Protein AF-0000000071890730 (afdb_homodimer)

Secondary structure (DSSP, 8-state):
-EES--GGGPPTT-TTHHHHHHHHTTT-BSSS-STTHHHHHHHHTT-EEEEEE-SS-EEEEEE--GGGHHHHHHHHHHHHH-B---HHHHHHHHHHHHHHHHHHTT-HHHHHHHHHHHTS-TTSGGGS--S--HIIIIIHHHHTT--HHHHHHHHHHHH--GGGEE-----SS-HHHHHHHHHHHHTTS----PPPP---S-S--GGGSSEEEEE--SSSSEEEEEEEEE--GGGGTTT-HHHHHHHHHT--STTSHHHHHHHTT-EEEEEEEEEEE-SS-EEEEEEEEE-HHHHHTHHHHHHHHHHHHHHHHHTT--HHHHHHHHHHHHHHHHTPPP--HHHHHHHHHHHHHHS-GGGTTTTTSS-----HHHHHHHHHH--TTT-EEEEEEGGGTTS--EE-TTT--EEEEEE--HHHHHHHHHHS------PPPP-TTS-S--PPPP-SS--SS-EEEEE-SSEEEEEEE--SS--SEEEEEEEEE-GGGGSSHHHHHHHHHHHHHHHHHHHHHHHHHHHTTEEEEEEE-SSEEEEEEEEEGGGHHHHHHHHHHHHHT----HHHHHHHHHHHHHHHHGGGGS-HHHHHHHHHHHHHBTT---HHHHHHHHHH--HHHHHHHHHHHHTSBEEEEEEEES--HHHHHHHHHHHHHHHTSSSS-S--BPPGGG-----BB-PPTT-EEEEEEE-SSTT---EEEEEEEEEEES-HHHHHHHHHHHHHHHHHHHIIIIIIS---SEEEEEEEEETTEEEEEEEEEESSS-HHHHHHHHHHHHHHHHHHHHT--HHHHHHHHHHHHHHHHPPPSSHHHHHHHHHHHHHHT---TTHHHHHHHHHHH--HHHHHHHHHHHTSTT-TT-EEEEEEEE-GGGHHHHHHHHHSPPPTTEEE-S-HHHHHHHS-BPPPIIIIITTS--/-EES--GGGPPTT-TTHHHHHHHHTTT-BSSS-STTHHHHHHHHTT-EEEEEE-SS-EEEEEE--GGGHHHHHHHHHHHHH-B---HHHHHHHHHHHHHHHHHHTT-HHHHHHHHHHHTS-TTSGGGS--S--HIIIIIHHHHTT--HHHHHHHHHHHH--GGGEE-----SS-HHHHHHHHHHHHTTS----PPPP---S-S--GGGSSEEEEE--SSS-EEEEEEEEE--GGGGTTT-HHHHHHHHHT--STTSHHHHHHHTT-EEEEEEEEEEE-SS-EEEEEEEEE-HHHHHTHHHHHHHHHHHHHHHHHTT--HHHHHHHHHHHHHHHHTPPP--HHHHHHHHHHHHHHS-GGGTTTTTSS-----HHHHHHHHHH--TTT-EEEEEEGGGTTS--EE-TTT--EEEEEE--HHHHHHHHHHS------PPPP-TTS-S--PPPP-SS--SS-EEEEE-SSEEEEEEE--SS--SEEEEEEEEE-GGGGSSHHHHHHHHHHHHHHHHHHHHHHHHHHHTTEEEEEEE-SSEEEEEEEEEGGGHHHHHHHHHHHHHT----HHHHHHHHHHHHHHHHGGGGS-HHHHHHHHHHHHHBTT---HHHHHHHHHH--HHHHHHHHHHHHTSBEEEEEEEES--HHHHHHHHHHHHHHHTSSSS-S--BPPGGG-----BB-PPTT-EEEEEEE-SSTT---EEEEEEEEEEES-HHHHHHHHHHHHHHHHHHHIIIIIIS---SEEEEEEEEETTEEEEEEEEEESSS-HHHHHHHHHHHHHHHHHHHHT--HHHHHHHHHHHHHHHTPPPSSHHHHHHHHHHHHHHT---TTHHHHHHHHHHT--HHHHHHHHHHHTSTT-TT-EEEEEEEE-GGGHHHHHHHHHSPPPTTEEE-S-HHHHHHHS-BPPPIIIIITTS--

Nearest PDB structures (foldseek):
  2wby-assembly2_B  TM=9.741E-01  e=3.363E-86  Homo sapiens
  6mq3-assembly1_A  TM=9.700E-01  e=5.482E-85  Homo sapiens
  2jbu-assembly1_A  TM=9.685E-01  e=2.265E-85  Homo sapiens
  5wob-assembly1_B  TM=9.757E-01  e=3.365E-84  Homo sapiens
  1q2l-assembly1_A  TM=5.911E-01  e=1.941E-60  Escherichia coli str. K-12 substr. W3110

InterPro domains:
  IPR001431 Peptidase M16, zinc-binding site [PS00143] (6-29)
  IPR007863 Peptidase M16, C-terminal [PF05193] (148-327)
  IPR011249 Metalloenzyme, LuxS/M16 peptidase-like [SSF63411] (1-189)
  IPR011249 Metalloenzyme, LuxS/M16 peptidase-like [SSF63411] (200-437)
  IPR011249 Metalloenzyme, LuxS/M16 peptidase-like [SSF63411] (439-664)
  IPR011249 Metalloenzyme, LuxS/M16 peptidase-like [SSF63411] (680-910)
  IPR011765 Peptidase M16, N-terminal [PF00675] (3-120)
  IPR032632 Peptidase M16, middle/third domain [PF16187] (333-611)
  IPR050626 Peptidase M16 [PTHR43690] (1-908)
  IPR054734 Coenzyme PQQ synthesis protein F-like, C-terminal lobe, domain 4 [PF22456] (724-823)

Structure (mmCIF, N/CA/C/O backbone):
data_AF-0000000071890730-model_v1
#
loop_
_entity.id
_entity.type
_entity.pdbx_description
1 polymer 'Insulin degrading enzyme'
#
loop_
_atom_site.group_PDB
_atom_site.id
_atom_site.type_symbol
_atom_site.label_atom_id
_atom_site.label_alt_id
_atom_site.label_comp_id
_atom_site.label_asym_id
_atom_site.label_entity_id
_atom_site.label_seq_id
_atom_site.pdbx_PDB_ins_code
_atom_site.Cartn_x
_atom_site.Cartn_y
_atom_site.Cartn_z
_atom_site.occupancy
_atom_site.B_iso_or_equiv
_atom_site.auth_seq_id
_atom_site.auth_comp_id
_atom_site.auth_asym_id
_atom_site.auth_atom_id
_atom_site.pdbx_PDB_model_num
ATOM 1 N N . MET A 1 1 ? -16.75 46.75 16.594 1 97.88 1 MET A N 1
ATOM 2 C CA . MET A 1 1 ? -16.766 47.781 17.625 1 97.88 1 MET A CA 1
ATOM 3 C C . MET A 1 1 ? -15.5 47.688 18.484 1 97.88 1 MET A C 1
ATOM 5 O O . MET A 1 1 ? -15.25 46.656 19.125 1 97.88 1 MET A O 1
ATOM 9 N N . ASN A 1 2 ? -14.734 48.688 18.359 1 98.31 2 ASN A N 1
ATOM 10 C CA . ASN A 1 2 ? -13.562 48.781 19.219 1 98.31 2 ASN A CA 1
ATOM 11 C C . ASN A 1 2 ? -13.805 49.75 20.391 1 98.31 2 ASN A C 1
ATOM 13 O O . ASN A 1 2 ? -14.195 50.875 20.188 1 98.31 2 ASN A O 1
ATOM 17 N N . VAL A 1 3 ? -13.594 49.25 21.609 1 97.94 3 VAL A N 1
ATOM 18 C CA . VAL A 1 3 ? -13.703 50.031 22.828 1 97.94 3 VAL A CA 1
ATOM 19 C C . VAL A 1 3 ? -12.305 50.312 23.391 1 97.94 3 VAL A C 1
ATOM 21 O O . VAL A 1 3 ? -11.562 49.375 23.688 1 97.94 3 VAL A O 1
ATOM 24 N N . SER A 1 4 ? -11.945 51.531 23.578 1 97.25 4 SER A N 1
ATOM 25 C CA . SER A 1 4 ? -10.602 51.938 24.016 1 97.25 4 SER A CA 1
ATOM 26 C C . SER A 1 4 ? -10.414 51.656 25.5 1 97.25 4 SER A C 1
ATOM 28 O O . SER A 1 4 ? -9.961 52.562 26.234 1 97.25 4 SER A O 1
ATOM 30 N N . VAL A 1 5 ? -10.789 50.531 25.922 1 97.19 5 VAL A N 1
ATOM 31 C CA . VAL A 1 5 ? -10.617 50.031 27.281 1 97.19 5 VAL A CA 1
ATOM 32 C C . VAL A 1 5 ? -10.086 48.594 27.25 1 97.19 5 VAL A C 1
ATOM 34 O O . VAL A 1 5 ? -10.68 47.719 26.609 1 97.19 5 VAL A O 1
ATOM 37 N N . GLY A 1 6 ? -8.938 48.375 27.828 1 97.06 6 GLY A N 1
ATOM 38 C CA . GLY A 1 6 ? -8.344 47.031 27.922 1 97.06 6 GLY A CA 1
ATOM 39 C C . GLY A 1 6 ? -7.988 46.625 29.328 1 97.06 6 GLY A C 1
ATOM 40 O O . GLY A 1 6 ? -8.484 47.219 30.297 1 97.06 6 GLY A O 1
ATOM 41 N N . TYR A 1 7 ? -7.168 45.656 29.516 1 96.81 7 TYR A N 1
ATOM 42 C CA . TYR A 1 7 ? -6.902 45.125 30.844 1 96.81 7 TYR A CA 1
ATOM 43 C C . TYR A 1 7 ? -6.004 46.031 31.656 1 96.81 7 TYR A C 1
ATOM 45 O O . TYR A 1 7 ? -5.879 45.906 32.875 1 96.81 7 TYR A O 1
ATOM 53 N N . PHE A 1 8 ? -5.312 47 30.953 1 97 8 PHE A N 1
ATOM 54 C CA . PHE A 1 8 ? -4.562 48.031 31.688 1 97 8 PHE A CA 1
ATOM 55 C C . PHE A 1 8 ? -5.469 48.75 32.688 1 97 8 PHE A C 1
ATOM 57 O O . PHE A 1 8 ? -4.992 49.312 33.656 1 97 8 PHE A O 1
ATOM 64 N N . CYS A 1 9 ? -6.742 48.75 32.438 1 96.88 9 CYS A N 1
ATOM 65 C CA . CYS A 1 9 ? -7.711 49.469 33.25 1 96.88 9 CYS A CA 1
ATOM 66 C C . CYS A 1 9 ? -8.227 48.594 34.375 1 96.88 9 CYS A C 1
ATOM 68 O O . CYS A 1 9 ? -9.031 49.031 35.219 1 96.88 9 CYS A O 1
ATOM 70 N N . ASP A 1 10 ? -7.789 47.375 34.469 1 96.69 10 ASP A N 1
ATOM 71 C CA . ASP A 1 10 ? -8.242 46.5 35.562 1 96.69 10 ASP A CA 1
ATOM 72 C C . ASP A 1 10 ? -7.902 47.062 36.938 1 96.69 10 ASP A C 1
ATOM 74 O O . ASP A 1 10 ? -6.785 47.562 37.156 1 96.69 10 ASP A O 1
ATOM 78 N N . PRO A 1 11 ? -8.875 47.031 37.812 1 93.94 11 PRO A N 1
ATOM 79 C CA . PRO A 1 11 ? -8.531 47.438 39.156 1 93.94 11 PRO A CA 1
ATOM 80 C C . PRO A 1 11 ? -7.57 46.469 39.844 1 93.94 11 PRO A C 1
ATOM 82 O O . PRO A 1 11 ? -7.57 45.281 39.531 1 93.94 11 PRO A O 1
ATOM 85 N N . ASP A 1 12 ? -6.785 47.031 40.75 1 90.31 12 ASP A N 1
ATOM 86 C CA . ASP A 1 12 ? -5.855 46.156 41.5 1 90.31 12 ASP A CA 1
ATOM 87 C C . ASP A 1 12 ? -6.605 45.094 42.281 1 90.31 12 ASP A C 1
ATOM 89 O O . ASP A 1 12 ? -7.559 45.406 43 1 90.31 12 ASP A O 1
ATOM 93 N N . GLY A 1 13 ? -6.227 43.938 42.062 1 89.81 13 GLY A N 1
ATOM 94 C CA . GLY A 1 13 ? -6.832 42.844 42.781 1 89.81 13 GLY A CA 1
ATOM 95 C C . GLY A 1 13 ? -7.949 42.156 42.031 1 89.81 13 GLY A C 1
ATOM 96 O O . GLY A 1 13 ? -8.492 41.156 42.469 1 89.81 13 GLY A O 1
ATOM 97 N N . LEU A 1 14 ? -8.297 42.719 40.938 1 95.31 14 LEU A N 1
ATOM 98 C CA . LEU A 1 14 ? -9.312 42.125 40.062 1 95.31 14 LEU A CA 1
ATOM 99 C C . LEU A 1 14 ? -8.781 41.906 38.656 1 95.31 14 LEU A C 1
ATOM 101 O O . LEU A 1 14 ? -9.406 42.344 37.688 1 95.31 14 LEU A O 1
ATOM 105 N N . GLU A 1 15 ? -7.629 41.344 38.625 1 95.25 15 GLU A N 1
ATOM 106 C CA . GLU A 1 15 ? -7 41.094 37.344 1 95.25 15 GLU A CA 1
ATOM 107 C C . GLU A 1 15 ? -7.887 40.219 36.438 1 95.25 15 GLU A C 1
ATOM 109 O O . GLU A 1 15 ? -8.391 39.188 36.875 1 95.25 15 GLU A O 1
ATOM 114 N N . GLY A 1 16 ? -8.07 40.688 35.156 1 96.38 16 GLY A N 1
ATOM 115 C CA . GLY A 1 16 ? -8.859 39.969 34.188 1 96.38 16 GLY A CA 1
ATOM 116 C C . GLY A 1 16 ? -10.289 40.469 34.094 1 96.38 16 GLY A C 1
ATOM 117 O O . GLY A 1 16 ? -11.086 39.938 33.312 1 96.38 16 GLY A O 1
ATOM 118 N N . LEU A 1 17 ? -10.609 41.5 34.781 1 97.19 17 LEU A N 1
ATOM 119 C CA . LEU A 1 17 ? -11.977 42 34.812 1 97.19 17 LEU A CA 1
ATOM 120 C C . LEU A 1 17 ? -12.414 42.5 33.438 1 97.19 17 LEU A C 1
ATOM 122 O O . LEU A 1 17 ? -13.562 42.312 33.031 1 97.19 17 LEU A O 1
ATOM 126 N N . ALA A 1 18 ? -11.555 43.188 32.75 1 97.75 18 ALA A N 1
ATOM 127 C CA . ALA A 1 18 ? -11.891 43.656 31.406 1 97.75 18 ALA A CA 1
ATOM 128 C C . ALA A 1 18 ? -12.219 42.5 30.484 1 97.75 18 ALA A C 1
ATOM 130 O O . ALA A 1 18 ? -13.148 42.562 29.672 1 97.75 18 ALA A O 1
ATOM 131 N N . HIS A 1 19 ? -11.375 41.469 30.547 1 97.38 19 HIS A N 1
ATOM 132 C CA . HIS A 1 19 ? -11.609 40.25 29.781 1 97.38 19 HIS A CA 1
ATOM 133 C C . HIS A 1 19 ? -12.922 39.562 30.188 1 97.38 19 HIS A C 1
ATOM 135 O O . HIS A 1 19 ? -13.672 39.094 29.328 1 97.38 19 HIS A O 1
ATOM 141 N N . PHE A 1 20 ? -13.203 39.531 31.453 1 97.06 20 PHE A N 1
ATOM 142 C CA . PHE A 1 20 ? -14.453 38.969 31.969 1 97.06 20 PHE A CA 1
ATOM 143 C C . PHE A 1 20 ? -15.641 39.781 31.469 1 97.06 20 PHE A C 1
ATOM 145 O O . PHE A 1 20 ? -16.688 39.188 31.125 1 97.06 20 PHE A O 1
ATOM 152 N N . LEU A 1 21 ? -15.516 41.094 31.438 1 96.94 21 LEU A N 1
ATOM 153 C CA . LEU A 1 21 ? -16.578 41.938 30.906 1 96.94 21 LEU A CA 1
ATOM 154 C C . LEU A 1 21 ? -16.859 41.594 29.453 1 96.94 21 LEU A C 1
ATOM 156 O O . LEU A 1 21 ? -18.016 41.562 29.031 1 96.94 21 LEU A O 1
ATOM 160 N N . GLU A 1 22 ? -15.805 41.438 28.656 1 96.44 22 GLU A N 1
ATOM 161 C CA . GLU A 1 22 ? -15.953 41 27.266 1 96.44 22 GLU A CA 1
ATOM 162 C C . GLU A 1 22 ? -16.859 39.75 27.172 1 96.44 22 GLU A C 1
ATOM 164 O O . GLU A 1 22 ? -17.75 39.719 26.328 1 96.44 22 GLU A O 1
ATOM 169 N N . HIS A 1 23 ? -16.641 38.75 28.047 1 92.81 23 HIS A N 1
ATOM 170 C CA . HIS A 1 23 ? -17.453 37.531 28.062 1 92.81 23 HIS A CA 1
ATOM 171 C C . HIS A 1 23 ? -18.906 37.844 28.391 1 92.81 23 HIS A C 1
ATOM 173 O O . HIS A 1 23 ? -19.828 37.344 27.734 1 92.81 23 HIS A O 1
ATOM 179 N N . MET A 1 24 ? -19.141 38.656 29.391 1 93.81 24 MET A N 1
ATOM 180 C CA . MET A 1 24 ? -20.469 38.938 29.953 1 93.81 24 MET A CA 1
ATOM 181 C C . MET A 1 24 ? -21.328 39.719 28.969 1 93.81 24 MET A C 1
ATOM 183 O O . MET A 1 24 ? -22.562 39.625 29.031 1 93.81 24 MET A O 1
ATOM 187 N N . LEU A 1 25 ? -20.719 40.406 28.094 1 93.56 25 LEU A N 1
ATOM 188 C CA . LEU A 1 25 ? -21.484 41.219 27.172 1 93.56 25 LEU A CA 1
ATOM 189 C C . LEU A 1 25 ? -22.125 40.375 26.078 1 93.56 25 LEU A C 1
ATOM 191 O O . LEU A 1 25 ? -23.062 40.781 25.422 1 93.56 25 LEU A O 1
ATOM 195 N N . PHE A 1 26 ? -21.688 39.156 25.875 1 88.69 26 PHE A N 1
ATOM 196 C CA . PHE A 1 26 ? -22.234 38.25 24.875 1 88.69 26 PHE A CA 1
ATOM 197 C C . PHE A 1 26 ? -23.484 37.531 25.406 1 88.69 26 PHE A C 1
ATOM 199 O O . PHE A 1 26 ? -24.25 36.969 24.641 1 88.69 26 PHE A O 1
ATOM 206 N N . TYR A 1 27 ? -23.672 37.562 26.672 1 82.94 27 TYR A N 1
ATOM 207 C CA . TYR A 1 27 ? -24.688 36.75 27.328 1 82.94 27 TYR A CA 1
ATOM 208 C C . TYR A 1 27 ? -26.094 37.219 26.938 1 82.94 27 TYR A C 1
ATOM 210 O O . TYR A 1 27 ? -26.797 36.5 26.219 1 82.94 27 TYR A O 1
ATOM 218 N N . ALA A 1 28 ? -26.594 38.406 27.484 1 88.31 28 ALA A N 1
ATOM 219 C CA . ALA A 1 28 ? -27.938 38.875 27.219 1 88.31 28 ALA A CA 1
ATOM 220 C C . ALA A 1 28 ? -28.047 40.375 27.469 1 88.31 28 ALA A C 1
ATOM 222 O O . ALA A 1 28 ? -27.219 40.969 28.172 1 88.31 28 ALA A O 1
ATOM 223 N N . SER A 1 29 ? -29.031 40.969 26.812 1 92.31 29 SER A N 1
ATOM 224 C CA . SER A 1 29 ? -29.375 42.375 27 1 92.31 29 SER A CA 1
ATOM 225 C C . SER A 1 29 ? -30.844 42.531 27.422 1 92.31 29 SER A C 1
ATOM 227 O O . SER A 1 29 ? -31.609 41.562 27.375 1 92.31 29 SER A O 1
ATOM 229 N N . GLU A 1 30 ? -31.234 43.719 27.828 1 92.75 30 GLU A N 1
ATOM 230 C CA . GLU A 1 30 ? -32.625 43.969 28.234 1 92.75 30 GLU A CA 1
ATOM 231 C C . GLU A 1 30 ? -33.594 43.75 27.078 1 92.75 30 GLU A C 1
ATOM 233 O O . GLU A 1 30 ? -34.656 43.188 27.266 1 92.75 30 GLU A O 1
ATOM 238 N N . LYS A 1 31 ? -33.219 44.188 25.938 1 94.44 31 LYS A N 1
ATOM 239 C CA . LYS A 1 31 ? -34.094 44.062 24.766 1 94.44 31 LYS A CA 1
ATOM 240 C C . LYS A 1 31 ? -34.156 42.594 24.297 1 94.44 31 LYS A C 1
ATOM 242 O O . LYS A 1 31 ? -35.188 42.156 23.797 1 94.44 31 LYS A O 1
ATOM 247 N N . TYR A 1 32 ? -33.062 41.938 24.359 1 94.5 32 TYR A N 1
ATOM 248 C CA . TYR A 1 32 ? -32.969 40.5 24.016 1 94.5 32 TYR A CA 1
ATOM 249 C C . TYR A 1 32 ? -32.531 39.688 25.219 1 94.5 32 TYR A C 1
ATOM 251 O O . TYR A 1 32 ? -31.359 39.281 25.312 1 94.5 32 TYR A O 1
ATOM 259 N N . PRO A 1 33 ? -33.375 39.312 26.109 1 91.12 33 PRO A N 1
ATOM 260 C CA . PRO A 1 33 ? -33.062 38.75 27.422 1 91.12 33 PRO A CA 1
ATOM 261 C C . PRO A 1 33 ? -32.75 37.25 27.359 1 91.12 33 PRO A C 1
ATOM 263 O O . PRO A 1 33 ? -32.188 36.688 28.328 1 91.12 33 PRO A O 1
ATOM 266 N N . GLU A 1 34 ? -33.094 36.688 26.25 1 87.38 34 GLU A N 1
ATOM 267 C CA . GLU A 1 34 ? -32.812 35.25 26.141 1 87.38 34 GLU A CA 1
ATOM 268 C C . GLU A 1 34 ? -31.312 35 26 1 87.38 34 GLU A C 1
ATOM 270 O O . GLU A 1 34 ? -30.641 35.625 25.172 1 87.38 34 GLU A O 1
ATOM 275 N N . GLU A 1 35 ? -30.906 34.094 26.797 1 83.38 35 GLU A N 1
ATOM 276 C CA . GLU A 1 35 ? -29.484 33.75 26.797 1 83.38 35 GLU A CA 1
ATOM 277 C C . GLU A 1 35 ? -29.047 33.219 25.438 1 83.38 35 GLU A C 1
ATOM 279 O O . GLU A 1 35 ? -29.766 32.406 24.812 1 83.38 35 GLU A O 1
ATOM 284 N N . ASP A 1 36 ? -28.016 33.688 24.922 1 80.19 36 ASP A N 1
ATOM 285 C CA . ASP A 1 36 ? -27.328 33.219 23.719 1 80.19 36 ASP A CA 1
ATOM 286 C C . ASP A 1 36 ? -28.141 33.562 22.469 1 80.19 36 ASP A C 1
ATOM 288 O O . ASP A 1 36 ? -27.906 33 21.406 1 80.19 36 ASP A O 1
ATOM 292 N N . SER A 1 37 ? -29.078 34.344 22.609 1 86.75 37 SER A N 1
ATOM 293 C CA . SER A 1 37 ? -29.922 34.719 21.469 1 86.75 37 SER A CA 1
ATOM 294 C C . SER A 1 37 ? -29.094 35.344 20.344 1 86.75 37 SER A C 1
ATOM 296 O O . SER A 1 37 ? -29.359 35.094 19.172 1 86.75 37 SER A O 1
ATOM 298 N N . TYR A 1 38 ? -28.156 36.156 20.688 1 91.56 38 TYR A N 1
ATOM 299 C CA . TYR A 1 38 ? -27.297 36.812 19.719 1 91.56 38 TYR A CA 1
ATOM 300 C C . TYR A 1 38 ? -26.469 35.781 18.938 1 91.56 38 TYR A C 1
ATOM 302 O O . TYR A 1 38 ? -26.5 35.75 17.703 1 91.56 38 TYR A O 1
ATOM 310 N N . SER A 1 39 ? -25.734 34.938 19.625 1 89.69 39 SER A N 1
ATOM 311 C CA . SER A 1 39 ? -24.875 33.938 19 1 89.69 39 SER A CA 1
ATOM 312 C C . SER A 1 39 ? -25.688 32.969 18.141 1 89.69 39 SER A C 1
ATOM 314 O O . SER A 1 39 ? -25.234 32.531 17.094 1 89.69 39 SER A O 1
ATOM 316 N N . LYS A 1 40 ? -26.797 32.625 18.609 1 87.62 40 LYS A N 1
ATOM 317 C CA . LYS A 1 40 ? -27.703 31.75 17.859 1 87.62 40 LYS A CA 1
ATOM 318 C C . LYS A 1 40 ? -28.125 32.375 16.547 1 87.62 40 LYS A C 1
ATOM 320 O O . LYS A 1 40 ? -28.078 31.75 15.492 1 87.62 40 LYS A O 1
ATOM 325 N N . TYR A 1 41 ? -28.562 33.625 16.656 1 91.12 41 TYR A N 1
ATOM 326 C CA . TYR A 1 41 ? -28.984 34.344 15.461 1 91.12 41 TYR A CA 1
ATOM 327 C C . TYR A 1 41 ? -27.859 34.375 14.438 1 91.12 41 TYR A C 1
ATOM 329 O O . TYR A 1 41 ? -28.094 34.156 13.242 1 91.12 41 TYR A O 1
ATOM 337 N N . ILE A 1 42 ? -26.672 34.781 14.836 1 93.5 42 ILE A N 1
ATOM 338 C CA . ILE A 1 42 ? -25.531 34.906 13.945 1 93.5 42 ILE A CA 1
ATOM 339 C C . ILE A 1 42 ? -25.25 33.562 13.266 1 93.5 42 ILE A C 1
ATOM 341 O O . ILE A 1 42 ? -25.062 33.5 12.047 1 93.5 42 ILE A O 1
ATOM 345 N N . ALA A 1 43 ? -25.219 32.5 14.039 1 87.31 43 ALA A N 1
ATOM 346 C CA . ALA A 1 43 ? -24.922 31.188 13.516 1 87.31 43 ALA A CA 1
ATOM 347 C C . ALA A 1 43 ? -25.969 30.734 12.508 1 87.31 43 ALA A C 1
ATOM 349 O O . ALA A 1 43 ? -25.641 30.188 11.453 1 87.31 43 ALA A O 1
ATOM 350 N N . GLU A 1 44 ? -27.219 30.922 12.812 1 87.06 44 GLU A N 1
ATOM 351 C CA . GLU A 1 44 ? -28.328 30.484 11.984 1 87.06 44 GLU A CA 1
ATOM 352 C C . GLU A 1 44 ? -28.375 31.266 10.664 1 87.06 44 GLU A C 1
ATOM 354 O O . GLU A 1 44 ? -29.016 30.828 9.711 1 87.06 44 GLU A O 1
ATOM 359 N N . HIS A 1 45 ? -27.719 32.344 10.711 1 91.75 45 HIS A N 1
ATOM 360 C CA . HIS A 1 45 ? -27.75 33.156 9.5 1 91.75 45 HIS A CA 1
ATOM 361 C C . HIS A 1 45 ? -26.375 33.219 8.852 1 91.75 45 HIS A C 1
ATOM 363 O O . HIS A 1 45 ? -25.984 34.25 8.297 1 91.75 45 HIS A O 1
ATOM 369 N N . GLY A 1 46 ? -25.594 32.281 9.062 1 89.06 46 GLY A N 1
ATOM 370 C CA . GLY A 1 46 ? -24.406 32 8.289 1 89.06 46 GLY A CA 1
ATOM 371 C C . GLY A 1 46 ? -23.203 32.844 8.719 1 89.06 46 GLY A C 1
ATOM 372 O O . GLY A 1 46 ? -22.297 33.062 7.93 1 89.06 46 GLY A O 1
ATOM 373 N N . GLY A 1 47 ? -23.266 33.312 9.945 1 92.69 47 GLY A N 1
ATOM 374 C CA . GLY A 1 47 ? -22.172 34.156 10.383 1 92.69 47 GLY A CA 1
ATOM 375 C C . GLY A 1 47 ? -21.344 33.562 11.492 1 92.69 47 GLY A C 1
ATOM 376 O O . GLY A 1 47 ? -21.484 32.375 11.812 1 92.69 47 GLY A O 1
ATOM 377 N N . SER A 1 48 ? -20.391 34.406 11.93 1 93.31 48 SER A N 1
ATOM 378 C CA . SER A 1 48 ? -19.547 34.125 13.078 1 93.31 48 SER A CA 1
ATOM 379 C C . SER A 1 48 ? -19.344 35.344 13.953 1 93.31 48 SER A C 1
ATOM 381 O O . SER A 1 48 ? -19.547 36.469 13.5 1 93.31 48 SER A O 1
ATOM 383 N N . THR A 1 49 ? -19.062 35.125 15.172 1 94.12 49 THR A N 1
ATOM 384 C CA . THR A 1 49 ? -18.859 36.219 16.109 1 94.12 49 THR A CA 1
ATOM 385 C C . THR A 1 49 ? -17.703 35.938 17.047 1 94.12 49 THR A C 1
ATOM 387 O O . THR A 1 49 ? -17.406 34.781 17.328 1 94.12 49 THR A O 1
ATOM 390 N N . ASN A 1 50 ? -17.047 36.938 17.453 1 94.44 50 ASN A N 1
ATOM 391 C CA . ASN A 1 50 ? -15.93 36.812 18.391 1 94.44 50 ASN A CA 1
ATOM 392 C C . ASN A 1 50 ? -15.547 38.156 19 1 94.44 50 ASN A C 1
ATOM 394 O O . ASN A 1 50 ? -16.156 39.188 18.672 1 94.44 50 ASN A O 1
ATOM 398 N N . ALA A 1 51 ? -14.688 38.125 19.906 1 96.44 51 ALA A N 1
ATOM 399 C CA . ALA A 1 51 ? -14.102 39.312 20.531 1 96.44 51 ALA A CA 1
ATOM 400 C C . ALA A 1 51 ? -12.727 39 21.125 1 96.44 51 ALA A C 1
ATOM 402 O O . ALA A 1 51 ? -12.328 37.844 21.203 1 96.44 51 ALA A O 1
ATOM 403 N N . PHE A 1 52 ? -11.984 40.062 21.391 1 96.19 52 PHE A N 1
ATOM 404 C CA . PHE A 1 52 ? -10.742 39.906 22.141 1 96.19 52 PHE A CA 1
ATOM 405 C C . PHE A 1 52 ? -10.445 41.156 22.953 1 96.19 52 PHE A C 1
ATOM 407 O O . PHE A 1 52 ? -10.828 42.281 22.578 1 96.19 52 PHE A O 1
ATOM 414 N N . THR A 1 53 ? -9.789 40.938 24.109 1 97.19 53 THR A N 1
ATOM 415 C CA . THR A 1 53 ? -9.352 42.031 24.984 1 97.19 53 THR A CA 1
ATOM 416 C C . THR A 1 53 ? -7.832 42.156 24.984 1 97.19 53 THR A C 1
ATOM 418 O O . THR A 1 53 ? -7.125 41.156 25.25 1 97.19 53 THR A O 1
ATOM 421 N N . SER A 1 54 ? -7.379 43.281 24.578 1 95.5 54 SER A N 1
ATOM 422 C CA . SER A 1 54 ? -5.953 43.594 24.609 1 95.5 54 SER A CA 1
ATOM 423 C C . SER A 1 54 ? -5.605 44.531 25.734 1 95.5 54 SER A C 1
ATOM 425 O O . SER A 1 54 ? -6.41 44.75 26.641 1 95.5 54 SER A O 1
ATOM 427 N N . SER A 1 55 ? -4.391 45.094 25.75 1 95.25 55 SER A N 1
ATOM 428 C CA . SER A 1 55 ? -3.902 45.969 26.828 1 95.25 55 SER A CA 1
ATOM 429 C C . SER A 1 55 ? -4.723 47.25 26.922 1 95.25 55 SER A C 1
ATOM 431 O O . SER A 1 55 ? -5.168 47.625 28.016 1 95.25 55 SER A O 1
ATOM 433 N N . GLU A 1 56 ? -5.047 47.781 25.766 1 95.69 56 GLU A N 1
ATOM 434 C CA . GLU A 1 56 ? -5.645 49.125 25.828 1 95.69 56 GLU A CA 1
ATOM 435 C C . GLU A 1 56 ? -6.996 49.156 25.125 1 95.69 56 GLU A C 1
ATOM 437 O O . GLU A 1 56 ? -7.648 50.188 25.062 1 95.69 56 GLU A O 1
ATOM 442 N N . HIS A 1 57 ? -7.406 48.062 24.625 1 96.25 57 HIS A N 1
ATOM 443 C CA . HIS A 1 57 ? -8.711 48.094 23.969 1 96.25 57 HIS A CA 1
ATOM 444 C C . HIS A 1 57 ? -9.344 46.688 23.953 1 96.25 57 HIS A C 1
ATOM 446 O O . HIS A 1 57 ? -8.664 45.688 24.188 1 96.25 57 HIS A O 1
ATOM 452 N N . THR A 1 58 ? -10.578 46.625 23.75 1 98 58 THR A N 1
ATOM 453 C CA . THR A 1 58 ? -11.391 45.406 23.531 1 98 58 THR A CA 1
ATOM 454 C C . THR A 1 58 ? -12.188 45.531 22.234 1 98 58 THR A C 1
ATOM 456 O O . THR A 1 58 ? -12.805 46.562 21.969 1 98 58 THR A O 1
ATOM 459 N N . ASN A 1 59 ? -12.102 44.531 21.406 1 98.25 59 ASN A N 1
ATOM 460 C CA . ASN A 1 59 ? -12.773 44.531 20.109 1 98.25 59 ASN A CA 1
ATOM 461 C C . ASN A 1 59 ? -13.844 43.469 20.016 1 98.25 59 ASN A C 1
ATOM 463 O O . ASN A 1 59 ? -13.578 42.281 20.312 1 98.25 59 ASN A O 1
ATOM 467 N N . PHE A 1 60 ? -15.094 43.875 19.719 1 98 60 PHE A N 1
ATOM 468 C CA . PHE A 1 60 ? -16.219 42.969 19.453 1 98 60 PHE A CA 1
ATOM 469 C C . PHE A 1 60 ? -16.562 42.969 17.969 1 98 60 PHE A C 1
ATOM 471 O O . PHE A 1 60 ? -16.672 44.031 17.344 1 98 60 PHE A O 1
ATOM 478 N N . TYR A 1 61 ? -16.703 41.781 17.359 1 97.5 61 TYR A N 1
ATOM 479 C CA . TYR A 1 61 ? -16.953 41.781 15.922 1 97.5 61 TYR A CA 1
ATOM 480 C C . TYR A 1 61 ? -17.781 40.562 15.523 1 97.5 61 TYR A C 1
ATOM 482 O O . TYR A 1 61 ? -17.875 39.594 16.281 1 97.5 61 TYR A O 1
ATOM 490 N N . PHE A 1 62 ? -18.406 40.594 14.352 1 97.25 62 PHE A N 1
ATOM 491 C CA . PHE A 1 62 ? -19.188 39.5 13.781 1 97.25 62 PHE A CA 1
ATOM 492 C C . PHE A 1 62 ? -19.312 39.656 12.266 1 97.25 62 PHE A C 1
ATOM 494 O O . PHE A 1 62 ? -18.984 40.719 11.719 1 97.25 62 PHE A O 1
ATOM 501 N N . ASP A 1 63 ? -19.594 38.656 11.602 1 95.94 63 ASP A N 1
ATOM 502 C CA . ASP A 1 63 ? -20.109 38.688 10.234 1 95.94 63 ASP A CA 1
ATOM 503 C C . ASP A 1 63 ? -21.406 37.875 10.109 1 95.94 63 ASP A C 1
ATOM 505 O O . ASP A 1 63 ? -21.734 37.094 10.992 1 95.94 63 ASP A O 1
ATOM 509 N N . VAL A 1 64 ? -22.172 38.156 9.125 1 95.12 64 VAL A N 1
ATOM 510 C CA . VAL A 1 64 ? -23.469 37.531 8.875 1 95.12 64 VAL A CA 1
ATOM 511 C C . VAL A 1 64 ? -23.844 37.688 7.406 1 95.12 64 VAL A C 1
ATOM 513 O O . VAL A 1 64 ? -23.266 38.5 6.691 1 95.12 64 VAL A O 1
ATOM 516 N N . ASN A 1 65 ? -24.781 36.906 6.996 1 94 65 ASN A N 1
ATOM 517 C CA . ASN A 1 65 ? -25.297 37.094 5.645 1 94 65 ASN A CA 1
ATOM 518 C C . ASN A 1 65 ? -25.891 38.5 5.473 1 94 65 ASN A C 1
ATOM 520 O O . ASN A 1 65 ? -26.516 39.031 6.395 1 94 65 ASN A O 1
ATOM 524 N N . SER A 1 66 ? -25.828 39 4.297 1 91.44 66 SER A N 1
ATOM 525 C CA . SER A 1 66 ? -26.094 40.406 4.02 1 91.44 66 SER A CA 1
ATOM 526 C C . SER A 1 66 ? -27.531 40.781 4.391 1 91.44 66 SER A C 1
ATOM 528 O O . SER A 1 66 ? -27.766 41.875 4.938 1 91.44 66 SER A O 1
ATOM 530 N N . ASP A 1 67 ? -28.422 39.906 4.145 1 90.81 67 ASP A N 1
ATOM 531 C CA . ASP A 1 67 ? -29.828 40.25 4.355 1 90.81 67 ASP A CA 1
ATOM 532 C C . ASP A 1 67 ? -30.172 40.25 5.844 1 90.81 67 ASP A C 1
ATOM 534 O O . ASP A 1 67 ? -31.234 40.75 6.238 1 90.81 67 ASP A O 1
ATOM 538 N N . SER A 1 68 ? -29.266 39.812 6.645 1 93.88 68 SER A N 1
ATOM 539 C CA . SER A 1 68 ? -29.531 39.688 8.078 1 93.88 68 SER A CA 1
ATOM 540 C C . SER A 1 68 ? -28.75 40.75 8.867 1 93.88 68 SER A C 1
ATOM 542 O O . SER A 1 68 ? -28.734 40.719 10.094 1 93.88 68 SER A O 1
ATOM 544 N N . LEU A 1 69 ? -28.125 41.656 8.219 1 95.25 69 LEU A N 1
ATOM 545 C CA . LEU A 1 69 ? -27.234 42.625 8.859 1 95.25 69 LEU A CA 1
ATOM 546 C C . LEU A 1 69 ? -28.016 43.531 9.789 1 95.25 69 LEU A C 1
ATOM 548 O O . LEU A 1 69 ? -27.547 43.875 10.891 1 95.25 69 LEU A O 1
ATOM 552 N N . HIS A 1 70 ? -29.219 43.906 9.422 1 94.81 70 HIS A N 1
ATOM 553 C CA . HIS A 1 70 ? -30.031 44.875 10.195 1 94.81 70 HIS A CA 1
ATOM 554 C C . HIS A 1 70 ? -30.328 44.312 11.586 1 94.81 70 HIS A C 1
ATOM 556 O O . HIS A 1 70 ? -30.047 44.969 12.586 1 94.81 70 HIS A O 1
ATOM 562 N N . ASP A 1 71 ? -30.875 43.156 11.633 1 94.75 71 ASP A N 1
ATOM 563 C CA . ASP A 1 71 ? -31.234 42.531 12.906 1 94.75 71 ASP A CA 1
ATOM 564 C C . ASP A 1 71 ? -30 42.188 13.727 1 94.75 71 ASP A C 1
ATOM 566 O O . ASP A 1 71 ? -30.016 42.281 14.953 1 94.75 71 ASP A O 1
ATOM 570 N N . ALA A 1 72 ? -28.953 41.781 13.062 1 96.06 72 ALA A N 1
ATOM 571 C CA . ALA A 1 72 ? -27.703 41.438 13.75 1 96.06 72 ALA A CA 1
ATOM 572 C C . ALA A 1 72 ? -27.125 42.688 14.43 1 96.06 72 ALA A C 1
ATOM 574 O O . ALA A 1 72 ? -26.656 42.625 15.57 1 96.06 72 ALA A O 1
ATOM 575 N N . LEU A 1 73 ? -27.188 43.812 13.734 1 96.88 73 LEU A N 1
ATOM 576 C CA . LEU A 1 73 ? -26.656 45.062 14.281 1 96.88 73 LEU A CA 1
ATOM 577 C C . LEU A 1 73 ? -27.484 45.5 15.477 1 96.88 73 LEU A C 1
ATOM 579 O O . LEU A 1 73 ? -26.953 46.062 16.438 1 96.88 73 LEU A O 1
ATOM 583 N N . ASP A 1 74 ? -28.75 45.312 15.406 1 96.38 74 ASP A N 1
ATOM 584 C CA . ASP A 1 74 ? -29.609 45.688 16.531 1 96.38 74 ASP A CA 1
ATOM 585 C C . ASP A 1 74 ? -29.234 44.906 17.781 1 96.38 74 ASP A C 1
ATOM 587 O O . ASP A 1 74 ? -29.188 45.469 18.875 1 96.38 74 ASP A O 1
ATOM 591 N N . ARG A 1 75 ? -29.094 43.625 17.641 1 95.62 75 ARG A N 1
ATOM 592 C CA . ARG A 1 75 ? -28.688 42.781 18.766 1 95.62 75 ARG A CA 1
ATOM 593 C C . ARG A 1 75 ? -27.297 43.188 19.266 1 95.62 75 ARG A C 1
ATOM 595 O O . ARG A 1 75 ? -27.062 43.219 20.484 1 95.62 75 ARG A O 1
ATOM 602 N N . PHE A 1 76 ? -26.422 43.438 18.312 1 96.56 76 PHE A N 1
ATOM 603 C CA . PHE A 1 76 ? -25.047 43.781 18.625 1 96.56 76 PHE A CA 1
ATOM 604 C C . PHE A 1 76 ? -25 45.094 19.406 1 96.56 76 PHE A C 1
ATOM 606 O O . PHE A 1 76 ? -24.25 45.219 20.375 1 96.56 76 PHE A O 1
ATOM 613 N N . ALA A 1 77 ? -25.812 46.062 19.062 1 96.88 77 ALA A N 1
ATOM 614 C CA . ALA A 1 77 ? -25.859 47.375 19.703 1 96.88 77 ALA A CA 1
ATOM 615 C C . ALA A 1 77 ? -26.234 47.281 21.172 1 96.88 77 ALA A C 1
ATOM 617 O O . ALA A 1 77 ? -25.781 48.062 22 1 96.88 77 ALA A O 1
ATOM 618 N N . GLN A 1 78 ? -26.984 46.312 21.5 1 95.25 78 GLN A N 1
ATOM 619 C CA . GLN A 1 78 ? -27.531 46.188 22.844 1 95.25 78 GLN A CA 1
ATOM 620 C C . GLN A 1 78 ? -26.438 45.781 23.844 1 95.25 78 GLN A C 1
ATOM 622 O O . GLN A 1 78 ? -26.609 45.938 25.047 1 95.25 78 GLN A O 1
ATOM 627 N N . PHE A 1 79 ? -25.297 45.219 23.359 1 93.19 79 PHE A N 1
ATOM 628 C CA . PHE A 1 79 ? -24.125 44.969 24.203 1 93.19 79 PHE A CA 1
ATOM 629 C C . PHE A 1 79 ? -23.703 46.25 24.922 1 93.19 79 PHE A C 1
ATOM 631 O O . PHE A 1 79 ? -23.219 46.219 26.062 1 93.19 79 PHE A O 1
ATOM 638 N N . PHE A 1 80 ? -23.984 47.438 24.234 1 96.44 80 PHE A N 1
ATOM 639 C CA . PHE A 1 80 ? -23.391 48.688 24.672 1 96.44 80 PHE A CA 1
ATOM 640 C C . PHE A 1 80 ? -24.469 49.656 25.141 1 96.44 80 PHE A C 1
ATOM 642 O O . PHE A 1 80 ? -24.172 50.781 25.578 1 96.44 80 PHE A O 1
ATOM 649 N N . ILE A 1 81 ? -25.703 49.312 25.016 1 95.81 81 ILE A N 1
ATOM 650 C CA . ILE A 1 81 ? -26.812 50.188 25.438 1 95.81 81 ILE A CA 1
ATOM 651 C C . ILE A 1 81 ? -27.312 49.75 26.797 1 95.81 81 ILE A C 1
ATOM 653 O O . ILE A 1 81 ? -27.203 50.5 27.781 1 95.81 81 ILE A O 1
ATOM 657 N N . LYS A 1 82 ? -27.828 48.469 26.844 1 94.31 82 LYS A N 1
ATOM 658 C CA . LYS A 1 82 ? -28.344 47.969 28.109 1 94.31 82 LYS A CA 1
ATOM 659 C C . LYS A 1 82 ? -28.062 46.469 28.297 1 94.31 82 LYS A C 1
ATOM 661 O O . LYS A 1 82 ? -28.984 45.656 28.328 1 94.31 82 LYS A O 1
ATOM 666 N N . PRO A 1 83 ? -26.781 46.125 28.531 1 94.25 83 PRO A N 1
ATOM 667 C CA . PRO A 1 83 ? -26.484 44.719 28.812 1 94.25 83 PRO A CA 1
ATOM 668 C C . PRO A 1 83 ? -27.031 44.281 30.156 1 94.25 83 PRO A C 1
ATOM 670 O O . PRO A 1 83 ? -27.016 45.031 31.125 1 94.25 83 PRO A O 1
ATOM 673 N N . LEU A 1 84 ? -27.484 43.094 30.266 1 91 84 LEU A N 1
ATOM 674 C CA . LEU A 1 84 ? -28.125 42.594 31.5 1 91 84 LEU A CA 1
ATOM 675 C C . LEU A 1 84 ? -27.062 42.188 32.531 1 91 84 LEU A C 1
ATOM 677 O O . LEU A 1 84 ? -27.25 42.375 33.719 1 91 84 LEU A O 1
ATOM 681 N N . MET A 1 85 ? -25.844 41.562 32.062 1 91.75 85 MET A N 1
ATOM 682 C CA . MET A 1 85 ? -24.812 41 32.938 1 91.75 85 MET A CA 1
ATOM 683 C C . MET A 1 85 ? -25.438 40.312 34.156 1 91.75 85 MET A C 1
ATOM 685 O O . MET A 1 85 ? -25.172 40.656 35.281 1 91.75 85 MET A O 1
ATOM 689 N N . SER A 1 86 ? -26.172 39.25 33.938 1 88.56 86 SER A N 1
ATOM 690 C CA . SER A 1 86 ? -27.031 38.594 34.906 1 88.56 86 SER A CA 1
ATOM 691 C C . SER A 1 86 ? -26.219 37.844 35.938 1 88.56 86 SER A C 1
ATOM 693 O O . SER A 1 86 ? -25.141 37.312 35.625 1 88.56 86 SER A O 1
ATOM 695 N N . PRO A 1 87 ? -26.781 37.781 37.156 1 87.94 87 PRO A N 1
ATOM 696 C CA . PRO A 1 87 ? -26.094 37.062 38.219 1 87.94 87 PRO A CA 1
ATOM 697 C C . PRO A 1 87 ? -25.938 35.562 37.938 1 87.94 87 PRO A C 1
ATOM 699 O O . PRO A 1 87 ? -24.906 34.969 38.281 1 87.94 87 PRO A O 1
ATOM 702 N N . ASP A 1 88 ? -26.922 35.062 37.375 1 83.94 88 ASP A N 1
ATOM 703 C CA . ASP A 1 88 ? -26.891 33.625 37.094 1 83.94 88 ASP A CA 1
ATOM 704 C C . ASP A 1 88 ? -25.766 33.281 36.125 1 83.94 88 ASP A C 1
ATOM 706 O O . ASP A 1 88 ? -25.203 32.188 36.156 1 83.94 88 ASP A O 1
ATOM 710 N N . ALA A 1 89 ? -25.344 34.188 35.281 1 88.38 89 ALA A N 1
ATOM 711 C CA . ALA A 1 89 ? -24.312 33.969 34.281 1 88.38 89 ALA A CA 1
ATOM 712 C C . ALA A 1 89 ? -22.922 34.25 34.812 1 88.38 89 ALA A C 1
ATOM 714 O O . ALA A 1 89 ? -21.922 33.75 34.281 1 88.38 89 ALA A O 1
ATOM 715 N N . THR A 1 90 ? -22.891 34.969 35.875 1 91.5 90 THR A N 1
ATOM 716 C CA . THR A 1 90 ? -21.625 35.5 36.375 1 91.5 90 THR A CA 1
ATOM 717 C C . THR A 1 90 ? -20.688 34.344 36.75 1 91.5 90 THR A C 1
ATOM 719 O O . THR A 1 90 ? -19.578 34.25 36.25 1 91.5 90 THR A O 1
ATOM 722 N N . LEU A 1 91 ? -21.219 33.469 37.562 1 90.5 91 LEU A N 1
ATOM 723 C CA . LEU A 1 91 ? -20.391 32.375 38.031 1 90.5 91 LEU A CA 1
ATOM 724 C C . LEU A 1 91 ? -20.016 31.438 36.875 1 90.5 91 LEU A C 1
ATOM 726 O O . LEU A 1 91 ? -18.891 30.938 36.812 1 90.5 91 LEU A O 1
ATOM 730 N N . ARG A 1 92 ? -20.875 31.219 36 1 89.62 92 ARG A N 1
ATOM 731 C CA . ARG A 1 92 ? -20.625 30.328 34.844 1 89.62 92 ARG A CA 1
ATOM 732 C C . ARG A 1 92 ? -19.531 30.906 33.938 1 89.62 92 ARG A C 1
ATOM 734 O O . ARG A 1 92 ? -18.672 30.172 33.469 1 89.62 92 ARG A O 1
ATOM 741 N N . GLU A 1 93 ? -19.609 32.125 33.75 1 91.5 93 GLU A N 1
ATOM 742 C CA . GLU A 1 93 ? -18.656 32.75 32.844 1 91.5 93 GLU A CA 1
ATOM 743 C C . GLU A 1 93 ? -17.281 32.906 33.5 1 91.5 93 GLU A C 1
ATOM 745 O O . GLU A 1 93 ? -16.25 32.875 32.812 1 91.5 93 GLU A O 1
ATOM 750 N N . ILE A 1 94 ? -17.234 33.094 34.781 1 94 94 ILE A N 1
ATOM 751 C CA . ILE A 1 94 ? -15.961 33.094 35.5 1 94 94 ILE A CA 1
ATOM 752 C C . ILE A 1 94 ? -15.281 31.734 35.312 1 94 94 ILE A C 1
ATOM 754 O O . ILE A 1 94 ? -14.07 31.656 35.094 1 94 94 ILE A O 1
ATOM 758 N N . LYS A 1 95 ? -16.094 30.703 35.375 1 91.38 95 LYS A N 1
ATOM 759 C CA . LYS A 1 95 ? -15.57 29.359 35.156 1 91.38 95 LYS A CA 1
ATOM 760 C C . LYS A 1 95 ? -15.062 29.188 33.719 1 91.38 95 LYS A C 1
ATOM 762 O O . LYS A 1 95 ? -14.094 28.469 33.469 1 91.38 95 LYS A O 1
ATOM 767 N N . ALA A 1 96 ? -15.742 29.75 32.844 1 90.19 96 ALA A N 1
ATOM 768 C CA . ALA A 1 96 ? -15.305 29.703 31.438 1 90.19 96 ALA A CA 1
ATOM 769 C C . ALA A 1 96 ? -13.953 30.391 31.266 1 90.19 96 ALA A C 1
ATOM 771 O O . ALA A 1 96 ? -13.094 29.922 30.531 1 90.19 96 ALA A O 1
ATOM 772 N N . VAL A 1 97 ? -13.781 31.547 31.906 1 93.38 97 VAL A N 1
ATOM 773 C CA . VAL A 1 97 ? -12.516 32.281 31.875 1 93.38 97 VAL A CA 1
ATOM 774 C C . VAL A 1 97 ? -11.406 31.422 32.5 1 93.38 97 VAL A C 1
ATOM 776 O O . VAL A 1 97 ? -10.281 31.391 31.984 1 93.38 97 VAL A O 1
ATOM 779 N N . ASP A 1 98 ? -11.75 30.828 33.562 1 92.94 98 ASP A N 1
ATOM 780 C CA . ASP A 1 98 ? -10.781 29.938 34.219 1 92.94 98 ASP A CA 1
ATOM 781 C C . ASP A 1 98 ? -10.391 28.781 33.312 1 92.94 98 ASP A C 1
ATOM 783 O O . ASP A 1 98 ? -9.219 28.391 33.281 1 92.94 98 ASP A O 1
ATOM 787 N N . SER A 1 99 ? -11.359 28.203 32.688 1 89.19 99 SER A N 1
ATOM 788 C CA . SER A 1 99 ? -11.094 27.125 31.75 1 89.19 99 SER A CA 1
ATOM 789 C C . SER A 1 99 ? -10.164 27.594 30.641 1 89.19 99 SER A C 1
ATOM 791 O O . SER A 1 99 ? -9.32 26.812 30.172 1 89.19 99 SER A O 1
ATOM 793 N N . GLU A 1 100 ? -10.383 28.75 30.141 1 89.75 100 GLU A N 1
ATOM 794 C CA . GLU A 1 100 ? -9.508 29.328 29.125 1 89.75 100 GLU A CA 1
ATOM 795 C C . GLU A 1 100 ? -8.086 29.484 29.641 1 89.75 100 GLU A C 1
ATOM 797 O O . GLU A 1 100 ? -7.121 29.219 28.922 1 89.75 100 GLU A O 1
ATOM 802 N N . ASN A 1 101 ? -7.973 29.969 30.812 1 92.19 101 ASN A N 1
ATOM 803 C CA . ASN A 1 101 ? -6.66 30.094 31.438 1 92.19 101 ASN A CA 1
ATOM 804 C C . ASN A 1 101 ? -5.977 28.734 31.594 1 92.19 101 ASN A C 1
ATOM 806 O O . ASN A 1 101 ? -4.773 28.609 31.359 1 92.19 101 ASN A O 1
ATOM 810 N N . GLN A 1 102 ? -6.727 27.766 32.031 1 87.62 102 GLN A N 1
ATOM 811 C CA . GLN A 1 102 ? -6.195 26.422 32.219 1 87.62 102 GLN A CA 1
ATOM 812 C C . GLN A 1 102 ? -5.645 25.844 30.922 1 87.62 102 GLN A C 1
ATOM 814 O O . GLN A 1 102 ? -4.645 25.125 30.938 1 87.62 102 GLN A O 1
ATOM 819 N N . LYS A 1 103 ? -6.273 26.109 29.922 1 86.81 103 LYS A N 1
ATOM 820 C CA . LYS A 1 103 ? -5.844 25.656 28.609 1 86.81 103 LYS A CA 1
ATOM 821 C C . LYS A 1 103 ? -4.457 26.188 28.266 1 86.81 103 LYS A C 1
ATOM 823 O O . LYS A 1 103 ? -3.711 25.562 27.516 1 86.81 103 LYS A O 1
ATOM 828 N N . ASN A 1 104 ? -4.066 27.391 28.766 1 89.69 104 ASN A N 1
ATOM 829 C CA . ASN A 1 104 ? -2.867 28.094 28.31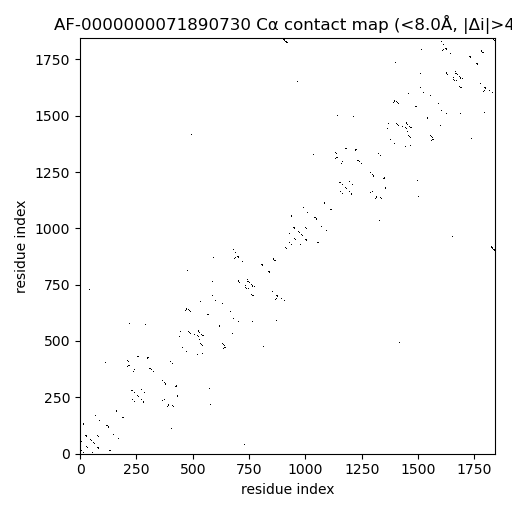2 1 89.69 104 ASN A CA 1
ATOM 830 C C . ASN A 1 104 ? -1.725 27.938 29.312 1 89.69 104 ASN A C 1
ATOM 832 O O . ASN A 1 104 ? -0.603 28.375 29.062 1 89.69 104 ASN A O 1
ATOM 836 N N . LEU A 1 105 ? -1.919 27.266 30.406 1 90.12 105 LEU A N 1
ATOM 837 C CA . LEU A 1 105 ? -0.939 27.172 31.484 1 90.12 105 LEU A CA 1
ATOM 838 C C . LEU A 1 105 ? 0.349 26.516 31 1 90.12 105 LEU A C 1
ATOM 840 O O . LEU A 1 105 ? 1.438 26.859 31.469 1 90.12 105 LEU A O 1
ATOM 844 N N . LEU A 1 106 ? 0.182 25.641 30.078 1 89.5 106 LEU A N 1
ATOM 845 C CA . LEU A 1 106 ? 1.362 24.922 29.609 1 89.5 106 LEU A CA 1
ATOM 846 C C . LEU A 1 106 ? 1.761 25.406 28.203 1 89.5 106 LEU A C 1
ATOM 848 O O . LEU A 1 106 ? 2.432 24.672 27.469 1 89.5 106 LEU A O 1
ATOM 852 N N . SER A 1 107 ? 1.355 26.594 27.844 1 91.31 107 SER A N 1
ATOM 853 C CA . SER A 1 107 ? 1.727 27.203 26.578 1 91.31 107 SER A CA 1
ATOM 854 C C . SER A 1 107 ? 2.9 28.156 26.75 1 91.31 107 SER A C 1
ATOM 856 O O . SER A 1 107 ? 2.779 29.188 27.422 1 91.31 107 SER A O 1
ATOM 858 N N . ASP A 1 108 ? 4.02 27.875 26.094 1 94.19 108 ASP A N 1
ATOM 859 C CA . ASP A 1 108 ? 5.246 28.656 26.266 1 94.19 108 ASP A CA 1
ATOM 860 C C . ASP A 1 108 ? 5.043 30.109 25.844 1 94.19 108 ASP A C 1
ATOM 862 O O . ASP A 1 108 ? 5.523 31.031 26.5 1 94.19 108 ASP A O 1
ATOM 866 N N . PRO A 1 109 ? 4.375 30.359 24.719 1 93.81 109 PRO A N 1
ATOM 867 C CA . PRO A 1 109 ? 4.172 31.766 24.359 1 93.81 109 PRO A CA 1
ATOM 868 C C . PRO A 1 109 ? 3.473 32.562 25.453 1 93.81 109 PRO A C 1
ATOM 870 O O . PRO A 1 109 ? 3.857 33.719 25.734 1 93.81 109 PRO A O 1
ATOM 873 N N . TRP A 1 110 ? 2.494 32.031 26.094 1 94.38 110 TRP A N 1
ATOM 874 C CA . TRP A 1 110 ? 1.797 32.688 27.188 1 94.38 110 TRP A CA 1
ATOM 875 C C . TRP A 1 110 ? 2.707 32.844 28.391 1 94.38 110 TRP A C 1
ATOM 877 O O . TRP A 1 110 ? 2.742 33.906 29.031 1 94.38 110 TRP A O 1
ATOM 887 N N . ARG A 1 111 ? 3.414 31.797 28.719 1 96.12 111 ARG A N 1
ATOM 888 C CA . ARG A 1 111 ? 4.309 31.781 29.875 1 96.12 111 ARG A CA 1
ATOM 889 C C . ARG A 1 111 ? 5.402 32.812 29.734 1 96.12 111 ARG A C 1
ATOM 891 O O . ARG A 1 111 ? 5.637 33.625 30.656 1 96.12 111 ARG A O 1
ATOM 898 N N . MET A 1 112 ? 6.02 32.875 28.562 1 96.75 112 MET A N 1
ATOM 899 C CA . MET A 1 112 ? 7.145 33.781 28.344 1 96.75 112 MET A CA 1
ATOM 900 C C . MET A 1 112 ? 6.66 35.219 28.25 1 96.75 112 MET A C 1
ATOM 902 O O . MET A 1 112 ? 7.348 36.125 28.703 1 96.75 112 MET A O 1
ATOM 906 N N . SER A 1 113 ? 5.574 35.406 27.625 1 95.81 113 SER A N 1
ATOM 907 C CA . SER A 1 113 ? 5.004 36.75 27.562 1 95.81 113 SER A CA 1
ATOM 908 C C . SER A 1 113 ? 4.711 37.312 28.953 1 95.81 113 SER A C 1
ATOM 910 O O . SER A 1 113 ? 5.055 38.469 29.25 1 95.81 113 SER A O 1
ATOM 912 N N . GLN A 1 114 ? 4.082 36.531 29.812 1 96.81 114 GLN A N 1
ATOM 913 C CA . GLN A 1 114 ? 3.76 36.969 31.172 1 96.81 114 GLN A CA 1
ATOM 914 C C . GLN A 1 114 ? 5.027 37.188 31.984 1 96.81 114 GLN A C 1
ATOM 916 O O . GLN A 1 114 ? 5.066 38.094 32.844 1 96.81 114 GLN A O 1
ATOM 921 N N . LEU A 1 115 ? 6.059 36.344 31.766 1 97.81 115 LEU A N 1
ATOM 922 C CA . LEU A 1 115 ? 7.324 36.531 32.469 1 97.81 115 LEU A CA 1
ATOM 923 C C . LEU A 1 115 ? 7.945 37.875 32.125 1 97.81 115 LEU A C 1
ATOM 925 O O . LEU A 1 115 ? 8.453 38.562 33 1 97.81 115 LEU A O 1
ATOM 929 N N . GLN A 1 116 ? 7.973 38.25 30.875 1 96.94 116 GLN A N 1
ATOM 930 C CA . GLN A 1 116 ? 8.484 39.531 30.438 1 96.94 116 GLN A CA 1
ATOM 931 C C . GLN A 1 116 ? 7.75 40.688 31.125 1 96.94 116 GLN A C 1
ATOM 933 O O . GLN A 1 116 ? 8.375 41.656 31.578 1 96.94 116 GLN A O 1
ATOM 938 N N . LYS A 1 117 ? 6.512 40.594 31.281 1 96.75 117 LYS A N 1
ATOM 939 C CA . LYS A 1 117 ? 5.691 41.625 31.938 1 96.75 117 LYS A CA 1
ATOM 940 C C . LYS A 1 117 ? 5.988 41.656 33.438 1 96.75 117 LYS A C 1
ATOM 942 O O . LYS A 1 117 ? 6.09 42.75 34 1 96.75 117 LYS A O 1
ATOM 947 N N . HIS A 1 118 ? 6.098 40.5 33.969 1 97 118 HIS A N 1
ATOM 948 C CA . HIS A 1 118 ? 6.32 40.375 35.406 1 97 118 HIS A CA 1
ATOM 949 C C . HIS A 1 118 ? 7.613 41.062 35.844 1 97 118 HIS A C 1
ATOM 951 O O . HIS A 1 118 ? 7.715 41.594 36.969 1 97 118 HIS A O 1
ATOM 957 N N . LEU A 1 119 ? 8.594 41.094 34.938 1 97.31 119 LEU A N 1
ATOM 958 C CA . LEU A 1 119 ? 9.906 41.625 35.25 1 97.31 119 LEU A CA 1
ATOM 959 C C . LEU A 1 119 ? 9.984 43.125 34.906 1 97.31 119 LEU A C 1
ATOM 961 O O . LEU A 1 119 ? 11.062 43.625 34.625 1 97.31 119 LEU A O 1
ATOM 965 N N . CYS A 1 120 ? 8.898 43.812 34.844 1 96.94 120 CYS A N 1
ATOM 966 C CA . CYS A 1 120 ? 8.812 45.25 34.688 1 96.94 120 CYS A CA 1
ATOM 967 C C . CYS A 1 120 ? 8.312 45.938 35.938 1 96.94 120 CYS A C 1
ATOM 969 O O . CYS A 1 120 ? 8.148 45.281 36.969 1 96.94 120 CYS A O 1
ATOM 971 N N . ALA A 1 121 ? 8.148 47.219 35.844 1 96.19 121 ALA A N 1
ATOM 972 C CA . ALA A 1 121 ? 7.75 48 37.031 1 96.19 121 ALA A CA 1
ATOM 973 C C . ALA A 1 121 ? 6.359 47.594 37.5 1 96.19 121 ALA A C 1
ATOM 975 O O . ALA A 1 121 ? 5.422 47.5 36.688 1 96.19 121 ALA A O 1
ATOM 976 N N . GLU A 1 122 ? 6.234 47.375 38.781 1 92.94 122 GLU A N 1
ATOM 977 C CA . GLU A 1 122 ? 4.984 46.938 39.375 1 92.94 122 GLU A CA 1
ATOM 978 C C . GLU A 1 122 ? 3.898 48 39.281 1 92.94 122 GLU A C 1
ATOM 980 O O . GLU A 1 122 ? 2.709 47.688 39.219 1 92.94 122 GLU A O 1
ATOM 985 N N . ASN A 1 123 ? 4.359 49.156 39.281 1 91.31 123 ASN A N 1
ATOM 986 C CA . ASN A 1 123 ? 3.398 50.25 39.281 1 91.31 123 ASN A CA 1
ATOM 987 C C . ASN A 1 123 ? 2.918 50.594 37.875 1 91.31 123 ASN A C 1
ATOM 989 O O . ASN A 1 123 ? 2.074 51.469 37.688 1 91.31 123 ASN A O 1
ATOM 993 N N . HIS A 1 124 ? 3.447 50 36.844 1 94.62 124 HIS A N 1
ATOM 994 C CA . HIS A 1 124 ? 2.963 50.156 35.5 1 94.62 124 HIS A CA 1
ATOM 995 C C . HIS A 1 124 ? 1.979 49.031 35.125 1 94.62 124 HIS A C 1
ATOM 997 O O . HIS A 1 124 ? 2.191 47.875 35.469 1 94.62 124 HIS A O 1
ATOM 1003 N N . PRO A 1 125 ? 0.915 49.375 34.406 1 95.5 125 PRO A N 1
ATOM 1004 C CA . PRO A 1 125 ? -0.119 48.375 34.094 1 95.5 125 PRO A CA 1
ATOM 1005 C C . PRO A 1 125 ? 0.399 47.219 33.219 1 95.5 125 PRO A C 1
ATOM 1007 O O . PRO A 1 125 ? -0.205 46.156 33.188 1 95.5 125 PRO A O 1
ATOM 1010 N N . TYR A 1 126 ? 1.506 47.469 32.531 1 95.88 126 TYR A N 1
ATOM 1011 C CA . TYR A 1 126 ? 2.107 46.406 31.719 1 95.88 126 TYR A CA 1
ATOM 1012 C C . TYR A 1 126 ? 2.43 45.188 32.562 1 95.88 126 TYR A C 1
ATOM 1014 O O . TYR A 1 126 ? 2.432 44.062 32.094 1 95.88 126 TYR A O 1
ATOM 1022 N N . HIS A 1 127 ? 2.623 45.312 33.812 1 95.81 127 HIS A N 1
ATOM 1023 C CA . HIS A 1 127 ? 2.996 44.281 34.781 1 95.81 127 HIS A CA 1
ATOM 1024 C C . HIS A 1 127 ? 1.812 43.375 35.094 1 95.81 127 HIS A C 1
ATOM 1026 O O . HIS A 1 127 ? 1.996 42.219 35.562 1 95.81 127 HIS A O 1
ATOM 1032 N N . LYS A 1 128 ? 0.643 43.719 34.812 1 95.12 128 LYS A N 1
ATOM 1033 C CA . LYS A 1 128 ? -0.583 43.094 35.281 1 95.12 128 LYS A CA 1
ATOM 1034 C C . LYS A 1 128 ? -0.805 41.75 34.562 1 95.12 128 LYS A C 1
ATOM 1036 O O . LYS A 1 128 ? -0.327 41.562 33.469 1 95.12 128 LYS A O 1
ATOM 1041 N N . PHE A 1 129 ? -1.537 40.844 35.281 1 95.75 129 PHE A N 1
ATOM 1042 C CA . PHE A 1 129 ? -2.08 39.625 34.688 1 95.75 129 PHE A CA 1
ATOM 1043 C C . PHE A 1 129 ? -3.344 39.906 33.906 1 95.75 129 PHE A C 1
ATOM 1045 O O . PHE A 1 129 ? -4.273 40.562 34.406 1 95.75 129 PHE A O 1
ATOM 1052 N N . SER A 1 130 ? -3.42 39.469 32.625 1 93.25 130 SER A N 1
ATOM 1053 C CA . SER A 1 130 ? -4.418 39.969 31.688 1 93.25 130 SER A CA 1
ATOM 1054 C C . SER A 1 130 ? -5.625 39.062 31.609 1 93.25 130 SER A C 1
ATOM 1056 O O . SER A 1 130 ? -6.758 39.5 31.438 1 93.25 130 SER A O 1
ATOM 1058 N N . THR A 1 131 ? -5.543 37.719 31.688 1 93.56 131 THR A N 1
ATOM 1059 C CA . THR A 1 131 ? -6.582 36.781 31.344 1 93.56 131 THR A CA 1
ATOM 1060 C C . THR A 1 131 ? -7.609 36.656 32.469 1 93.56 131 THR A C 1
ATOM 1062 O O . THR A 1 131 ? -8.812 36.594 32.219 1 93.56 131 THR A O 1
ATOM 1065 N N . GLY A 1 132 ? -7.172 36.656 33.719 1 94.25 132 GLY A N 1
ATOM 1066 C CA . GLY A 1 132 ? -8.023 36.344 34.875 1 94.25 132 GLY A CA 1
ATOM 1067 C C . GLY A 1 132 ? -8.258 34.875 35.062 1 94.25 132 GLY A C 1
ATOM 1068 O O . GLY A 1 132 ? -8.031 34.062 34.156 1 94.25 132 GLY A O 1
ATOM 1069 N N . ASN A 1 133 ? -8.594 34.469 36.219 1 94.62 133 ASN A N 1
ATOM 1070 C CA . ASN A 1 133 ? -8.914 33.094 36.562 1 94.62 133 ASN A CA 1
ATOM 1071 C C . ASN A 1 133 ? -9.836 33.031 37.781 1 94.62 133 ASN A C 1
ATOM 1073 O O . ASN A 1 133 ? -10.336 34.031 38.25 1 94.62 133 ASN A O 1
ATOM 1077 N N . TRP A 1 134 ? -10.172 31.797 38.156 1 93.75 134 TRP A N 1
ATOM 1078 C CA . TRP A 1 134 ? -11.062 31.562 39.281 1 93.75 134 TRP A CA 1
ATOM 1079 C C . TRP A 1 134 ? -10.539 32.25 40.531 1 93.75 134 TRP A C 1
ATOM 1081 O O . TRP A 1 134 ? -11.312 32.844 41.312 1 93.75 134 TRP A O 1
ATOM 1091 N N . ASN A 1 135 ? -9.32 32.25 40.75 1 94 135 ASN A N 1
ATOM 1092 C CA . ASN A 1 135 ? -8.703 32.844 41.938 1 94 135 ASN A CA 1
ATOM 1093 C C . ASN A 1 135 ? -8.844 34.344 41.969 1 94 135 ASN A C 1
ATOM 1095 O O . ASN A 1 135 ? -9.227 34.938 43 1 94 135 ASN A O 1
ATOM 1099 N N . THR A 1 136 ? -8.539 35.031 40.844 1 95.81 136 THR A N 1
ATOM 1100 C CA . THR A 1 136 ? -8.531 36.5 40.812 1 95.81 136 THR A CA 1
ATOM 1101 C C . THR A 1 136 ? -9.953 37.062 40.812 1 95.81 136 THR A C 1
ATOM 1103 O O . THR A 1 136 ? -10.219 38.094 41.406 1 95.81 136 THR A O 1
ATOM 1106 N N . LEU A 1 137 ? -10.875 36.344 40.125 1 96.19 137 LEU A N 1
ATOM 1107 C CA . LEU A 1 137 ? -12.195 36.906 39.875 1 96.19 137 LEU A CA 1
ATOM 1108 C C . LEU A 1 137 ? -13.203 36.438 40.906 1 96.19 137 LEU A C 1
ATOM 1110 O O . LEU A 1 137 ? -14.281 37.031 41.062 1 96.19 137 LEU A O 1
ATOM 1114 N N . GLU A 1 138 ? -12.922 35.344 41.562 1 94.38 138 GLU A N 1
ATOM 1115 C CA . GLU A 1 138 ? -13.898 34.812 42.531 1 94.38 138 GLU A CA 1
ATOM 1116 C C . GLU A 1 138 ? -13.305 34.75 43.938 1 94.38 138 GLU A C 1
ATOM 1118 O O . GLU A 1 138 ? -13.766 35.438 44.844 1 94.38 138 GLU A O 1
ATOM 1123 N N . VAL A 1 139 ? -12.195 34.062 44.125 1 94.75 139 VAL A N 1
ATOM 1124 C CA . VAL A 1 139 ? -11.656 33.75 45.469 1 94.75 139 VAL A CA 1
ATOM 1125 C C . VAL A 1 139 ? -11.117 35.031 46.094 1 94.75 139 VAL A C 1
ATOM 1127 O O . VAL A 1 139 ? -11.594 35.438 47.156 1 94.75 139 VAL A O 1
ATOM 1130 N N . LYS A 1 140 ? -10.125 35.594 45.469 1 93.38 140 LYS A N 1
ATOM 1131 C CA . LYS A 1 140 ? -9.492 36.781 46.031 1 93.38 140 LYS A CA 1
ATOM 1132 C C . LYS A 1 140 ? -10.477 37.938 46.125 1 93.38 140 LYS A C 1
ATOM 1134 O O . LYS A 1 140 ? -10.391 38.75 47.031 1 93.38 140 LYS A O 1
ATOM 1139 N N . ALA A 1 141 ? -11.273 38.062 45.125 1 92.19 141 ALA A N 1
ATOM 1140 C CA . ALA A 1 141 ? -12.305 39.094 45.156 1 92.19 141 ALA A CA 1
ATOM 1141 C C . ALA A 1 141 ? -13.18 38.938 46.406 1 92.19 141 ALA A C 1
ATOM 1143 O O . ALA A 1 141 ? -13.445 39.906 47.125 1 92.19 141 ALA A O 1
ATOM 1144 N N . LYS A 1 142 ? -13.578 37.781 46.719 1 92.75 142 LYS A N 1
ATOM 1145 C CA . LYS A 1 142 ? -14.422 37.5 47.875 1 92.75 142 LYS A CA 1
ATOM 1146 C C . LYS A 1 142 ? -13.672 37.75 49.188 1 92.75 142 LYS A C 1
ATOM 1148 O O . LYS A 1 142 ? -14.258 38.188 50.156 1 92.75 142 LYS A O 1
ATOM 1153 N N . GLU A 1 143 ? -12.484 37.344 49.188 1 93.5 143 GLU A N 1
ATOM 1154 C CA . GLU A 1 143 ? -11.648 37.562 50.375 1 93.5 143 GLU A CA 1
ATOM 1155 C C . GLU A 1 143 ? -11.547 39.062 50.688 1 93.5 143 GLU A C 1
ATOM 1157 O O . GLU A 1 143 ? -11.438 39.438 51.875 1 93.5 143 GLU A O 1
ATOM 1162 N N . LYS A 1 144 ? -11.586 39.844 49.75 1 93.12 144 LYS A N 1
ATOM 1163 C CA . LYS A 1 144 ? -11.508 41.281 49.938 1 93.12 144 LYS A CA 1
ATOM 1164 C C . LYS A 1 144 ? -12.898 41.906 50.156 1 93.12 144 LYS A C 1
ATOM 1166 O O . LYS A 1 144 ? -13.055 43.125 50.219 1 93.12 144 LYS A O 1
ATOM 1171 N N . GLY A 1 145 ? -13.922 41.094 50.125 1 91.5 145 GLY A N 1
ATOM 1172 C CA . GLY A 1 145 ? -15.297 41.5 50.344 1 91.5 145 GLY A CA 1
ATOM 1173 C C . GLY A 1 145 ? -15.922 42.156 49.125 1 91.5 145 GLY A C 1
ATOM 1174 O O . GLY A 1 145 ? -16.922 42.875 49.219 1 91.5 145 GLY A O 1
ATOM 1175 N N . LEU A 1 146 ? -15.383 41.844 48.031 1 92.69 146 LEU A N 1
ATOM 1176 C CA . LEU A 1 146 ? -15.891 42.438 46.781 1 92.69 146 LEU A CA 1
ATOM 1177 C C . LEU A 1 146 ? -16.781 41.469 46.062 1 92.69 146 LEU A C 1
ATOM 1179 O O . LEU A 1 146 ? -16.531 40.25 46.031 1 92.69 146 LEU A O 1
ATOM 1183 N N . ASP A 1 147 ? -17.859 42.062 45.594 1 92.94 147 ASP A N 1
ATOM 1184 C CA . ASP A 1 147 ? -18.703 41.312 44.656 1 92.94 147 ASP A CA 1
ATOM 1185 C C . ASP A 1 147 ? -18.266 41.562 43.219 1 92.94 147 ASP A C 1
ATOM 1187 O O . ASP A 1 147 ? -18.391 42.656 42.688 1 92.94 147 ASP A O 1
ATOM 1191 N N . THR A 1 148 ? -17.766 40.5 42.531 1 94.19 148 THR A N 1
ATOM 1192 C CA . THR A 1 148 ? -17.172 40.625 41.219 1 94.19 148 THR A CA 1
ATOM 1193 C C . THR A 1 148 ? -18.188 41.188 40.219 1 94.19 148 THR A C 1
ATOM 1195 O O . THR A 1 148 ? -17.828 41.938 39.344 1 94.19 148 THR A O 1
ATOM 1198 N N . ARG A 1 149 ? -19.484 40.75 40.25 1 95.19 149 ARG A N 1
ATOM 1199 C CA . ARG A 1 149 ? -20.516 41.25 39.344 1 95.19 149 ARG A CA 1
ATOM 1200 C C . ARG A 1 149 ? -20.703 42.75 39.531 1 95.19 149 ARG A C 1
ATOM 1202 O O . ARG A 1 149 ? -20.812 43.5 38.562 1 95.19 149 ARG A O 1
ATOM 1209 N N . LEU A 1 150 ? -20.812 43.188 40.812 1 95.12 150 LEU A N 1
ATOM 1210 C CA . LEU A 1 150 ? -20.984 44.594 41.094 1 95.12 150 LEU A CA 1
ATOM 1211 C C . LEU A 1 150 ? -19.781 45.406 40.594 1 95.12 150 LEU A C 1
ATOM 1213 O O . LEU A 1 150 ? -19.938 46.5 40.062 1 95.12 150 LEU A O 1
ATOM 1217 N N . GLU A 1 151 ? -18.625 44.844 40.875 1 95.81 151 GLU A N 1
ATOM 1218 C CA . GLU A 1 151 ? -17.406 45.5 40.406 1 95.81 151 GLU A CA 1
ATOM 1219 C C . GLU A 1 151 ? -17.391 45.562 38.875 1 95.81 151 GLU A C 1
ATOM 1221 O O . GLU A 1 151 ? -16.875 46.531 38.281 1 95.81 151 GLU A O 1
ATOM 1226 N N . LEU A 1 152 ? -17.906 44.562 38.219 1 96.38 152 LEU A N 1
ATOM 1227 C CA . LEU A 1 152 ? -18 44.531 36.781 1 96.38 152 LEU A CA 1
ATOM 1228 C C . LEU A 1 152 ? -18.922 45.625 36.25 1 96.38 152 LEU A C 1
ATOM 1230 O O . LEU A 1 152 ? -18.609 46.312 35.281 1 96.38 152 LEU A O 1
ATOM 1234 N N . ILE A 1 153 ? -20.047 45.781 36.906 1 95.56 153 ILE A N 1
ATOM 1235 C CA . ILE A 1 153 ? -21.031 46.781 36.531 1 95.56 153 ILE A CA 1
ATOM 1236 C C . ILE A 1 153 ? -20.422 48.188 36.719 1 95.56 153 ILE A C 1
ATOM 1238 O O . ILE A 1 153 ? -20.594 49.062 35.875 1 95.56 153 ILE A O 1
ATOM 1242 N N . LYS A 1 154 ? -19.75 48.312 37.812 1 95.94 154 LYS A N 1
ATOM 1243 C CA . LYS A 1 154 ? -19.047 49.594 38.062 1 95.94 154 LYS A CA 1
ATOM 1244 C C . LYS A 1 154 ? -18.016 49.875 36.969 1 95.94 154 LYS A C 1
ATOM 1246 O O . LYS A 1 154 ? -17.875 51 36.531 1 95.94 154 LYS A O 1
ATOM 1251 N N . PHE A 1 155 ? -17.266 48.875 36.656 1 96.75 155 PHE A N 1
ATOM 1252 C CA . PHE A 1 155 ? -16.25 48.969 35.625 1 96.75 155 PHE A CA 1
ATOM 1253 C C . PHE A 1 155 ? -16.875 49.375 34.281 1 96.75 155 PHE A C 1
ATOM 1255 O O . PHE A 1 155 ? -16.375 50.281 33.594 1 96.75 155 PHE A O 1
ATOM 1262 N N . TYR A 1 156 ? -17.953 48.75 33.906 1 96.12 156 TYR A N 1
ATOM 1263 C CA . TYR A 1 156 ? -18.672 49.062 32.656 1 96.12 156 TYR A CA 1
ATOM 1264 C C . TYR A 1 156 ? -19.156 50.5 32.656 1 96.12 156 TYR A C 1
ATOM 1266 O O . TYR A 1 156 ? -18.922 51.25 31.719 1 96.12 156 TYR A O 1
ATOM 1274 N N . ASP A 1 157 ? -19.75 50.969 33.781 1 94.88 157 ASP A N 1
ATOM 1275 C CA . ASP A 1 157 ? -20.359 52.281 33.906 1 94.88 157 ASP A CA 1
ATOM 1276 C C . ASP A 1 157 ? -19.297 53.375 33.875 1 94.88 157 ASP A C 1
ATOM 1278 O O . ASP A 1 157 ? -19.516 54.469 33.344 1 94.88 157 ASP A O 1
ATOM 1282 N N . SER A 1 158 ? -18.234 53 34.406 1 94.88 158 SER A N 1
ATOM 1283 C CA . SER A 1 158 ? -17.188 54.031 34.562 1 94.88 158 SER A CA 1
ATOM 1284 C C . SER A 1 158 ? -16.281 54.094 33.344 1 94.88 158 SER A C 1
ATOM 1286 O O . SER A 1 158 ? -15.688 55.125 33.062 1 94.88 158 SER A O 1
ATOM 1288 N N . HIS A 1 159 ? -16.141 53.031 32.594 1 96 159 HIS A N 1
ATOM 1289 C CA . HIS A 1 159 ? -15.102 52.969 31.578 1 96 159 HIS A CA 1
ATOM 1290 C C . HIS A 1 159 ? -15.711 52.969 30.188 1 96 159 HIS A C 1
ATOM 1292 O O . HIS A 1 159 ? -15.086 53.469 29.234 1 96 159 HIS A O 1
ATOM 1298 N N . TYR A 1 160 ? -16.828 52.438 30 1 96.62 160 TYR A N 1
ATOM 1299 C CA . TYR A 1 160 ? -17.438 52.375 28.672 1 96.62 160 TYR A CA 1
ATOM 1300 C C . TYR A 1 160 ? -18.234 53.625 28.375 1 96.62 160 TYR A C 1
ATOM 1302 O O . TYR A 1 160 ? -19.141 54 29.125 1 96.62 160 TYR A O 1
ATOM 1310 N N . SER A 1 161 ? -17.844 54.344 27.375 1 97 161 SER A N 1
ATOM 1311 C CA . SER A 1 161 ? -18.484 55.562 26.906 1 97 161 SER A CA 1
ATOM 1312 C C . SER A 1 161 ? -18.422 55.688 25.391 1 97 161 SER A C 1
ATOM 1314 O O . SER A 1 161 ? -17.438 55.281 24.766 1 97 161 SER A O 1
ATOM 1316 N N . ALA A 1 162 ? -19.438 56.25 24.828 1 96.62 162 ALA A N 1
ATOM 1317 C CA . ALA A 1 162 ? -19.562 56.312 23.375 1 96.62 162 ALA A CA 1
ATOM 1318 C C . ALA A 1 162 ? -18.375 57.031 22.75 1 96.62 162 ALA A C 1
ATOM 1320 O O . ALA A 1 162 ? -17.938 56.688 21.656 1 96.62 162 ALA A O 1
ATOM 1321 N N . ASN A 1 163 ? -17.906 58.062 23.453 1 95.94 163 ASN A N 1
ATOM 1322 C CA . ASN A 1 163 ? -16.812 58.844 22.891 1 95.94 163 ASN A CA 1
ATOM 1323 C C . ASN A 1 163 ? -15.508 58.062 22.844 1 95.94 163 ASN A C 1
ATOM 1325 O O . ASN A 1 163 ? -14.539 58.469 22.203 1 95.94 163 ASN A O 1
ATOM 1329 N N . LEU A 1 164 ? -15.445 56.906 23.469 1 96.94 164 LEU A N 1
ATOM 1330 C CA . LEU A 1 164 ? -14.266 56.031 23.453 1 96.94 164 LEU A CA 1
ATOM 1331 C C . LEU A 1 164 ? -14.492 54.812 22.578 1 96.94 164 LEU A C 1
ATOM 1333 O O . LEU A 1 164 ? -13.742 53.844 22.656 1 96.94 164 LEU A O 1
ATOM 1337 N N . MET A 1 165 ? -15.523 54.875 21.766 1 97.12 165 MET A N 1
ATOM 1338 C CA . MET A 1 165 ? -15.891 53.719 20.953 1 97.12 165 MET A CA 1
ATOM 1339 C C . MET A 1 165 ? -15.773 54.031 19.469 1 97.12 165 MET A C 1
ATOM 1341 O O . MET A 1 165 ? -16.062 55.156 19.047 1 97.12 165 MET A O 1
ATOM 1345 N N . GLN A 1 166 ? -15.281 53.062 18.656 1 97.25 166 GLN A N 1
ATOM 1346 C CA . GLN A 1 166 ? -15.195 53.156 17.188 1 97.25 166 GLN A CA 1
ATOM 1347 C C . GLN A 1 166 ? -15.898 51.969 16.531 1 97.25 166 GLN A C 1
ATOM 1349 O O . GLN A 1 166 ? -15.547 50.812 16.781 1 97.25 166 GLN A O 1
ATOM 1354 N N . LEU A 1 167 ? -16.812 52.25 15.703 1 97.81 167 LEU A N 1
ATOM 1355 C CA . LEU A 1 167 ? -17.578 51.219 15.016 1 97.81 167 LEU A CA 1
ATOM 1356 C C . LEU A 1 167 ? -17.312 51.25 13.516 1 97.81 167 LEU A C 1
ATOM 1358 O O . LEU A 1 167 ? -17.234 52.344 12.914 1 97.81 167 LEU A O 1
ATOM 1362 N N . VAL A 1 168 ? -17.062 50.062 12.922 1 97.88 168 VAL A N 1
ATOM 1363 C CA . VAL A 1 168 ? -16.969 49.906 11.469 1 97.88 168 VAL A CA 1
ATOM 1364 C C . VAL A 1 168 ? -18.016 48.906 10.992 1 97.88 168 VAL A C 1
ATOM 1366 O O . VAL A 1 168 ? -18.094 47.781 11.516 1 97.88 168 VAL A O 1
ATOM 1369 N N . VAL A 1 169 ? -18.828 49.281 10.062 1 97.44 169 VAL A N 1
ATOM 1370 C CA . VAL A 1 169 ? -19.828 48.406 9.453 1 97.44 169 VAL A CA 1
ATOM 1371 C C . VAL A 1 169 ? -19.547 48.25 7.957 1 97.44 169 VAL A C 1
ATOM 1373 O O . VAL A 1 169 ? -19.375 49.281 7.262 1 97.44 169 VAL A O 1
ATOM 1376 N N . TYR A 1 170 ? -19.359 47.094 7.516 1 95.56 170 TYR A N 1
ATOM 1377 C CA . TYR A 1 170 ? -19.156 46.75 6.113 1 95.56 170 TYR A CA 1
ATOM 1378 C C . TYR A 1 170 ? -20.375 46.031 5.551 1 95.56 170 TYR A C 1
ATOM 1380 O O . TYR A 1 170 ? -20.75 44.969 6.043 1 95.56 170 TYR A O 1
ATOM 1388 N N . GLY A 1 171 ? -21.078 46.594 4.605 1 92.94 171 GLY A N 1
ATOM 1389 C CA . GLY A 1 171 ? -22.297 46 4.051 1 92.94 171 GLY A CA 1
ATOM 1390 C C . GLY A 1 171 ? -22.5 46.344 2.588 1 92.94 171 GLY A C 1
ATOM 1391 O O . GLY A 1 171 ? -21.797 47.188 2.031 1 92.94 171 GLY A O 1
ATOM 1392 N N . LYS A 1 172 ? -23.531 45.781 1.985 1 90.94 172 LYS A N 1
ATOM 1393 C CA . LYS A 1 172 ? -23.812 45.969 0.563 1 90.94 172 LYS A CA 1
ATOM 1394 C C . LYS A 1 172 ? -24.672 47.188 0.318 1 90.94 172 LYS A C 1
ATOM 1396 O O . LYS A 1 172 ? -24.688 47.75 -0.79 1 90.94 172 LYS A O 1
ATOM 1401 N N . ASP A 1 173 ? -25.359 47.719 1.342 1 92.94 173 ASP A N 1
ATOM 1402 C CA . ASP A 1 173 ? -26.234 48.875 1.209 1 92.94 173 ASP A CA 1
ATOM 1403 C C . ASP A 1 173 ? -25.438 50.156 0.928 1 92.94 173 ASP A C 1
ATOM 1405 O O . ASP A 1 173 ? -24.219 50.156 1.099 1 92.94 173 ASP A O 1
ATOM 1409 N N . SER A 1 174 ? -26.203 51.156 0.502 1 96 174 SER A N 1
ATOM 1410 C CA . SER A 1 174 ? -25.547 52.438 0.279 1 96 174 SER A CA 1
ATOM 1411 C C . SER A 1 174 ? -25.016 53.031 1.582 1 96 174 SER A C 1
ATOM 1413 O O . SER A 1 174 ? -25.516 52.719 2.662 1 96 174 SER A O 1
ATOM 1415 N N . LEU A 1 175 ? -24.094 53.906 1.495 1 95.75 175 LEU A N 1
ATOM 1416 C CA . LEU A 1 175 ? -23.5 54.531 2.674 1 95.75 175 LEU A CA 1
ATOM 1417 C C . LEU A 1 175 ? -24.547 55.281 3.477 1 95.75 175 LEU A C 1
ATOM 1419 O O . LEU A 1 175 ? -24.5 55.281 4.707 1 95.75 175 LEU A O 1
ATOM 1423 N N . ASP A 1 176 ? -25.484 55.844 2.818 1 96.88 176 ASP A N 1
ATOM 1424 C CA . ASP A 1 176 ? -26.547 56.594 3.502 1 96.88 176 ASP A CA 1
ATOM 1425 C C . ASP A 1 176 ? -27.406 55.625 4.332 1 96.88 176 ASP A C 1
ATOM 1427 O O . ASP A 1 176 ? -27.75 55.938 5.477 1 96.88 176 ASP A O 1
ATOM 1431 N N . ASN A 1 177 ? -27.703 54.625 3.689 1 95.75 177 ASN A N 1
ATOM 1432 C CA . ASN A 1 177 ? -28.516 53.625 4.398 1 95.75 177 ASN A CA 1
ATOM 1433 C C . ASN A 1 177 ? -27.766 53.062 5.59 1 95.75 177 ASN A C 1
ATOM 1435 O O . ASN A 1 177 ? -28.359 52.844 6.656 1 95.75 177 ASN A O 1
ATOM 1439 N N . LEU A 1 178 ? -26.547 52.688 5.375 1 96.44 178 LEU A N 1
ATOM 1440 C CA . LEU A 1 178 ? -25.75 52.125 6.461 1 96.44 178 LEU A CA 1
ATOM 1441 C C . LEU A 1 178 ? -25.578 53.156 7.59 1 96.44 178 LEU A C 1
ATOM 1443 O O . LEU A 1 178 ? -25.625 52.781 8.766 1 96.44 178 LEU A O 1
ATOM 1447 N N . GLN A 1 179 ? -25.375 54.438 7.223 1 96.12 179 GLN A N 1
ATOM 1448 C CA . GLN A 1 179 ? -25.266 55.469 8.234 1 96.12 179 GLN A CA 1
ATOM 1449 C C . GLN A 1 179 ? -26.547 55.594 9.039 1 96.12 179 GLN A C 1
ATOM 1451 O O . GLN A 1 179 ? -26.516 55.719 10.266 1 96.12 179 GLN A O 1
ATOM 1456 N N . ASN A 1 180 ? -27.641 55.594 8.344 1 95.88 180 ASN A N 1
ATOM 1457 C CA . ASN A 1 180 ? -28.938 55.656 9.016 1 95.88 180 ASN A CA 1
ATOM 1458 C C . ASN A 1 180 ? -29.125 54.469 9.961 1 95.88 180 ASN A C 1
ATOM 1460 O O . ASN A 1 180 ? -29.656 54.625 11.062 1 95.88 180 ASN A O 1
ATOM 1464 N N . LEU A 1 181 ? -28.766 53.375 9.461 1 95 181 LEU A N 1
ATOM 1465 C CA . LEU A 1 181 ? -28.875 52.156 10.258 1 95 181 LEU A CA 1
ATOM 1466 C C . LEU A 1 181 ? -28.031 52.281 11.531 1 95 181 LEU A C 1
ATOM 1468 O O . LEU A 1 181 ? -28.516 51.969 12.625 1 95 181 LEU A O 1
ATOM 1472 N N . VAL A 1 182 ? -26.828 52.688 11.422 1 96.44 182 VAL A N 1
ATOM 1473 C CA . VAL A 1 182 ? -25.906 52.812 12.547 1 96.44 182 VAL A CA 1
ATOM 1474 C C . VAL A 1 182 ? -26.438 53.844 13.531 1 96.44 182 VAL A C 1
ATOM 1476 O O . VAL A 1 182 ? -26.438 53.625 14.742 1 96.44 182 VAL A O 1
ATOM 1479 N N . GLU A 1 183 ? -26.938 55 13.039 1 95.88 183 GLU A N 1
ATOM 1480 C CA . GLU A 1 183 ? -27.469 56.062 13.891 1 95.88 183 GLU A CA 1
ATOM 1481 C C . GLU A 1 183 ? -28.703 55.594 14.656 1 95.88 183 GLU A C 1
ATOM 1483 O O . GLU A 1 183 ? -28.828 55.844 15.852 1 95.88 183 GLU A O 1
ATOM 1488 N N . ASN A 1 184 ? -29.484 54.938 13.984 1 95.75 184 ASN A N 1
ATOM 1489 C CA . ASN A 1 184 ? -30.719 54.469 14.602 1 95.75 184 ASN A CA 1
ATOM 1490 C C . ASN A 1 184 ? -30.453 53.375 15.656 1 95.75 184 ASN A C 1
ATOM 1492 O O . ASN A 1 184 ? -31.172 53.312 16.656 1 95.75 184 ASN A O 1
ATOM 1496 N N . LYS A 1 185 ? -29.531 52.562 15.43 1 96.38 185 LYS A N 1
ATOM 1497 C CA . LYS A 1 185 ? -29.328 51.406 16.297 1 96.38 185 LYS A CA 1
ATOM 1498 C C . LYS A 1 185 ? -28.391 51.75 17.453 1 96.38 185 LYS A C 1
ATOM 1500 O O . LYS A 1 185 ? -28.484 51.156 18.531 1 96.38 185 LYS A O 1
ATOM 1505 N N . PHE A 1 186 ? -27.438 52.656 17.297 1 97.12 186 PHE A N 1
ATOM 1506 C CA . PHE A 1 186 ? -26.375 52.812 18.266 1 97.12 186 PHE A CA 1
ATOM 1507 C C . PHE A 1 186 ? -26.484 54.156 18.984 1 97.12 186 PHE A C 1
ATOM 1509 O O . PHE A 1 186 ? -25.703 54.438 19.891 1 97.12 186 PHE A O 1
ATOM 1516 N N . CYS A 1 187 ? -27.438 55 18.75 1 95 187 CYS A N 1
ATOM 1517 C CA . CYS A 1 187 ? -27.531 56.375 19.266 1 95 187 CYS A CA 1
ATOM 1518 C C . CYS A 1 187 ? -27.797 56.344 20.766 1 95 187 CYS A C 1
ATOM 1520 O O . CYS A 1 187 ? -27.5 57.312 21.469 1 95 187 CYS A O 1
ATOM 1522 N N . ASP A 1 188 ? -28.344 55.25 21.234 1 95.19 188 ASP A N 1
ATOM 1523 C CA . ASP A 1 188 ? -28.734 55.188 22.641 1 95.19 188 ASP A CA 1
ATOM 1524 C C . ASP A 1 188 ? -27.547 54.844 23.531 1 95.19 188 ASP A C 1
ATOM 1526 O O . ASP A 1 188 ? -27.656 54.844 24.766 1 95.19 188 ASP A O 1
ATOM 1530 N N . ILE A 1 189 ? -26.391 54.562 22.984 1 97 189 ILE A N 1
ATOM 1531 C CA . ILE A 1 189 ? -25.219 54.312 23.812 1 97 189 ILE A CA 1
ATOM 1532 C C . ILE A 1 189 ? -24.859 55.562 24.609 1 97 189 ILE A C 1
ATOM 1534 O O . ILE A 1 189 ? -24.766 56.656 24.031 1 97 189 ILE A O 1
ATOM 1538 N N . ARG A 1 190 ? -24.625 55.406 25.844 1 94.75 190 ARG A N 1
ATOM 1539 C CA . ARG A 1 190 ? -24.375 56.531 26.75 1 94.75 190 ARG A CA 1
ATOM 1540 C C . ARG A 1 190 ? -23.016 57.156 26.484 1 94.75 190 ARG A C 1
ATOM 1542 O O . ARG A 1 190 ? -22.016 56.438 26.312 1 94.75 190 ARG A O 1
ATOM 1549 N N . ASP A 1 191 ? -23.016 58.469 26.297 1 95.81 191 ASP A N 1
ATOM 1550 C CA . ASP A 1 191 ? -21.781 59.25 26.219 1 95.81 191 ASP A CA 1
ATOM 1551 C C . ASP A 1 191 ? -21.562 60.062 27.484 1 95.81 191 ASP A C 1
ATOM 1553 O O . ASP A 1 191 ? -22.25 61.062 27.703 1 95.81 191 ASP A O 1
ATOM 1557 N N . VAL A 1 192 ? -20.672 59.719 28.281 1 93.81 192 VAL A N 1
ATOM 1558 C CA . VAL A 1 192 ? -20.453 60.406 29.547 1 93.81 192 VAL A CA 1
ATOM 1559 C C . VAL A 1 192 ? -19.234 61.312 29.438 1 93.81 192 VAL A C 1
ATOM 1561 O O . VAL A 1 192 ? -18.781 61.875 30.453 1 93.81 192 VAL A O 1
ATOM 1564 N N . GLY A 1 193 ? -18.734 61.5 28.281 1 93.69 193 GLY A N 1
ATOM 1565 C CA . GLY A 1 193 ? -17.594 62.375 28.047 1 93.69 193 GLY A CA 1
ATOM 1566 C C . GLY A 1 193 ? -16.344 61.969 28.781 1 93.69 193 GLY A C 1
ATOM 1567 O O . GLY A 1 193 ? -15.656 62.812 29.375 1 93.69 193 GLY A O 1
ATOM 1568 N N . ARG A 1 194 ? -16.125 60.688 28.766 1 93.56 194 ARG A N 1
ATOM 1569 C CA . ARG A 1 194 ? -14.977 60.156 29.5 1 93.56 194 ARG A CA 1
ATOM 1570 C C . ARG A 1 194 ? -13.664 60.5 28.797 1 93.56 194 ARG A C 1
ATOM 1572 O O . ARG A 1 194 ? -13.555 60.406 27.578 1 93.56 194 ARG A O 1
ATOM 1579 N N . LYS A 1 195 ? -12.781 61 29.594 1 93.31 195 LYS A N 1
ATOM 1580 C CA . LYS A 1 195 ? -11.461 61.281 29.031 1 93.31 195 LYS A CA 1
ATOM 1581 C C . LYS A 1 195 ? -10.75 59.969 28.672 1 93.31 195 LYS A C 1
ATOM 1583 O O . LYS A 1 195 ? -10.836 58.969 29.422 1 93.31 195 LYS A O 1
ATOM 1588 N N . PRO A 1 196 ? -10.094 59.969 27.516 1 92.44 196 PRO A N 1
ATOM 1589 C CA . PRO A 1 196 ? -9.344 58.781 27.156 1 92.44 196 PRO A CA 1
ATOM 1590 C C . PRO A 1 196 ? -8.297 58.406 28.203 1 92.44 196 PRO A C 1
ATOM 1592 O O . PRO A 1 196 ? -7.652 59.281 28.781 1 92.44 196 PRO A O 1
ATOM 1595 N N . PHE A 1 197 ? -8.164 57.156 28.391 1 92.88 197 PHE A N 1
ATOM 1596 C CA . PHE A 1 197 ? -7.227 56.688 29.391 1 92.88 197 PHE A CA 1
ATOM 1597 C C . PHE A 1 197 ? -5.797 56.75 28.875 1 92.88 197 PHE A C 1
ATOM 1599 O O . PHE A 1 197 ? -5.547 56.5 27.688 1 92.88 197 PHE A O 1
ATOM 1606 N N . SER A 1 198 ? -4.918 57.156 29.688 1 91.44 198 SER A N 1
ATOM 1607 C CA . SER A 1 198 ? -3.498 57.219 29.359 1 91.44 198 SER A CA 1
ATOM 1608 C C . SER A 1 198 ? -2.639 56.562 30.422 1 91.44 198 SER A C 1
ATOM 1610 O O . SER A 1 198 ? -2.932 56.688 31.625 1 91.44 198 SER A O 1
ATOM 1612 N N . PHE A 1 199 ? -1.674 55.969 30.031 1 93.12 199 PHE A N 1
ATOM 1613 C CA . PHE A 1 199 ? -0.747 55.281 30.922 1 93.12 199 PHE A CA 1
ATOM 1614 C C . PHE A 1 199 ? 0.689 55.688 30.641 1 93.12 199 PHE A C 1
ATOM 1616 O O . PHE A 1 199 ? 1.436 54.969 29.969 1 93.12 199 PHE A O 1
ATOM 1623 N N . PRO A 1 200 ? 1.049 56.781 31.094 1 91.75 200 PRO A N 1
ATOM 1624 C CA . PRO A 1 200 ? 2.361 57.344 30.75 1 91.75 200 PRO A CA 1
ATOM 1625 C C . PRO A 1 200 ? 3.512 56.562 31.391 1 91.75 200 PRO A C 1
ATOM 1627 O O . PRO A 1 200 ? 3.326 55.906 32.406 1 91.75 200 PRO A O 1
ATOM 1630 N N . GLY A 1 201 ? 4.668 56.75 30.781 1 90.12 201 GLY A N 1
ATOM 1631 C CA . GLY A 1 201 ? 5.887 56.125 31.297 1 90.12 201 GLY A CA 1
ATOM 1632 C C . GLY A 1 201 ? 6.242 54.812 30.625 1 90.12 201 GLY A C 1
ATOM 1633 O O . GLY A 1 201 ? 5.402 54.219 29.953 1 90.12 201 GLY A O 1
ATOM 1634 N N . HIS A 1 202 ? 7.496 54.469 30.719 1 93.31 202 HIS A N 1
ATOM 1635 C CA . HIS A 1 202 ? 7.969 53.156 30.234 1 93.31 202 HIS A CA 1
ATOM 1636 C C . HIS A 1 202 ? 7.898 52.125 31.344 1 93.31 202 HIS A C 1
ATOM 1638 O O . HIS A 1 202 ? 8.188 52.406 32.5 1 93.31 202 HIS A O 1
ATOM 1644 N N . PRO A 1 203 ? 7.473 50.938 30.984 1 95.56 203 PRO A N 1
ATOM 1645 C CA . PRO A 1 203 ? 7.344 49.906 32 1 95.56 203 PRO A CA 1
ATOM 1646 C C . PRO A 1 203 ? 8.688 49.469 32.594 1 95.56 203 PRO A C 1
ATOM 1648 O O . PRO A 1 203 ? 8.734 48.844 33.656 1 95.56 203 PRO A O 1
ATOM 1651 N N . CYS A 1 204 ? 9.781 49.844 31.922 1 95.81 204 CYS A N 1
ATOM 1652 C CA . CYS A 1 204 ? 11.109 49.469 32.406 1 95.81 204 CYS A CA 1
ATOM 1653 C C . CYS A 1 204 ? 11.859 50.688 32.938 1 95.81 204 CYS A C 1
ATOM 1655 O O . CYS A 1 204 ? 12.086 51.656 32.188 1 95.81 204 CYS A O 1
ATOM 1657 N N . THR A 1 205 ? 12.203 50.594 34.156 1 93.38 205 THR A N 1
ATOM 1658 C CA . THR A 1 205 ? 13.109 51.562 34.781 1 93.38 205 THR A CA 1
ATOM 1659 C C . THR A 1 205 ? 14.539 51.031 34.812 1 93.38 205 THR A C 1
ATOM 1661 O O . THR A 1 205 ? 14.797 49.906 34.375 1 93.38 205 THR A O 1
ATOM 1664 N N . ARG A 1 206 ? 15.445 51.719 35.344 1 92.06 206 ARG A N 1
ATOM 1665 C CA . ARG A 1 206 ? 16.859 51.375 35.344 1 92.06 206 ARG A CA 1
ATOM 1666 C C . ARG A 1 206 ? 17.078 50 35.969 1 92.06 206 ARG A C 1
ATOM 1668 O O . ARG A 1 206 ? 17.953 49.25 35.562 1 92.06 206 ARG A O 1
ATOM 1675 N N . GLU A 1 207 ? 16.25 49.75 36.938 1 92.69 207 GLU A N 1
ATOM 1676 C CA . GLU A 1 207 ? 16.422 48.5 37.656 1 92.69 207 GLU A CA 1
ATOM 1677 C C . GLU A 1 207 ? 15.969 47.312 36.812 1 92.69 207 GLU A C 1
ATOM 1679 O O . GLU A 1 207 ? 16.328 46.156 37.125 1 92.69 207 GLU A O 1
ATOM 1684 N N . HIS A 1 208 ? 15.227 47.562 35.812 1 96.25 208 HIS A N 1
ATOM 1685 C CA . HIS A 1 208 ? 14.672 46.5 35 1 96.25 208 HIS A CA 1
ATOM 1686 C C . HIS A 1 208 ? 15.492 46.312 33.719 1 96.25 208 HIS A C 1
ATOM 1688 O O . HIS A 1 208 ? 15.102 45.531 32.844 1 96.25 208 HIS A O 1
ATOM 1694 N N . LEU A 1 209 ? 16.531 47.031 33.531 1 97.38 209 LEU A N 1
ATOM 1695 C CA . LEU A 1 209 ? 17.375 47 32.344 1 97.38 209 LEU A CA 1
ATOM 1696 C C . LEU A 1 209 ? 18.719 46.312 32.625 1 97.38 209 LEU A C 1
ATOM 1698 O O . LEU A 1 209 ? 19.031 46.062 33.812 1 97.38 209 LEU A O 1
ATOM 1702 N N . GLN A 1 210 ? 19.453 45.938 31.547 1 97.62 210 GLN A N 1
ATOM 1703 C CA . GLN A 1 210 ? 20.766 45.312 31.688 1 97.62 210 GLN A CA 1
ATOM 1704 C C . GLN A 1 210 ? 20.641 43.969 32.438 1 97.62 210 GLN A C 1
ATOM 1706 O O . GLN A 1 210 ? 21.359 43.75 33.406 1 97.62 210 GLN A O 1
ATOM 1711 N N . ILE A 1 211 ? 19.672 43.188 31.922 1 97.75 211 ILE A N 1
ATOM 1712 C CA . ILE A 1 211 ? 19.453 41.938 32.625 1 97.75 211 ILE A CA 1
ATOM 1713 C C . ILE A 1 211 ? 19.531 40.75 31.656 1 97.75 211 ILE A C 1
ATOM 1715 O O . ILE A 1 211 ? 19.266 40.938 30.453 1 97.75 211 ILE A O 1
ATOM 1719 N N . LEU A 1 212 ? 19.906 39.625 32.094 1 98.12 212 LEU A N 1
ATOM 1720 C CA . LEU A 1 212 ? 19.844 38.312 31.469 1 98.12 212 LEU A CA 1
ATOM 1721 C C . LEU A 1 212 ? 18.953 37.375 32.25 1 98.12 212 LEU A C 1
ATOM 1723 O O . LEU A 1 212 ? 19.203 37.094 33.438 1 98.12 212 LEU A O 1
ATOM 1727 N N . VAL A 1 213 ? 17.844 37 31.641 1 98.62 213 VAL A N 1
ATOM 1728 C CA . VAL A 1 213 ? 16.875 36.125 32.281 1 98.62 213 VAL A CA 1
ATOM 1729 C C . VAL A 1 213 ? 16.984 34.719 31.703 1 98.62 213 VAL A C 1
ATOM 1731 O O . VAL A 1 213 ? 16.797 34.531 30.5 1 98.62 213 VAL A O 1
ATOM 1734 N N . LYS A 1 214 ? 17.328 33.75 32.469 1 98.38 214 LYS A N 1
ATOM 1735 C CA . LYS A 1 214 ? 17.297 32.344 32.094 1 98.38 214 LYS A CA 1
ATOM 1736 C C . LYS A 1 214 ? 15.961 31.688 32.5 1 98.38 214 LYS A C 1
ATOM 1738 O O . LYS A 1 214 ? 15.617 31.641 33.688 1 98.38 214 LYS A O 1
ATOM 1743 N N . ALA A 1 215 ? 15.195 31.281 31.531 1 98.31 215 ALA A N 1
ATOM 1744 C CA . ALA A 1 215 ? 13.859 30.75 31.797 1 98.31 215 ALA A CA 1
ATOM 1745 C C . ALA A 1 215 ? 13.727 29.312 31.281 1 98.31 215 ALA A C 1
ATOM 1747 O O . ALA A 1 215 ? 14.383 28.938 30.312 1 98.31 215 ALA A O 1
ATOM 1748 N N . VAL A 1 216 ? 12.844 28.531 31.906 1 97.69 216 VAL A N 1
ATOM 1749 C CA . VAL A 1 216 ? 12.641 27.125 31.562 1 97.69 216 VAL A CA 1
ATOM 1750 C C . VAL A 1 216 ? 11.328 26.969 30.797 1 97.69 216 VAL A C 1
ATOM 1752 O O . VAL A 1 216 ? 10.25 27.094 31.375 1 97.69 216 VAL A O 1
ATOM 1755 N N . PRO A 1 217 ? 11.352 26.734 29.5 1 96.25 217 PRO A N 1
ATOM 1756 C CA . PRO A 1 217 ? 10.133 26.469 28.734 1 96.25 217 PRO A CA 1
ATOM 1757 C C . PRO A 1 217 ? 9.586 25.062 28.969 1 96.25 217 PRO A C 1
ATOM 1759 O O . PRO A 1 217 ? 10.25 24.234 29.609 1 96.25 217 PRO A O 1
ATOM 1762 N N . ILE A 1 218 ? 8.359 24.844 28.469 1 93.12 218 ILE A N 1
ATOM 1763 C CA . ILE A 1 218 ? 7.742 23.516 28.531 1 93.12 218 ILE A CA 1
ATOM 1764 C C . ILE A 1 218 ? 8.289 22.641 27.406 1 93.12 218 ILE A C 1
ATOM 1766 O O . ILE A 1 218 ? 8.664 21.5 27.641 1 93.12 218 ILE A O 1
ATOM 1770 N N . LYS A 1 219 ? 8.375 23.141 26.234 1 92.5 219 LYS A N 1
ATOM 1771 C CA . LYS A 1 219 ? 8.789 22.406 25.031 1 92.5 219 LYS A CA 1
ATOM 1772 C C . LYS A 1 219 ? 10.312 22.344 24.938 1 92.5 219 LYS A C 1
ATOM 1774 O O . LYS A 1 219 ? 11.016 23.125 25.578 1 92.5 219 LYS A O 1
ATOM 1779 N N . GLN A 1 220 ? 10.758 21.438 24.094 1 91.81 220 GLN A N 1
ATOM 1780 C CA . GLN A 1 220 ? 12.18 21.359 23.781 1 91.81 220 GLN A CA 1
ATOM 1781 C C . GLN A 1 220 ? 12.586 22.453 22.812 1 91.81 220 GLN A C 1
ATOM 1783 O O . GLN A 1 220 ? 11.797 22.844 21.938 1 91.81 220 GLN A O 1
ATOM 1788 N N . GLY A 1 221 ? 13.836 22.953 23.016 1 92.38 221 GLY A N 1
ATOM 1789 C CA . GLY A 1 221 ? 14.383 23.984 22.141 1 92.38 221 GLY A CA 1
ATOM 1790 C C . GLY A 1 221 ? 15.031 25.109 22.906 1 92.38 221 GLY A C 1
ATOM 1791 O O . GLY A 1 221 ? 14.984 25.156 24.141 1 92.38 221 GLY A O 1
ATOM 1792 N N . HIS A 1 222 ? 15.766 25.922 22.188 1 96.56 222 HIS A N 1
ATOM 1793 C CA . HIS A 1 222 ? 16.469 27.078 22.734 1 96.56 222 HIS A CA 1
ATOM 1794 C C . HIS A 1 222 ? 16.062 28.359 22 1 96.56 222 HIS A C 1
ATOM 1796 O O . HIS A 1 222 ? 16.141 28.422 20.766 1 96.56 222 HIS A O 1
ATOM 1802 N N . THR A 1 223 ? 15.547 29.281 22.75 1 97.62 223 THR A N 1
ATOM 1803 C CA . THR A 1 223 ? 15.148 30.547 22.141 1 97.62 223 THR A CA 1
ATOM 1804 C C . THR A 1 223 ? 15.82 31.719 22.844 1 97.62 223 THR A C 1
ATOM 1806 O O . THR A 1 223 ? 15.844 31.766 24.078 1 97.62 223 THR A O 1
ATOM 1809 N N . LEU A 1 224 ? 16.469 32.531 22.078 1 98.06 224 LEU A N 1
ATOM 1810 C CA . LEU A 1 224 ? 17.047 33.781 22.562 1 98.06 224 LEU A CA 1
ATOM 1811 C C . LEU A 1 224 ? 16.203 35 22.141 1 98.06 224 LEU A C 1
ATOM 1813 O O . LEU A 1 224 ? 16.016 35.219 20.938 1 98.06 224 LEU A O 1
ATOM 1817 N N . ARG A 1 225 ? 15.625 35.656 23.109 1 98.06 225 ARG A N 1
ATOM 1818 C CA . ARG A 1 225 ? 14.836 36.844 22.844 1 98.06 225 ARG A CA 1
ATOM 1819 C C . ARG A 1 225 ? 15.508 38.094 23.438 1 98.06 225 ARG A C 1
ATOM 1821 O O . ARG A 1 225 ? 15.711 38.188 24.641 1 98.06 225 ARG A O 1
ATOM 1828 N N . ILE A 1 226 ? 15.906 39.031 22.609 1 98.5 226 ILE A N 1
ATOM 1829 C CA . ILE A 1 226 ? 16.562 40.25 23.016 1 98.5 226 ILE A CA 1
ATOM 1830 C C . ILE A 1 226 ? 15.625 41.438 22.797 1 98.5 226 ILE A C 1
ATOM 1832 O O . ILE A 1 226 ? 15.133 41.656 21.703 1 98.5 226 ILE A O 1
ATOM 1836 N N . LEU A 1 227 ? 15.391 42.156 23.875 1 98.12 227 LEU A N 1
ATOM 1837 C CA . LEU A 1 227 ? 14.445 43.25 23.844 1 98.12 227 LEU A CA 1
ATOM 1838 C C . LEU A 1 227 ? 15.148 44.562 24.156 1 98.12 227 LEU A C 1
ATOM 1840 O O . LEU A 1 227 ? 16.016 44.625 25.031 1 98.12 227 LEU A O 1
ATOM 1844 N N . PHE A 1 228 ? 14.758 45.625 23.422 1 98.06 228 PHE A N 1
ATOM 1845 C CA . PHE A 1 228 ? 15.25 47 23.625 1 98.06 228 PHE A CA 1
ATOM 1846 C C . PHE A 1 228 ? 14.094 47.969 23.797 1 98.06 228 PHE A C 1
ATOM 1848 O O . PHE A 1 228 ? 13.203 48.031 22.938 1 98.06 228 PHE A O 1
ATOM 1855 N N . PRO A 1 229 ? 14.023 48.656 24.969 1 97.12 229 PRO A N 1
ATOM 1856 C CA . PRO A 1 229 ? 13.062 49.75 25 1 97.12 229 PRO A CA 1
ATOM 1857 C C . PRO A 1 229 ? 13.359 50.812 23.938 1 97.12 229 PRO A C 1
ATOM 1859 O O . PRO A 1 229 ? 14.5 51.25 23.812 1 97.12 229 PRO A O 1
ATOM 1862 N N . ILE A 1 230 ? 12.367 51.219 23.219 1 97.12 230 ILE A N 1
ATOM 1863 C CA . ILE A 1 230 ? 12.586 52.188 22.188 1 97.12 230 ILE A CA 1
ATOM 1864 C C . ILE A 1 230 ? 11.43 53.188 22.172 1 97.12 230 ILE A C 1
ATOM 1866 O O . ILE A 1 230 ? 10.414 53 22.844 1 97.12 230 ILE A O 1
ATOM 1870 N N . THR A 1 231 ? 11.719 54.312 21.406 1 95.44 231 THR A N 1
ATOM 1871 C CA . THR A 1 231 ? 10.633 55.219 21.109 1 95.44 231 THR A CA 1
ATOM 1872 C C . THR A 1 231 ? 9.586 54.562 20.219 1 95.44 231 THR A C 1
ATOM 1874 O O . THR A 1 231 ? 9.922 53.938 19.219 1 95.44 231 THR A O 1
ATOM 1877 N N . PRO A 1 232 ? 8.328 54.688 20.656 1 95.88 232 PRO A N 1
ATOM 1878 C CA . PRO A 1 232 ? 7.289 54 19.891 1 95.88 232 PRO A CA 1
ATOM 1879 C C . PRO A 1 232 ? 7.242 54.469 18.438 1 95.88 232 PRO A C 1
ATOM 1881 O O . PRO A 1 232 ? 7.238 55.656 18.156 1 95.88 232 PRO A O 1
ATOM 1884 N N . ASN A 1 233 ? 7.16 53.5 17.547 1 94.5 233 ASN A N 1
ATOM 1885 C CA . ASN A 1 233 ? 7.117 53.781 16.125 1 94.5 233 ASN A CA 1
ATOM 1886 C C . ASN A 1 233 ? 5.895 54.625 15.742 1 94.5 233 ASN A C 1
ATOM 1888 O O . ASN A 1 233 ? 5.941 55.375 14.781 1 94.5 233 ASN A O 1
ATOM 1892 N N . ILE A 1 234 ? 4.832 54.531 16.5 1 94.69 234 ILE A N 1
ATOM 1893 C CA . ILE A 1 234 ? 3.561 55.156 16.172 1 94.69 234 ILE A CA 1
ATOM 1894 C C . ILE A 1 234 ? 3.729 56.688 16.172 1 94.69 234 ILE A C 1
ATOM 1896 O O . ILE A 1 234 ? 2.998 57.375 15.477 1 94.69 234 ILE A O 1
ATOM 1900 N N . ARG A 1 235 ? 4.719 57.156 16.859 1 94.5 235 ARG A N 1
ATOM 1901 C CA . ARG A 1 235 ? 4.969 58.594 16.938 1 94.5 235 ARG A CA 1
ATOM 1902 C C . ARG A 1 235 ? 5.59 59.094 15.633 1 94.5 235 ARG A C 1
ATOM 1904 O O . ARG A 1 235 ? 5.551 60.312 15.352 1 94.5 235 ARG A O 1
ATOM 1911 N N . ARG A 1 236 ? 6.172 58.156 14.891 1 95.81 236 ARG A N 1
ATOM 1912 C CA . ARG A 1 236 ? 6.812 58.5 13.625 1 95.81 236 ARG A CA 1
ATOM 1913 C C . ARG A 1 236 ? 6.48 57.438 12.562 1 95.81 236 ARG A C 1
ATOM 1915 O O . ARG A 1 236 ? 7.367 56.969 11.859 1 95.81 236 ARG A O 1
ATOM 1922 N N . TYR A 1 237 ? 5.164 57.125 12.523 1 95.25 237 TYR A N 1
ATOM 1923 C CA . TYR A 1 237 ? 4.781 56 11.695 1 95.25 237 TYR A CA 1
ATOM 1924 C C . TYR A 1 237 ? 4.902 56.312 10.219 1 95.25 237 TYR A C 1
ATOM 1926 O O . TYR A 1 237 ? 5.055 55.438 9.383 1 95.25 237 TYR A O 1
ATOM 1934 N N . LYS A 1 238 ? 4.91 57.562 9.742 1 95.88 238 LYS A N 1
ATOM 1935 C CA . LYS A 1 238 ? 5.098 57.969 8.352 1 95.88 238 LYS A CA 1
ATOM 1936 C C . LYS A 1 238 ? 6.551 57.781 7.922 1 95.88 238 LYS A C 1
ATOM 1938 O O . LYS A 1 238 ? 6.824 57.5 6.754 1 95.88 238 LYS A O 1
ATOM 1943 N N . GLU A 1 239 ? 7.496 57.938 8.898 1 96.19 239 GLU A N 1
ATOM 1944 C CA . GLU A 1 239 ? 8.914 57.719 8.641 1 96.19 239 GLU A CA 1
ATOM 1945 C C . GLU A 1 239 ? 9.258 56.219 8.75 1 96.19 239 GLU A C 1
ATOM 1947 O O . GLU A 1 239 ? 10.109 55.719 8.016 1 96.19 239 GLU A O 1
ATOM 1952 N N . GLY A 1 240 ? 8.547 55.562 9.609 1 95.06 240 GLY A N 1
ATOM 1953 C CA . GLY A 1 240 ? 8.656 54.125 9.758 1 95.06 240 GLY A CA 1
ATOM 1954 C C . GLY A 1 240 ? 10.062 53.656 10.094 1 95.06 240 GLY A C 1
ATOM 1955 O O . GLY A 1 240 ? 10.602 52.781 9.43 1 95.06 240 GLY A O 1
ATOM 1956 N N . PRO A 1 241 ? 10.703 54.25 11.078 1 96.25 241 PRO A N 1
ATOM 1957 C CA . PRO A 1 241 ? 12.078 53.844 11.406 1 96.25 241 PRO A CA 1
ATOM 1958 C C . PRO A 1 241 ? 12.203 52.375 11.805 1 96.25 241 PRO A C 1
ATOM 1960 O O . PRO A 1 241 ? 13.172 51.719 11.438 1 96.25 241 PRO A O 1
ATOM 1963 N N . CYS A 1 242 ? 11.227 51.875 12.508 1 95.88 242 CYS A N 1
ATOM 1964 C CA . CYS A 1 242 ? 11.289 50.469 12.953 1 95.88 242 CYS A CA 1
ATOM 1965 C C . CYS A 1 242 ? 11.172 49.531 11.773 1 95.88 242 CYS A C 1
ATOM 1967 O O . CYS A 1 242 ? 11.758 48.438 11.789 1 95.88 242 CYS A O 1
ATOM 1969 N N . LYS A 1 243 ? 10.414 49.875 10.797 1 95.44 243 LYS A N 1
ATOM 1970 C CA . LYS A 1 243 ? 10.305 49.031 9.602 1 95.44 243 LYS A CA 1
ATOM 1971 C C . LYS A 1 243 ? 11.648 48.938 8.891 1 95.44 243 LYS A C 1
ATOM 1973 O O . LYS A 1 243 ? 12.008 47.844 8.414 1 95.44 243 LYS A O 1
ATOM 1978 N N . TYR A 1 244 ? 12.328 50.031 8.758 1 96.62 244 TYR A N 1
ATOM 1979 C CA . TYR A 1 244 ? 13.656 50.062 8.156 1 96.62 244 TYR A CA 1
ATOM 1980 C C . TYR A 1 244 ? 14.633 49.188 8.914 1 96.62 244 TYR A C 1
ATOM 1982 O O . TYR A 1 244 ? 15.336 48.375 8.312 1 96.62 244 TYR A O 1
ATOM 1990 N N . ILE A 1 245 ? 14.625 49.312 10.195 1 97.44 245 ILE A N 1
ATOM 1991 C CA . ILE A 1 245 ? 15.578 48.594 11.039 1 97.44 245 ILE A CA 1
ATOM 1992 C C . ILE A 1 245 ? 15.219 47.094 11.078 1 97.44 245 ILE A C 1
ATOM 1994 O O . ILE A 1 245 ? 16.109 46.25 11.047 1 97.44 245 ILE A O 1
ATOM 1998 N N . SER A 1 246 ? 13.945 46.812 11.234 1 97.25 246 SER A N 1
ATOM 1999 C CA . SER A 1 246 ? 13.5 45.438 11.227 1 97.25 246 SER A CA 1
ATOM 2000 C C . SER A 1 246 ? 13.891 44.719 9.93 1 97.25 246 SER A C 1
ATOM 2002 O O . SER A 1 246 ? 14.258 43.562 9.945 1 97.25 246 SER A O 1
ATOM 2004 N N . HIS A 1 247 ? 13.797 45.375 8.773 1 96.19 247 HIS A N 1
ATOM 2005 C CA . HIS A 1 247 ? 14.18 44.844 7.469 1 96.19 247 HIS A CA 1
ATOM 2006 C C . HIS A 1 247 ? 15.648 44.438 7.449 1 96.19 247 HIS A C 1
ATOM 2008 O O . HIS A 1 247 ? 16.016 43.406 6.875 1 96.19 247 HIS A O 1
ATOM 2014 N N . LEU A 1 248 ? 16.422 45.188 8.094 1 97.12 248 LEU A N 1
ATOM 2015 C CA . LEU A 1 248 ? 17.859 44.969 8.055 1 97.12 248 LEU A CA 1
ATOM 2016 C C . LEU A 1 248 ? 18.266 43.906 9.062 1 97.12 248 LEU A C 1
ATOM 2018 O O . LEU A 1 248 ? 18.938 42.938 8.711 1 97.12 248 LEU A O 1
ATOM 2022 N N . ILE A 1 249 ? 17.828 44 10.297 1 97.69 249 ILE A N 1
ATOM 2023 C CA . ILE A 1 249 ? 18.25 43.062 11.344 1 97.69 249 ILE A CA 1
ATOM 2024 C C . ILE A 1 249 ? 17.625 41.688 11.078 1 97.69 249 ILE A C 1
ATOM 2026 O O . ILE A 1 249 ? 18.25 40.656 11.344 1 97.69 249 ILE A O 1
ATOM 2030 N N . GLY A 1 250 ? 16.422 41.688 10.586 1 96.5 250 GLY A N 1
ATOM 2031 C CA . GLY A 1 250 ? 15.719 40.438 10.344 1 96.5 250 GLY A CA 1
ATOM 2032 C C . GLY A 1 250 ? 16 39.844 8.977 1 96.5 250 GLY A C 1
ATOM 2033 O O . GLY A 1 250 ? 15.461 38.812 8.625 1 96.5 250 GLY A O 1
ATOM 2034 N N . HIS A 1 251 ? 16.797 40.5 8.148 1 95.25 251 HIS A N 1
ATOM 2035 C CA . HIS A 1 251 ? 17.094 40 6.801 1 95.25 251 HIS A CA 1
ATOM 2036 C C . HIS A 1 251 ? 17.734 38.625 6.836 1 95.25 251 HIS A C 1
ATOM 2038 O O . HIS A 1 251 ? 18.438 38.281 7.789 1 95.25 251 HIS A O 1
ATOM 2044 N N . GLU A 1 252 ? 17.531 37.812 5.836 1 94.81 252 GLU A N 1
ATOM 2045 C CA . GLU A 1 252 ? 18.031 36.438 5.867 1 94.81 252 GLU A CA 1
ATOM 2046 C C . GLU A 1 252 ? 18.969 36.156 4.695 1 94.81 252 GLU A C 1
ATOM 2048 O O . GLU A 1 252 ? 19.516 35.062 4.57 1 94.81 252 GLU A O 1
ATOM 2053 N N . GLY A 1 253 ? 19.188 37.125 3.848 1 92.06 253 GLY A N 1
ATOM 2054 C CA . GLY A 1 253 ? 20.047 36.969 2.686 1 92.06 253 GLY A CA 1
ATOM 2055 C C . GLY A 1 253 ? 21.531 37.031 3.025 1 92.06 253 GLY A C 1
ATOM 2056 O O . GLY A 1 253 ? 21.891 37.188 4.188 1 92.06 253 GLY A O 1
ATOM 2057 N N . GLU A 1 254 ? 22.375 36.938 1.981 1 91.12 254 GLU A N 1
ATOM 2058 C CA . GLU A 1 254 ? 23.828 36.906 2.145 1 91.12 254 GLU A CA 1
ATOM 2059 C C . GLU A 1 254 ? 24.328 38.156 2.846 1 91.12 254 GLU A C 1
ATOM 2061 O O . GLU A 1 254 ? 23.906 39.25 2.518 1 91.12 254 GLU A O 1
ATOM 2066 N N . GLY A 1 255 ? 25.156 37.875 3.879 1 92.25 255 GLY A N 1
ATOM 2067 C CA . GLY A 1 255 ? 25.75 39 4.602 1 92.25 255 GLY A CA 1
ATOM 2068 C C . GLY A 1 255 ? 24.953 39.406 5.824 1 92.25 255 GLY A C 1
ATOM 2069 O O . GLY A 1 255 ? 25.453 40.125 6.688 1 92.25 255 GLY A O 1
ATOM 2070 N N . SER A 1 256 ? 23.75 38.969 5.969 1 95.5 256 SER A N 1
ATOM 2071 C CA . SER A 1 256 ? 22.906 39.312 7.102 1 95.5 256 SER A CA 1
ATOM 2072 C C . SER A 1 256 ? 23.328 38.562 8.359 1 95.5 256 SER A C 1
ATOM 2074 O O . SER A 1 256 ? 24.125 37.625 8.297 1 95.5 256 SER A O 1
ATOM 2076 N N . LEU A 1 257 ? 22.781 39 9.477 1 96.94 257 LEU A N 1
ATOM 2077 C CA . LEU A 1 257 ? 23.047 38.344 10.75 1 96.94 257 LEU A CA 1
ATOM 2078 C C . LEU A 1 257 ? 22.609 36.906 10.711 1 96.94 257 LEU A C 1
ATOM 2080 O O . LEU A 1 257 ? 23.359 36 11.102 1 96.94 257 LEU A O 1
ATOM 2084 N N . PHE A 1 258 ? 21.422 36.656 10.25 1 96.69 258 PHE A N 1
ATOM 2085 C CA . PHE A 1 258 ? 20.906 35.281 10.211 1 96.69 258 PHE A CA 1
ATOM 2086 C C . PHE A 1 258 ? 21.75 34.406 9.297 1 96.69 258 PHE A C 1
ATOM 2088 O O . PHE A 1 258 ? 22.016 33.25 9.609 1 96.69 258 PHE A O 1
ATOM 2095 N N . TYR A 1 259 ? 22.125 34.938 8.086 1 95.38 259 TYR A N 1
ATOM 2096 C CA . TYR A 1 259 ? 22.969 34.188 7.152 1 95.38 259 TYR A CA 1
ATOM 2097 C C . TYR A 1 259 ? 24.234 33.688 7.836 1 95.38 259 TYR A C 1
ATOM 2099 O O . TYR A 1 259 ? 24.641 32.531 7.66 1 95.38 259 TYR A O 1
ATOM 2107 N N . ILE A 1 260 ? 24.906 34.531 8.609 1 96.19 260 ILE A N 1
ATOM 2108 C CA . ILE A 1 260 ? 26.156 34.188 9.289 1 96.19 260 ILE A CA 1
ATOM 2109 C C . ILE A 1 260 ? 25.875 33.156 10.375 1 96.19 260 ILE A C 1
ATOM 2111 O O . ILE A 1 260 ? 26.609 32.188 10.516 1 96.19 260 ILE A O 1
ATOM 2115 N N . LEU A 1 261 ? 24.812 33.375 11.172 1 97.06 261 LEU A N 1
ATOM 2116 C CA . LEU A 1 261 ? 24.484 32.438 12.234 1 97.06 261 LEU A CA 1
ATOM 2117 C C . LEU A 1 261 ? 24.156 31.062 11.656 1 97.06 261 LEU A C 1
ATOM 2119 O O . LEU A 1 261 ? 24.484 30.031 12.258 1 97.06 261 LEU A O 1
ATOM 2123 N N . LYS A 1 262 ? 23.438 31.047 10.57 1 94.81 262 LYS A N 1
ATOM 2124 C CA . LYS A 1 262 ? 23.109 29.797 9.875 1 94.81 262 LYS A CA 1
ATOM 2125 C C . LYS A 1 262 ? 24.375 29.094 9.367 1 94.81 262 LYS A C 1
ATOM 2127 O O . LYS A 1 262 ? 24.5 27.891 9.516 1 94.81 262 LYS A O 1
ATOM 2132 N N . LYS A 1 263 ? 25.25 29.844 8.719 1 93.69 263 LYS A N 1
ATOM 2133 C CA . LYS A 1 263 ? 26.516 29.312 8.203 1 93.69 263 LYS A CA 1
ATOM 2134 C C . LYS A 1 263 ? 27.328 28.656 9.32 1 93.69 263 LYS A C 1
ATOM 2136 O O . LYS A 1 263 ? 27.953 27.625 9.109 1 93.69 263 LYS A O 1
ATOM 2141 N N . LEU A 1 264 ? 27.297 29.281 10.539 1 95.25 264 LEU A N 1
ATOM 2142 C CA . LEU A 1 264 ? 28.031 28.781 11.688 1 95.25 264 LEU A CA 1
ATOM 2143 C C . LEU A 1 264 ? 27.297 27.609 12.336 1 95.25 264 LEU A C 1
ATOM 2145 O O . LEU A 1 264 ? 27.844 26.922 13.211 1 95.25 264 LEU A O 1
ATOM 2149 N N . GLY A 1 265 ? 26 27.375 11.906 1 95.12 265 GLY A N 1
ATOM 2150 C CA . GLY A 1 265 ? 25.188 26.312 12.453 1 95.12 265 GLY A CA 1
ATOM 2151 C C . GLY A 1 265 ? 24.578 26.641 13.805 1 95.12 265 GLY A C 1
ATOM 2152 O O . GLY A 1 265 ? 24.25 25.734 14.578 1 95.12 265 GLY A O 1
ATOM 2153 N N . TRP A 1 266 ? 24.438 27.969 14.164 1 96.94 266 TRP A N 1
ATOM 2154 C CA . TRP A 1 266 ? 24.062 28.359 15.516 1 96.94 266 TRP A CA 1
ATOM 2155 C C . TRP A 1 266 ? 22.578 28.641 15.609 1 96.94 266 TRP A C 1
ATOM 2157 O O . TRP A 1 266 ? 22.016 28.688 16.703 1 96.94 266 TRP A O 1
ATOM 2167 N N . ALA A 1 267 ? 21.891 28.844 14.477 1 96.5 267 ALA A N 1
ATOM 2168 C CA . ALA A 1 267 ? 20.5 29.297 14.547 1 96.5 267 ALA A CA 1
ATOM 2169 C C . ALA A 1 267 ? 19.641 28.578 13.508 1 96.5 267 ALA A C 1
ATOM 2171 O O . ALA A 1 267 ? 20.125 28.219 12.43 1 96.5 267 ALA A O 1
ATOM 2172 N N . ILE A 1 268 ? 18.422 28.469 13.867 1 93.62 268 ILE A N 1
ATOM 2173 C CA . ILE A 1 268 ? 17.422 27.875 13 1 93.62 268 ILE A CA 1
ATOM 2174 C C . ILE A 1 268 ? 16.578 28.969 12.352 1 93.62 268 ILE A C 1
ATOM 2176 O O . ILE A 1 268 ? 16.156 28.844 11.195 1 93.62 268 ILE A O 1
ATOM 2180 N N . SER A 1 269 ? 16.328 29.969 13.117 1 94.81 269 SER A N 1
ATOM 2181 C CA . SER A 1 269 ? 15.523 31.094 12.625 1 94.81 269 SER A CA 1
ATOM 2182 C C . SER A 1 269 ? 15.852 32.375 13.367 1 94.81 269 SER A C 1
ATOM 2184 O O . SER A 1 269 ? 16.469 32.344 14.438 1 94.81 269 SER A O 1
ATOM 2186 N N . LEU A 1 270 ? 15.508 33.469 12.75 1 97.25 270 LEU A N 1
ATOM 2187 C CA . LEU A 1 270 ? 15.68 34.812 13.336 1 97.25 270 LEU A CA 1
ATOM 2188 C C . LEU A 1 270 ? 14.57 35.75 12.891 1 97.25 270 LEU A C 1
ATOM 2190 O O . LEU A 1 270 ? 14.227 35.812 11.703 1 97.25 270 LEU A O 1
ATOM 2194 N N . GLU A 1 271 ? 13.977 36.375 13.82 1 96.88 271 GLU A N 1
ATOM 2195 C CA . GLU A 1 271 ? 12.961 37.406 13.562 1 96.88 271 GLU A CA 1
ATOM 2196 C C . GLU A 1 271 ? 13.258 38.688 14.336 1 96.88 271 GLU A C 1
ATOM 2198 O O . GLU A 1 271 ? 13.742 38.625 15.477 1 96.88 271 GLU A O 1
ATOM 2203 N N . ALA A 1 272 ? 13.016 39.812 13.695 1 97.88 272 ALA A N 1
ATOM 2204 C CA . ALA A 1 272 ? 13.266 41.094 14.344 1 97.88 272 ALA A CA 1
ATOM 2205 C C . ALA A 1 272 ? 12.188 42.094 13.992 1 97.88 272 ALA A C 1
ATOM 2207 O O . ALA A 1 272 ? 11.711 42.156 12.859 1 97.88 272 ALA A O 1
ATOM 2208 N N . GLY A 1 273 ? 11.789 42.875 14.992 1 96.69 273 GLY A N 1
ATOM 2209 C CA . GLY A 1 273 ? 10.805 43.938 14.766 1 96.69 273 GLY A CA 1
ATOM 2210 C C . GLY A 1 273 ? 10.219 44.5 16.047 1 96.69 273 GLY A C 1
ATOM 2211 O O . GLY A 1 273 ? 10.602 44.094 17.141 1 96.69 273 GLY A O 1
ATOM 2212 N N . GLU A 1 274 ? 9.391 45.469 15.852 1 95.62 274 GLU A N 1
ATOM 2213 C CA . GLU A 1 274 ? 8.688 46.062 17 1 95.62 274 GLU A CA 1
ATOM 2214 C C . GLU A 1 274 ? 7.719 45.062 17.609 1 95.62 274 GLU A C 1
ATOM 2216 O O . GLU A 1 274 ? 6.934 44.438 16.891 1 95.62 274 GLU A O 1
ATOM 2221 N N . GLY A 1 275 ? 7.855 44.812 18.859 1 93.44 275 GLY A N 1
ATOM 2222 C CA . GLY A 1 275 ? 6.977 43.906 19.594 1 93.44 275 GLY A CA 1
ATOM 2223 C C . GLY A 1 275 ? 5.812 44.625 20.25 1 93.44 275 GLY A C 1
ATOM 2224 O O . GLY A 1 275 ? 5.082 45.375 19.609 1 93.44 275 GLY A O 1
ATOM 2225 N N . ASP A 1 276 ? 5.754 44.438 21.531 1 91.94 276 ASP A N 1
ATOM 2226 C CA . ASP A 1 276 ? 4.711 45.094 22.297 1 91.94 276 ASP A CA 1
ATOM 2227 C C . ASP A 1 276 ? 4.91 46.625 22.297 1 91.94 276 ASP A C 1
ATOM 2229 O O . ASP A 1 276 ? 6.039 47.094 22.375 1 91.94 276 ASP A O 1
ATOM 2233 N N . TRP A 1 277 ? 3.789 47.281 22.109 1 91.75 277 TRP A N 1
ATOM 2234 C CA . TRP A 1 277 ? 3.934 48.75 22.047 1 91.75 277 TRP A CA 1
ATOM 2235 C C . TRP A 1 277 ? 2.641 49.438 22.469 1 91.75 277 TRP A C 1
ATOM 2237 O O . TRP A 1 277 ? 1.585 48.812 22.547 1 91.75 277 TRP A O 1
ATOM 2247 N N . SER A 1 278 ? 2.715 50.594 22.938 1 92.81 278 SER A N 1
ATOM 2248 C CA . SER A 1 278 ? 1.693 51.594 23.141 1 92.81 278 SER A CA 1
ATOM 2249 C C . SER A 1 278 ? 2.168 52.969 22.625 1 92.81 278 SER A C 1
ATOM 2251 O O . SER A 1 278 ? 3.256 53.062 22.062 1 92.81 278 SER A O 1
ATOM 2253 N N . HIS A 1 279 ? 1.365 53.969 22.797 1 91.56 279 HIS A N 1
ATOM 2254 C CA . HIS A 1 279 ? 1.792 55.312 22.406 1 91.56 279 HIS A CA 1
ATOM 2255 C C . HIS A 1 279 ? 2.938 55.781 23.297 1 91.56 279 HIS A C 1
ATOM 2257 O O . HIS A 1 279 ? 3.746 56.625 22.859 1 91.56 279 HIS A O 1
ATOM 2263 N N . ASP A 1 280 ? 3.066 55.219 24.469 1 93.19 280 ASP A N 1
ATOM 2264 C CA . ASP A 1 280 ? 4.012 55.75 25.453 1 93.19 280 ASP A CA 1
ATOM 2265 C C . ASP A 1 280 ? 5.27 54.875 25.531 1 93.19 280 ASP A C 1
ATOM 2267 O O . ASP A 1 280 ? 6.309 55.344 26.016 1 93.19 280 ASP A O 1
ATOM 2271 N N . PHE A 1 281 ? 5.188 53.719 25.172 1 95.06 281 PHE A N 1
ATOM 2272 C CA . PHE A 1 281 ? 6.363 52.875 25.219 1 95.06 281 PHE A CA 1
ATOM 2273 C C . PHE A 1 281 ? 6.34 51.844 24.094 1 95.06 281 PHE A C 1
ATOM 2275 O O . PHE A 1 281 ? 5.289 51.594 23.5 1 95.06 281 PHE A O 1
ATOM 2282 N N . SER A 1 282 ? 7.5 51.344 23.75 1 96.5 282 SER A N 1
ATOM 2283 C CA . SER A 1 282 ? 7.641 50.25 22.781 1 96.5 282 SER A CA 1
ATOM 2284 C C . SER A 1 282 ? 8.914 49.438 23.031 1 96.5 282 SER A C 1
ATOM 2286 O O . SER A 1 282 ? 9.828 49.906 23.703 1 96.5 282 SER A O 1
ATOM 2288 N N . PHE A 1 283 ? 8.867 48.188 22.594 1 97.5 283 PHE A N 1
ATOM 2289 C CA . PHE A 1 283 ? 10.055 47.344 22.625 1 97.5 283 PHE A CA 1
ATOM 2290 C C . PHE A 1 283 ? 10.445 46.906 21.219 1 97.5 283 PHE A C 1
ATOM 2292 O O . PHE A 1 283 ? 9.578 46.594 20.406 1 97.5 283 PHE A O 1
ATOM 2299 N N . PHE A 1 284 ? 11.656 47 20.875 1 98.06 284 PHE A N 1
ATOM 2300 C CA . PHE A 1 284 ? 12.195 46.312 19.703 1 98.06 284 PHE A CA 1
ATOM 2301 C C . PHE A 1 284 ? 12.703 44.906 20.078 1 98.06 284 PHE A C 1
ATOM 2303 O O . PHE A 1 284 ? 13.445 44.75 21.047 1 98.06 284 PHE A O 1
ATOM 2310 N N . SER A 1 285 ? 12.281 43.969 19.344 1 97.94 285 SER A N 1
ATOM 2311 C CA . SER A 1 285 ? 12.578 42.594 19.719 1 97.94 285 SER A CA 1
ATOM 2312 C C . SER A 1 285 ? 13.352 41.844 18.641 1 97.94 285 SER A C 1
ATOM 2314 O O . SER A 1 285 ? 13.062 42 17.453 1 97.94 285 SER A O 1
ATOM 2316 N N . VAL A 1 286 ? 14.375 41.094 18.969 1 98.38 286 VAL A N 1
ATOM 2317 C CA . VAL A 1 286 ? 15.094 40.156 18.125 1 98.38 286 VAL A CA 1
ATOM 2318 C C . VAL A 1 286 ? 15 38.75 18.719 1 98.38 286 VAL A C 1
ATOM 2320 O O . VAL A 1 286 ? 15.469 38.5 19.844 1 98.38 286 VAL A O 1
ATOM 2323 N N . VAL A 1 287 ? 14.352 37.844 18.031 1 98.12 287 VAL A N 1
ATOM 2324 C CA . VAL A 1 287 ? 14.156 36.5 18.516 1 98.12 287 VAL A CA 1
ATOM 2325 C C . VAL A 1 287 ? 14.938 35.5 17.656 1 98.12 287 VAL A C 1
ATOM 2327 O O . VAL A 1 287 ? 14.766 35.469 16.438 1 98.12 287 VAL A O 1
ATOM 2330 N N . ILE A 1 288 ? 15.82 34.75 18.234 1 98.25 288 ILE A N 1
ATOM 2331 C CA . ILE A 1 288 ? 16.656 33.781 17.531 1 98.25 288 ILE A CA 1
ATOM 2332 C C . ILE A 1 288 ? 16.422 32.375 18.109 1 98.25 288 ILE A C 1
ATOM 2334 O O . ILE A 1 288 ? 16.578 32.156 19.312 1 98.25 288 ILE A O 1
ATOM 2338 N N . GLN A 1 289 ? 16 31.469 17.312 1 97.31 289 GLN A N 1
ATOM 2339 C CA . GLN A 1 289 ? 15.977 30.078 17.703 1 97.31 289 GLN A CA 1
ATOM 2340 C C . GLN A 1 289 ? 17.344 29.422 17.516 1 97.31 289 GLN A C 1
ATOM 2342 O O . GLN A 1 289 ? 17.828 29.328 16.391 1 97.31 289 GLN A O 1
ATOM 2347 N N . LEU A 1 290 ? 17.891 28.969 18.562 1 97.88 290 LEU A N 1
ATOM 2348 C CA . LEU A 1 290 ? 19.266 28.469 18.547 1 97.88 290 LEU A CA 1
ATOM 2349 C C . LEU A 1 290 ? 19.297 26.953 18.375 1 97.88 290 LEU A C 1
ATOM 2351 O O . LEU A 1 290 ? 18.359 26.25 18.812 1 97.88 290 LEU A O 1
ATOM 2355 N N . THR A 1 291 ? 20.312 26.438 17.688 1 96.88 291 THR A N 1
ATOM 2356 C CA . THR A 1 291 ? 20.625 25.016 17.703 1 96.88 291 THR A CA 1
ATOM 2357 C C . THR A 1 291 ? 21.297 24.641 19.016 1 96.88 291 THR A C 1
ATOM 2359 O O . THR A 1 291 ? 21.516 25.484 19.891 1 96.88 291 THR A O 1
ATOM 2362 N N . ASP A 1 292 ? 21.594 23.328 19.188 1 96.12 292 ASP A N 1
ATOM 2363 C CA . ASP A 1 292 ? 22.328 22.891 20.359 1 96.12 292 ASP A CA 1
ATOM 2364 C C . ASP A 1 292 ? 23.719 23.531 20.406 1 96.12 292 ASP A C 1
ATOM 2366 O O . ASP A 1 292 ? 24.172 23.969 21.469 1 96.12 292 ASP A O 1
ATOM 2370 N N . VAL A 1 293 ? 24.359 23.578 19.25 1 96.62 293 VAL A N 1
ATOM 2371 C CA . VAL A 1 293 ? 25.656 24.234 19.172 1 96.62 293 VAL A CA 1
ATOM 2372 C C . VAL A 1 293 ? 25.5 25.734 19.453 1 96.62 293 VAL A C 1
ATOM 2374 O O . VAL A 1 293 ? 26.328 26.328 20.141 1 96.62 293 VAL A O 1
ATOM 2377 N N . GLY A 1 294 ? 24.469 26.359 18.906 1 97.12 294 GLY A N 1
ATOM 2378 C CA . GLY A 1 294 ? 24.188 27.766 19.141 1 97.12 294 GLY A CA 1
ATOM 2379 C C . GLY A 1 294 ? 23.953 28.094 20.594 1 97.12 294 GLY A C 1
ATOM 2380 O O . GLY A 1 294 ? 24.297 29.188 21.062 1 97.12 294 GLY A O 1
ATOM 2381 N N . GLN A 1 295 ? 23.328 27.172 21.25 1 96.94 295 GLN A N 1
ATOM 2382 C CA . GLN A 1 295 ? 23.078 27.328 22.688 1 96.94 295 GLN A CA 1
ATOM 2383 C C . GLN A 1 295 ? 24.391 27.484 23.453 1 96.94 295 GLN A C 1
ATOM 2385 O O . GLN A 1 295 ? 24.453 28.25 24.422 1 96.94 295 GLN A O 1
ATOM 2390 N N . GLU A 1 296 ? 25.406 26.859 23.031 1 96.75 296 GLU A N 1
ATOM 2391 C CA . GLU A 1 296 ? 26.719 26.953 23.656 1 96.75 296 GLU A CA 1
ATOM 2392 C C . GLU A 1 296 ? 27.438 28.234 23.25 1 96.75 296 GLU A C 1
ATOM 2394 O O . GLU A 1 296 ? 28.406 28.641 23.906 1 96.75 296 GLU A O 1
ATOM 2399 N N . HIS A 1 297 ? 26.953 28.828 22.219 1 97.69 297 HIS A N 1
ATOM 2400 C CA . HIS A 1 297 ? 27.562 30.062 21.703 1 97.69 297 HIS A CA 1
ATOM 2401 C C . HIS A 1 297 ? 26.609 31.234 21.844 1 97.69 297 HIS A C 1
ATOM 2403 O O . HIS A 1 297 ? 26.562 32.094 20.969 1 97.69 297 HIS A O 1
ATOM 2409 N N . MET A 1 298 ? 25.781 31.156 22.859 1 97.81 298 MET A N 1
ATOM 2410 C CA . MET A 1 298 ? 24.781 32.188 23.078 1 97.81 298 MET A CA 1
ATOM 2411 C C . MET A 1 298 ? 25.438 33.562 23.203 1 97.81 298 MET A C 1
ATOM 2413 O O . MET A 1 298 ? 25 34.531 22.578 1 97.81 298 MET A O 1
ATOM 2417 N N . GLU A 1 299 ? 26.609 33.75 23.953 1 97.94 299 GLU A N 1
ATOM 2418 C CA . GLU A 1 299 ? 27.312 35 24.141 1 97.94 299 GLU A CA 1
ATOM 2419 C C . GLU A 1 299 ? 27.875 35.531 22.812 1 97.94 299 GLU A C 1
ATOM 2421 O O . GLU A 1 299 ? 27.75 36.719 22.516 1 97.94 299 GLU A O 1
ATOM 2426 N N . ASP A 1 300 ? 28.391 34.625 22.062 1 97.81 300 ASP A N 1
ATOM 2427 C CA . ASP A 1 300 ? 28.906 34.969 20.75 1 97.81 300 ASP A CA 1
ATOM 2428 C C . ASP A 1 300 ? 27.781 35.5 19.844 1 97.81 300 ASP A C 1
ATOM 2430 O O . ASP A 1 300 ? 28 36.406 19.047 1 97.81 300 ASP A O 1
ATOM 2434 N N . THR A 1 301 ? 26.656 34.844 19.891 1 98.19 301 THR A N 1
ATOM 2435 C CA . THR A 1 301 ? 25.5 35.219 19.078 1 98.19 301 THR A CA 1
ATOM 2436 C C . THR A 1 301 ? 25.047 36.625 19.422 1 98.19 301 THR A C 1
ATOM 2438 O O . THR A 1 301 ? 24.766 37.438 18.531 1 98.19 301 THR A O 1
ATOM 2441 N N . VAL A 1 302 ? 24.969 36.938 20.766 1 98.25 302 VAL A N 1
ATOM 2442 C CA . VAL A 1 302 ? 24.625 38.281 21.203 1 98.25 302 VAL A CA 1
ATOM 2443 C C . VAL A 1 302 ? 25.688 39.281 20.734 1 98.25 302 VAL A C 1
ATOM 2445 O O . VAL A 1 302 ? 25.359 40.375 20.297 1 98.25 302 VAL A O 1
ATOM 2448 N N . GLY A 1 303 ? 26.938 38.844 20.844 1 97.88 303 GLY A N 1
ATOM 2449 C CA . GLY A 1 303 ? 28.016 39.688 20.344 1 97.88 303 GLY A CA 1
ATOM 2450 C C . GLY A 1 303 ? 27.875 40.031 18.875 1 97.88 303 GLY A C 1
ATOM 2451 O O . GLY A 1 303 ? 28.094 41.188 18.469 1 97.88 303 GLY A O 1
ATOM 2452 N N . LEU A 1 304 ? 27.562 39.031 18.047 1 98.06 304 LEU A N 1
ATOM 2453 C CA . LEU A 1 304 ? 27.391 39.25 16.609 1 98.06 304 LEU A CA 1
ATOM 2454 C C . LEU A 1 304 ? 26.234 40.188 16.328 1 98.06 304 LEU A C 1
ATOM 2456 O O . LEU A 1 304 ? 26.281 41 15.398 1 98.06 304 LEU A O 1
ATOM 2460 N N . LEU A 1 305 ? 25.141 40.031 17.109 1 98.31 305 LEU A N 1
ATOM 2461 C CA . LEU A 1 305 ? 24.016 40.969 16.969 1 98.31 305 LEU A CA 1
ATOM 2462 C C . LEU A 1 305 ? 24.453 42.406 17.203 1 98.31 305 LEU A C 1
ATOM 2464 O O . LEU A 1 305 ? 24.156 43.281 16.391 1 98.31 305 LEU A O 1
ATOM 2468 N N . PHE A 1 306 ? 25.203 42.688 18.297 1 98 306 PHE A N 1
ATOM 2469 C CA . PHE A 1 306 ? 25.625 44.062 18.609 1 98 306 PHE A CA 1
ATOM 2470 C C . PHE A 1 306 ? 26.641 44.562 17.594 1 98 306 PHE A C 1
ATOM 2472 O O . PHE A 1 306 ? 26.672 45.75 17.281 1 98 306 PHE A O 1
ATOM 2479 N N . ARG A 1 307 ? 27.438 43.656 17.078 1 97.25 307 ARG A N 1
ATOM 2480 C CA . ARG A 1 307 ? 28.328 44.031 15.992 1 97.25 307 ARG A CA 1
ATOM 2481 C C . ARG A 1 307 ? 27.547 44.5 14.766 1 97.25 307 ARG A C 1
ATOM 2483 O O . ARG A 1 307 ? 27.922 45.469 14.094 1 97.25 307 ARG A O 1
ATOM 2490 N N . TYR A 1 308 ? 26.562 43.75 14.406 1 97.94 308 TYR A N 1
ATOM 2491 C CA . TYR A 1 308 ? 25.734 44.125 13.266 1 97.94 308 TYR A CA 1
ATOM 2492 C C . TYR A 1 308 ? 25.016 45.438 13.516 1 97.94 308 TYR A C 1
ATOM 2494 O O . TYR A 1 308 ? 24.891 46.25 12.609 1 97.94 308 TYR A O 1
ATOM 2502 N N . ILE A 1 309 ? 24.469 45.656 14.75 1 97.81 309 ILE A N 1
ATOM 2503 C CA . ILE A 1 309 ? 23.828 46.938 15.109 1 97.81 309 ILE A CA 1
ATOM 2504 C C . ILE A 1 309 ? 24.828 48.094 14.938 1 97.81 309 ILE A C 1
ATOM 2506 O O . ILE A 1 309 ? 24.469 49.125 14.414 1 97.81 309 ILE A O 1
ATOM 2510 N N . LYS A 1 310 ? 26.062 47.844 15.406 1 96.25 310 LYS A N 1
ATOM 2511 C CA . LYS A 1 310 ? 27.094 48.875 15.25 1 96.25 310 LYS A CA 1
ATOM 2512 C C . LYS A 1 310 ? 27.344 49.188 13.773 1 96.25 310 LYS A C 1
ATOM 2514 O O . LYS A 1 310 ? 27.516 50.344 13.398 1 96.25 310 LYS A O 1
ATOM 2519 N N . LEU A 1 311 ? 27.375 48.125 13.008 1 96.69 311 LEU A N 1
ATOM 2520 C CA . LEU A 1 311 ? 27.516 48.312 11.562 1 96.69 311 LEU A CA 1
ATOM 2521 C C . LEU A 1 311 ? 26.391 49.188 11.016 1 96.69 311 LEU A C 1
ATOM 2523 O O . LEU A 1 311 ? 26.641 50.094 10.211 1 96.69 311 LEU A O 1
ATOM 2527 N N . LEU A 1 312 ? 25.203 48.938 11.414 1 97.5 312 LEU A N 1
ATOM 2528 C CA . LEU A 1 312 ? 24.047 49.688 10.953 1 97.5 312 LEU A CA 1
ATOM 2529 C C . LEU A 1 312 ? 24.141 51.156 11.422 1 97.5 312 LEU A C 1
ATOM 2531 O O . LEU A 1 312 ? 23.797 52.062 10.68 1 97.5 312 LEU A O 1
ATOM 2535 N N . GLN A 1 313 ? 24.594 51.344 12.672 1 96.56 313 GLN A N 1
ATOM 2536 C CA . GLN A 1 313 ? 24.719 52.688 13.25 1 96.56 313 GLN A CA 1
ATOM 2537 C C . GLN A 1 313 ? 25.75 53.531 12.492 1 96.56 313 GLN A C 1
ATOM 2539 O O . GLN A 1 313 ? 25.625 54.75 12.422 1 96.56 313 GLN A O 1
ATOM 2544 N N . THR A 1 314 ? 26.656 52.875 11.852 1 95.31 314 THR A N 1
ATOM 2545 C CA . THR A 1 314 ? 27.75 53.625 11.219 1 95.31 314 THR A CA 1
ATOM 2546 C C . THR A 1 314 ? 27.578 53.625 9.703 1 95.31 314 THR A C 1
ATOM 2548 O O . THR A 1 314 ? 28.422 54.156 8.984 1 95.31 314 THR A O 1
ATOM 2551 N N . SER A 1 315 ? 26.609 53 9.18 1 93.25 315 SER A N 1
ATOM 2552 C CA . SER A 1 315 ? 26.438 52.844 7.742 1 93.25 315 SER A CA 1
ATOM 2553 C C . SER A 1 315 ? 25.812 54.094 7.121 1 93.25 315 SER A C 1
ATOM 2555 O O . SER A 1 315 ? 25.734 54.219 5.895 1 93.25 315 SER A O 1
ATOM 2557 N N . GLY A 1 316 ? 25.312 55.031 7.871 1 91.38 316 GLY A N 1
ATOM 2558 C CA . GLY A 1 316 ? 24.797 56.281 7.363 1 91.38 316 GLY A CA 1
ATOM 2559 C C . GLY A 1 316 ? 23.359 56.188 6.891 1 91.38 316 GLY A C 1
ATOM 2560 O O . GLY A 1 316 ? 22.891 57 6.102 1 91.38 316 GLY A O 1
ATOM 2561 N N . THR A 1 317 ? 22.609 55.156 7.16 1 94 317 THR A N 1
ATOM 2562 C CA . THR A 1 317 ? 21.203 54.969 6.832 1 94 317 THR A CA 1
ATOM 2563 C C . THR A 1 317 ? 20.953 55.188 5.34 1 94 317 THR A C 1
ATOM 2565 O O . THR A 1 317 ? 20.25 56.125 4.953 1 94 317 THR A O 1
ATOM 2568 N N . PRO A 1 318 ? 21.453 54.344 4.516 1 95.69 318 PRO A N 1
ATOM 2569 C CA . PRO A 1 318 ? 21.328 54.531 3.068 1 95.69 318 PRO A CA 1
ATOM 2570 C C . PRO A 1 318 ? 19.891 54.719 2.611 1 95.69 318 PRO A C 1
ATOM 2572 O O . PRO A 1 318 ? 19.031 53.875 2.904 1 95.69 318 PRO A O 1
ATOM 2575 N N . LYS A 1 319 ? 19.625 55.656 1.772 1 96.62 319 LYS A N 1
ATOM 2576 C CA . LYS A 1 319 ? 18.297 56 1.309 1 96.62 319 LYS A CA 1
ATOM 2577 C C . LYS A 1 319 ? 17.75 54.969 0.344 1 96.62 319 LYS A C 1
ATOM 2579 O O . LYS A 1 319 ? 16.547 54.719 0.302 1 96.62 319 LYS A O 1
ATOM 2584 N N . TRP A 1 320 ? 18.641 54.344 -0.463 1 95.88 320 TRP A N 1
ATOM 2585 C CA . TRP A 1 320 ? 18.188 53.375 -1.456 1 95.88 320 TRP A CA 1
ATOM 2586 C C . TRP A 1 320 ? 17.438 52.219 -0.791 1 95.88 320 TRP A C 1
ATOM 2588 O O . TRP A 1 320 ? 16.531 51.625 -1.383 1 95.88 320 TRP A O 1
ATOM 2598 N N . ILE A 1 321 ? 17.875 51.844 0.367 1 96.5 321 ILE A N 1
ATOM 2599 C CA . ILE A 1 321 ? 17.188 50.781 1.1 1 96.5 321 ILE A CA 1
ATOM 2600 C C . ILE A 1 321 ? 15.773 51.219 1.447 1 96.5 321 ILE A C 1
ATOM 2602 O O . ILE A 1 321 ? 14.82 50.438 1.314 1 96.5 321 ILE A O 1
ATOM 2606 N N . PHE A 1 322 ? 15.641 52.438 1.913 1 96.56 322 PHE A N 1
ATOM 2607 C CA . PHE A 1 322 ? 14.32 53 2.215 1 96.56 322 PHE A CA 1
ATOM 2608 C C . PHE A 1 322 ? 13.453 53.031 0.961 1 96.56 322 PHE A C 1
ATOM 2610 O O . PHE A 1 322 ? 12.273 52.719 1.008 1 96.56 322 PHE A O 1
ATOM 2617 N N . ASP A 1 323 ? 14.031 53.469 -0.111 1 95.56 323 ASP A N 1
ATOM 2618 C CA . ASP A 1 323 ? 13.289 53.594 -1.366 1 95.56 323 ASP A CA 1
ATOM 2619 C C . ASP A 1 323 ? 12.766 52.219 -1.805 1 95.56 323 ASP A C 1
ATOM 2621 O O . ASP A 1 323 ? 11.633 52.094 -2.287 1 95.56 323 ASP A O 1
ATOM 2625 N N . GLU A 1 324 ? 13.57 51.281 -1.683 1 94.88 324 GLU A N 1
ATOM 2626 C CA . GLU A 1 324 ? 13.156 49.938 -2.02 1 94.88 324 GLU A CA 1
ATOM 2627 C C . GLU A 1 324 ? 12.031 49.469 -1.104 1 94.88 324 GLU A C 1
ATOM 2629 O O . GLU A 1 324 ? 11.055 48.875 -1.566 1 94.88 324 GLU A O 1
ATOM 2634 N N . LEU A 1 325 ? 12.203 49.656 0.146 1 94.94 325 LEU A N 1
ATOM 2635 C CA . LEU A 1 325 ? 11.188 49.281 1.12 1 94.94 325 LEU A CA 1
ATOM 2636 C C . LEU A 1 325 ? 9.867 50 0.836 1 94.94 325 LEU A C 1
ATOM 2638 O O . LEU A 1 325 ? 8.805 49.375 0.924 1 94.94 325 LEU A O 1
ATOM 2642 N N . GLN A 1 326 ? 9.984 51.219 0.564 1 94.56 326 GLN A N 1
ATOM 2643 C CA . GLN A 1 326 ? 8.797 52 0.23 1 94.56 326 GLN A CA 1
ATOM 2644 C C . GLN A 1 326 ? 8.109 51.469 -1.015 1 94.56 326 GLN A C 1
ATOM 2646 O O . GLN A 1 326 ? 6.879 51.344 -1.053 1 94.56 326 GLN A O 1
ATOM 2651 N N . ALA A 1 327 ? 8.898 51.156 -1.97 1 93.19 327 ALA A N 1
ATOM 2652 C CA . ALA A 1 327 ? 8.352 50.625 -3.211 1 93.19 327 ALA A CA 1
ATOM 2653 C C . ALA A 1 327 ? 7.625 49.312 -2.963 1 93.19 327 ALA A C 1
ATOM 2655 O O . ALA A 1 327 ? 6.547 49.062 -3.514 1 93.19 327 ALA A O 1
ATOM 2656 N N . ILE A 1 328 ? 8.234 48.469 -2.238 1 94.75 328 ILE A N 1
ATOM 2657 C CA . ILE A 1 328 ? 7.664 47.188 -1.907 1 94.75 328 ILE A CA 1
ATOM 2658 C C . ILE A 1 328 ? 6.352 47.375 -1.15 1 94.75 328 ILE A C 1
ATOM 2660 O O . ILE A 1 328 ? 5.34 46.75 -1.475 1 94.75 328 ILE A O 1
ATOM 2664 N N . CYS A 1 329 ? 6.359 48.219 -0.146 1 95.31 329 CYS A N 1
ATOM 2665 C CA . CYS A 1 329 ? 5.184 48.469 0.682 1 95.31 329 CYS A CA 1
ATOM 2666 C C . CYS A 1 329 ? 4.07 49.094 -0.133 1 95.31 329 CYS A C 1
ATOM 2668 O O . CYS A 1 329 ? 2.896 48.781 0.036 1 95.31 329 CYS A O 1
ATOM 2670 N N . GLU A 1 330 ? 4.41 50.031 -0.989 1 94.25 330 GLU A N 1
ATOM 2671 C CA . GLU A 1 330 ? 3.426 50.688 -1.84 1 94.25 330 GLU A CA 1
ATOM 2672 C C . GLU A 1 330 ? 2.76 49.688 -2.787 1 94.25 330 GLU A C 1
ATOM 2674 O O . GLU A 1 330 ? 1.539 49.719 -2.961 1 94.25 330 GLU A O 1
ATOM 2679 N N . THR A 1 331 ? 3.576 48.938 -3.404 1 93.44 331 THR A N 1
ATOM 2680 C CA . THR A 1 331 ? 3.039 47.906 -4.289 1 93.44 331 THR A CA 1
ATOM 2681 C C . THR A 1 331 ? 2.104 47 -3.523 1 93.44 331 THR A C 1
ATOM 2683 O O . THR A 1 331 ? 1.035 46.625 -4.023 1 93.44 331 THR A O 1
ATOM 2686 N N . GLY A 1 332 ? 2.557 46.594 -2.326 1 93.12 332 GLY A N 1
ATOM 2687 C CA . GLY A 1 332 ? 1.724 45.75 -1.492 1 93.12 332 GLY A CA 1
ATOM 2688 C C . GLY A 1 332 ? 0.391 46.375 -1.139 1 93.12 332 GLY A C 1
ATOM 2689 O O . GLY A 1 332 ? -0.633 45.688 -1.088 1 93.12 332 GLY A O 1
ATOM 2690 N N . PHE A 1 333 ? 0.417 47.562 -0.9 1 94.38 333 PHE A N 1
ATOM 2691 C CA . PHE A 1 333 ? -0.796 48.281 -0.515 1 94.38 333 PHE A CA 1
ATOM 2692 C C . PHE A 1 333 ? -1.724 48.469 -1.711 1 94.38 333 PHE A C 1
ATOM 2694 O O . PHE A 1 333 ? -2.922 48.188 -1.62 1 94.38 333 PHE A O 1
ATOM 2701 N N . HIS A 1 334 ? -1.207 48.844 -2.814 1 93.19 334 HIS A N 1
ATOM 2702 C CA . HIS A 1 334 ? -2.018 49.188 -3.986 1 93.19 334 HIS A CA 1
ATOM 2703 C C . HIS A 1 334 ? -2.635 47.906 -4.586 1 93.19 334 HIS A C 1
ATOM 2705 O O . HIS A 1 334 ? -3.734 47.969 -5.141 1 93.19 334 HIS A O 1
ATOM 2711 N N . TYR A 1 335 ? -1.975 46.844 -4.516 1 93.5 335 TYR A N 1
ATOM 2712 C CA . TYR A 1 335 ? -2.463 45.625 -5.109 1 93.5 335 TYR A CA 1
ATOM 2713 C C . TYR A 1 335 ? -2.863 44.625 -4.031 1 93.5 335 TYR A C 1
ATOM 2715 O O . TYR A 1 335 ? -2.818 43.406 -4.254 1 93.5 335 TYR A O 1
ATOM 2723 N N . ARG A 1 336 ? -3.182 45.094 -2.918 1 92.06 336 ARG A N 1
ATOM 2724 C CA . ARG A 1 336 ? -3.607 44.219 -1.819 1 92.06 336 ARG A CA 1
ATOM 2725 C C . ARG A 1 336 ? -4.871 43.438 -2.186 1 92.06 336 ARG A C 1
ATOM 2727 O O . ARG A 1 336 ? -5.797 44 -2.779 1 92.06 336 ARG A O 1
ATOM 2734 N N . ASP A 1 337 ? -4.855 42.188 -1.788 1 90.88 337 ASP A N 1
ATOM 2735 C CA . ASP A 1 337 ? -6.023 41.344 -2.018 1 90.88 337 ASP A CA 1
ATOM 2736 C C . ASP A 1 337 ? -7.16 41.719 -1.063 1 90.88 337 ASP A C 1
ATOM 2738 O O . ASP A 1 337 ? -6.914 42.156 0.067 1 90.88 337 ASP A O 1
ATOM 2742 N N . LYS A 1 338 ? -8.328 41.469 -1.559 1 90.12 338 LYS A N 1
ATOM 2743 C CA . LYS A 1 338 ? -9.469 41.562 -0.65 1 90.12 338 LYS A CA 1
ATOM 2744 C C . LYS A 1 338 ? -9.422 40.469 0.423 1 90.12 338 LYS A C 1
ATOM 2746 O O . LYS A 1 338 ? -9.039 39.344 0.146 1 90.12 338 LYS A O 1
ATOM 2751 N N . SER A 1 339 ? -9.672 40.875 1.631 1 89.88 339 SER A N 1
ATOM 2752 C CA . SER A 1 339 ? -9.734 39.938 2.752 1 89.88 339 SER A CA 1
ATOM 2753 C C . SER A 1 339 ? -11.172 39.719 3.201 1 89.88 339 SER A C 1
ATOM 2755 O O . SER A 1 339 ? -12.07 40.469 2.846 1 89.88 339 SER A O 1
ATOM 2757 N N . PRO A 1 340 ? -11.367 38.719 3.996 1 89.81 340 PRO A N 1
ATOM 2758 C CA . PRO A 1 340 ? -12.711 38.562 4.562 1 89.81 340 PRO A CA 1
ATOM 2759 C C . PRO A 1 340 ? -13.172 39.781 5.332 1 89.81 340 PRO A C 1
ATOM 2761 O O . PRO A 1 340 ? -12.398 40.375 6.109 1 89.81 340 PRO A O 1
ATOM 2764 N N . PRO A 1 341 ? -14.367 40.094 5.102 1 91.94 341 PRO A N 1
ATOM 2765 C CA . PRO A 1 341 ? -14.883 41.344 5.699 1 91.94 341 PRO A CA 1
ATOM 2766 C C . PRO A 1 341 ? -14.742 41.344 7.219 1 91.94 341 PRO A C 1
ATOM 2768 O O . PRO A 1 341 ? -14.484 42.406 7.801 1 91.94 341 PRO A O 1
ATOM 2771 N N . ILE A 1 342 ? -14.922 40.25 7.812 1 94.81 342 ILE A N 1
ATOM 2772 C CA . ILE A 1 342 ? -14.867 40.219 9.273 1 94.81 342 ILE A CA 1
ATOM 2773 C C . ILE A 1 342 ? -13.484 40.656 9.742 1 94.81 342 ILE A C 1
ATOM 2775 O O . ILE A 1 342 ? -13.359 41.406 10.719 1 94.81 342 ILE A O 1
ATOM 2779 N N . ASN A 1 343 ? -12.484 40.219 9.109 1 93.75 343 ASN A N 1
ATOM 2780 C CA . ASN A 1 343 ? -11.133 40.625 9.461 1 93.75 343 ASN A CA 1
ATOM 2781 C C . ASN A 1 343 ? -10.883 42.094 9.109 1 93.75 343 ASN A C 1
ATOM 2783 O O . ASN A 1 343 ? -10.188 42.781 9.836 1 93.75 343 ASN A O 1
ATOM 2787 N N . TYR A 1 344 ? -11.375 42.469 8.008 1 94.44 344 TYR A N 1
ATOM 2788 C CA . TYR A 1 344 ? -11.227 43.844 7.523 1 94.44 344 TYR A CA 1
ATOM 2789 C C . TYR A 1 344 ? -11.781 44.844 8.531 1 94.44 344 TYR A C 1
ATOM 2791 O O . TYR A 1 344 ? -11.109 45.812 8.891 1 94.44 344 TYR A O 1
ATOM 2799 N N . VAL A 1 345 ? -12.969 44.625 9.023 1 96.56 345 VAL A N 1
ATOM 2800 C CA . VAL A 1 345 ? -13.625 45.594 9.906 1 96.56 345 VAL A CA 1
ATOM 2801 C C . VAL A 1 345 ? -12.93 45.594 11.273 1 96.56 345 VAL A C 1
ATOM 2803 O O . VAL A 1 345 ? -12.891 46.625 11.953 1 96.56 345 VAL A O 1
ATOM 2806 N N . VAL A 1 346 ? -12.477 44.438 11.688 1 96.69 346 VAL A N 1
ATOM 2807 C CA . VAL A 1 346 ? -11.758 44.344 12.953 1 96.69 346 VAL A CA 1
ATOM 2808 C C . VAL A 1 346 ? -10.492 45.219 12.883 1 96.69 346 VAL A C 1
ATOM 2810 O O . VAL A 1 346 ? -10.211 45.969 13.805 1 96.69 346 VAL A O 1
ATOM 2813 N N . ASN A 1 347 ? -9.789 45.125 11.82 1 95.31 347 ASN A N 1
ATOM 2814 C CA . ASN A 1 347 ? -8.547 45.875 11.648 1 95.31 347 ASN A CA 1
ATOM 2815 C C . ASN A 1 347 ? -8.805 47.375 11.594 1 95.31 347 ASN A C 1
ATOM 2817 O O . ASN A 1 347 ? -8.094 48.156 12.234 1 95.31 347 ASN A O 1
ATOM 2821 N N . ILE A 1 348 ? -9.75 47.781 10.859 1 96.62 348 ILE A N 1
ATOM 2822 C CA . ILE A 1 348 ? -10.016 49.188 10.672 1 96.62 348 ILE A CA 1
ATOM 2823 C C . ILE A 1 348 ? -10.523 49.812 11.977 1 96.62 348 ILE A C 1
ATOM 2825 O O . ILE A 1 348 ? -10.133 50.906 12.344 1 96.62 348 ILE A O 1
ATOM 2829 N N . SER A 1 349 ? -11.445 49.094 12.641 1 97.5 349 SER A N 1
ATOM 2830 C CA . SER A 1 349 ? -11.977 49.625 13.898 1 97.5 349 SER A CA 1
ATOM 2831 C C . SER A 1 349 ? -10.859 49.812 14.922 1 97.5 349 SER A C 1
ATOM 2833 O O . SER A 1 349 ? -1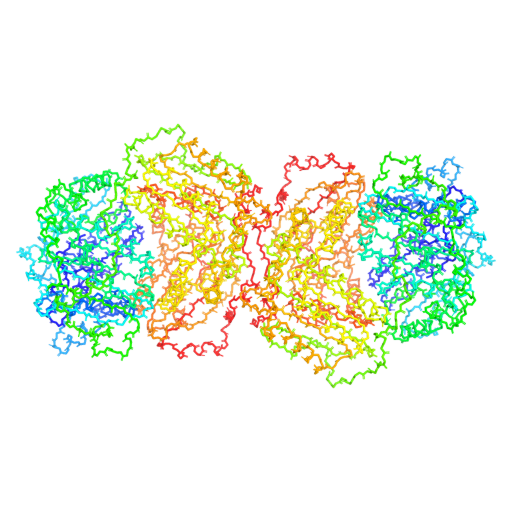0.883 50.781 15.703 1 97.5 349 SER A O 1
ATOM 2835 N N . SER A 1 350 ? -9.922 48.969 14.945 1 95.94 350 SER A N 1
ATOM 2836 C CA . SER A 1 350 ? -8.766 49.125 15.828 1 95.94 350 SER A CA 1
ATOM 2837 C C . SER A 1 350 ? -7.887 50.281 15.398 1 95.94 350 SER A C 1
ATOM 2839 O O . SER A 1 350 ? -7.41 51.062 16.234 1 95.94 350 SER A O 1
ATOM 2841 N N . ASN A 1 351 ? -7.684 50.469 14.102 1 95.94 351 ASN A N 1
ATOM 2842 C CA . ASN A 1 351 ? -6.863 51.531 13.555 1 95.94 351 ASN A CA 1
ATOM 2843 C C . ASN A 1 351 ? -7.453 52.906 13.867 1 95.94 351 ASN A C 1
ATOM 2845 O O . ASN A 1 351 ? -6.715 53.875 14.039 1 95.94 351 ASN A O 1
ATOM 2849 N N . MET A 1 352 ? -8.734 52.969 13.914 1 96.75 352 MET A N 1
ATOM 2850 C CA . MET A 1 352 ? -9.422 54.219 14.117 1 96.75 352 MET A CA 1
ATOM 2851 C C . MET A 1 352 ? -9.078 54.844 15.477 1 96.75 352 MET A C 1
ATOM 2853 O O . MET A 1 352 ? -9.172 56.062 15.664 1 96.75 352 MET A O 1
ATOM 2857 N N . GLN A 1 353 ? -8.711 53.969 16.391 1 94.06 353 GLN A N 1
ATOM 2858 C CA . GLN A 1 353 ? -8.289 54.438 17.703 1 94.06 353 GLN A CA 1
ATOM 2859 C C . GLN A 1 353 ? -6.879 55.031 17.641 1 94.06 353 GLN A C 1
ATOM 2861 O O . GLN A 1 353 ? -6.539 55.938 18.422 1 94.06 353 GLN A O 1
ATOM 2866 N N . ILE A 1 354 ? -6.082 54.656 16.734 1 94.06 354 ILE A N 1
ATOM 2867 C CA . ILE A 1 354 ? -4.641 54.875 16.766 1 94.06 354 ILE A CA 1
ATOM 2868 C C . ILE A 1 354 ? -4.262 55.938 15.758 1 94.06 354 ILE A C 1
ATOM 2870 O O . ILE A 1 354 ? -3.416 56.812 16.047 1 94.06 354 ILE A O 1
ATOM 2874 N N . PHE A 1 355 ? -4.875 55.969 14.594 1 95.81 355 PHE A N 1
ATOM 2875 C CA . PHE A 1 355 ? -4.441 56.812 13.484 1 95.81 355 PHE A CA 1
ATOM 2876 C C . PHE A 1 355 ? -5.473 57.906 13.188 1 95.81 355 PHE A C 1
ATOM 2878 O O . PHE A 1 355 ? -6.652 57.75 13.516 1 95.81 355 PHE A O 1
ATOM 2885 N N . PRO A 1 356 ? -5.039 58.906 12.5 1 95.44 356 PRO A N 1
ATOM 2886 C CA . PRO A 1 356 ? -6.012 59.906 12.016 1 95.44 356 PRO A CA 1
ATOM 2887 C C . PRO A 1 356 ? -6.859 59.375 10.859 1 95.44 356 PRO A C 1
ATOM 2889 O O . PRO A 1 356 ? -6.449 58.438 10.164 1 95.44 356 PRO A O 1
ATOM 2892 N N . PRO A 1 357 ? -7.988 59.812 10.648 1 95.62 357 PRO A N 1
ATOM 2893 C CA . PRO A 1 357 ? -8.945 59.312 9.664 1 95.62 357 PRO A CA 1
ATOM 2894 C C . PRO A 1 357 ? -8.336 59.125 8.273 1 95.62 357 PRO A C 1
ATOM 2896 O O . PRO A 1 357 ? -8.664 58.188 7.562 1 95.62 357 PRO A O 1
ATOM 2899 N N . GLU A 1 358 ? -7.465 60 7.898 1 95.06 358 GLU A N 1
ATOM 2900 C CA . GLU A 1 358 ? -6.875 59.938 6.562 1 95.06 358 GLU A CA 1
ATOM 2901 C C . GLU A 1 358 ? -5.98 58.719 6.426 1 95.06 358 GLU A C 1
ATOM 2903 O O . GLU A 1 358 ? -5.652 58.281 5.312 1 95.06 358 GLU A O 1
ATOM 2908 N N . ASP A 1 359 ? -5.652 58.156 7.555 1 96 359 ASP A N 1
ATOM 2909 C CA . ASP A 1 359 ? -4.703 57.031 7.516 1 96 359 ASP A CA 1
ATOM 2910 C C . ASP A 1 359 ? -5.324 55.75 8.07 1 96 359 ASP A C 1
ATOM 2912 O O . ASP A 1 359 ? -4.617 54.781 8.375 1 96 359 ASP A O 1
ATOM 2916 N N . TRP A 1 360 ? -6.629 55.688 8.203 1 96.06 360 TRP A N 1
ATOM 2917 C CA . TRP A 1 360 ? -7.297 54.531 8.758 1 96.06 360 TRP A CA 1
ATOM 2918 C C . TRP A 1 360 ? -7.027 53.281 7.91 1 96.06 360 TRP A C 1
ATOM 2920 O O . TRP A 1 360 ? -6.914 52.188 8.438 1 96.06 360 TRP A O 1
ATOM 2930 N N . LEU A 1 361 ? -6.887 53.469 6.629 1 94.56 361 LEU A N 1
ATOM 2931 C CA . LEU A 1 361 ? -6.727 52.344 5.719 1 94.56 361 LEU A CA 1
ATOM 2932 C C . LEU A 1 361 ? -5.254 51.969 5.555 1 94.56 361 LEU A C 1
ATOM 2934 O O . LEU A 1 361 ? -4.875 50.812 5.711 1 94.56 361 LEU A O 1
ATOM 2938 N N . ILE A 1 362 ? -4.426 52.906 5.336 1 94.25 362 ILE A N 1
ATOM 2939 C CA . ILE A 1 362 ? -3.014 52.688 5.062 1 94.25 362 ILE A CA 1
ATOM 2940 C C . ILE A 1 362 ? -2.281 52.375 6.363 1 94.25 362 ILE A C 1
ATOM 2942 O O . ILE A 1 362 ? -1.34 51.562 6.375 1 94.25 362 ILE A O 1
ATOM 2946 N N . ALA A 1 363 ? -2.73 53.062 7.477 1 93.31 363 ALA A N 1
ATOM 2947 C CA . ALA A 1 363 ? -2.102 52.906 8.781 1 93.31 363 ALA A CA 1
ATOM 2948 C C . ALA A 1 363 ? -0.585 53.031 8.688 1 93.31 363 ALA A C 1
ATOM 2950 O O . ALA A 1 363 ? -0.077 53.969 8.078 1 93.31 363 ALA A O 1
ATOM 2951 N N . SER A 1 364 ? 0.164 52.062 9.242 1 91.19 364 SER A N 1
ATOM 2952 C CA . SER A 1 364 ? 1.622 52.125 9.219 1 91.19 364 SER A CA 1
ATOM 2953 C C . SER A 1 364 ? 2.193 51.219 8.133 1 91.19 364 SER A C 1
ATOM 2955 O O . SER A 1 364 ? 3.357 50.812 8.195 1 91.19 364 SER A O 1
ATOM 2957 N N . SER A 1 365 ? 1.474 50.938 7.152 1 91.62 365 SER A N 1
ATOM 2958 C CA . SER A 1 365 ? 1.874 49.938 6.176 1 91.62 365 SER A CA 1
ATOM 2959 C C . SER A 1 365 ? 2.873 50.5 5.172 1 91.62 365 SER A C 1
ATOM 2961 O O . SER A 1 365 ? 3.682 49.781 4.609 1 91.62 365 SER A O 1
ATOM 2963 N N . VAL A 1 366 ? 2.85 51.812 4.93 1 94.12 366 VAL A N 1
ATOM 2964 C CA . VAL A 1 366 ? 3.717 52.406 3.92 1 94.12 366 VAL A CA 1
ATOM 2965 C C . VAL A 1 366 ? 4.473 53.594 4.52 1 94.12 366 VAL A C 1
ATOM 2967 O O . VAL A 1 366 ? 3.908 54.688 4.691 1 94.12 366 VAL A O 1
ATOM 2970 N N . PRO A 1 367 ? 5.75 53.375 4.816 1 94 367 PRO A N 1
ATOM 2971 C CA . PRO A 1 367 ? 6.531 54.562 5.168 1 94 367 PRO A CA 1
ATOM 2972 C C . PRO A 1 367 ? 6.648 55.531 4.012 1 94 367 PRO A C 1
ATOM 2974 O O . PRO A 1 367 ? 7.043 55.156 2.906 1 94 367 PRO A O 1
ATOM 2977 N N . SER A 1 368 ? 6.375 56.812 4.25 1 93 368 SER A N 1
ATOM 2978 C CA . SER A 1 368 ? 6.27 57.781 3.145 1 93 368 SER A CA 1
ATOM 2979 C C . SER A 1 368 ? 7.332 58.844 3.25 1 93 368 SER A C 1
ATOM 2981 O O . SER A 1 368 ? 7.59 59.562 2.281 1 93 368 SER A O 1
ATOM 2983 N N . LYS A 1 369 ? 8.023 58.875 4.348 1 96.5 369 LYS A N 1
ATOM 2984 C CA . LYS A 1 369 ? 9 59.938 4.551 1 96.5 369 LYS A CA 1
ATOM 2985 C C . LYS A 1 369 ? 10.344 59.375 5.012 1 96.5 369 LYS A C 1
ATOM 2987 O O . LYS A 1 369 ? 10.414 58.719 6.047 1 96.5 369 LYS A O 1
ATOM 2992 N N . PHE A 1 370 ? 11.328 59.719 4.203 1 97.31 370 PHE A N 1
ATOM 2993 C CA . PHE A 1 370 ? 12.664 59.281 4.605 1 97.31 370 PHE A CA 1
ATOM 2994 C C . PHE A 1 370 ? 13.242 60.25 5.645 1 97.31 370 PHE A C 1
ATOM 2996 O O . PHE A 1 370 ? 13.336 61.469 5.402 1 97.31 370 PHE A O 1
ATOM 3003 N N . SER A 1 371 ? 13.516 59.688 6.84 1 97.44 371 SER A N 1
ATOM 3004 C CA . SER A 1 371 ? 14.125 60.469 7.922 1 97.44 371 SER A CA 1
ATOM 3005 C C . SER A 1 371 ? 15.328 59.719 8.508 1 97.44 371 SER A C 1
ATOM 3007 O O . SER A 1 371 ? 15.172 58.875 9.391 1 97.44 371 SER A O 1
ATOM 3009 N N . PRO A 1 372 ? 16.484 60.094 8.047 1 96.56 372 PRO A N 1
ATOM 3010 C CA . PRO A 1 372 ? 17.672 59.438 8.602 1 96.56 372 PRO A CA 1
ATOM 3011 C C . PRO A 1 372 ? 17.797 59.625 10.109 1 96.56 372 PRO A C 1
ATOM 3013 O O . PRO A 1 372 ? 18.266 58.719 10.812 1 96.56 372 PRO A O 1
ATOM 3016 N N . ASP A 1 373 ? 17.344 60.812 10.547 1 96.25 373 ASP A N 1
ATOM 3017 C CA . ASP A 1 373 ? 17.438 61.094 11.969 1 96.25 373 ASP A CA 1
ATOM 3018 C C . ASP A 1 373 ? 16.547 60.156 12.789 1 96.25 373 ASP A C 1
ATOM 3020 O O . ASP A 1 373 ? 16.953 59.688 13.844 1 96.25 373 ASP A O 1
ATOM 3024 N N . ALA A 1 374 ? 15.367 60 12.344 1 96.88 374 ALA A N 1
ATOM 3025 C CA . ALA A 1 374 ? 14.453 59.094 13.047 1 96.88 374 ALA A CA 1
ATOM 3026 C C . ALA A 1 374 ? 15 57.688 13.109 1 96.88 374 ALA A C 1
ATOM 3028 O O . ALA A 1 374 ? 14.898 57 14.133 1 96.88 374 ALA A O 1
ATOM 3029 N N . ILE A 1 375 ? 15.555 57.25 11.969 1 97.31 375 ILE A N 1
ATOM 3030 C CA . ILE A 1 375 ? 16.141 55.906 11.891 1 97.31 375 ILE A CA 1
ATOM 3031 C C . ILE A 1 375 ? 17.344 55.812 12.82 1 97.31 375 ILE A C 1
ATOM 3033 O O . ILE A 1 375 ? 17.469 54.844 13.602 1 97.31 375 ILE A O 1
ATOM 3037 N N . GLN A 1 376 ? 18.203 56.812 12.781 1 96.81 376 GLN A N 1
ATOM 3038 C CA . GLN A 1 376 ? 19.422 56.844 13.602 1 96.81 376 GLN A CA 1
ATOM 3039 C C . GLN A 1 376 ? 19.078 56.875 15.086 1 96.81 376 GLN A C 1
ATOM 3041 O O . GLN A 1 376 ? 19.766 56.281 15.906 1 96.81 376 GLN A O 1
ATOM 3046 N N . ASN A 1 377 ? 18.047 57.625 15.375 1 96.75 377 ASN A N 1
ATOM 3047 C CA . ASN A 1 377 ? 17.625 57.719 16.766 1 96.75 377 ASN A CA 1
ATOM 3048 C C . ASN A 1 377 ? 17.25 56.344 17.328 1 96.75 377 ASN A C 1
ATOM 3050 O O . ASN A 1 377 ? 17.641 56 18.438 1 96.75 377 ASN A O 1
ATOM 3054 N N . ILE A 1 378 ? 16.422 55.594 16.594 1 97.38 378 ILE A N 1
ATOM 3055 C CA . ILE A 1 378 ? 16.031 54.281 17.062 1 97.38 378 ILE A CA 1
ATOM 3056 C C . ILE A 1 378 ? 17.25 53.375 17.125 1 97.38 378 ILE A C 1
ATOM 3058 O O . ILE A 1 378 ? 17.406 52.594 18.078 1 97.38 378 ILE A O 1
ATOM 3062 N N . LEU A 1 379 ? 18.141 53.438 16.109 1 97.62 379 LEU A N 1
ATOM 3063 C CA . LEU A 1 379 ? 19.375 52.625 16.109 1 97.62 379 LEU A CA 1
ATOM 3064 C C . LEU A 1 379 ? 20.203 52.906 17.359 1 97.62 379 LEU A C 1
ATOM 3066 O O . LEU A 1 379 ? 20.781 52 17.953 1 97.62 379 LEU A O 1
ATOM 3070 N N . ASN A 1 380 ? 20.203 54.156 17.75 1 96.75 380 ASN A N 1
ATOM 3071 C CA . ASN A 1 380 ? 20.969 54.562 18.922 1 96.75 380 ASN A CA 1
ATOM 3072 C C . ASN A 1 380 ? 20.344 54.031 20.203 1 96.75 380 ASN A C 1
ATOM 3074 O O . ASN A 1 380 ? 21.016 53.969 21.234 1 96.75 380 ASN A O 1
ATOM 3078 N N . GLU A 1 381 ? 19.094 53.75 20.141 1 97.19 381 GLU A N 1
ATOM 3079 C CA . GLU A 1 381 ? 18.406 53.219 21.328 1 97.19 381 GLU A CA 1
ATOM 3080 C C . GLU A 1 381 ? 18.641 51.719 21.484 1 97.19 381 GLU A C 1
ATOM 3082 O O . GLU A 1 381 ? 18.359 51.156 22.547 1 97.19 381 GLU A O 1
ATOM 3087 N N . LEU A 1 382 ? 19.172 51.062 20.453 1 98 382 LEU A N 1
ATOM 3088 C CA . LEU A 1 382 ? 19.562 49.656 20.547 1 98 382 LEU A CA 1
ATOM 3089 C C . LEU A 1 382 ? 20.953 49.531 21.156 1 98 382 LEU A C 1
ATOM 3091 O O . LEU A 1 382 ? 21.922 49.281 20.438 1 98 382 LEU A O 1
ATOM 3095 N N . THR A 1 383 ? 21 49.594 22.5 1 96.56 383 THR A N 1
ATOM 3096 C CA . THR A 1 383 ? 22.297 49.719 23.172 1 96.56 383 THR A CA 1
ATOM 3097 C C . THR A 1 383 ? 22.391 48.719 24.312 1 96.56 383 THR A C 1
ATOM 3099 O O . THR A 1 383 ? 21.375 48.281 24.875 1 96.56 383 THR A O 1
ATOM 3102 N N . PRO A 1 384 ? 23.625 48.375 24.719 1 96.94 384 PRO A N 1
ATOM 3103 C CA . PRO A 1 384 ? 23.828 47.469 25.859 1 96.94 384 PRO A CA 1
ATOM 3104 C C . PRO A 1 384 ? 23.312 48.062 27.172 1 96.94 384 PRO A C 1
ATOM 3106 O O . PRO A 1 384 ? 23.016 47.312 28.109 1 96.94 384 PRO A O 1
ATOM 3109 N N . GLU A 1 385 ? 23.109 49.344 27.281 1 96.44 385 GLU A N 1
ATOM 3110 C CA . GLU A 1 385 ? 22.703 50.031 28.5 1 96.44 385 GLU A CA 1
ATOM 3111 C C . GLU A 1 385 ? 21.234 49.75 28.812 1 96.44 385 GLU A C 1
ATOM 3113 O O . GLU A 1 385 ? 20.797 49.938 29.953 1 96.44 385 GLU A O 1
ATOM 3118 N N . THR A 1 386 ? 20.516 49.344 27.859 1 96.56 386 THR A N 1
ATOM 3119 C CA . THR A 1 386 ? 19.078 49.219 28.094 1 96.56 386 THR A CA 1
ATOM 3120 C C . THR A 1 386 ? 18.594 47.812 27.734 1 96.56 386 THR A C 1
ATOM 3122 O O . THR A 1 386 ? 17.406 47.5 27.859 1 96.56 386 THR A O 1
ATOM 3125 N N . VAL A 1 387 ? 19.453 46.969 27.391 1 97.69 387 VAL A N 1
ATOM 3126 C CA . VAL A 1 387 ? 19.094 45.688 26.781 1 97.69 387 VAL A CA 1
ATOM 3127 C C . VAL A 1 387 ? 18.5 44.75 27.859 1 97.69 387 VAL A C 1
ATOM 3129 O O . VAL A 1 387 ? 18.922 44.781 29.016 1 97.69 387 VAL A O 1
ATOM 3132 N N . ARG A 1 388 ? 17.469 43.969 27.516 1 98.19 388 ARG A N 1
ATOM 3133 C CA . ARG A 1 388 ? 16.922 42.844 28.266 1 98.19 388 ARG A CA 1
ATOM 3134 C C . ARG A 1 388 ? 17.047 41.531 27.484 1 98.19 388 ARG A C 1
ATOM 3136 O O . ARG A 1 388 ? 16.5 41.438 26.391 1 98.19 388 ARG A O 1
ATOM 3143 N N . ILE A 1 389 ? 17.75 40.594 28.016 1 98.5 389 ILE A N 1
ATOM 3144 C CA . ILE A 1 389 ? 18 39.344 27.297 1 98.5 389 ILE A CA 1
ATOM 3145 C C . ILE A 1 389 ? 17.25 38.188 27.984 1 98.5 389 ILE A C 1
ATOM 3147 O O . ILE A 1 389 ? 17.469 37.938 29.172 1 98.5 389 ILE A O 1
ATOM 3151 N N . PHE A 1 390 ? 16.344 37.594 27.297 1 98.44 390 PHE A N 1
ATOM 3152 C CA . PHE A 1 390 ? 15.641 36.406 27.781 1 98.44 390 PHE A CA 1
ATOM 3153 C C . PHE A 1 390 ? 16.156 35.156 27.078 1 98.44 390 PHE A C 1
ATOM 3155 O O . PHE A 1 390 ? 16.016 35 25.859 1 98.44 390 PHE A O 1
ATOM 3162 N N . TRP A 1 391 ? 16.797 34.312 27.781 1 98.25 391 TRP A N 1
ATOM 3163 C CA . TRP A 1 391 ? 17.391 33.062 27.328 1 98.25 391 TRP A CA 1
ATOM 3164 C C . TRP A 1 391 ? 16.594 31.859 27.812 1 98.25 391 TRP A C 1
ATOM 3166 O O . TRP A 1 391 ? 16.625 31.5 28.984 1 98.25 391 TRP A O 1
ATOM 3176 N N . GLU A 1 392 ? 15.805 31.234 26.859 1 98 392 GLU A N 1
ATOM 3177 C CA . GLU A 1 392 ? 14.875 30.156 27.188 1 98 392 GLU A CA 1
ATOM 3178 C C . GLU A 1 392 ? 15.453 28.797 26.797 1 98 392 GLU A C 1
ATOM 3180 O O . GLU A 1 392 ? 15.781 28.562 25.641 1 98 392 GLU A O 1
ATOM 3185 N N . SER A 1 393 ? 15.547 27.875 27.688 1 97.5 393 SER A N 1
ATOM 3186 C CA . SER A 1 393 ? 16.078 26.531 27.406 1 97.5 393 SER A CA 1
ATOM 3187 C C . SER A 1 393 ? 15.695 25.562 28.516 1 97.5 393 SER A C 1
ATOM 3189 O O . SER A 1 393 ? 15.688 25.922 29.703 1 97.5 393 SER A O 1
ATOM 3191 N N . LYS A 1 394 ? 15.422 24.328 28.141 1 94.25 394 LYS A N 1
ATOM 3192 C CA . LYS A 1 394 ? 15.148 23.281 29.125 1 94.25 394 LYS A CA 1
ATOM 3193 C C . LYS A 1 394 ? 16.406 22.938 29.922 1 94.25 394 LYS A C 1
ATOM 3195 O O . LYS A 1 394 ? 16.312 22.344 31 1 94.25 394 LYS A O 1
ATOM 3200 N N . LYS A 1 395 ? 17.547 23.328 29.469 1 95.25 395 LYS A N 1
ATOM 3201 C CA . LYS A 1 395 ? 18.812 23.062 30.141 1 95.25 395 LYS A CA 1
ATOM 3202 C C . LYS A 1 395 ? 18.875 23.781 31.484 1 95.25 395 LYS A C 1
ATOM 3204 O O . LYS A 1 395 ? 19.703 23.438 32.344 1 95.25 395 LYS A O 1
ATOM 3209 N N . PHE A 1 396 ? 18.062 24.719 31.672 1 97.25 396 PHE A N 1
ATOM 3210 C CA . PHE A 1 396 ? 18.062 25.484 32.906 1 97.25 396 PHE A CA 1
ATOM 3211 C C . PHE A 1 396 ? 17.172 24.844 33.938 1 97.25 396 PHE A C 1
ATOM 3213 O O . PHE A 1 396 ? 17.047 25.359 35.062 1 97.25 396 PHE A O 1
ATOM 3220 N N . GLU A 1 397 ? 16.469 23.875 33.594 1 95.31 397 GLU A N 1
ATOM 3221 C CA . GLU A 1 397 ? 15.602 23.188 34.562 1 95.31 397 GLU A CA 1
ATOM 3222 C C . GLU A 1 397 ? 16.375 22.781 35.812 1 95.31 397 GLU A C 1
ATOM 3224 O O . GLU A 1 397 ? 17.438 22.188 35.719 1 95.31 397 GLU A O 1
ATOM 3229 N N . GLY A 1 398 ? 15.898 23.078 36.969 1 94 398 GLY A N 1
ATOM 3230 C CA . GLY A 1 398 ? 16.531 22.734 38.25 1 94 398 GLY A CA 1
ATOM 3231 C C . GLY A 1 398 ? 17.609 23.734 38.656 1 94 398 GLY A C 1
ATOM 3232 O O . GLY A 1 398 ? 18.172 23.625 39.75 1 94 398 GLY A O 1
ATOM 3233 N N . LYS A 1 399 ? 18 24.719 37.812 1 93.31 399 LYS A N 1
ATOM 3234 C CA . LYS A 1 399 ? 19.109 25.641 38.094 1 93.31 399 LYS A CA 1
ATOM 3235 C C . LYS A 1 399 ? 18.594 27.047 38.344 1 93.31 399 LYS A C 1
ATOM 3237 O O . LYS A 1 399 ? 19.375 27.984 38.469 1 93.31 399 LYS A O 1
ATOM 3242 N N . THR A 1 400 ? 17.25 27.219 38.281 1 97 400 THR A N 1
ATOM 3243 C CA . THR A 1 400 ? 16.656 28.531 38.5 1 97 400 THR A CA 1
ATOM 3244 C C . THR A 1 400 ? 16.172 28.688 39.938 1 97 400 THR A C 1
ATOM 3246 O O . THR A 1 400 ? 16.016 27.703 40.656 1 97 400 THR A O 1
ATOM 3249 N N . ASN A 1 401 ? 15.961 29.953 40.375 1 96.5 401 ASN A N 1
ATOM 3250 C CA . ASN A 1 401 ? 15.641 30.172 41.781 1 96.5 401 ASN A CA 1
ATOM 3251 C C . ASN A 1 401 ? 14.336 30.953 41.969 1 96.5 401 ASN A C 1
ATOM 3253 O O . ASN A 1 401 ? 13.906 31.219 43.094 1 96.5 401 ASN A O 1
ATOM 3257 N N . LEU A 1 402 ? 13.719 31.391 40.906 1 97.44 402 LEU A N 1
ATOM 3258 C CA . LEU A 1 402 ? 12.484 32.156 40.969 1 97.44 402 LEU A CA 1
ATOM 3259 C C . LEU A 1 402 ? 11.391 31.516 40.125 1 97.44 402 LEU A C 1
ATOM 3261 O O . LEU A 1 402 ? 11.68 30.688 39.281 1 97.44 402 LEU A O 1
ATOM 3265 N N . ALA A 1 403 ? 10.125 31.891 40.406 1 97.19 403 ALA A N 1
ATOM 3266 C CA . ALA A 1 403 ? 8.977 31.406 39.656 1 97.19 403 ALA A CA 1
ATOM 3267 C C . ALA A 1 403 ? 7.965 32.531 39.406 1 97.19 403 ALA A C 1
ATOM 3269 O O . ALA A 1 403 ? 7.641 33.281 40.344 1 97.19 403 ALA A O 1
ATOM 3270 N N . GLU A 1 404 ? 7.621 32.719 38.188 1 96.69 404 GLU A N 1
ATOM 3271 C CA . GLU A 1 404 ? 6.562 33.656 37.875 1 96.69 404 GLU A CA 1
ATOM 3272 C C . GLU A 1 404 ? 5.227 33.219 38.469 1 96.69 404 GLU A C 1
ATOM 3274 O O . GLU A 1 404 ? 4.859 32.062 38.406 1 96.69 404 GLU A O 1
ATOM 3279 N N . PRO A 1 405 ? 4.449 34.031 39 1 94 405 PRO A N 1
ATOM 3280 C CA . PRO A 1 405 ? 3.35 33.656 39.906 1 94 405 PRO A CA 1
ATOM 3281 C C . PRO A 1 405 ? 2.125 33.156 39.156 1 94 405 PRO A C 1
ATOM 3283 O O . PRO A 1 405 ? 1.312 32.406 39.719 1 94 405 PRO A O 1
ATOM 3286 N N . TRP A 1 406 ? 1.89 33.562 38 1 94.56 406 TRP A N 1
ATOM 3287 C CA . TRP A 1 406 ? 0.626 33.281 37.312 1 94.56 406 TRP A CA 1
ATOM 3288 C C . TRP A 1 406 ? 0.705 31.969 36.531 1 94.56 406 TRP A C 1
ATOM 3290 O O . TRP A 1 406 ? -0.203 31.141 36.594 1 94.56 406 TRP A O 1
ATOM 3300 N N . TYR A 1 407 ? 1.748 31.812 35.781 1 95.12 407 TYR A N 1
ATOM 3301 C CA . TYR A 1 407 ? 1.879 30.641 34.938 1 95.12 407 TYR A CA 1
ATOM 3302 C C . TYR A 1 407 ? 2.889 29.656 35.5 1 95.12 407 TYR A C 1
ATOM 3304 O O . TYR A 1 407 ? 2.984 28.516 35.062 1 95.12 407 TYR A O 1
ATOM 3312 N N . GLY A 1 408 ? 3.631 30.078 36.469 1 94.31 408 GLY A N 1
ATOM 3313 C CA . GLY A 1 408 ? 4.559 29.203 37.156 1 94.31 408 GLY A CA 1
ATOM 3314 C C . GLY A 1 408 ? 5.871 29.016 36.406 1 94.31 408 GLY A C 1
ATOM 3315 O O . GLY A 1 408 ? 6.578 28.031 36.625 1 94.31 408 GLY A O 1
ATOM 3316 N N . THR A 1 409 ? 6.297 29.922 35.562 1 97.38 409 THR A N 1
ATOM 3317 C CA . THR A 1 409 ? 7.535 29.828 34.781 1 97.38 409 THR A CA 1
ATOM 3318 C C . THR A 1 409 ? 8.75 29.953 35.688 1 97.38 409 THR A C 1
ATOM 3320 O O . THR A 1 409 ? 8.906 30.984 36.375 1 97.38 409 THR A O 1
ATOM 3323 N N . SER A 1 410 ? 9.57 28.922 35.719 1 97.94 410 SER A N 1
ATOM 3324 C CA . SER A 1 410 ? 10.812 28.984 36.469 1 97.94 410 SER A CA 1
ATOM 3325 C C . SER A 1 410 ? 11.859 29.828 35.75 1 97.94 410 SER A C 1
ATOM 3327 O O . SER A 1 410 ? 12.039 29.703 34.531 1 97.94 410 SER A O 1
ATOM 3329 N N . TYR A 1 411 ? 12.5 30.734 36.469 1 98.38 411 TYR A N 1
ATOM 3330 C CA . TYR A 1 411 ? 13.477 31.594 35.844 1 98.38 411 TYR A CA 1
ATOM 3331 C C . TYR A 1 411 ? 14.508 32.094 36.844 1 98.38 411 TYR A C 1
ATOM 3333 O O . TYR A 1 411 ? 14.375 31.859 38.062 1 98.38 411 TYR A O 1
ATOM 3341 N N . SER A 1 412 ? 15.602 32.656 36.375 1 98.31 412 SER A N 1
ATOM 3342 C CA . SER A 1 412 ? 16.609 33.375 37.125 1 98.31 412 SER A CA 1
ATOM 3343 C C . SER A 1 412 ? 17.016 34.656 36.438 1 98.31 412 SER A C 1
ATOM 3345 O O . SER A 1 412 ? 16.875 34.781 35.219 1 98.31 412 SER A O 1
ATOM 3347 N N . VAL A 1 413 ? 17.422 35.656 37.188 1 97.75 413 VAL A N 1
ATOM 3348 C CA . VAL A 1 413 ? 17.797 36.969 36.625 1 97.75 413 VAL A CA 1
ATOM 3349 C C . VAL A 1 413 ? 19.234 37.281 37.031 1 97.75 413 VAL A C 1
ATOM 3351 O O . VAL A 1 413 ? 19.625 37.094 38.188 1 97.75 413 VAL A O 1
ATOM 3354 N N . GLU A 1 414 ? 19.953 37.656 36.031 1 96.81 414 GLU A N 1
ATOM 3355 C CA . GLU A 1 414 ? 21.328 38.125 36.25 1 96.81 414 GLU A CA 1
ATOM 3356 C C . GLU A 1 414 ? 21.531 39.531 35.625 1 96.81 414 GLU A C 1
ATOM 3358 O O . GLU A 1 414 ? 20.859 39.875 34.625 1 96.81 414 GLU A O 1
ATOM 3363 N N . ALA A 1 415 ? 22.453 40.281 36.219 1 96.06 415 ALA A N 1
ATOM 3364 C CA . ALA A 1 415 ? 22.781 41.594 35.656 1 96.06 415 ALA A CA 1
ATOM 3365 C C . ALA A 1 415 ? 23.828 41.438 34.531 1 96.06 415 ALA A C 1
ATOM 3367 O O . ALA A 1 415 ? 24.75 40.656 34.656 1 96.06 415 ALA A O 1
ATOM 3368 N N . VAL A 1 416 ? 23.609 42.25 33.531 1 96.88 416 VAL A N 1
ATOM 3369 C CA . VAL A 1 416 ? 24.562 42.25 32.438 1 96.88 416 VAL A CA 1
ATOM 3370 C C . VAL A 1 416 ? 24.938 43.656 32.062 1 96.88 416 VAL A C 1
ATOM 3372 O O . VAL A 1 416 ? 24.453 44.219 31.078 1 96.88 416 VAL A O 1
ATOM 3375 N N . PRO A 1 417 ? 25.906 44.219 32.75 1 96 417 PRO A N 1
ATOM 3376 C CA . PRO A 1 417 ? 26.359 45.562 32.406 1 96 417 PRO A CA 1
ATOM 3377 C C . PRO A 1 417 ? 26.984 45.656 31.031 1 96 417 PRO A C 1
ATOM 3379 O O . PRO A 1 417 ? 27.375 44.656 30.453 1 96 417 PRO A O 1
ATOM 3382 N N . PRO A 1 418 ? 27.109 46.812 30.484 1 96.62 418 PRO A N 1
ATOM 3383 C CA . PRO A 1 418 ? 27.641 47 29.125 1 96.62 418 PRO A CA 1
ATOM 3384 C C . PRO A 1 418 ? 29.031 46.406 28.938 1 96.62 418 PRO A C 1
ATOM 3386 O O . PRO A 1 418 ? 29.375 45.969 27.844 1 96.62 418 PRO A O 1
ATOM 3389 N N . SER A 1 419 ? 29.797 46.344 29.969 1 96.69 419 SER A N 1
ATOM 3390 C CA . SER A 1 419 ? 31.141 45.781 29.875 1 96.69 419 SER A CA 1
ATOM 3391 C C . SER A 1 419 ? 31.094 44.312 29.5 1 96.69 419 SER A C 1
ATOM 3393 O O . SER A 1 419 ? 31.953 43.844 28.75 1 96.69 419 SER A O 1
ATOM 3395 N N . ILE A 1 420 ? 30.156 43.656 30 1 96.88 420 ILE A N 1
ATOM 3396 C CA . ILE A 1 420 ? 30 42.25 29.703 1 96.88 420 ILE A CA 1
ATOM 3397 C C . ILE A 1 420 ? 29.625 42.062 28.234 1 96.88 420 ILE A C 1
ATOM 3399 O O . ILE A 1 420 ? 30.172 41.219 27.531 1 96.88 420 ILE A O 1
ATOM 3403 N N . ILE A 1 421 ? 28.719 42.875 27.75 1 97 421 ILE A N 1
ATOM 3404 C CA . ILE A 1 421 ? 28.297 42.812 26.359 1 97 421 ILE A CA 1
ATOM 3405 C C . ILE A 1 421 ? 29.484 43.125 25.438 1 97 421 ILE A C 1
ATOM 3407 O O . ILE A 1 421 ? 29.656 42.5 24.406 1 97 421 ILE A O 1
ATOM 3411 N N . GLN A 1 422 ? 30.281 44.094 25.859 1 96.19 422 GLN A N 1
ATOM 3412 C CA . GLN A 1 422 ? 31.469 44.438 25.078 1 96.19 422 GLN A CA 1
ATOM 3413 C C . GLN A 1 422 ? 32.438 43.281 24.984 1 96.19 422 GLN A C 1
ATOM 3415 O O . GLN A 1 422 ? 33.062 43.062 23.953 1 96.19 422 GLN A O 1
ATOM 3420 N N . ASN A 1 423 ? 32.562 42.656 26.078 1 97.19 423 ASN A N 1
ATOM 3421 C CA . ASN A 1 423 ? 33.375 41.469 26.078 1 97.19 423 ASN A CA 1
ATOM 3422 C C . ASN A 1 423 ? 32.875 40.406 25.094 1 97.19 423 ASN A C 1
ATOM 3424 O O . ASN A 1 423 ? 33.656 39.75 24.406 1 97.19 423 ASN A O 1
ATOM 3428 N N . TRP A 1 424 ? 31.547 40.219 25.078 1 97.5 424 TRP A N 1
ATOM 3429 C CA . TRP A 1 424 ? 30.938 39.281 24.141 1 97.5 424 TRP A CA 1
ATOM 3430 C C . TRP A 1 424 ? 31.188 39.719 22.703 1 97.5 424 TRP A C 1
ATOM 3432 O O . TRP A 1 424 ? 31.438 38.875 21.828 1 97.5 424 TRP A O 1
ATOM 3442 N N . VAL A 1 425 ? 31.125 40.969 22.391 1 96.62 425 VAL A N 1
ATOM 3443 C CA . VAL A 1 425 ? 31.375 41.531 21.047 1 96.62 425 VAL A CA 1
ATOM 3444 C C . VAL A 1 425 ? 32.812 41.25 20.641 1 96.62 425 VAL A C 1
ATOM 3446 O O . VAL A 1 425 ? 33.062 40.812 19.5 1 96.62 425 VAL A O 1
ATOM 3449 N N . ASP A 1 426 ? 33.688 41.438 21.5 1 95.94 426 ASP A N 1
ATOM 3450 C CA . ASP A 1 426 ? 35.125 41.281 21.203 1 95.94 426 ASP A CA 1
ATOM 3451 C C . ASP A 1 426 ? 35.469 39.812 20.969 1 95.94 426 ASP A C 1
ATOM 3453 O O . ASP A 1 426 ? 36.375 39.5 20.156 1 95.94 426 ASP A O 1
ATOM 3457 N N . LYS A 1 427 ? 34.781 39 21.594 1 95.5 427 LYS A N 1
ATOM 3458 C CA . LYS A 1 427 ? 35.094 37.562 21.531 1 95.5 427 LYS A CA 1
ATOM 3459 C C . LYS A 1 427 ? 34.375 36.906 20.359 1 95.5 427 LYS A C 1
ATOM 3461 O O . LYS A 1 427 ? 34.781 35.812 19.922 1 95.5 427 LYS A O 1
ATOM 3466 N N . ALA A 1 428 ? 33.344 37.469 19.906 1 94.75 428 ALA A N 1
ATOM 3467 C CA . ALA A 1 428 ? 32.562 36.875 18.812 1 94.75 428 ALA A CA 1
ATOM 3468 C C . ALA A 1 428 ? 33.406 36.719 17.562 1 94.75 428 ALA A C 1
ATOM 3470 O O . ALA A 1 428 ? 34.312 37.5 17.312 1 94.75 428 ALA A O 1
ATOM 3471 N N . PRO A 1 429 ? 33.156 35.688 16.781 1 94.75 429 PRO A N 1
ATOM 3472 C CA . PRO A 1 429 ? 33.969 35.469 15.57 1 94.75 429 PRO A CA 1
ATOM 3473 C C . PRO A 1 429 ? 33.906 36.625 14.594 1 94.75 429 PRO A C 1
ATOM 3475 O O . PRO A 1 429 ? 32.875 37.312 14.477 1 94.75 429 PRO A O 1
ATOM 3478 N N . LYS A 1 430 ? 35.094 36.719 13.82 1 89.94 430 LYS A N 1
ATOM 3479 C CA . LYS A 1 430 ? 35.156 37.75 12.805 1 89.94 430 LYS A CA 1
ATOM 3480 C C . LYS A 1 430 ? 34.562 37.281 11.484 1 89.94 430 LYS A C 1
ATOM 3482 O O . LYS A 1 430 ? 35.156 36.5 10.758 1 89.94 430 LYS A O 1
ATOM 3487 N N . GLU A 1 431 ? 33.281 37.594 11.281 1 87.56 431 GLU A N 1
ATOM 3488 C CA . GLU A 1 431 ? 32.562 37.219 10.07 1 87.56 431 GLU A CA 1
ATOM 3489 C C . GLU A 1 431 ? 32.25 38.438 9.227 1 87.56 431 GLU A C 1
ATOM 3491 O O . GLU A 1 431 ? 32.312 39.562 9.711 1 87.56 431 GLU A O 1
ATOM 3496 N N . ASP A 1 432 ? 31.938 38.156 8.055 1 89.5 432 ASP A N 1
ATOM 3497 C CA . ASP A 1 432 ? 31.703 39.25 7.105 1 89.5 432 ASP A CA 1
ATOM 3498 C C . ASP A 1 432 ? 30.234 39.688 7.109 1 89.5 432 ASP A C 1
ATOM 3500 O O . ASP A 1 432 ? 29.469 39.281 6.227 1 89.5 432 ASP A O 1
ATOM 3504 N N . LEU A 1 433 ? 29.844 40.5 8.109 1 95.31 433 LEU A N 1
ATOM 3505 C CA . LEU A 1 433 ? 28.516 41.094 8.148 1 95.31 433 LEU A CA 1
ATOM 3506 C C . LEU A 1 433 ? 28.438 42.281 7.191 1 95.31 433 LEU A C 1
ATOM 3508 O O . LEU A 1 433 ? 29.391 43.062 7.062 1 95.31 433 LEU A O 1
ATOM 3512 N N . ASP A 1 434 ? 27.328 42.312 6.434 1 94.69 434 ASP A N 1
ATOM 3513 C CA . ASP A 1 434 ? 27.172 43.375 5.441 1 94.69 434 ASP A CA 1
ATOM 3514 C C . ASP A 1 434 ? 25.703 43.75 5.273 1 94.69 434 ASP A C 1
ATOM 3516 O O . ASP A 1 434 ? 24.812 43.031 5.758 1 94.69 434 ASP A O 1
ATOM 3520 N N . LEU A 1 435 ? 25.438 44.906 4.66 1 95.44 435 LEU A N 1
ATOM 3521 C CA . LEU A 1 435 ? 24.078 45.312 4.266 1 95.44 435 LEU A CA 1
ATOM 3522 C C . LEU A 1 435 ? 23.578 44.438 3.113 1 95.44 435 LEU A C 1
ATOM 3524 O O . LEU A 1 435 ? 24.375 43.875 2.352 1 95.44 435 LEU A O 1
ATOM 3528 N N . PRO A 1 436 ? 22.312 44.25 3.043 1 92.69 436 PRO A N 1
ATOM 3529 C CA . PRO A 1 436 ? 21.781 43.469 1.931 1 92.69 436 PRO A CA 1
ATOM 3530 C C . PRO A 1 436 ? 22.016 44.125 0.573 1 92.69 436 PRO A C 1
ATOM 3532 O O . PRO A 1 436 ? 22.156 45.344 0.496 1 92.69 436 PRO A O 1
ATOM 3535 N N . LYS A 1 437 ? 21.984 43.219 -0.488 1 92 437 LYS A N 1
ATOM 3536 C CA . LYS A 1 437 ? 22.047 43.719 -1.86 1 92 437 LYS A CA 1
ATOM 3537 C C . LYS A 1 437 ? 20.672 44.125 -2.367 1 92 437 LYS A C 1
ATOM 3539 O O . LYS A 1 437 ? 19.672 43.906 -1.689 1 92 437 LYS A O 1
ATOM 3544 N N . ARG A 1 438 ? 20.656 44.75 -3.508 1 92.94 438 ARG A N 1
ATOM 3545 C CA . ARG A 1 438 ? 19.391 45.125 -4.109 1 92.94 438 ARG A CA 1
ATOM 3546 C C . ARG A 1 438 ? 18.531 43.906 -4.418 1 92.94 438 ARG A C 1
ATOM 3548 O O . ARG A 1 438 ? 19.047 42.875 -4.848 1 92.94 438 ARG A O 1
ATOM 3555 N N . ASN A 1 439 ? 17.312 44.031 -4.164 1 93.25 439 ASN A N 1
ATOM 3556 C CA . ASN A 1 439 ? 16.359 42.938 -4.371 1 93.25 439 ASN A CA 1
ATOM 3557 C C . ASN A 1 439 ? 15.977 42.812 -5.844 1 93.25 439 ASN A C 1
ATOM 3559 O O . ASN A 1 439 ? 15.289 43.656 -6.395 1 93.25 439 ASN A O 1
ATOM 3563 N N . ILE A 1 440 ? 16.328 41.75 -6.453 1 89.25 440 ILE A N 1
ATOM 3564 C CA . ILE A 1 440 ? 16.156 41.594 -7.891 1 89.25 440 ILE A CA 1
ATOM 3565 C C . ILE A 1 440 ? 14.734 41.094 -8.18 1 89.25 440 ILE A C 1
ATOM 3567 O O . ILE A 1 440 ? 14.312 41.031 -9.336 1 89.25 440 ILE A O 1
ATOM 3571 N N . PHE A 1 441 ? 13.961 40.781 -7.195 1 92.12 441 PHE A N 1
ATOM 3572 C CA . PHE A 1 441 ? 12.656 40.156 -7.398 1 92.12 441 PHE A CA 1
ATOM 3573 C C . PHE A 1 441 ? 11.539 41.188 -7.324 1 92.12 441 PHE A C 1
ATOM 3575 O O . PHE A 1 441 ? 10.359 40.844 -7.453 1 92.12 441 PHE A O 1
ATOM 3582 N N . ILE A 1 442 ? 11.82 42.406 -7.051 1 93.69 442 ILE A N 1
ATOM 3583 C CA . ILE A 1 442 ? 10.805 43.438 -7.078 1 93.69 442 ILE A CA 1
ATOM 3584 C C . ILE A 1 442 ? 10.18 43.531 -8.469 1 93.69 442 ILE A C 1
ATOM 3586 O O . ILE A 1 442 ? 10.891 43.656 -9.469 1 93.69 442 ILE A O 1
ATOM 3590 N N . PRO A 1 443 ? 8.898 43.469 -8.57 1 93.06 443 PRO A N 1
ATOM 3591 C CA . PRO A 1 443 ? 8.273 43.438 -9.898 1 93.06 443 PRO A CA 1
ATOM 3592 C C . PRO A 1 443 ? 8.43 44.781 -10.648 1 93.06 443 PRO A C 1
ATOM 3594 O O . PRO A 1 443 ? 8.336 45.844 -10.047 1 93.06 443 PRO A O 1
ATOM 3597 N N . ASN A 1 444 ? 8.648 44.656 -11.914 1 90.44 444 ASN A N 1
ATOM 3598 C CA . ASN A 1 444 ? 8.734 45.812 -12.797 1 90.44 444 ASN A CA 1
ATOM 3599 C C . ASN A 1 444 ? 7.512 45.938 -13.711 1 90.44 444 ASN A C 1
ATOM 3601 O O . ASN A 1 444 ? 7.203 47 -14.227 1 90.44 444 ASN A O 1
ATOM 3605 N N . ASP A 1 445 ? 6.922 44.844 -13.914 1 93.06 445 ASP A N 1
ATOM 3606 C CA . ASP A 1 445 ? 5.75 44.781 -14.781 1 93.06 445 ASP A CA 1
ATOM 3607 C C . ASP A 1 445 ? 4.531 44.281 -14.008 1 93.06 445 ASP A C 1
ATOM 3609 O O . ASP A 1 445 ? 4.488 43.094 -13.602 1 93.06 445 ASP A O 1
ATOM 3613 N N . LEU A 1 446 ? 3.598 45.125 -13.852 1 95.06 446 LEU A N 1
ATOM 3614 C CA . LEU A 1 446 ? 2.377 44.781 -13.141 1 95.06 446 LEU A CA 1
ATOM 3615 C C . LEU A 1 446 ? 1.167 44.844 -14.07 1 95.06 446 LEU A C 1
ATOM 3617 O O . LEU A 1 446 ? 0.037 45.031 -13.609 1 95.06 446 LEU A O 1
ATOM 3621 N N . SER A 1 447 ? 1.438 44.625 -15.367 1 94.69 447 SER A N 1
ATOM 3622 C CA . SER A 1 447 ? 0.357 44.688 -16.344 1 94.69 447 SER A CA 1
ATOM 3623 C C . SER A 1 447 ? -0.496 43.406 -16.281 1 94.69 447 SER A C 1
ATOM 3625 O O . SER A 1 447 ? 0.003 42.344 -15.953 1 94.69 447 SER A O 1
ATOM 3627 N N . LEU A 1 448 ? -1.753 43.531 -16.625 1 94.38 448 LEU A N 1
ATOM 3628 C CA . LEU A 1 448 ? -2.682 42.406 -16.672 1 94.38 448 LEU A CA 1
ATOM 3629 C C . LEU A 1 448 ? -2.678 41.75 -18.031 1 94.38 448 LEU A C 1
ATOM 3631 O O . LEU A 1 448 ? -2.613 42.438 -19.062 1 94.38 448 LEU A O 1
ATOM 3635 N N . LYS A 1 449 ? -2.701 40.562 -18.016 1 90.69 449 LYS A N 1
ATOM 3636 C CA . LYS A 1 449 ? -2.697 39.781 -19.25 1 90.69 449 LYS A CA 1
ATOM 3637 C C . LYS A 1 449 ? -4.102 39.688 -19.844 1 90.69 449 LYS A C 1
ATOM 3639 O O . LYS A 1 449 ? -5.09 39.719 -19.109 1 90.69 449 LYS A O 1
ATOM 3644 N N . CYS A 1 450 ? -4.082 39.531 -21.156 1 83.19 450 CYS A N 1
ATOM 3645 C CA . CYS A 1 450 ? -5.359 39.406 -21.859 1 83.19 450 CYS A CA 1
ATOM 3646 C C . CYS A 1 450 ? -5.879 38 -21.828 1 83.19 450 CYS A C 1
ATOM 3648 O O . CYS A 1 450 ? -5.133 37.031 -22.094 1 83.19 450 CYS A O 1
ATOM 3650 N N . VAL A 1 451 ? -7.125 37.875 -21.406 1 80.75 451 VAL A N 1
ATOM 3651 C CA . VAL A 1 451 ? -7.754 36.562 -21.344 1 80.75 451 VAL A CA 1
ATOM 3652 C C . VAL A 1 451 ? -8.727 36.406 -22.5 1 80.75 451 VAL A C 1
ATOM 3654 O O . VAL A 1 451 ? -9.664 37.188 -22.656 1 80.75 451 VAL A O 1
ATOM 3657 N N . GLU A 1 452 ? -8.445 35.531 -23.422 1 71.19 452 GLU A N 1
ATOM 3658 C CA . GLU A 1 452 ? -9.312 35.344 -24.578 1 71.19 452 GLU A CA 1
ATOM 3659 C C . GLU A 1 452 ? -10.578 34.594 -24.188 1 71.19 452 GLU A C 1
ATOM 3661 O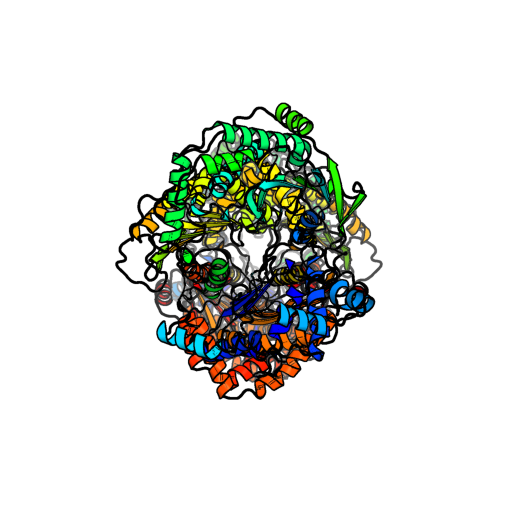 O . GLU A 1 452 ? -11.688 35 -24.531 1 71.19 452 GLU A O 1
ATOM 3666 N N . GLU A 1 453 ? -10.469 33.406 -23.594 1 72 453 GLU A N 1
ATOM 3667 C CA . GLU A 1 453 ? -11.602 32.594 -23.203 1 72 453 GLU A CA 1
ATOM 3668 C C . GLU A 1 453 ? -11.875 32.688 -21.703 1 72 453 GLU A C 1
ATOM 3670 O O . GLU A 1 453 ? -10.992 32.438 -20.875 1 72 453 GLU A O 1
ATOM 3675 N N . LYS A 1 454 ? -13.078 33.156 -21.547 1 78.38 454 LYS A N 1
ATOM 3676 C CA . LYS A 1 454 ? -13.461 33.344 -20.156 1 78.38 454 LYS A CA 1
ATOM 3677 C C . LYS A 1 454 ? -13.977 32.031 -19.562 1 78.38 454 LYS A C 1
ATOM 3679 O O . LYS A 1 454 ? -15.188 31.828 -19.422 1 78.38 454 LYS A O 1
ATOM 3684 N N . ALA A 1 455 ? -13.062 31.188 -19.156 1 82.88 455 ALA A N 1
ATOM 3685 C CA . ALA A 1 455 ? -13.406 29.891 -18.578 1 82.88 455 ALA A CA 1
ATOM 3686 C C . ALA A 1 455 ? -13.742 30.016 -17.094 1 82.88 455 ALA A C 1
ATOM 3688 O O . ALA A 1 455 ? -13.055 30.719 -16.359 1 82.88 455 ALA A O 1
ATOM 3689 N N . SER A 1 456 ? -14.805 29.375 -16.641 1 88.12 456 SER A N 1
ATOM 3690 C CA . SER A 1 456 ? -15.234 29.422 -15.242 1 88.12 456 SER A CA 1
ATOM 3691 C C . SER A 1 456 ? -14.57 28.328 -14.422 1 88.12 456 SER A C 1
ATOM 3693 O O . SER A 1 456 ? -14.516 28.406 -13.195 1 88.12 456 SER A O 1
ATOM 3695 N N . PHE A 1 457 ? -14.031 27.375 -15.109 1 94.62 457 PHE A N 1
ATOM 3696 C CA . PHE A 1 457 ? -13.422 26.234 -14.43 1 94.62 457 PHE A CA 1
ATOM 3697 C C . PHE A 1 457 ? -12.062 25.906 -15.031 1 94.62 457 PHE A C 1
ATOM 3699 O O . PHE A 1 457 ? -11.789 26.25 -16.188 1 94.62 457 PHE A O 1
ATOM 3706 N N . PRO A 1 458 ? -11.203 25.219 -14.234 1 95.69 458 PRO A N 1
ATOM 3707 C CA . PRO A 1 458 ? -9.906 24.781 -14.773 1 95.69 458 PRO A CA 1
ATOM 3708 C C . PRO A 1 458 ? -10.055 23.812 -15.938 1 95.69 458 PRO A C 1
ATOM 3710 O O . PRO A 1 458 ? -10.969 22.984 -15.953 1 95.69 458 PRO A O 1
ATOM 3713 N N . ALA A 1 459 ? -9.172 23.938 -16.844 1 94.44 459 ALA A N 1
ATOM 3714 C CA . ALA A 1 459 ? -9.125 23.016 -17.984 1 94.44 459 ALA A CA 1
ATOM 3715 C C . ALA A 1 459 ? -7.754 22.359 -18.078 1 94.44 459 ALA A C 1
ATOM 3717 O O . ALA A 1 459 ? -6.738 22.953 -17.703 1 94.44 459 ALA A O 1
ATOM 3718 N N . MET A 1 460 ? -7.766 21.141 -18.562 1 94.12 460 MET A N 1
ATOM 3719 C CA . MET A 1 460 ? -6.504 20.453 -18.781 1 94.12 460 MET A CA 1
ATOM 3720 C C . MET A 1 460 ? -5.805 20.969 -20.047 1 94.12 460 MET A C 1
ATOM 3722 O O . MET A 1 460 ? -6.332 20.828 -21.156 1 94.12 460 MET A O 1
ATOM 3726 N N . LEU A 1 461 ? -4.703 21.5 -19.906 1 94.25 461 LEU A N 1
ATOM 3727 C CA . LEU A 1 461 ? -3.984 22.125 -21.016 1 94.25 461 LEU A CA 1
ATOM 3728 C C . LEU A 1 461 ? -2.965 21.156 -21.594 1 94.25 461 LEU A C 1
ATOM 3730 O O . LEU A 1 461 ? -2.576 21.281 -22.766 1 94.25 461 LEU A O 1
ATOM 3734 N N . ARG A 1 462 ? -2.463 20.281 -20.75 1 94.19 462 ARG A N 1
ATOM 3735 C CA . ARG A 1 462 ? -1.407 19.359 -21.172 1 94.19 462 ARG A CA 1
ATOM 3736 C C . ARG A 1 462 ? -1.427 18.078 -20.344 1 94.19 462 ARG A C 1
ATOM 3738 O O . ARG A 1 462 ? -1.683 18.125 -19.141 1 94.19 462 ARG A O 1
ATOM 3745 N N . LYS A 1 463 ? -1.215 16.953 -21.031 1 92.88 463 LYS A N 1
ATOM 3746 C CA . LYS A 1 463 ? -1.079 15.656 -20.359 1 92.88 463 LYS A CA 1
ATOM 3747 C C . LYS A 1 463 ? -0.023 14.797 -21.047 1 92.88 463 LYS A C 1
ATOM 3749 O O . LYS A 1 463 ? -0.114 14.523 -22.25 1 92.88 463 LYS A O 1
ATOM 3754 N N . THR A 1 464 ? 0.983 14.391 -20.328 1 94.31 464 THR A N 1
ATOM 3755 C CA . THR A 1 464 ? 2.039 13.492 -20.781 1 94.31 464 THR A CA 1
ATOM 3756 C C . THR A 1 464 ? 2.291 12.383 -19.766 1 94.31 464 THR A C 1
ATOM 3758 O O . THR A 1 464 ? 1.558 12.266 -18.781 1 94.31 464 THR A O 1
ATOM 3761 N N . SER A 1 465 ? 3.25 11.531 -20 1 93 465 SER A N 1
ATOM 3762 C CA . SER A 1 465 ? 3.637 10.508 -19.047 1 93 465 SER A CA 1
ATOM 3763 C C . SER A 1 465 ? 4.371 11.117 -17.859 1 93 465 SER A C 1
ATOM 3765 O O . SER A 1 465 ? 4.508 10.484 -16.812 1 93 465 SER A O 1
ATOM 3767 N N . PHE A 1 466 ? 4.762 12.43 -18.062 1 95.44 466 PHE A N 1
ATOM 3768 C CA . PHE A 1 466 ? 5.586 13.07 -17.047 1 95.44 466 PHE A CA 1
ATOM 3769 C C . PHE A 1 466 ? 4.73 13.938 -16.125 1 95.44 466 PHE A C 1
ATOM 3771 O O . PHE A 1 466 ? 5.004 14.039 -14.922 1 95.44 466 PHE A O 1
ATOM 3778 N N . SER A 1 467 ? 3.721 14.578 -16.75 1 96 467 SER A N 1
ATOM 3779 C CA . SER A 1 467 ? 2.988 15.562 -15.969 1 96 467 SER A CA 1
ATOM 3780 C C . SER A 1 467 ? 1.605 15.82 -16.562 1 96 467 SER A C 1
ATOM 3782 O O . SER A 1 467 ? 1.308 15.383 -17.672 1 96 467 SER A O 1
ATOM 3784 N N . ARG A 1 468 ? 0.798 16.438 -15.781 1 95.75 468 ARG A N 1
ATOM 3785 C CA . ARG A 1 468 ? -0.506 16.969 -16.172 1 95.75 468 ARG A CA 1
ATOM 3786 C C . ARG A 1 468 ? -0.673 18.406 -15.703 1 95.75 468 ARG A C 1
ATOM 3788 O O . ARG A 1 468 ? -0.356 18.734 -14.562 1 95.75 468 ARG A O 1
ATOM 3795 N N . LEU A 1 469 ? -1.16 19.297 -16.594 1 97.69 469 LEU A N 1
ATOM 3796 C CA . LEU A 1 469 ? -1.285 20.719 -16.297 1 97.69 469 LEU A CA 1
ATOM 3797 C C . LEU A 1 469 ? -2.742 21.172 -16.359 1 97.69 469 LEU A C 1
ATOM 3799 O O . LEU A 1 469 ? -3.346 21.172 -17.438 1 97.69 469 LEU A O 1
ATOM 3803 N N . TRP A 1 470 ? -3.279 21.484 -15.172 1 97.25 470 TRP A N 1
ATOM 3804 C CA . TRP A 1 470 ? -4.555 22.188 -15.086 1 97.25 470 TRP A CA 1
ATOM 3805 C C . TRP A 1 470 ? -4.344 23.703 -15.125 1 97.25 470 TRP A C 1
ATOM 3807 O O . TRP A 1 470 ? -3.387 24.219 -14.547 1 97.25 470 TRP A O 1
ATOM 3817 N N . TYR A 1 471 ? -5.246 24.438 -15.836 1 96.25 471 TYR A N 1
ATOM 3818 C CA . TYR A 1 471 ? -5.047 25.859 -16.062 1 96.25 471 TYR A CA 1
ATOM 3819 C C . TYR A 1 471 ? -6.367 26.609 -15.945 1 96.25 471 TYR A C 1
ATOM 3821 O O . TYR A 1 471 ? -7.406 26.141 -16.406 1 96.25 471 TYR A O 1
ATOM 3829 N N . LYS A 1 472 ? -6.293 27.781 -15.273 1 96.06 472 LYS A N 1
ATOM 3830 C CA . LYS A 1 472 ? -7.422 28.703 -15.227 1 96.06 472 LYS A CA 1
ATOM 3831 C C . LYS A 1 472 ? -6.941 30.156 -15.195 1 96.06 472 LYS A C 1
ATOM 3833 O O . LYS A 1 472 ? -6.195 30.547 -14.297 1 96.06 472 LYS A O 1
ATOM 3838 N N . PRO A 1 473 ? -7.324 30.984 -16.109 1 93.88 473 PRO A N 1
ATOM 3839 C CA . PRO A 1 473 ? -6.973 32.406 -16.062 1 93.88 473 PRO A CA 1
ATOM 3840 C C . PRO A 1 473 ? -7.777 33.188 -15.031 1 93.88 473 PRO A C 1
ATOM 3842 O O . PRO A 1 473 ? -8.812 32.688 -14.555 1 93.88 473 PRO A O 1
ATOM 3845 N N . ASP A 1 474 ? -7.227 34.375 -14.625 1 93.44 474 ASP A N 1
ATOM 3846 C CA . ASP A 1 474 ? -7.973 35.25 -13.719 1 93.44 474 ASP A CA 1
ATOM 3847 C C . ASP A 1 474 ? -9.102 35.969 -14.461 1 93.44 474 ASP A C 1
ATOM 3849 O O . ASP A 1 474 ? -8.844 36.812 -15.297 1 93.44 474 ASP A O 1
ATOM 3853 N N . THR A 1 475 ? -10.242 35.656 -14.172 1 90.88 475 THR A N 1
ATOM 3854 C CA . THR A 1 475 ? -11.391 36.281 -14.828 1 90.88 475 THR A CA 1
ATOM 3855 C C . THR A 1 475 ? -12.234 37.062 -13.828 1 90.88 475 THR A C 1
ATOM 3857 O O . THR A 1 475 ? -13.32 37.531 -14.164 1 90.88 475 THR A O 1
ATOM 3860 N N . MET A 1 476 ? -11.758 37.219 -12.734 1 90.44 476 MET A N 1
ATOM 3861 C CA . MET A 1 476 ? -12.633 37.781 -11.703 1 90.44 476 MET A CA 1
ATOM 3862 C C . MET A 1 476 ? -11.914 38.875 -10.898 1 90.44 476 MET A C 1
ATOM 3864 O O . MET A 1 476 ? -12.508 39.875 -10.539 1 90.44 476 MET A O 1
ATOM 3868 N N . PHE A 1 477 ? -10.641 38.781 -10.633 1 92.06 477 PHE A N 1
ATOM 3869 C CA . PHE A 1 477 ? -9.969 39.625 -9.664 1 92.06 477 PHE A CA 1
ATOM 3870 C C . PHE A 1 477 ? -9.125 40.688 -10.375 1 92.06 477 PHE A C 1
ATOM 3872 O O . PHE A 1 477 ? -8.906 41.781 -9.844 1 92.06 477 PHE A O 1
ATOM 3879 N N . PHE A 1 478 ? -8.508 40.375 -11.492 1 92.38 478 PHE A N 1
ATOM 3880 C CA . PHE A 1 478 ? -7.727 41.25 -12.336 1 92.38 478 PHE A CA 1
ATOM 3881 C C . PHE A 1 478 ? -6.586 41.875 -11.547 1 92.38 478 PHE A C 1
ATOM 3883 O O . PHE A 1 478 ? -6.438 43.125 -11.523 1 92.38 478 PHE A O 1
ATOM 3890 N N . THR A 1 479 ? -5.852 41.094 -10.93 1 94.06 479 THR A N 1
ATOM 3891 C CA . THR A 1 479 ? -4.629 41.469 -10.234 1 94.06 479 THR A CA 1
ATOM 3892 C C . THR A 1 479 ? -3.408 40.844 -10.906 1 94.06 479 THR A C 1
ATOM 3894 O O . THR A 1 479 ? -3.512 39.812 -11.562 1 94.06 479 THR A O 1
ATOM 3897 N N . PRO A 1 480 ? -2.285 41.5 -10.812 1 95.94 480 PRO A N 1
ATOM 3898 C CA . PRO A 1 480 ? -1.074 40.969 -11.422 1 95.94 480 PRO A CA 1
ATOM 3899 C C . PRO A 1 480 ? -0.429 39.875 -10.586 1 95.94 480 PRO A C 1
ATOM 3901 O O . PRO A 1 480 ? 0.783 39.875 -10.352 1 95.94 480 PRO A O 1
ATOM 3904 N N . LYS A 1 481 ? -1.205 38.938 -10.156 1 96.31 481 LYS A N 1
ATOM 3905 C CA . LYS A 1 481 ? -0.75 37.844 -9.305 1 96.31 481 LYS A CA 1
ATOM 3906 C C . LYS A 1 481 ? -1.09 36.5 -9.93 1 96.31 481 LYS A C 1
ATOM 3908 O O . LYS A 1 481 ? -2.033 36.375 -10.719 1 96.31 481 LYS A O 1
ATOM 3913 N N . ALA A 1 482 ? -0.321 35.5 -9.594 1 96.19 482 ALA A N 1
ATOM 3914 C CA . ALA A 1 482 ? -0.533 34.156 -10.086 1 96.19 482 ALA A CA 1
ATOM 3915 C C . ALA A 1 482 ? -0.419 33.125 -8.945 1 96.19 482 ALA A C 1
ATOM 3917 O O . ALA A 1 482 ? 0.049 33.469 -7.855 1 96.19 482 ALA A O 1
ATOM 3918 N N . TYR A 1 483 ? -0.937 31.984 -9.18 1 97.06 483 TYR A N 1
ATOM 3919 C CA . TYR A 1 483 ? -0.962 30.859 -8.258 1 97.06 483 TYR A CA 1
ATOM 3920 C C . TYR A 1 483 ? -0.498 29.578 -8.945 1 97.06 483 TYR A C 1
ATOM 3922 O O . TYR A 1 483 ? -1.102 29.141 -9.922 1 97.06 483 TYR A O 1
ATOM 3930 N N . ILE A 1 484 ? 0.603 29 -8.43 1 97.69 484 ILE A N 1
ATOM 3931 C CA . ILE A 1 484 ? 1.15 27.781 -9.008 1 97.69 484 ILE A CA 1
ATOM 3932 C C . ILE A 1 484 ? 1.277 26.719 -7.918 1 97.69 484 ILE A C 1
ATOM 3934 O O . ILE A 1 484 ? 1.846 26.969 -6.855 1 97.69 484 ILE A O 1
ATOM 3938 N N . LYS A 1 485 ? 0.752 25.562 -8.148 1 97.62 485 LYS A N 1
ATOM 3939 C CA . LYS A 1 485 ? 0.93 24.391 -7.301 1 97.62 485 LYS A CA 1
ATOM 3940 C C . LYS A 1 485 ? 1.404 23.188 -8.117 1 97.62 485 LYS A C 1
ATOM 3942 O O . LYS A 1 485 ? 0.871 22.922 -9.195 1 97.62 485 LYS A O 1
ATOM 3947 N N . MET A 1 486 ? 2.4 22.531 -7.656 1 97.5 486 MET A N 1
ATOM 3948 C CA . MET A 1 486 ? 2.93 21.328 -8.305 1 97.5 486 MET A CA 1
ATOM 3949 C C . MET A 1 486 ? 3.129 20.203 -7.293 1 97.5 486 MET A C 1
ATOM 3951 O O . MET A 1 486 ? 3.953 20.328 -6.387 1 97.5 486 MET A O 1
ATOM 3955 N N . ASP A 1 487 ? 2.406 19.141 -7.434 1 97.19 487 ASP A N 1
ATOM 3956 C CA . ASP A 1 487 ? 2.588 17.953 -6.605 1 97.19 487 ASP A CA 1
ATOM 3957 C C . ASP A 1 487 ? 3.494 16.938 -7.289 1 97.19 487 ASP A C 1
ATOM 3959 O O . ASP A 1 487 ? 3.18 16.453 -8.383 1 97.19 487 ASP A O 1
ATOM 3963 N N . PHE A 1 488 ? 4.582 16.641 -6.695 1 97.81 488 PHE A N 1
ATOM 3964 C CA . PHE A 1 488 ? 5.449 15.562 -7.148 1 97.81 488 PHE A CA 1
ATOM 3965 C C . PHE A 1 488 ? 5.023 14.234 -6.539 1 97.81 488 PHE A C 1
ATOM 3967 O O . PHE A 1 488 ? 5.219 14 -5.344 1 97.81 488 PHE A O 1
ATOM 3974 N N . HIS A 1 489 ? 4.414 13.422 -7.379 1 96.69 489 HIS A N 1
ATOM 3975 C CA . HIS A 1 489 ? 4.023 12.086 -6.938 1 96.69 489 HIS A CA 1
ATOM 3976 C C . HIS A 1 489 ? 5.203 11.125 -7 1 96.69 489 HIS A C 1
ATOM 3978 O O . HIS A 1 489 ? 5.633 10.727 -8.086 1 96.69 489 HIS A O 1
ATOM 3984 N N . CYS A 1 490 ? 5.691 10.781 -5.891 1 96.88 490 CYS A N 1
ATOM 3985 C CA . CYS A 1 490 ? 6.777 9.828 -5.75 1 96.88 490 CYS A CA 1
ATOM 3986 C C . CYS A 1 490 ? 6.371 8.672 -4.844 1 96.88 490 CYS A C 1
ATOM 3988 O O . CYS A 1 490 ? 6.52 8.75 -3.623 1 96.88 490 CYS A O 1
ATOM 3990 N N . PRO A 1 491 ? 6.043 7.527 -5.359 1 94 491 PRO A N 1
ATOM 3991 C CA . PRO A 1 491 ? 5.508 6.414 -4.566 1 94 491 PRO A CA 1
ATOM 3992 C C . PRO A 1 491 ? 6.438 6 -3.43 1 94 491 PRO A C 1
ATOM 3994 O O . PRO A 1 491 ? 5.973 5.613 -2.355 1 94 491 PRO A O 1
ATOM 3997 N N . LEU A 1 492 ? 7.707 6.117 -3.584 1 94.25 492 LEU A N 1
ATOM 3998 C CA . LEU A 1 492 ? 8.672 5.676 -2.586 1 94.25 492 LEU A CA 1
ATOM 3999 C C . LEU A 1 492 ? 8.594 6.539 -1.332 1 94.25 492 LEU A C 1
ATOM 4001 O O . LEU A 1 492 ? 9.016 6.117 -0.254 1 94.25 492 LEU A O 1
ATOM 4005 N N . SER A 1 493 ? 8.055 7.754 -1.414 1 95.75 493 SER A N 1
ATOM 4006 C CA . SER A 1 493 ? 8.062 8.734 -0.335 1 95.75 493 SER A CA 1
ATOM 4007 C C . SER A 1 493 ? 7.32 8.219 0.892 1 95.75 493 SER A C 1
ATOM 4009 O O . SER A 1 493 ? 7.645 8.586 2.021 1 95.75 493 SER A O 1
ATOM 4011 N N . GLN A 1 494 ? 6.34 7.359 0.697 1 91.81 494 GLN A N 1
ATOM 4012 C CA . GLN A 1 494 ? 5.523 6.895 1.812 1 91.81 494 GLN A CA 1
ATOM 4013 C C . GLN A 1 494 ? 5.594 5.375 1.944 1 91.81 494 GLN A C 1
ATOM 4015 O O . GLN A 1 494 ? 4.684 4.754 2.498 1 91.81 494 GLN A O 1
ATOM 4020 N N . SER A 1 495 ? 6.664 4.797 1.433 1 91.19 495 SER A N 1
ATOM 4021 C CA . SER A 1 495 ? 6.781 3.344 1.423 1 91.19 495 SER A CA 1
ATOM 4022 C C . SER A 1 495 ? 7.133 2.809 2.807 1 91.19 495 SER A C 1
ATOM 4024 O O . SER A 1 495 ? 6.906 1.633 3.1 1 91.19 495 SER A O 1
ATOM 4026 N N . SER A 1 496 ? 7.707 3.621 3.695 1 93.19 496 SER A N 1
ATOM 4027 C CA . SER A 1 496 ? 8.094 3.289 5.062 1 93.19 496 SER A CA 1
ATOM 4028 C C . SER A 1 496 ? 8.25 4.543 5.914 1 93.19 496 SER A C 1
ATOM 4030 O O . SER A 1 496 ? 8.289 5.656 5.387 1 93.19 496 SER A O 1
ATOM 4032 N N . PRO A 1 497 ? 8.312 4.379 7.254 1 94.94 497 PRO A N 1
ATOM 4033 C CA . PRO A 1 497 ? 8.586 5.547 8.086 1 94.94 497 PRO A CA 1
ATOM 4034 C C . PRO A 1 497 ? 9.906 6.227 7.727 1 94.94 497 PRO A C 1
ATOM 4036 O O . PRO A 1 497 ? 9.992 7.461 7.73 1 94.94 497 PRO A O 1
ATOM 4039 N N . GLU A 1 498 ? 10.922 5.465 7.352 1 95.12 498 GLU A N 1
ATOM 4040 C CA . GLU A 1 498 ? 12.219 6.008 6.949 1 95.12 498 GLU A CA 1
ATOM 4041 C C . GLU A 1 498 ? 12.094 6.855 5.684 1 95.12 498 GLU A C 1
ATOM 4043 O O . GLU A 1 498 ? 12.664 7.945 5.605 1 95.12 498 GLU A O 1
ATOM 4048 N N . SER A 1 499 ? 11.336 6.324 4.738 1 95.25 499 SER A N 1
ATOM 4049 C CA . SER A 1 499 ? 11.141 7.043 3.482 1 95.25 499 SER A CA 1
ATOM 4050 C C . SER A 1 499 ? 10.422 8.367 3.711 1 95.25 499 SER A C 1
ATOM 4052 O O . SER A 1 499 ? 10.766 9.383 3.098 1 95.25 499 SER A O 1
ATOM 4054 N N . ALA A 1 500 ? 9.422 8.328 4.555 1 96.56 500 ALA A N 1
ATOM 4055 C CA . ALA A 1 500 ? 8.672 9.539 4.867 1 96.56 500 ALA A CA 1
ATOM 4056 C C . ALA A 1 500 ? 9.57 10.594 5.508 1 96.56 500 ALA A C 1
ATOM 4058 O O . ALA A 1 500 ? 9.508 11.773 5.152 1 96.56 500 ALA A O 1
ATOM 4059 N N . VAL A 1 501 ? 10.391 10.18 6.426 1 97.62 501 VAL A N 1
ATOM 4060 C CA . VAL A 1 501 ? 11.289 11.078 7.141 1 97.62 501 VAL A CA 1
ATOM 4061 C C . VAL A 1 501 ? 12.344 11.633 6.18 1 97.62 501 VAL A C 1
ATOM 4063 O O . VAL A 1 501 ? 12.633 12.836 6.188 1 97.62 501 VAL A O 1
ATOM 4066 N N . LEU A 1 502 ? 12.891 10.797 5.348 1 98.06 502 LEU A N 1
ATOM 4067 C CA . LEU A 1 502 ? 13.906 11.227 4.395 1 98.06 502 LEU A CA 1
ATOM 4068 C C . LEU A 1 502 ? 13.336 12.227 3.396 1 98.06 502 LEU A C 1
ATOM 4070 O O . LEU A 1 502 ? 14.016 13.164 2.99 1 98.06 502 LEU A O 1
ATOM 4074 N N . THR A 1 503 ? 12.102 12 2.986 1 98.19 503 THR A N 1
ATOM 4075 C CA . THR A 1 503 ? 11.445 12.953 2.104 1 98.19 503 THR A CA 1
ATOM 4076 C C . THR A 1 503 ? 11.273 14.305 2.795 1 98.19 503 THR A C 1
ATOM 4078 O O . THR A 1 503 ? 11.477 15.352 2.182 1 98.19 503 THR A O 1
ATOM 4081 N N . ASP A 1 504 ? 10.906 14.242 4.023 1 98.12 504 ASP A N 1
ATOM 4082 C CA . ASP A 1 504 ? 10.766 15.469 4.809 1 98.12 504 ASP A CA 1
ATOM 4083 C C . ASP A 1 504 ? 12.109 16.172 4.953 1 98.12 504 ASP A C 1
ATOM 4085 O O . ASP A 1 504 ? 12.195 17.391 4.789 1 98.12 504 ASP A O 1
ATOM 4089 N N . VAL A 1 505 ? 13.18 15.469 5.266 1 98.31 505 VAL A N 1
ATOM 4090 C CA . VAL A 1 505 ? 14.523 16.031 5.379 1 98.31 505 VAL A CA 1
ATOM 4091 C C . VAL A 1 505 ? 14.922 16.688 4.055 1 98.31 505 VAL A C 1
ATOM 4093 O O . VAL A 1 505 ? 15.469 17.781 4.035 1 98.31 505 VAL A O 1
ATOM 4096 N N . PHE A 1 506 ? 14.711 16 2.98 1 98 506 PHE A N 1
ATOM 4097 C CA . PHE A 1 506 ? 15.031 16.5 1.65 1 98 506 PHE A CA 1
ATOM 4098 C C . PHE A 1 506 ? 14.375 17.859 1.411 1 98 506 PHE A C 1
ATOM 4100 O O . PHE A 1 506 ? 15.039 18.812 0.999 1 98 506 PHE A O 1
ATOM 4107 N N . THR A 1 507 ? 13.008 17.938 1.644 1 98.19 507 THR A N 1
ATOM 4108 C CA . THR A 1 507 ? 12.273 19.172 1.365 1 98.19 507 THR A CA 1
ATOM 4109 C C . THR A 1 507 ? 12.75 20.297 2.273 1 98.19 507 THR A C 1
ATOM 4111 O O . THR A 1 507 ? 12.859 21.453 1.841 1 98.19 507 THR A O 1
ATOM 4114 N N . ARG A 1 508 ? 13.023 20.047 3.5 1 97.56 508 ARG A N 1
ATOM 4115 C CA . ARG A 1 508 ? 13.531 21.047 4.426 1 97.56 508 ARG A CA 1
ATOM 4116 C C . ARG A 1 508 ? 14.922 21.516 4.016 1 97.56 508 ARG A C 1
ATOM 4118 O O . ARG A 1 508 ? 15.234 22.719 4.105 1 97.56 508 ARG A O 1
ATOM 4125 N N . LEU A 1 509 ? 15.781 20.578 3.625 1 97.31 509 LEU A N 1
ATOM 4126 C CA . LEU A 1 509 ? 17.125 20.938 3.154 1 97.31 509 LEU A CA 1
ATOM 4127 C C . LEU A 1 509 ? 17.047 21.812 1.907 1 97.31 509 LEU A C 1
ATOM 4129 O O . LEU A 1 509 ? 17.812 22.766 1.767 1 97.31 509 LEU A O 1
ATOM 4133 N N . LEU A 1 510 ? 16.125 21.406 1.058 1 96.81 510 LEU A N 1
ATOM 4134 C CA . LEU A 1 510 ? 15.945 22.203 -0.154 1 96.81 510 LEU A CA 1
ATOM 4135 C C . LEU A 1 510 ? 15.547 23.641 0.188 1 96.81 510 LEU A C 1
ATOM 4137 O O . LEU A 1 510 ? 16.094 24.578 -0.379 1 96.81 510 LEU A O 1
ATOM 4141 N N . MET A 1 511 ? 14.609 23.781 1.064 1 96.12 511 MET A N 1
ATOM 4142 C CA . MET A 1 511 ? 14.195 25.109 1.512 1 96.12 511 MET A CA 1
ATOM 4143 C C . MET A 1 511 ? 15.359 25.859 2.154 1 96.12 511 MET A C 1
ATOM 4145 O O . MET A 1 511 ? 15.508 27.062 1.966 1 96.12 511 MET A O 1
ATOM 4149 N N . ASP A 1 512 ? 16.094 25.125 2.918 1 94.62 512 ASP A N 1
ATOM 4150 C CA . ASP A 1 512 ? 17.266 25.703 3.564 1 94.62 512 ASP A CA 1
ATOM 4151 C C . ASP A 1 512 ? 18.266 26.234 2.531 1 94.62 512 ASP A C 1
ATOM 4153 O O . ASP A 1 512 ? 18.797 27.328 2.686 1 94.62 512 ASP A O 1
ATOM 4157 N N . TYR A 1 513 ? 18.5 25.5 1.474 1 94.12 513 TYR A N 1
ATOM 4158 C CA . TYR A 1 513 ? 19.422 25.891 0.412 1 94.12 513 TYR A CA 1
ATOM 4159 C C . TYR A 1 513 ? 18.891 27.109 -0.339 1 94.12 513 TYR A C 1
ATOM 4161 O O . TYR A 1 513 ? 19.672 27.984 -0.714 1 94.12 513 TYR A O 1
ATOM 4169 N N . LEU A 1 514 ? 17.609 27.125 -0.502 1 93 514 LEU A N 1
ATOM 4170 C CA . LEU A 1 514 ? 17 28.172 -1.32 1 93 514 LEU A CA 1
ATOM 4171 C C . LEU A 1 514 ? 16.891 29.484 -0.55 1 93 514 LEU A C 1
ATOM 4173 O O . LEU A 1 514 ? 16.797 30.547 -1.15 1 93 514 LEU A O 1
ATOM 4177 N N . ASN A 1 515 ? 16.891 29.422 0.71 1 89.94 515 ASN A N 1
ATOM 4178 C CA . ASN A 1 515 ? 16.641 30.594 1.547 1 89.94 515 ASN A CA 1
ATOM 4179 C C . ASN A 1 515 ? 17.625 31.719 1.257 1 89.94 515 ASN A C 1
ATOM 4181 O O . ASN A 1 515 ? 17.25 32.875 1.21 1 89.94 515 ASN A O 1
ATOM 4185 N N . ASP A 1 516 ? 18.859 31.453 1.016 1 83.06 516 ASP A N 1
ATOM 4186 C CA . ASP A 1 516 ? 19.906 32.438 0.794 1 83.06 516 ASP A CA 1
ATOM 4187 C C . ASP A 1 516 ? 19.594 33.312 -0.43 1 83.06 516 ASP A C 1
ATOM 4189 O O . ASP A 1 516 ? 19.844 34.531 -0.424 1 83.06 516 ASP A O 1
ATOM 4193 N N . TYR A 1 517 ? 18.984 32.625 -1.331 1 82.12 517 TYR A N 1
ATOM 4194 C CA . TYR A 1 517 ? 18.719 33.281 -2.607 1 82.12 517 TYR A CA 1
ATOM 4195 C C . TYR A 1 517 ? 17.281 33.781 -2.682 1 82.12 517 TYR A C 1
ATOM 4197 O O . TYR A 1 517 ? 17.016 34.906 -3.078 1 82.12 517 TYR A O 1
ATOM 4205 N N . ALA A 1 518 ? 16.406 33.062 -2.174 1 88.31 518 ALA A N 1
ATOM 4206 C CA . ALA A 1 518 ? 14.992 33.281 -2.482 1 88.31 518 ALA A CA 1
ATOM 4207 C C . ALA A 1 518 ? 14.297 34.062 -1.37 1 88.31 518 ALA A C 1
ATOM 4209 O O . ALA A 1 518 ? 13.109 34.375 -1.472 1 88.31 518 ALA A O 1
ATOM 4210 N N . TYR A 1 519 ? 15.008 34.438 -0.38 1 90.75 519 TYR A N 1
ATOM 4211 C CA . TYR A 1 519 ? 14.422 35.281 0.653 1 90.75 519 TYR A CA 1
ATOM 4212 C C . TYR A 1 519 ? 13.961 36.594 0.071 1 90.75 519 TYR A C 1
ATOM 4214 O O . TYR A 1 519 ? 12.914 37.125 0.457 1 90.75 519 TYR A O 1
ATOM 4222 N N . ASP A 1 520 ? 14.703 37.125 -0.846 1 91.5 520 ASP A N 1
ATOM 4223 C CA . ASP A 1 520 ? 14.391 38.375 -1.513 1 91.5 520 ASP A CA 1
ATOM 4224 C C . ASP A 1 520 ? 13.047 38.281 -2.234 1 91.5 520 ASP A C 1
ATOM 4226 O O . ASP A 1 520 ? 12.32 39.281 -2.32 1 91.5 520 ASP A O 1
ATOM 4230 N N . ALA A 1 521 ? 12.805 37.156 -2.756 1 92.75 521 ALA A N 1
ATOM 4231 C CA . ALA A 1 521 ? 11.516 36.969 -3.428 1 92.75 521 ALA A CA 1
ATOM 4232 C C . ALA A 1 521 ? 10.359 37.125 -2.451 1 92.75 521 ALA A C 1
ATOM 4234 O O . ALA A 1 521 ? 9.352 37.781 -2.77 1 92.75 521 ALA A O 1
ATOM 4235 N N . GLN A 1 522 ? 10.453 36.594 -1.293 1 91.62 522 GLN A N 1
ATOM 4236 C CA . GLN A 1 522 ? 9.414 36.719 -0.272 1 91.62 522 GLN A CA 1
ATOM 4237 C C . GLN A 1 522 ? 9.203 38.156 0.152 1 91.62 522 GLN A C 1
ATOM 4239 O O . GLN A 1 522 ? 8.07 38.594 0.345 1 91.62 522 GLN A O 1
ATOM 4244 N N . VAL A 1 523 ? 10.281 38.812 0.254 1 92.69 523 VAL A N 1
ATOM 4245 C CA . VAL A 1 523 ? 10.227 40.219 0.636 1 92.69 523 VAL A CA 1
ATOM 4246 C C . VAL A 1 523 ? 9.508 41 -0.444 1 92.69 523 VAL A C 1
ATOM 4248 O O . VAL A 1 523 ? 8.781 41.969 -0.139 1 92.69 523 VAL A O 1
ATOM 4251 N N . ALA A 1 524 ? 9.664 40.594 -1.646 1 92.75 524 ALA A N 1
ATOM 4252 C CA . ALA A 1 524 ? 9.133 41.312 -2.787 1 92.75 524 ALA A CA 1
ATOM 4253 C C . ALA A 1 524 ? 7.711 40.875 -3.121 1 92.75 524 ALA A C 1
ATOM 4255 O O . ALA A 1 524 ? 7.16 41.25 -4.156 1 92.75 524 ALA A O 1
ATOM 4256 N N . GLY A 1 525 ? 7.137 40.031 -2.307 1 90.88 525 GLY A N 1
ATOM 4257 C CA . GLY A 1 525 ? 5.738 39.688 -2.494 1 90.88 525 GLY A CA 1
ATOM 4258 C C . GLY A 1 525 ? 5.551 38.375 -3.229 1 90.88 525 GLY A C 1
ATOM 4259 O O . GLY A 1 525 ? 4.457 38.062 -3.717 1 90.88 525 GLY A O 1
ATOM 4260 N N . LEU A 1 526 ? 6.543 37.594 -3.365 1 92.62 526 LEU A N 1
ATOM 4261 C CA . LEU A 1 526 ? 6.48 36.25 -3.965 1 92.62 526 LEU A CA 1
ATOM 4262 C C . LEU A 1 526 ? 6.688 35.188 -2.91 1 92.62 526 LEU A C 1
ATOM 4264 O O . LEU A 1 526 ? 7.82 34.906 -2.508 1 92.62 526 LEU A O 1
ATOM 4268 N N . TYR A 1 527 ? 5.629 34.531 -2.621 1 92.56 527 TYR A N 1
ATOM 4269 C CA . TYR A 1 527 ? 5.688 33.438 -1.639 1 92.56 527 TYR A CA 1
ATOM 4270 C C . TYR A 1 527 ? 5.98 32.094 -2.312 1 92.56 527 TYR A C 1
ATOM 4272 O O . TYR A 1 527 ? 5.457 31.828 -3.393 1 92.56 527 TYR A O 1
ATOM 4280 N N . TYR A 1 528 ? 6.848 31.328 -1.773 1 94.44 528 TYR A N 1
ATOM 4281 C CA . TYR A 1 528 ? 7.094 29.969 -2.254 1 94.44 528 TYR A CA 1
ATOM 4282 C C . TYR A 1 528 ? 7.297 29 -1.091 1 94.44 528 TYR A C 1
ATOM 4284 O O . TYR A 1 528 ? 7.688 29.422 0.004 1 94.44 528 TYR A O 1
ATOM 4292 N N . ALA A 1 529 ? 6.93 27.781 -1.27 1 95.94 529 ALA A N 1
ATOM 4293 C CA . ALA A 1 529 ? 7.137 26.734 -0.262 1 95.94 529 ALA A CA 1
ATOM 4294 C C . ALA A 1 529 ? 7.301 25.375 -0.912 1 95.94 529 ALA A C 1
ATOM 4296 O O . ALA A 1 529 ? 6.703 25.094 -1.952 1 95.94 529 ALA A O 1
ATOM 4297 N N . VAL A 1 530 ? 8.203 24.578 -0.4 1 96.81 530 VAL A N 1
ATOM 4298 C CA . VAL A 1 530 ? 8.344 23.172 -0.724 1 96.81 530 VAL A CA 1
ATOM 4299 C C . VAL A 1 530 ? 8.102 22.328 0.526 1 96.81 530 VAL A C 1
ATOM 4301 O O . VAL A 1 530 ? 8.852 22.422 1.505 1 96.81 530 VAL A O 1
ATOM 4304 N N . LYS A 1 531 ? 7.109 21.5 0.516 1 97.19 531 LYS A N 1
ATOM 4305 C CA . LYS A 1 531 ? 6.742 20.703 1.681 1 97.19 531 LYS A CA 1
ATOM 4306 C C . LYS A 1 531 ? 6.375 19.281 1.275 1 97.19 531 LYS A C 1
ATOM 4308 O O . LYS A 1 531 ? 5.895 19.047 0.165 1 97.19 531 LYS A O 1
ATOM 4313 N N . PRO A 1 532 ? 6.68 18.375 2.189 1 96.88 532 PRO A N 1
ATOM 4314 C CA . PRO A 1 532 ? 6.191 17.031 1.908 1 96.88 532 PRO A CA 1
ATOM 4315 C C . PRO A 1 532 ? 4.672 16.922 1.979 1 96.88 532 PRO A C 1
ATOM 4317 O O . PRO A 1 532 ? 4.02 17.75 2.621 1 96.88 532 PRO A O 1
ATOM 4320 N N . ASN A 1 533 ? 4.109 16.031 1.297 1 93.75 533 ASN A N 1
ATOM 4321 C CA . ASN A 1 533 ? 2.699 15.68 1.419 1 93.75 533 ASN A CA 1
ATOM 4322 C C . ASN A 1 533 ? 2.479 14.18 1.243 1 93.75 533 ASN A C 1
ATOM 4324 O O . ASN A 1 533 ? 3.42 13.391 1.348 1 93.75 533 ASN A O 1
ATOM 4328 N N . ASP A 1 534 ? 1.312 13.711 1.145 1 91.38 534 ASP A N 1
ATOM 4329 C CA . ASP A 1 534 ? 1.008 12.289 1.189 1 91.38 534 ASP A CA 1
ATOM 4330 C C . ASP A 1 534 ? 1.363 11.609 -0.132 1 91.38 534 ASP A C 1
ATOM 4332 O O . ASP A 1 534 ? 1.336 10.375 -0.232 1 91.38 534 ASP A O 1
ATOM 4336 N N . THR A 1 535 ? 1.767 12.305 -1.169 1 93.31 535 THR A N 1
ATOM 4337 C CA . THR A 1 535 ? 2.137 11.734 -2.457 1 93.31 535 THR A CA 1
ATOM 4338 C C . THR A 1 535 ? 3.641 11.844 -2.686 1 93.31 535 THR A C 1
ATOM 4340 O O . THR A 1 535 ? 4.188 11.195 -3.584 1 93.31 535 THR A O 1
ATOM 4343 N N . GLY A 1 536 ? 4.258 12.664 -2.082 1 96.44 536 GLY A N 1
ATOM 4344 C CA . GLY A 1 536 ? 5.664 13.016 -2.215 1 96.44 536 GLY A CA 1
ATOM 4345 C C . GLY A 1 536 ? 5.996 14.367 -1.622 1 96.44 536 GLY A C 1
ATOM 4346 O O . GLY A 1 536 ? 6.148 14.5 -0.406 1 96.44 536 GLY A O 1
ATOM 4347 N N . PHE A 1 537 ? 6.016 15.312 -2.504 1 97.81 537 PHE A N 1
ATOM 4348 C CA . PHE A 1 537 ? 6.211 16.672 -2.025 1 97.81 537 PHE A CA 1
ATOM 4349 C C . PHE A 1 537 ? 5.582 17.672 -2.984 1 97.81 537 PHE A C 1
ATOM 4351 O O . PHE A 1 537 ? 5.191 17.312 -4.098 1 97.81 537 PHE A O 1
ATOM 4358 N N . GLN A 1 538 ? 5.406 18.875 -2.488 1 97.75 538 GLN A N 1
ATOM 4359 C CA . GLN A 1 538 ? 4.668 19.891 -3.221 1 97.75 538 GLN A CA 1
ATOM 4360 C C . GLN A 1 538 ? 5.469 21.188 -3.309 1 97.75 538 GLN A C 1
ATOM 4362 O O . GLN A 1 538 ? 6.113 21.594 -2.338 1 97.75 538 GLN A O 1
ATOM 4367 N N . VAL A 1 539 ? 5.457 21.781 -4.457 1 97.56 539 VAL A N 1
ATOM 4368 C CA . VAL A 1 539 ? 5.988 23.125 -4.672 1 97.56 539 VAL A CA 1
ATOM 4369 C C . VAL A 1 539 ? 4.84 24.109 -4.863 1 97.56 539 VAL A C 1
ATOM 4371 O O . VAL A 1 539 ? 3.975 23.906 -5.715 1 97.56 539 VAL A O 1
ATOM 4374 N N . THR A 1 540 ? 4.797 25.125 -4.035 1 97.12 540 THR A N 1
ATOM 4375 C CA . THR A 1 540 ? 3.766 26.141 -4.098 1 97.12 540 THR A CA 1
ATOM 4376 C C . THR A 1 540 ? 4.387 27.531 -4.316 1 97.12 540 THR A C 1
ATOM 4378 O O . THR A 1 540 ? 5.406 27.859 -3.713 1 97.12 540 THR A O 1
ATOM 4381 N N . MET A 1 541 ? 3.836 28.297 -5.223 1 96.31 541 MET A N 1
ATOM 4382 C CA . MET A 1 541 ? 4.234 29.688 -5.453 1 96.31 541 MET A CA 1
ATOM 4383 C C . MET A 1 541 ? 3.012 30.578 -5.621 1 96.31 541 MET A C 1
ATOM 4385 O O . MET A 1 541 ? 2.1 30.266 -6.383 1 96.31 541 MET A O 1
ATOM 4389 N N . VAL A 1 542 ? 2.988 31.656 -4.906 1 95.94 542 VAL A N 1
ATOM 4390 C CA . VAL A 1 542 ? 1.89 32.625 -4.977 1 95.94 542 VAL A CA 1
ATOM 4391 C C . VAL A 1 542 ? 2.438 34.031 -4.895 1 95.94 542 VAL A C 1
ATOM 4393 O O . VAL A 1 542 ? 3.363 34.312 -4.125 1 95.94 542 VAL A O 1
ATOM 4396 N N . GLY A 1 543 ? 1.968 34.938 -5.719 1 95.31 543 GLY A N 1
ATOM 4397 C CA . GLY A 1 543 ? 2.373 36.344 -5.684 1 95.31 543 GLY A CA 1
ATOM 4398 C C . GLY A 1 543 ? 2.4 37 -7.055 1 95.31 543 GLY A C 1
ATOM 4399 O O . GLY A 1 543 ? 1.66 36.594 -7.953 1 95.31 543 GLY A O 1
ATOM 4400 N N . PHE A 1 544 ? 3.18 38.062 -7.18 1 95.44 544 PHE A N 1
ATOM 4401 C CA . PHE A 1 544 ? 3.264 38.812 -8.438 1 95.44 544 PHE A CA 1
ATOM 4402 C C . PHE A 1 544 ? 3.877 37.938 -9.531 1 95.44 544 PHE A C 1
ATOM 4404 O O . PHE A 1 544 ? 4.891 37.281 -9.305 1 95.44 544 PHE A O 1
ATOM 4411 N N . ASN A 1 545 ? 3.34 37.969 -10.703 1 94 545 ASN A N 1
ATOM 4412 C CA . ASN A 1 545 ? 3.693 37 -11.742 1 94 545 ASN A CA 1
ATOM 4413 C C . ASN A 1 545 ? 4.984 37.375 -12.453 1 94 545 ASN A C 1
ATOM 4415 O O . ASN A 1 545 ? 5.621 36.562 -13.094 1 94 545 ASN A O 1
ATOM 4419 N N . ASP A 1 546 ? 5.383 38.625 -12.344 1 93.5 546 ASP A N 1
ATOM 4420 C CA . ASP A 1 546 ? 6.469 39.156 -13.164 1 93.5 546 ASP A CA 1
ATOM 4421 C C . ASP A 1 546 ? 7.738 38.312 -12.984 1 93.5 546 ASP A C 1
ATOM 4423 O O . ASP A 1 546 ? 8.461 38.062 -13.953 1 93.5 546 ASP A O 1
ATOM 4427 N N . LYS A 1 547 ? 8.117 37.969 -11.727 1 93.44 547 LYS A N 1
ATOM 4428 C CA . LYS A 1 547 ? 9.367 37.25 -11.453 1 93.44 547 LYS A CA 1
ATOM 4429 C C . LYS A 1 547 ? 9.102 35.812 -11.016 1 93.44 547 LYS A C 1
ATOM 4431 O O . LYS A 1 547 ? 10.008 35.125 -10.547 1 93.44 547 LYS A O 1
ATOM 4436 N N . MET A 1 548 ? 7.988 35.375 -11.195 1 94.19 548 MET A N 1
ATOM 4437 C CA . MET A 1 548 ? 7.59 34.031 -10.727 1 94.19 548 MET A CA 1
ATOM 4438 C C . MET A 1 548 ? 8.281 32.938 -11.531 1 94.19 548 MET A C 1
ATOM 4440 O O . MET A 1 548 ? 8.688 31.922 -10.969 1 94.19 548 MET A O 1
ATOM 4444 N N . ARG A 1 549 ? 8.383 33.156 -12.812 1 93.12 549 ARG A N 1
ATOM 4445 C CA . ARG A 1 549 ? 9.039 32.156 -13.672 1 93.12 549 ARG A CA 1
ATOM 4446 C C . ARG A 1 549 ? 10.5 31.984 -13.273 1 93.12 549 ARG A C 1
ATOM 4448 O O . ARG A 1 549 ? 10.984 30.844 -13.195 1 93.12 549 ARG A O 1
ATOM 4455 N N . THR A 1 550 ? 11.133 33.031 -12.984 1 92.44 550 THR A N 1
ATOM 4456 C CA . THR A 1 550 ? 12.531 32.969 -12.578 1 92.44 550 THR A CA 1
ATOM 4457 C C . THR A 1 550 ? 12.688 32.188 -11.273 1 92.44 550 THR A C 1
ATOM 4459 O O . THR A 1 550 ? 13.586 31.375 -11.148 1 92.44 550 THR A O 1
ATOM 4462 N N . LEU A 1 551 ? 11.852 32.5 -10.367 1 94.25 551 LEU A N 1
ATOM 4463 C CA . LEU A 1 551 ? 11.898 31.812 -9.086 1 94.25 551 LEU A CA 1
ATOM 4464 C C . LEU A 1 551 ? 11.633 30.312 -9.273 1 94.25 551 LEU A C 1
ATOM 4466 O O . LEU A 1 551 ? 12.328 29.484 -8.688 1 94.25 551 LEU A O 1
ATOM 4470 N N . LEU A 1 552 ? 10.609 30 -10.039 1 95.81 552 LEU A N 1
ATOM 4471 C CA . LEU A 1 552 ? 10.25 28.594 -10.266 1 95.81 552 LEU A CA 1
ATOM 4472 C C . LEU A 1 552 ? 11.398 27.844 -10.922 1 95.81 552 LEU A C 1
ATOM 4474 O O . LEU A 1 552 ? 11.703 26.719 -10.523 1 95.81 552 LEU A O 1
ATOM 4478 N N . GLU A 1 553 ? 12.031 28.406 -11.891 1 94 553 GLU A N 1
ATOM 4479 C CA . GLU A 1 553 ? 13.164 27.781 -12.57 1 94 553 GLU A CA 1
ATOM 4480 C C . GLU A 1 553 ? 14.32 27.547 -11.602 1 94 553 GLU A C 1
ATOM 4482 O O . GLU A 1 553 ? 15.016 26.531 -11.703 1 94 553 GLU A O 1
ATOM 4487 N N . THR A 1 554 ? 14.453 28.453 -10.742 1 93.31 554 THR A N 1
ATOM 4488 C CA . THR A 1 554 ? 15.5 28.281 -9.742 1 93.31 554 THR A CA 1
ATOM 4489 C C . THR A 1 554 ? 15.188 27.094 -8.828 1 93.31 554 THR A C 1
ATOM 4491 O O . THR A 1 554 ? 16.062 26.281 -8.539 1 93.31 554 THR A O 1
ATOM 4494 N N . VAL A 1 555 ? 13.984 27.016 -8.359 1 95.12 555 VAL A N 1
ATOM 4495 C CA . VAL A 1 555 ? 13.578 25.938 -7.48 1 95.12 555 VAL A CA 1
ATOM 4496 C C . VAL A 1 555 ? 13.75 24.594 -8.195 1 95.12 555 VAL A C 1
ATOM 4498 O O . VAL A 1 555 ? 14.312 23.656 -7.641 1 95.12 555 VAL A O 1
ATOM 4501 N N . ILE A 1 556 ? 13.312 24.484 -9.422 1 95.69 556 ILE A N 1
ATOM 4502 C CA . ILE A 1 556 ? 13.383 23.266 -10.219 1 95.69 556 ILE A CA 1
ATOM 4503 C C . ILE A 1 556 ? 14.844 22.906 -10.484 1 95.69 556 ILE A C 1
ATOM 4505 O O . ILE A 1 556 ? 15.219 21.734 -10.43 1 95.69 556 ILE A O 1
ATOM 4509 N N . GLY A 1 557 ? 15.617 23.906 -10.82 1 94.38 557 GLY A N 1
ATOM 4510 C CA . GLY A 1 557 ? 17.047 23.656 -11.016 1 94.38 557 GLY A CA 1
ATOM 4511 C C . GLY A 1 557 ? 17.719 23.078 -9.781 1 94.38 557 GLY A C 1
ATOM 4512 O O . GLY A 1 557 ? 18.562 22.188 -9.898 1 94.38 557 GLY A O 1
ATOM 4513 N N . LYS A 1 558 ? 17.312 23.609 -8.609 1 94.62 558 LYS A N 1
ATOM 4514 C CA . LYS A 1 558 ? 17.891 23.109 -7.363 1 94.62 558 LYS A CA 1
ATOM 4515 C C . LYS A 1 558 ? 17.453 21.688 -7.074 1 94.62 558 LYS A C 1
ATOM 4517 O O . LYS A 1 558 ? 18.203 20.906 -6.473 1 94.62 558 LYS A O 1
ATOM 4522 N N . ILE A 1 559 ? 16.266 21.297 -7.441 1 95.12 559 ILE A N 1
ATOM 4523 C CA . ILE A 1 559 ? 15.797 19.922 -7.305 1 95.12 559 ILE A CA 1
ATOM 4524 C C . ILE A 1 559 ? 16.625 19 -8.211 1 95.12 559 ILE A C 1
ATOM 4526 O O . ILE A 1 559 ? 17.078 17.938 -7.777 1 95.12 559 ILE A O 1
ATOM 4530 N N . ALA A 1 560 ? 16.859 19.422 -9.438 1 94.06 560 ALA A N 1
ATOM 4531 C CA . ALA A 1 560 ? 17.562 18.625 -10.438 1 94.06 560 ALA A CA 1
ATOM 4532 C C . ALA A 1 560 ? 19.016 18.391 -10.031 1 94.06 560 ALA A C 1
ATOM 4534 O O . ALA A 1 560 ? 19.578 17.328 -10.281 1 94.06 560 ALA A O 1
ATOM 4535 N N . GLU A 1 561 ? 19.594 19.406 -9.367 1 92.56 561 GLU A N 1
ATOM 4536 C CA . GLU A 1 561 ? 21.016 19.344 -9.039 1 92.56 561 GLU A CA 1
ATOM 4537 C C . GLU A 1 561 ? 21.234 19.188 -7.535 1 92.56 561 GLU A C 1
ATOM 4539 O O . GLU A 1 561 ? 22.281 19.562 -7.012 1 92.56 561 GLU A O 1
ATOM 4544 N N . PHE A 1 562 ? 20.312 18.719 -6.895 1 94.69 562 PHE A N 1
ATOM 4545 C CA . PHE A 1 562 ? 20.344 18.656 -5.438 1 94.69 562 PHE A CA 1
ATOM 4546 C C . PHE A 1 562 ? 21.516 17.812 -4.941 1 94.69 562 PHE A C 1
ATOM 4548 O O . PHE A 1 562 ? 21.75 16.719 -5.457 1 94.69 562 PHE A O 1
ATOM 4555 N N . GLU A 1 563 ? 22.25 18.312 -3.986 1 94.81 563 GLU A N 1
ATOM 4556 C CA . GLU A 1 563 ? 23.328 17.609 -3.305 1 94.81 563 GLU A CA 1
ATOM 4557 C C . GLU A 1 563 ? 23.188 17.719 -1.789 1 94.81 563 GLU A C 1
ATOM 4559 O O . GLU A 1 563 ? 22.875 18.781 -1.265 1 94.81 563 GLU A O 1
ATOM 4564 N N . VAL A 1 564 ? 23.469 16.641 -1.072 1 97 564 VAL A N 1
ATOM 4565 C CA . VAL A 1 564 ? 23.297 16.625 0.376 1 97 564 VAL A CA 1
ATOM 4566 C C . VAL A 1 564 ? 24.531 17.203 1.057 1 97 564 VAL A C 1
ATOM 4568 O O . VAL A 1 564 ? 25.641 16.703 0.875 1 97 564 VAL A O 1
ATOM 4571 N N . LYS A 1 565 ? 24.391 18.219 1.748 1 96.06 565 LYS A N 1
ATOM 4572 C CA . LYS A 1 565 ? 25.438 18.766 2.609 1 96.06 565 LYS A CA 1
ATOM 4573 C C . LYS A 1 565 ? 25.297 18.25 4.039 1 96.06 565 LYS A C 1
ATOM 4575 O O . LYS A 1 565 ? 24.328 18.578 4.734 1 96.06 565 LYS A O 1
ATOM 4580 N N . ALA A 1 566 ? 26.266 17.625 4.527 1 95.81 566 ALA A N 1
ATOM 4581 C CA . ALA A 1 566 ? 26.219 16.906 5.797 1 95.81 566 ALA A CA 1
ATOM 4582 C C . ALA A 1 566 ? 26 17.859 6.965 1 95.81 566 ALA A C 1
ATOM 4584 O O . ALA A 1 566 ? 25.297 17.531 7.926 1 95.81 566 ALA A O 1
ATOM 4585 N N . ASP A 1 567 ? 26.625 18.984 6.949 1 94.19 567 ASP A N 1
ATOM 4586 C CA . ASP A 1 567 ? 26.516 19.938 8.047 1 94.19 567 ASP A CA 1
ATOM 4587 C C . ASP A 1 567 ? 25.078 20.469 8.156 1 94.19 567 ASP A C 1
ATOM 4589 O O . ASP A 1 567 ? 24.547 20.578 9.258 1 94.19 567 ASP A O 1
ATOM 4593 N N . ARG A 1 568 ? 24.516 20.766 7 1 95.12 568 ARG A N 1
ATOM 4594 C CA . ARG A 1 568 ? 23.156 21.281 7.004 1 95.12 568 ARG A CA 1
ATOM 4595 C C . ARG A 1 568 ? 22.156 20.172 7.363 1 95.12 568 ARG A C 1
ATOM 4597 O O . ARG A 1 568 ? 21.141 20.422 8.016 1 95.12 568 ARG A O 1
ATOM 4604 N N . PHE A 1 569 ? 22.5 18.938 6.902 1 97.38 569 PHE A N 1
ATOM 4605 C CA . PHE A 1 569 ? 21.688 17.797 7.27 1 97.38 569 PHE A CA 1
ATOM 4606 C C . PHE A 1 569 ? 21.578 17.656 8.789 1 97.38 569 PHE A C 1
ATOM 4608 O O . PHE A 1 569 ? 20.5 17.406 9.32 1 97.38 569 PHE A O 1
ATOM 4615 N N . SER A 1 570 ? 22.641 17.859 9.469 1 95.75 570 SER A N 1
ATOM 4616 C CA . SER A 1 570 ? 22.688 17.703 10.914 1 95.75 570 SER A CA 1
ATOM 4617 C C . SER A 1 570 ? 21.797 18.734 11.602 1 95.75 570 SER A C 1
ATOM 4619 O O . SER A 1 570 ? 21.141 18.422 12.602 1 95.75 570 SER A O 1
ATOM 4621 N N . VAL A 1 571 ? 21.781 19.906 11.125 1 95.25 571 VAL A N 1
ATOM 4622 C CA . VAL A 1 571 ? 20.969 20.969 11.695 1 95.25 571 VAL A CA 1
ATOM 4623 C C . VAL A 1 571 ? 19.484 20.641 11.508 1 95.25 571 VAL A C 1
ATOM 4625 O O . VAL A 1 571 ? 18.688 20.797 12.43 1 95.25 571 VAL A O 1
ATOM 4628 N N . ILE A 1 572 ? 19.109 20.234 10.305 1 96.81 572 ILE A N 1
ATOM 4629 C CA . ILE A 1 572 ? 17.734 19.906 10 1 96.81 572 ILE A CA 1
ATOM 4630 C C . ILE A 1 572 ? 17.281 18.719 10.859 1 96.81 572 ILE A C 1
ATOM 4632 O O . ILE A 1 572 ? 16.172 18.703 11.391 1 96.81 572 ILE A O 1
ATOM 4636 N N . LYS A 1 573 ? 18.141 17.719 10.93 1 97 573 LYS A N 1
ATOM 4637 C CA . LYS A 1 573 ? 17.859 16.547 11.758 1 97 573 LYS A CA 1
ATOM 4638 C C . LYS A 1 573 ? 17.594 16.969 13.203 1 97 573 LYS A C 1
ATOM 4640 O O . LYS A 1 573 ? 16.656 16.453 13.836 1 97 573 LYS A O 1
ATOM 4645 N N . GLU A 1 574 ? 18.375 17.828 13.75 1 95.94 574 GLU A N 1
ATOM 4646 C CA . GLU A 1 574 ? 18.188 18.312 15.117 1 95.94 574 GLU A CA 1
ATOM 4647 C C . GLU A 1 574 ? 16.844 19.016 15.273 1 95.94 574 GLU A C 1
ATOM 4649 O O . GLU A 1 574 ? 16.125 18.766 16.25 1 95.94 574 GLU A O 1
ATOM 4654 N N . ALA A 1 575 ? 16.594 19.891 14.352 1 95.31 575 ALA A N 1
ATOM 4655 C CA . ALA A 1 575 ? 15.32 20.609 14.391 1 95.31 575 ALA A CA 1
ATOM 4656 C C . ALA A 1 575 ? 14.141 19.641 14.359 1 95.31 575 ALA A C 1
ATOM 4658 O O . ALA A 1 575 ? 13.172 19.812 15.102 1 95.31 575 ALA A O 1
ATOM 4659 N N . MET A 1 576 ? 14.211 18.703 13.508 1 96.69 576 MET A N 1
ATOM 4660 C CA . MET A 1 576 ? 13.148 17.719 13.383 1 96.69 576 MET A CA 1
ATOM 4661 C C . MET A 1 576 ? 13.031 16.875 14.656 1 96.69 576 MET A C 1
ATOM 4663 O O . MET A 1 576 ? 11.93 16.531 15.07 1 96.69 576 MET A O 1
ATOM 4667 N N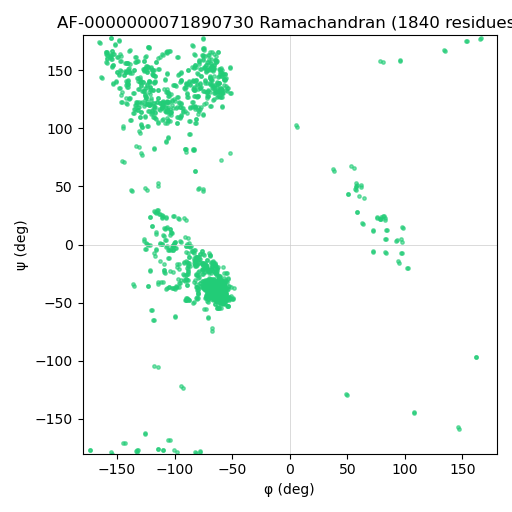 . THR A 1 577 ? 14.164 16.484 15.188 1 96.5 577 THR A N 1
ATOM 4668 C CA . THR A 1 577 ? 14.172 15.719 16.422 1 96.5 577 THR A CA 1
ATOM 4669 C C . THR A 1 577 ? 13.398 16.453 17.516 1 96.5 577 THR A C 1
ATOM 4671 O O . THR A 1 577 ? 12.578 15.852 18.219 1 96.5 577 THR A O 1
ATOM 4674 N N . LYS A 1 578 ? 13.656 17.75 17.672 1 94.62 578 LYS A N 1
ATOM 4675 C CA . LYS A 1 578 ? 12.953 18.547 18.656 1 94.62 578 LYS A CA 1
ATOM 4676 C C . LYS A 1 578 ? 11.461 18.625 18.359 1 94.62 578 LYS A C 1
ATOM 4678 O O . LYS A 1 578 ? 10.625 18.594 19.266 1 94.62 578 LYS A O 1
ATOM 4683 N N . GLU A 1 579 ? 11.164 18.75 17.109 1 94.88 579 GLU A N 1
ATOM 4684 C CA . GLU A 1 579 ? 9.758 18.781 16.719 1 94.88 579 GLU A CA 1
ATOM 4685 C C . GLU A 1 579 ? 9.039 17.5 17.094 1 94.88 579 GLU A C 1
ATOM 4687 O O . GLU A 1 579 ? 7.91 17.531 17.594 1 94.88 579 GLU A O 1
ATOM 4692 N N . TYR A 1 580 ? 9.664 16.375 16.828 1 94.94 580 TYR A N 1
ATOM 4693 C CA . TYR A 1 580 ? 9.078 15.086 17.188 1 94.94 580 TYR A CA 1
ATOM 4694 C C . TYR A 1 580 ? 8.945 14.953 18.703 1 94.94 580 TYR A C 1
ATOM 4696 O O . TYR A 1 580 ? 7.922 14.469 19.203 1 94.94 580 TYR A O 1
ATOM 4704 N N . GLU A 1 581 ? 9.945 15.391 19.406 1 92.88 581 GLU A N 1
ATOM 4705 C CA . GLU A 1 581 ? 9.891 15.344 20.875 1 92.88 581 GLU A CA 1
ATOM 4706 C C . GLU A 1 581 ? 8.75 16.188 21.422 1 92.88 581 GLU A C 1
ATOM 4708 O O . GLU A 1 581 ? 8.141 15.852 22.438 1 92.88 581 GLU A O 1
ATOM 4713 N N . ASN A 1 582 ? 8.5 17.25 20.734 1 92.75 582 ASN A N 1
ATOM 4714 C CA . ASN A 1 582 ? 7.5 18.203 21.203 1 92.75 582 ASN A CA 1
ATOM 4715 C C . ASN A 1 582 ? 6.086 17.734 20.859 1 92.75 582 ASN A C 1
ATOM 4717 O O . ASN A 1 582 ? 5.109 18.359 21.297 1 92.75 582 ASN A O 1
ATOM 4721 N N . PHE A 1 583 ? 5.984 16.781 20.094 1 89.75 583 PHE A N 1
ATOM 4722 C CA . PHE A 1 583 ? 4.672 16.203 19.828 1 89.75 583 PHE A CA 1
ATOM 4723 C C . PHE A 1 583 ? 3.975 15.805 21.125 1 89.75 583 PHE A C 1
ATOM 4725 O O . PHE A 1 583 ? 2.752 15.906 21.234 1 89.75 583 PHE A O 1
ATOM 4732 N N . LYS A 1 584 ? 4.703 15.43 22.047 1 86.81 584 LYS A N 1
ATOM 4733 C CA . LYS A 1 584 ? 4.172 14.969 23.328 1 86.81 584 LYS A CA 1
ATOM 4734 C C . LYS A 1 584 ? 3.514 16.125 24.094 1 86.81 584 LYS A C 1
ATOM 4736 O O . LYS A 1 584 ? 2.711 15.891 25 1 86.81 584 LYS A O 1
ATOM 4741 N N . PHE A 1 585 ? 3.852 17.312 23.719 1 88.81 585 PHE A N 1
ATOM 4742 C CA . PHE A 1 585 ? 3.367 18.469 24.469 1 88.81 585 PHE A CA 1
ATOM 4743 C C . PHE A 1 585 ? 2.215 19.141 23.734 1 88.81 585 PHE A C 1
ATOM 4745 O O . PHE A 1 585 ? 1.771 20.219 24.125 1 88.81 585 PHE A O 1
ATOM 4752 N N . ARG A 1 586 ? 1.74 18.469 22.703 1 90.81 586 ARG A N 1
ATOM 4753 C CA . ARG A 1 586 ? 0.536 18.969 22.047 1 90.81 586 ARG A CA 1
ATOM 4754 C C . ARG A 1 586 ? -0.67 18.891 22.984 1 90.81 586 ARG A C 1
ATOM 4756 O O . ARG A 1 586 ? -0.74 18 23.828 1 90.81 586 ARG A O 1
ATOM 4763 N N . GLN A 1 587 ? -1.59 19.781 22.75 1 92.06 587 GLN A N 1
ATOM 4764 C CA . GLN A 1 587 ? -2.801 19.766 23.562 1 92.06 587 GLN A CA 1
ATOM 4765 C C . GLN A 1 587 ? -3.635 18.516 23.281 1 92.06 587 GLN A C 1
ATOM 4767 O O . GLN A 1 587 ? -3.566 17.953 22.188 1 92.06 587 GLN A O 1
ATOM 4772 N N . PRO A 1 588 ? -4.363 18.078 24.266 1 94.5 588 PRO A N 1
ATOM 4773 C CA . PRO A 1 588 ? -5.141 16.844 24.125 1 94.5 588 PRO A CA 1
ATOM 4774 C C . PRO A 1 588 ? -6.074 16.875 22.922 1 94.5 588 PRO A C 1
ATOM 4776 O O . PRO A 1 588 ? -6.25 15.859 22.25 1 94.5 588 PRO A O 1
ATOM 4779 N N . TYR A 1 589 ? -6.703 18.016 22.594 1 95.31 589 TYR A N 1
ATOM 4780 C CA . TYR A 1 589 ? -7.602 18.062 21.453 1 95.31 589 TYR A CA 1
ATOM 4781 C C . TYR A 1 589 ? -6.84 17.828 20.156 1 95.31 589 TYR A C 1
ATOM 4783 O O . TYR A 1 589 ? -7.391 17.297 19.188 1 95.31 589 TYR A O 1
ATOM 4791 N N . GLN A 1 590 ? -5.605 18.234 20.109 1 96.06 590 GLN A N 1
ATOM 4792 C CA . GLN A 1 590 ? -4.777 17.969 18.938 1 96.06 590 GLN A CA 1
ATOM 4793 C C . GLN A 1 590 ? -4.422 16.484 18.859 1 96.06 590 GLN A C 1
ATOM 4795 O O . GLN A 1 590 ? -4.301 15.938 17.766 1 96.06 590 GLN A O 1
ATOM 4800 N N . GLN A 1 591 ? -4.285 15.859 19.969 1 96.12 591 GLN A N 1
ATOM 4801 C CA . GLN A 1 591 ? -3.928 14.445 20 1 96.12 591 GLN A CA 1
ATOM 4802 C C . GLN A 1 591 ? -5.082 13.57 19.516 1 96.12 591 GLN A C 1
ATOM 4804 O O . GLN A 1 591 ? -4.871 12.594 18.797 1 96.12 591 GLN A O 1
ATOM 4809 N N . VAL A 1 592 ? -6.273 13.922 19.969 1 97.69 592 VAL A N 1
ATOM 4810 C CA . VAL A 1 592 ? -7.41 13.125 19.516 1 97.69 592 VAL A CA 1
ATOM 4811 C C . VAL A 1 592 ? -7.559 13.242 18 1 97.69 592 VAL A C 1
ATOM 4813 O O . VAL A 1 592 ? -7.98 12.289 17.328 1 97.69 592 VAL A O 1
ATOM 4816 N N . LEU A 1 593 ? -7.297 14.461 17.469 1 97.12 593 LEU A N 1
ATOM 4817 C CA . LEU A 1 593 ? -7.359 14.641 16.016 1 97.12 593 LEU A CA 1
ATOM 4818 C C . LEU A 1 593 ? -6.305 13.789 15.32 1 97.12 593 LEU A C 1
ATOM 4820 O O . LEU A 1 593 ? -6.578 13.18 14.289 1 97.12 593 LEU A O 1
ATOM 4824 N N . TYR A 1 594 ? -5.137 13.727 15.891 1 96.38 594 TYR A N 1
ATOM 4825 C CA . TYR A 1 594 ? -4.051 12.922 15.344 1 96.38 594 TYR A CA 1
ATOM 4826 C C . TYR A 1 594 ? -4.43 11.453 15.312 1 96.38 594 TYR A C 1
ATOM 4828 O O . TYR A 1 594 ? -4.289 10.797 14.273 1 96.38 594 TYR A O 1
ATOM 4836 N N . TYR A 1 595 ? -4.949 10.906 16.391 1 97.44 595 TYR A N 1
ATOM 4837 C CA . TYR A 1 595 ? -5.285 9.492 16.469 1 97.44 595 TYR A CA 1
ATOM 4838 C C . TYR A 1 595 ? -6.414 9.141 15.516 1 97.44 595 TYR A C 1
ATOM 4840 O O . TYR A 1 595 ? -6.426 8.055 14.93 1 97.44 595 TYR A O 1
ATOM 4848 N N . CYS A 1 596 ? -7.324 10.055 15.383 1 97.81 596 CYS A N 1
ATOM 4849 C CA . CYS A 1 596 ? -8.43 9.812 14.461 1 97.81 596 CYS A CA 1
ATOM 4850 C C . CYS A 1 596 ? -7.922 9.617 13.039 1 97.81 596 CYS A C 1
ATOM 4852 O O . CYS A 1 596 ? -8.32 8.672 12.352 1 97.81 596 CYS A O 1
ATOM 4854 N N . SER A 1 597 ? -7.027 10.484 12.641 1 97.12 597 SER A N 1
ATOM 4855 C CA . SER A 1 597 ? -6.449 10.375 11.305 1 97.12 597 SER A CA 1
ATOM 4856 C C . SER A 1 597 ? -5.613 9.109 11.156 1 97.12 597 SER A C 1
ATOM 4858 O O . SER A 1 597 ? -5.664 8.438 10.125 1 97.12 597 SER A O 1
ATOM 4860 N N . LEU A 1 598 ? -4.863 8.781 12.18 1 97.06 598 LEU A N 1
ATOM 4861 C CA . LEU A 1 598 ? -4.004 7.598 12.156 1 97.06 598 LEU A CA 1
ATOM 4862 C C . LEU A 1 598 ? -4.832 6.328 12 1 97.06 598 LEU A C 1
ATOM 4864 O O . LEU A 1 598 ? -4.434 5.41 11.273 1 97.06 598 LEU A O 1
ATOM 4868 N N . ILE A 1 599 ? -6.008 6.281 12.625 1 97.5 599 ILE A N 1
ATOM 4869 C CA . ILE A 1 599 ? -6.859 5.098 12.617 1 97.5 599 ILE A CA 1
ATOM 4870 C C . ILE A 1 599 ? -7.594 4.992 11.289 1 97.5 599 ILE A C 1
ATOM 4872 O O . ILE A 1 599 ? -7.797 3.891 10.766 1 97.5 599 ILE A O 1
ATOM 4876 N N . LEU A 1 600 ? -7.949 6.117 10.664 1 97.62 600 LEU A N 1
ATOM 4877 C CA . LEU A 1 600 ? -8.844 6.102 9.508 1 97.62 600 LEU A CA 1
ATOM 4878 C C . LEU A 1 600 ? -8.055 5.996 8.211 1 97.62 600 LEU A C 1
ATOM 4880 O O . LEU A 1 600 ? -8.555 5.457 7.219 1 97.62 600 LEU A O 1
ATOM 4884 N N . GLU A 1 601 ? -6.883 6.531 8.164 1 96.25 601 GLU A N 1
ATOM 4885 C CA . GLU A 1 601 ? -6.121 6.57 6.922 1 96.25 601 GLU A CA 1
ATOM 4886 C C . GLU A 1 601 ? -5.277 5.312 6.75 1 96.25 601 GLU A C 1
ATOM 4888 O O . GLU A 1 601 ? -4.445 4.992 7.605 1 96.25 601 GLU A O 1
ATOM 4893 N N . ASP A 1 602 ? -5.383 4.641 5.641 1 92.19 602 ASP A N 1
ATOM 4894 C CA . ASP A 1 602 ? -4.758 3.346 5.387 1 92.19 602 ASP A CA 1
ATOM 4895 C C . ASP A 1 602 ? -3.236 3.467 5.344 1 92.19 602 ASP A C 1
ATOM 4897 O O . ASP A 1 602 ? -2.523 2.545 5.742 1 92.19 602 ASP A O 1
ATOM 4901 N N . GLN A 1 603 ? -2.691 4.512 4.789 1 86.69 603 GLN A N 1
ATOM 4902 C CA . GLN A 1 603 ? -1.246 4.629 4.621 1 86.69 603 GLN A CA 1
ATOM 4903 C C . GLN A 1 603 ? -0.688 5.773 5.461 1 86.69 603 GLN A C 1
ATOM 4905 O O . GLN A 1 603 ? 0.086 6.598 4.965 1 86.69 603 GLN A O 1
ATOM 4910 N N . ALA A 1 604 ? -1.003 5.746 6.719 1 92.69 604 ALA A N 1
ATOM 4911 C CA . ALA A 1 604 ? -0.454 6.738 7.641 1 92.69 604 ALA A CA 1
ATOM 4912 C C . ALA A 1 604 ? 0.564 6.109 8.586 1 92.69 604 ALA A C 1
ATOM 4914 O O . ALA A 1 604 ? 0.363 4.992 9.07 1 92.69 604 ALA A O 1
ATOM 4915 N N . TRP A 1 605 ? 1.761 6.777 8.766 1 95.5 605 TRP A N 1
ATOM 4916 C CA . TRP A 1 605 ? 2.789 6.305 9.688 1 95.5 605 TRP A CA 1
ATOM 4917 C C . TRP A 1 605 ? 2.723 7.059 11.008 1 95.5 605 TRP A C 1
ATOM 4919 O O . TRP A 1 605 ? 2.5 8.273 11.023 1 95.5 605 TRP A O 1
ATOM 4929 N N . PRO A 1 606 ? 2.836 6.418 12.125 1 95.62 606 PRO A N 1
ATOM 4930 C CA . PRO A 1 606 ? 2.799 7.102 13.422 1 95.62 606 PRO A CA 1
ATOM 4931 C C . PRO A 1 606 ? 4.059 7.918 13.695 1 95.62 606 PRO A C 1
ATOM 4933 O O . PRO A 1 606 ? 5.152 7.531 13.273 1 95.62 606 PRO A O 1
ATOM 4936 N N . TRP A 1 607 ? 3.922 8.945 14.422 1 94.31 607 TRP A N 1
ATOM 4937 C CA . TRP A 1 607 ? 5.016 9.883 14.664 1 94.31 607 TRP A CA 1
ATOM 4938 C C . TRP A 1 607 ? 6.156 9.203 15.414 1 94.31 607 TRP A C 1
ATOM 4940 O O . TRP A 1 607 ? 7.324 9.531 15.203 1 94.31 607 TRP A O 1
ATOM 4950 N N . ASP A 1 608 ? 5.871 8.305 16.328 1 94.56 608 ASP A N 1
ATOM 4951 C CA . ASP A 1 608 ? 6.906 7.676 17.141 1 94.56 608 ASP A CA 1
ATOM 4952 C C . ASP A 1 608 ? 7.801 6.781 16.281 1 94.56 608 ASP A C 1
ATOM 4954 O O . ASP A 1 608 ? 9.008 6.691 16.516 1 94.56 608 ASP A O 1
ATOM 4958 N N . GLU A 1 609 ? 7.199 6.125 15.328 1 95.31 609 GLU A N 1
ATOM 4959 C CA . GLU A 1 609 ? 8.008 5.32 14.414 1 95.31 609 GLU A CA 1
ATOM 4960 C C . GLU A 1 609 ? 8.844 6.203 13.492 1 95.31 609 GLU A C 1
ATOM 4962 O O . GLU A 1 609 ? 9.977 5.863 13.156 1 95.31 609 GLU A O 1
ATOM 4967 N N . GLU A 1 610 ? 8.289 7.254 13 1 96.25 610 GLU A N 1
ATOM 4968 C CA . GLU A 1 610 ? 9.062 8.211 12.227 1 96.25 610 GLU A CA 1
ATOM 4969 C C . GLU A 1 610 ? 10.219 8.773 13.047 1 96.25 610 GLU A C 1
ATOM 4971 O O . GLU A 1 610 ? 11.336 8.938 12.531 1 96.25 610 GLU A O 1
ATOM 4976 N N . PHE A 1 611 ? 9.938 9.102 14.352 1 96.44 611 PHE A N 1
ATOM 4977 C CA . PHE A 1 611 ? 10.961 9.625 15.25 1 96.44 611 PHE A CA 1
ATOM 4978 C C . PHE A 1 611 ? 12.086 8.609 15.43 1 96.44 611 PHE A C 1
ATOM 4980 O O . PHE A 1 611 ? 13.266 8.969 15.383 1 96.44 611 PHE A O 1
ATOM 4987 N N . SER A 1 612 ? 11.719 7.355 15.617 1 95.12 612 SER A N 1
ATOM 4988 C CA . SER A 1 612 ? 12.703 6.285 15.758 1 95.12 612 SER A CA 1
ATOM 4989 C C . SER A 1 612 ? 13.547 6.145 14.5 1 95.12 612 SER A C 1
ATOM 4991 O O . SER A 1 612 ? 14.758 5.906 14.578 1 95.12 612 SER A O 1
ATOM 4993 N N . ALA A 1 613 ? 12.945 6.285 13.391 1 94.5 613 ALA A N 1
ATOM 4994 C CA . ALA A 1 613 ? 13.656 6.199 12.117 1 94.5 613 ALA A CA 1
ATOM 4995 C C . ALA A 1 613 ? 14.672 7.328 11.984 1 94.5 613 ALA A C 1
ATOM 4997 O O . ALA A 1 613 ? 15.805 7.109 11.531 1 94.5 613 ALA A O 1
ATOM 4998 N N . LEU A 1 614 ? 14.273 8.531 12.328 1 96.5 614 LEU A N 1
ATOM 4999 C CA . LEU A 1 614 ? 15.125 9.703 12.195 1 96.5 614 LEU A CA 1
ATOM 5000 C C . LEU A 1 614 ? 16.422 9.523 12.984 1 96.5 614 LEU A C 1
ATOM 5002 O O . LEU A 1 614 ? 17.484 9.945 12.539 1 96.5 614 LEU A O 1
ATOM 5006 N N . SER A 1 615 ? 16.344 8.922 14.109 1 93.62 615 SER A N 1
ATOM 5007 C CA . SER A 1 615 ? 17.484 8.789 15.016 1 93.62 615 SER A CA 1
ATOM 5008 C C . SER A 1 615 ? 18.625 8.016 14.359 1 93.62 615 SER A C 1
ATOM 5010 O O . SER A 1 615 ? 19.797 8.305 14.617 1 93.62 615 SER A O 1
ATOM 5012 N N . HIS A 1 616 ? 18.328 7.137 13.422 1 90 616 HIS A N 1
ATOM 5013 C CA . HIS A 1 616 ? 19.359 6.27 12.852 1 90 616 HIS A CA 1
ATOM 5014 C C . HIS A 1 616 ? 19.75 6.73 11.453 1 90 616 HIS A C 1
ATOM 5016 O O . HIS A 1 616 ? 20.672 6.176 10.844 1 90 616 HIS A O 1
ATOM 5022 N N . LEU A 1 617 ? 19.125 7.672 10.953 1 95.06 617 LEU A N 1
ATOM 5023 C CA . LEU A 1 617 ? 19.375 8.117 9.586 1 95.06 617 LEU A CA 1
ATOM 5024 C C . LEU A 1 617 ? 20.562 9.086 9.539 1 95.06 617 LEU A C 1
ATOM 5026 O O . LEU A 1 617 ? 20.734 9.898 10.453 1 95.06 617 LEU A O 1
ATOM 5030 N N . GLU A 1 618 ? 21.359 8.977 8.555 1 96.19 618 GLU A N 1
ATOM 5031 C CA . GLU A 1 618 ? 22.516 9.844 8.297 1 96.19 618 GLU A CA 1
ATOM 5032 C C . GLU A 1 618 ? 22.406 10.5 6.926 1 96.19 618 GLU A C 1
ATOM 5034 O O . GLU A 1 618 ? 21.547 10.148 6.121 1 96.19 618 GLU A O 1
ATOM 5039 N N . ALA A 1 619 ? 23.312 11.484 6.695 1 97.44 619 ALA A N 1
ATOM 5040 C CA . ALA A 1 619 ? 23.312 12.219 5.434 1 97.44 619 ALA A CA 1
ATOM 5041 C C . ALA A 1 619 ? 23.5 11.266 4.25 1 97.44 619 ALA A C 1
ATOM 5043 O O . ALA A 1 619 ? 22.922 11.484 3.182 1 97.44 619 ALA A O 1
ATOM 5044 N N . SER A 1 620 ? 24.234 10.258 4.402 1 95.5 620 SER A N 1
ATOM 5045 C CA . SER A 1 620 ? 24.484 9.289 3.342 1 95.5 620 SER A CA 1
ATOM 5046 C C . SER A 1 620 ? 23.203 8.562 2.934 1 95.5 620 SER A C 1
ATOM 5048 O O . SER A 1 620 ? 23.031 8.219 1.763 1 95.5 620 SER A O 1
ATOM 5050 N N . ASP A 1 621 ? 22.344 8.312 3.867 1 94.69 621 ASP A N 1
ATOM 5051 C CA . ASP A 1 621 ? 21.078 7.656 3.566 1 94.69 621 ASP A CA 1
ATOM 5052 C C . ASP A 1 621 ? 20.234 8.492 2.6 1 94.69 621 ASP A C 1
ATOM 5054 O O . ASP A 1 621 ? 19.594 7.949 1.701 1 94.69 621 ASP A O 1
ATOM 5058 N N . LEU A 1 622 ? 20.219 9.758 2.854 1 97.19 622 LEU A N 1
ATOM 5059 C CA . LEU A 1 622 ? 19.5 10.633 1.949 1 97.19 622 LEU A CA 1
ATOM 5060 C C . LEU A 1 622 ? 20.141 10.641 0.564 1 97.19 622 LEU A C 1
ATOM 5062 O O . LEU A 1 622 ? 19.438 10.688 -0.448 1 97.19 622 LEU A O 1
ATOM 5066 N N . GLY A 1 623 ? 21.453 10.656 0.522 1 95.5 623 GLY A N 1
ATOM 5067 C CA . GLY A 1 623 ? 22.156 10.609 -0.75 1 95.5 623 GLY A CA 1
ATOM 5068 C C . GLY A 1 623 ? 21.797 9.398 -1.59 1 95.5 623 GLY A C 1
ATOM 5069 O O . GLY A 1 623 ? 21.703 9.492 -2.814 1 95.5 623 GLY A O 1
ATOM 5070 N N . ILE A 1 624 ? 21.578 8.305 -0.981 1 91.38 624 ILE A N 1
ATOM 5071 C CA . ILE A 1 624 ? 21.219 7.066 -1.66 1 91.38 624 ILE A CA 1
ATOM 5072 C C . ILE A 1 624 ? 19.734 7.062 -1.99 1 91.38 624 ILE A C 1
ATOM 5074 O O . ILE A 1 624 ? 19.328 6.578 -3.047 1 91.38 624 ILE A O 1
ATOM 5078 N N . PHE A 1 625 ? 19 7.574 -1.164 1 94.62 625 PHE A N 1
ATOM 5079 C CA . PHE A 1 625 ? 17.547 7.535 -1.227 1 94.62 625 PHE A CA 1
ATOM 5080 C C . PHE A 1 625 ? 17.016 8.461 -2.322 1 94.62 625 PHE A C 1
ATOM 5082 O O . PHE A 1 625 ? 16.109 8.094 -3.068 1 94.62 625 PHE A O 1
ATOM 5089 N N . LEU A 1 626 ? 17.516 9.625 -2.404 1 95.44 626 LEU A N 1
ATOM 5090 C CA . LEU A 1 626 ? 16.922 10.695 -3.209 1 95.44 626 LEU A CA 1
ATOM 5091 C C . LEU A 1 626 ? 16.859 10.289 -4.68 1 95.44 626 LEU A C 1
ATOM 5093 O O . LEU A 1 626 ? 15.828 10.461 -5.328 1 95.44 626 LEU A O 1
ATOM 5097 N N . PRO A 1 627 ? 17.969 9.766 -5.281 1 92.5 627 PRO A N 1
ATOM 5098 C CA . PRO A 1 627 ? 17.859 9.336 -6.676 1 92.5 627 PRO A CA 1
ATOM 5099 C C . PRO A 1 627 ? 16.781 8.281 -6.891 1 92.5 627 PRO A C 1
ATOM 5101 O O . PRO A 1 627 ? 16.125 8.273 -7.938 1 92.5 627 PRO A O 1
ATOM 5104 N N . ARG A 1 628 ? 16.578 7.461 -5.961 1 90.75 628 ARG A N 1
ATOM 5105 C CA . ARG A 1 628 ? 15.539 6.434 -6.055 1 90.75 628 ARG A CA 1
ATOM 5106 C C . ARG A 1 628 ? 14.148 7.047 -5.945 1 90.75 628 ARG A C 1
ATOM 5108 O O . ARG A 1 628 ? 13.211 6.598 -6.609 1 90.75 628 ARG A O 1
ATOM 5115 N N . LEU A 1 629 ? 14.023 7.992 -5.035 1 94.69 629 LEU A N 1
ATOM 5116 C CA . LEU A 1 629 ? 12.758 8.695 -4.875 1 94.69 629 LEU A CA 1
ATOM 5117 C C . LEU A 1 629 ? 12.312 9.328 -6.191 1 94.69 629 LEU A C 1
ATOM 5119 O O . LEU A 1 629 ? 11.164 9.18 -6.598 1 94.69 629 LEU A O 1
ATOM 5123 N N . LEU A 1 630 ? 13.258 9.945 -6.883 1 95.19 630 LEU A N 1
ATOM 5124 C CA . LEU A 1 630 ? 12.938 10.727 -8.07 1 95.19 630 LEU A CA 1
ATOM 5125 C C . LEU A 1 630 ? 12.922 9.844 -9.312 1 95.19 630 LEU A C 1
ATOM 5127 O O . LEU A 1 630 ? 12.43 10.258 -10.367 1 95.19 630 LEU A O 1
ATOM 5131 N N . SER A 1 631 ? 13.406 8.602 -9.195 1 90.69 631 SER A N 1
ATOM 5132 C CA . SER A 1 631 ? 13.461 7.688 -10.336 1 90.69 631 SER A CA 1
ATOM 5133 C C . SER A 1 631 ? 12.062 7.246 -10.75 1 90.69 631 SER A C 1
ATOM 5135 O O . SER A 1 631 ? 11.891 6.602 -11.789 1 90.69 631 SER A O 1
ATOM 5137 N N . LYS A 1 632 ? 11.078 7.578 -10.016 1 93.75 632 LYS A N 1
ATOM 5138 C CA . LYS A 1 632 ? 9.664 7.43 -10.344 1 93.75 632 LYS A CA 1
ATOM 5139 C C . LYS A 1 632 ? 8.867 8.656 -9.906 1 93.75 632 LYS A C 1
ATOM 5141 O O . LYS A 1 632 ? 8.57 8.82 -8.719 1 93.75 632 LYS A O 1
ATOM 5146 N N . THR A 1 633 ? 8.469 9.445 -10.852 1 96.38 633 THR A N 1
ATOM 5147 C CA . THR A 1 633 ? 7.859 10.719 -10.5 1 96.38 633 THR A CA 1
ATOM 5148 C C . THR A 1 633 ? 6.801 11.109 -11.531 1 96.38 633 THR A C 1
ATOM 5150 O O . THR A 1 633 ? 6.98 10.883 -12.727 1 96.38 633 THR A O 1
ATOM 5153 N N . PHE A 1 634 ? 5.723 11.531 -11.133 1 96.5 634 PHE A N 1
ATOM 5154 C CA . PHE A 1 634 ? 4.691 12.188 -11.93 1 96.5 634 PHE A CA 1
ATOM 5155 C C . PHE A 1 634 ? 4.312 13.531 -11.328 1 96.5 634 PHE A C 1
ATOM 5157 O O . PHE A 1 634 ? 4.109 13.641 -10.117 1 96.5 634 PHE A O 1
ATOM 5164 N N . ILE A 1 635 ? 4.188 14.586 -12.102 1 97.12 635 ILE A N 1
ATOM 5165 C CA . ILE A 1 635 ? 3.945 15.922 -11.555 1 97.12 635 ILE A CA 1
ATOM 5166 C C . ILE A 1 635 ? 2.533 16.375 -11.906 1 97.12 635 ILE A C 1
ATOM 5168 O O . ILE A 1 635 ? 2.188 16.484 -13.086 1 97.12 635 ILE A O 1
ATOM 5172 N N . GLU A 1 636 ? 1.691 16.625 -10.922 1 96.5 636 GLU A N 1
ATOM 5173 C CA . GLU A 1 636 ? 0.375 17.25 -11.062 1 96.5 636 GLU A CA 1
ATOM 5174 C C . GLU A 1 636 ? 0.449 18.75 -10.875 1 96.5 636 GLU A C 1
ATOM 5176 O O . GLU A 1 636 ? 0.753 19.234 -9.781 1 96.5 636 GLU A O 1
ATOM 5181 N N . CYS A 1 637 ? 0.107 19.531 -11.922 1 97.62 637 CYS A N 1
ATOM 5182 C CA . CYS A 1 637 ? 0.303 20.969 -11.883 1 97.62 637 CYS A CA 1
ATOM 5183 C C . CYS A 1 637 ? -1.029 21.703 -11.969 1 97.62 637 CYS A C 1
ATOM 5185 O O . CYS A 1 637 ? -1.938 21.266 -12.68 1 97.62 637 CYS A O 1
ATOM 5187 N N . TYR A 1 638 ? -1.095 22.797 -11.281 1 98.19 638 TYR A N 1
ATOM 5188 C CA . TYR A 1 638 ? -2.193 23.75 -11.391 1 98.19 638 TYR A CA 1
ATOM 5189 C C . TYR A 1 638 ? -1.669 25.188 -11.469 1 98.19 638 TYR A C 1
ATOM 5191 O O . TYR A 1 638 ? -0.95 25.641 -10.578 1 98.19 638 TYR A O 1
ATOM 5199 N N . PHE A 1 639 ? -1.928 25.859 -12.586 1 97.81 639 PHE A N 1
ATOM 5200 C CA . PHE A 1 639 ? -1.556 27.25 -12.82 1 97.81 639 PHE A CA 1
ATOM 5201 C C . PHE A 1 639 ? -2.795 28.125 -12.938 1 97.81 639 PHE A C 1
ATOM 5203 O O . PHE A 1 639 ? -3.703 27.828 -13.719 1 97.81 639 PHE A O 1
ATOM 5210 N N . ALA A 1 640 ? -2.834 29.156 -12.156 1 96.81 640 ALA A N 1
ATOM 5211 C CA . ALA A 1 640 ? -3.969 30.078 -12.211 1 96.81 640 ALA A CA 1
ATOM 5212 C C . ALA A 1 640 ? -3.512 31.531 -12.039 1 96.81 640 ALA A C 1
ATOM 5214 O O . ALA A 1 640 ? -2.459 31.781 -11.445 1 96.81 640 ALA A O 1
ATOM 5215 N N . GLY A 1 641 ? -4.328 32.5 -12.547 1 95.81 641 GLY A N 1
ATOM 5216 C CA . GLY A 1 641 ? -4.086 33.906 -12.336 1 95.81 641 GLY A CA 1
ATOM 5217 C C . GLY A 1 641 ? -3.596 34.625 -13.578 1 95.81 641 GLY A C 1
ATOM 5218 O O . GLY A 1 641 ? -4.047 34.344 -14.688 1 95.81 641 GLY A O 1
ATOM 5219 N N . ASN A 1 642 ? -2.711 35.594 -13.367 1 96.06 642 ASN A N 1
ATOM 5220 C CA . ASN A 1 642 ? -2.213 36.469 -14.43 1 96.06 642 ASN A CA 1
ATOM 5221 C C . ASN A 1 642 ? -1.085 35.812 -15.219 1 96.06 642 ASN A C 1
ATOM 5223 O O . ASN A 1 642 ? 0.016 36.375 -15.305 1 96.06 642 ASN A O 1
ATOM 5227 N N . ILE A 1 643 ? -1.445 34.75 -15.836 1 94.75 643 ILE A N 1
ATOM 5228 C CA . ILE A 1 643 ? -0.528 33.969 -16.672 1 94.75 643 ILE A CA 1
ATOM 5229 C C . ILE A 1 643 ? -1.256 33.469 -17.906 1 94.75 643 ILE A C 1
ATOM 5231 O O . ILE A 1 643 ? -2.404 33.031 -17.828 1 94.75 643 ILE A O 1
ATOM 5235 N N . GLU A 1 644 ? -0.651 33.531 -19 1 93.62 644 GLU A N 1
ATOM 5236 C CA . GLU A 1 644 ? -1.268 33.062 -20.234 1 93.62 644 GLU A CA 1
ATOM 5237 C C . GLU A 1 644 ? -1.135 31.562 -20.406 1 93.62 644 GLU A C 1
ATOM 5239 O O . GLU A 1 644 ? -0.2 30.969 -19.875 1 93.62 644 GLU A O 1
ATOM 5244 N N . ALA A 1 645 ? -2.055 31 -21.156 1 94.06 645 ALA A N 1
ATOM 5245 C CA . ALA A 1 645 ? -2.08 29.562 -21.375 1 94.06 645 ALA A CA 1
ATOM 5246 C C . ALA A 1 645 ? -0.769 29.078 -21.984 1 94.06 645 ALA A C 1
ATOM 5248 O O . ALA A 1 645 ? -0.207 28.062 -21.547 1 94.06 645 ALA A O 1
ATOM 5249 N N . ASN A 1 646 ? -0.271 29.734 -22.969 1 94 646 ASN A N 1
ATOM 5250 C CA . ASN A 1 646 ? 0.959 29.344 -23.641 1 94 646 ASN A CA 1
ATOM 5251 C C . ASN A 1 646 ? 2.17 29.453 -22.719 1 94 646 ASN A C 1
ATOM 5253 O O . ASN A 1 646 ? 3.092 28.641 -22.797 1 94 646 ASN A O 1
ATOM 5257 N N . GLU A 1 647 ? 2.115 30.484 -21.969 1 93.56 647 GLU A N 1
ATOM 5258 C CA . GLU A 1 647 ? 3.195 30.641 -20.984 1 93.56 647 GLU A CA 1
ATOM 5259 C C . GLU A 1 647 ? 3.225 29.484 -20 1 93.56 647 GLU A C 1
ATOM 5261 O O . GLU A 1 647 ? 4.293 28.938 -19.703 1 93.56 647 GLU A O 1
ATOM 5266 N N . ALA A 1 648 ? 2.074 29.125 -19.484 1 95.69 648 ALA A N 1
ATOM 5267 C CA . ALA A 1 648 ? 1.973 28 -18.562 1 95.69 648 ALA A CA 1
ATOM 5268 C C . ALA A 1 648 ? 2.471 26.719 -19.203 1 95.69 648 ALA A C 1
ATOM 5270 O O . ALA A 1 648 ? 3.219 25.953 -18.578 1 95.69 648 ALA A O 1
ATOM 5271 N N . LYS A 1 649 ? 2.104 26.438 -20.406 1 96.38 649 LYS A N 1
ATOM 5272 C CA . LYS A 1 649 ? 2.527 25.25 -21.141 1 96.38 649 LYS A CA 1
ATOM 5273 C C . LYS A 1 649 ? 4.043 25.219 -21.328 1 96.38 649 LYS A C 1
ATOM 5275 O O . LYS A 1 649 ? 4.68 24.188 -21.141 1 96.38 649 LYS A O 1
ATOM 5280 N N . ASN A 1 650 ? 4.586 26.359 -21.688 1 95.75 650 ASN A N 1
ATOM 5281 C CA . ASN A 1 650 ? 6.023 26.469 -21.906 1 95.75 650 ASN A CA 1
ATOM 5282 C C . ASN A 1 650 ? 6.812 26.219 -20.625 1 95.75 650 ASN A C 1
ATOM 5284 O O . ASN A 1 650 ? 7.879 25.609 -20.656 1 95.75 650 ASN A O 1
ATOM 5288 N N . ILE A 1 651 ? 6.246 26.703 -19.609 1 96.25 651 ILE A N 1
ATOM 5289 C CA . ILE A 1 651 ? 6.898 26.484 -18.328 1 96.25 651 ILE A CA 1
ATOM 5290 C C . ILE A 1 651 ? 6.949 25 -18 1 96.25 651 ILE A C 1
ATOM 5292 O O . ILE A 1 651 ? 7.996 24.469 -17.609 1 96.25 651 ILE A O 1
ATOM 5296 N N . VAL A 1 652 ? 5.863 24.281 -18.156 1 96.75 652 VAL A N 1
ATOM 5297 C CA . VAL A 1 652 ? 5.785 22.859 -17.844 1 96.75 652 VAL A CA 1
ATOM 5298 C C . VAL A 1 652 ? 6.664 22.062 -18.797 1 96.75 652 VAL A C 1
ATOM 5300 O O . VAL A 1 652 ? 7.301 21.094 -18.406 1 96.75 652 VAL A O 1
ATOM 5303 N N . HIS A 1 653 ? 6.699 22.484 -20.031 1 95.62 653 HIS A N 1
ATOM 5304 C CA . HIS A 1 653 ? 7.594 21.859 -21 1 95.62 653 HIS A CA 1
ATOM 5305 C C . HIS A 1 653 ? 9.047 21.969 -20.562 1 95.62 653 HIS A C 1
ATOM 5307 O O . HIS A 1 653 ? 9.797 20.984 -20.625 1 95.62 653 HIS A O 1
ATOM 5313 N N . HIS A 1 654 ? 9.359 23.125 -20.172 1 94.5 654 HIS A N 1
ATOM 5314 C CA . HIS A 1 654 ? 10.719 23.344 -19.688 1 94.5 654 HIS A CA 1
ATOM 5315 C C . HIS A 1 654 ? 11.023 22.5 -18.469 1 94.5 654 HIS A C 1
ATOM 5317 O O . HIS A 1 654 ? 12.109 21.922 -18.344 1 94.5 654 HIS A O 1
ATOM 5323 N N . LEU A 1 655 ? 10.109 22.453 -17.594 1 95.31 655 LEU A N 1
ATOM 5324 C CA . LEU A 1 655 ? 10.25 21.641 -16.391 1 95.31 655 LEU A CA 1
ATOM 5325 C C . LEU A 1 655 ? 10.484 20.188 -16.75 1 95.31 655 LEU A C 1
ATOM 5327 O O . LEU A 1 655 ? 11.336 19.516 -16.156 1 95.31 655 LEU A O 1
ATOM 5331 N N . GLU A 1 656 ? 9.695 19.641 -17.688 1 95.88 656 GLU A N 1
ATOM 5332 C CA . GLU A 1 656 ? 9.852 18.266 -18.141 1 95.88 656 GLU A CA 1
ATOM 5333 C C . GLU A 1 656 ? 11.234 18.031 -18.734 1 95.88 656 GLU A C 1
ATOM 5335 O O . GLU A 1 656 ? 11.859 17 -18.516 1 95.88 656 GLU A O 1
ATOM 5340 N N . ASP A 1 657 ? 11.727 18.984 -19.469 1 95.19 657 ASP A N 1
ATOM 5341 C CA . ASP A 1 657 ? 13.031 18.859 -20.109 1 95.19 657 ASP A CA 1
ATOM 5342 C C . ASP A 1 657 ? 14.148 18.812 -19.078 1 95.19 657 ASP A C 1
ATOM 5344 O O . ASP A 1 657 ? 15.086 18.016 -19.203 1 95.19 657 ASP A O 1
ATOM 5348 N N . VAL A 1 658 ? 13.984 19.609 -18.062 1 95.06 658 VAL A N 1
ATOM 5349 C CA . VAL A 1 658 ? 15.023 19.719 -17.047 1 95.06 658 VAL A CA 1
ATOM 5350 C C . VAL A 1 658 ? 15.023 18.484 -16.172 1 95.06 658 VAL A C 1
ATOM 5352 O O . VAL A 1 658 ? 16.094 17.969 -15.812 1 95.06 658 VAL A O 1
ATOM 5355 N N . LEU A 1 659 ? 13.891 17.953 -15.852 1 95.94 659 LEU A N 1
ATOM 5356 C CA . LEU A 1 659 ? 13.797 16.906 -14.836 1 95.94 659 LEU A CA 1
ATOM 5357 C C . LEU A 1 659 ? 13.812 15.523 -15.469 1 95.94 659 LEU A C 1
ATOM 5359 O O . LEU A 1 659 ? 14.297 14.562 -14.867 1 95.94 659 LEU A O 1
ATOM 5363 N N . PHE A 1 660 ? 13.242 15.367 -16.703 1 94.56 660 PHE A N 1
ATOM 5364 C CA . PHE A 1 660 ? 13.031 14.031 -17.25 1 94.56 660 PHE A CA 1
ATOM 5365 C C . PHE A 1 660 ? 13.891 13.812 -18.5 1 94.56 660 PHE A C 1
ATOM 5367 O O . PHE A 1 660 ? 14.305 12.688 -18.781 1 94.56 660 PHE A O 1
ATOM 5374 N N . ASN A 1 661 ? 14.148 14.828 -19.281 1 90.25 661 ASN A N 1
ATOM 5375 C CA . ASN A 1 661 ? 14.734 14.633 -20.609 1 90.25 661 ASN A CA 1
ATOM 5376 C C . ASN A 1 661 ? 16.188 15.094 -20.656 1 90.25 661 ASN A C 1
ATOM 5378 O O . ASN A 1 661 ? 16.797 15.117 -21.719 1 90.25 661 ASN A O 1
ATOM 5382 N N . ALA A 1 662 ? 16.688 15.477 -19.594 1 87.25 662 ALA A N 1
ATOM 5383 C CA . ALA A 1 662 ? 18.109 15.844 -19.547 1 87.25 662 ALA A CA 1
ATOM 5384 C C . ALA A 1 662 ? 19 14.617 -19.719 1 87.25 662 ALA A C 1
ATOM 5386 O O . ALA A 1 662 ? 18.547 13.484 -19.531 1 87.25 662 ALA A O 1
ATOM 5387 N N . PRO A 1 663 ? 20.188 14.758 -20.25 1 81.5 663 PRO A N 1
ATOM 5388 C CA . PRO A 1 663 ? 21.094 13.609 -20.406 1 81.5 663 PRO A CA 1
ATOM 5389 C C . PRO A 1 663 ? 21.234 12.797 -19.109 1 81.5 663 PRO A C 1
ATOM 5391 O O . PRO A 1 663 ? 21.219 11.562 -19.156 1 81.5 663 PRO A O 1
ATOM 5394 N N . ILE A 1 664 ? 21.438 13.531 -18.078 1 80.75 664 ILE A N 1
ATOM 5395 C CA . ILE A 1 664 ? 21.359 12.914 -16.766 1 80.75 664 ILE A CA 1
ATOM 5396 C C . ILE A 1 664 ? 20.062 13.336 -16.078 1 80.75 664 ILE A C 1
ATOM 5398 O O . ILE A 1 664 ? 20 14.414 -15.484 1 80.75 664 ILE A O 1
ATOM 5402 N N . SER A 1 665 ? 19.141 12.461 -16.344 1 81.75 665 SER A N 1
ATOM 5403 C CA . SER A 1 665 ? 17.812 12.852 -15.844 1 81.75 665 SER A CA 1
ATOM 5404 C C . SER A 1 665 ? 17.656 12.492 -14.375 1 81.75 665 SER A C 1
ATOM 5406 O O . SER A 1 665 ? 17.969 11.375 -13.961 1 81.75 665 SER A O 1
ATOM 5408 N N . ALA A 1 666 ? 17.188 13.406 -13.695 1 81.19 666 ALA A N 1
ATOM 5409 C CA . ALA A 1 666 ? 16.922 13.211 -12.266 1 81.19 666 ALA A CA 1
ATOM 5410 C C . ALA A 1 666 ? 15.68 12.359 -12.055 1 81.19 666 ALA A C 1
ATOM 5412 O O . ALA A 1 666 ? 15.617 11.562 -11.109 1 81.19 666 ALA A O 1
ATOM 5413 N N . CYS A 1 667 ? 14.703 12.539 -12.961 1 90.19 667 CYS A N 1
ATOM 5414 C CA . CYS A 1 667 ? 13.414 11.891 -12.773 1 90.19 667 CYS A CA 1
ATOM 5415 C C . CYS A 1 667 ? 13.117 10.922 -13.914 1 90.19 667 CYS A C 1
ATOM 5417 O O . CYS A 1 667 ? 13.656 11.07 -15.016 1 90.19 667 CYS A O 1
ATOM 5419 N N . LYS A 1 668 ? 12.414 9.914 -13.672 1 91.56 668 LYS A N 1
ATOM 5420 C CA . LYS A 1 668 ? 11.789 9.023 -14.648 1 91.56 668 LYS A CA 1
ATOM 5421 C C . LYS A 1 668 ? 10.297 8.891 -14.391 1 91.56 668 LYS A C 1
ATOM 5423 O O . LYS A 1 668 ? 9.836 9.031 -13.258 1 91.56 668 LYS A O 1
ATOM 5428 N N . PRO A 1 669 ? 9.562 8.656 -15.43 1 93.38 669 PRO A N 1
ATOM 5429 C CA . PRO A 1 669 ? 8.102 8.625 -15.266 1 93.38 669 PRO A CA 1
ATOM 5430 C C . PRO A 1 669 ? 7.625 7.402 -14.484 1 93.38 669 PRO A C 1
ATOM 5432 O O . PRO A 1 669 ? 8.336 6.398 -14.406 1 93.38 669 PRO A O 1
ATOM 5435 N N . LEU A 1 670 ? 6.41 7.438 -13.992 1 92.5 670 LEU A N 1
ATOM 5436 C CA . LEU A 1 670 ? 5.738 6.332 -13.32 1 92.5 670 LEU A CA 1
ATOM 5437 C C . LEU A 1 670 ? 5.176 5.34 -14.328 1 92.5 670 LEU A C 1
ATOM 5439 O O . LEU A 1 670 ? 4.754 5.73 -15.422 1 92.5 670 LEU A O 1
ATOM 5443 N N . SER A 1 671 ? 5.223 4.098 -13.859 1 91.06 671 SER A N 1
ATOM 5444 C CA . SER A 1 671 ? 4.402 3.141 -14.594 1 91.06 671 SER A CA 1
ATOM 5445 C C . SER A 1 671 ? 2.934 3.254 -14.203 1 91.06 671 SER A C 1
ATOM 5447 O O . SER A 1 671 ? 2.613 3.721 -13.109 1 91.06 671 SER A O 1
ATOM 5449 N N . PRO A 1 672 ? 2.033 2.814 -15.016 1 90 672 PRO A N 1
ATOM 5450 C CA . PRO A 1 672 ? 0.601 2.949 -14.742 1 90 672 PRO A CA 1
ATOM 5451 C C . PRO A 1 672 ? 0.187 2.299 -13.422 1 90 672 PRO A C 1
ATOM 5453 O O . PRO A 1 672 ? -0.672 2.828 -12.711 1 90 672 PRO A O 1
ATOM 5456 N N . SER A 1 673 ? 0.785 1.231 -13.055 1 92.44 673 SER A N 1
ATOM 5457 C CA . SER A 1 673 ? 0.386 0.499 -11.859 1 92.44 673 SER A CA 1
ATOM 5458 C C . SER A 1 673 ? 0.906 1.179 -10.594 1 92.44 673 SER A C 1
ATOM 5460 O O . SER A 1 673 ? 0.463 0.868 -9.492 1 92.44 673 SER A O 1
ATOM 5462 N N . GLN A 1 674 ? 1.751 2.188 -10.711 1 92.75 674 GLN A N 1
ATOM 5463 C CA . GLN A 1 674 ? 2.42 2.766 -9.555 1 92.75 674 GLN A CA 1
ATOM 5464 C C . GLN A 1 674 ? 1.749 4.07 -9.125 1 92.75 674 GLN A C 1
ATOM 5466 O O . GLN A 1 674 ? 2.133 4.668 -8.117 1 92.75 674 GLN A O 1
ATOM 5471 N N . HIS A 1 675 ? 0.747 4.523 -9.891 1 92.06 675 HIS A N 1
ATOM 5472 C CA . HIS A 1 675 ? 0.025 5.719 -9.477 1 92.06 675 HIS A CA 1
ATOM 5473 C C . HIS A 1 675 ? -0.6 5.535 -8.094 1 92.06 675 HIS A C 1
ATOM 5475 O O . HIS A 1 675 ? -1.037 4.434 -7.75 1 92.06 675 HIS A O 1
ATOM 5481 N N . LEU A 1 676 ? -0.667 6.555 -7.367 1 91 676 LEU A N 1
ATOM 5482 C CA . LEU A 1 676 ? -0.976 6.488 -5.941 1 91 676 LEU A CA 1
ATOM 5483 C C . LEU A 1 676 ? -2.48 6.551 -5.707 1 91 676 LEU A C 1
ATOM 5485 O O . LEU A 1 676 ? -3.217 7.117 -6.52 1 91 676 LEU A O 1
ATOM 5489 N N . ALA A 1 677 ? -2.928 5.918 -4.629 1 92.06 677 ALA A N 1
ATOM 5490 C CA . ALA A 1 677 ? -4.301 5.965 -4.129 1 92.06 677 ALA A CA 1
ATOM 5491 C C . ALA A 1 677 ? -4.344 6.449 -2.684 1 92.06 677 ALA A C 1
ATOM 5493 O O . ALA A 1 677 ? -3.326 6.422 -1.984 1 92.06 677 ALA A O 1
ATOM 5494 N N . LYS A 1 678 ? -5.363 7.02 -2.307 1 93.62 678 LYS A N 1
ATOM 5495 C CA . LYS A 1 678 ? -5.637 7.387 -0.92 1 93.62 678 LYS A CA 1
ATOM 5496 C C . LYS A 1 678 ? -6.941 6.758 -0.434 1 93.62 678 LYS A C 1
ATOM 5498 O O . LYS A 1 678 ? -8.016 7.102 -0.92 1 93.62 678 LYS A O 1
ATOM 5503 N N . ARG A 1 679 ? -6.797 5.875 0.534 1 95.62 679 ARG A N 1
ATOM 5504 C CA . ARG A 1 679 ? -7.977 5.137 0.972 1 95.62 679 ARG A CA 1
ATOM 5505 C C . ARG A 1 679 ? -8.266 5.391 2.447 1 95.62 679 ARG A C 1
ATOM 5507 O O . ARG A 1 679 ? -7.348 5.645 3.23 1 95.62 679 ARG A O 1
ATOM 5514 N N . ILE A 1 680 ? -9.562 5.309 2.781 1 97.5 680 ILE A N 1
ATOM 5515 C CA . ILE A 1 680 ? -10.047 5.57 4.133 1 97.5 680 ILE A CA 1
ATOM 5516 C C . ILE A 1 680 ? -10.789 4.344 4.66 1 97.5 680 ILE A C 1
ATOM 5518 O O . ILE A 1 680 ? -11.523 3.682 3.916 1 97.5 680 ILE A O 1
ATOM 5522 N N . VAL A 1 681 ? -10.609 4.012 5.898 1 97.81 681 VAL A N 1
ATOM 5523 C CA . VAL A 1 681 ? -11.25 2.881 6.562 1 97.81 681 VAL A CA 1
ATOM 5524 C C . VAL A 1 681 ? -12.766 3.055 6.527 1 97.81 681 VAL A C 1
ATOM 5526 O O . VAL A 1 681 ? -13.281 4.152 6.766 1 97.81 681 VAL A O 1
ATOM 5529 N N . LYS A 1 682 ? -13.523 2.061 6.199 1 97.31 682 LYS A N 1
ATOM 5530 C CA . LYS A 1 682 ? -14.977 2.027 6.281 1 97.31 682 LYS A CA 1
ATOM 5531 C C . LYS A 1 682 ? -15.438 1.395 7.59 1 97.31 682 LYS A C 1
ATOM 5533 O O . LYS A 1 682 ? -15.258 0.194 7.805 1 97.31 682 LYS A O 1
ATOM 5538 N N . LEU A 1 683 ? -15.969 2.191 8.43 1 97.5 683 LEU A N 1
ATOM 5539 C CA . LEU A 1 683 ? -16.438 1.704 9.719 1 97.5 683 LEU A CA 1
ATOM 5540 C C . LEU A 1 683 ? -17.703 0.859 9.555 1 97.5 683 LEU A C 1
ATOM 5542 O O . LEU A 1 683 ? -18.422 1.003 8.57 1 97.5 683 LEU A O 1
ATOM 5546 N N . GLU A 1 684 ? -17.984 -0.004 10.484 1 94.31 684 GLU A N 1
ATOM 5547 C CA . GLU A 1 684 ? -19.109 -0.915 10.422 1 94.31 684 GLU A CA 1
ATOM 5548 C C . GLU A 1 684 ? -20.375 -0.262 10.984 1 94.31 684 GLU A C 1
ATOM 5550 O O . GLU A 1 684 ? -20.328 0.438 12 1 94.31 684 GLU A O 1
ATOM 5555 N N . LYS A 1 685 ? -21.453 -0.467 10.328 1 92.88 685 LYS A N 1
ATOM 5556 C CA . LYS A 1 685 ? -22.734 0.08 10.789 1 92.88 685 LYS A CA 1
ATOM 5557 C C . LYS A 1 685 ? -23.203 -0.615 12.07 1 92.88 685 LYS A C 1
ATOM 5559 O O . LYS A 1 685 ? -23 -1.822 12.234 1 92.88 685 LYS A O 1
ATOM 5564 N N . GLY A 1 686 ? -23.688 0.071 12.945 1 88.69 686 GLY A N 1
ATOM 5565 C CA . GLY A 1 686 ? -24.281 -0.471 14.156 1 88.69 686 GLY A CA 1
ATOM 5566 C C . GLY A 1 686 ? -23.281 -0.787 15.234 1 88.69 686 GLY A C 1
ATOM 5567 O O . GLY A 1 686 ? -23.625 -1.335 16.281 1 88.69 686 GLY A O 1
ATOM 5568 N N . LEU A 1 687 ? -22.031 -0.445 14.984 1 89.62 687 LEU A N 1
ATOM 5569 C CA . LEU A 1 687 ? -20.984 -0.719 15.953 1 89.62 687 LEU A CA 1
ATOM 5570 C C . LEU A 1 687 ? -20.281 0.567 16.359 1 89.62 687 LEU A C 1
ATOM 5572 O O . LEU A 1 687 ? -20.031 1.436 15.523 1 89.62 687 LEU A O 1
ATOM 5576 N N . ARG A 1 688 ? -20 0.579 17.656 1 93.69 688 ARG A N 1
ATOM 5577 C CA . ARG A 1 688 ? -19.25 1.711 18.203 1 93.69 688 ARG A CA 1
ATOM 5578 C C . ARG A 1 688 ? -17.812 1.321 18.516 1 93.69 688 ARG A C 1
ATOM 5580 O O . ARG A 1 688 ? -17.562 0.528 19.422 1 93.69 688 ARG A O 1
ATOM 5587 N N . TYR A 1 689 ? -16.922 1.951 17.797 1 96.5 689 TYR A N 1
ATOM 5588 C CA . TYR A 1 689 ? -15.5 1.752 18.078 1 96.5 689 TYR A CA 1
ATOM 5589 C C . TYR A 1 689 ? -14.977 2.842 19.016 1 96.5 689 TYR A C 1
ATOM 5591 O O . TYR A 1 689 ? -15.391 4 18.922 1 96.5 689 TYR A O 1
ATOM 5599 N N . TYR A 1 690 ? -14.117 2.529 19.938 1 97.06 690 TYR A N 1
ATOM 5600 C CA . TYR A 1 690 ? -13.484 3.557 20.75 1 97.06 690 TYR A CA 1
ATOM 5601 C C . TYR A 1 690 ? -12.023 3.215 21.031 1 97.06 690 TYR A C 1
ATOM 5603 O O . TYR A 1 690 ? -11.648 2.041 21.047 1 97.06 690 TYR A O 1
ATOM 5611 N N . TYR A 1 691 ? -11.172 4.199 21.156 1 97.75 691 TYR A N 1
ATOM 5612 C CA . TYR A 1 691 ? -9.734 4.086 21.422 1 97.75 691 TYR A CA 1
ATOM 5613 C C . TYR A 1 691 ? -9.32 4.957 22.594 1 97.75 691 TYR A C 1
ATOM 5615 O O . TYR A 1 691 ? -9.125 6.164 22.438 1 97.75 691 TYR A O 1
ATOM 5623 N N . PRO A 1 692 ? -9.141 4.375 23.734 1 97.31 692 PRO A N 1
ATOM 5624 C CA . PRO A 1 692 ? -8.633 5.113 24.891 1 97.31 692 PRO A CA 1
ATOM 5625 C C . PRO A 1 692 ? -7.113 5.227 24.891 1 97.31 692 PRO A C 1
ATOM 5627 O O . PRO A 1 692 ? -6.418 4.25 24.594 1 97.31 692 PRO A O 1
ATOM 5630 N N . ALA A 1 693 ? -6.629 6.383 25.156 1 96.12 693 ALA A N 1
ATOM 5631 C CA . ALA A 1 693 ? -5.188 6.609 25.281 1 96.12 693 ALA A CA 1
ATOM 5632 C C . ALA A 1 693 ? -4.883 7.621 26.375 1 96.12 693 ALA A C 1
ATOM 5634 O O . ALA A 1 693 ? -5.691 8.516 26.656 1 96.12 693 ALA A O 1
ATOM 5635 N N . MET A 1 694 ? -3.758 7.461 27 1 94.31 694 MET A N 1
ATOM 5636 C CA . MET A 1 694 ? -3.287 8.469 27.938 1 94.31 694 MET A CA 1
ATOM 5637 C C . MET A 1 694 ? -2.617 9.625 27.219 1 94.31 694 MET A C 1
ATOM 5639 O O . MET A 1 694 ? -1.947 9.43 26.203 1 94.31 694 MET A O 1
ATOM 5643 N N . CYS A 1 695 ? -2.875 10.781 27.734 1 92.44 695 CYS A N 1
ATOM 5644 C CA . CYS A 1 695 ? -2.209 11.953 27.172 1 92.44 695 CYS A CA 1
ATOM 5645 C C . CYS A 1 695 ? -0.694 11.789 27.203 1 92.44 695 CYS A C 1
ATOM 5647 O O . CYS A 1 695 ? -0.147 11.25 28.172 1 92.44 695 CYS A O 1
ATOM 5649 N N . SER A 1 696 ? -0.038 12.242 26.219 1 87.56 696 SER A N 1
ATOM 5650 C CA . SER A 1 696 ? 1.408 12.094 26.094 1 87.56 696 SER A CA 1
ATOM 5651 C C . SER A 1 696 ? 2.135 12.867 27.188 1 87.56 696 SER A C 1
ATOM 5653 O O . SER A 1 696 ? 3.172 12.422 27.688 1 87.56 696 SER A O 1
ATOM 5655 N N . ASN A 1 697 ? 1.632 14.07 27.547 1 87.38 697 ASN A N 1
ATOM 5656 C CA . ASN A 1 697 ? 2.127 14.844 28.672 1 87.38 697 ASN A CA 1
ATOM 5657 C C . ASN A 1 697 ? 1.31 14.57 29.938 1 87.38 697 ASN A C 1
ATOM 5659 O O . ASN A 1 697 ? 0.211 15.102 30.094 1 87.38 697 ASN A O 1
ATOM 5663 N N . HIS A 1 698 ? 1.847 13.977 30.812 1 83.88 698 HIS A N 1
ATOM 5664 C CA . HIS A 1 698 ? 1.122 13.531 32 1 83.88 698 HIS A CA 1
ATOM 5665 C C . HIS A 1 698 ? 0.772 14.711 32.906 1 83.88 698 HIS A C 1
ATOM 5667 O O . HIS A 1 698 ? -0.133 14.617 33.75 1 83.88 698 HIS A O 1
ATOM 5673 N N . GLN A 1 699 ? 1.425 15.766 32.719 1 84.75 699 GLN A N 1
ATOM 5674 C CA . GLN A 1 699 ? 1.171 16.938 33.562 1 84.75 699 GLN A CA 1
ATOM 5675 C C . GLN A 1 699 ? -0.042 17.719 33.031 1 84.75 699 GLN A C 1
ATOM 5677 O O . GLN A 1 699 ? -0.573 18.578 33.75 1 84.75 699 GLN A O 1
ATOM 5682 N N . ASP A 1 700 ? -0.486 17.406 31.859 1 88.69 700 ASP A N 1
ATOM 5683 C CA . ASP A 1 700 ? -1.664 18.078 31.328 1 88.69 700 ASP A CA 1
ATOM 5684 C C . ASP A 1 700 ? -2.938 17.594 32 1 88.69 700 ASP A C 1
ATOM 5686 O O . ASP A 1 700 ? -3.281 16.406 31.922 1 88.69 700 ASP A O 1
ATOM 5690 N N . GLU A 1 701 ? -3.623 18.453 32.594 1 90.56 701 GLU A N 1
ATOM 5691 C CA . GLU A 1 701 ? -4.816 18.109 33.344 1 90.56 701 GLU A CA 1
ATOM 5692 C C . GLU A 1 701 ? -6.027 17.938 32.438 1 90.56 701 GLU A C 1
ATOM 5694 O O . GLU A 1 701 ? -7.023 17.328 32.844 1 90.56 701 GLU A O 1
ATOM 5699 N N . ASN A 1 702 ? -5.953 18.422 31.219 1 91.75 702 ASN A N 1
ATOM 5700 C CA . ASN A 1 702 ? -7.082 18.375 30.297 1 91.75 702 ASN A CA 1
ATOM 5701 C C . ASN A 1 702 ? -7.211 17 29.641 1 91.75 702 ASN A C 1
ATOM 5703 O O . ASN A 1 702 ? -6.207 16.344 29.359 1 91.75 702 ASN A O 1
ATOM 5707 N N . SER A 1 703 ? -8.391 16.547 29.562 1 96.25 703 SER A N 1
ATOM 5708 C CA . SER A 1 703 ? -8.734 15.406 28.719 1 96.25 703 SER A CA 1
ATOM 5709 C C . SER A 1 703 ? -9.453 15.859 27.453 1 96.25 703 SER A C 1
ATOM 5711 O O . SER A 1 703 ? -9.82 17.031 27.312 1 96.25 703 SER A O 1
ATOM 5713 N N . ALA A 1 704 ? -9.57 14.961 26.469 1 97.81 704 ALA A N 1
ATOM 5714 C CA . ALA A 1 704 ? -10.25 15.352 25.25 1 97.81 704 ALA A CA 1
ATOM 5715 C C . ALA A 1 704 ? -11 14.18 24.625 1 97.81 704 ALA A C 1
ATOM 5717 O O . ALA A 1 704 ? -10.586 13.023 24.781 1 97.81 704 ALA A O 1
ATOM 5718 N N . LEU A 1 705 ? -12.07 14.453 23.969 1 98.44 705 LEU A N 1
ATOM 5719 C CA . LEU A 1 705 ? -12.898 13.492 23.234 1 98.44 705 LEU A CA 1
ATOM 5720 C C . LEU A 1 705 ? -13.117 13.938 21.797 1 98.44 705 LEU A C 1
ATOM 5722 O O . LEU A 1 705 ? -13.367 15.117 21.547 1 98.44 705 LEU A O 1
ATOM 5726 N N . LEU A 1 706 ? -12.922 13.062 20.906 1 98.56 706 LEU A N 1
ATOM 5727 C CA . LEU A 1 706 ? -13.422 13.211 19.531 1 98.56 706 LEU A CA 1
ATOM 5728 C C . LEU A 1 706 ? -14.43 12.117 19.203 1 98.56 706 LEU A C 1
ATOM 5730 O O . LEU A 1 706 ? -14.094 10.93 19.203 1 98.56 706 LEU A O 1
ATOM 5734 N N . HIS A 1 707 ? -15.625 12.469 19.109 1 98.5 707 HIS A N 1
ATOM 5735 C CA . HIS A 1 707 ? -16.719 11.586 18.703 1 98.5 707 HIS A CA 1
ATOM 5736 C C . HIS A 1 707 ? -17.047 11.766 17.234 1 98.5 707 HIS A C 1
ATOM 5738 O O . HIS A 1 707 ? -17.703 12.742 16.844 1 98.5 707 HIS A O 1
ATOM 5744 N N . TYR A 1 708 ? -16.641 10.82 16.406 1 98.44 708 TYR A N 1
ATOM 5745 C CA . TYR A 1 708 ? -16.781 10.891 14.961 1 98.44 708 TYR A CA 1
ATOM 5746 C C . TYR A 1 708 ? -17.891 9.969 14.469 1 98.44 708 TYR A C 1
ATOM 5748 O O . TYR A 1 708 ? -17.953 8.797 14.852 1 98.44 708 TYR A O 1
ATOM 5756 N N . ILE A 1 709 ? -18.766 10.461 13.656 1 98.31 709 ILE A N 1
ATOM 5757 C CA . ILE A 1 709 ? -19.812 9.703 12.992 1 98.31 709 ILE A CA 1
ATOM 5758 C C . ILE A 1 709 ? -19.562 9.703 11.484 1 98.31 709 ILE A C 1
ATOM 5760 O O . ILE A 1 709 ? -19.844 10.695 10.797 1 98.31 709 ILE A O 1
ATOM 5764 N N . GLN A 1 710 ? -19.109 8.617 10.945 1 98 710 GLN A N 1
ATOM 5765 C CA . GLN A 1 710 ? -18.859 8.484 9.516 1 98 710 GLN A CA 1
ATOM 5766 C C . GLN A 1 710 ? -20.172 8.266 8.758 1 98 710 GLN A C 1
ATOM 5768 O O . GLN A 1 710 ? -21 7.457 9.164 1 98 710 GLN A O 1
ATOM 5773 N N . THR A 1 711 ? -20.391 8.938 7.672 1 97.12 711 THR A N 1
ATOM 5774 C CA . THR A 1 711 ? -21.703 8.836 7.027 1 97.12 711 THR A CA 1
ATOM 5775 C C . THR A 1 711 ? -21.562 8.25 5.621 1 97.12 711 THR A C 1
ATOM 5777 O O . THR A 1 711 ? -22.016 7.141 5.359 1 97.12 711 THR A O 1
ATOM 5780 N N . HIS A 1 712 ? -20.875 8.992 4.691 1 96.62 712 HIS A N 1
ATOM 5781 C CA . HIS A 1 712 ? -20.891 8.578 3.293 1 96.62 712 HIS A CA 1
ATOM 5782 C C . HIS A 1 712 ? -19.625 9.023 2.568 1 96.62 712 HIS A C 1
ATOM 5784 O O . HIS A 1 712 ? -18.797 9.727 3.143 1 96.62 712 HIS A O 1
ATOM 5790 N N . GLN A 1 713 ? -19.516 8.5 1.325 1 95 713 GLN A N 1
ATOM 5791 C CA . GLN A 1 713 ? -18.453 8.969 0.439 1 95 713 GLN A CA 1
ATOM 5792 C C . GLN A 1 713 ? -19 9.898 -0.635 1 95 713 GLN A C 1
ATOM 5794 O O . GLN A 1 713 ? -19.812 9.484 -1.475 1 95 713 GLN A O 1
ATOM 5799 N N . ASP A 1 714 ? -18.625 10.969 -0.79 1 93.38 714 ASP A N 1
ATOM 5800 C CA . ASP A 1 714 ? -18.938 12.109 -1.642 1 93.38 714 ASP A CA 1
ATOM 5801 C C . ASP A 1 714 ? -20.172 11.844 -2.504 1 93.38 714 ASP A C 1
ATOM 5803 O O . ASP A 1 714 ? -20.094 11.102 -3.486 1 93.38 714 ASP A O 1
ATOM 5807 N N . ASN A 1 715 ? -21.219 12.312 -2.244 1 94.81 715 ASN A N 1
ATOM 5808 C CA . ASN A 1 715 ? -22.531 12.32 -2.885 1 94.81 715 ASN A CA 1
ATOM 5809 C C . ASN A 1 715 ? -23.219 13.664 -2.729 1 94.81 715 ASN A C 1
ATOM 5811 O O . ASN A 1 715 ? -23.391 14.156 -1.611 1 94.81 715 ASN A O 1
ATOM 5815 N N . VAL A 1 716 ? -23.625 14.25 -3.762 1 96.56 716 VAL A N 1
ATOM 5816 C CA . VAL A 1 716 ? -24.094 15.633 -3.771 1 96.56 716 VAL A CA 1
ATOM 5817 C C . VAL A 1 716 ? -25.203 15.805 -2.736 1 96.56 716 VAL A C 1
ATOM 5819 O O . VAL A 1 716 ? -25.125 16.688 -1.874 1 96.56 716 VAL A O 1
ATOM 5822 N N . LYS A 1 717 ? -26.219 15.008 -2.773 1 97.19 717 LYS A N 1
ATOM 5823 C CA . LYS A 1 717 ? -27.375 15.133 -1.875 1 97.19 717 LYS A CA 1
ATOM 5824 C C . LYS A 1 717 ? -26.953 14.891 -0.425 1 97.19 717 LYS A C 1
ATOM 5826 O O . LYS A 1 717 ? -27.344 15.648 0.469 1 97.19 717 LYS A O 1
ATOM 5831 N N . GLN A 1 718 ? -26.156 13.844 -0.163 1 97.44 718 GLN A N 1
ATOM 5832 C CA . GLN A 1 718 ? -25.719 13.531 1.193 1 97.44 718 GLN A CA 1
ATOM 5833 C C . GLN A 1 718 ? -24.812 14.625 1.737 1 97.44 718 GLN A C 1
ATOM 5835 O O . GLN A 1 718 ? -24.844 14.93 2.932 1 97.44 718 GLN A O 1
ATOM 5840 N N . ASN A 1 719 ? -23.984 15.18 0.861 1 97.88 719 ASN A N 1
ATOM 5841 C CA . ASN A 1 719 ? -23.109 16.266 1.269 1 97.88 719 ASN A CA 1
ATOM 5842 C C . ASN A 1 719 ? -23.906 17.453 1.826 1 97.88 719 ASN A C 1
ATOM 5844 O O . ASN A 1 719 ? -23.578 17.969 2.898 1 97.88 719 ASN A O 1
ATOM 5848 N N . VAL A 1 720 ? -24.906 17.844 1.07 1 98.06 720 VAL A N 1
ATOM 5849 C CA . VAL A 1 720 ? -25.656 19.031 1.461 1 98.06 720 VAL A CA 1
ATOM 5850 C C . VAL A 1 720 ? -26.469 18.75 2.721 1 98.06 720 VAL A C 1
ATOM 5852 O O . VAL A 1 720 ? -26.703 19.641 3.533 1 98.06 720 VAL A O 1
ATOM 5855 N N . LEU A 1 721 ? -26.953 17.531 2.857 1 98.38 721 LEU A N 1
ATOM 5856 C CA . LEU A 1 721 ? -27.672 17.156 4.066 1 98.38 721 LEU A CA 1
ATOM 5857 C C . LEU A 1 721 ? -26.766 17.219 5.289 1 98.38 721 LEU A C 1
ATOM 5859 O O . LEU A 1 721 ? -27.172 17.719 6.34 1 98.38 721 LEU A O 1
ATOM 5863 N N . LEU A 1 722 ? -25.562 16.734 5.172 1 98.12 722 LEU A N 1
ATOM 5864 C CA . LEU A 1 722 ? -24.594 16.781 6.262 1 98.12 722 LEU A CA 1
ATOM 5865 C C . LEU A 1 722 ? -24.234 18.219 6.625 1 98.12 722 LEU A C 1
ATOM 5867 O O . LEU A 1 722 ? -24.156 18.562 7.805 1 98.12 722 LEU A O 1
ATOM 5871 N N . GLN A 1 723 ? -23.969 19.016 5.629 1 97.31 723 GLN A N 1
ATOM 5872 C CA . GLN A 1 723 ? -23.609 20.422 5.855 1 97.31 723 GLN A CA 1
ATOM 5873 C C . GLN A 1 723 ? -24.75 21.172 6.551 1 97.31 723 GLN A C 1
ATOM 5875 O O . GLN A 1 723 ? -24.5 21.969 7.453 1 97.31 723 GLN A O 1
ATOM 5880 N N . LEU A 1 724 ? -25.938 20.938 6.062 1 97.19 724 LEU A N 1
ATOM 5881 C CA . LEU A 1 724 ? -27.094 21.594 6.664 1 97.19 724 LEU A CA 1
ATOM 5882 C C . LEU A 1 724 ? -27.281 21.156 8.109 1 97.19 724 LEU A C 1
ATOM 5884 O O . LEU A 1 724 ? -27.578 21.984 8.984 1 97.19 724 LEU A O 1
ATOM 5888 N N . LEU A 1 725 ? -27.109 19.891 8.344 1 97.12 725 LEU A N 1
ATOM 5889 C CA . LEU A 1 725 ? -27.219 19.375 9.703 1 97.12 725 LEU A CA 1
ATOM 5890 C C . LEU A 1 725 ? -26.172 20.016 10.609 1 97.12 725 LEU A C 1
ATOM 5892 O O . LEU A 1 725 ? -26.469 20.359 11.758 1 97.12 725 LEU A O 1
ATOM 5896 N N . ALA A 1 726 ? -24.953 20.109 10.148 1 96.06 726 ALA A N 1
ATOM 5897 C CA . ALA A 1 726 ? -23.875 20.734 10.914 1 96.06 726 ALA A CA 1
ATOM 5898 C C . ALA A 1 726 ? -24.203 22.188 11.219 1 96.06 726 ALA A C 1
ATOM 5900 O O . ALA A 1 726 ? -23.906 22.688 12.312 1 96.06 726 ALA A O 1
ATOM 5901 N N . LEU A 1 727 ? -24.75 22.859 10.227 1 94.12 727 LEU A N 1
ATOM 5902 C CA . LEU A 1 727 ? -25.109 24.25 10.406 1 94.12 727 LEU A CA 1
ATOM 5903 C C . LEU A 1 727 ? -26.172 24.406 11.492 1 94.12 727 LEU A C 1
ATOM 5905 O O . LEU A 1 727 ? -26.047 25.25 12.383 1 94.12 727 LEU A O 1
ATOM 5909 N N . VAL A 1 728 ? -27.188 23.594 11.484 1 93.56 728 VAL A N 1
ATOM 5910 C CA . VAL A 1 728 ? -28.312 23.672 12.414 1 93.56 728 VAL A CA 1
ATOM 5911 C C . VAL A 1 728 ? -27.859 23.25 13.805 1 93.56 728 VAL A C 1
ATOM 5913 O O . VAL A 1 728 ? -28.344 23.781 14.812 1 93.56 728 VAL A O 1
ATOM 5916 N N . GLY A 1 729 ? -26.953 22.312 13.852 1 94.31 729 GLY A N 1
ATOM 5917 C CA . GLY A 1 729 ? -26.578 21.719 15.125 1 94.31 729 GLY A CA 1
ATOM 5918 C C . GLY A 1 729 ? -25.438 22.453 15.805 1 94.31 729 GLY A C 1
ATOM 5919 O O . GLY A 1 729 ? -25.188 22.266 17 1 94.31 729 GLY A O 1
ATOM 5920 N N . LYS A 1 730 ? -24.719 23.281 15.195 1 92.88 730 LYS A N 1
ATOM 5921 C CA . LYS A 1 730 ? -23.5 23.891 15.688 1 92.88 730 LYS A CA 1
ATOM 5922 C C . LYS A 1 730 ? -23.75 24.688 16.969 1 92.88 730 LYS A C 1
ATOM 5924 O O . LYS A 1 730 ? -23.094 24.453 17.984 1 92.88 730 LYS A O 1
ATOM 5929 N N . GLN A 1 731 ? -24.688 25.625 16.922 1 90.12 731 GLN A N 1
ATOM 5930 C CA . GLN A 1 731 ? -24.938 26.5 18.062 1 90.12 731 GLN A CA 1
ATOM 5931 C C . GLN A 1 731 ? -25.594 25.75 19.219 1 90.12 731 GLN A C 1
ATOM 5933 O O . GLN A 1 731 ? -25.188 25.906 20.375 1 90.12 731 GLN A O 1
ATOM 5938 N N . PRO A 1 732 ? -26.594 24.891 18.922 1 92.81 732 PRO A N 1
ATOM 5939 C CA . PRO A 1 732 ? -27.156 24.094 20.016 1 92.81 732 PRO A CA 1
ATOM 5940 C C . PRO A 1 732 ? -26.094 23.25 20.734 1 92.81 732 PRO A C 1
ATOM 5942 O O . PRO A 1 732 ? -26.141 23.125 21.953 1 92.81 732 PRO A O 1
ATOM 5945 N N . ALA A 1 733 ? -25.219 22.703 20.016 1 95.31 733 ALA A N 1
ATOM 5946 C CA . ALA A 1 733 ? -24.156 21.891 20.609 1 95.31 733 ALA A CA 1
ATOM 5947 C C . ALA A 1 733 ? -23.25 22.75 21.5 1 95.31 733 ALA A C 1
ATOM 5949 O O . ALA A 1 733 ? -22.922 22.359 22.609 1 95.31 733 ALA A O 1
ATOM 5950 N N . PHE A 1 734 ? -22.844 23.828 20.969 1 92.12 734 PHE A N 1
ATOM 5951 C CA . PHE A 1 734 ? -21.984 24.734 21.719 1 92.12 734 PHE A CA 1
ATOM 5952 C C . PHE A 1 734 ? -22.672 25.188 23.016 1 92.12 734 PHE A C 1
ATOM 5954 O O . PHE A 1 734 ? -22.062 25.156 24.094 1 92.12 734 PHE A O 1
ATOM 5961 N N . HIS A 1 735 ? -23.891 25.641 22.906 1 89.38 735 HIS A N 1
ATOM 5962 C CA . HIS A 1 735 ? -24.641 26.141 24.047 1 89.38 735 HIS A CA 1
ATOM 5963 C C . HIS A 1 735 ? -24.797 25.062 25.125 1 89.38 735 HIS A C 1
ATOM 5965 O O . HIS A 1 735 ? -24.547 25.328 26.297 1 89.38 735 HIS A O 1
ATOM 5971 N N . GLN A 1 736 ? -25.156 23.906 24.688 1 93.69 736 GLN A N 1
ATOM 5972 C CA . GLN A 1 736 ? -25.422 22.828 25.641 1 93.69 736 GLN A CA 1
ATOM 5973 C C . GLN A 1 736 ? -24.141 22.328 26.281 1 93.69 736 GLN A C 1
ATOM 5975 O O . GLN A 1 736 ? -24.047 22.203 27.5 1 93.69 736 GLN A O 1
ATOM 5980 N N . LEU A 1 737 ? -23.109 22.016 25.484 1 95.56 737 LEU A N 1
ATOM 5981 C CA . LEU A 1 737 ? -21.922 21.359 25.984 1 95.56 737 LEU A CA 1
ATOM 5982 C C . LEU A 1 737 ? -20.984 22.344 26.672 1 95.56 737 LEU A C 1
ATOM 5984 O O . LEU A 1 737 ? -20.375 22.016 27.688 1 95.56 737 LEU A O 1
ATOM 5988 N N . ARG A 1 738 ? -20.859 23.531 26.141 1 90.75 738 ARG A N 1
ATOM 5989 C CA . ARG A 1 738 ? -19.922 24.516 26.672 1 90.75 738 ARG A CA 1
ATOM 5990 C C . ARG A 1 738 ? -20.562 25.391 27.75 1 90.75 738 ARG A C 1
ATOM 5992 O O . ARG A 1 738 ? -20.031 25.531 28.844 1 90.75 738 ARG A O 1
ATOM 5999 N N . SER A 1 739 ? -21.75 25.922 27.484 1 85.94 739 SER A N 1
ATOM 6000 C CA . SER A 1 739 ? -22.344 26.953 28.328 1 85.94 739 SER A CA 1
ATOM 6001 C C . SER A 1 739 ? -23.156 26.344 29.469 1 85.94 739 SER A C 1
ATOM 6003 O O . SER A 1 739 ? -23.047 26.781 30.609 1 85.94 739 SER A O 1
ATOM 6005 N N . VAL A 1 740 ? -23.984 25.391 29.094 1 90 740 VAL A N 1
ATOM 6006 C CA . VAL A 1 740 ? -24.891 24.828 30.094 1 90 740 VAL A CA 1
ATOM 6007 C C . VAL A 1 740 ? -24.156 23.797 30.938 1 90 740 VAL A C 1
ATOM 6009 O O . VAL A 1 740 ? -24.125 23.906 32.188 1 90 740 VAL A O 1
ATOM 6012 N N . GLU A 1 741 ? -23.422 22.906 30.266 1 93.31 741 GLU A N 1
ATOM 6013 C CA . GLU A 1 741 ? -22.781 21.812 31.016 1 93.31 741 GLU A CA 1
ATOM 6014 C C . GLU A 1 741 ? -21.375 22.203 31.438 1 93.31 741 GLU A C 1
ATOM 6016 O O . GLU A 1 741 ? -20.781 21.531 32.281 1 93.31 741 GLU A O 1
ATOM 6021 N N . GLN A 1 742 ? -20.844 23.219 30.844 1 91.06 742 GLN A N 1
ATOM 6022 C CA . GLN A 1 742 ? -19.531 23.75 31.203 1 91.06 742 GLN A CA 1
ATOM 6023 C C . GLN A 1 742 ? -18.453 22.688 31.094 1 91.06 742 GLN A C 1
ATOM 6025 O O . GLN A 1 742 ? -17.656 22.516 32.031 1 91.06 742 GLN A O 1
ATOM 6030 N N . LEU A 1 743 ? -18.469 21.969 29.969 1 93.12 743 LEU A N 1
ATOM 6031 C CA . LEU A 1 743 ? -17.562 20.844 29.828 1 93.12 743 LEU A CA 1
ATOM 6032 C C . LEU A 1 743 ? -16.172 21.312 29.422 1 93.12 743 LEU A C 1
ATOM 6034 O O . LEU A 1 743 ? -15.211 20.547 29.516 1 93.12 743 LEU A O 1
ATOM 6038 N N . GLY A 1 744 ? -16.031 22.516 29.062 1 87.69 744 GLY A N 1
ATOM 6039 C CA . GLY A 1 744 ? -14.727 23.031 28.688 1 87.69 744 GLY A CA 1
ATOM 6040 C C . GLY A 1 744 ? -14.789 24.188 27.703 1 87.69 744 GLY A C 1
ATOM 6041 O O . GLY A 1 744 ? -15.859 24.516 27.188 1 87.69 744 GLY A O 1
ATOM 6042 N N . TYR A 1 745 ? -13.555 24.719 27.453 1 83.88 745 TYR A N 1
ATOM 6043 C CA . TYR A 1 745 ? -13.461 25.859 26.547 1 83.88 745 TYR A CA 1
ATOM 6044 C C . TYR A 1 745 ? -13.633 25.422 25.094 1 83.88 745 TYR A C 1
ATOM 6046 O O . TYR A 1 745 ? -14.266 26.109 24.312 1 83.88 745 TYR A O 1
ATOM 6054 N N . ILE A 1 746 ? -13.109 24.297 24.812 1 92.5 746 ILE A N 1
ATOM 6055 C CA . ILE A 1 746 ? -13.266 23.766 23.469 1 92.5 746 ILE A CA 1
ATOM 6056 C C . ILE A 1 746 ? -14.414 22.75 23.438 1 92.5 746 ILE A C 1
ATOM 6058 O O . ILE A 1 746 ? -14.305 21.672 24.016 1 92.5 746 ILE A O 1
ATOM 6062 N N . ALA A 1 747 ? -15.438 23 22.875 1 94.06 747 ALA A N 1
ATOM 6063 C CA . ALA A 1 747 ? -16.609 22.172 22.594 1 94.06 747 ALA A CA 1
ATOM 6064 C C . ALA A 1 747 ? -17.219 22.516 21.25 1 94.06 747 ALA A C 1
ATOM 6066 O O . ALA A 1 747 ? -17.953 23.5 21.125 1 94.06 747 ALA A O 1
ATOM 6067 N N . LEU A 1 748 ? -16.891 21.672 20.297 1 94.06 748 LEU A N 1
ATOM 6068 C CA . LEU A 1 748 ? -17.219 22.047 18.922 1 94.06 748 LEU A CA 1
ATOM 6069 C C . LEU A 1 748 ? -17.906 20.891 18.188 1 94.06 748 LEU A C 1
ATOM 6071 O O . LEU A 1 748 ? -17.625 19.719 18.453 1 94.06 748 LEU A O 1
ATOM 6075 N N . LEU A 1 749 ? -18.891 21.25 17.328 1 96.44 749 LEU A N 1
ATOM 6076 C CA . LEU A 1 749 ? -19.469 20.359 16.328 1 96.44 749 LEU A CA 1
ATOM 6077 C C . LEU A 1 749 ? -19.062 20.812 14.922 1 96.44 749 LEU A C 1
ATOM 6079 O O . LEU A 1 749 ? -19.266 21.969 14.555 1 96.44 749 LEU A O 1
ATOM 6083 N N . ARG A 1 750 ? -18.422 19.922 14.164 1 95.19 750 ARG A N 1
ATOM 6084 C CA . ARG A 1 750 ? -17.969 20.25 12.82 1 95.19 750 ARG A CA 1
ATOM 6085 C C . ARG A 1 750 ? -18.109 19.062 11.883 1 95.19 750 ARG A C 1
ATOM 6087 O O . ARG A 1 750 ? -18.297 17.922 12.336 1 95.19 750 ARG A O 1
ATOM 6094 N N . GLN A 1 751 ? -18.203 19.391 10.609 1 95.25 751 GLN A N 1
ATOM 6095 C CA . GLN A 1 751 ? -18.109 18.312 9.625 1 95.25 751 GLN A CA 1
ATOM 6096 C C . GLN A 1 751 ? -16.656 17.891 9.406 1 95.25 751 GLN A C 1
ATOM 6098 O O . GLN A 1 751 ? -15.727 18.641 9.727 1 95.25 751 GLN A O 1
ATOM 6103 N N . ARG A 1 752 ? -16.453 16.734 8.961 1 95.75 752 ARG A N 1
ATOM 6104 C CA . ARG A 1 752 ? -15.141 16.188 8.648 1 95.75 752 ARG A CA 1
ATOM 6105 C C . ARG A 1 752 ? -15.117 15.625 7.23 1 95.75 752 ARG A C 1
ATOM 6107 O O . ARG A 1 752 ? -16.094 15.047 6.766 1 95.75 752 ARG A O 1
ATOM 6114 N N . ASN A 1 753 ? -14.047 15.836 6.539 1 95.75 753 ASN A N 1
ATOM 6115 C CA . ASN A 1 753 ? -13.82 15.312 5.199 1 95.75 753 ASN A CA 1
ATOM 6116 C C . ASN A 1 753 ? -12.461 14.625 5.082 1 95.75 753 ASN A C 1
ATOM 6118 O O . ASN A 1 753 ?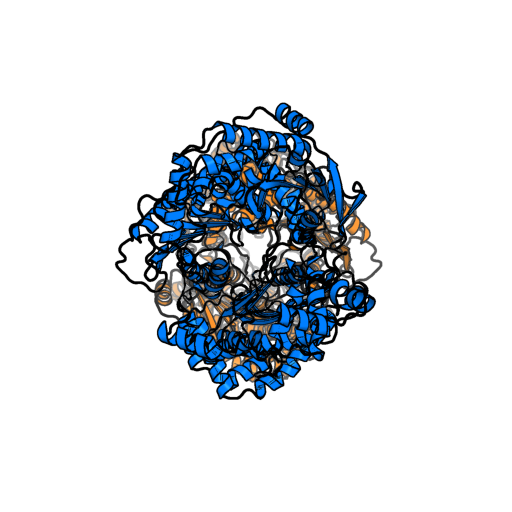 -11.422 15.281 5.168 1 95.75 753 ASN A O 1
ATOM 6122 N N . ASP A 1 754 ? -12.477 13.383 4.953 1 95.06 754 ASP A N 1
ATOM 6123 C CA . ASP A 1 754 ? -11.266 12.594 4.734 1 95.06 754 ASP A CA 1
ATOM 6124 C C . ASP A 1 754 ? -11.195 12.086 3.295 1 95.06 754 ASP A C 1
ATOM 6126 O O . ASP A 1 754 ? -11.625 10.969 3.004 1 95.06 754 ASP A O 1
ATOM 6130 N N . SER A 1 755 ? -10.633 12.852 2.436 1 93.31 755 SER A N 1
ATOM 6131 C CA . SER A 1 755 ? -10.461 12.492 1.033 1 93.31 755 SER A CA 1
ATOM 6132 C C . SER A 1 755 ? -11.773 12.008 0.421 1 93.31 755 SER A C 1
ATOM 6134 O O . SER A 1 755 ? -11.828 10.945 -0.193 1 93.31 755 SER A O 1
ATOM 6136 N N . GLY A 1 756 ? -12.82 12.727 0.744 1 94.25 756 GLY A N 1
ATOM 6137 C CA . GLY A 1 756 ? -14.125 12.453 0.152 1 94.25 756 GLY A CA 1
ATOM 6138 C C . GLY A 1 756 ? -15.055 11.695 1.083 1 94.25 756 GLY A C 1
ATOM 6139 O O . GLY A 1 756 ? -16.266 11.656 0.856 1 94.25 756 GLY A O 1
ATOM 6140 N N . VAL A 1 757 ? -14.5 11.031 2.098 1 97.12 757 VAL A N 1
ATOM 6141 C CA . VAL A 1 757 ? -15.328 10.375 3.102 1 97.12 757 VAL A CA 1
ATOM 6142 C C . VAL A 1 757 ? -15.734 11.375 4.18 1 97.12 757 VAL A C 1
ATOM 6144 O O . VAL A 1 757 ? -14.867 11.977 4.828 1 97.12 757 VAL A O 1
ATOM 6147 N N . ARG A 1 758 ? -17 11.523 4.359 1 97.38 758 ARG A N 1
ATOM 6148 C CA . ARG A 1 758 ? -17.5 12.633 5.168 1 97.38 758 ARG A CA 1
ATOM 6149 C C . ARG A 1 758 ? -18.219 12.117 6.414 1 97.38 758 ARG A C 1
ATOM 6151 O O . ARG A 1 758 ? -18.625 10.961 6.473 1 97.38 758 ARG A O 1
ATOM 6158 N N . GLY A 1 759 ? -18.25 13.031 7.387 1 97.75 759 GLY A N 1
ATOM 6159 C CA . GLY A 1 759 ? -18.969 12.734 8.617 1 97.75 759 GLY A CA 1
ATOM 6160 C C . GLY A 1 759 ? -19.047 13.93 9.555 1 97.75 759 GLY A C 1
ATOM 6161 O O . GLY A 1 759 ? -18.75 15.055 9.164 1 97.75 759 GLY A O 1
ATOM 6162 N N . LEU A 1 760 ? -19.625 13.664 10.688 1 97.69 760 LEU A N 1
ATOM 6163 C CA . LEU A 1 760 ? -19.797 14.648 11.75 1 97.69 760 LEU A CA 1
ATOM 6164 C C . LEU A 1 760 ? -18.875 14.344 12.93 1 97.69 760 LEU A C 1
ATOM 6166 O O . LEU A 1 760 ? -18.641 13.172 13.25 1 97.69 760 LEU A O 1
ATOM 6170 N N . GLN A 1 761 ? -18.344 15.414 13.539 1 98.12 761 GLN A N 1
ATOM 6171 C CA . GLN A 1 761 ? -17.469 15.141 14.688 1 98.12 761 GLN A CA 1
ATOM 6172 C C . GLN A 1 761 ? -17.703 16.156 15.805 1 98.12 761 GLN A C 1
ATOM 6174 O O . GLN A 1 761 ? -17.953 17.328 15.531 1 98.12 761 GLN A O 1
ATOM 6179 N N . PHE A 1 762 ? -17.672 15.711 17.016 1 98.31 762 PHE A N 1
ATOM 6180 C CA . PHE A 1 762 ? -17.656 16.5 18.234 1 98.31 762 PHE A CA 1
ATOM 6181 C C . PHE A 1 762 ? -16.266 16.516 18.859 1 98.31 762 PHE A C 1
ATOM 6183 O O . PHE A 1 762 ? -15.625 15.461 18.969 1 98.31 762 PHE A O 1
ATOM 6190 N N . ILE A 1 763 ? -15.727 17.594 19.188 1 98.25 763 ILE A N 1
ATOM 6191 C CA . ILE A 1 763 ? -14.438 17.719 19.844 1 98.25 763 ILE A CA 1
ATOM 6192 C C . ILE A 1 763 ? -14.609 18.484 21.172 1 98.25 763 ILE A C 1
ATOM 6194 O O . ILE A 1 763 ? -15.102 19.609 21.188 1 98.25 763 ILE A O 1
ATOM 6198 N N . ILE A 1 764 ? -14.25 17.891 22.266 1 98 764 ILE A N 1
ATOM 6199 C CA . ILE A 1 764 ? -14.398 18.5 23.578 1 98 764 ILE A CA 1
ATOM 6200 C C . ILE A 1 764 ? -13.102 18.328 24.359 1 98 764 ILE A C 1
ATOM 6202 O O . ILE A 1 764 ? -12.562 17.234 24.469 1 98 764 ILE A O 1
ATOM 6206 N N . GLN A 1 765 ? -12.523 19.328 24.781 1 96.38 765 GLN A N 1
ATOM 6207 C CA . GLN A 1 765 ? -11.43 19.297 25.75 1 96.38 765 GLN A CA 1
ATOM 6208 C C . GLN A 1 765 ? -11.906 19.75 27.125 1 96.38 765 GLN A C 1
ATOM 6210 O O . GLN A 1 765 ? -12.523 20.797 27.266 1 96.38 765 GLN A O 1
ATOM 6215 N N . SER A 1 766 ? -11.633 18.922 28.172 1 94.81 766 SER A N 1
ATOM 6216 C CA . SER A 1 766 ? -12.289 19.156 29.453 1 94.81 766 SER A CA 1
ATOM 6217 C C . SER A 1 766 ? -11.398 18.734 30.625 1 94.81 766 SER A C 1
ATOM 6219 O O . SER A 1 766 ? -10.641 17.781 30.516 1 94.81 766 SER A O 1
ATOM 6221 N N . THR A 1 767 ? -11.5 19.469 31.719 1 92.06 767 THR A N 1
ATOM 6222 C CA . THR A 1 767 ? -10.945 19.031 33 1 92.06 767 THR A CA 1
ATOM 6223 C C . THR A 1 767 ? -12.055 18.516 33.938 1 92.06 767 THR A C 1
ATOM 6225 O O . THR A 1 767 ? -11.773 17.938 34.969 1 92.06 767 THR A O 1
ATOM 6228 N N . VAL A 1 768 ? -13.219 18.641 33.5 1 93 768 VAL A N 1
ATOM 6229 C CA . VAL A 1 768 ? -14.367 18.406 34.344 1 93 768 VAL A CA 1
ATOM 6230 C C . VAL A 1 768 ? -14.773 16.938 34.281 1 93 768 VAL A C 1
ATOM 6232 O O . VAL A 1 768 ? -15.102 16.344 35.312 1 93 768 VAL A O 1
ATOM 6235 N N . LYS A 1 769 ? -14.828 16.438 33.094 1 95.62 769 LYS A N 1
ATOM 6236 C CA . LYS A 1 769 ? -15.25 15.047 32.906 1 95.62 769 LYS A CA 1
ATOM 6237 C C . LYS A 1 769 ? -14.227 14.266 32.094 1 95.62 769 LYS A C 1
ATOM 6239 O O . LYS A 1 769 ? -13.523 14.836 31.25 1 95.62 769 LYS A O 1
ATOM 6244 N N . ASP A 1 770 ? -14.172 12.977 32.406 1 96.5 770 ASP A N 1
ATOM 6245 C CA . ASP A 1 770 ? -13.297 12.109 31.609 1 96.5 770 ASP A CA 1
ATOM 6246 C C . ASP A 1 770 ? -13.914 11.812 30.25 1 96.5 770 ASP A C 1
ATOM 6248 O O . ASP A 1 770 ? -15.117 11.992 30.047 1 96.5 770 ASP A O 1
ATOM 6252 N N . PRO A 1 771 ? -13.211 11.367 29.281 1 97.62 771 PRO A N 1
ATOM 6253 C CA . PRO A 1 771 ? -13.656 11.227 27.891 1 97.62 771 PRO A CA 1
ATOM 6254 C C . PRO A 1 771 ? -14.844 10.273 27.75 1 97.62 771 PRO A C 1
ATOM 6256 O O . PRO A 1 771 ? -15.727 10.508 26.906 1 97.62 771 PRO A O 1
ATOM 6259 N N . ALA A 1 772 ? -14.891 9.172 28.469 1 96.19 772 ALA A N 1
ATOM 6260 C CA . ALA A 1 772 ? -16.031 8.266 28.406 1 96.19 772 ALA A CA 1
ATOM 6261 C C . ALA A 1 772 ? -17.328 8.977 28.812 1 96.19 772 ALA A C 1
ATOM 6263 O O . ALA A 1 772 ? -18.375 8.781 28.188 1 96.19 772 ALA A O 1
ATOM 6264 N N . ASN A 1 773 ? -17.219 9.711 29.828 1 96.69 773 ASN A N 1
ATOM 6265 C CA . ASN A 1 773 ? -18.375 10.484 30.266 1 96.69 773 ASN A CA 1
ATOM 6266 C C . ASN A 1 773 ? -18.703 11.602 29.281 1 96.69 773 ASN A C 1
ATOM 6268 O O . ASN A 1 773 ? -19.875 11.969 29.125 1 96.69 773 ASN A O 1
ATOM 6272 N N . LEU A 1 774 ? -17.672 12.227 28.719 1 97.81 774 LEU A N 1
ATOM 6273 C CA . LEU A 1 774 ? -17.922 13.203 27.656 1 97.81 774 LEU A CA 1
ATOM 6274 C C . LEU A 1 774 ? -18.703 12.578 26.516 1 97.81 774 LEU A C 1
ATOM 6276 O O . LEU A 1 774 ? -19.594 13.211 25.938 1 97.81 774 LEU A O 1
ATOM 6280 N N . ASP A 1 775 ? -18.359 11.375 26.172 1 96.56 775 ASP A N 1
ATOM 6281 C CA . ASP A 1 775 ? -19.062 10.633 25.125 1 96.56 775 ASP A CA 1
ATOM 6282 C C . ASP A 1 775 ? -20.547 10.492 25.484 1 96.56 775 ASP A C 1
ATOM 6284 O O . ASP A 1 775 ? -21.422 10.625 24.625 1 96.56 775 ASP A O 1
ATOM 6288 N N . ALA A 1 776 ? -20.766 10.203 26.734 1 96.12 776 ALA A N 1
ATOM 6289 C CA . ALA A 1 776 ? -22.141 10.086 27.203 1 96.12 776 ALA A CA 1
ATOM 6290 C C . ALA A 1 776 ? -22.891 11.414 27.078 1 96.12 776 ALA A C 1
ATOM 6292 O O . ALA A 1 776 ? -24.094 11.438 26.797 1 96.12 776 ALA A O 1
ATOM 6293 N N . ARG A 1 777 ? -22.188 12.453 27.281 1 97.25 777 ARG A N 1
ATOM 6294 C CA . ARG A 1 777 ? -22.812 13.773 27.156 1 97.25 777 ARG A CA 1
ATOM 6295 C C . ARG A 1 777 ? -23.156 14.078 25.703 1 97.25 777 ARG A C 1
ATOM 6297 O O . ARG A 1 777 ? -24.156 14.742 25.422 1 97.25 777 ARG A O 1
ATOM 6304 N N . VAL A 1 778 ? -22.312 13.664 24.766 1 97.62 778 VAL A N 1
ATOM 6305 C CA . VAL A 1 778 ? -22.609 13.828 23.359 1 97.62 778 VAL A CA 1
ATOM 6306 C C . VAL A 1 778 ? -23.875 13.055 23 1 97.62 778 VAL A C 1
ATOM 6308 O O . VAL A 1 778 ? -24.734 13.555 22.266 1 97.62 778 VAL A O 1
ATOM 6311 N N . VAL A 1 779 ? -24.016 11.875 23.484 1 96.44 779 VAL A N 1
ATOM 6312 C CA . VAL A 1 779 ? -25.188 11.047 23.234 1 96.44 779 VAL A CA 1
ATOM 6313 C C . VAL A 1 779 ? -26.422 11.742 23.797 1 96.44 779 VAL A C 1
ATOM 6315 O O . VAL A 1 779 ? -27.484 11.773 23.156 1 96.44 779 VAL A O 1
ATOM 6318 N N . ASN A 1 780 ? -26.281 12.273 24.984 1 97.12 780 ASN A N 1
ATOM 6319 C CA . ASN A 1 780 ? -27.391 13.008 25.594 1 97.12 780 ASN A CA 1
ATOM 6320 C C . ASN A 1 780 ? -27.781 14.227 24.766 1 97.12 780 ASN A C 1
ATOM 6322 O O . ASN A 1 780 ? -28.969 14.547 24.641 1 97.12 780 ASN A O 1
ATOM 6326 N N . PHE A 1 781 ? -26.844 14.906 24.297 1 97.5 781 PHE A N 1
ATOM 6327 C CA . PHE A 1 781 ? -27.125 16.047 23.422 1 97.5 781 PHE A CA 1
ATOM 6328 C C . PHE A 1 781 ? -27.906 15.602 22.188 1 97.5 781 PHE A C 1
ATOM 6330 O O . PHE A 1 781 ? -28.859 16.266 21.781 1 97.5 781 PHE A O 1
ATOM 6337 N N . LEU A 1 782 ? -27.422 14.5 21.547 1 97.5 782 LEU A N 1
ATOM 6338 C CA . LEU A 1 782 ? -28.062 14.023 20.328 1 97.5 782 LEU A CA 1
ATOM 6339 C C . LEU A 1 782 ? -29.531 13.664 20.594 1 97.5 782 LEU A C 1
ATOM 6341 O O . LEU A 1 782 ? -30.391 13.883 19.75 1 97.5 782 LEU A O 1
ATOM 6345 N N . ASN A 1 783 ? -29.766 13.156 21.797 1 96.56 783 ASN A N 1
ATOM 6346 C CA . ASN A 1 783 ? -31.141 12.883 22.188 1 96.56 783 ASN A CA 1
ATOM 6347 C C . ASN A 1 783 ? -31.969 14.164 22.297 1 96.56 783 ASN A C 1
ATOM 6349 O O . ASN A 1 783 ? -33.094 14.227 21.828 1 96.56 783 ASN A O 1
ATOM 6353 N N . MET A 1 784 ? -31.375 15.078 22.891 1 95.44 784 MET A N 1
ATOM 6354 C CA . MET A 1 784 ? -32.031 16.375 23.031 1 95.44 784 MET A CA 1
ATOM 6355 C C . MET A 1 784 ? -32.25 17.031 21.672 1 95.44 784 MET A C 1
ATOM 6357 O O . MET A 1 784 ? -33.312 17.594 21.406 1 95.44 784 MET A O 1
ATOM 6361 N N . PHE A 1 785 ? -31.25 17 20.875 1 96.06 785 PHE A N 1
ATOM 6362 C CA . PHE A 1 785 ? -31.25 17.641 19.578 1 96.06 785 PHE A CA 1
ATOM 6363 C C . PHE A 1 785 ? -32.312 17.047 18.672 1 96.06 785 PHE A C 1
ATOM 6365 O O . PHE A 1 785 ? -32.844 17.734 17.797 1 96.06 785 PHE A O 1
ATOM 6372 N N . GLU A 1 786 ? -32.594 15.766 18.875 1 95.56 786 GLU A N 1
ATOM 6373 C CA . GLU A 1 786 ? -33.688 15.102 18.125 1 95.56 786 GLU A CA 1
ATOM 6374 C C . GLU A 1 786 ? -34.969 15.883 18.25 1 95.56 786 GLU A C 1
ATOM 6376 O O . GLU A 1 786 ? -35.656 16.125 17.25 1 95.56 786 GLU A O 1
ATOM 6381 N N . GLY A 1 787 ? -35.312 16.266 19.406 1 94.12 787 GLY A N 1
ATOM 6382 C CA . GLY A 1 787 ? -36.531 17.062 19.609 1 94.12 787 GLY A CA 1
ATOM 6383 C C . GLY A 1 787 ? -36.469 18.391 18.891 1 94.12 787 GLY A C 1
ATOM 6384 O O . GLY A 1 787 ? -37.469 18.828 18.312 1 94.12 787 GLY A O 1
ATOM 6385 N N . THR A 1 788 ? -35.344 19.031 18.953 1 91.69 788 THR A N 1
ATOM 6386 C CA . THR A 1 788 ? -35.125 20.312 18.297 1 91.69 788 THR A CA 1
ATOM 6387 C C . THR A 1 788 ? -35.344 20.172 16.781 1 91.69 788 THR A C 1
ATOM 6389 O O . THR A 1 788 ? -35.969 21.016 16.156 1 91.69 788 THR A O 1
ATOM 6392 N N . LEU A 1 789 ? -34.812 19.141 16.203 1 94.56 789 LEU A N 1
ATOM 6393 C CA . LEU A 1 789 ? -34.875 18.922 14.758 1 94.56 789 LEU A CA 1
ATOM 6394 C C . LEU A 1 789 ? -36.312 18.594 14.328 1 94.56 789 LEU A C 1
ATOM 6396 O O . LEU A 1 789 ? -36.781 19.109 13.305 1 94.56 789 LEU A O 1
ATOM 6400 N N . TYR A 1 790 ? -37 17.781 15.109 1 95.19 790 TYR A N 1
ATOM 6401 C CA . TYR A 1 790 ? -38.344 17.375 14.773 1 95.19 790 TYR A CA 1
ATOM 6402 C C . TYR A 1 790 ? -39.312 18.531 14.875 1 95.19 790 TYR A C 1
ATOM 6404 O O . TYR A 1 790 ? -40.312 18.594 14.148 1 95.19 790 TYR A O 1
ATOM 6412 N N . ASN A 1 791 ? -39.094 19.453 15.719 1 93.88 791 ASN A N 1
ATOM 6413 C CA . ASN A 1 791 ? -40 20.562 15.969 1 93.88 791 ASN A CA 1
ATOM 6414 C C . ASN A 1 791 ? -39.594 21.797 15.148 1 93.88 791 ASN A C 1
ATOM 6416 O O . ASN A 1 791 ? -40.219 22.844 15.281 1 93.88 791 ASN A O 1
ATOM 6420 N N . MET A 1 792 ? -38.594 21.609 14.375 1 93.5 792 MET A N 1
ATOM 6421 C CA . MET A 1 792 ? -38.188 22.719 13.508 1 93.5 792 MET A CA 1
ATOM 6422 C C . MET A 1 792 ? -39.312 23.078 12.539 1 93.5 792 MET A C 1
ATOM 6424 O O . MET A 1 792 ? -39.844 22.219 11.844 1 93.5 792 MET A O 1
ATOM 6428 N N . SER A 1 793 ? -39.719 24.328 12.461 1 94.62 793 SER A N 1
ATOM 6429 C CA . SER A 1 793 ? -40.781 24.781 11.547 1 94.62 793 SER A CA 1
ATOM 6430 C C . SER A 1 793 ? -40.281 24.812 10.109 1 94.62 793 SER A C 1
ATOM 6432 O O . SER A 1 793 ? -39.094 24.859 9.859 1 94.62 793 SER A O 1
ATOM 6434 N N . ASP A 1 794 ? -41.188 24.844 9.242 1 95.44 794 ASP A N 1
ATOM 6435 C CA . ASP A 1 794 ? -40.844 24.938 7.824 1 95.44 794 ASP A CA 1
ATOM 6436 C C . ASP A 1 794 ? -40.125 26.266 7.523 1 95.44 794 ASP A C 1
ATOM 6438 O O . ASP A 1 794 ? -39.25 26.312 6.68 1 95.44 794 ASP A O 1
ATOM 6442 N N . THR A 1 795 ? -40.562 27.219 8.25 1 94.19 795 THR A N 1
ATOM 6443 C CA . THR A 1 795 ? -39.938 28.531 8.055 1 94.19 795 THR A CA 1
ATOM 6444 C C . THR A 1 795 ? -38.5 28.516 8.508 1 94.19 795 THR A C 1
ATOM 6446 O O . THR A 1 795 ? -37.625 29.062 7.832 1 94.19 795 THR A O 1
ATOM 6449 N N . GLU A 1 796 ? -38.25 27.953 9.578 1 92.12 796 GLU A N 1
ATOM 6450 C CA . GLU A 1 796 ? -36.906 27.844 10.102 1 92.12 796 GLU A CA 1
ATOM 6451 C C . GLU A 1 796 ? -36.031 27 9.188 1 92.12 796 GLU A C 1
ATOM 6453 O O . GLU A 1 796 ? -34.844 27.312 8.961 1 92.12 796 GLU A O 1
ATOM 6458 N N . PHE A 1 797 ? -36.656 25.922 8.703 1 95.56 797 PHE A N 1
ATOM 6459 C CA . PHE A 1 797 ? -35.938 25.047 7.781 1 95.56 797 PHE A CA 1
ATOM 6460 C C . PHE A 1 797 ? -35.531 25.812 6.531 1 95.56 797 PHE A C 1
ATOM 6462 O O . PHE A 1 797 ? -34.344 25.75 6.117 1 95.56 797 PHE A O 1
ATOM 6469 N N . LYS A 1 798 ? -36.406 26.484 5.965 1 95.69 798 LYS A N 1
ATOM 6470 C CA . LYS A 1 798 ? -36.125 27.234 4.75 1 95.69 798 LYS A CA 1
ATOM 6471 C C . LYS A 1 798 ? -35.062 28.312 5.004 1 95.69 798 LYS A C 1
ATOM 6473 O O . LYS A 1 798 ? -34.25 28.625 4.129 1 95.69 798 LYS A O 1
ATOM 6478 N N . SER A 1 799 ? -35.188 28.875 6.133 1 92.75 799 SER A N 1
ATOM 6479 C CA . SER A 1 799 ? -34.219 29.875 6.512 1 92.75 799 SER A CA 1
ATOM 6480 C C . SER A 1 799 ? -32.812 29.297 6.57 1 92.75 799 SER A C 1
ATOM 6482 O O . SER A 1 799 ? -31.844 29.922 6.105 1 92.75 799 SER A O 1
ATOM 6484 N N . ASN A 1 800 ? -32.656 28.188 7.184 1 94.5 800 ASN A N 1
ATOM 6485 C CA . ASN A 1 800 ? -31.375 27.516 7.273 1 94.5 800 ASN A CA 1
ATOM 6486 C C . ASN A 1 800 ? -30.859 27.125 5.895 1 94.5 800 ASN A C 1
ATOM 6488 O O . ASN A 1 800 ? -29.656 27.234 5.625 1 94.5 800 ASN A O 1
ATOM 6492 N N . VAL A 1 801 ? -31.703 26.594 5.078 1 97.31 801 VAL A N 1
ATOM 6493 C CA . VAL A 1 801 ? -31.328 26.234 3.715 1 97.31 801 VAL A CA 1
ATOM 6494 C C . VAL A 1 801 ? -30.797 27.469 2.975 1 97.31 801 VAL A C 1
ATOM 6496 O O . VAL A 1 801 ? -29.766 27.406 2.314 1 97.31 801 VAL A O 1
ATOM 6499 N N . SER A 1 802 ? -31.578 28.516 3.082 1 95.56 802 SER A N 1
ATOM 6500 C CA . SER A 1 802 ? -31.188 29.766 2.426 1 95.56 802 SER A CA 1
ATOM 6501 C C . SER A 1 802 ? -29.844 30.266 2.947 1 95.56 802 SER A C 1
ATOM 6503 O O . SER A 1 802 ? -29.047 30.812 2.191 1 95.56 802 SER A O 1
ATOM 6505 N N . ALA A 1 803 ? -29.688 30.203 4.195 1 93.94 803 ALA A N 1
ATOM 6506 C CA . ALA A 1 803 ? -28.422 30.609 4.797 1 93.94 803 ALA A CA 1
ATOM 6507 C C . ALA A 1 803 ? -27.266 29.812 4.223 1 93.94 803 ALA A C 1
ATOM 6509 O O . ALA A 1 803 ? -26.203 30.375 3.916 1 93.94 803 ALA A O 1
ATOM 6510 N N . LEU A 1 804 ? -27.406 28.516 4.164 1 96.25 804 LEU A N 1
ATOM 6511 C CA . LEU A 1 804 ? -26.344 27.656 3.627 1 96.25 804 LEU A CA 1
ATOM 6512 C C . LEU A 1 804 ? -26.094 27.969 2.156 1 96.25 804 LEU A C 1
ATOM 6514 O O . LEU A 1 804 ? -24.938 27.953 1.704 1 96.25 804 LEU A O 1
ATOM 6518 N N . ILE A 1 805 ? -27.125 28.172 1.378 1 97.06 805 ILE A N 1
ATOM 6519 C CA . ILE A 1 805 ? -27 28.547 -0.027 1 97.06 805 ILE A CA 1
ATOM 6520 C C . ILE A 1 805 ? -26.172 29.828 -0.15 1 97.06 805 ILE A C 1
ATOM 6522 O O . ILE A 1 805 ? -25.25 29.906 -0.96 1 97.06 805 ILE A O 1
ATOM 6526 N N . ASP A 1 806 ? -26.516 30.797 0.633 1 94 806 ASP A N 1
ATOM 6527 C CA . ASP A 1 806 ? -25.812 32.062 0.593 1 94 806 ASP A CA 1
ATOM 6528 C C . ASP A 1 806 ? -24.344 31.891 0.964 1 94 806 ASP A C 1
ATOM 6530 O O . ASP A 1 806 ? -23.469 32.531 0.37 1 94 806 ASP A O 1
ATOM 6534 N N . MET A 1 807 ? -24.125 31.156 1.953 1 93.25 807 MET A N 1
ATOM 6535 C CA . MET A 1 807 ? -22.766 30.875 2.359 1 93.25 807 MET A CA 1
ATOM 6536 C C . MET A 1 807 ? -21.969 30.234 1.215 1 93.25 807 MET A C 1
ATOM 6538 O O . MET A 1 807 ? -20.828 30.609 0.969 1 93.25 807 MET A O 1
ATOM 6542 N N . LYS A 1 808 ? -22.547 29.312 0.551 1 95.44 808 LYS A N 1
ATOM 6543 C CA . LYS A 1 808 ? -21.875 28.594 -0.529 1 95.44 808 LYS A CA 1
ATOM 6544 C C . LYS A 1 808 ? -21.672 29.5 -1.746 1 95.44 808 LYS A C 1
ATOM 6546 O O . LYS A 1 808 ? -20.766 29.281 -2.539 1 95.44 808 LYS A O 1
ATOM 6551 N N . LEU A 1 809 ? -22.578 30.375 -1.97 1 93.88 809 LEU A N 1
ATOM 6552 C CA . LEU A 1 809 ? -22.547 31.203 -3.164 1 93.88 809 LEU A CA 1
ATOM 6553 C C . LEU A 1 809 ? -21.688 32.438 -2.932 1 93.88 809 LEU A C 1
ATOM 6555 O O . LEU A 1 809 ? -21.516 33.25 -3.836 1 93.88 809 LEU A O 1
ATOM 6559 N N . GLU A 1 810 ? -21.188 32.531 -1.725 1 91.5 810 GLU A N 1
ATOM 6560 C CA . GLU A 1 810 ? -20.281 33.656 -1.475 1 91.5 810 GLU A CA 1
ATOM 6561 C C . GLU A 1 810 ? -19.141 33.688 -2.482 1 91.5 810 GLU A C 1
ATOM 6563 O O . GLU A 1 810 ? -18.531 32.625 -2.756 1 91.5 810 GLU A O 1
ATOM 6568 N N . LYS A 1 811 ? -18.906 34.844 -3.031 1 90.88 811 LYS A N 1
ATOM 6569 C CA . LYS A 1 811 ? -17.844 34.969 -4.031 1 90.88 811 LYS A CA 1
ATOM 6570 C C . LYS A 1 811 ? -16.469 34.812 -3.396 1 90.88 811 LYS A C 1
ATOM 6572 O O . LYS A 1 811 ? -16.266 35.188 -2.238 1 90.88 811 LYS A O 1
ATOM 6577 N N . TYR A 1 812 ? -15.562 34.375 -4.16 1 93.38 812 TYR A N 1
ATOM 6578 C CA . TYR A 1 812 ? -14.18 34.312 -3.707 1 93.38 812 TYR A CA 1
ATOM 6579 C C . TYR A 1 812 ? -13.617 35.719 -3.549 1 93.38 812 TYR A C 1
ATOM 6581 O O . TYR A 1 812 ? -13.891 36.625 -4.367 1 93.38 812 TYR A O 1
ATOM 6589 N N . LYS A 1 813 ? -12.812 35.906 -2.619 1 92.62 813 LYS A N 1
ATOM 6590 C CA . LYS A 1 813 ? -12.273 37.219 -2.336 1 92.62 813 LYS A CA 1
ATOM 6591 C C . LYS A 1 813 ? -10.984 37.469 -3.117 1 92.62 813 LYS A C 1
ATOM 6593 O O . LYS A 1 813 ? -10.617 38.625 -3.371 1 92.62 813 LYS A O 1
ATOM 6598 N N . ASN A 1 814 ? -10.258 36.469 -3.396 1 93.94 814 ASN A N 1
ATOM 6599 C CA . ASN A 1 814 ? -8.984 36.562 -4.098 1 93.94 814 ASN A CA 1
ATOM 6600 C C . ASN A 1 814 ? -8.617 35.281 -4.809 1 93.94 814 ASN A C 1
ATOM 6602 O O . ASN A 1 814 ? -9.328 34.281 -4.684 1 93.94 814 ASN A O 1
ATOM 6606 N N . ILE A 1 815 ? -7.551 35.312 -5.465 1 94 815 ILE A N 1
ATOM 6607 C CA . ILE A 1 815 ? -7.121 34.219 -6.309 1 94 815 ILE A CA 1
ATOM 6608 C C . ILE A 1 815 ? -6.695 33.031 -5.434 1 94 815 ILE A C 1
ATOM 6610 O O . ILE A 1 815 ? -6.883 31.859 -5.812 1 94 815 ILE A O 1
ATOM 6614 N N . ARG A 1 816 ? -6.125 33.281 -4.309 1 93.94 816 ARG A N 1
ATOM 6615 C CA . ARG A 1 816 ? -5.691 32.25 -3.4 1 93.94 816 ARG A CA 1
ATOM 6616 C C . ARG A 1 816 ? -6.875 31.391 -2.943 1 93.94 816 ARG A C 1
ATOM 6618 O O . ARG A 1 816 ? -6.797 30.156 -2.926 1 93.94 816 ARG A O 1
ATOM 6625 N N . GLU A 1 817 ? -7.914 32.031 -2.508 1 94.69 817 GLU A N 1
ATOM 6626 C CA . GLU A 1 817 ? -9.117 31.344 -2.051 1 94.69 817 GLU A CA 1
ATOM 6627 C C . GLU A 1 817 ? -9.727 30.484 -3.164 1 94.69 817 GLU A C 1
ATOM 6629 O O . GLU A 1 817 ? -10.102 29.344 -2.941 1 94.69 817 GLU A O 1
ATOM 6634 N N . GLU A 1 818 ? -9.859 31.062 -4.359 1 95.81 818 GLU A N 1
ATOM 6635 C CA . GLU A 1 818 ? -10.414 30.344 -5.496 1 95.81 818 GLU A CA 1
ATOM 6636 C C . GLU A 1 818 ? -9.547 29.156 -5.875 1 95.81 818 GLU A C 1
ATOM 6638 O O . GLU A 1 818 ? -10.055 28.047 -6.105 1 95.81 818 GLU A O 1
ATOM 6643 N N . SER A 1 819 ? -8.258 29.438 -5.934 1 96.44 819 SER A N 1
ATOM 6644 C CA . SER A 1 819 ? -7.32 28.391 -6.328 1 96.44 819 SER A CA 1
ATOM 6645 C C . SER A 1 819 ? -7.277 27.266 -5.301 1 96.44 819 SER A C 1
ATOM 6647 O O . SER A 1 819 ? -7.086 26.109 -5.656 1 96.44 819 SER A O 1
ATOM 6649 N N . ALA A 1 820 ? -7.414 27.609 -4.113 1 96.12 820 ALA A N 1
ATOM 6650 C CA . ALA A 1 820 ? -7.434 26.594 -3.07 1 96.12 820 ALA A CA 1
ATOM 6651 C C . ALA A 1 820 ? -8.594 25.625 -3.277 1 96.12 820 ALA A C 1
ATOM 6653 O O . ALA A 1 820 ? -8.445 24.422 -3.062 1 96.12 820 ALA A O 1
ATOM 6654 N N . PHE A 1 821 ? -9.711 26.125 -3.684 1 96.38 821 PHE A N 1
ATOM 6655 C CA . PHE A 1 821 ? -10.867 25.281 -3.938 1 96.38 821 PHE A CA 1
ATOM 6656 C C . PHE A 1 821 ? -10.602 24.328 -5.105 1 96.38 821 PHE A C 1
ATOM 6658 O O . PHE A 1 821 ? -10.805 23.125 -4.984 1 96.38 821 PHE A O 1
ATOM 6665 N N . PHE A 1 822 ? -10.164 24.859 -6.207 1 97.12 822 PHE A N 1
ATOM 6666 C CA . PHE A 1 822 ? -9.961 24.047 -7.402 1 97.12 822 PHE A CA 1
ATOM 6667 C C . PHE A 1 822 ? -8.836 23.047 -7.191 1 97.12 822 PHE A C 1
ATOM 6669 O O . PHE A 1 822 ? -8.922 21.891 -7.645 1 97.12 822 PHE A O 1
ATOM 6676 N N . TRP A 1 823 ? -7.805 23.5 -6.535 1 96.88 823 TRP A N 1
ATOM 6677 C CA . TRP A 1 823 ? -6.723 22.562 -6.234 1 96.88 823 TRP A CA 1
ATOM 6678 C C . TRP A 1 823 ? -7.211 21.422 -5.344 1 96.88 823 TRP A C 1
ATOM 6680 O O . TRP A 1 823 ? -6.77 20.281 -5.484 1 96.88 823 TRP A O 1
ATOM 6690 N N . GLY A 1 824 ? -8.062 21.75 -4.422 1 95.56 824 GLY A N 1
ATOM 6691 C CA . GLY A 1 824 ? -8.641 20.703 -3.588 1 95.56 824 GLY A CA 1
ATOM 6692 C C . GLY A 1 824 ? -9.32 19.609 -4.387 1 95.56 824 GLY A C 1
ATOM 6693 O O . GLY A 1 824 ? -9.148 18.422 -4.09 1 95.56 824 GLY A O 1
ATOM 6694 N N . GLU A 1 825 ? -10.07 19.984 -5.418 1 95.94 825 GLU A N 1
ATOM 6695 C CA . GLU A 1 825 ? -10.742 19.031 -6.297 1 95.94 825 GLU A CA 1
ATOM 6696 C C . GLU A 1 825 ? -9.727 18.188 -7.078 1 95.94 825 GLU A C 1
ATOM 6698 O O . GLU A 1 825 ? -9.922 16.984 -7.262 1 95.94 825 GLU A O 1
ATOM 6703 N N . ILE A 1 826 ? -8.656 18.844 -7.496 1 95.44 826 ILE A N 1
ATOM 6704 C CA . ILE A 1 826 ? -7.633 18.172 -8.289 1 95.44 826 ILE A CA 1
ATOM 6705 C C . ILE A 1 826 ? -6.859 17.188 -7.414 1 95.44 826 ILE A C 1
ATOM 6707 O O . ILE A 1 826 ? -6.664 16.031 -7.789 1 95.44 826 ILE A O 1
ATOM 6711 N N . SER A 1 827 ? -6.453 17.641 -6.227 1 93.81 827 SER A N 1
ATOM 6712 C CA . SER A 1 827 ? -5.621 16.844 -5.332 1 93.81 827 SER A CA 1
ATOM 6713 C C . SER A 1 827 ? -6.379 15.625 -4.809 1 93.81 827 SER A C 1
ATOM 6715 O O . SER A 1 827 ? -5.793 14.555 -4.621 1 93.81 827 SER A O 1
ATOM 6717 N N . GLU A 1 828 ? -7.703 15.773 -4.621 1 92.56 828 GLU A N 1
ATOM 6718 C CA . GLU A 1 828 ? -8.523 14.672 -4.133 1 92.56 828 GLU A CA 1
ATOM 6719 C C . GLU A 1 828 ? -8.906 13.719 -5.262 1 92.56 828 GLU A C 1
ATOM 6721 O O . GLU A 1 828 ? -9.227 12.555 -5.023 1 92.56 828 GLU A O 1
ATOM 6726 N N . GLY A 1 829 ? -8.938 14.242 -6.449 1 92.94 829 GLY A N 1
ATOM 6727 C CA . GLY A 1 829 ? -9.258 13.422 -7.609 1 92.94 829 GLY A CA 1
ATOM 6728 C C . GLY A 1 829 ? -10.734 13.445 -7.957 1 92.94 829 GLY A C 1
ATOM 6729 O O . GLY A 1 829 ? -11.172 12.742 -8.875 1 92.94 829 GLY A O 1
ATOM 6730 N N . THR A 1 830 ? -11.602 14.211 -7.293 1 92.88 830 THR A N 1
ATOM 6731 C CA . THR A 1 830 ? -13.031 14.273 -7.574 1 92.88 830 THR A CA 1
ATOM 6732 C C . THR A 1 830 ? -13.289 15.031 -8.867 1 92.88 830 THR A C 1
ATOM 6734 O O . THR A 1 830 ? -14.242 14.727 -9.594 1 92.88 830 THR A O 1
ATOM 6737 N N . LEU A 1 831 ? -12.516 16.141 -9.133 1 94 831 LEU A N 1
ATOM 6738 C CA . LEU A 1 831 ? -12.555 16.953 -10.344 1 94 831 LEU A CA 1
ATOM 6739 C C . LEU A 1 831 ? -13.945 17.531 -10.562 1 94 831 LEU A C 1
ATOM 6741 O O . LEU A 1 831 ? -14.406 17.641 -11.695 1 94 831 LEU A O 1
ATOM 6745 N N . LYS A 1 832 ? -14.672 17.734 -9.508 1 94.31 832 LYS A N 1
ATOM 6746 C CA . LYS A 1 832 ? -15.977 18.391 -9.57 1 94.31 832 LYS A CA 1
ATOM 6747 C C . LYS A 1 832 ? -15.844 19.906 -9.375 1 94.31 832 LYS A C 1
ATOM 6749 O O . LYS A 1 832 ? -16.234 20.438 -8.336 1 94.31 832 LYS A O 1
ATOM 6754 N N . PHE A 1 833 ? -15.523 20.547 -10.383 1 95.62 833 PHE A N 1
ATOM 6755 C CA . PHE A 1 833 ? -15.203 21.969 -10.305 1 95.62 833 PHE A CA 1
ATOM 6756 C C . PHE A 1 833 ? -16.469 22.797 -10.117 1 95.62 833 PHE A C 1
ATOM 6758 O O . PHE A 1 833 ? -16.406 23.938 -9.625 1 95.62 833 PHE A O 1
ATOM 6765 N N . ASP A 1 834 ? -17.625 22.266 -10.516 1 95.94 834 ASP A N 1
ATOM 6766 C CA . ASP A 1 834 ? -18.891 22.969 -10.367 1 95.94 834 ASP A CA 1
ATOM 6767 C C . ASP A 1 834 ? -19.625 22.516 -9.102 1 95.94 834 ASP A C 1
ATOM 6769 O O . ASP A 1 834 ? -20.859 22.516 -9.055 1 95.94 834 ASP A O 1
ATOM 6773 N N . ARG A 1 835 ? -18.969 21.984 -8.141 1 96.12 835 ARG A N 1
ATOM 6774 C CA . ARG A 1 835 ? -19.547 21.438 -6.922 1 96.12 835 ARG A CA 1
ATOM 6775 C C . ARG A 1 835 ? -20.469 22.438 -6.25 1 96.12 835 ARG A C 1
ATOM 6777 O O . ARG A 1 835 ? -21.547 22.078 -5.785 1 96.12 835 ARG A O 1
ATOM 6784 N N . LYS A 1 836 ? -20.062 23.703 -6.117 1 96.12 836 LYS A N 1
ATOM 6785 C CA . LYS A 1 836 ? -20.891 24.719 -5.473 1 96.12 836 LYS A CA 1
ATOM 6786 C C . LYS A 1 836 ? -22.25 24.828 -6.145 1 96.12 836 LYS A C 1
ATOM 6788 O O . LYS A 1 836 ? -23.297 24.828 -5.469 1 96.12 836 LYS A O 1
ATOM 6793 N N . GLN A 1 837 ? -22.25 24.891 -7.477 1 96.44 837 GLN A N 1
ATOM 6794 C CA . GLN A 1 837 ? -23.484 25.031 -8.234 1 96.44 837 GLN A CA 1
ATOM 6795 C C . GLN A 1 837 ? -24.359 23.797 -8.102 1 96.44 837 GLN A C 1
ATOM 6797 O O . GLN A 1 837 ? -25.578 23.906 -7.914 1 96.44 837 GLN A O 1
ATOM 6802 N N . GLU A 1 838 ? -23.75 22.703 -8.133 1 97.12 838 GLU A N 1
ATOM 6803 C CA . GLU A 1 838 ? -24.5 21.453 -8.023 1 97.12 838 GLU A CA 1
ATOM 6804 C C . GLU A 1 838 ? -25.109 21.281 -6.637 1 97.12 838 GLU A C 1
ATOM 6806 O O . GLU A 1 838 ? -26.25 20.859 -6.508 1 97.12 838 GLU A O 1
ATOM 6811 N N . GLU A 1 839 ? -24.359 21.547 -5.691 1 97.81 839 GLU A N 1
ATOM 6812 C CA . GLU A 1 839 ? -24.844 21.406 -4.328 1 97.81 839 GLU A CA 1
ATOM 6813 C C . GLU A 1 839 ? -25.938 22.438 -4.02 1 97.81 839 GLU A C 1
ATOM 6815 O O . GLU A 1 839 ? -26.875 22.156 -3.283 1 97.81 839 GLU A O 1
ATOM 6820 N N . VAL A 1 840 ? -25.812 23.609 -4.539 1 98.25 840 VAL A N 1
ATOM 6821 C CA . VAL A 1 840 ? -26.844 24.641 -4.363 1 98.25 840 VAL A CA 1
ATOM 6822 C C . VAL A 1 840 ? -28.141 24.188 -5.039 1 98.25 840 VAL A C 1
ATOM 6824 O O . VAL A 1 840 ? -29.234 24.375 -4.488 1 98.25 840 VAL A O 1
ATOM 6827 N N . ALA A 1 841 ? -27.969 23.656 -6.234 1 98.25 841 ALA A N 1
ATOM 6828 C CA . ALA A 1 841 ? -29.156 23.141 -6.926 1 98.25 841 ALA A CA 1
ATOM 6829 C C . ALA A 1 841 ? -29.844 22.062 -6.098 1 98.25 841 ALA A C 1
ATOM 6831 O O . ALA A 1 841 ? -31.062 22.016 -6.016 1 98.25 841 ALA A O 1
ATOM 6832 N N . ALA A 1 842 ? -29.047 21.234 -5.488 1 98.06 842 ALA A N 1
ATOM 6833 C CA . ALA A 1 842 ? -29.594 20.172 -4.637 1 98.06 842 ALA A CA 1
ATOM 6834 C C . ALA A 1 842 ? -30.25 20.766 -3.395 1 98.06 842 ALA A C 1
ATOM 6836 O O . ALA A 1 842 ? -31.281 20.266 -2.938 1 98.06 842 ALA A O 1
ATOM 6837 N N . LEU A 1 843 ? -29.672 21.797 -2.852 1 98.19 843 LEU A N 1
ATOM 6838 C CA . LEU A 1 843 ? -30.219 22.453 -1.666 1 98.19 843 LEU A CA 1
ATOM 6839 C C . LEU A 1 843 ? -31.578 23.078 -1.964 1 98.19 843 LEU A C 1
ATOM 6841 O O . LEU A 1 843 ? -32.469 23.031 -1.128 1 98.19 843 LEU A O 1
ATOM 6845 N N . ARG A 1 844 ? -31.719 23.625 -3.111 1 97.62 844 ARG A N 1
ATOM 6846 C CA . ARG A 1 844 ? -32.969 24.297 -3.49 1 97.62 844 ARG A CA 1
ATOM 6847 C C . ARG A 1 844 ? -34.125 23.312 -3.578 1 97.62 844 ARG A C 1
ATOM 6849 O O . ARG A 1 844 ? -35.281 23.656 -3.32 1 97.62 844 ARG A O 1
ATOM 6856 N N . GLU A 1 845 ? -33.781 22.078 -3.783 1 97.19 845 GLU A N 1
ATOM 6857 C CA . GLU A 1 845 ? -34.812 21.062 -3.953 1 97.19 845 GLU A CA 1
ATOM 6858 C C . GLU A 1 845 ? -35 20.25 -2.674 1 97.19 845 GLU A C 1
ATOM 6860 O O . GLU A 1 845 ? -35.906 19.391 -2.604 1 97.19 845 GLU A O 1
ATOM 6865 N N . LEU A 1 846 ? -34.25 20.547 -1.73 1 97.25 846 LEU A N 1
ATOM 6866 C CA . LEU A 1 846 ? -34.25 19.734 -0.521 1 97.25 846 LEU A CA 1
ATOM 6867 C C . LEU A 1 846 ? -35.5 19.922 0.288 1 97.25 846 LEU A C 1
ATOM 6869 O O . LEU A 1 846 ? -36 21.047 0.413 1 97.25 846 LEU A O 1
ATOM 6873 N N . LYS A 1 847 ? -36.125 18.828 0.892 1 95.31 847 LYS A N 1
ATOM 6874 C CA . LYS A 1 847 ? -37.281 18.844 1.778 1 95.31 847 LYS A CA 1
ATOM 6875 C C . LYS A 1 847 ? -36.875 18.562 3.223 1 95.31 847 LYS A C 1
ATOM 6877 O O . LYS A 1 847 ? -35.906 17.844 3.469 1 95.31 847 LYS A O 1
ATOM 6882 N N . LYS A 1 848 ? -37.562 19.156 4.113 1 96.88 848 LYS A N 1
ATOM 6883 C CA . LYS A 1 848 ? -37.312 19 5.539 1 96.88 848 LYS A CA 1
ATOM 6884 C C . LYS A 1 848 ? -37.281 17.531 5.938 1 96.88 848 LYS A C 1
ATOM 6886 O O . LYS A 1 848 ? -36.438 17.125 6.75 1 96.88 848 LYS A O 1
ATOM 6891 N N . GLU A 1 849 ? -38.094 16.703 5.336 1 96.88 849 GLU A N 1
ATOM 6892 C CA . GLU A 1 849 ? -38.156 15.281 5.645 1 96.88 849 GLU A CA 1
ATOM 6893 C C . GLU A 1 849 ? -36.875 14.57 5.316 1 96.88 849 GLU A C 1
ATOM 6895 O O . GLU A 1 849 ? -36.5 13.609 5.988 1 96.88 849 GLU A O 1
ATOM 6900 N N . GLU A 1 850 ? -36.219 15.023 4.324 1 97.56 850 GLU A N 1
ATOM 6901 C CA . GLU A 1 850 ? -34.938 14.406 3.934 1 97.56 850 GLU A CA 1
ATOM 6902 C C . GLU A 1 850 ? -33.875 14.641 4.984 1 97.56 850 GLU A C 1
ATOM 6904 O O . GLU A 1 850 ? -33.031 13.781 5.215 1 97.56 850 GLU A O 1
ATOM 6909 N N . LEU A 1 851 ? -33.875 15.844 5.535 1 97.75 851 LEU A N 1
ATOM 6910 C CA . LEU A 1 851 ? -32.938 16.141 6.613 1 97.75 851 LEU A CA 1
ATOM 6911 C C . LEU A 1 851 ? -33.219 15.258 7.828 1 97.75 851 LEU A C 1
ATOM 6913 O O . LEU A 1 851 ? -32.281 14.727 8.438 1 97.75 851 LEU A O 1
ATOM 6917 N N . ILE A 1 852 ? -34.5 15.148 8.141 1 97.56 852 ILE A N 1
ATOM 6918 C CA . ILE A 1 852 ? -34.906 14.328 9.281 1 97.56 852 ILE A CA 1
ATOM 6919 C C . ILE A 1 852 ? -34.531 12.867 9.016 1 97.56 852 ILE A C 1
ATOM 6921 O O . ILE A 1 852 ? -34.031 12.18 9.906 1 97.56 852 ILE A O 1
ATOM 6925 N N . ASP A 1 853 ? -34.75 12.438 7.828 1 97.5 853 ASP A N 1
ATOM 6926 C CA . ASP A 1 853 ? -34.406 11.07 7.457 1 97.5 853 ASP A CA 1
ATOM 6927 C C . ASP A 1 853 ? -32.906 10.828 7.555 1 97.5 853 ASP A C 1
ATOM 6929 O O . ASP A 1 853 ? -32.469 9.766 8 1 97.5 853 ASP A O 1
ATOM 6933 N N . PHE A 1 854 ? -32.188 11.766 7.062 1 97.88 854 PHE A N 1
ATOM 6934 C CA . PHE A 1 854 ? -30.719 11.656 7.141 1 97.88 854 PHE A CA 1
ATOM 6935 C C . PHE A 1 854 ? -30.266 11.531 8.594 1 97.88 854 PHE A C 1
ATOM 6937 O O . PHE A 1 854 ? -29.422 10.688 8.906 1 97.88 854 PHE A O 1
ATOM 6944 N N . PHE A 1 855 ? -30.812 12.391 9.43 1 98.06 855 PHE A N 1
ATOM 6945 C CA . PHE A 1 855 ? -30.516 12.336 10.859 1 98.06 855 PHE A CA 1
ATOM 6946 C C . PHE A 1 855 ? -30.938 10.992 11.445 1 98.06 855 PHE A C 1
ATOM 6948 O O . PHE A 1 855 ? -30.172 10.367 12.188 1 98.06 855 PHE A O 1
ATOM 6955 N N . ASN A 1 856 ? -32.062 10.484 11.055 1 97.44 856 ASN A N 1
ATOM 6956 C CA . ASN A 1 856 ? -32.594 9.234 11.578 1 97.44 856 ASN A CA 1
ATOM 6957 C C . ASN A 1 856 ? -31.797 8.031 11.117 1 97.44 856 ASN A C 1
ATOM 6959 O O . ASN A 1 856 ? -31.672 7.043 11.844 1 97.44 856 ASN A O 1
ATOM 6963 N N . ASP A 1 857 ? -31.234 8.148 10.016 1 96.25 857 ASP A N 1
ATOM 6964 C CA . ASP A 1 857 ? -30.547 7.008 9.414 1 96.25 857 ASP A CA 1
ATOM 6965 C C . ASP A 1 857 ? -29.094 6.938 9.859 1 96.25 857 ASP A C 1
ATOM 6967 O O . ASP A 1 857 ? -28.531 5.848 10.016 1 96.25 857 ASP A O 1
ATOM 6971 N N . HIS A 1 858 ? -28.438 8.148 10.062 1 96.5 858 HIS A N 1
ATOM 6972 C CA . HIS A 1 858 ? -26.984 8.117 10.164 1 96.5 858 HIS A CA 1
ATOM 6973 C C . HIS A 1 858 ? -26.516 8.688 11.5 1 96.5 858 HIS A C 1
ATOM 6975 O O . HIS A 1 858 ? -25.391 8.406 11.938 1 96.5 858 HIS A O 1
ATOM 6981 N N . VAL A 1 859 ? -27.312 9.547 12.234 1 97.06 859 VAL A N 1
ATOM 6982 C CA . VAL A 1 859 ? -26.719 10.336 13.312 1 97.06 859 VAL A CA 1
ATOM 6983 C C . VAL A 1 859 ? -27.453 10.055 14.625 1 97.06 859 VAL A C 1
ATOM 6985 O O . VAL A 1 859 ? -26.844 9.984 15.688 1 97.06 859 VAL A O 1
ATOM 6988 N N . LYS A 1 860 ? -28.75 9.852 14.539 1 95.81 860 LYS A N 1
ATOM 6989 C CA . LYS A 1 860 ? -29.594 9.617 15.711 1 95.81 860 LYS A CA 1
ATOM 6990 C C . LYS A 1 860 ? -29.031 8.5 16.578 1 95.81 860 LYS A C 1
ATOM 6992 O O . LYS A 1 860 ? -28.312 7.633 16.094 1 95.81 860 LYS A O 1
ATOM 6997 N N . VAL A 1 861 ? -29.375 8.656 17.875 1 93.56 861 VAL A N 1
ATOM 6998 C CA . VAL A 1 861 ? -28.969 7.594 18.781 1 93.56 861 VAL A CA 1
ATOM 6999 C C . VAL A 1 861 ? -29.562 6.266 18.328 1 93.56 861 VAL A C 1
ATOM 7001 O O . VAL A 1 861 ? -30.766 6.176 18.062 1 93.56 861 VAL A O 1
ATOM 7004 N N . ASN A 1 862 ? -28.781 5.246 17.984 1 89.75 862 ASN A N 1
ATOM 7005 C CA . ASN A 1 862 ? -29.156 3.904 17.547 1 89.75 862 ASN A CA 1
ATOM 7006 C C . ASN A 1 862 ? -29.656 3.9 16.109 1 89.75 862 ASN A C 1
ATOM 7008 O O . ASN A 1 862 ? -30.547 3.125 15.758 1 89.75 862 ASN A O 1
ATOM 7012 N N . ALA A 1 863 ? -29.234 4.891 15.414 1 94.31 863 ALA A N 1
ATOM 7013 C CA . ALA A 1 863 ? -29.578 4.895 14 1 94.31 863 ALA A CA 1
ATOM 7014 C C . ALA A 1 863 ? -29.109 3.621 13.305 1 94.31 863 ALA A C 1
ATOM 7016 O O . ALA A 1 863 ? -28.031 3.102 13.625 1 94.31 863 ALA A O 1
ATOM 7017 N N . PRO A 1 864 ? -29.844 3.105 12.281 1 92.88 864 PRO A N 1
ATOM 7018 C CA . PRO A 1 864 ? -29.516 1.826 11.648 1 92.88 864 PRO A CA 1
ATOM 7019 C C . PRO A 1 864 ? -28.203 1.865 10.875 1 92.88 864 PRO A C 1
ATOM 7021 O O . PRO A 1 864 ? -27.516 0.849 10.773 1 92.88 864 PRO A O 1
ATOM 7024 N N . GLN A 1 865 ? -27.859 2.988 10.305 1 94 865 GLN A N 1
ATOM 7025 C CA . GLN A 1 865 ? -26.656 3.072 9.469 1 94 865 GLN A CA 1
ATOM 7026 C C . GLN A 1 865 ? -25.516 3.771 10.211 1 94 865 GLN A C 1
ATOM 7028 O O . GLN A 1 865 ? -24.531 4.164 9.594 1 94 865 GLN A O 1
ATOM 7033 N N . LYS A 1 866 ? -25.688 3.922 11.5 1 94.81 866 LYS A N 1
ATOM 7034 C CA . LYS A 1 866 ? -24.75 4.738 12.266 1 94.81 866 LYS A CA 1
ATOM 7035 C C . LYS A 1 866 ? -23.406 4.039 12.422 1 94.81 866 LYS A C 1
ATOM 7037 O O . LYS A 1 866 ? -23.344 2.848 12.734 1 94.81 866 LYS A O 1
ATOM 7042 N N . LYS A 1 867 ? -22.312 4.77 12.125 1 95.81 867 LYS A N 1
ATOM 7043 C CA . LYS A 1 867 ? -20.922 4.336 12.273 1 95.81 867 LYS A CA 1
ATOM 7044 C C . LYS A 1 867 ? -20.156 5.277 13.195 1 95.81 867 LYS A C 1
ATOM 7046 O O . LYS A 1 867 ? -19.953 6.449 12.875 1 95.81 867 LYS A O 1
ATOM 7051 N N . ILE A 1 868 ? -19.625 4.758 14.305 1 97.31 868 ILE A N 1
ATOM 7052 C CA . ILE A 1 868 ? -19.062 5.648 15.312 1 97.31 868 ILE A CA 1
ATOM 7053 C C . ILE A 1 868 ? -17.609 5.266 15.594 1 97.31 868 ILE A C 1
ATOM 7055 O O . ILE A 1 868 ? -17.281 4.078 15.648 1 97.31 868 ILE A O 1
ATOM 7059 N N . LEU A 1 869 ? -16.766 6.266 15.703 1 98.12 869 LEU A N 1
ATOM 7060 C CA . LEU A 1 869 ? -15.391 6.164 16.203 1 98.12 869 LEU A CA 1
ATOM 7061 C C . LEU A 1 869 ? -15.133 7.203 17.297 1 98.12 869 LEU A C 1
ATOM 7063 O O . LEU A 1 869 ? -15.203 8.406 17.031 1 98.12 869 LEU A O 1
ATOM 7067 N N . SER A 1 870 ? -14.914 6.758 18.484 1 98.06 870 SER A N 1
ATOM 7068 C CA . SER A 1 870 ? -14.656 7.629 19.625 1 98.06 870 SER A CA 1
ATOM 7069 C C . SER A 1 870 ? -13.195 7.574 20.047 1 98.06 870 SER A C 1
ATOM 7071 O O . SER A 1 870 ? -12.695 6.52 20.453 1 98.06 870 SER A O 1
ATOM 7073 N N . ILE A 1 871 ? -12.5 8.672 19.906 1 98.56 871 ILE A N 1
ATOM 7074 C CA . ILE A 1 871 ? -11.125 8.781 20.391 1 98.56 871 ILE A CA 1
ATOM 7075 C C . ILE A 1 871 ? -11.117 9.461 21.75 1 98.56 871 ILE A C 1
ATOM 7077 O O . ILE A 1 871 ? -11.625 10.57 21.906 1 98.56 871 ILE A O 1
ATOM 7081 N N . GLN A 1 872 ? -10.477 8.812 22.703 1 98.31 872 GLN A N 1
ATOM 7082 C CA . GLN A 1 872 ? -10.516 9.266 24.078 1 98.31 872 GLN A CA 1
ATOM 7083 C C . GLN A 1 872 ? -9.102 9.461 24.641 1 98.31 872 GLN A C 1
ATOM 7085 O O . GLN A 1 872 ? -8.383 8.484 24.859 1 98.31 872 GLN A O 1
ATOM 7090 N N . VAL A 1 873 ? -8.734 10.672 24.859 1 97.88 873 VAL A N 1
ATOM 7091 C CA . VAL A 1 873 ? -7.43 10.969 25.453 1 97.88 873 VAL A CA 1
ATOM 7092 C C . VAL A 1 873 ? -7.598 11.43 26.891 1 97.88 873 VAL A C 1
ATOM 7094 O O . VAL A 1 873 ? -8.234 12.453 27.156 1 97.88 873 VAL A O 1
ATOM 7097 N N . TYR A 1 874 ? -7.051 10.703 27.828 1 97.5 874 TYR A N 1
ATOM 7098 C CA . TYR A 1 874 ? -7.203 10.945 29.266 1 97.5 874 TYR A CA 1
ATOM 7099 C C . TYR A 1 874 ? -6.023 11.742 29.812 1 97.5 874 TYR A C 1
ATOM 7101 O O . TYR A 1 874 ? -4.871 11.328 29.656 1 97.5 874 TYR A O 1
ATOM 7109 N N . GLY A 1 875 ? -6.32 12.883 30.391 1 94.25 875 GLY A N 1
ATOM 7110 C CA . GLY A 1 875 ? -5.301 13.688 31.047 1 94.25 875 GLY A CA 1
ATOM 7111 C C . GLY A 1 875 ? -4.977 13.227 32.438 1 94.25 875 GLY A C 1
ATOM 7112 O O . GLY A 1 875 ? -5.508 12.219 32.906 1 94.25 875 GLY A O 1
ATOM 7113 N N . GLY A 1 876 ? -4.062 13.938 33.094 1 91.19 876 GLY A N 1
ATOM 7114 C CA . GLY A 1 876 ? -3.572 13.555 34.438 1 91.19 876 GLY A CA 1
ATOM 7115 C C . GLY A 1 876 ? -4.672 13.445 35.469 1 91.19 876 GLY A C 1
ATOM 7116 O O . GLY A 1 876 ? -4.637 12.562 36.312 1 91.19 876 GLY A O 1
ATOM 7117 N N . LEU A 1 877 ? -5.691 14.273 35.375 1 92.44 877 LEU A N 1
ATOM 7118 C CA . LEU A 1 877 ? -6.77 14.312 36.375 1 92.44 877 LEU A CA 1
ATOM 7119 C C . LEU A 1 877 ? -7.668 13.086 36.25 1 92.44 877 LEU A C 1
ATOM 7121 O O . LEU A 1 877 ? -8.398 12.742 37.188 1 92.44 877 LEU A O 1
ATOM 7125 N N . HIS A 1 878 ? -7.609 12.445 35.094 1 95.75 878 HIS A N 1
ATOM 7126 C CA . HIS A 1 878 ? -8.523 11.344 34.812 1 95.75 878 HIS A CA 1
ATOM 7127 C C . HIS A 1 878 ? -7.762 10.031 34.625 1 95.75 878 HIS A C 1
ATOM 7129 O O . HIS A 1 878 ? -8.203 9.164 33.875 1 95.75 878 HIS A O 1
ATOM 7135 N N . SER A 1 879 ? -6.633 9.867 35.219 1 94.25 879 SER A N 1
ATOM 7136 C CA . SER A 1 879 ? -5.793 8.68 35.094 1 94.25 879 SER A CA 1
ATOM 7137 C C . SER A 1 879 ? -6.492 7.449 35.656 1 94.25 879 SER A C 1
ATOM 7139 O O . SER A 1 879 ? -6.344 6.348 35.125 1 94.25 879 SER A O 1
ATOM 7141 N N . ALA A 1 880 ? -7.258 7.609 36.719 1 94.5 880 ALA A N 1
ATOM 7142 C CA . ALA A 1 880 ? -7.977 6.496 37.344 1 94.5 880 ALA A CA 1
ATOM 7143 C C . ALA A 1 880 ? -9.07 5.969 36.406 1 94.5 880 ALA A C 1
ATOM 7145 O O . ALA A 1 880 ? -9.281 4.758 36.312 1 94.5 880 ALA A O 1
ATOM 7146 N N . GLU A 1 881 ? -9.727 6.859 35.781 1 95.06 881 GLU A N 1
ATOM 7147 C CA . GLU A 1 881 ? -10.773 6.477 34.844 1 95.06 881 GLU A CA 1
ATOM 7148 C C . GLU A 1 881 ? -10.188 5.727 33.656 1 95.06 881 GLU A C 1
ATOM 7150 O O . GLU A 1 881 ? -10.82 4.805 33.125 1 95.06 881 GLU A O 1
ATOM 7155 N N . TYR A 1 882 ? -9.031 6.117 33.25 1 95.19 882 TYR A N 1
ATOM 7156 C CA . TYR A 1 882 ? -8.352 5.43 32.156 1 95.19 882 TYR A CA 1
ATOM 7157 C C . TYR A 1 882 ? -8.078 3.973 32.5 1 95.19 882 TYR A C 1
ATOM 7159 O O . TYR A 1 882 ? -8.336 3.07 31.719 1 95.19 882 TYR A O 1
ATOM 7167 N N . GLU A 1 883 ? -7.582 3.75 33.656 1 94.44 883 GLU A N 1
ATOM 7168 C CA . GLU A 1 883 ? -7.289 2.393 34.125 1 94.44 883 GLU A CA 1
ATOM 7169 C C . GLU A 1 883 ? -8.555 1.539 34.156 1 94.44 883 GLU A C 1
ATOM 7171 O O . GLU A 1 883 ? -8.523 0.358 33.812 1 94.44 883 GLU A O 1
ATOM 7176 N N . THR A 1 884 ? -9.609 2.156 34.469 1 93.94 884 THR A N 1
ATOM 7177 C CA . THR A 1 884 ? -10.883 1.45 34.594 1 93.94 884 THR A CA 1
ATOM 7178 C C . THR A 1 884 ? -11.391 1.026 33.219 1 93.94 884 THR A C 1
ATOM 7180 O O . THR A 1 884 ? -11.82 -0.113 33.031 1 93.94 884 THR A O 1
ATOM 7183 N N . ILE A 1 885 ? -11.312 1.895 32.25 1 92.88 885 ILE A N 1
ATOM 7184 C CA . ILE A 1 885 ? -11.875 1.619 30.953 1 92.88 885 ILE A CA 1
ATOM 7185 C C . ILE A 1 885 ? -11.039 0.564 30.234 1 92.88 885 ILE A C 1
ATOM 7187 O O . ILE A 1 885 ? -11.562 -0.255 29.484 1 92.88 885 ILE A O 1
ATOM 7191 N N . VAL A 1 886 ? -9.766 0.584 30.438 1 90.44 886 VAL A N 1
ATOM 7192 C CA . VAL A 1 886 ? -8.867 -0.36 29.781 1 90.44 886 VAL A CA 1
ATOM 7193 C C . VAL A 1 886 ? -9.047 -1.751 30.391 1 90.44 886 VAL A C 1
ATOM 7195 O O . VAL A 1 886 ? -8.93 -2.758 29.688 1 90.44 886 VAL A O 1
ATOM 7198 N N . GLN A 1 887 ? -9.406 -1.861 31.656 1 90 887 GLN A N 1
ATOM 7199 C CA . GLN A 1 887 ? -9.523 -3.137 32.344 1 90 887 GLN A CA 1
ATOM 7200 C C . GLN A 1 887 ? -10.914 -3.738 32.188 1 90 887 GLN A C 1
ATOM 7202 O O . GLN A 1 887 ? -11.07 -4.961 32.188 1 90 887 GLN A O 1
ATOM 7207 N N . ASN A 1 888 ? -11.836 -2.871 31.938 1 88.94 888 ASN A N 1
ATOM 7208 C CA . ASN A 1 888 ? -13.211 -3.35 31.844 1 88.94 888 ASN A CA 1
ATOM 7209 C C . ASN A 1 888 ? -13.523 -3.879 30.438 1 88.94 888 ASN A C 1
ATOM 7211 O O . ASN A 1 888 ? -12.914 -3.447 29.469 1 88.94 888 ASN A O 1
ATOM 7215 N N . ALA A 1 889 ? -14.461 -4.785 30.438 1 84.75 889 ALA A N 1
ATOM 7216 C CA . ALA A 1 889 ? -14.953 -5.277 29.156 1 84.75 889 ALA A CA 1
ATOM 7217 C C . ALA A 1 889 ? -15.734 -4.195 28.422 1 84.75 889 ALA A C 1
ATOM 7219 O O . ALA A 1 889 ? -16.438 -3.396 29.047 1 84.75 889 ALA A O 1
ATOM 7220 N N . PRO A 1 890 ? -15.625 -4.129 27.078 1 87.94 890 PRO A N 1
ATOM 7221 C CA . PRO A 1 890 ? -16.375 -3.143 26.312 1 87.94 890 PRO A CA 1
ATOM 7222 C C . PRO A 1 890 ? -17.891 -3.285 26.5 1 87.94 890 PRO A C 1
ATOM 7224 O O . PRO A 1 890 ? -18.406 -4.402 26.609 1 87.94 890 PRO A O 1
ATOM 7227 N N . PRO A 1 891 ? -18.562 -2.246 26.5 1 85.75 891 PRO A N 1
ATOM 7228 C CA . PRO A 1 891 ? -20.016 -2.309 26.547 1 85.75 891 PRO A CA 1
ATOM 7229 C C . PRO A 1 891 ? -20.625 -3.018 25.344 1 85.75 891 PRO A C 1
ATOM 7231 O O . PRO A 1 891 ? -19.922 -3.248 24.344 1 85.75 891 PRO A O 1
ATOM 7234 N N . PRO A 1 892 ? -21.891 -3.379 25.438 1 85.75 892 PRO A N 1
ATOM 7235 C CA . PRO A 1 892 ? -22.531 -4.043 24.297 1 85.75 892 PRO A CA 1
ATOM 7236 C C . PRO A 1 892 ? -22.469 -3.213 23.016 1 85.75 892 PRO A C 1
ATOM 7238 O O . PRO A 1 892 ? -22.609 -1.988 23.062 1 85.75 892 PRO A O 1
ATOM 7241 N N . GLN A 1 893 ? -22.281 -3.795 21.875 1 87.62 893 GLN A N 1
ATOM 7242 C CA . GLN A 1 893 ? -22.234 -3.191 20.547 1 87.62 893 GLN A CA 1
ATOM 7243 C C . GLN A 1 893 ? -21.062 -2.205 20.438 1 87.62 893 GLN A C 1
ATOM 7245 O O . GLN A 1 893 ? -21.188 -1.181 19.766 1 87.62 893 GLN A O 1
ATOM 7250 N N . SER A 1 894 ? -20.156 -2.365 21.344 1 91.94 894 SER A N 1
ATOM 7251 C CA . SER A 1 894 ? -18.938 -1.547 21.281 1 91.94 894 SER A CA 1
ATOM 7252 C C . SER A 1 894 ? -17.688 -2.41 21.141 1 91.94 894 SER A C 1
ATOM 7254 O O . SER A 1 894 ? -17.688 -3.574 21.547 1 91.94 894 SER A O 1
ATOM 7256 N N . CYS A 1 895 ? -16.797 -1.866 20.469 1 93.06 895 CYS A N 1
ATOM 7257 C CA . CYS A 1 895 ? -15.531 -2.553 20.25 1 93.06 895 CYS A CA 1
ATOM 7258 C C . CYS A 1 895 ? -14.359 -1.648 20.609 1 93.06 895 CYS A C 1
ATOM 7260 O O . CYS A 1 895 ? -14.227 -0.553 20.062 1 93.06 895 CYS A O 1
ATOM 7262 N N . GLU A 1 896 ? -13.516 -2.061 21.516 1 94.81 896 GLU A N 1
ATOM 7263 C CA . GLU A 1 896 ? -12.305 -1.322 21.875 1 94.81 896 GLU A CA 1
ATOM 7264 C C . GLU A 1 896 ? -11.188 -1.574 20.859 1 94.81 896 GLU A C 1
ATOM 7266 O O . GLU A 1 896 ? -10.906 -2.723 20.516 1 94.81 896 GLU A O 1
ATOM 7271 N N . ILE A 1 897 ? -10.633 -0.583 20.359 1 95.44 897 ILE A N 1
ATOM 7272 C CA . ILE A 1 897 ? -9.453 -0.705 19.516 1 95.44 897 ILE A CA 1
ATOM 7273 C C . ILE A 1 897 ? -8.203 -0.82 20.391 1 95.44 897 ILE A C 1
ATOM 7275 O O . ILE A 1 897 ? -7.68 0.186 20.875 1 95.44 897 ILE A O 1
ATOM 7279 N N . THR A 1 898 ? -7.664 -1.932 20.516 1 92.38 898 THR A N 1
ATOM 7280 C CA . THR A 1 898 ? -6.508 -2.17 21.375 1 92.38 898 THR A CA 1
ATOM 7281 C C . THR A 1 898 ? -5.211 -2.01 20.594 1 92.38 898 THR A C 1
ATOM 7283 O O . THR A 1 898 ? -4.152 -1.771 21.172 1 92.38 898 THR A O 1
ATOM 7286 N N . ASP A 1 899 ? -5.273 -2.221 19.281 1 93 899 ASP A N 1
ATOM 7287 C CA . ASP A 1 899 ? -4.16 -2.039 18.344 1 93 899 ASP A CA 1
ATOM 7288 C C . ASP A 1 899 ? -4.613 -1.31 17.078 1 93 899 ASP A C 1
ATOM 7290 O O . ASP A 1 899 ? -5.316 -1.882 16.25 1 93 899 ASP A O 1
ATOM 7294 N N . ILE A 1 900 ? -4.129 -0.162 16.922 1 95 900 ILE A N 1
ATOM 7295 C CA . ILE A 1 900 ? -4.559 0.712 15.836 1 95 900 ILE A CA 1
ATOM 7296 C C . ILE A 1 900 ? -4.258 0.052 14.492 1 95 900 ILE A C 1
ATOM 7298 O O . ILE A 1 900 ? -5.082 0.093 13.578 1 95 900 ILE A O 1
ATOM 7302 N N . TYR A 1 901 ? -3.18 -0.582 14.344 1 94.19 901 TYR A N 1
ATOM 7303 C CA . TYR A 1 901 ? -2.705 -1.057 13.055 1 94.19 901 TYR A CA 1
ATOM 7304 C C . TYR A 1 901 ? -3.412 -2.346 12.648 1 94.19 901 TYR A C 1
ATOM 7306 O O . TYR A 1 901 ? -3.77 -2.531 11.484 1 94.19 901 TYR A O 1
ATOM 7314 N N . SER A 1 902 ? -3.604 -3.254 13.57 1 93.06 902 SER A N 1
ATOM 7315 C CA . SER A 1 902 ? -4.395 -4.445 13.281 1 93.06 902 SER A CA 1
ATOM 7316 C C . SER A 1 902 ? -5.832 -4.082 12.914 1 93.06 902 SER A C 1
ATOM 7318 O O . SER A 1 902 ? -6.441 -4.727 12.062 1 93.06 902 SER A O 1
ATOM 7320 N N . PHE A 1 903 ? -6.391 -3.113 13.648 1 95.12 903 PHE A N 1
ATOM 7321 C CA . PHE A 1 903 ? -7.73 -2.623 13.344 1 95.12 903 PHE A CA 1
ATOM 7322 C C . PHE A 1 903 ? -7.805 -2.107 11.914 1 95.12 903 PHE A C 1
ATOM 7324 O O . PHE A 1 903 ? -8.703 -2.486 11.156 1 95.12 903 PHE A O 1
ATOM 7331 N N . ARG A 1 904 ? -6.879 -1.267 11.57 1 94.81 904 ARG A N 1
ATOM 7332 C CA . ARG A 1 904 ? -6.836 -0.666 10.242 1 94.81 904 ARG A CA 1
ATOM 7333 C C . ARG A 1 904 ? -6.762 -1.737 9.164 1 94.81 904 ARG A C 1
ATOM 7335 O O . ARG A 1 904 ? -7.469 -1.662 8.156 1 94.81 904 ARG A O 1
ATOM 7342 N N . ARG A 1 905 ? -5.945 -2.744 9.273 1 93.75 905 ARG A N 1
ATOM 7343 C CA . ARG A 1 905 ? -5.766 -3.801 8.281 1 93.75 905 ARG A CA 1
ATOM 7344 C C . ARG A 1 905 ? -7.012 -4.676 8.18 1 93.75 905 ARG A C 1
ATOM 7346 O O . ARG A 1 905 ? -7.328 -5.195 7.109 1 93.75 905 ARG A O 1
ATOM 7353 N N . SER A 1 906 ? -7.754 -4.816 9.281 1 94.25 906 SER A N 1
ATOM 7354 C CA . SER A 1 906 ? -8.875 -5.746 9.344 1 94.25 906 SER A CA 1
ATOM 7355 C C . SER A 1 906 ? -10.133 -5.145 8.727 1 94.25 906 SER A C 1
ATOM 7357 O O . SER A 1 906 ? -11.055 -5.871 8.352 1 94.25 906 SER A O 1
ATOM 7359 N N . ARG A 1 907 ? -10.18 -3.832 8.562 1 95.25 907 ARG A N 1
ATOM 7360 C CA . ARG A 1 907 ? -11.406 -3.18 8.125 1 95.25 907 ARG A CA 1
ATOM 7361 C C . ARG A 1 907 ? -11.414 -2.992 6.609 1 95.25 907 ARG A C 1
ATOM 7363 O O . ARG A 1 907 ? -10.359 -2.859 5.988 1 95.25 907 ARG A O 1
ATOM 7370 N N . PRO A 1 908 ? -12.648 -3.061 6.012 1 96.31 908 PRO A N 1
ATOM 7371 C CA . PRO A 1 908 ? -12.742 -2.707 4.594 1 96.31 908 PRO A CA 1
ATOM 7372 C C . PRO A 1 908 ? -12.367 -1.25 4.32 1 96.31 908 PRO A C 1
ATOM 7374 O O . PRO A 1 908 ? -12.391 -0.424 5.238 1 96.31 908 PRO A O 1
ATOM 7377 N N . LEU A 1 909 ? -11.977 -0.894 3.096 1 97.56 909 LEU A N 1
ATOM 7378 C CA . LEU A 1 909 ? -11.586 0.454 2.701 1 97.56 909 LEU A CA 1
ATOM 7379 C C . LEU A 1 909 ? -12.508 0.992 1.611 1 97.56 909 LEU A C 1
ATOM 7381 O O . LEU A 1 909 ? -13 0.23 0.773 1 97.56 909 LEU A O 1
ATOM 7385 N N . TYR A 1 910 ? -12.758 2.293 1.637 1 97.12 910 TYR A N 1
ATOM 7386 C CA . TYR A 1 910 ? -13.43 2.963 0.528 1 97.12 910 TYR A CA 1
ATOM 7387 C C . TYR A 1 910 ? -12.531 3.008 -0.704 1 97.12 910 TYR A C 1
ATOM 7389 O O . TYR A 1 910 ? -11.312 2.891 -0.594 1 97.12 910 TYR A O 1
ATOM 7397 N N . GLY A 1 911 ? -13.18 3.129 -1.875 1 95.56 911 GLY A N 1
ATOM 7398 C CA . GLY A 1 911 ? -12.414 3.393 -3.08 1 95.56 911 GLY A CA 1
ATOM 7399 C C . GLY A 1 911 ? -11.734 4.746 -3.07 1 95.56 911 GLY A C 1
ATOM 7400 O O . GLY A 1 911 ? -12.18 5.668 -2.383 1 95.56 911 GLY A O 1
ATOM 7401 N N . SER A 1 912 ? -10.664 4.863 -3.799 1 95.12 912 SER A N 1
ATOM 7402 C CA . SER A 1 912 ? -9.93 6.121 -3.891 1 95.12 912 SER A CA 1
ATOM 7403 C C . SER A 1 912 ? -10.422 6.965 -5.059 1 95.12 912 SER A C 1
ATOM 7405 O O . SER A 1 912 ? -10.711 6.438 -6.137 1 95.12 912 SER A O 1
ATOM 7407 N N . PHE A 1 913 ? -10.633 8.227 -4.879 1 93.56 913 PHE A N 1
ATOM 7408 C CA . PHE A 1 913 ? -10.906 9.141 -5.984 1 93.56 913 PHE A CA 1
ATOM 7409 C C . PHE A 1 913 ? -9.633 9.445 -6.762 1 93.56 913 PHE A C 1
ATOM 7411 O O . PHE A 1 913 ? -9.672 9.586 -7.984 1 93.56 913 PHE A O 1
ATOM 7418 N N . ARG A 1 914 ? -8.594 9.43 -6.059 1 90.19 914 ARG A N 1
ATOM 7419 C CA . ARG A 1 914 ? -7.293 9.68 -6.672 1 90.19 914 ARG A CA 1
ATOM 7420 C C . ARG A 1 914 ? -6.855 8.5 -7.535 1 90.19 914 ARG A C 1
ATOM 7422 O O . ARG A 1 914 ? -6.762 7.371 -7.051 1 90.19 914 ARG A O 1
ATOM 7429 N N . GLY A 1 915 ? -6.531 8.836 -8.805 1 76.75 915 GLY A N 1
ATOM 7430 C CA . GLY A 1 915 ? -6.043 7.812 -9.711 1 76.75 915 GLY A CA 1
ATOM 7431 C C . GLY A 1 915 ? -7.125 6.848 -10.164 1 76.75 915 GLY A C 1
ATOM 7432 O O . GLY A 1 915 ? -6.859 5.93 -10.938 1 76.75 915 GLY A O 1
ATOM 7433 N N . GLY A 1 916 ? -8.281 6.977 -9.617 1 66.56 916 GLY A N 1
ATOM 7434 C CA . GLY A 1 916 ? -9.352 6.027 -9.891 1 66.56 916 GLY A CA 1
ATOM 7435 C C . GLY A 1 916 ? -10.555 6.664 -10.555 1 66.56 916 GLY A C 1
ATOM 7436 O O . GLY A 1 916 ? -10.477 7.117 -11.703 1 66.56 916 GLY A O 1
ATOM 7437 N N . VAL A 1 917 ? -11.664 6.883 -9.773 1 55.91 917 VAL A N 1
ATOM 7438 C CA . VAL A 1 917 ? -13.016 7.25 -10.18 1 55.91 917 VAL A CA 1
ATOM 7439 C C . VAL A 1 917 ? -12.992 8.555 -10.969 1 55.91 917 VAL A C 1
ATOM 7441 O O . VAL A 1 917 ? -13.625 8.664 -12.023 1 55.91 917 VAL A O 1
ATOM 7444 N N . GLY A 1 918 ? -12.312 9.523 -10.43 1 49.41 918 GLY A N 1
ATOM 7445 C CA . GLY A 1 918 ? -12.352 10.828 -11.07 1 49.41 918 GLY A CA 1
ATOM 7446 C C . GLY A 1 918 ? -11.68 10.852 -12.43 1 49.41 918 GLY A C 1
ATOM 7447 O O . GLY A 1 918 ? -11.898 11.773 -13.227 1 49.41 918 GLY A O 1
ATOM 7448 N N . GLN A 1 919 ? -10.906 9.789 -12.617 1 49.56 919 GLN A N 1
ATOM 7449 C CA . GLN A 1 919 ? -10.133 9.766 -13.859 1 49.56 919 GLN A CA 1
ATOM 7450 C C . GLN A 1 919 ? -10.625 8.664 -14.789 1 49.56 919 GLN A C 1
ATOM 7452 O O . GLN A 1 919 ? -10.227 8.609 -15.961 1 49.56 919 GLN A O 1
ATOM 7457 N N . MET A 1 920 ? -11.445 7.758 -14.188 1 48.25 920 MET A N 1
ATOM 7458 C CA . MET A 1 920 ? -12 6.668 -14.984 1 48.25 920 MET A CA 1
ATOM 7459 C C . MET A 1 920 ? -13.234 7.129 -15.75 1 48.25 920 MET A C 1
ATOM 7461 O O . MET A 1 920 ? -14.062 7.863 -15.219 1 48.25 920 MET A O 1
ATOM 7465 N N . LYS A 1 921 ? -13.227 7.141 -16.969 1 45.03 921 LYS A N 1
ATOM 7466 C CA . LYS A 1 921 ? -14.492 7.215 -17.688 1 45.03 921 LYS A CA 1
ATOM 7467 C C . LYS A 1 921 ? -15.391 6.031 -17.344 1 45.03 921 LYS A C 1
ATOM 7469 O O . LYS A 1 921 ? -15.102 4.895 -17.719 1 45.03 921 LYS A O 1
ATOM 7474 N N . LEU A 1 922 ? -15.977 5.922 -16.203 1 39.44 922 LEU A N 1
ATOM 7475 C CA . LEU A 1 922 ? -16.984 4.859 -16.109 1 39.44 922 LEU A CA 1
ATOM 7476 C C . LEU A 1 922 ? -18.125 5.109 -17.094 1 39.44 922 LEU A C 1
ATOM 7478 O O . LEU A 1 922 ? -18.578 6.246 -17.234 1 39.44 922 LEU A O 1
ATOM 7482 N N . MET B 1 1 ? -8.375 -49.875 -14.234 1 97.88 1 MET B N 1
ATOM 7483 C CA . MET B 1 1 ? -8.328 -50.906 -15.273 1 97.88 1 MET B CA 1
ATOM 7484 C C . MET B 1 1 ? -7.293 -50.562 -16.344 1 97.88 1 MET B C 1
ATOM 7486 O O . MET B 1 1 ? -7.398 -49.531 -17 1 97.88 1 MET B O 1
ATOM 7490 N N . ASN B 1 2 ? -6.316 -51.375 -16.359 1 98.31 2 ASN B N 1
ATOM 7491 C CA . ASN B 1 2 ? -5.316 -51.25 -17.406 1 98.31 2 ASN B CA 1
ATOM 7492 C C . ASN B 1 2 ? -5.543 -52.25 -18.531 1 98.31 2 ASN B C 1
ATOM 7494 O O . ASN B 1 2 ? -5.609 -53.438 -18.297 1 98.31 2 ASN B O 1
ATOM 7498 N N . VAL B 1 3 ? -5.684 -51.719 -19.781 1 98 3 VAL B N 1
ATOM 7499 C CA . VAL B 1 3 ? -5.812 -52.562 -20.969 1 98 3 VAL B CA 1
ATOM 7500 C C . VAL B 1 3 ? -4.52 -52.531 -21.781 1 98 3 VAL B C 1
ATOM 7502 O O . VAL B 1 3 ? -4.082 -51.438 -22.203 1 98 3 VAL B O 1
ATOM 7505 N N . SER B 1 4 ? -3.922 -53.656 -22.031 1 97.19 4 SER B N 1
ATOM 7506 C CA . SER B 1 4 ? -2.629 -53.75 -22.719 1 97.19 4 SER B CA 1
ATOM 7507 C C . SER B 1 4 ? -2.771 -53.5 -24.203 1 97.19 4 SER B C 1
ATOM 7509 O O . SER B 1 4 ? -2.277 -54.25 -25.031 1 97.19 4 SER B O 1
ATOM 7511 N N . VAL B 1 5 ? -3.467 -52.469 -24.547 1 97.19 5 VAL B N 1
ATOM 7512 C CA . VAL B 1 5 ? -3.658 -51.969 -25.906 1 97.19 5 VAL B CA 1
ATOM 7513 C C . VAL B 1 5 ? -3.473 -50.469 -25.938 1 97.19 5 VAL B C 1
ATOM 7515 O O . VAL B 1 5 ? -4.129 -49.75 -25.188 1 97.19 5 VAL B O 1
ATOM 7518 N N . GLY B 1 6 ? -2.525 -50 -26.703 1 97.12 6 GLY B N 1
ATOM 7519 C CA . GLY B 1 6 ? -2.273 -48.562 -26.875 1 97.12 6 GLY B CA 1
ATOM 7520 C C . GLY B 1 6 ? -2.273 -48.125 -28.328 1 97.12 6 GLY B C 1
ATOM 7521 O O . GLY B 1 6 ? -2.791 -48.844 -29.203 1 97.12 6 GLY B O 1
ATOM 7522 N N . TYR B 1 7 ? -1.751 -47 -28.656 1 96.88 7 TYR B N 1
ATOM 7523 C CA . TYR B 1 7 ? -1.861 -46.438 -30 1 96.88 7 TYR B CA 1
ATOM 7524 C C . TYR B 1 7 ? -0.93 -47.156 -30.969 1 96.88 7 TYR B C 1
ATOM 7526 O O . TYR B 1 7 ? -1.059 -47.031 -32.188 1 96.88 7 TYR B O 1
ATOM 7534 N N . PHE B 1 8 ? 0.076 -47.938 -30.406 1 97.06 8 PHE B N 1
ATOM 7535 C CA . PHE B 1 8 ? 0.891 -48.75 -31.297 1 97.06 8 PHE B CA 1
ATOM 7536 C C . PHE B 1 8 ? 0.017 -49.719 -32.094 1 97.06 8 PHE B C 1
ATOM 7538 O O . PHE B 1 8 ? 0.427 -50.188 -33.156 1 97.06 8 PHE B O 1
ATOM 7545 N N . CYS B 1 9 ? -1.166 -49.969 -31.641 1 96.94 9 CYS B N 1
ATOM 7546 C CA . CYS B 1 9 ? -2.074 -50.906 -32.281 1 96.94 9 CYS B CA 1
ATOM 7547 C C . CYS B 1 9 ? -2.961 -50.219 -33.312 1 96.94 9 CYS B C 1
ATOM 7549 O O . CYS B 1 9 ? -3.775 -50.844 -33.969 1 96.94 9 CYS B O 1
ATOM 7551 N N . ASP B 1 10 ? -2.836 -48.938 -33.469 1 96.75 10 ASP B N 1
ATOM 7552 C CA . ASP B 1 10 ? -3.658 -48.188 -34.406 1 96.75 10 ASP B CA 1
ATOM 7553 C C . ASP B 1 10 ? -3.441 -48.719 -35.844 1 96.75 10 ASP B C 1
ATOM 7555 O O . ASP B 1 10 ? -2.303 -48.938 -36.25 1 96.75 10 ASP B O 1
ATOM 7559 N N . PRO B 1 11 ? -4.535 -48.938 -36.531 1 94 11 PRO B N 1
ATOM 7560 C CA . PRO B 1 11 ? -4.359 -49.281 -37.938 1 94 11 PRO B CA 1
ATOM 7561 C C . PRO B 1 11 ? -3.775 -48.156 -38.75 1 94 11 PRO B C 1
ATOM 7563 O O . PRO B 1 11 ? -3.99 -46.969 -38.438 1 94 11 PRO B O 1
ATOM 7566 N N . ASP B 1 12 ? -3.057 -48.531 -39.812 1 90.44 12 ASP B N 1
ATOM 7567 C CA . ASP B 1 12 ? -2.492 -47.5 -40.656 1 90.44 12 ASP B CA 1
ATOM 7568 C C . ASP B 1 12 ? -3.594 -46.656 -41.312 1 90.44 12 ASP B C 1
ATOM 7570 O O . ASP B 1 12 ? -4.562 -47.188 -41.844 1 90.44 12 ASP B O 1
ATOM 7574 N N . GLY B 1 13 ? -3.453 -45.438 -41.125 1 89.94 13 GLY B N 1
ATOM 7575 C CA . GLY B 1 13 ? -4.41 -44.531 -41.719 1 89.94 13 GLY B CA 1
ATOM 7576 C C . GLY B 1 13 ? -5.5 -44.094 -40.75 1 89.94 13 GLY B C 1
ATOM 7577 O O . GLY B 1 13 ? -6.328 -43.25 -41.094 1 89.94 13 GLY B O 1
ATOM 7578 N N . LEU B 1 14 ? -5.527 -44.656 -39.625 1 95.38 14 LEU B N 1
ATOM 7579 C CA . LEU B 1 14 ? -6.488 -44.281 -38.594 1 95.38 14 LEU B CA 1
ATOM 7580 C C . LEU B 1 14 ? -5.773 -43.938 -37.281 1 95.38 14 LEU B C 1
ATOM 7582 O O . LEU B 1 14 ? -6.109 -44.469 -36.25 1 95.38 14 LEU B O 1
ATOM 7586 N N . GLU B 1 15 ? -4.789 -43.125 -37.469 1 95.31 15 GLU B N 1
ATOM 7587 C CA . GLU B 1 15 ? -4.012 -42.719 -36.281 1 95.31 15 GLU B CA 1
ATOM 7588 C C . GLU B 1 15 ? -4.898 -42.031 -35.25 1 95.31 15 GLU B C 1
ATOM 7590 O O . GLU B 1 15 ? -5.691 -41.156 -35.562 1 95.31 15 GLU B O 1
ATOM 7595 N N . GLY B 1 16 ? -4.746 -42.5 -33.969 1 96.5 16 GLY B N 1
ATOM 7596 C CA . GLY B 1 16 ? -5.496 -41.969 -32.875 1 96.5 16 GLY B CA 1
ATOM 7597 C C . GLY B 1 16 ? -6.727 -42.781 -32.5 1 96.5 16 GLY B C 1
ATOM 7598 O O . GLY B 1 16 ? -7.477 -42.406 -31.594 1 96.5 16 GLY B O 1
ATOM 7599 N N . LEU B 1 17 ? -6.93 -43.844 -33.156 1 97.25 17 LEU B N 1
ATOM 7600 C CA . LEU B 1 17 ? -8.125 -44.656 -32.969 1 97.25 17 LEU B CA 1
ATOM 7601 C C . LEU B 1 17 ? -8.195 -45.219 -31.531 1 97.25 17 LEU B C 1
ATOM 7603 O O . LEU B 1 17 ? -9.266 -45.25 -30.938 1 97.25 17 LEU B O 1
ATOM 7607 N N . ALA B 1 18 ? -7.09 -45.656 -31 1 97.75 18 ALA B N 1
ATOM 7608 C CA . ALA B 1 18 ? -7.062 -46.156 -29.625 1 97.75 18 ALA B CA 1
ATOM 7609 C C . ALA B 1 18 ? -7.473 -45.062 -28.641 1 97.75 18 ALA B C 1
ATOM 7611 O O . ALA B 1 18 ? -8.211 -45.344 -27.688 1 97.75 18 ALA B O 1
ATOM 7612 N N . HIS B 1 19 ? -6.918 -43.875 -28.859 1 97.44 19 HIS B N 1
ATOM 7613 C CA . HIS B 1 19 ? -7.281 -42.719 -28.031 1 97.44 19 HIS B CA 1
ATOM 7614 C C . HIS B 1 19 ? -8.758 -42.375 -28.188 1 97.44 19 HIS B C 1
ATOM 7616 O O . HIS B 1 19 ? -9.43 -42.062 -27.203 1 97.44 19 HIS B O 1
ATOM 7622 N N . PHE B 1 20 ? -9.266 -42.438 -29.391 1 97.19 20 PHE B N 1
ATOM 7623 C CA . PHE B 1 20 ? -10.68 -42.188 -29.672 1 97.19 20 PHE B CA 1
ATOM 7624 C C . PHE B 1 20 ? -11.547 -43.219 -28.969 1 97.19 20 PHE B C 1
ATOM 7626 O O . PHE B 1 20 ? -12.609 -42.875 -28.422 1 97.19 20 PHE B O 1
ATOM 7633 N N . LEU B 1 21 ? -11.133 -44.469 -28.984 1 96.94 21 LEU B N 1
ATOM 7634 C CA . LEU B 1 21 ? -11.852 -45.531 -28.266 1 96.94 21 LEU B CA 1
ATOM 7635 C C . LEU B 1 21 ? -11.953 -45.219 -26.781 1 96.94 21 LEU B C 1
ATOM 7637 O O . LEU B 1 21 ? -12.992 -45.438 -26.156 1 96.94 21 LEU B O 1
ATOM 7641 N N . GLU B 1 22 ? -10.828 -44.781 -26.188 1 96.56 22 GLU B N 1
ATOM 7642 C CA . GLU B 1 22 ? -10.82 -44.375 -24.797 1 96.56 22 GLU B CA 1
ATOM 7643 C C . GLU B 1 22 ? -11.945 -43.375 -24.516 1 96.56 22 GLU B C 1
ATOM 7645 O O . GLU B 1 22 ? -12.672 -43.531 -23.531 1 96.56 22 GLU B O 1
ATOM 7650 N N . HIS B 1 23 ? -12.133 -42.375 -25.406 1 92.94 23 HIS B N 1
ATOM 7651 C CA . HIS B 1 23 ? -13.188 -41.375 -25.25 1 92.94 23 HIS B CA 1
ATOM 7652 C C . HIS B 1 23 ? -14.57 -42 -25.328 1 92.94 23 HIS B C 1
ATOM 7654 O O . HIS B 1 23 ? -15.438 -41.688 -24.5 1 92.94 23 HIS B O 1
ATOM 7660 N N . MET B 1 24 ? -14.781 -42.875 -26.266 1 93.94 24 MET B N 1
ATOM 7661 C CA . MET B 1 24 ? -16.094 -43.438 -26.594 1 93.94 24 MET B CA 1
ATOM 7662 C C . MET B 1 24 ? -16.562 -44.375 -25.484 1 93.94 24 MET B C 1
ATOM 7664 O O . MET B 1 24 ? -17.766 -44.562 -25.312 1 93.94 24 MET B O 1
ATOM 7668 N N . LEU B 1 25 ? -15.664 -44.906 -24.75 1 93.62 25 LEU B N 1
ATOM 7669 C CA . LEU B 1 25 ? -16.047 -45.844 -23.703 1 93.62 25 LEU B CA 1
ATOM 7670 C C . LEU B 1 25 ? -16.656 -45.125 -22.516 1 93.62 25 LEU B C 1
ATOM 7672 O O . LEU B 1 25 ? -17.344 -45.75 -21.688 1 93.62 25 LEU B O 1
ATOM 7676 N N . PHE B 1 26 ? -16.484 -43.844 -22.359 1 88.81 26 PHE B N 1
ATOM 7677 C CA . PHE B 1 26 ? -17.047 -43.062 -21.266 1 88.81 26 PHE B CA 1
ATOM 7678 C C . PHE B 1 26 ? -18.484 -42.688 -21.562 1 88.81 26 PHE B C 1
ATOM 7680 O O . PHE B 1 26 ? -19.219 -42.25 -20.656 1 88.81 26 PHE B O 1
ATOM 7687 N N . TYR B 1 27 ? -18.891 -42.781 -22.781 1 83.06 27 TYR B N 1
ATOM 7688 C CA . TYR B 1 27 ? -20.172 -42.219 -23.219 1 83.06 27 TYR B CA 1
ATOM 7689 C C . TYR B 1 27 ? -21.344 -42.969 -22.594 1 83.06 27 TYR B C 1
ATOM 7691 O O . TYR B 1 27 ? -22.078 -42.406 -21.781 1 83.06 27 TYR B O 1
ATOM 7699 N N . ALA B 1 28 ? -21.625 -44.281 -23.062 1 88.56 28 ALA B N 1
ATOM 7700 C CA . ALA B 1 28 ? -22.766 -45.031 -22.547 1 88.56 28 ALA B CA 1
ATOM 7701 C C . ALA B 1 28 ? -22.562 -46.531 -22.812 1 88.56 28 ALA B C 1
ATOM 7703 O O . ALA B 1 28 ? -21.75 -46.938 -23.641 1 88.56 28 ALA B O 1
ATOM 7704 N N . SER B 1 29 ? -23.266 -47.312 -21.984 1 92.5 29 SER B N 1
ATOM 7705 C CA . SER B 1 29 ? -23.312 -48.75 -22.141 1 92.5 29 SER B CA 1
ATOM 7706 C C . SER B 1 29 ? -24.75 -49.25 -22.297 1 92.5 29 SER B C 1
ATOM 7708 O O . SER B 1 29 ? -25.703 -48.5 -22.094 1 92.5 29 SER B O 1
ATOM 7710 N N . GLU B 1 30 ? -24.938 -50.5 -22.641 1 92.88 30 GLU B N 1
ATOM 7711 C CA . GLU B 1 30 ? -26.281 -51.094 -22.797 1 92.88 30 GLU B CA 1
ATOM 7712 C C . GLU B 1 30 ? -27.047 -51.062 -21.484 1 92.88 30 GLU B C 1
ATOM 7714 O O . GLU B 1 30 ? -28.234 -50.75 -21.453 1 92.88 30 GLU B O 1
ATOM 7719 N N . LYS B 1 31 ? -26.391 -51.375 -20.422 1 94.5 31 LYS B N 1
ATOM 7720 C CA . LYS B 1 31 ? -27.031 -51.406 -19.109 1 94.5 31 LYS B CA 1
ATOM 7721 C C . LYS B 1 31 ? -27.344 -50 -18.609 1 94.5 31 LYS B C 1
ATOM 7723 O O . LYS B 1 31 ? -28.359 -49.781 -17.953 1 94.5 31 LYS B O 1
ATOM 7728 N N . TYR B 1 32 ? -26.469 -49.094 -18.859 1 94.56 32 TYR B N 1
ATOM 7729 C CA . TYR B 1 32 ? -26.625 -47.688 -18.531 1 94.56 32 TYR B CA 1
ATOM 7730 C C . TYR B 1 32 ? -26.609 -46.812 -19.781 1 94.56 32 TYR B C 1
ATOM 7732 O O . TYR B 1 32 ? -25.625 -46.125 -20.062 1 94.56 32 TYR B O 1
ATOM 7740 N N . PRO B 1 33 ? -27.672 -46.656 -20.5 1 91.25 33 PRO B N 1
ATOM 7741 C CA . PRO B 1 33 ? -27.719 -46.062 -21.844 1 91.25 33 PRO B CA 1
ATOM 7742 C C . PRO B 1 33 ? -27.75 -44.562 -21.828 1 91.25 33 PRO B C 1
ATOM 7744 O O . PRO B 1 33 ? -27.531 -43.906 -22.859 1 91.25 33 PRO B O 1
ATOM 7747 N N . GLU B 1 34 ? -28.031 -44.031 -20.656 1 87.62 34 GLU B N 1
ATOM 7748 C CA . GLU B 1 34 ? -28.062 -42.562 -20.594 1 87.62 34 GLU B CA 1
ATOM 7749 C C . GLU B 1 34 ? -26.656 -42 -20.719 1 87.62 34 GLU B C 1
ATOM 7751 O O . GLU B 1 34 ? -25.734 -42.406 -20.016 1 87.62 34 GLU B O 1
ATOM 7756 N N . GLU B 1 35 ? -26.609 -41.031 -21.562 1 83.5 35 GLU B N 1
ATOM 7757 C CA . GLU B 1 35 ? -25.344 -40.375 -21.812 1 83.5 35 GLU B CA 1
ATOM 7758 C C . GLU B 1 35 ? -24.797 -39.719 -20.531 1 83.5 35 GLU B C 1
ATOM 7760 O O . GLU B 1 35 ? -25.562 -39.094 -19.781 1 83.5 35 GLU B O 1
ATOM 7765 N N . ASP B 1 36 ? -23.594 -39.938 -20.219 1 80.38 36 ASP B N 1
ATOM 7766 C CA . ASP B 1 36 ? -22.844 -39.281 -19.156 1 80.38 36 ASP B CA 1
ATOM 7767 C C . ASP B 1 36 ? -23.312 -39.75 -17.781 1 80.38 36 ASP B C 1
ATOM 7769 O O . ASP B 1 36 ? -23.031 -39.125 -16.766 1 80.38 36 ASP B O 1
ATOM 7773 N N . SER B 1 37 ? -24.062 -40.75 -17.75 1 87 37 SER B N 1
ATOM 7774 C CA . SER B 1 37 ? -24.578 -41.25 -16.484 1 87 37 SER B CA 1
ATOM 7775 C C . SER B 1 37 ? -23.453 -41.656 -15.539 1 87 37 SER B C 1
ATOM 7777 O O . SER B 1 37 ? -23.547 -41.438 -14.328 1 87 37 SER B O 1
ATOM 7779 N N . TYR B 1 38 ? -22.438 -42.25 -16.062 1 91.75 38 TYR B N 1
ATOM 7780 C CA . TYR B 1 38 ? -21.297 -42.656 -15.25 1 91.75 38 TYR B CA 1
ATOM 7781 C C . TYR B 1 38 ? -20.609 -41.469 -14.633 1 91.75 38 TYR B C 1
ATOM 7783 O O . TYR B 1 38 ? -20.406 -41.406 -13.414 1 91.75 38 TYR B O 1
ATOM 7791 N N . SER B 1 39 ? -20.203 -40.5 -15.422 1 89.88 39 SER B N 1
ATOM 7792 C CA . SER B 1 39 ? -19.5 -39.312 -14.945 1 89.88 39 SER B CA 1
ATOM 7793 C C . SER B 1 39 ? -20.344 -38.531 -13.945 1 89.88 39 SER B C 1
ATOM 7795 O O . SER B 1 39 ? -19.828 -37.969 -12.984 1 89.88 39 SER B O 1
ATOM 7797 N N . LYS B 1 40 ? -21.562 -38.438 -14.203 1 87.69 40 LYS B N 1
ATOM 7798 C CA . LYS B 1 40 ? -22.5 -37.781 -13.297 1 87.69 40 LYS B CA 1
ATOM 7799 C C . LYS B 1 40 ? -22.516 -38.469 -11.938 1 87.69 40 LYS B C 1
ATOM 7801 O O . LYS B 1 40 ? -22.438 -37.812 -10.898 1 87.69 40 LYS B O 1
ATOM 7806 N N . TYR B 1 41 ? -22.688 -39.781 -11.984 1 91.12 41 TYR B N 1
ATOM 7807 C CA . TYR B 1 41 ? -22.719 -40.531 -10.742 1 91.12 41 TYR B CA 1
ATOM 7808 C C . TYR B 1 41 ? -21.438 -40.312 -9.938 1 91.12 41 TYR B C 1
ATOM 7810 O O . TYR B 1 41 ? -21.5 -40.094 -8.719 1 91.12 41 TYR B O 1
ATOM 7818 N N . ILE B 1 42 ? -20.281 -40.438 -10.547 1 93.5 42 ILE B N 1
ATOM 7819 C CA . ILE B 1 42 ? -19 -40.281 -9.875 1 93.5 42 ILE B CA 1
ATOM 7820 C C . ILE B 1 42 ? -18.906 -38.875 -9.242 1 93.5 42 ILE B C 1
ATOM 7822 O O . ILE B 1 42 ? -18.531 -38.75 -8.078 1 93.5 42 ILE B O 1
ATOM 7826 N N . ALA B 1 43 ? -19.266 -37.875 -9.992 1 87.25 43 ALA B N 1
ATOM 7827 C CA . ALA B 1 43 ? -19.172 -36.5 -9.516 1 87.25 43 ALA B CA 1
ATOM 7828 C C . ALA B 1 43 ? -20.109 -36.25 -8.328 1 87.25 43 ALA B C 1
ATOM 7830 O O . ALA B 1 43 ? -19.73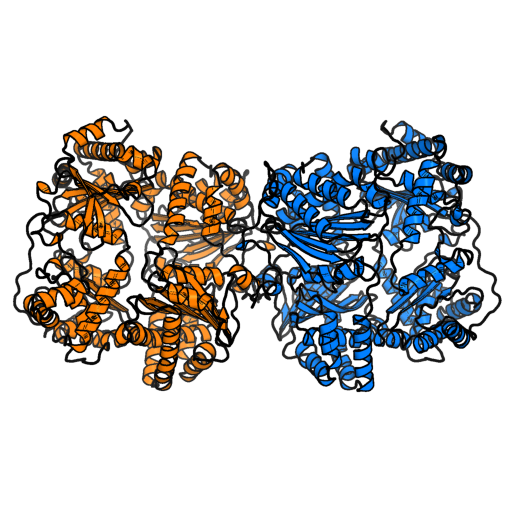4 -35.625 -7.336 1 87.25 43 ALA B O 1
ATOM 7831 N N . GLU B 1 44 ? -21.312 -36.719 -8.406 1 87 44 GLU B N 1
ATOM 7832 C CA . GLU B 1 44 ? -22.328 -36.562 -7.375 1 87 44 GLU B CA 1
ATOM 7833 C C . GLU B 1 44 ? -21.953 -37.281 -6.086 1 87 44 GLU B C 1
ATOM 7835 O O . GLU B 1 44 ? -22.5 -36.969 -5.023 1 87 44 GLU B O 1
ATOM 7840 N N . HIS B 1 45 ? -21.109 -38.188 -6.27 1 91.62 45 HIS B N 1
ATOM 7841 C CA . HIS B 1 45 ? -20.734 -38.938 -5.09 1 91.62 45 HIS B CA 1
ATOM 7842 C C . HIS B 1 45 ? -19.281 -38.688 -4.691 1 91.62 45 HIS B C 1
ATOM 7844 O O . HIS B 1 45 ? -18.578 -39.594 -4.234 1 91.62 45 HIS B O 1
ATOM 7850 N N . GLY B 1 46 ? -18.797 -37.625 -5.02 1 88.94 46 GLY B N 1
ATOM 7851 C CA . GLY B 1 46 ? -17.562 -37.031 -4.473 1 88.94 46 GLY B CA 1
ATOM 7852 C C . GLY B 1 46 ? -16.312 -37.594 -5.121 1 88.94 46 GLY B C 1
ATOM 7853 O O . GLY B 1 46 ? -15.242 -37.625 -4.504 1 88.94 46 GLY B O 1
ATOM 7854 N N . GLY B 1 47 ? -16.469 -38.094 -6.324 1 92.69 47 GLY B N 1
ATOM 7855 C CA . GLY B 1 47 ? -15.312 -38.719 -6.961 1 92.69 47 GLY B CA 1
ATOM 7856 C C . GLY B 1 47 ? -14.852 -37.938 -8.195 1 92.69 47 GLY B C 1
ATOM 7857 O O . GLY B 1 47 ? -15.305 -36.844 -8.445 1 92.69 47 GLY B O 1
ATOM 7858 N N . SER B 1 48 ? -13.828 -38.594 -8.812 1 93.31 48 SER B N 1
ATOM 7859 C CA . SER B 1 48 ? -13.297 -38.125 -10.086 1 93.31 48 SER B CA 1
ATOM 7860 C C . SER B 1 48 ? -12.969 -39.312 -11 1 93.31 48 SER B C 1
ATOM 7862 O O . SER B 1 48 ? -12.828 -40.438 -10.531 1 93.31 48 SER B O 1
ATOM 7864 N N . THR B 1 49 ? -12.961 -39.062 -12.242 1 94.19 49 THR B N 1
ATOM 7865 C CA . THR B 1 49 ? -12.68 -40.125 -13.219 1 94.19 49 THR B CA 1
ATOM 7866 C C . THR B 1 49 ? -11.812 -39.562 -14.352 1 94.19 49 THR B C 1
ATOM 7868 O O . THR B 1 49 ? -11.836 -38.375 -14.648 1 94.19 49 THR B O 1
ATOM 7871 N N . ASN B 1 50 ? -11.023 -40.438 -14.883 1 94.56 50 ASN B N 1
ATOM 7872 C CA . ASN B 1 50 ? -10.164 -40.062 -16 1 94.56 50 ASN B CA 1
ATOM 7873 C C . ASN B 1 50 ? -9.602 -41.312 -16.688 1 94.56 50 ASN B C 1
ATOM 7875 O O . ASN B 1 50 ? -9.906 -42.438 -16.297 1 94.56 50 ASN B O 1
ATOM 7879 N N . ALA B 1 51 ? -8.93 -41.094 -17.734 1 96.5 51 ALA B N 1
ATOM 7880 C CA . ALA B 1 51 ? -8.219 -42.125 -18.484 1 96.5 51 ALA B CA 1
ATOM 7881 C C . ALA B 1 51 ? -7.074 -41.531 -19.297 1 96.5 51 ALA B C 1
ATOM 7883 O O . ALA B 1 51 ? -6.969 -40.312 -19.422 1 96.5 51 ALA B O 1
ATOM 7884 N N . PHE B 1 52 ? -6.172 -42.406 -19.719 1 96.25 52 PHE B N 1
ATOM 7885 C CA . PHE B 1 52 ? -5.152 -42 -20.672 1 96.25 52 PHE B CA 1
ATOM 7886 C C . PHE B 1 52 ? -4.727 -43.188 -21.547 1 96.25 52 PHE B C 1
ATOM 7888 O O . PHE B 1 52 ? -4.785 -44.344 -21.125 1 96.25 52 PHE B O 1
ATOM 7895 N N . THR B 1 53 ? -4.359 -42.844 -22.781 1 97.19 53 THR B N 1
ATOM 7896 C CA . THR B 1 53 ? -3.857 -43.812 -23.75 1 97.19 53 THR B CA 1
ATOM 7897 C C . THR B 1 53 ? -2.371 -43.594 -24.016 1 97.19 53 THR B C 1
ATOM 7899 O O . THR B 1 53 ? -1.963 -42.5 -24.406 1 97.19 53 THR B O 1
ATOM 7902 N N . SER B 1 54 ? -1.606 -44.594 -23.734 1 95.44 54 SER B N 1
ATOM 7903 C CA . SER B 1 54 ? -0.175 -44.562 -24 1 95.44 54 SER B CA 1
ATOM 7904 C C . SER B 1 54 ? 0.173 -45.438 -25.203 1 95.44 54 SER B C 1
ATOM 7906 O O . SER B 1 54 ? -0.711 -45.875 -25.953 1 95.44 54 SER B O 1
ATOM 7908 N N . SER B 1 55 ? 1.452 -45.719 -25.438 1 95.25 55 SER B N 1
ATOM 7909 C CA . SER B 1 55 ? 1.927 -46.469 -26.594 1 95.25 55 SER B CA 1
ATOM 7910 C C . SER B 1 55 ? 1.414 -47.906 -26.578 1 95.25 55 SER B C 1
ATOM 7912 O O . SER B 1 55 ? 0.881 -48.406 -27.562 1 95.25 55 SER B O 1
ATOM 7914 N N . GLU B 1 56 ? 1.437 -48.469 -25.375 1 95.62 56 GLU B N 1
ATOM 7915 C CA . GLU B 1 56 ? 1.159 -49.906 -25.344 1 95.62 56 GLU B CA 1
ATOM 7916 C C . GLU B 1 56 ? -0.006 -50.25 -24.422 1 95.62 56 GLU B C 1
ATOM 7918 O O . GLU B 1 56 ? -0.385 -51.406 -24.266 1 95.62 56 GLU B O 1
ATOM 7923 N N . HIS B 1 57 ? -0.561 -49.25 -23.828 1 96.25 57 HIS B N 1
ATOM 7924 C CA . HIS B 1 57 ? -1.685 -49.562 -22.938 1 96.25 57 HIS B CA 1
ATOM 7925 C C . HIS B 1 57 ? -2.607 -48.344 -22.797 1 96.25 57 HIS B C 1
ATOM 7927 O O . HIS B 1 57 ? -2.225 -47.219 -23.125 1 96.25 57 HIS B O 1
ATOM 7933 N N . THR B 1 58 ? -3.773 -48.531 -22.375 1 98 58 THR B N 1
ATOM 7934 C CA . THR B 1 58 ? -4.785 -47.562 -22 1 98 58 THR B CA 1
ATOM 7935 C C . THR B 1 58 ? -5.289 -47.812 -20.594 1 98 58 THR B C 1
ATOM 7937 O O . THR B 1 58 ? -5.605 -48.938 -20.219 1 98 58 THR B O 1
ATOM 7940 N N . ASN B 1 59 ? -5.281 -46.781 -19.766 1 98.31 59 ASN B N 1
ATOM 7941 C CA . ASN B 1 59 ? -5.684 -46.906 -18.359 1 98.31 59 ASN B CA 1
ATOM 7942 C C . ASN B 1 59 ? -6.941 -46.094 -18.062 1 98.31 59 ASN B C 1
ATOM 7944 O O . ASN B 1 59 ? -7 -44.906 -18.375 1 98.31 59 ASN B O 1
ATOM 7948 N N . PHE B 1 60 ? -7.996 -46.781 -17.562 1 98 60 PHE B N 1
ATOM 7949 C CA . PHE B 1 60 ? -9.227 -46.156 -17.078 1 98 60 PHE B CA 1
ATOM 7950 C C . PHE B 1 60 ? -9.297 -46.219 -15.562 1 98 60 PHE B C 1
ATOM 7952 O O . PHE B 1 60 ? -9.055 -47.25 -14.945 1 98 60 PHE B O 1
ATOM 7959 N N . TYR B 1 61 ? -9.594 -45.062 -14.922 1 97.56 61 TYR B N 1
ATOM 7960 C CA . TYR B 1 61 ? -9.578 -45.062 -13.461 1 97.56 61 TYR B CA 1
ATOM 7961 C C . TYR B 1 61 ? -10.578 -44.062 -12.906 1 97.56 61 TYR B C 1
ATOM 7963 O O . TYR B 1 61 ? -11.031 -43.156 -13.617 1 97.56 61 TYR B O 1
ATOM 7971 N N . PHE B 1 62 ? -10.953 -44.219 -11.633 1 97.25 62 PHE B N 1
ATOM 7972 C CA . PHE B 1 62 ? -11.852 -43.312 -10.922 1 97.25 62 PHE B CA 1
ATOM 7973 C C . PHE B 1 62 ? -11.672 -43.438 -9.414 1 97.25 62 PHE B C 1
ATOM 7975 O O . PHE B 1 62 ? -11.008 -44.375 -8.945 1 97.25 62 PHE B O 1
ATOM 7982 N N . ASP B 1 63 ? -12.055 -42.531 -8.695 1 96 63 ASP B N 1
ATOM 7983 C CA . ASP B 1 63 ? -12.289 -42.625 -7.258 1 96 63 ASP B CA 1
ATOM 7984 C C . ASP B 1 63 ? -13.688 -42.156 -6.891 1 96 63 ASP B C 1
ATOM 7986 O O . ASP B 1 63 ? -14.344 -41.469 -7.691 1 96 63 ASP B O 1
ATOM 7990 N N . VAL B 1 64 ? -14.195 -42.562 -5.785 1 95.19 64 VAL B N 1
ATOM 7991 C CA . VAL B 1 64 ? -15.523 -42.219 -5.301 1 95.19 64 VAL B CA 1
ATOM 7992 C C . VAL B 1 64 ? -15.594 -42.438 -3.787 1 95.19 64 VAL B C 1
ATOM 7994 O O . VAL B 1 64 ? -14.719 -43.062 -3.199 1 95.19 64 VAL B O 1
ATOM 7997 N N . ASN B 1 65 ? -16.594 -41.875 -3.209 1 93.94 65 ASN B N 1
ATOM 7998 C CA . ASN B 1 65 ? -16.812 -42.156 -1.791 1 93.94 65 ASN B CA 1
ATOM 7999 C C . ASN B 1 65 ? -17.031 -43.625 -1.534 1 93.94 65 ASN B C 1
ATOM 8001 O O . ASN B 1 65 ? -17.656 -44.312 -2.338 1 93.94 65 ASN B O 1
ATOM 8005 N N . SER B 1 66 ? -16.625 -44.094 -0.389 1 91.38 66 SER B N 1
ATOM 8006 C CA . SER B 1 66 ? -16.516 -45.5 -0.09 1 91.38 66 SER B CA 1
ATOM 8007 C C . SER B 1 66 ? -17.859 -46.219 -0.204 1 91.38 66 SER B C 1
ATOM 8009 O O . SER B 1 66 ? -17.938 -47.344 -0.717 1 91.38 66 SER B O 1
ATOM 8011 N N . ASP B 1 67 ? -18.891 -45.562 0.209 1 90.69 67 ASP B N 1
ATOM 8012 C CA . ASP B 1 67 ? -20.203 -46.188 0.248 1 90.69 67 ASP B CA 1
ATOM 8013 C C . ASP B 1 67 ? -20.781 -46.312 -1.154 1 90.69 67 ASP B C 1
ATOM 8015 O O . ASP B 1 67 ? -21.75 -47.062 -1.359 1 90.69 67 ASP B O 1
ATOM 8019 N N . SER B 1 68 ? -20.156 -45.719 -2.094 1 93.81 68 SER B N 1
ATOM 8020 C CA . SER B 1 68 ? -20.688 -45.688 -3.453 1 93.81 68 SER B CA 1
ATOM 8021 C C . SER B 1 68 ? -19.844 -46.562 -4.387 1 93.81 68 SER B C 1
ATOM 8023 O O . SER B 1 68 ? -20.047 -46.562 -5.602 1 93.81 68 SER B O 1
ATOM 8025 N N . LEU B 1 69 ? -18.922 -47.312 -3.873 1 95.31 69 LEU B N 1
ATOM 8026 C CA . LEU B 1 69 ? -17.969 -48.062 -4.68 1 95.31 69 LEU B CA 1
ATOM 8027 C C . LEU B 1 69 ? -18.672 -49.156 -5.477 1 95.31 69 LEU B C 1
ATOM 8029 O O . LEU B 1 69 ? -18.359 -49.375 -6.645 1 95.31 69 LEU B O 1
ATOM 8033 N N . HIS B 1 70 ? -19.672 -49.781 -4.898 1 94.81 70 HIS B N 1
ATOM 8034 C CA . HIS B 1 70 ? -20.375 -50.906 -5.523 1 94.81 70 HIS B CA 1
ATOM 8035 C C . HIS B 1 70 ? -21.031 -50.469 -6.832 1 94.81 70 HIS B C 1
ATOM 8037 O O . HIS B 1 70 ? -20.781 -51.062 -7.879 1 94.81 70 HIS B O 1
ATOM 8043 N N . ASP B 1 71 ? -21.828 -49.438 -6.758 1 94.75 71 ASP B N 1
ATOM 8044 C CA . ASP B 1 71 ? -22.547 -48.969 -7.934 1 94.75 71 ASP B CA 1
ATOM 8045 C C . ASP B 1 71 ? -21.578 -48.375 -8.961 1 94.75 71 ASP B C 1
ATOM 8047 O O . ASP B 1 71 ? -21.797 -48.5 -10.172 1 94.75 71 ASP B O 1
ATOM 8051 N N . ALA B 1 72 ? -20.547 -47.719 -8.492 1 96.06 72 ALA B N 1
ATOM 8052 C CA . ALA B 1 72 ? -19.562 -47.125 -9.391 1 96.06 72 ALA B CA 1
ATOM 8053 C C . ALA B 1 72 ? -18.844 -48.219 -10.18 1 96.06 72 ALA B C 1
ATOM 8055 O O . ALA B 1 72 ? -18.609 -48.094 -11.383 1 96.06 72 ALA B O 1
ATOM 8056 N N . LEU B 1 73 ? -18.516 -49.312 -9.5 1 96.94 73 LEU B N 1
ATOM 8057 C CA . LEU B 1 73 ? -17.828 -50.438 -10.148 1 96.94 73 LEU B CA 1
ATOM 8058 C C . LEU B 1 73 ? -18.734 -51.094 -11.188 1 96.94 73 LEU B C 1
ATOM 8060 O O . LEU B 1 73 ? -18.25 -51.531 -12.234 1 96.94 73 LEU B O 1
ATOM 8064 N N . ASP B 1 74 ? -19.969 -51.188 -10.891 1 96.44 74 ASP B N 1
ATOM 8065 C CA . ASP B 1 74 ? -20.922 -51.75 -11.836 1 96.44 74 ASP B CA 1
ATOM 8066 C C . ASP B 1 74 ? -20.969 -50.938 -13.133 1 96.44 74 ASP B C 1
ATOM 8068 O O . ASP B 1 74 ? -20.969 -51.531 -14.227 1 96.44 74 ASP B O 1
ATOM 8072 N N . ARG B 1 75 ? -21.094 -49.656 -12.992 1 95.69 75 ARG B N 1
ATOM 8073 C CA . ARG B 1 75 ? -21.094 -48.781 -14.156 1 95.69 75 ARG B CA 1
ATOM 8074 C C . ARG B 1 75 ? -19.781 -48.875 -14.914 1 95.69 75 ARG B C 1
ATOM 8076 O O . ARG B 1 75 ? -19.75 -48.875 -16.141 1 95.69 75 ARG B O 1
ATOM 8083 N N . PHE B 1 76 ? -18.703 -48.875 -14.141 1 96.69 76 PHE B N 1
ATOM 8084 C CA . PHE B 1 76 ? -17.344 -48.938 -14.695 1 96.69 76 PHE B CA 1
ATOM 8085 C C . PHE B 1 76 ? -17.141 -50.219 -15.492 1 96.69 76 PHE B C 1
ATOM 8087 O O . PHE B 1 76 ? -16.578 -50.188 -16.578 1 96.69 76 PHE B O 1
ATOM 8094 N N . ALA B 1 77 ? -17.641 -51.344 -15.016 1 96.94 77 ALA B N 1
ATOM 8095 C CA . ALA B 1 77 ? -17.484 -52.656 -15.656 1 96.94 77 ALA B CA 1
ATOM 8096 C C . ALA B 1 77 ? -18.141 -52.656 -17.031 1 96.94 77 ALA B C 1
ATOM 8098 O O . ALA B 1 77 ? -17.688 -53.344 -17.953 1 96.94 77 ALA B O 1
ATOM 8099 N N . GLN B 1 78 ? -19.141 -51.906 -17.203 1 95.31 78 GLN B N 1
ATOM 8100 C CA . GLN B 1 78 ? -19.938 -51.938 -18.438 1 95.31 78 GLN B CA 1
ATOM 8101 C C . GLN B 1 78 ? -19.156 -51.344 -19.594 1 95.31 78 GLN B C 1
ATOM 8103 O O . GLN B 1 78 ? -19.5 -51.562 -20.766 1 95.31 78 GLN B O 1
ATOM 8108 N N . PHE B 1 79 ? -18.094 -50.5 -19.328 1 93.25 79 PHE B N 1
ATOM 8109 C CA . PHE B 1 79 ? -17.203 -50.031 -20.375 1 93.25 79 PHE B CA 1
ATOM 8110 C C . PHE B 1 79 ? -16.625 -51.219 -21.172 1 93.25 79 PHE B C 1
ATOM 8112 O O . PHE B 1 79 ? -16.375 -51.094 -22.359 1 93.25 79 PHE B O 1
ATOM 8119 N N . PHE B 1 80 ? -16.5 -52.406 -20.469 1 96.5 80 PHE B N 1
ATOM 8120 C CA . PHE B 1 80 ? -15.734 -53.5 -21.016 1 96.5 80 PHE B CA 1
ATOM 8121 C C . PHE B 1 80 ? -16.625 -54.719 -21.297 1 96.5 80 PHE B C 1
ATOM 8123 O O . PHE B 1 80 ? -16.156 -55.75 -21.797 1 96.5 80 PHE B O 1
ATOM 8130 N N . ILE B 1 81 ? -17.859 -54.625 -20.953 1 95.88 81 ILE B N 1
ATOM 8131 C CA . ILE B 1 81 ? -18.797 -55.719 -21.172 1 95.88 81 ILE B CA 1
ATOM 8132 C C . ILE B 1 81 ? -19.625 -55.469 -22.406 1 95.88 81 ILE B C 1
ATOM 8134 O O . ILE B 1 81 ? -19.516 -56.188 -23.406 1 95.88 81 ILE B O 1
ATOM 8138 N N . LYS B 1 82 ? -20.406 -54.312 -22.344 1 94.31 82 LYS B N 1
ATOM 8139 C CA . LYS B 1 82 ? -21.25 -54 -23.484 1 94.31 82 LYS B CA 1
ATOM 8140 C C . LYS B 1 82 ? -21.344 -52.5 -23.688 1 94.31 82 LYS B C 1
ATOM 8142 O O . LYS B 1 82 ? -22.422 -51.906 -23.562 1 94.31 82 LYS B O 1
ATOM 8147 N N . PRO B 1 83 ? -20.25 -51.875 -24.156 1 94.31 83 PRO B N 1
ATOM 8148 C CA . PRO B 1 83 ? -20.328 -50.438 -24.469 1 94.31 83 PRO B CA 1
ATOM 8149 C C . PRO B 1 83 ? -21.203 -50.156 -25.688 1 94.31 83 PRO B C 1
ATOM 8151 O O . PRO B 1 83 ? -21.188 -50.938 -26.641 1 94.31 83 PRO B O 1
ATOM 8154 N N . LEU B 1 84 ? -21.938 -49.094 -25.688 1 91.06 84 LEU B N 1
ATOM 8155 C CA . LEU B 1 84 ? -22.859 -48.812 -26.781 1 91.06 84 LEU B CA 1
ATOM 8156 C C . LEU B 1 84 ? -22.125 -48.188 -27.969 1 91.06 84 LE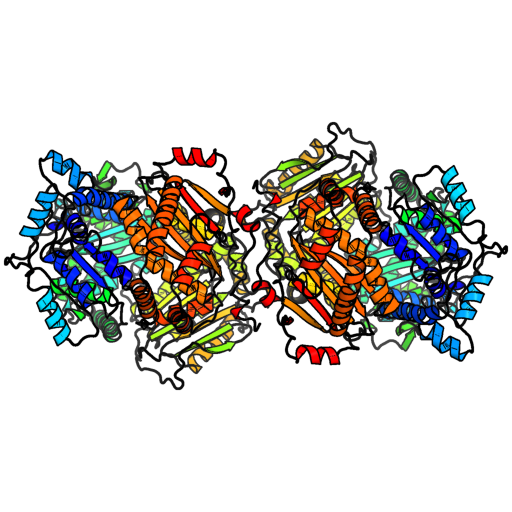U B C 1
ATOM 8158 O O . LEU B 1 84 ? -22.5 -48.438 -29.125 1 91.06 84 LEU B O 1
ATOM 8162 N N . MET B 1 85 ? -21.016 -47.312 -27.75 1 91.69 85 MET B N 1
ATOM 8163 C CA . MET B 1 85 ? -20.312 -46.562 -28.797 1 91.69 85 MET B CA 1
ATOM 8164 C C . MET B 1 85 ? -21.281 -46.031 -29.844 1 91.69 85 MET B C 1
ATOM 8166 O O . MET B 1 85 ? -21.156 -46.344 -31.031 1 91.69 85 MET B O 1
ATOM 8170 N N . SER B 1 86 ? -22.203 -45.156 -29.469 1 88.62 86 SER B N 1
ATOM 8171 C CA . SER B 1 86 ? -23.344 -44.75 -30.266 1 88.62 86 SER B CA 1
ATOM 8172 C C . SER B 1 86 ? -22.922 -43.844 -31.422 1 88.62 86 SER B C 1
ATOM 8174 O O . SER B 1 86 ? -21.969 -43.094 -31.312 1 88.62 86 SER B O 1
ATOM 8176 N N . PRO B 1 87 ? -23.703 -43.938 -32.531 1 88.19 87 PRO B N 1
ATOM 8177 C CA . PRO B 1 87 ? -23.391 -43.125 -33.688 1 88.19 87 PRO B CA 1
ATOM 8178 C C . PRO B 1 87 ? -23.531 -41.625 -33.406 1 88.19 87 PRO B C 1
ATOM 8180 O O . PRO B 1 87 ? -22.75 -40.812 -33.938 1 88.19 87 PRO B O 1
ATOM 8183 N N . ASP B 1 88 ? -24.484 -41.312 -32.688 1 84.69 88 ASP B N 1
ATOM 8184 C CA . ASP B 1 88 ? -24.734 -39.906 -32.375 1 84.69 88 ASP B CA 1
ATOM 8185 C C . ASP B 1 88 ? -23.562 -39.312 -31.625 1 84.69 88 ASP B C 1
ATOM 8187 O O . ASP B 1 88 ? -23.297 -38.094 -31.734 1 84.69 88 ASP B O 1
ATOM 8191 N N . ALA B 1 89 ? -22.797 -40.062 -30.891 1 88.56 89 ALA B N 1
ATOM 8192 C CA . ALA B 1 89 ? -21.688 -39.594 -30.078 1 88.56 89 ALA B CA 1
ATOM 8193 C C . ALA B 1 89 ? -20.391 -39.562 -30.875 1 88.56 89 ALA B C 1
ATOM 8195 O O . ALA B 1 89 ? -19.453 -38.844 -30.516 1 88.56 89 ALA B O 1
ATOM 8196 N N . THR B 1 90 ? -20.375 -40.312 -31.922 1 91.62 90 THR B N 1
ATOM 8197 C CA . THR B 1 90 ? -19.125 -40.531 -32.656 1 91.62 90 THR B CA 1
ATOM 8198 C C . THR B 1 90 ? -18.562 -39.219 -33.188 1 91.62 90 THR B C 1
ATOM 8200 O O . THR B 1 90 ? -17.438 -38.844 -32.875 1 91.62 90 THR B O 1
ATOM 8203 N N . LEU B 1 91 ? -19.422 -38.469 -33.844 1 90.62 91 LEU B N 1
ATOM 8204 C CA . LEU B 1 91 ? -18.953 -37.25 -34.438 1 90.62 91 LEU B CA 1
ATOM 8205 C C . LEU B 1 91 ? -18.594 -36.219 -33.375 1 90.62 91 LEU B C 1
ATOM 8207 O O . LEU B 1 91 ? -17.609 -35.469 -33.5 1 90.62 91 LEU B O 1
ATOM 8211 N N . ARG B 1 92 ? -19.312 -36.156 -32.344 1 89.75 92 ARG B N 1
ATOM 8212 C CA . ARG B 1 92 ? -19.078 -35.219 -31.266 1 89.75 92 ARG B CA 1
ATOM 8213 C C . ARG B 1 92 ? -17.75 -35.5 -30.562 1 89.75 92 ARG B C 1
ATOM 8215 O O . ARG B 1 92 ? -16.984 -34.594 -30.25 1 89.75 92 ARG B O 1
ATOM 8222 N N . GLU B 1 93 ? -17.5 -36.719 -30.359 1 91.69 93 GLU B N 1
ATOM 8223 C CA . GLU B 1 93 ? -16.266 -37.094 -29.656 1 91.69 93 GLU B CA 1
ATOM 8224 C C . GLU B 1 93 ? -15.047 -36.938 -30.547 1 91.69 93 GLU B C 1
ATOM 8226 O O . GLU B 1 93 ? -13.945 -36.688 -30.062 1 91.69 93 GLU B O 1
ATOM 8231 N N . ILE B 1 94 ? -15.195 -37.156 -31.844 1 94.12 94 ILE B N 1
ATOM 8232 C CA . ILE B 1 94 ? -14.094 -36.875 -32.75 1 94.12 94 ILE B CA 1
ATOM 8233 C C . ILE B 1 94 ? -13.727 -35.406 -32.688 1 94.12 94 ILE B C 1
ATOM 8235 O O . ILE B 1 94 ? -12.547 -35.031 -32.688 1 94.12 94 ILE B O 1
ATOM 8239 N N . LYS B 1 95 ? -14.75 -34.562 -32.562 1 91.44 95 LYS B N 1
ATOM 8240 C CA . LYS B 1 95 ? -14.508 -33.125 -32.438 1 91.44 95 LYS B CA 1
ATOM 8241 C C . LYS B 1 95 ? -13.805 -32.812 -31.109 1 91.44 95 LYS B C 1
ATOM 8243 O O . LYS B 1 95 ? -13.008 -31.891 -31.047 1 91.44 95 LYS B O 1
ATOM 8248 N N . ALA B 1 96 ? -14.172 -33.5 -30.141 1 90.31 96 ALA B N 1
ATOM 8249 C CA . ALA B 1 96 ? -13.516 -33.344 -28.844 1 90.31 96 ALA B CA 1
ATOM 8250 C C . ALA B 1 96 ? -12.031 -33.688 -28.922 1 90.31 96 ALA B C 1
ATOM 8252 O O . ALA B 1 96 ? -11.188 -33 -28.344 1 90.31 96 ALA B O 1
ATOM 8253 N N . VAL B 1 97 ? -11.711 -34.781 -29.594 1 93.56 97 VAL B N 1
ATOM 8254 C CA . VAL B 1 97 ? -10.328 -35.219 -29.797 1 93.56 97 VAL B CA 1
ATOM 8255 C C . VAL B 1 97 ? -9.578 -34.156 -30.594 1 93.56 97 VAL B C 1
ATOM 8257 O O . VAL B 1 97 ? -8.422 -33.844 -30.297 1 93.56 97 VAL B O 1
ATOM 8260 N N . ASP B 1 98 ? -10.227 -33.656 -31.594 1 93.06 98 ASP B N 1
ATOM 8261 C CA . ASP B 1 98 ? -9.617 -32.594 -32.406 1 93.06 98 ASP B CA 1
ATOM 8262 C C . ASP B 1 98 ? -9.344 -31.359 -31.562 1 93.06 98 ASP B C 1
ATOM 8264 O O . ASP B 1 98 ? -8.312 -30.703 -31.719 1 93.06 98 ASP B O 1
ATOM 8268 N N . SER B 1 99 ? -10.297 -31 -30.75 1 89.38 99 SER B N 1
ATOM 8269 C CA . SER B 1 99 ? -10.117 -29.859 -29.859 1 89.38 99 SER B CA 1
ATOM 8270 C C . SER B 1 99 ? -8.922 -30.078 -28.938 1 89.38 99 SER B C 1
ATOM 8272 O O . SER B 1 99 ? -8.203 -29.125 -28.609 1 89.38 99 SER B O 1
ATOM 8274 N N . GLU B 1 100 ? -8.773 -31.25 -28.422 1 90 100 GLU B N 1
ATOM 8275 C CA . GLU B 1 100 ? -7.625 -31.594 -27.594 1 90 100 GLU B CA 1
ATOM 8276 C C . GLU B 1 100 ? -6.316 -31.438 -28.359 1 90 100 GLU B C 1
ATOM 8278 O O . GLU B 1 100 ? -5.328 -30.938 -27.828 1 90 100 GLU B O 1
ATOM 8283 N N . ASN B 1 101 ? -6.316 -31.906 -29.547 1 92.44 101 ASN B N 1
ATOM 8284 C CA . ASN B 1 101 ? -5.141 -31.75 -30.406 1 92.44 101 ASN B CA 1
ATOM 8285 C C . ASN B 1 101 ? -4.824 -30.281 -30.656 1 92.44 101 ASN B C 1
ATOM 8287 O O . ASN B 1 101 ? -3.66 -29.875 -30.641 1 92.44 101 ASN B O 1
ATOM 8291 N N . GLN B 1 102 ? -5.84 -29.5 -30.922 1 87.75 102 GLN B N 1
ATOM 8292 C CA . GLN B 1 102 ? -5.676 -28.078 -31.203 1 87.75 102 GLN B CA 1
ATOM 8293 C C . GLN B 1 102 ? -5.047 -27.359 -30.016 1 87.75 102 GLN B C 1
ATOM 8295 O O . GLN B 1 102 ? -4.246 -26.438 -30.188 1 87.75 102 GLN B O 1
ATOM 8300 N N . LYS B 1 103 ? -5.41 -27.734 -28.922 1 87.12 103 LYS B N 1
ATOM 8301 C CA . LYS B 1 103 ? -4.867 -27.156 -27.688 1 87.12 103 LYS B CA 1
ATOM 8302 C C . LYS B 1 103 ? -3.357 -27.359 -27.609 1 87.12 103 LYS B C 1
ATOM 8304 O O . LYS B 1 103 ? -2.652 -26.547 -27 1 87.12 103 LYS B O 1
ATOM 8309 N N . ASN B 1 104 ? -2.799 -28.453 -28.188 1 89.81 104 ASN B N 1
ATOM 8310 C CA . ASN B 1 104 ? -1.412 -28.859 -27.984 1 89.81 104 ASN B CA 1
ATOM 8311 C C . ASN B 1 104 ? -0.532 -28.469 -29.172 1 89.81 104 ASN B C 1
ATOM 8313 O O . ASN B 1 104 ? 0.687 -28.641 -29.125 1 89.81 104 ASN B O 1
ATOM 8317 N N . LEU B 1 105 ? -1.068 -27.875 -30.188 1 90.44 105 LEU B N 1
ATOM 8318 C CA . LEU B 1 105 ? -0.344 -27.594 -31.422 1 90.44 105 LEU B CA 1
ATOM 8319 C C . LEU B 1 105 ? 0.83 -26.656 -31.172 1 90.44 105 LEU B C 1
ATOM 8321 O O . LEU B 1 105 ? 1.861 -26.734 -31.828 1 90.44 105 LEU B O 1
ATOM 8325 N N . LEU B 1 106 ? 0.637 -25.812 -30.219 1 89.75 106 LEU B N 1
ATOM 8326 C CA . LEU B 1 106 ? 1.69 -24.844 -29.953 1 89.75 106 LEU B CA 1
ATOM 8327 C C . LEU B 1 106 ? 2.428 -25.172 -28.656 1 89.75 106 LEU B C 1
ATOM 8329 O O . LEU B 1 106 ? 3.031 -24.297 -28.031 1 89.75 106 LEU B O 1
ATOM 8333 N N . SER B 1 107 ? 2.379 -26.422 -28.266 1 91.56 107 SER B N 1
ATOM 8334 C CA . SER B 1 107 ? 3.098 -26.906 -27.078 1 91.56 107 SER B CA 1
ATOM 8335 C C . SER B 1 107 ? 4.41 -27.578 -27.469 1 91.56 107 SER B C 1
ATOM 8337 O O . SER B 1 107 ? 4.406 -28.625 -28.125 1 91.56 107 SER B O 1
ATOM 8339 N N . ASP B 1 108 ? 5.535 -27.031 -27.031 1 94.25 108 ASP B N 1
ATOM 8340 C CA . ASP B 1 108 ? 6.855 -27.516 -27.422 1 94.25 108 ASP B CA 1
ATOM 8341 C C . ASP B 1 108 ? 7.066 -28.969 -26.984 1 94.25 108 ASP B C 1
ATOM 8343 O O . ASP B 1 108 ? 7.613 -29.766 -27.75 1 94.25 108 ASP B O 1
ATOM 8347 N N . PRO B 1 109 ? 6.688 -29.344 -25.781 1 93.88 109 PRO B N 1
ATOM 8348 C CA . PRO B 1 109 ? 6.875 -30.75 -25.406 1 93.88 109 PRO B CA 1
ATOM 8349 C C . PRO B 1 109 ? 6.195 -31.719 -26.375 1 93.88 109 PRO B C 1
ATOM 8351 O O . PRO B 1 109 ? 6.773 -32.75 -26.734 1 93.88 109 PRO B O 1
ATOM 8354 N N . TRP B 1 110 ? 5.012 -31.406 -26.812 1 94.5 110 TRP B N 1
ATOM 8355 C CA . TRP B 1 110 ? 4.305 -32.25 -27.781 1 94.5 110 TRP B CA 1
ATOM 8356 C C . TRP B 1 110 ? 4.996 -32.219 -29.141 1 94.5 110 TRP B C 1
ATOM 8358 O O . TRP B 1 110 ? 5.16 -33.281 -29.781 1 94.5 110 TRP B O 1
ATOM 8368 N N . ARG B 1 111 ? 5.375 -31.047 -29.562 1 96.25 111 ARG B N 1
ATOM 8369 C CA . ARG B 1 111 ? 6.02 -30.859 -30.859 1 96.25 111 ARG B CA 1
ATOM 8370 C C . ARG B 1 111 ? 7.332 -31.641 -30.938 1 96.25 111 ARG B C 1
ATOM 8372 O O . ARG B 1 111 ? 7.566 -32.375 -31.891 1 96.25 111 ARG B O 1
ATOM 8379 N N . MET B 1 112 ? 8.148 -31.5 -29.891 1 96.88 112 MET B N 1
ATOM 8380 C CA . MET B 1 112 ? 9.469 -32.125 -29.906 1 96.88 112 MET B CA 1
ATOM 8381 C C . MET B 1 112 ? 9.352 -33.656 -29.734 1 96.88 112 MET B C 1
ATOM 8383 O O . MET B 1 112 ? 10.133 -34.406 -30.312 1 96.88 112 MET B O 1
ATOM 8387 N N . SER B 1 113 ? 8.461 -34.062 -28.922 1 95.88 113 SER B N 1
ATOM 8388 C CA . SER B 1 113 ? 8.242 -35.5 -28.781 1 95.88 113 SER B CA 1
ATOM 8389 C C . SER B 1 113 ? 7.832 -36.156 -30.109 1 95.88 113 SER B C 1
ATOM 8391 O O . SER B 1 113 ? 8.367 -37.188 -30.484 1 95.88 113 SER B O 1
ATOM 8393 N N . GLN B 1 114 ? 6.898 -35.562 -30.828 1 96.88 114 GLN B N 1
ATOM 8394 C CA . GLN B 1 114 ? 6.445 -36.094 -32.125 1 96.88 114 GLN B CA 1
ATOM 8395 C C . GLN B 1 114 ? 7.566 -36.031 -33.156 1 96.88 114 GLN B C 1
ATOM 8397 O O . GLN B 1 114 ? 7.656 -36.938 -34 1 96.88 114 GLN B O 1
ATOM 8402 N N . LEU B 1 115 ? 8.398 -34.969 -33.094 1 97.88 115 LEU B N 1
ATOM 8403 C CA . LEU B 1 115 ? 9.531 -34.875 -34.031 1 97.88 115 LEU B CA 1
ATOM 8404 C C . LEU B 1 115 ? 10.492 -36.062 -33.812 1 97.88 115 LEU B C 1
ATOM 8406 O O . LEU B 1 115 ? 10.969 -36.656 -34.781 1 97.88 115 LEU B O 1
ATOM 8410 N N . GLN B 1 116 ? 10.828 -36.375 -32.594 1 96.94 116 GLN B N 1
ATOM 8411 C CA . GLN B 1 116 ? 11.688 -37.5 -32.281 1 96.94 116 GLN B CA 1
ATOM 8412 C C . GLN B 1 116 ? 11.125 -38.812 -32.844 1 96.94 116 GLN B C 1
ATOM 8414 O O . GLN B 1 116 ? 11.859 -39.625 -33.406 1 96.94 116 GLN B O 1
ATOM 8419 N N . LYS B 1 117 ? 9.883 -39 -32.75 1 96.75 117 LYS B N 1
ATOM 8420 C CA . LYS B 1 117 ? 9.211 -40.188 -33.281 1 96.75 117 LYS B CA 1
ATOM 8421 C C . LYS B 1 117 ? 9.242 -40.219 -34.812 1 96.75 117 LYS B C 1
ATOM 8423 O O . LYS B 1 117 ? 9.484 -41.281 -35.406 1 96.75 117 LYS B O 1
ATOM 8428 N N . HIS B 1 118 ? 8.992 -39.062 -35.344 1 97.06 118 HIS B N 1
ATOM 8429 C CA . HIS B 1 118 ? 8.922 -38.938 -36.781 1 97.06 118 HIS B CA 1
ATOM 8430 C C . HIS B 1 118 ? 10.242 -39.344 -37.438 1 97.06 118 HIS B C 1
ATOM 8432 O O . HIS B 1 118 ? 10.258 -39.844 -38.562 1 97.06 118 HIS B O 1
ATOM 8438 N N . LEU B 1 119 ? 11.344 -39.125 -36.75 1 97.38 119 LEU B N 1
ATOM 8439 C CA . LEU B 1 119 ? 12.672 -39.344 -37.281 1 97.38 119 LEU B CA 1
ATOM 8440 C C . LEU B 1 119 ? 13.141 -40.781 -37 1 97.38 119 LEU B C 1
ATOM 8442 O O . LEU B 1 119 ? 14.344 -41.031 -36.875 1 97.38 119 LEU B O 1
ATOM 8446 N N . CYS B 1 120 ? 12.273 -41.688 -36.75 1 96.94 120 CYS B N 1
ATOM 8447 C CA . CYS B 1 120 ? 12.555 -43.125 -36.594 1 96.94 120 CYS B CA 1
ATOM 8448 C C . CYS B 1 120 ? 12 -43.938 -37.75 1 96.94 120 CYS B C 1
ATOM 8450 O O . CYS B 1 120 ? 11.508 -43.344 -38.75 1 96.94 120 CYS B O 1
ATOM 8452 N N . ALA B 1 121 ? 12.141 -45.219 -37.656 1 96.19 121 ALA B N 1
ATOM 8453 C CA . ALA B 1 121 ? 11.727 -46.094 -38.75 1 96.19 121 ALA B CA 1
ATOM 8454 C C . ALA B 1 121 ? 10.219 -46.031 -38.969 1 96.19 121 ALA B C 1
ATOM 8456 O O . ALA B 1 121 ? 9.445 -46.125 -38 1 96.19 121 ALA B O 1
ATOM 8457 N N . GLU B 1 122 ? 9.82 -45.875 -40.188 1 93 122 GLU B N 1
ATOM 8458 C CA . GLU B 1 122 ? 8.406 -45.75 -40.562 1 93 122 GLU B CA 1
ATOM 8459 C C . GLU B 1 122 ? 7.633 -47.031 -40.281 1 93 122 GLU B C 1
ATOM 8461 O O . GLU B 1 122 ? 6.43 -46.969 -40 1 93 122 GLU B O 1
ATOM 8466 N N . ASN B 1 123 ? 8.336 -48.062 -40.375 1 91.31 123 ASN B N 1
ATOM 8467 C CA . ASN B 1 123 ? 7.664 -49.344 -40.219 1 91.31 123 ASN B CA 1
ATOM 8468 C C . ASN B 1 123 ? 7.531 -49.719 -38.75 1 91.31 123 ASN B C 1
ATOM 8470 O O . ASN B 1 123 ? 6.961 -50.781 -38.438 1 91.31 123 ASN B O 1
ATOM 8474 N N . HIS B 1 124 ? 8.086 -49 -37.844 1 94.62 124 HIS B N 1
ATOM 8475 C CA . HIS B 1 124 ? 7.902 -49.25 -36.406 1 94.62 124 HIS B CA 1
ATOM 8476 C C . HIS B 1 124 ? 6.777 -48.375 -35.844 1 94.62 124 HIS B C 1
ATOM 8478 O O . HIS B 1 124 ? 6.656 -47.188 -36.219 1 94.62 124 HIS B O 1
ATOM 8484 N N . PRO B 1 125 ? 5.953 -48.906 -34.969 1 95.56 125 PRO B N 1
ATOM 8485 C CA . PRO B 1 125 ? 4.797 -48.156 -34.469 1 95.56 125 PRO B CA 1
ATOM 8486 C C . PRO B 1 125 ? 5.191 -46.906 -33.688 1 95.56 125 PRO B C 1
ATOM 8488 O O . PRO B 1 125 ? 4.375 -46 -33.5 1 95.56 125 PRO B O 1
ATOM 8491 N N . TYR B 1 126 ? 6.434 -46.875 -33.188 1 95.88 126 TYR B N 1
ATOM 8492 C CA . TYR B 1 126 ? 6.918 -45.688 -32.5 1 95.88 126 TYR B CA 1
ATOM 8493 C C . TYR B 1 126 ? 6.793 -44.438 -33.375 1 95.88 126 TYR B C 1
ATOM 8495 O O . TYR B 1 126 ? 6.633 -43.312 -32.875 1 95.88 126 TYR B O 1
ATOM 8503 N N . HIS B 1 127 ? 6.77 -44.531 -34.625 1 95.88 127 HIS B N 1
ATOM 8504 C CA . HIS B 1 127 ? 6.719 -43.469 -35.625 1 95.88 127 HIS B CA 1
ATOM 8505 C C . HIS B 1 127 ? 5.324 -42.875 -35.719 1 95.88 127 HIS B C 1
ATOM 8507 O O . HIS B 1 127 ? 5.16 -41.75 -36.188 1 95.88 127 HIS B O 1
ATOM 8513 N N . LYS B 1 128 ? 4.336 -43.5 -35.219 1 95.12 128 LYS B N 1
ATOM 8514 C CA . LYS B 1 128 ? 2.934 -43.156 -35.438 1 95.12 128 LYS B CA 1
ATOM 8515 C C . LYS B 1 128 ? 2.547 -41.875 -34.688 1 95.12 128 LYS B C 1
ATOM 8517 O O . LYS B 1 128 ? 3.17 -41.531 -33.688 1 95.12 128 LYS B O 1
ATOM 8522 N N . PHE B 1 129 ? 1.508 -41.188 -35.219 1 95.81 129 PHE B N 1
ATOM 8523 C CA . PHE B 1 129 ? 0.814 -40.094 -34.562 1 95.81 129 PHE B CA 1
ATOM 8524 C C . PHE B 1 129 ? -0.189 -40.656 -33.531 1 95.81 129 PHE B C 1
ATOM 8526 O O . PHE B 1 129 ? -1.036 -41.469 -33.875 1 95.81 129 PHE B O 1
ATOM 8533 N N . SER B 1 130 ? -0.133 -40.188 -32.281 1 93.38 130 SER B N 1
ATOM 8534 C CA . SER B 1 130 ? -0.811 -40.906 -31.172 1 93.38 130 SER B CA 1
ATOM 8535 C C . SER B 1 130 ? -2.16 -40.25 -30.875 1 93.38 130 SER B C 1
ATOM 8537 O O . SER B 1 130 ? -3.111 -40.938 -30.5 1 93.38 130 SER B O 1
ATOM 8539 N N . THR B 1 131 ? -2.391 -38.969 -30.953 1 93.69 131 THR B N 1
ATOM 8540 C CA . THR B 1 131 ? -3.545 -38.25 -30.422 1 93.69 131 THR B CA 1
ATOM 8541 C C . THR B 1 131 ? -4.75 -38.406 -31.344 1 93.69 131 THR B C 1
ATOM 8543 O O . THR B 1 131 ? -5.871 -38.625 -30.875 1 93.69 131 THR B O 1
ATOM 8546 N N . GLY B 1 132 ? -4.555 -38.312 -32.656 1 94.44 132 GLY B N 1
ATOM 8547 C CA . GLY B 1 132 ? -5.645 -38.25 -33.625 1 94.44 132 GLY B CA 1
ATOM 8548 C C . GLY B 1 132 ? -6.242 -36.875 -33.75 1 94.44 132 GLY B C 1
ATOM 8549 O O . GLY B 1 132 ? -6.047 -36.031 -32.875 1 94.44 132 GLY B O 1
ATOM 8550 N N . ASN B 1 133 ? -6.855 -36.594 -34.812 1 94.75 133 ASN B N 1
ATOM 8551 C CA . ASN B 1 133 ? -7.535 -35.344 -35.062 1 94.75 133 ASN B CA 1
ATOM 8552 C C . ASN B 1 133 ? -8.648 -35.5 -36.094 1 94.75 133 ASN B C 1
ATOM 8554 O O . ASN B 1 133 ? -8.977 -36.625 -36.469 1 94.75 133 ASN B O 1
ATOM 8558 N N . TRP B 1 134 ? -9.32 -34.375 -36.406 1 93.88 134 TRP B N 1
ATOM 8559 C CA . TRP B 1 134 ? -10.422 -34.406 -37.344 1 93.88 134 TRP B CA 1
ATOM 8560 C C . TRP B 1 134 ? -9.984 -34.969 -38.688 1 93.88 134 TRP B C 1
ATOM 8562 O O . TRP B 1 134 ? -10.727 -35.75 -39.312 1 93.88 134 TRP B O 1
ATOM 8572 N N . ASN B 1 135 ? -8.852 -34.719 -39.125 1 94.12 135 ASN B N 1
ATOM 8573 C CA . ASN B 1 135 ? -8.344 -35.156 -40.406 1 94.12 135 ASN B CA 1
ATOM 8574 C C . ASN B 1 135 ? -8.141 -36.688 -40.438 1 94.12 135 ASN B C 1
ATOM 8576 O O . ASN B 1 135 ? -8.562 -37.344 -41.375 1 94.12 135 ASN B O 1
ATOM 8580 N N . THR B 1 136 ? -7.5 -37.25 -39.375 1 95.88 136 THR B N 1
ATOM 8581 C CA . THR B 1 136 ? -7.156 -38.656 -39.375 1 95.88 136 THR B CA 1
ATOM 8582 C C . THR B 1 136 ? -8.391 -39.531 -39.125 1 95.88 136 THR B C 1
ATOM 8584 O O . THR B 1 136 ? -8.516 -40.625 -39.688 1 95.88 136 THR B O 1
ATOM 8587 N N . LEU B 1 137 ? -9.32 -39.031 -38.281 1 96.31 137 LEU B N 1
ATOM 8588 C CA . LEU B 1 137 ? -10.406 -39.875 -37.812 1 96.31 137 LEU B CA 1
ATOM 8589 C C . LEU B 1 137 ? -11.672 -39.656 -38.625 1 96.31 137 LEU B C 1
ATOM 8591 O O . LEU B 1 137 ? -12.586 -40.469 -38.594 1 96.31 137 LEU B O 1
ATOM 8595 N N . GLU B 1 138 ? -11.758 -38.562 -39.312 1 94.44 138 GLU B N 1
ATOM 8596 C CA . GLU B 1 138 ? -12.984 -38.281 -40.062 1 94.44 138 GLU B CA 1
ATOM 8597 C C . GLU B 1 138 ? -12.688 -38.125 -41.562 1 94.44 138 GLU B C 1
ATOM 8599 O O . GLU B 1 138 ? -13.133 -38.906 -42.375 1 94.44 138 GLU B O 1
ATOM 8604 N N . VAL B 1 139 ? -11.812 -37.219 -41.938 1 94.94 139 VAL B N 1
ATOM 8605 C CA . VAL B 1 139 ? -11.602 -36.812 -43.344 1 94.94 139 VAL B CA 1
ATOM 8606 C C . VAL B 1 139 ? -10.906 -37.969 -44.094 1 94.94 139 VAL B C 1
ATOM 8608 O O . VAL B 1 139 ? -11.461 -38.5 -45.031 1 94.94 139 VAL B O 1
ATOM 8611 N N . LYS B 1 140 ? -9.703 -38.281 -43.656 1 93.5 140 LYS B N 1
ATOM 8612 C CA . LYS B 1 140 ? -8.922 -39.312 -44.344 1 93.5 140 LYS B CA 1
ATOM 8613 C C . LYS B 1 140 ? -9.617 -40.656 -44.281 1 93.5 140 LYS B C 1
ATOM 8615 O O . LYS B 1 140 ? -9.523 -41.469 -45.219 1 93.5 140 LYS B O 1
ATOM 8620 N N . ALA B 1 141 ? -10.188 -40.938 -43.156 1 92.25 141 ALA B N 1
ATOM 8621 C CA . ALA B 1 141 ? -10.945 -42.188 -43.031 1 92.25 141 ALA B CA 1
ATOM 8622 C C . ALA B 1 141 ? -12.039 -42.25 -44.094 1 92.25 141 ALA B C 1
ATOM 8624 O O . ALA B 1 141 ? -12.195 -43.281 -44.75 1 92.25 141 ALA B O 1
ATOM 8625 N N . LYS B 1 142 ? -12.742 -41.219 -44.281 1 92.81 142 LYS B N 1
ATOM 8626 C CA . LYS B 1 142 ? -13.82 -41.156 -45.281 1 92.81 142 LYS B CA 1
ATOM 8627 C C . LYS B 1 142 ? -13.273 -41.281 -46.688 1 92.81 142 LYS B C 1
ATOM 8629 O O . LYS B 1 142 ? -13.914 -41.875 -47.562 1 92.81 142 LYS B O 1
ATOM 8634 N N . GLU B 1 143 ? -12.234 -40.625 -46.906 1 93.56 143 GLU B N 1
ATOM 8635 C CA . GLU B 1 143 ? -11.594 -40.688 -48.219 1 93.56 143 GLU B CA 1
ATOM 8636 C C . GLU B 1 143 ? -11.227 -42.125 -48.594 1 93.56 143 GLU B C 1
ATOM 8638 O O . GLU B 1 143 ? -11.234 -42.469 -49.781 1 93.56 143 GLU B O 1
ATOM 8643 N N . LYS B 1 144 ? -10.898 -42.875 -47.656 1 93.12 144 LYS B N 1
ATOM 8644 C CA . LYS B 1 144 ? -10.539 -44.281 -47.875 1 93.12 144 LYS B CA 1
ATOM 8645 C C . LYS B 1 144 ? -11.766 -45.188 -47.844 1 93.12 144 LYS B C 1
ATOM 8647 O O . LYS B 1 144 ? -11.648 -46.406 -47.906 1 93.12 144 LYS B O 1
ATOM 8652 N N . GLY B 1 145 ? -12.938 -44.625 -47.656 1 91.5 145 GLY B N 1
ATOM 8653 C CA . GLY B 1 145 ? -14.195 -45.375 -47.625 1 91.5 145 GLY B CA 1
ATOM 8654 C C . GLY B 1 145 ? -14.43 -46.094 -46.312 1 91.5 145 GLY B C 1
ATOM 8655 O O . GLY B 1 145 ? -15.234 -47.031 -46.25 1 91.5 145 GLY B O 1
ATOM 8656 N N . LEU B 1 146 ? -13.789 -45.625 -45.312 1 92.75 146 LEU B N 1
ATOM 8657 C CA . LEU B 1 146 ? -13.906 -46.281 -44.031 1 92.75 146 LEU B CA 1
ATOM 8658 C C . LEU B 1 146 ? -14.859 -45.531 -43.125 1 92.75 146 LEU B C 1
ATOM 8660 O O . LEU B 1 146 ? -14.883 -44.281 -43.125 1 92.75 146 LEU B O 1
ATOM 8664 N N . ASP B 1 147 ? -15.68 -46.344 -42.469 1 93 147 ASP B N 1
ATOM 8665 C CA . ASP B 1 147 ? -16.484 -45.781 -41.406 1 93 147 ASP B CA 1
ATOM 8666 C C . ASP B 1 147 ? -15.758 -45.844 -40.062 1 93 147 ASP B C 1
ATOM 8668 O O . ASP B 1 147 ? -15.539 -46.969 -39.562 1 93 147 ASP B O 1
ATOM 8672 N N . THR B 1 148 ? -15.398 -44.719 -39.5 1 94.25 148 THR B N 1
ATOM 8673 C CA . THR B 1 148 ? -14.578 -44.656 -38.281 1 94.25 148 THR B CA 1
ATOM 8674 C C . THR B 1 148 ? -15.242 -45.406 -37.125 1 94.25 148 THR B C 1
ATOM 8676 O O . THR B 1 148 ? -14.57 -46.031 -36.344 1 94.25 148 THR B O 1
ATOM 8679 N N . ARG B 1 149 ? -16.594 -45.25 -36.938 1 95.25 149 ARG B N 1
ATOM 8680 C CA . ARG B 1 149 ? -17.297 -45.969 -35.875 1 95.25 149 ARG B CA 1
ATOM 8681 C C . ARG B 1 149 ? -17.172 -47.469 -36.031 1 95.25 149 ARG B C 1
ATOM 8683 O O . ARG B 1 149 ? -16.922 -48.219 -35.062 1 95.25 149 ARG B O 1
ATOM 8690 N N . LEU B 1 150 ? -17.391 -47.938 -37.281 1 95.25 150 LEU B N 1
ATOM 8691 C CA . LEU B 1 150 ? -17.281 -49.375 -37.531 1 95.25 150 LEU B CA 1
ATOM 8692 C C . LEU B 1 150 ? -15.867 -49.875 -37.281 1 95.25 150 LEU B C 1
ATOM 8694 O O . LEU B 1 150 ? -15.672 -50.969 -36.75 1 95.25 150 LEU B O 1
ATOM 8698 N N . GLU B 1 151 ? -14.93 -49.062 -37.75 1 95.94 151 GLU B N 1
ATOM 8699 C CA . GLU B 1 151 ? -13.539 -49.438 -37.5 1 95.94 151 GLU B CA 1
ATOM 8700 C C . GLU B 1 151 ? -13.242 -49.469 -36 1 95.94 151 GLU B C 1
ATOM 8702 O O . GLU B 1 151 ? -12.422 -50.25 -35.562 1 95.94 151 GLU B O 1
ATOM 8707 N N . LEU B 1 152 ? -13.836 -48.594 -35.281 1 96.44 152 LEU B N 1
ATOM 8708 C CA . LEU B 1 152 ? -13.68 -48.531 -33.844 1 96.44 152 LEU B CA 1
ATOM 8709 C C . LEU B 1 152 ? -14.227 -49.812 -33.188 1 96.44 152 LEU B C 1
ATOM 8711 O O . LEU B 1 152 ? -13.602 -50.375 -32.281 1 96.44 152 LEU B O 1
ATOM 8715 N N . ILE B 1 153 ? -15.383 -50.219 -33.625 1 95.69 153 ILE B N 1
ATOM 8716 C CA . ILE B 1 153 ? -16.016 -51.438 -33.094 1 95.69 153 ILE B CA 1
ATOM 8717 C C . ILE B 1 153 ? -15.156 -52.656 -33.406 1 95.69 153 ILE B C 1
ATOM 8719 O O . ILE B 1 153 ? -14.961 -53.5 -32.531 1 95.69 153 ILE B O 1
ATOM 8723 N N . LYS B 1 154 ? -14.672 -52.656 -34.594 1 96 154 LYS B N 1
ATOM 8724 C CA . LYS B 1 154 ? -13.766 -53.719 -35 1 96 154 LYS B CA 1
ATOM 8725 C C . LYS B 1 154 ? -12.516 -53.75 -34.125 1 96 154 LYS B C 1
ATOM 8727 O O . LYS B 1 154 ? -12.039 -54.812 -33.719 1 96 154 LYS B O 1
ATOM 8732 N N . PHE B 1 155 ? -11.961 -52.594 -33.906 1 96.81 155 PHE B N 1
ATOM 8733 C CA . PHE B 1 155 ? -10.773 -52.438 -33.062 1 96.81 155 PHE B CA 1
ATOM 8734 C C . PHE B 1 155 ? -11.055 -52.938 -31.656 1 96.81 155 PHE B C 1
ATOM 8736 O O . PHE B 1 155 ? -10.25 -53.688 -31.094 1 96.81 155 PHE B O 1
ATOM 8743 N N . TYR B 1 156 ? -12.164 -52.562 -31.062 1 96.19 156 TYR B N 1
ATOM 8744 C CA . TYR B 1 156 ? -12.562 -53 -29.734 1 96.19 156 TYR B CA 1
ATOM 8745 C C . TYR B 1 156 ? -12.695 -54.5 -29.688 1 96.19 156 TYR B C 1
ATOM 8747 O O . TYR B 1 156 ? -12.133 -55.156 -28.797 1 96.19 156 TYR B O 1
ATOM 8755 N N . ASP B 1 157 ? -13.367 -55.125 -30.672 1 94.88 157 ASP B N 1
ATOM 8756 C CA . ASP B 1 157 ? -13.664 -56.562 -30.688 1 94.88 157 ASP B CA 1
ATOM 8757 C C . ASP B 1 157 ? -12.391 -57.375 -30.891 1 94.88 157 ASP B C 1
ATOM 8759 O O . ASP B 1 157 ? -12.258 -58.469 -30.328 1 94.88 157 ASP B O 1
ATOM 8763 N N . SER B 1 158 ? -11.539 -56.781 -31.594 1 94.88 158 SER B N 1
ATOM 8764 C CA . SER B 1 158 ? -10.344 -57.562 -31.938 1 94.88 158 SER B CA 1
ATOM 8765 C C . SER B 1 158 ? -9.25 -57.375 -30.891 1 94.88 158 SER B C 1
ATOM 8767 O O . SER B 1 158 ? -8.383 -58.219 -30.734 1 94.88 158 SER B O 1
ATOM 8769 N N . HIS B 1 159 ? -9.219 -56.281 -30.188 1 96.06 159 HIS B N 1
ATOM 8770 C CA . HIS B 1 159 ? -8.055 -55.969 -29.375 1 96.06 159 HIS B CA 1
ATOM 8771 C C . HIS B 1 159 ? -8.383 -56.094 -27.875 1 96.06 159 HIS B C 1
ATOM 8773 O O . HIS B 1 159 ? -7.512 -56.375 -27.062 1 96.06 159 HIS B O 1
ATOM 8779 N N . TYR B 1 160 ? -9.547 -55.812 -27.484 1 96.69 160 TYR B N 1
ATOM 8780 C CA . TYR B 1 160 ? -9.906 -55.844 -26.078 1 96.69 160 TYR B CA 1
ATOM 8781 C C . TYR B 1 160 ? -10.328 -57.25 -25.656 1 96.69 160 TYR B C 1
ATOM 8783 O O . TYR B 1 160 ? -11.242 -57.844 -26.234 1 96.69 160 TYR B O 1
ATOM 8791 N N . SER B 1 161 ? -9.617 -57.812 -24.75 1 97.06 161 SER B N 1
ATOM 8792 C CA . SER B 1 161 ? -9.852 -59.125 -24.188 1 97.06 161 SER B CA 1
ATOM 8793 C C . SER B 1 161 ? -9.508 -59.188 -22.703 1 97.06 161 SER B C 1
ATOM 8795 O O . SER B 1 161 ? -8.539 -58.562 -22.266 1 97.06 161 SER B O 1
ATOM 8797 N N . ALA B 1 162 ? -10.25 -59.969 -21.984 1 96.69 162 ALA B N 1
ATOM 8798 C CA . ALA B 1 162 ? -10.094 -60 -20.531 1 96.69 162 ALA B CA 1
ATOM 8799 C C . ALA B 1 162 ? -8.68 -60.438 -20.141 1 96.69 162 ALA B C 1
ATOM 8801 O O . ALA B 1 162 ? -8.141 -59.969 -19.141 1 96.69 162 ALA B O 1
ATOM 8802 N N . ASN B 1 163 ? -8.125 -61.344 -20.938 1 95.94 163 ASN B N 1
ATOM 8803 C CA . ASN B 1 163 ? -6.801 -61.844 -20.594 1 95.94 163 ASN B CA 1
ATOM 8804 C C . ASN B 1 163 ? -5.727 -60.781 -20.781 1 95.94 163 ASN B C 1
ATOM 8806 O O . ASN B 1 163 ? -4.59 -60.969 -20.328 1 95.94 163 ASN B O 1
ATOM 8810 N N . LEU B 1 164 ? -6.039 -59.656 -21.375 1 97 164 LEU B N 1
ATOM 8811 C CA . LEU B 1 164 ? -5.105 -58.562 -21.562 1 97 164 LEU B CA 1
ATOM 8812 C C . LEU B 1 164 ? -5.445 -57.406 -20.641 1 97 164 LEU B C 1
ATOM 8814 O O . LEU B 1 164 ? -4.98 -56.281 -20.859 1 97 164 LEU B O 1
ATOM 8818 N N . MET B 1 165 ? -6.27 -57.656 -19.672 1 97.19 165 MET B N 1
ATOM 8819 C CA . MET B 1 165 ? -6.738 -56.625 -18.781 1 97.19 165 MET B CA 1
ATOM 8820 C C . MET B 1 165 ? -6.293 -56.875 -17.344 1 97.19 165 MET B C 1
ATOM 8822 O O . MET B 1 165 ? -6.234 -58 -16.906 1 97.19 165 MET B O 1
ATOM 8826 N N . GLN B 1 166 ? -5.891 -55.781 -16.609 1 97.31 166 GLN B N 1
ATOM 8827 C CA . GLN B 1 166 ? -5.535 -55.781 -15.203 1 97.31 166 GLN B CA 1
ATOM 8828 C C . GLN B 1 166 ? -6.363 -54.781 -14.406 1 97.31 166 GLN B C 1
ATOM 8830 O O . GLN B 1 166 ? -6.34 -53.594 -14.703 1 97.31 166 GLN B O 1
ATOM 8835 N N . LEU B 1 167 ? -7.02 -55.25 -13.422 1 97.81 167 LEU B N 1
ATOM 8836 C CA . LEU B 1 167 ? -7.867 -54.406 -12.594 1 97.81 167 LEU B CA 1
ATOM 8837 C C . LEU B 1 167 ? -7.332 -54.312 -11.164 1 97.81 167 LEU B C 1
ATOM 8839 O O . LEU B 1 167 ? -6.914 -55.344 -10.602 1 97.81 167 LEU B O 1
ATOM 8843 N N . VAL B 1 168 ? -7.258 -53.094 -10.609 1 97.88 168 VAL B N 1
ATOM 8844 C CA . VAL B 1 168 ? -6.941 -52.875 -9.203 1 97.88 168 VAL B CA 1
ATOM 8845 C C . VAL B 1 168 ? -8.078 -52.125 -8.523 1 97.88 168 VAL B C 1
ATOM 8847 O O . VAL B 1 168 ? -8.5 -51.062 -9 1 97.88 168 VAL B O 1
ATOM 8850 N N . VAL B 1 169 ? -8.625 -52.656 -7.469 1 97.44 169 VAL B N 1
ATOM 8851 C CA . VAL B 1 169 ? -9.664 -52 -6.676 1 97.44 169 VAL B CA 1
ATOM 8852 C C . VAL B 1 169 ? -9.172 -51.781 -5.254 1 97.44 169 VAL B C 1
ATOM 8854 O O . VAL B 1 169 ? -8.648 -52.688 -4.613 1 97.44 169 VAL B O 1
ATOM 8857 N N . TYR B 1 170 ? -9.164 -50.594 -4.84 1 95.56 170 TYR B N 1
ATOM 8858 C CA . TYR B 1 170 ? -8.797 -50.156 -3.492 1 95.56 170 TYR B CA 1
ATOM 8859 C C . TYR B 1 170 ? -10.023 -49.719 -2.707 1 95.56 170 TYR B C 1
ATOM 8861 O O . TYR B 1 170 ? -10.719 -48.781 -3.104 1 95.56 170 TYR B O 1
ATOM 8869 N N . GLY B 1 171 ? -10.398 -50.406 -1.659 1 92.94 171 GLY B N 1
ATOM 8870 C CA . GLY B 1 171 ? -11.594 -50.094 -0.888 1 92.94 171 GLY B CA 1
ATOM 8871 C C . GLY B 1 171 ? -11.461 -50.438 0.583 1 92.94 171 GLY B C 1
ATOM 8872 O O . GLY B 1 171 ? -10.484 -51.062 0.993 1 92.94 171 GLY B O 1
ATOM 8873 N N . LYS B 1 172 ? -12.469 -50.094 1.37 1 90.94 172 LYS B N 1
ATOM 8874 C CA . LYS B 1 172 ? -12.453 -50.312 2.818 1 90.94 172 LYS B CA 1
ATOM 8875 C C . LYS B 1 172 ? -12.945 -51.688 3.191 1 90.94 172 LYS B C 1
ATOM 8877 O O . LYS B 1 172 ? -12.641 -52.188 4.277 1 90.94 172 LYS B O 1
ATOM 8882 N N . ASP B 1 173 ? -13.672 -52.375 2.297 1 92.81 173 ASP B N 1
ATOM 8883 C CA . ASP B 1 173 ? -14.227 -53.719 2.568 1 92.81 173 ASP B CA 1
ATOM 8884 C C . ASP B 1 173 ? -13.117 -54.75 2.684 1 92.81 173 ASP B C 1
ATOM 8886 O O . ASP B 1 173 ? -11.977 -54.5 2.303 1 92.81 173 ASP B O 1
ATOM 8890 N N . SER B 1 174 ? -13.539 -55.906 3.229 1 95.94 174 SER B N 1
ATOM 8891 C CA . SER B 1 174 ? -12.586 -57 3.314 1 95.94 174 SER B CA 1
ATOM 8892 C C . SER B 1 174 ? -12.172 -57.5 1.927 1 95.94 174 SER B C 1
ATOM 8894 O O . SER B 1 174 ? -12.914 -57.312 0.957 1 95.94 174 SER B O 1
ATOM 8896 N N . LEU B 1 175 ? -11.086 -58.125 1.841 1 95.75 175 LEU B N 1
ATOM 8897 C CA . LEU B 1 175 ? -10.578 -58.625 0.565 1 95.75 175 LEU B CA 1
ATOM 8898 C C . LEU B 1 175 ? -11.547 -59.625 -0.048 1 95.75 175 LEU B C 1
ATOM 8900 O O . LEU B 1 175 ? -11.727 -59.656 -1.268 1 95.75 175 LEU B O 1
ATOM 8904 N N . ASP B 1 176 ? -12.195 -60.375 0.759 1 96.75 176 ASP B N 1
ATOM 8905 C CA . ASP B 1 176 ? -13.172 -61.344 0.266 1 96.75 176 ASP B CA 1
ATOM 8906 C C . ASP B 1 176 ? -14.359 -60.656 -0.386 1 96.75 176 ASP B C 1
ATOM 8908 O O . ASP B 1 176 ? -14.812 -61.062 -1.46 1 96.75 176 ASP B O 1
ATOM 8912 N N . ASN B 1 177 ? -14.766 -59.688 0.315 1 95.75 177 ASN B N 1
ATOM 8913 C CA . ASN B 1 177 ? -15.891 -58.938 -0.223 1 95.75 177 ASN B CA 1
ATOM 8914 C C . ASN B 1 177 ? -15.523 -58.25 -1.521 1 95.75 177 ASN B C 1
ATOM 8916 O O . ASN B 1 177 ? -16.328 -58.188 -2.463 1 95.75 177 ASN B O 1
ATOM 8920 N N . LEU B 1 178 ? -14.391 -57.594 -1.528 1 96.5 178 LEU B N 1
ATOM 8921 C CA . LEU B 1 178 ? -13.938 -56.906 -2.73 1 96.5 178 LEU B CA 1
ATOM 8922 C C . LEU B 1 178 ? -13.758 -57.875 -3.885 1 96.5 178 LEU B C 1
ATOM 8924 O O . LEU B 1 178 ? -14.086 -57.562 -5.031 1 96.5 178 LEU B O 1
ATOM 8928 N N . GLN B 1 179 ? -13.188 -59.094 -3.576 1 96.12 179 GLN B N 1
ATOM 8929 C CA . GLN B 1 179 ? -13.023 -60.094 -4.605 1 96.12 179 GLN B CA 1
ATOM 8930 C C . GLN B 1 179 ? -14.375 -60.531 -5.172 1 96.12 179 GLN B C 1
ATOM 8932 O O . GLN B 1 179 ? -14.531 -60.656 -6.391 1 96.12 179 GLN B O 1
ATOM 8937 N N . ASN B 1 180 ? -15.297 -60.75 -4.293 1 95.94 180 ASN B N 1
ATOM 8938 C CA . ASN B 1 180 ? -16.641 -61.125 -4.727 1 95.94 180 ASN B CA 1
ATOM 8939 C C . ASN B 1 180 ? -17.266 -60.031 -5.598 1 95.94 180 ASN B C 1
ATOM 8941 O O . ASN B 1 180 ? -17.922 -60.344 -6.598 1 95.94 180 ASN B O 1
ATOM 8945 N N . LEU B 1 181 ? -17.094 -58.875 -5.16 1 95.06 181 LEU B N 1
ATOM 8946 C CA . LEU B 1 181 ? -17.609 -57.75 -5.91 1 95.06 181 LEU B CA 1
ATOM 8947 C C . LEU B 1 181 ? -17.016 -57.688 -7.312 1 95.06 181 LEU B C 1
ATOM 8949 O O . LEU B 1 181 ? -17.734 -57.531 -8.297 1 95.06 181 LEU B O 1
ATOM 8953 N N . VAL B 1 182 ? -15.734 -57.812 -7.418 1 96.44 182 VAL B N 1
ATOM 8954 C CA . VAL B 1 182 ? -15.023 -57.75 -8.695 1 96.44 182 VAL B CA 1
ATOM 8955 C C . VAL B 1 182 ? -15.461 -58.938 -9.578 1 96.44 182 VAL B C 1
ATOM 8957 O O . VAL B 1 182 ? -15.727 -58.75 -10.773 1 96.44 182 VAL B O 1
ATOM 8960 N N . GLU B 1 183 ? -15.602 -60.125 -9.023 1 95.88 183 GLU B N 1
ATOM 8961 C CA . GLU B 1 183 ? -16.016 -61.312 -9.789 1 95.88 183 GLU B CA 1
ATOM 8962 C C . GLU B 1 183 ? -17.438 -61.156 -10.305 1 95.88 183 GLU B C 1
ATOM 8964 O O . GLU B 1 183 ? -17.719 -61.469 -11.469 1 95.88 183 GLU B O 1
ATOM 8969 N N . ASN B 1 184 ? -18.219 -60.656 -9.492 1 95.81 184 ASN B N 1
ATOM 8970 C CA . ASN B 1 184 ? -19.625 -60.5 -9.875 1 95.81 184 ASN B CA 1
ATOM 8971 C C . ASN B 1 184 ? -19.797 -59.438 -10.945 1 95.81 184 ASN B C 1
ATOM 8973 O O . ASN B 1 184 ? -20.688 -59.531 -11.797 1 95.81 184 ASN B O 1
ATOM 8977 N N . LYS B 1 185 ? -19.062 -58.406 -10.875 1 96.5 185 LYS B N 1
ATOM 8978 C CA . LYS B 1 185 ? -19.281 -57.25 -11.75 1 96.5 185 LYS B CA 1
ATOM 8979 C C . LYS B 1 185 ? -18.516 -57.406 -13.055 1 96.5 185 LYS B C 1
ATOM 8981 O O . LYS B 1 185 ? -18.922 -56.875 -14.086 1 96.5 185 LYS B O 1
ATOM 8986 N N . PHE B 1 186 ? -17.391 -58.062 -13.078 1 97.19 186 PHE B N 1
ATOM 8987 C CA . PHE B 1 186 ? -16.5 -58 -14.234 1 97.19 186 PHE B CA 1
ATOM 8988 C C . PHE B 1 186 ? -16.422 -59.344 -14.938 1 97.19 186 PHE B C 1
ATOM 8990 O O . PHE B 1 186 ? -15.766 -59.469 -15.977 1 97.19 186 PHE B O 1
ATOM 8997 N N . CYS B 1 187 ? -17.094 -60.406 -14.539 1 95.06 187 CYS B N 1
ATOM 8998 C CA . CYS B 1 187 ? -16.953 -61.75 -15.055 1 95.06 187 CYS B CA 1
ATOM 8999 C C . CYS B 1 187 ? -17.484 -61.844 -16.484 1 95.06 187 CYS B C 1
ATOM 9001 O O . CYS B 1 187 ? -17.109 -62.75 -17.234 1 95.06 187 CYS B O 1
ATOM 9003 N N . ASP B 1 188 ? -18.359 -60.906 -16.828 1 95.25 188 ASP B N 1
ATOM 9004 C CA . ASP B 1 188 ? -19 -61 -18.141 1 95.25 188 ASP B CA 1
ATOM 9005 C C . ASP B 1 188 ? -18.094 -60.406 -19.234 1 95.25 188 ASP B C 1
ATOM 9007 O O . ASP B 1 188 ? -18.422 -60.438 -20.406 1 95.25 188 ASP B O 1
ATOM 9011 N N . ILE B 1 189 ? -16.938 -59.812 -18.891 1 97.06 189 ILE B N 1
ATOM 9012 C CA . ILE B 1 189 ? -16.016 -59.344 -19.906 1 97.06 189 ILE B CA 1
ATOM 9013 C C . ILE B 1 189 ? -15.539 -60.5 -20.766 1 97.06 189 ILE B C 1
ATOM 9015 O O . ILE B 1 189 ? -15.078 -61.531 -20.25 1 97.06 189 ILE B O 1
ATOM 9019 N N . ARG B 1 190 ? -15.578 -60.344 -22.047 1 94.88 190 ARG B N 1
ATOM 9020 C CA . ARG B 1 190 ? -15.25 -61.406 -22.984 1 94.88 190 ARG B CA 1
ATOM 9021 C C . ARG B 1 190 ? -13.758 -61.719 -22.984 1 94.88 190 ARG B C 1
ATOM 9023 O O . ARG B 1 190 ? -12.938 -60.781 -22.969 1 94.88 190 ARG B O 1
ATOM 9030 N N . ASP B 1 191 ? -13.438 -62.969 -22.812 1 95.81 191 ASP B N 1
ATOM 9031 C CA . ASP B 1 191 ? -12.07 -63.438 -22.969 1 95.81 191 ASP B CA 1
ATOM 9032 C C . ASP B 1 191 ? -11.906 -64.25 -24.281 1 95.81 191 ASP B C 1
ATOM 9034 O O . ASP B 1 191 ? -12.367 -65.375 -24.375 1 95.81 191 ASP B O 1
ATOM 9038 N N . VAL B 1 192 ? -11.258 -63.719 -25.203 1 93.88 192 VAL B N 1
ATOM 9039 C CA . VAL B 1 192 ? -11.141 -64.375 -26.5 1 93.88 192 VAL B CA 1
ATOM 9040 C C . VAL B 1 192 ? -9.75 -65 -26.641 1 93.88 192 VAL B C 1
ATOM 9042 O O . VAL B 1 192 ? -9.367 -65.438 -27.734 1 93.88 192 VAL B O 1
ATOM 9045 N N . GLY B 1 193 ? -9.008 -65 -25.594 1 93.69 193 GLY B N 1
ATOM 9046 C CA . GLY B 1 193 ? -7.688 -65.625 -25.578 1 93.69 193 GLY B CA 1
ATOM 9047 C C . GLY B 1 193 ? -6.711 -64.938 -26.516 1 93.69 193 GLY B C 1
ATOM 9048 O O . GLY B 1 193 ? -5.969 -65.625 -27.234 1 93.69 193 GLY B O 1
ATOM 9049 N N . ARG B 1 194 ? -6.789 -63.656 -26.531 1 93.56 194 ARG B N 1
ATOM 9050 C CA . ARG B 1 194 ? -5.941 -62.875 -27.438 1 93.56 194 ARG B CA 1
ATOM 9051 C C . ARG B 1 194 ? -4.48 -62.938 -27 1 93.56 194 ARG B C 1
ATOM 9053 O O . ARG B 1 194 ? -4.184 -62.781 -25.812 1 93.56 194 ARG B O 1
ATOM 9060 N N . LYS B 1 195 ? -3.656 -63.219 -27.938 1 93.44 195 LYS B N 1
ATOM 9061 C CA . LYS B 1 195 ? -2.229 -63.156 -27.641 1 93.44 195 LYS B CA 1
ATOM 9062 C C . LYS B 1 195 ? -1.781 -61.719 -27.391 1 93.44 195 LYS B C 1
ATOM 9064 O O . LYS B 1 195 ? -2.217 -60.812 -28.078 1 93.44 195 LYS B O 1
ATOM 9069 N N . PRO B 1 196 ? -0.947 -61.562 -26.359 1 92.5 196 PRO B N 1
ATOM 9070 C CA . PRO B 1 196 ? -0.43 -60.219 -26.125 1 92.5 196 PRO B CA 1
ATOM 9071 C C . PRO B 1 196 ? 0.292 -59.625 -27.344 1 92.5 196 PRO B C 1
ATOM 9073 O O . PRO B 1 196 ? 1.006 -60.344 -28.031 1 92.5 196 PRO B O 1
ATOM 9076 N N . PHE B 1 197 ? 0.1 -58.406 -27.531 1 92.94 197 PHE B N 1
ATOM 9077 C CA . PHE B 1 197 ? 0.709 -57.75 -28.672 1 92.94 197 PHE B CA 1
ATOM 9078 C C . PHE B 1 197 ? 2.189 -57.469 -28.422 1 92.94 197 PHE B C 1
ATOM 9080 O O . PHE B 1 197 ? 2.588 -57.156 -27.297 1 92.94 197 PHE B O 1
ATOM 9087 N N . SER B 1 198 ? 2.977 -57.688 -29.391 1 91.44 198 SER B N 1
ATOM 9088 C CA . SER B 1 198 ? 4.414 -57.438 -29.328 1 91.44 198 SER B CA 1
ATOM 9089 C C . SER B 1 198 ? 4.895 -56.625 -30.516 1 91.44 198 SER B C 1
ATOM 9091 O O . SER B 1 198 ? 4.426 -56.844 -31.641 1 91.44 198 SER B O 1
ATOM 9093 N N . PHE B 1 199 ? 5.754 -55.812 -30.297 1 93.19 199 PHE B N 1
ATOM 9094 C CA . PHE B 1 199 ? 6.324 -54.938 -31.328 1 93.19 199 PHE B CA 1
ATOM 9095 C C . PHE B 1 199 ? 7.848 -55.031 -31.312 1 93.19 199 PHE B C 1
ATOM 9097 O O . PHE B 1 199 ? 8.523 -54.125 -30.797 1 93.19 199 PHE B O 1
ATOM 9104 N N . PRO B 1 200 ? 8.359 -56.031 -31.828 1 91.81 200 PRO B N 1
ATOM 9105 C CA . PRO B 1 200 ? 9.805 -56.25 -31.75 1 91.81 200 PRO B CA 1
ATOM 9106 C C . PRO B 1 200 ? 10.617 -55.25 -32.562 1 91.81 200 PRO B C 1
ATOM 9108 O O . PRO B 1 200 ? 10.102 -54.688 -33.531 1 91.81 200 PRO B O 1
ATOM 9111 N N . GLY B 1 201 ? 11.875 -55.156 -32.188 1 90.25 201 GLY B N 1
ATOM 9112 C CA . GLY B 1 201 ? 12.812 -54.312 -32.906 1 90.25 201 GLY B CA 1
ATOM 9113 C C . GLY B 1 201 ? 12.977 -52.938 -32.281 1 90.25 201 GLY B C 1
ATOM 9114 O O . GLY B 1 201 ? 12.156 -52.5 -31.469 1 90.25 201 GLY B O 1
ATOM 9115 N N . HIS B 1 202 ? 14.086 -52.312 -32.594 1 93.44 202 HIS B N 1
ATOM 9116 C CA . HIS B 1 202 ? 14.328 -50.906 -32.188 1 93.44 202 HIS B CA 1
ATOM 9117 C C . HIS B 1 202 ? 13.828 -49.938 -33.25 1 93.44 202 HIS B C 1
ATOM 9119 O O . HIS B 1 202 ? 13.961 -50.188 -34.438 1 93.44 202 HIS B O 1
ATOM 9125 N N . PRO B 1 203 ? 13.203 -48.875 -32.812 1 95.62 203 PRO B N 1
ATOM 9126 C CA . PRO B 1 203 ? 12.664 -47.906 -33.781 1 95.62 203 PRO B CA 1
ATOM 9127 C C . PRO B 1 203 ? 13.75 -47.219 -34.594 1 95.62 203 PRO B C 1
ATOM 9129 O O . PRO B 1 203 ? 13.461 -46.625 -35.625 1 95.62 203 PRO B O 1
ATOM 9132 N N . CYS B 1 204 ? 15.008 -47.312 -34.125 1 95.81 204 CYS B N 1
ATOM 9133 C CA . CYS B 1 204 ? 16.109 -46.656 -34.844 1 95.81 204 CYS B CA 1
ATOM 9134 C C . CYS B 1 204 ? 17.016 -47.688 -35.5 1 95.81 204 CYS B C 1
ATOM 9136 O O . CYS B 1 204 ? 17.547 -48.562 -34.844 1 95.81 204 CYS B O 1
ATOM 9138 N N . THR B 1 205 ? 17.109 -47.531 -36.781 1 93.38 205 THR B N 1
ATOM 9139 C CA . THR B 1 205 ? 18.078 -48.312 -37.531 1 93.38 205 THR B CA 1
ATOM 9140 C C . THR B 1 205 ? 19.328 -47.469 -37.844 1 93.38 205 THR B C 1
ATOM 9142 O O . THR B 1 205 ? 19.391 -46.281 -37.438 1 93.38 205 THR B O 1
ATOM 9145 N N . ARG B 1 206 ? 20.266 -47.938 -38.531 1 92.25 206 ARG B N 1
ATOM 9146 C CA . ARG B 1 206 ? 21.531 -47.281 -38.781 1 92.25 206 ARG B CA 1
ATOM 9147 C C . ARG B 1 206 ? 21.312 -45.906 -39.438 1 92.25 206 ARG B C 1
ATOM 9149 O O . ARG B 1 206 ? 22.047 -44.969 -39.156 1 92.25 206 ARG B O 1
ATOM 9156 N N . GLU B 1 207 ? 20.297 -45.875 -40.219 1 92.62 207 GLU B N 1
ATOM 9157 C CA . GLU B 1 207 ? 20.031 -44.625 -40.938 1 92.62 207 GLU B CA 1
ATOM 9158 C C . GLU B 1 207 ? 19.469 -43.562 -40.031 1 92.62 207 GLU B C 1
ATOM 9160 O O . GLU B 1 207 ? 19.5 -42.375 -40.344 1 92.62 207 GLU B O 1
ATOM 9165 N N . HIS B 1 208 ? 19.016 -43.969 -38.906 1 96.25 208 HIS B N 1
ATOM 9166 C CA . HIS B 1 208 ? 18.375 -43.031 -37.969 1 96.25 208 HIS B CA 1
ATOM 9167 C C . HIS B 1 208 ? 19.344 -42.625 -36.875 1 96.25 208 HIS B C 1
ATOM 9169 O O . HIS B 1 208 ? 18.953 -41.938 -35.938 1 96.25 208 HIS B O 1
ATOM 9175 N N . LEU B 1 209 ? 20.547 -43.094 -36.875 1 97.38 209 LEU B N 1
ATOM 9176 C CA . LEU B 1 209 ? 21.562 -42.812 -35.844 1 97.38 209 LEU B CA 1
ATOM 9177 C C . LEU B 1 209 ? 22.641 -41.875 -36.406 1 97.38 209 LEU B C 1
ATOM 9179 O O . LEU B 1 209 ? 22.672 -41.562 -37.594 1 97.38 209 LEU B O 1
ATOM 9183 N N . GLN B 1 210 ? 23.453 -41.312 -35.469 1 97.56 210 GLN B N 1
ATOM 9184 C CA . GLN B 1 210 ? 24.531 -40.406 -35.812 1 97.56 210 GLN B CA 1
ATOM 9185 C C . GLN B 1 210 ? 23.984 -39.156 -36.5 1 97.56 210 GLN B C 1
ATOM 9187 O O . GLN B 1 210 ? 24.453 -38.781 -37.562 1 97.56 210 GLN B O 1
ATOM 9192 N N . ILE B 1 211 ? 22.969 -38.562 -35.812 1 97.75 211 ILE B N 1
ATOM 9193 C CA . ILE B 1 211 ? 22.344 -37.406 -36.438 1 97.75 211 ILE B CA 1
ATOM 9194 C C . ILE B 1 211 ? 22.328 -36.219 -35.469 1 97.75 211 ILE B C 1
ATOM 9196 O O . ILE B 1 211 ? 22.328 -36.406 -34.25 1 97.75 211 ILE B O 1
ATOM 9200 N N . LEU B 1 212 ? 22.359 -35.062 -35.969 1 98.12 212 LEU B N 1
ATOM 9201 C CA . LEU B 1 212 ? 22.109 -33.781 -35.312 1 98.12 212 LEU B CA 1
ATOM 9202 C C . LEU B 1 212 ? 20.891 -33.094 -35.906 1 98.12 212 LEU B C 1
ATOM 9204 O O . LEU B 1 212 ? 20.875 -32.781 -37.094 1 98.12 212 LEU B O 1
ATOM 9208 N N . VAL B 1 213 ? 19.859 -32.969 -35.094 1 98.62 213 VAL B N 1
ATOM 9209 C CA . VAL B 1 213 ? 18.609 -32.344 -35.562 1 98.62 213 VAL B CA 1
ATOM 9210 C C . VAL B 1 213 ? 18.5 -30.938 -34.969 1 98.62 213 VAL B C 1
ATOM 9212 O O . VAL B 1 213 ? 18.484 -30.75 -33.75 1 98.62 213 VAL B O 1
ATOM 9215 N N . LYS B 1 214 ? 18.469 -29.906 -35.781 1 98.44 214 LYS B N 1
ATOM 9216 C CA . LYS B 1 214 ? 18.172 -28.531 -35.375 1 98.44 214 LYS B CA 1
ATOM 9217 C C . LYS B 1 214 ? 16.688 -28.219 -35.531 1 98.44 214 LYS B C 1
ATOM 9219 O O . LYS B 1 214 ? 16.141 -28.266 -36.625 1 98.44 214 LYS B O 1
ATOM 9224 N N . ALA B 1 215 ? 16.016 -27.969 -34.438 1 98.38 215 ALA B N 1
ATOM 9225 C CA . ALA B 1 215 ? 14.57 -27.75 -34.438 1 98.38 215 ALA B CA 1
ATOM 9226 C C . ALA B 1 215 ? 14.219 -26.375 -33.875 1 98.38 215 ALA B C 1
ATOM 9228 O O . ALA B 1 215 ? 14.93 -25.828 -33.031 1 98.38 215 ALA B O 1
ATOM 9229 N N . VAL B 1 216 ? 13.086 -25.828 -34.344 1 97.75 216 VAL B N 1
ATOM 9230 C CA . VAL B 1 216 ? 12.641 -24.5 -33.938 1 97.75 216 VAL B CA 1
ATOM 9231 C C . VAL B 1 216 ? 11.484 -24.609 -32.938 1 97.75 216 VAL B C 1
ATOM 9233 O O . VAL B 1 216 ? 10.367 -24.969 -33.312 1 97.75 216 VAL B O 1
ATOM 9236 N N . PRO B 1 217 ? 11.688 -24.344 -31.656 1 96.31 217 PRO B N 1
ATOM 9237 C CA . PRO B 1 217 ? 10.594 -24.328 -30.688 1 96.31 217 PRO B CA 1
ATOM 9238 C C . PRO B 1 217 ? 9.711 -23.094 -30.797 1 96.31 217 PRO B C 1
ATOM 9240 O O . PRO B 1 217 ? 10.039 -22.156 -31.531 1 96.31 217 PRO B O 1
ATOM 9243 N N . ILE B 1 218 ? 8.57 -23.141 -30.094 1 93.19 218 ILE B N 1
ATOM 9244 C CA . ILE B 1 218 ? 7.668 -22 -30.016 1 93.19 218 ILE B CA 1
ATOM 9245 C C . ILE B 1 218 ? 8.195 -21 -29 1 93.19 218 ILE B C 1
ATOM 9247 O O . ILE B 1 218 ? 8.25 -19.797 -29.266 1 93.19 218 ILE B O 1
ATOM 9251 N N . LYS B 1 219 ? 8.602 -21.422 -27.859 1 92.5 219 LYS B N 1
ATOM 9252 C CA . LYS B 1 219 ? 9.055 -20.594 -26.75 1 92.5 219 LYS B CA 1
ATOM 9253 C C . LYS B 1 219 ? 10.516 -20.188 -26.922 1 92.5 219 LYS B C 1
ATOM 9255 O O . LYS B 1 219 ? 11.25 -20.812 -27.688 1 92.5 219 LYS B O 1
ATOM 9260 N N . GLN B 1 220 ? 10.875 -19.156 -26.156 1 91.81 220 GLN B N 1
ATOM 9261 C CA . GLN B 1 220 ? 12.273 -18.766 -26.109 1 91.81 220 GLN B CA 1
ATOM 9262 C C . GLN B 1 220 ? 13.086 -19.719 -25.234 1 91.81 220 GLN B C 1
ATOM 9264 O O . GLN B 1 220 ? 12.578 -20.25 -24.25 1 91.81 220 GLN B O 1
ATOM 9269 N N . GLY B 1 221 ? 14.359 -19.938 -25.672 1 92.5 221 GLY B N 1
ATOM 9270 C CA . GLY B 1 221 ? 15.266 -20.797 -24.922 1 92.5 221 GLY B CA 1
ATOM 9271 C C . GLY B 1 221 ? 16.016 -21.766 -25.812 1 92.5 221 GLY B C 1
ATOM 9272 O O . GLY B 1 221 ? 15.766 -21.844 -27.016 1 92.5 221 GLY B O 1
ATOM 9273 N N . HIS B 1 222 ? 17.031 -22.375 -25.25 1 96.62 222 HIS B N 1
ATOM 9274 C CA . HIS B 1 222 ? 17.875 -23.359 -25.922 1 96.62 222 HIS B CA 1
ATOM 9275 C C . HIS B 1 222 ? 17.906 -24.672 -25.156 1 96.62 222 HIS B C 1
ATOM 9277 O O . HIS B 1 222 ? 18.219 -24.688 -23.969 1 96.62 222 HIS B O 1
ATOM 9283 N N . THR B 1 223 ? 17.484 -25.719 -25.812 1 97.69 223 THR B N 1
ATOM 9284 C CA . THR B 1 223 ? 17.5 -27.016 -25.172 1 97.69 223 THR B CA 1
ATOM 9285 C C . THR B 1 223 ? 18.281 -28.031 -26 1 97.69 223 THR B C 1
ATOM 9287 O O . THR B 1 223 ? 18.094 -28.109 -27.219 1 97.69 223 THR B O 1
ATOM 9290 N N . LEU B 1 224 ? 19.234 -28.672 -25.391 1 98.06 224 LEU B N 1
ATOM 9291 C CA . LEU B 1 224 ? 20 -29.766 -25.984 1 98.06 224 LEU B CA 1
ATOM 9292 C C . LEU B 1 224 ? 19.531 -31.109 -25.438 1 98.06 224 LEU B C 1
ATOM 9294 O O . LEU B 1 224 ? 19.625 -31.344 -24.234 1 98.06 224 LEU B O 1
ATOM 9298 N N . ARG B 1 225 ? 18.953 -31.922 -26.281 1 98.12 225 ARG B N 1
ATOM 9299 C CA . ARG B 1 225 ? 18.516 -33.281 -25.906 1 98.12 225 ARG B CA 1
ATOM 9300 C C . ARG B 1 225 ? 19.344 -34.344 -26.625 1 98.12 225 ARG B C 1
ATOM 9302 O O . ARG B 1 225 ? 19.344 -34.406 -27.859 1 98.12 225 ARG B O 1
ATOM 9309 N N . ILE B 1 226 ? 20.078 -35.125 -25.906 1 98.5 226 ILE B N 1
ATOM 9310 C CA . ILE B 1 226 ? 20.922 -36.188 -26.438 1 98.5 226 ILE B CA 1
ATOM 9311 C C . ILE B 1 226 ? 20.328 -37.562 -26.094 1 98.5 226 ILE B C 1
ATOM 9313 O O . ILE B 1 226 ? 20.109 -37.844 -24.906 1 98.5 226 ILE B O 1
ATOM 9317 N N . LEU B 1 227 ? 20.078 -38.344 -27.109 1 98.12 227 LEU B N 1
ATOM 9318 C CA . LEU B 1 227 ? 19.438 -39.625 -26.938 1 98.12 227 LEU B CA 1
ATOM 9319 C C . LEU B 1 227 ? 20.344 -40.75 -27.375 1 98.12 227 LEU B C 1
ATOM 9321 O O . LEU B 1 227 ? 21.047 -40.625 -28.391 1 98.12 227 LEU B O 1
ATOM 9325 N N . PHE B 1 228 ? 20.359 -41.844 -26.594 1 98.12 228 PHE B N 1
ATOM 9326 C CA . PHE B 1 228 ? 21.094 -43.062 -26.906 1 98.12 228 PHE B CA 1
ATOM 9327 C C . PHE B 1 228 ? 20.172 -44.281 -26.875 1 98.12 228 PHE B C 1
ATOM 9329 O O . PHE B 1 228 ? 19.5 -44.531 -25.891 1 98.12 228 PHE B O 1
ATOM 9336 N N . PRO B 1 229 ? 20.062 -45.031 -28.047 1 97.12 229 PRO B N 1
ATOM 9337 C CA . PRO B 1 229 ? 19.391 -46.312 -27.906 1 97.12 229 PRO B CA 1
ATOM 9338 C C . PRO B 1 229 ? 20.094 -47.25 -26.938 1 97.12 229 PRO B C 1
ATOM 9340 O O . PRO B 1 229 ? 21.312 -47.438 -27.016 1 97.12 229 PRO B O 1
ATOM 9343 N N . ILE B 1 230 ? 19.359 -47.812 -26.062 1 97.12 230 ILE B N 1
ATOM 9344 C CA . ILE B 1 230 ? 19.984 -48.719 -25.094 1 97.12 230 ILE B CA 1
ATOM 9345 C C . ILE B 1 230 ? 19.109 -49.938 -24.891 1 97.12 230 ILE B C 1
ATOM 9347 O O . ILE B 1 230 ? 17.969 -50 -25.359 1 97.12 230 ILE B O 1
ATOM 9351 N N . THR B 1 231 ? 19.766 -50.938 -24.219 1 95.44 231 THR B N 1
ATOM 9352 C CA . THR B 1 231 ? 18.984 -52.062 -23.734 1 95.44 231 THR B CA 1
ATOM 9353 C C . THR B 1 231 ? 17.984 -51.625 -22.672 1 95.44 231 THR B C 1
ATOM 9355 O O . THR B 1 231 ? 18.344 -50.938 -21.719 1 95.44 231 THR B O 1
ATOM 9358 N N . PRO B 1 232 ? 16.734 -52.062 -22.875 1 95.94 232 PRO B N 1
ATOM 9359 C CA . PRO B 1 232 ? 15.719 -51.625 -21.906 1 95.94 232 PRO B CA 1
ATOM 9360 C C . PRO B 1 232 ? 16.031 -52.031 -20.484 1 95.94 232 PRO B C 1
ATOM 9362 O O . PRO B 1 232 ? 16.359 -53.188 -20.219 1 95.94 232 PRO B O 1
ATOM 9365 N N . ASN B 1 233 ? 15.898 -51.094 -19.594 1 94.56 233 ASN B N 1
ATOM 9366 C CA . ASN B 1 233 ? 16.172 -51.344 -18.172 1 94.56 233 ASN B CA 1
ATOM 9367 C C . ASN B 1 233 ? 15.266 -52.406 -17.594 1 94.56 233 ASN B C 1
ATOM 9369 O O . ASN B 1 233 ? 15.656 -53.125 -16.672 1 94.56 233 ASN B O 1
ATOM 9373 N N . ILE B 1 234 ? 14.086 -52.562 -18.141 1 94.75 234 ILE B N 1
ATOM 9374 C CA . ILE B 1 234 ? 13.07 -53.469 -17.594 1 94.75 234 ILE B CA 1
ATOM 9375 C C . ILE B 1 234 ? 13.57 -54.906 -17.641 1 94.75 234 ILE B C 1
ATOM 9377 O O . ILE B 1 234 ? 13.156 -55.75 -16.844 1 94.75 234 ILE B O 1
ATOM 9381 N N . ARG B 1 235 ? 14.516 -55.188 -18.516 1 94.56 235 ARG B N 1
ATOM 9382 C CA . ARG B 1 235 ? 15.07 -56.531 -18.641 1 94.56 235 ARG B CA 1
ATOM 9383 C C . ARG B 1 235 ? 16.016 -56.844 -17.484 1 94.56 235 ARG B C 1
ATOM 9385 O O . ARG B 1 235 ? 16.297 -58 -17.219 1 94.56 235 ARG B O 1
ATOM 9392 N N . ARG B 1 236 ? 16.484 -55.781 -16.875 1 95.88 236 ARG B N 1
ATOM 9393 C CA . ARG B 1 236 ? 17.406 -55.938 -15.742 1 95.88 236 ARG B CA 1
ATOM 9394 C C . ARG B 1 236 ? 17.031 -54.969 -14.617 1 95.88 236 ARG B C 1
ATOM 9396 O O . ARG B 1 236 ? 17.906 -54.281 -14.078 1 95.88 236 ARG B O 1
ATOM 9403 N N . TYR B 1 237 ? 15.711 -54.938 -14.336 1 95.25 237 TYR B N 1
ATOM 9404 C CA . TYR B 1 237 ? 15.227 -53.906 -13.43 1 95.25 237 TYR B CA 1
ATOM 9405 C C . TYR B 1 237 ? 15.688 -54.156 -12 1 95.25 237 TYR B C 1
ATOM 9407 O O . TYR B 1 237 ? 15.781 -53.25 -11.195 1 95.25 237 TYR B O 1
ATOM 9415 N N . LYS B 1 238 ? 16.062 -55.344 -11.562 1 95.88 238 LYS B N 1
ATOM 9416 C CA . LYS B 1 238 ? 16.578 -55.656 -10.234 1 95.88 238 LYS B CA 1
ATOM 9417 C C . LYS B 1 238 ? 18 -55.156 -10.062 1 95.88 238 LYS B C 1
ATOM 9419 O O . LYS B 1 238 ? 18.406 -54.781 -8.961 1 95.88 238 LYS B O 1
ATOM 9424 N N . GLU B 1 239 ? 18.781 -55.125 -11.203 1 96.19 239 GLU B N 1
ATOM 9425 C CA . GLU B 1 239 ? 20.125 -54.562 -11.195 1 96.19 239 GLU B CA 1
ATOM 9426 C C . GLU B 1 239 ? 20.109 -53.031 -11.344 1 96.19 239 GLU B C 1
ATOM 9428 O O . GLU B 1 239 ? 20.938 -52.344 -10.766 1 96.19 239 GLU B O 1
ATOM 9433 N N . GLY B 1 240 ? 19.125 -52.594 -12.039 1 95.12 240 GLY B N 1
ATOM 9434 C CA . GLY B 1 240 ? 18.875 -51.156 -12.188 1 95.12 240 GLY B CA 1
ATOM 9435 C C . GLY B 1 240 ? 20.047 -50.406 -12.766 1 95.12 240 GLY B C 1
ATOM 9436 O O . GLY B 1 240 ? 20.484 -49.406 -12.203 1 95.12 240 GLY B O 1
ATOM 9437 N N . PRO B 1 241 ? 20.625 -50.844 -13.867 1 96.25 241 PRO B N 1
ATOM 9438 C CA . PRO B 1 241 ? 21.797 -50.156 -14.43 1 96.25 241 PRO B CA 1
ATOM 9439 C C . PRO B 1 241 ? 21.5 -48.719 -14.82 1 96.25 241 PRO B C 1
ATOM 9441 O O . PRO B 1 241 ? 22.344 -47.844 -14.625 1 96.25 241 PRO B O 1
ATOM 9444 N N . CYS B 1 242 ? 20.312 -48.438 -15.336 1 95.88 242 CYS B N 1
ATOM 9445 C CA . CYS B 1 242 ? 19.984 -47.094 -15.766 1 95.88 242 CYS B CA 1
ATOM 9446 C C . CYS B 1 242 ? 19.859 -46.156 -14.57 1 95.88 242 CYS B C 1
ATOM 9448 O O . CYS B 1 242 ? 20.172 -44.969 -14.672 1 95.88 242 CYS B O 1
ATOM 9450 N N . LYS B 1 243 ? 19.391 -46.656 -13.469 1 95.44 243 LYS B N 1
ATOM 9451 C CA . LYS B 1 243 ? 19.312 -45.812 -12.266 1 95.44 243 LYS B CA 1
ATOM 9452 C C . LYS B 1 243 ? 20.703 -45.375 -11.805 1 95.44 243 LYS B C 1
ATOM 9454 O O . LYS B 1 243 ? 20.891 -44.25 -11.391 1 95.44 243 LYS B O 1
ATOM 9459 N N . TYR B 1 244 ? 21.625 -46.312 -11.82 1 96.62 244 TYR B N 1
ATOM 9460 C CA . TYR B 1 244 ? 23.016 -46.031 -11.461 1 96.62 244 TYR B CA 1
ATOM 9461 C C . TYR B 1 244 ? 23.625 -44.969 -12.367 1 96.62 244 TYR B C 1
ATOM 9463 O O . TYR B 1 244 ? 24.203 -44 -11.891 1 96.62 244 TYR B O 1
ATOM 9471 N N . ILE B 1 245 ? 23.406 -45.125 -13.633 1 97.44 245 ILE B N 1
ATOM 9472 C CA . ILE B 1 245 ? 24.016 -44.219 -14.625 1 97.44 245 ILE B CA 1
ATOM 9473 C C . ILE B 1 245 ? 23.328 -42.875 -14.578 1 97.44 245 ILE B C 1
ATOM 9475 O O . ILE B 1 245 ? 23.984 -41.844 -14.688 1 97.44 245 ILE B O 1
ATOM 9479 N N . SER B 1 246 ? 22.016 -42.875 -14.5 1 97.25 246 SER B N 1
ATOM 9480 C CA . SER B 1 246 ? 21.266 -41.625 -14.391 1 97.25 246 SER B CA 1
ATOM 9481 C C . SER B 1 246 ? 21.719 -40.812 -13.172 1 97.25 246 SER B C 1
ATOM 9483 O O . SER B 1 246 ? 21.812 -39.594 -13.234 1 97.25 246 SER B O 1
ATOM 9485 N N . HIS B 1 247 ? 21.969 -41.438 -12.023 1 96.25 247 HIS B N 1
ATOM 9486 C CA . HIS B 1 247 ? 22.453 -40.812 -10.797 1 96.25 247 HIS B CA 1
ATOM 9487 C C . HIS B 1 247 ? 23.781 -40.094 -11.039 1 96.25 247 HIS B C 1
ATOM 9489 O O . HIS B 1 247 ? 23.984 -38.969 -10.531 1 96.25 247 HIS B O 1
ATOM 9495 N N . LEU B 1 248 ? 24.562 -40.656 -11.828 1 97.19 248 LEU B N 1
ATOM 9496 C CA . LEU B 1 248 ? 25.906 -40.125 -12.047 1 97.19 248 LEU B CA 1
ATOM 9497 C C . LEU B 1 248 ? 25.875 -39 -13.094 1 97.19 248 LEU B C 1
ATOM 9499 O O . LEU B 1 248 ? 26.344 -37.906 -12.844 1 97.19 248 LEU B O 1
ATOM 9503 N N . ILE B 1 249 ? 25.266 -39.25 -14.227 1 97.75 249 ILE B N 1
ATOM 9504 C CA . ILE B 1 249 ? 25.25 -38.25 -15.312 1 97.75 249 ILE B CA 1
ATOM 9505 C C . ILE B 1 249 ? 24.391 -37.062 -14.922 1 97.75 249 ILE B C 1
ATOM 9507 O O . ILE B 1 249 ? 24.703 -35.938 -15.281 1 97.75 249 ILE B O 1
ATOM 9511 N N . GLY B 1 250 ? 23.328 -37.312 -14.219 1 96.62 250 GLY B N 1
ATOM 9512 C CA . GLY B 1 250 ? 22.406 -36.25 -13.844 1 96.62 250 GLY B CA 1
ATOM 9513 C C . GLY B 1 250 ? 22.781 -35.594 -12.531 1 96.62 250 GLY B C 1
ATOM 9514 O O . GLY B 1 250 ? 22.078 -34.688 -12.078 1 96.62 250 GLY B O 1
ATOM 9515 N N . HIS B 1 251 ? 23.859 -36 -11.875 1 95.31 251 HIS B N 1
ATOM 9516 C CA . HIS B 1 251 ? 24.25 -35.438 -10.594 1 95.31 251 HIS B CA 1
ATOM 9517 C C . HIS B 1 251 ? 24.547 -33.938 -10.719 1 95.31 251 HIS B C 1
ATOM 9519 O O . HIS B 1 251 ? 24.969 -33.469 -11.773 1 95.31 251 HIS B O 1
ATOM 9525 N N . GLU B 1 252 ? 24.359 -33.156 -9.688 1 94.88 252 GLU B N 1
ATOM 9526 C CA . GLU B 1 252 ? 24.516 -31.719 -9.789 1 94.88 252 GLU B CA 1
ATOM 9527 C C . GLU B 1 252 ? 25.547 -31.203 -8.797 1 94.88 252 GLU B C 1
ATOM 9529 O O . GLU B 1 252 ? 25.828 -30 -8.758 1 94.88 252 GLU B O 1
ATOM 9534 N N . GLY B 1 253 ? 26.125 -32.062 -8.016 1 92.25 253 GLY B N 1
ATOM 9535 C CA . GLY B 1 253 ? 27.125 -31.672 -7.023 1 92.25 253 GLY B CA 1
ATOM 9536 C C . GLY B 1 253 ? 28.484 -31.406 -7.621 1 92.25 253 GLY B C 1
ATOM 9537 O O . GLY B 1 253 ? 28.672 -31.531 -8.836 1 92.25 253 GLY B O 1
ATOM 9538 N N . GLU B 1 254 ? 29.469 -31.078 -6.754 1 91.19 254 GLU B N 1
ATOM 9539 C CA . GLU B 1 254 ? 30.812 -30.719 -7.176 1 91.19 254 GLU B CA 1
ATOM 9540 C C . GLU B 1 254 ? 31.469 -31.844 -7.977 1 91.19 254 GLU B C 1
ATOM 9542 O O . GLU B 1 254 ? 31.375 -33.031 -7.598 1 91.19 254 GLU B O 1
ATOM 9547 N N . GLY B 1 255 ? 32 -31.422 -9.125 1 92.31 255 GLY B N 1
ATOM 9548 C CA . GLY B 1 255 ? 32.688 -32.406 -9.961 1 92.31 255 GLY B CA 1
ATOM 9549 C C . GLY B 1 255 ? 31.812 -33 -11.023 1 92.31 255 GLY B C 1
ATOM 9550 O O . GLY B 1 255 ? 32.312 -33.625 -11.969 1 92.31 255 GLY B O 1
ATOM 9551 N N . SER B 1 256 ? 30.547 -32.875 -10.945 1 95.62 256 SER B N 1
ATOM 9552 C CA . SER B 1 256 ? 29.609 -33.438 -11.914 1 95.62 256 SER B CA 1
ATOM 9553 C C . SER B 1 256 ? 29.625 -32.625 -13.219 1 95.62 256 SER B C 1
ATOM 9555 O O . SER B 1 256 ? 30.203 -31.547 -13.289 1 95.62 256 SER B O 1
ATOM 9557 N N . LEU B 1 257 ? 29 -33.219 -14.227 1 97 257 LEU B N 1
ATOM 9558 C CA . LEU B 1 257 ? 28.875 -32.562 -15.516 1 97 257 LEU B CA 1
ATOM 9559 C C . LEU B 1 257 ? 28.125 -31.234 -15.375 1 97 257 LEU B C 1
ATOM 9561 O O . LEU B 1 257 ? 28.578 -30.203 -15.875 1 97 257 LEU B O 1
ATOM 9565 N N . PHE B 1 258 ? 27.016 -31.25 -14.711 1 96.75 258 PHE B N 1
ATOM 9566 C CA . PHE B 1 258 ? 26.219 -30.031 -14.555 1 96.75 258 PHE B CA 1
ATOM 9567 C C . PHE B 1 258 ? 27 -28.969 -13.797 1 96.75 258 PHE B C 1
ATOM 9569 O O . PHE B 1 258 ? 26.938 -27.781 -14.133 1 96.75 258 PHE B O 1
ATOM 9576 N N . TYR B 1 259 ? 27.688 -29.359 -12.68 1 95.38 259 TYR B N 1
ATOM 9577 C CA . TYR B 1 259 ? 28.484 -28.422 -11.898 1 95.38 259 TYR B CA 1
ATOM 9578 C C . TYR B 1 259 ? 29.469 -27.672 -12.789 1 95.38 259 TYR B C 1
ATOM 9580 O O . TYR B 1 259 ? 29.609 -26.453 -12.672 1 95.38 259 TYR B O 1
ATOM 9588 N N . ILE B 1 260 ? 30.172 -28.359 -13.688 1 96.25 260 ILE B N 1
ATOM 9589 C CA . ILE B 1 260 ? 31.156 -27.766 -14.57 1 96.25 260 ILE B CA 1
ATOM 9590 C C . ILE B 1 260 ? 30.469 -26.844 -15.57 1 96.25 260 ILE B C 1
ATOM 9592 O O . ILE B 1 260 ? 30.922 -25.719 -15.82 1 96.25 260 ILE B O 1
ATOM 9596 N N . LEU B 1 261 ? 29.359 -27.297 -16.156 1 97.12 261 LEU B N 1
ATOM 9597 C CA . LEU B 1 261 ? 28.625 -26.5 -17.125 1 97.12 261 LEU B CA 1
ATOM 9598 C C . LEU B 1 261 ? 28.109 -25.219 -16.484 1 97.12 261 LEU B C 1
ATOM 9600 O O . LEU B 1 261 ? 28.094 -24.156 -17.109 1 97.12 261 LEU B O 1
ATOM 9604 N N . LYS B 1 262 ? 27.625 -25.344 -15.289 1 94.81 262 LYS B N 1
ATOM 9605 C CA . LYS B 1 262 ? 27.141 -24.203 -14.523 1 94.81 262 LYS B CA 1
ATOM 9606 C C . LYS B 1 262 ? 28.266 -23.219 -14.242 1 94.81 262 LYS B C 1
ATOM 9608 O O . LYS B 1 262 ? 28.109 -22 -14.391 1 94.81 262 LYS B O 1
ATOM 9613 N N . LYS B 1 263 ? 29.406 -23.719 -13.766 1 93.81 263 LYS B N 1
ATOM 9614 C CA . LYS B 1 263 ? 30.578 -22.891 -13.477 1 93.81 263 LYS B CA 1
ATOM 9615 C C . LYS B 1 263 ? 31.016 -22.109 -14.711 1 93.81 263 LYS B C 1
ATOM 9617 O O . LYS B 1 263 ? 31.422 -20.953 -14.602 1 93.81 263 LYS B O 1
ATOM 9622 N N . LEU B 1 264 ? 30.906 -22.734 -15.914 1 95.25 264 LEU B N 1
ATOM 9623 C CA . LEU B 1 264 ? 31.281 -22.109 -17.172 1 95.25 264 LEU B CA 1
ATOM 9624 C C . LEU B 1 264 ? 30.203 -21.156 -17.656 1 95.25 264 LEU B C 1
ATOM 9626 O O . LEU B 1 264 ? 30.422 -20.391 -18.609 1 95.25 264 LEU B O 1
ATOM 9630 N N . GLY B 1 265 ? 28.984 -21.234 -17 1 95.19 265 GLY B N 1
ATOM 9631 C CA . GLY B 1 265 ? 27.859 -20.375 -17.375 1 95.19 265 GLY B CA 1
ATOM 9632 C C . GLY B 1 265 ? 27.125 -20.875 -18.609 1 95.19 265 GLY B C 1
ATOM 9633 O O . GLY B 1 265 ? 26.469 -20.094 -19.297 1 95.19 265 GLY B O 1
ATOM 9634 N N . TRP B 1 266 ? 27.234 -22.203 -18.969 1 97 266 TRP B N 1
ATOM 9635 C CA . TRP B 1 266 ? 26.719 -22.719 -20.234 1 97 266 TRP B CA 1
ATOM 9636 C C . TRP B 1 266 ? 25.344 -23.328 -20.062 1 97 266 TRP B C 1
ATOM 9638 O O . TRP B 1 266 ? 24.609 -23.516 -21.047 1 97 266 TRP B O 1
ATOM 9648 N N . ALA B 1 267 ? 24.938 -23.641 -18.828 1 96.5 267 ALA B N 1
ATOM 9649 C CA . ALA B 1 267 ? 23.703 -24.391 -18.656 1 96.5 267 ALA B CA 1
ATOM 9650 C C . ALA B 1 267 ? 22.906 -23.875 -17.453 1 96.5 267 ALA B C 1
ATOM 9652 O O . ALA B 1 267 ? 23.484 -23.391 -16.484 1 96.5 267 ALA B O 1
ATOM 9653 N N . ILE B 1 268 ? 21.641 -24.047 -17.594 1 93.69 268 ILE B N 1
ATOM 9654 C CA . ILE B 1 268 ? 20.703 -23.672 -16.547 1 93.69 268 ILE B CA 1
ATOM 9655 C C . ILE B 1 268 ? 20.266 -24.922 -15.773 1 93.69 268 ILE B C 1
ATOM 9657 O O . ILE B 1 268 ? 20.031 -24.859 -14.562 1 93.69 268 ILE B O 1
ATOM 9661 N N . SER B 1 269 ? 20.125 -25.969 -16.5 1 94.88 269 SER B N 1
ATOM 9662 C CA . SER B 1 269 ? 19.688 -27.219 -15.891 1 94.88 269 SER B CA 1
ATOM 9663 C C . SER B 1 269 ? 20.156 -28.422 -16.703 1 94.88 269 SER B C 1
ATOM 9665 O O . SER B 1 269 ? 20.562 -28.281 -17.859 1 94.88 269 SER B O 1
ATOM 9667 N N . LEU B 1 270 ? 20.188 -29.562 -16.047 1 97.31 270 LEU B N 1
ATOM 9668 C CA . LEU B 1 270 ? 20.547 -30.828 -16.672 1 97.31 270 LEU B CA 1
ATOM 9669 C C . LEU B 1 270 ? 19.766 -31.984 -16.062 1 97.31 270 LEU B C 1
ATOM 9671 O O . LEU B 1 270 ? 19.656 -32.062 -14.828 1 97.31 270 LEU B O 1
ATOM 9675 N N . GLU B 1 271 ? 19.203 -32.781 -16.875 1 96.94 271 GLU B N 1
ATOM 9676 C CA . GLU B 1 271 ? 18.5 -34 -16.469 1 96.94 271 GLU B CA 1
ATOM 9677 C C . GLU B 1 271 ? 18.938 -35.188 -17.297 1 96.94 271 GLU B C 1
ATOM 9679 O O . GLU B 1 271 ? 19.188 -35.062 -18.5 1 96.94 271 GLU B O 1
ATOM 9684 N N . ALA B 1 272 ? 19.062 -36.312 -16.625 1 97.88 272 ALA B N 1
ATOM 9685 C CA . ALA B 1 272 ? 19.484 -37.531 -17.344 1 97.88 272 ALA B CA 1
ATOM 9686 C C . ALA B 1 272 ? 18.75 -38.75 -16.812 1 97.88 272 ALA B C 1
ATOM 9688 O O . ALA B 1 272 ? 18.5 -38.875 -15.609 1 97.88 272 ALA B O 1
ATOM 9689 N N . GLY B 1 273 ? 18.375 -39.625 -17.734 1 96.69 273 GLY B N 1
ATOM 9690 C CA . GLY B 1 273 ? 17.719 -40.875 -17.344 1 96.69 273 GLY B CA 1
ATOM 9691 C C . GLY B 1 273 ? 17.047 -41.594 -18.516 1 96.69 273 GLY B C 1
ATOM 9692 O O . GLY B 1 273 ? 17.125 -41.125 -19.656 1 96.69 273 GLY B O 1
ATOM 9693 N N . GLU B 1 274 ? 16.531 -42.719 -18.203 1 95.62 274 GLU B N 1
ATOM 9694 C CA . GLU B 1 274 ? 15.781 -43.469 -19.203 1 95.62 274 GLU B CA 1
ATOM 9695 C C . GLU B 1 274 ? 14.508 -42.719 -19.609 1 95.62 274 GLU B C 1
ATOM 9697 O O . GLU B 1 274 ? 13.742 -42.281 -18.75 1 95.62 274 GLU B O 1
ATOM 9702 N N . GLY B 1 275 ? 14.359 -42.5 -20.875 1 93.44 275 GLY B N 1
ATOM 9703 C CA . GLY B 1 275 ? 13.18 -41.844 -21.406 1 93.44 275 GLY B CA 1
ATOM 9704 C C . GLY B 1 275 ? 12.109 -42.781 -21.859 1 93.44 275 GLY B C 1
ATOM 9705 O O . GLY B 1 275 ? 11.688 -43.688 -21.109 1 93.44 275 GLY B O 1
ATOM 9706 N N . ASP B 1 276 ? 11.781 -42.656 -23.109 1 91.94 276 ASP B N 1
ATOM 9707 C CA . ASP B 1 276 ? 10.797 -43.562 -23.703 1 91.94 276 ASP B CA 1
ATOM 9708 C C . ASP B 1 276 ? 11.328 -45 -23.75 1 91.94 276 ASP B C 1
ATOM 9710 O O . ASP B 1 276 ? 12.508 -45.219 -24.031 1 91.94 276 ASP B O 1
ATOM 9714 N N . TRP B 1 277 ? 10.453 -45.906 -23.375 1 91.81 277 TRP B N 1
ATOM 9715 C CA . TRP B 1 277 ? 10.922 -47.281 -23.359 1 91.81 277 TRP B CA 1
ATOM 9716 C C . TRP B 1 277 ? 9.766 -48.281 -23.547 1 91.81 277 TRP B C 1
ATOM 9718 O O . TRP B 1 277 ? 8.602 -47.906 -23.422 1 91.81 277 TRP B O 1
ATOM 9728 N N . SER B 1 278 ? 10.016 -49.375 -24.047 1 92.88 278 SER B N 1
ATOM 9729 C CA . SER B 1 278 ? 9.234 -50.625 -24.062 1 92.88 278 SER B CA 1
ATOM 9730 C C . SER B 1 278 ? 10.086 -51.812 -23.688 1 92.88 278 SER B C 1
ATOM 9732 O O . SER B 1 278 ? 11.25 -51.656 -23.312 1 92.88 278 SER B O 1
ATOM 9734 N N . HIS B 1 279 ? 9.516 -52.969 -23.703 1 91.5 279 HIS B N 1
ATOM 9735 C CA . HIS B 1 279 ? 10.297 -54.188 -23.422 1 91.5 279 HIS B CA 1
ATOM 9736 C C . HIS B 1 279 ? 11.352 -54.406 -24.516 1 91.5 279 HIS B C 1
ATOM 9738 O O . HIS B 1 279 ? 12.391 -55.031 -24.25 1 91.5 279 HIS B O 1
ATOM 9744 N N . ASP B 1 280 ? 11.125 -53.875 -25.688 1 93.12 280 ASP B N 1
ATOM 9745 C CA . ASP B 1 280 ? 11.969 -54.188 -26.828 1 93.12 280 ASP B CA 1
ATOM 9746 C C . ASP B 1 280 ? 12.969 -53.062 -27.109 1 93.12 280 ASP B C 1
ATOM 9748 O O . ASP B 1 280 ? 13.977 -53.281 -27.797 1 93.12 280 ASP B O 1
ATOM 9752 N N . PHE B 1 281 ? 12.695 -51.938 -26.719 1 95.06 281 PHE B N 1
ATOM 9753 C CA . PHE B 1 281 ? 13.617 -50.844 -26.984 1 95.06 281 PHE B CA 1
ATOM 9754 C C . PHE B 1 281 ? 13.57 -49.844 -25.844 1 95.06 281 PHE B C 1
ATOM 9756 O O . PHE B 1 281 ? 12.625 -49.812 -25.062 1 95.06 281 PHE B O 1
ATOM 9763 N N . SER B 1 282 ? 14.633 -49.062 -25.703 1 96.56 282 SER B N 1
ATOM 9764 C CA . SER B 1 282 ? 14.695 -47.938 -24.766 1 96.56 282 SER B CA 1
ATOM 9765 C C . SER B 1 282 ? 15.688 -46.875 -25.219 1 96.56 282 SER B C 1
ATOM 9767 O O . SER B 1 282 ? 16.547 -47.156 -26.062 1 96.56 282 SER B O 1
ATOM 9769 N N . PHE B 1 283 ? 15.438 -45.656 -24.781 1 97.5 283 PHE B N 1
ATOM 9770 C CA . PHE B 1 283 ? 16.375 -44.562 -25.016 1 97.5 283 PHE B CA 1
ATOM 9771 C C . PHE B 1 283 ? 16.891 -44 -23.688 1 97.5 283 PHE B C 1
ATOM 9773 O O . PHE B 1 283 ? 16.141 -43.875 -22.734 1 97.5 283 PHE B O 1
ATOM 9780 N N . PHE B 1 284 ? 18.141 -43.812 -23.562 1 98.06 284 PHE B N 1
ATOM 9781 C CA . PHE B 1 284 ? 18.703 -43 -22.5 1 98.06 284 PHE B CA 1
ATOM 9782 C C . PHE B 1 284 ? 18.812 -41.531 -22.938 1 98.06 284 PHE B C 1
ATOM 9784 O O . PHE B 1 284 ? 19.312 -41.25 -24.016 1 98.06 284 PHE B O 1
ATOM 9791 N N . SER B 1 285 ? 18.328 -40.688 -22.125 1 98 285 SER B N 1
ATOM 9792 C CA . SER B 1 285 ? 18.219 -39.281 -22.531 1 98 285 SER B CA 1
ATOM 9793 C C . SER B 1 285 ? 18.984 -38.375 -21.594 1 98 285 SER B C 1
ATOM 9795 O O . SER B 1 285 ? 18.953 -38.562 -20.375 1 98 285 SER B O 1
ATOM 9797 N N . VAL B 1 286 ? 19.75 -37.406 -22.078 1 98.38 286 VAL B N 1
ATOM 9798 C CA . VAL B 1 286 ? 20.359 -36.312 -21.359 1 98.38 286 VAL B CA 1
ATOM 9799 C C . VAL B 1 286 ? 19.844 -34.969 -21.922 1 98.38 286 VAL B C 1
ATOM 9801 O O . VAL B 1 286 ? 20.047 -34.656 -23.094 1 98.38 286 VAL B O 1
ATOM 9804 N N . VAL B 1 287 ? 19.141 -34.219 -21.109 1 98.19 287 VAL B N 1
ATOM 9805 C CA . VAL B 1 287 ? 18.547 -32.938 -21.531 1 98.19 287 VAL B CA 1
ATOM 9806 C C . VAL B 1 287 ? 19.234 -31.797 -20.812 1 98.19 287 VAL B C 1
ATOM 9808 O O . VAL B 1 287 ? 19.266 -31.766 -19.578 1 98.19 287 VAL B O 1
ATOM 9811 N N . ILE B 1 288 ? 19.812 -30.859 -21.516 1 98.25 288 ILE B N 1
ATOM 9812 C CA . ILE B 1 288 ? 20.516 -29.703 -20.969 1 98.25 288 ILE B CA 1
ATOM 9813 C C . ILE B 1 288 ? 19.859 -28.422 -21.469 1 98.25 288 ILE B C 1
ATOM 9815 O O . ILE B 1 288 ? 19.75 -28.203 -22.672 1 98.25 288 ILE B O 1
ATOM 9819 N N . GLN B 1 289 ? 19.391 -27.625 -20.594 1 97.38 289 GLN B N 1
ATOM 9820 C CA . GLN B 1 289 ? 18.984 -26.266 -20.953 1 97.38 289 GLN B CA 1
ATOM 9821 C C . GLN B 1 289 ? 20.172 -25.312 -21 1 97.38 289 GLN B C 1
ATOM 9823 O O . GLN B 1 289 ? 20.828 -25.078 -19.984 1 97.38 289 GLN B O 1
ATOM 9828 N N . LEU B 1 290 ? 20.406 -24.766 -22.125 1 97.88 290 LEU B N 1
ATOM 9829 C CA . LEU B 1 290 ? 21.609 -23.969 -22.344 1 97.88 290 LEU B CA 1
ATOM 9830 C C . LEU B 1 290 ? 21.328 -22.484 -22.172 1 97.88 290 LEU B C 1
ATOM 9832 O O . LEU B 1 290 ? 20.203 -22.031 -22.406 1 97.88 290 LEU B O 1
ATOM 9836 N N . THR B 1 291 ? 22.297 -21.75 -21.672 1 96.88 291 THR B N 1
ATOM 9837 C CA . THR B 1 291 ? 22.281 -20.281 -21.719 1 96.88 291 THR B CA 1
ATOM 9838 C C . THR B 1 291 ? 22.609 -19.797 -23.125 1 96.88 291 THR B C 1
ATOM 9840 O O . THR B 1 291 ? 22.859 -20.594 -24.031 1 96.88 291 THR B O 1
ATOM 9843 N N . ASP B 1 292 ? 22.562 -18.453 -23.312 1 96.19 292 ASP B N 1
ATOM 9844 C CA . ASP B 1 292 ? 22.969 -17.891 -24.594 1 96.19 292 ASP B CA 1
ATOM 9845 C C . ASP B 1 292 ? 24.438 -18.203 -24.906 1 96.19 292 ASP B C 1
ATOM 9847 O O . ASP B 1 292 ? 24.781 -18.562 -26.031 1 96.19 292 ASP B O 1
ATOM 9851 N N . VAL B 1 293 ? 25.25 -18.078 -23.875 1 96.62 293 VAL B N 1
ATOM 9852 C CA . VAL B 1 293 ? 26.656 -18.422 -24.047 1 96.62 293 VAL B CA 1
ATOM 9853 C C . VAL B 1 293 ? 26.797 -19.922 -24.312 1 96.62 293 VAL B C 1
ATOM 9855 O O . VAL B 1 293 ? 27.594 -20.344 -25.141 1 96.62 293 VAL B O 1
ATOM 9858 N N . GLY B 1 294 ? 26.047 -20.75 -23.594 1 97.25 294 GLY B N 1
ATOM 9859 C CA . GLY B 1 294 ? 26.062 -22.203 -23.797 1 97.25 294 GLY B CA 1
ATOM 9860 C C . GLY B 1 294 ? 25.641 -22.609 -25.188 1 97.25 294 GLY B C 1
ATOM 9861 O O . GLY B 1 294 ? 26.141 -23.609 -25.734 1 97.25 294 GLY B O 1
ATOM 9862 N N . GLN B 1 295 ? 24.719 -21.859 -25.703 1 97 295 GLN B N 1
ATOM 9863 C CA . GLN B 1 295 ? 24.266 -22.109 -27.078 1 97 295 GLN B CA 1
ATOM 9864 C C . GLN B 1 295 ? 25.422 -22 -28.062 1 97 295 GLN B C 1
ATOM 9866 O O . GLN B 1 295 ? 25.5 -22.75 -29.047 1 97 295 GLN B O 1
ATOM 9871 N N . GLU B 1 296 ? 26.328 -21.125 -27.828 1 96.81 296 GLU B N 1
ATOM 9872 C CA . GLU B 1 296 ? 27.5 -20.938 -28.688 1 96.81 296 GLU B CA 1
ATOM 9873 C C . GLU B 1 296 ? 28.547 -22 -28.438 1 96.81 296 GLU B C 1
ATOM 9875 O O . GLU B 1 296 ? 29.453 -22.203 -29.25 1 96.81 296 GLU B O 1
ATOM 9880 N N . HIS B 1 297 ? 28.406 -22.688 -27.344 1 97.69 297 HIS B N 1
ATOM 9881 C CA . HIS B 1 297 ? 29.359 -23.734 -26.969 1 97.69 297 HIS B CA 1
ATOM 9882 C C . HIS B 1 297 ? 28.703 -25.094 -26.953 1 97.69 297 HIS B C 1
ATOM 9884 O O . HIS B 1 297 ? 29 -25.938 -26.109 1 97.69 297 HIS B O 1
ATOM 9890 N N . MET B 1 298 ? 27.719 -25.234 -27.797 1 97.81 298 MET B N 1
ATOM 9891 C CA . MET B 1 298 ? 26.953 -26.484 -27.844 1 97.81 298 MET B CA 1
ATOM 9892 C C . MET B 1 298 ? 27.875 -27.672 -28.109 1 97.81 298 MET B C 1
ATOM 9894 O O . MET B 1 298 ? 27.766 -28.703 -27.438 1 97.81 298 MET B O 1
ATOM 9898 N N . GLU B 1 299 ? 28.891 -27.578 -29.062 1 97.94 299 GLU B N 1
ATOM 9899 C CA . GLU B 1 299 ? 29.812 -28.656 -29.391 1 97.94 299 GLU B CA 1
ATOM 9900 C C . GLU B 1 299 ? 30.703 -29.016 -28.203 1 97.94 299 GLU B C 1
ATOM 9902 O O . GLU B 1 299 ? 30.922 -30.188 -27.906 1 97.94 299 GLU B O 1
ATOM 9907 N N . ASP B 1 300 ? 31.125 -27.984 -27.531 1 97.75 300 ASP B N 1
ATOM 9908 C CA . ASP B 1 300 ? 31.938 -28.188 -26.344 1 97.75 300 ASP B CA 1
ATOM 9909 C C . ASP B 1 300 ? 31.156 -28.922 -25.266 1 97.75 300 ASP B C 1
ATOM 9911 O O . ASP B 1 300 ? 31.703 -29.734 -24.531 1 97.75 300 ASP B O 1
ATOM 9915 N N . THR B 1 301 ? 29.906 -28.547 -25.094 1 98.25 301 THR B N 1
ATOM 9916 C CA . THR B 1 301 ? 29.031 -29.156 -24.094 1 98.25 301 THR B CA 1
ATOM 9917 C C . THR B 1 301 ? 28.859 -30.656 -24.375 1 98.25 301 THR B C 1
ATOM 9919 O O . THR B 1 301 ? 28.938 -31.469 -23.469 1 98.25 301 THR B O 1
ATOM 9922 N N . VAL B 1 302 ? 28.625 -31 -25.672 1 98.25 302 VAL B N 1
ATOM 9923 C CA . VAL B 1 302 ? 28.531 -32.406 -26.062 1 98.25 302 VAL B CA 1
ATOM 9924 C C . VAL B 1 302 ? 29.859 -33.125 -25.812 1 98.25 302 VAL B C 1
ATOM 9926 O O . VAL B 1 302 ? 29.875 -34.25 -25.344 1 98.25 302 VAL B O 1
ATOM 9929 N N . GLY B 1 303 ? 30.938 -32.406 -26.141 1 97.88 303 GLY B N 1
ATOM 9930 C CA . GLY B 1 303 ? 32.25 -32.969 -25.859 1 97.88 303 GLY B CA 1
ATOM 9931 C C . GLY B 1 303 ? 32.469 -33.281 -24.391 1 97.88 303 GLY B C 1
ATOM 9932 O O . GLY B 1 303 ? 33 -34.344 -24.047 1 97.88 303 GLY B O 1
ATOM 9933 N N . LEU B 1 304 ? 32.062 -32.406 -23.5 1 98.06 304 LEU B N 1
ATOM 9934 C CA . LEU B 1 304 ? 32.219 -32.594 -22.062 1 98.06 304 LEU B CA 1
ATOM 9935 C C . LEU B 1 304 ? 31.359 -33.781 -21.594 1 98.06 304 LEU B C 1
ATOM 9937 O O . LEU B 1 304 ? 31.766 -34.531 -20.703 1 98.06 304 LEU B O 1
ATOM 9941 N N . LEU B 1 305 ? 30.141 -33.906 -22.172 1 98.31 305 LEU B N 1
ATOM 9942 C CA . LEU B 1 305 ? 29.297 -35.031 -21.844 1 98.31 305 LEU B CA 1
ATOM 9943 C C . LEU B 1 305 ? 30 -36.344 -22.172 1 98.31 305 LEU B C 1
ATOM 9945 O O . LEU B 1 305 ? 30.062 -37.25 -21.328 1 98.31 305 LEU B O 1
ATOM 9949 N N . PHE B 1 306 ? 30.594 -36.469 -23.375 1 98.06 306 PHE B N 1
ATOM 9950 C CA . PHE B 1 306 ? 31.25 -37.719 -23.797 1 98.06 306 PHE B CA 1
ATOM 9951 C C . PHE B 1 306 ? 32.5 -37.938 -22.984 1 98.06 306 PHE B C 1
ATOM 9953 O O . PHE B 1 306 ? 32.875 -39.094 -22.688 1 98.06 306 PHE B O 1
ATOM 9960 N N . ARG B 1 307 ? 33.188 -36.875 -22.609 1 97.25 307 ARG B N 1
ATOM 9961 C CA . ARG B 1 307 ? 34.312 -37.031 -21.703 1 97.25 307 ARG B CA 1
ATOM 9962 C C . ARG B 1 307 ? 33.875 -37.625 -20.359 1 97.25 307 ARG B C 1
ATOM 9964 O O . ARG B 1 307 ? 34.562 -38.438 -19.781 1 97.25 307 ARG B O 1
ATOM 9971 N N . TYR B 1 308 ? 32.844 -37.094 -19.812 1 97.94 308 TYR B N 1
ATOM 9972 C CA . TYR B 1 308 ? 32.312 -37.625 -18.547 1 97.94 308 TYR B CA 1
ATOM 9973 C C . TYR B 1 308 ? 31.906 -39.062 -18.688 1 97.94 308 TYR B C 1
ATOM 9975 O O . TYR B 1 308 ? 32.125 -39.875 -17.781 1 97.94 308 TYR B O 1
ATOM 9983 N N . ILE B 1 309 ? 31.219 -39.469 -19.812 1 97.81 309 ILE B N 1
ATOM 9984 C CA . ILE B 1 309 ? 30.828 -40.844 -20.062 1 97.81 309 ILE B CA 1
ATOM 9985 C C . ILE B 1 309 ? 32.062 -41.719 -20.094 1 97.81 309 ILE B C 1
ATOM 9987 O O . ILE B 1 309 ? 32.062 -42.844 -19.531 1 97.81 309 ILE B O 1
ATOM 9991 N N . LYS B 1 310 ? 33.125 -41.25 -20.781 1 96.31 310 LYS B N 1
ATOM 9992 C CA . LYS B 1 310 ? 34.375 -42 -20.812 1 96.31 310 LYS B CA 1
ATOM 9993 C C . LYS B 1 310 ? 34.938 -42.188 -19.406 1 96.31 310 LYS B C 1
ATOM 9995 O O . LYS B 1 310 ? 35.438 -43.281 -19.094 1 96.31 310 LYS B O 1
ATOM 10000 N N . LEU B 1 311 ? 34.875 -41.156 -18.656 1 96.69 311 LEU B N 1
ATOM 10001 C CA . LEU B 1 311 ? 35.281 -41.25 -17.266 1 96.69 311 LEU B CA 1
ATOM 10002 C C . LEU B 1 311 ? 34.5 -42.344 -16.531 1 96.69 311 LEU B C 1
ATOM 10004 O O . LEU B 1 311 ? 35.094 -43.156 -15.805 1 96.69 311 LEU B O 1
ATOM 10008 N N . LEU B 1 312 ? 33.25 -42.375 -16.703 1 97.5 312 LEU B N 1
ATOM 10009 C CA . LEU B 1 312 ? 32.406 -43.375 -16.062 1 97.5 312 LEU B CA 1
ATOM 10010 C C . LEU B 1 312 ? 32.75 -44.781 -16.562 1 97.5 312 LEU B C 1
ATOM 10012 O O . LEU B 1 312 ? 32.75 -45.75 -15.781 1 97.5 312 LEU B O 1
ATOM 10016 N N . GLN B 1 313 ? 33 -44.938 -17.875 1 96.56 313 GLN B N 1
ATOM 10017 C CA . GLN B 1 313 ? 33.312 -46.219 -18.484 1 96.56 313 GLN B CA 1
ATOM 10018 C C . GLN B 1 313 ? 34.625 -46.781 -17.938 1 96.56 313 GLN B C 1
ATOM 10020 O O . GLN B 1 313 ? 34.812 -48 -17.859 1 96.56 313 GLN B O 1
ATOM 10025 N N . THR B 1 314 ? 35.469 -45.906 -17.469 1 95.31 314 THR B N 1
ATOM 10026 C CA . THR B 1 314 ? 36.781 -46.375 -17.047 1 95.31 314 THR B CA 1
ATOM 10027 C C . THR B 1 314 ? 36.906 -46.375 -15.523 1 95.31 314 THR B C 1
ATOM 10029 O O . THR B 1 314 ? 37.969 -46.688 -14.977 1 95.31 314 THR B O 1
ATOM 10032 N N . SER B 1 315 ? 35.938 -45.969 -14.828 1 93.31 315 SER B N 1
ATOM 10033 C CA . SER B 1 315 ? 36 -45.812 -13.383 1 93.31 315 SER B CA 1
ATOM 10034 C C . SER B 1 315 ? 35.781 -47.156 -12.672 1 93.31 315 SER B C 1
ATOM 10036 O O . SER B 1 315 ? 35.969 -47.25 -11.461 1 93.31 315 SER B O 1
ATOM 10038 N N . GLY B 1 316 ? 35.375 -48.188 -13.344 1 91.44 316 GLY B N 1
ATOM 10039 C CA . GLY B 1 316 ? 35.25 -49.531 -12.773 1 91.44 316 GLY B CA 1
ATOM 10040 C C . GLY B 1 316 ? 33.938 -49.75 -12.047 1 91.44 316 GLY B C 1
ATOM 10041 O O . GLY B 1 316 ? 33.812 -50.625 -11.195 1 91.44 316 GLY B O 1
ATOM 10042 N N . THR B 1 317 ? 32.938 -48.906 -12.156 1 94.12 317 THR B N 1
ATOM 10043 C CA . THR B 1 317 ? 31.609 -49.062 -11.578 1 94.12 317 THR B CA 1
ATOM 10044 C C . THR B 1 317 ? 31.688 -49.281 -10.07 1 94.12 317 THR B C 1
ATOM 10046 O O . THR B 1 317 ? 31.297 -50.344 -9.578 1 94.12 317 THR B O 1
ATOM 10049 N N . PRO B 1 318 ? 32.125 -48.344 -9.336 1 95.75 318 PRO B N 1
ATOM 10050 C CA . PRO B 1 318 ? 32.312 -48.5 -7.895 1 95.75 318 PRO B CA 1
ATOM 10051 C C . PRO B 1 318 ? 31.047 -49 -7.188 1 95.75 318 PRO B C 1
ATOM 10053 O O . PRO B 1 318 ? 29.984 -48.375 -7.316 1 95.75 318 PRO B O 1
ATOM 10056 N N . LYS B 1 319 ? 31.141 -49.938 -6.328 1 96.62 319 LYS B N 1
ATOM 10057 C CA . LYS B 1 319 ? 30.031 -50.562 -5.637 1 96.62 319 LYS B CA 1
ATOM 10058 C C . LYS B 1 319 ? 29.438 -49.656 -4.574 1 96.62 319 LYS B C 1
ATOM 10060 O O . LYS B 1 319 ? 28.234 -49.688 -4.309 1 96.62 319 LYS B O 1
ATOM 10065 N N . TRP B 1 320 ? 30.297 -48.812 -3.941 1 95.88 320 TRP B N 1
ATOM 10066 C CA . TRP B 1 320 ? 29.812 -47.969 -2.867 1 95.88 320 TRP B CA 1
ATOM 10067 C C . TRP B 1 320 ? 28.719 -47.031 -3.371 1 95.88 320 TRP B C 1
ATOM 10069 O O . TRP B 1 320 ? 27.812 -46.656 -2.617 1 95.88 320 TRP B O 1
ATOM 10079 N N . ILE B 1 321 ? 28.844 -46.594 -4.586 1 96.56 321 ILE B N 1
ATOM 10080 C CA . ILE B 1 321 ? 27.812 -45.719 -5.168 1 96.56 321 ILE B CA 1
ATOM 10081 C C . ILE B 1 321 ? 26.5 -46.5 -5.266 1 96.56 321 ILE B C 1
ATOM 10083 O O . ILE B 1 321 ? 25.438 -45.938 -4.945 1 96.56 321 ILE B O 1
ATOM 10087 N N . PHE B 1 322 ? 26.562 -47.719 -5.715 1 96.5 322 PHE B N 1
ATOM 10088 C CA . PHE B 1 322 ? 25.375 -48.562 -5.785 1 96.5 322 PHE B CA 1
ATOM 10089 C C . PHE B 1 322 ? 24.766 -48.781 -4.398 1 96.5 322 PHE B C 1
ATOM 10091 O O . PHE B 1 322 ? 23.547 -48.719 -4.223 1 96.5 322 PHE B O 1
ATOM 10098 N N . ASP B 1 323 ? 25.609 -49.031 -3.449 1 95.56 323 ASP B N 1
ATOM 10099 C CA . ASP B 1 323 ? 25.156 -49.281 -2.084 1 95.56 323 ASP B CA 1
ATOM 10100 C C . ASP B 1 323 ? 24.406 -48.062 -1.539 1 95.56 323 ASP B C 1
ATOM 10102 O O . ASP B 1 323 ? 23.391 -48.188 -0.866 1 95.56 323 ASP B O 1
ATOM 10106 N N . GLU B 1 324 ? 24.953 -46.969 -1.789 1 94.81 324 GLU B N 1
ATOM 10107 C CA . GLU B 1 324 ? 24.297 -45.75 -1.364 1 94.81 324 GLU B CA 1
ATOM 10108 C C . GLU B 1 324 ? 22.953 -45.562 -2.059 1 94.81 324 GLU B C 1
ATOM 10110 O O . GLU B 1 324 ? 21.969 -45.188 -1.42 1 94.81 324 GLU B O 1
ATOM 10115 N N . LEU B 1 325 ? 22.953 -45.75 -3.326 1 94.88 325 LEU B N 1
ATOM 10116 C CA . LEU B 1 325 ? 21.719 -45.625 -4.098 1 94.88 325 LEU B CA 1
ATOM 10117 C C . LEU B 1 325 ? 20.672 -46.625 -3.59 1 94.88 325 LEU B C 1
ATOM 10119 O O . LEU B 1 325 ? 19.484 -46.25 -3.475 1 94.88 325 LEU B O 1
ATOM 10123 N N . GLN B 1 326 ? 21.109 -47.781 -3.355 1 94.5 326 GLN B N 1
ATOM 10124 C CA . GLN B 1 326 ? 20.203 -48.812 -2.826 1 94.5 326 GLN B CA 1
ATOM 10125 C C . GLN B 1 326 ? 19.641 -48.406 -1.47 1 94.5 326 GLN B C 1
ATOM 10127 O O . GLN B 1 326 ? 18.453 -48.562 -1.21 1 94.5 326 GLN B O 1
ATOM 10132 N N . ALA B 1 327 ? 20.5 -47.906 -0.665 1 93.12 327 ALA B N 1
ATOM 10133 C CA . ALA B 1 327 ? 20.078 -47.469 0.663 1 93.12 327 ALA B CA 1
ATOM 10134 C C . ALA B 1 327 ? 19.031 -46.344 0.569 1 93.12 327 ALA B C 1
ATOM 10136 O O . ALA B 1 327 ? 18.047 -46.344 1.305 1 93.12 327 ALA B O 1
ATOM 10137 N N . ILE B 1 328 ? 19.297 -45.438 -0.247 1 94.69 328 ILE B N 1
ATOM 10138 C CA . ILE B 1 328 ? 18.391 -44.312 -0.45 1 94.69 328 ILE B CA 1
ATOM 10139 C C . ILE B 1 328 ? 17.047 -44.812 -0.962 1 94.69 328 ILE B C 1
ATOM 10141 O O . ILE B 1 328 ? 15.992 -44.406 -0.45 1 94.69 328 ILE B O 1
ATOM 10145 N N . CYS B 1 329 ? 17.078 -45.656 -1.96 1 95.25 329 CYS B N 1
ATOM 10146 C CA . CYS B 1 329 ? 15.859 -46.188 -2.566 1 95.25 329 CYS B CA 1
ATOM 10147 C C . CYS B 1 329 ? 15.078 -47.062 -1.574 1 95.25 329 CYS B C 1
ATOM 10149 O O . CYS B 1 329 ? 13.852 -47 -1.521 1 95.25 329 CYS B O 1
ATOM 10151 N N . GLU B 1 330 ? 15.773 -47.844 -0.814 1 94.19 330 GLU B N 1
ATOM 10152 C CA . GLU B 1 330 ? 15.133 -48.688 0.189 1 94.19 330 GLU B CA 1
ATOM 10153 C C . GLU B 1 330 ? 14.438 -47.844 1.257 1 94.19 330 GLU B C 1
ATOM 10155 O O . GLU B 1 330 ? 13.305 -48.125 1.646 1 94.19 330 GLU B O 1
ATOM 10160 N N . THR B 1 331 ? 15.148 -46.938 1.725 1 93.44 331 THR B N 1
ATOM 10161 C CA . THR B 1 331 ? 14.555 -46.031 2.707 1 93.44 331 THR B CA 1
ATOM 10162 C C . THR B 1 331 ? 13.312 -45.344 2.141 1 93.44 331 THR B C 1
ATOM 10164 O O . THR B 1 331 ? 12.297 -45.219 2.828 1 93.44 331 THR B O 1
ATOM 10167 N N . GLY B 1 332 ? 13.445 -44.875 0.89 1 93.12 332 GLY B N 1
ATOM 10168 C CA . GLY B 1 332 ? 12.305 -44.25 0.232 1 93.12 332 GLY B CA 1
ATOM 10169 C C . GLY B 1 332 ? 11.109 -45.188 0.115 1 93.12 332 GLY B C 1
ATOM 10170 O O . GLY B 1 332 ? 9.961 -44.75 0.266 1 93.12 332 GLY B O 1
ATOM 10171 N N . PHE B 1 333 ? 11.375 -46.375 -0.14 1 94.38 333 PHE B N 1
ATOM 10172 C CA . PHE B 1 333 ? 10.305 -47.344 -0.312 1 94.38 333 PHE B CA 1
ATOM 10173 C C . PHE B 1 333 ? 9.672 -47.688 1.028 1 94.38 333 PHE B C 1
ATOM 10175 O O . PHE B 1 333 ? 8.445 -47.688 1.161 1 94.38 333 PHE B O 1
ATOM 10182 N N . HIS B 1 334 ? 10.461 -47.938 2.01 1 93.25 334 HIS B N 1
ATOM 10183 C CA . HIS B 1 334 ? 9.969 -48.406 3.301 1 93.25 334 HIS B CA 1
ATOM 10184 C C . HIS B 1 334 ? 9.195 -47.312 4.023 1 93.25 334 HIS B C 1
ATOM 10186 O O . HIS B 1 334 ? 8.258 -47.594 4.77 1 93.25 334 HIS B O 1
ATOM 10192 N N . TYR B 1 335 ? 9.57 -46.125 3.855 1 93.5 335 TYR B N 1
ATOM 10193 C CA . TYR B 1 335 ? 8.93 -45.031 4.551 1 93.5 335 TYR B CA 1
ATOM 10194 C C . TYR B 1 335 ? 8.125 -44.156 3.584 1 93.5 335 TYR B C 1
ATOM 10196 O O . TYR B 1 335 ? 7.934 -42.969 3.82 1 93.5 335 TYR B O 1
ATOM 10204 N N . ARG B 1 336 ? 7.73 -44.719 2.535 1 92.06 336 ARG B N 1
ATOM 10205 C CA . ARG B 1 336 ? 6.93 -44 1.547 1 92.06 336 ARG B CA 1
ATOM 10206 C C . ARG B 1 336 ? 5.609 -43.531 2.148 1 92.06 336 ARG B C 1
ATOM 10208 O O . ARG B 1 336 ? 4.961 -44.25 2.889 1 92.06 336 ARG B O 1
ATOM 10215 N N . ASP B 1 337 ? 5.262 -42.312 1.776 1 90.94 337 ASP B N 1
ATOM 10216 C CA . ASP B 1 337 ? 3.99 -41.75 2.227 1 90.94 337 ASP B CA 1
ATOM 10217 C C . ASP B 1 337 ? 2.816 -42.375 1.483 1 90.94 337 ASP B C 1
ATOM 10219 O O . ASP B 1 337 ? 2.947 -42.75 0.32 1 90.94 337 ASP B O 1
ATOM 10223 N N . LYS B 1 338 ? 1.727 -42.375 2.18 1 90.12 338 LYS B N 1
ATOM 10224 C CA . LYS B 1 338 ? 0.5 -42.75 1.485 1 90.12 338 LYS B CA 1
ATOM 10225 C C . LYS B 1 338 ? 0.112 -41.719 0.439 1 90.12 338 LYS B C 1
ATOM 10227 O O . LYS B 1 338 ? 0.272 -40.531 0.664 1 90.12 338 LYS B O 1
ATOM 10232 N N . SER B 1 339 ? -0.249 -42.188 -0.715 1 90 339 SER B N 1
ATOM 10233 C CA . SER B 1 339 ? -0.715 -41.312 -1.791 1 90 339 SER B CA 1
ATOM 10234 C C . SER B 1 339 ? -2.227 -41.438 -1.971 1 90 339 SER B C 1
ATOM 10236 O O . SER B 1 339 ? -2.854 -42.344 -1.466 1 90 339 SER B O 1
ATOM 10238 N N . PRO B 1 340 ? -2.787 -40.5 -2.703 1 90 340 PRO B N 1
ATOM 10239 C CA . PRO B 1 340 ? -4.207 -40.656 -3.018 1 90 340 PRO B CA 1
ATOM 10240 C C . PRO B 1 340 ? -4.512 -42 -3.709 1 90 340 PRO B C 1
ATOM 10242 O O . PRO B 1 340 ? -3.783 -42.406 -4.621 1 90 340 PRO B O 1
ATOM 10245 N N . PRO B 1 341 ? -5.535 -42.562 -3.27 1 92 341 PRO B N 1
ATOM 10246 C CA . PRO B 1 341 ? -5.855 -43.906 -3.777 1 92 341 PRO B CA 1
ATOM 10247 C C . PRO B 1 341 ? -5.988 -43.938 -5.297 1 92 341 PRO B C 1
ATOM 10249 O O . PRO B 1 341 ? -5.609 -44.938 -5.934 1 92 341 PRO B O 1
ATOM 10252 N N . ILE B 1 342 ? -6.527 -42.938 -5.84 1 94.88 342 ILE B N 1
ATOM 10253 C CA . ILE B 1 342 ? -6.742 -42.906 -7.281 1 94.88 342 ILE B CA 1
ATOM 10254 C C . ILE B 1 342 ? -5.402 -43.031 -8 1 94.88 342 ILE B C 1
ATOM 10256 O O . ILE B 1 342 ? -5.285 -43.781 -8.992 1 94.88 342 ILE B O 1
ATOM 10260 N N . ASN B 1 343 ? -4.43 -42.375 -7.547 1 93.88 343 ASN B N 1
ATOM 10261 C CA . ASN B 1 343 ? -3.102 -42.469 -8.141 1 93.88 343 ASN B CA 1
ATOM 10262 C C . ASN B 1 343 ? -2.465 -43.812 -7.859 1 93.88 343 ASN B C 1
ATOM 10264 O O . ASN B 1 343 ? -1.774 -44.375 -8.719 1 93.88 343 ASN B O 1
ATOM 10268 N N . TYR B 1 344 ? -2.664 -44.281 -6.695 1 94.62 344 TYR B N 1
ATOM 10269 C CA . TYR B 1 344 ? -2.117 -45.562 -6.27 1 94.62 344 TYR B CA 1
ATOM 10270 C C . TYR B 1 344 ? -2.602 -46.688 -7.168 1 94.62 344 TYR B C 1
ATOM 10272 O O . TYR B 1 344 ? -1.801 -47.5 -7.656 1 94.62 344 TYR B O 1
ATOM 10280 N N . VAL B 1 345 ? -3.873 -46.781 -7.434 1 96.62 345 VAL B N 1
ATOM 10281 C CA . VAL B 1 345 ? -4.438 -47.875 -8.203 1 96.62 345 VAL B CA 1
ATOM 10282 C C . VAL B 1 345 ? -4.016 -47.781 -9.664 1 96.62 345 VAL B C 1
ATOM 10284 O O . VAL B 1 345 ? -3.854 -48.781 -10.359 1 96.62 345 VAL B O 1
ATOM 10287 N N . VAL B 1 346 ? -3.92 -46.531 -10.141 1 96.75 346 VAL B N 1
ATOM 10288 C CA . VAL B 1 346 ? -3.469 -46.344 -11.516 1 96.75 346 VAL B CA 1
ATOM 10289 C C . VAL B 1 346 ? -2.053 -46.875 -11.68 1 96.75 346 VAL B C 1
ATOM 10291 O O . VAL B 1 346 ? -1.768 -47.594 -12.648 1 96.75 346 VAL B O 1
ATOM 10294 N N . ASN B 1 347 ? -1.207 -46.594 -10.766 1 95.38 347 ASN B N 1
ATOM 10295 C CA . ASN B 1 347 ? 0.182 -47.031 -10.82 1 95.38 347 ASN B CA 1
ATOM 10296 C C . ASN B 1 347 ? 0.288 -48.562 -10.75 1 95.38 347 ASN B C 1
ATOM 10298 O O . ASN B 1 347 ? 1.021 -49.156 -11.523 1 95.38 347 ASN B O 1
ATOM 10302 N N . ILE B 1 348 ? -0.406 -49.156 -9.859 1 96.69 348 ILE B N 1
ATOM 10303 C CA . ILE B 1 348 ? -0.303 -50.594 -9.648 1 96.69 348 ILE B CA 1
ATOM 10304 C C . ILE B 1 348 ? -0.882 -51.344 -10.859 1 96.69 348 ILE B C 1
ATOM 10306 O O . ILE B 1 348 ? -0.323 -52.344 -11.305 1 96.69 348 ILE B O 1
ATOM 10310 N N . SER B 1 349 ? -2.047 -50.875 -11.328 1 97.56 349 SER B N 1
ATOM 10311 C CA . SER B 1 349 ? -2.652 -51.562 -12.484 1 97.56 349 SER B CA 1
ATOM 10312 C C . SER B 1 349 ? -1.725 -51.5 -13.695 1 97.56 349 SER B C 1
ATOM 10314 O O . SER B 1 349 ? -1.662 -52.469 -14.469 1 97.56 349 SER B O 1
ATOM 10316 N N . SER B 1 350 ? -1.022 -50.469 -13.875 1 95.94 350 SER B N 1
ATOM 10317 C CA . SER B 1 350 ? -0.04 -50.375 -14.953 1 95.94 350 SER B CA 1
ATOM 10318 C C . SER B 1 350 ? 1.144 -51.281 -14.703 1 95.94 350 SER B C 1
ATOM 10320 O O . SER B 1 350 ? 1.625 -51.969 -15.625 1 95.94 350 SER B O 1
ATOM 10322 N N . ASN B 1 351 ? 1.611 -51.406 -13.461 1 96 351 ASN B N 1
ATOM 10323 C CA . ASN B 1 351 ? 2.736 -52.25 -13.078 1 96 351 ASN B CA 1
ATOM 10324 C C . ASN B 1 351 ? 2.428 -53.719 -13.305 1 96 351 ASN B C 1
ATOM 10326 O O . ASN B 1 351 ? 3.324 -54.5 -13.617 1 96 351 ASN B O 1
ATOM 10330 N N . MET B 1 352 ? 1.198 -54.062 -13.125 1 96.81 352 MET B N 1
ATOM 10331 C CA . MET B 1 352 ? 0.789 -55.469 -13.219 1 96.81 352 MET B CA 1
ATOM 10332 C C . MET B 1 352 ? 1.01 -56 -14.625 1 96.81 352 MET B C 1
ATOM 10334 O O . MET B 1 352 ? 1.16 -57.219 -14.82 1 96.81 352 MET B O 1
ATOM 10338 N N . GLN B 1 353 ? 1.008 -55.094 -15.578 1 94.12 353 GLN B N 1
ATOM 10339 C CA . GLN B 1 353 ? 1.292 -55.5 -16.953 1 94.12 353 GLN B CA 1
ATOM 10340 C C . GLN B 1 353 ? 2.783 -55.75 -17.156 1 94.12 353 GLN B C 1
ATOM 10342 O O . GLN B 1 353 ? 3.172 -56.562 -17.984 1 94.12 353 GLN B O 1
ATOM 10347 N N . ILE B 1 354 ? 3.621 -55.156 -16.391 1 94 354 ILE B N 1
ATOM 10348 C CA . ILE B 1 354 ? 5.043 -55.062 -16.703 1 94 354 ILE B CA 1
ATOM 10349 C C . ILE B 1 354 ? 5.832 -56 -15.789 1 94 354 ILE B C 1
ATOM 10351 O O . ILE B 1 354 ? 6.789 -56.656 -16.234 1 94 354 ILE B O 1
ATOM 10355 N N . PHE B 1 355 ? 5.457 -56.156 -14.531 1 95.88 355 PHE B N 1
ATOM 10356 C CA . PHE B 1 355 ? 6.262 -56.844 -13.531 1 95.88 355 PHE B CA 1
ATOM 10357 C C . PHE B 1 355 ? 5.574 -58.125 -13.07 1 95.88 355 PHE B C 1
ATOM 10359 O O . PHE B 1 355 ? 4.352 -58.25 -13.188 1 95.88 355 PHE B O 1
ATOM 10366 N N . PRO B 1 356 ? 6.344 -59 -12.492 1 95.5 356 PRO B N 1
ATOM 10367 C CA . PRO B 1 356 ? 5.723 -60.156 -11.859 1 95.5 356 PRO B CA 1
ATOM 10368 C C . PRO B 1 356 ? 5 -59.812 -10.562 1 95.5 356 PRO B C 1
ATOM 10370 O O . PRO B 1 356 ? 5.305 -58.781 -9.938 1 95.5 356 PRO B O 1
ATOM 10373 N N . PRO B 1 357 ? 4.062 -60.5 -10.148 1 95.69 357 PRO B N 1
ATOM 10374 C CA . PRO B 1 357 ? 3.207 -60.188 -9.008 1 95.69 357 PRO B CA 1
ATOM 10375 C C . PRO B 1 357 ? 4.004 -59.844 -7.746 1 95.69 357 PRO B C 1
ATOM 10377 O O . PRO B 1 357 ? 3.6 -58.969 -6.977 1 95.69 357 PRO B O 1
ATOM 10380 N N . GLU B 1 358 ? 5.094 -60.5 -7.539 1 95.06 358 GLU B N 1
ATOM 10381 C CA . GLU B 1 358 ? 5.879 -60.25 -6.332 1 95.06 358 GLU B CA 1
ATOM 10382 C C . GLU B 1 358 ? 6.484 -58.844 -6.34 1 95.06 358 GLU B C 1
ATOM 10384 O O . GLU B 1 358 ? 6.906 -58.344 -5.297 1 95.06 358 GLU B O 1
ATOM 10389 N N . ASP B 1 359 ? 6.469 -58.25 -7.504 1 96.06 359 ASP B N 1
ATOM 10390 C CA . ASP B 1 359 ? 7.133 -56.969 -7.621 1 96.06 359 ASP B CA 1
ATOM 10391 C C . ASP B 1 359 ? 6.148 -55.875 -8.039 1 96.06 359 ASP B C 1
ATOM 10393 O O . ASP B 1 359 ? 6.551 -54.781 -8.453 1 96.06 359 ASP B O 1
ATOM 10397 N N . TRP B 1 360 ? 4.859 -56.125 -7.93 1 96.12 360 TRP B N 1
ATOM 10398 C CA . TRP B 1 360 ? 3.854 -55.125 -8.344 1 96.12 360 TRP B CA 1
ATOM 10399 C C . TRP B 1 360 ? 3.977 -53.844 -7.531 1 96.12 360 TRP B C 1
ATOM 10401 O O . TRP B 1 360 ? 3.746 -52.75 -8.055 1 96.12 360 TRP B O 1
ATOM 10411 N N . LEU B 1 361 ? 4.383 -53.969 -6.301 1 94.62 361 LEU B N 1
ATOM 10412 C CA . LEU B 1 361 ? 4.441 -52.812 -5.418 1 94.62 361 LEU B CA 1
ATOM 10413 C C . LEU B 1 361 ? 5.797 -52.094 -5.516 1 94.62 361 LEU B C 1
ATOM 10415 O O . LEU B 1 361 ? 5.867 -50.906 -5.715 1 94.62 361 LEU B O 1
ATOM 10419 N N . ILE B 1 362 ? 6.844 -52.844 -5.473 1 94.31 362 ILE B N 1
ATOM 10420 C CA . ILE B 1 362 ? 8.188 -52.281 -5.449 1 94.31 362 ILE B CA 1
ATOM 10421 C C . ILE B 1 362 ? 8.586 -51.844 -6.855 1 94.31 362 ILE B C 1
ATOM 10423 O O . ILE B 1 362 ? 9.305 -50.844 -7.023 1 94.31 362 ILE B O 1
ATOM 10427 N N . ALA B 1 363 ? 8.125 -52.656 -7.883 1 93.38 363 ALA B N 1
ATOM 10428 C CA . ALA B 1 363 ? 8.453 -52.375 -9.281 1 93.38 363 ALA B CA 1
ATOM 10429 C C . ALA B 1 363 ? 9.953 -52.156 -9.461 1 93.38 363 ALA B C 1
ATOM 10431 O O . ALA B 1 363 ? 10.758 -52.938 -8.969 1 93.38 363 ALA B O 1
ATOM 10432 N N . SER B 1 364 ? 10.344 -51.062 -10.125 1 91.31 364 SER B N 1
ATOM 10433 C CA . SER B 1 364 ? 11.758 -50.781 -10.375 1 91.31 364 SER B CA 1
ATOM 10434 C C . SER B 1 364 ? 12.289 -49.75 -9.383 1 91.31 364 SER B C 1
ATOM 10436 O O . SER B 1 364 ? 13.305 -49.094 -9.648 1 91.31 364 SER B O 1
ATOM 10438 N N . SER B 1 365 ? 11.711 -49.625 -8.281 1 91.56 365 SER B N 1
ATOM 10439 C CA . SER B 1 365 ? 12.039 -48.531 -7.379 1 91.56 365 SER B CA 1
ATOM 10440 C C . SER B 1 365 ? 13.305 -48.844 -6.578 1 91.56 365 SER B C 1
ATOM 10442 O O . SER B 1 365 ? 14.008 -47.906 -6.156 1 91.56 365 SER B O 1
ATOM 10444 N N . VAL B 1 366 ? 13.625 -50.094 -6.359 1 94.06 366 VAL B N 1
ATOM 10445 C CA . VAL B 1 366 ? 14.773 -50.469 -5.531 1 94.06 366 VAL B CA 1
ATOM 10446 C C . VAL B 1 366 ? 15.656 -51.469 -6.273 1 94.06 366 VAL B C 1
ATOM 10448 O O . VAL B 1 366 ? 15.336 -52.656 -6.348 1 94.06 366 VAL B O 1
ATOM 10451 N N . PRO B 1 367 ? 16.766 -50.938 -6.797 1 94 367 PRO B N 1
ATOM 10452 C CA . PRO B 1 367 ? 17.719 -51.938 -7.301 1 94 367 PRO B CA 1
ATOM 10453 C C . PRO B 1 367 ? 18.266 -52.844 -6.203 1 94 367 PRO B C 1
ATOM 10455 O O . PRO B 1 367 ? 18.766 -52.375 -5.18 1 94 367 PRO B O 1
ATOM 10458 N N . SER B 1 368 ? 18.25 -54.156 -6.402 1 92.94 368 SER B N 1
ATOM 10459 C CA . SER B 1 368 ? 18.562 -55.062 -5.312 1 92.94 368 SER B CA 1
ATOM 10460 C C . SER B 1 368 ? 19.812 -55.906 -5.621 1 92.94 368 SER B C 1
ATOM 10462 O O . SER B 1 368 ? 20.391 -56.531 -4.727 1 92.94 368 SER B O 1
ATOM 10464 N N . LYS B 1 369 ? 20.281 -55.781 -6.824 1 96.44 369 LYS B N 1
ATOM 10465 C CA . LYS B 1 369 ? 21.422 -56.625 -7.219 1 96.44 369 LYS B CA 1
ATOM 10466 C C . LYS B 1 369 ? 22.5 -55.781 -7.902 1 96.44 369 LYS B C 1
ATOM 10468 O O . LYS B 1 369 ? 22.234 -55.125 -8.922 1 96.44 369 LYS B O 1
ATOM 10473 N N . PHE B 1 370 ? 23.672 -55.844 -7.285 1 97.25 370 PHE B N 1
ATOM 10474 C CA . PHE B 1 370 ? 24.781 -55.156 -7.914 1 97.25 370 PHE B CA 1
ATOM 10475 C C . PHE B 1 370 ? 25.375 -55.969 -9.055 1 97.25 370 PHE B C 1
ATOM 10477 O O . PHE B 1 370 ? 25.781 -57.125 -8.844 1 97.25 370 PHE B O 1
ATOM 10484 N N . SER B 1 371 ? 25.312 -55.406 -10.281 1 97.44 371 SER B N 1
ATOM 10485 C CA . SER B 1 371 ? 25.875 -56.031 -11.461 1 97.44 371 SER B CA 1
ATOM 10486 C C . SER B 1 371 ? 26.75 -55.062 -12.242 1 97.44 371 SER B C 1
ATOM 10488 O O . SER B 1 371 ? 26.25 -54.312 -13.086 1 97.44 371 SER B O 1
ATOM 10490 N N . PRO B 1 372 ? 28.031 -55.125 -12 1 96.56 372 PRO B N 1
ATOM 10491 C CA . PRO B 1 372 ? 28.938 -54.25 -12.75 1 96.56 372 PRO B CA 1
ATOM 10492 C C . PRO B 1 372 ? 28.828 -54.438 -14.258 1 96.56 372 PRO B C 1
ATOM 10494 O O . PRO B 1 372 ? 28.938 -53.5 -15.023 1 96.56 372 PRO B O 1
ATOM 10497 N N . ASP B 1 373 ? 28.562 -55.719 -14.617 1 96.25 373 ASP B N 1
ATOM 10498 C CA . ASP B 1 373 ? 28.469 -56.031 -16.047 1 96.25 373 ASP B CA 1
ATOM 10499 C C . ASP B 1 373 ? 27.25 -55.344 -16.672 1 96.25 373 ASP B C 1
ATOM 10501 O O . ASP B 1 373 ? 27.344 -54.781 -17.781 1 96.25 373 ASP B O 1
ATOM 10505 N N . ALA B 1 374 ? 26.172 -55.406 -16.016 1 96.88 374 ALA B N 1
ATOM 10506 C CA . ALA B 1 374 ? 24.969 -54.781 -16.531 1 96.88 374 ALA B CA 1
ATOM 10507 C C . ALA B 1 374 ? 25.156 -53.281 -16.672 1 96.88 374 ALA B C 1
ATOM 10509 O O . ALA B 1 374 ? 24.734 -52.656 -17.656 1 96.88 374 ALA B O 1
ATOM 10510 N N . ILE B 1 375 ? 25.797 -52.688 -15.648 1 97.31 375 ILE B N 1
ATOM 10511 C CA . ILE B 1 375 ? 26.062 -51.25 -15.664 1 97.31 375 ILE B CA 1
ATOM 10512 C C . ILE B 1 375 ? 27.031 -50.906 -16.797 1 97.31 375 ILE B C 1
ATOM 10514 O O . ILE B 1 375 ? 26.781 -49.969 -17.562 1 97.31 375 ILE B O 1
ATOM 10518 N N . GLN B 1 376 ? 28.094 -51.688 -16.922 1 96.81 376 GLN B N 1
ATOM 10519 C CA . GLN B 1 376 ? 29.109 -51.469 -17.938 1 96.81 376 GLN B CA 1
ATOM 10520 C C . GLN B 1 376 ? 28.516 -51.625 -19.344 1 96.81 376 GLN B C 1
ATOM 10522 O O . GLN B 1 376 ? 28.891 -50.875 -20.266 1 96.81 376 GLN B O 1
ATOM 10527 N N . ASN B 1 377 ? 27.656 -52.562 -19.453 1 96.75 377 ASN B N 1
ATOM 10528 C CA . ASN B 1 377 ? 27.031 -52.812 -20.75 1 96.75 377 ASN B CA 1
ATOM 10529 C C . ASN B 1 377 ? 26.25 -51.562 -21.219 1 96.75 377 ASN B C 1
ATOM 10531 O O . ASN B 1 377 ? 26.359 -51.156 -22.375 1 96.75 377 ASN B O 1
ATOM 10535 N N . ILE B 1 378 ? 25.438 -51.031 -20.344 1 97.38 378 ILE B N 1
ATOM 10536 C CA . ILE B 1 378 ? 24.672 -49.844 -20.703 1 97.38 378 ILE B CA 1
ATOM 10537 C C . ILE B 1 378 ? 25.625 -48.656 -20.984 1 97.38 378 ILE B C 1
ATOM 10539 O O . ILE B 1 378 ? 25.422 -47.906 -21.938 1 97.38 378 ILE B O 1
ATOM 10543 N N . LEU B 1 379 ? 26.672 -48.5 -20.141 1 97.56 379 LEU B N 1
ATOM 10544 C CA . LEU B 1 379 ? 27.656 -47.438 -20.359 1 97.56 379 LEU B CA 1
ATOM 10545 C C . LEU B 1 379 ? 28.297 -47.562 -21.734 1 97.56 379 LEU B C 1
ATOM 10547 O O . LEU B 1 379 ? 28.531 -46.562 -22.406 1 97.56 379 LEU B O 1
ATOM 10551 N N . ASN B 1 380 ? 28.5 -48.781 -22.125 1 96.75 380 ASN B N 1
ATOM 10552 C CA . ASN B 1 380 ? 29.125 -49.031 -23.422 1 96.75 380 ASN B CA 1
ATOM 10553 C C . ASN B 1 380 ? 28.188 -48.688 -24.578 1 96.75 380 ASN B C 1
ATOM 10555 O O . ASN B 1 380 ? 28.625 -48.5 -25.703 1 96.75 380 ASN B O 1
ATOM 10559 N N . GLU B 1 381 ? 26.922 -48.688 -24.281 1 97.19 381 GLU B N 1
ATOM 10560 C CA . GLU B 1 381 ? 25.938 -48.375 -25.312 1 97.19 381 GLU B CA 1
ATOM 10561 C C . GLU B 1 381 ? 25.797 -46.875 -25.5 1 97.19 381 GLU B C 1
ATOM 10563 O O . GLU B 1 381 ? 25.203 -46.406 -26.484 1 97.19 381 GLU B O 1
ATOM 10568 N N . LEU B 1 382 ? 26.344 -46.062 -24.562 1 98.06 382 LEU B N 1
ATOM 10569 C CA . LEU B 1 382 ? 26.375 -44.625 -24.703 1 98.06 382 LEU B CA 1
ATOM 10570 C C . LEU B 1 382 ? 27.562 -44.188 -25.547 1 98.06 382 LEU B C 1
ATOM 10572 O O . LEU B 1 382 ? 28.562 -43.688 -25.016 1 98.06 382 LEU B O 1
ATOM 10576 N N . THR B 1 383 ? 27.391 -44.281 -26.875 1 96.56 383 THR B N 1
ATOM 10577 C CA . THR B 1 383 ? 28.547 -44.094 -27.766 1 96.56 383 THR B CA 1
ATOM 10578 C C . THR B 1 383 ? 28.203 -43.125 -28.906 1 96.56 383 THR B C 1
ATOM 10580 O O . THR B 1 383 ? 27.031 -42.969 -29.25 1 96.56 383 THR B O 1
ATOM 10583 N N . PRO B 1 384 ? 29.234 -42.531 -29.5 1 97 384 PRO B N 1
ATOM 10584 C CA . PRO B 1 384 ? 29.031 -41.656 -30.656 1 97 384 PRO B CA 1
ATOM 10585 C C . PRO B 1 384 ? 28.438 -42.375 -31.859 1 97 384 PRO B C 1
ATOM 10587 O O . PRO B 1 384 ? 27.812 -41.75 -32.719 1 97 384 PRO B O 1
ATOM 10590 N N . GLU B 1 385 ? 28.5 -43.656 -31.953 1 96.44 385 GLU B N 1
ATOM 10591 C CA . GLU B 1 385 ? 28.047 -44.438 -33.094 1 96.44 385 GLU B CA 1
ATOM 10592 C C . GLU B 1 385 ? 26.516 -44.531 -33.125 1 96.44 385 GLU B C 1
ATOM 10594 O O . GLU B 1 385 ? 25.938 -44.812 -34.188 1 96.44 385 GLU B O 1
ATOM 10599 N N . THR B 1 386 ? 25.906 -44.25 -32.031 1 96.56 386 THR B N 1
ATOM 10600 C CA . THR B 1 386 ? 24.469 -44.469 -32 1 96.56 386 THR B CA 1
ATOM 10601 C C . THR B 1 386 ? 23.734 -43.219 -31.562 1 96.56 386 THR B C 1
ATOM 10603 O O . THR B 1 386 ? 22.516 -43.188 -31.453 1 96.56 386 THR B O 1
ATOM 10606 N N . VAL B 1 387 ? 24.422 -42.188 -31.359 1 97.75 387 VAL B N 1
ATOM 10607 C CA . VAL B 1 387 ? 23.891 -41 -30.688 1 97.75 387 VAL B CA 1
ATOM 10608 C C . VAL B 1 387 ? 22.938 -40.25 -31.609 1 97.75 387 VAL B C 1
ATOM 10610 O O . VAL B 1 387 ? 23.141 -40.25 -32.844 1 97.75 387 VAL B O 1
ATOM 10613 N N . ARG B 1 388 ? 21.828 -39.719 -31.094 1 98.19 388 ARG B N 1
ATOM 10614 C CA . ARG B 1 388 ? 20.906 -38.781 -31.719 1 98.19 388 ARG B CA 1
ATOM 10615 C C . ARG B 1 388 ? 20.859 -37.469 -30.953 1 98.19 388 ARG B C 1
ATOM 10617 O O . ARG B 1 388 ? 20.516 -37.438 -29.766 1 98.19 388 ARG B O 1
ATOM 10624 N N . ILE B 1 389 ? 21.234 -36.375 -31.578 1 98.5 389 ILE B N 1
ATOM 10625 C CA . ILE B 1 389 ? 21.312 -35.062 -30.891 1 98.5 389 ILE B CA 1
ATOM 10626 C C . ILE B 1 389 ? 20.234 -34.156 -31.422 1 98.5 389 ILE B C 1
ATOM 10628 O O . ILE B 1 389 ? 20.156 -33.875 -32.625 1 98.5 389 ILE B O 1
ATOM 10632 N N . PHE B 1 390 ? 19.312 -33.75 -30.562 1 98.44 390 PHE B N 1
ATOM 10633 C CA . PHE B 1 390 ? 18.297 -32.75 -30.891 1 98.44 390 PHE B CA 1
ATOM 10634 C C . PHE B 1 390 ? 18.641 -31.406 -30.281 1 98.44 390 PHE B C 1
ATOM 10636 O O . PHE B 1 390 ? 18.688 -31.266 -29.062 1 98.44 390 PHE B O 1
ATOM 10643 N N . TRP B 1 391 ? 18.922 -30.453 -31.078 1 98.31 391 TRP B N 1
ATOM 10644 C CA . TRP B 1 391 ? 19.312 -29.094 -30.719 1 98.31 391 TRP B CA 1
ATOM 10645 C C . TRP B 1 391 ? 18.172 -28.109 -31.031 1 98.31 391 TRP B C 1
ATOM 10647 O O . TRP B 1 391 ? 17.922 -27.781 -32.188 1 98.31 391 TRP B O 1
ATOM 10657 N N . GLU B 1 392 ? 17.453 -27.656 -29.953 1 98.06 392 GLU B N 1
ATOM 10658 C CA . GLU B 1 392 ? 16.25 -26.828 -30.078 1 98.06 392 GLU B CA 1
ATOM 10659 C C . GLU B 1 392 ? 16.562 -25.359 -29.781 1 98.06 392 GLU B C 1
ATOM 10661 O O . GLU B 1 392 ? 17.031 -25.031 -28.688 1 98.06 392 GLU B O 1
ATOM 10666 N N . SER B 1 393 ? 16.297 -24.453 -30.656 1 97.56 393 SER B N 1
ATOM 10667 C CA . SER B 1 393 ? 16.547 -23.031 -30.453 1 97.56 393 SER B CA 1
ATOM 10668 C C . SER B 1 393 ? 15.758 -22.188 -31.469 1 97.56 393 SER B C 1
ATOM 10670 O O . SER B 1 393 ? 15.617 -22.578 -32.625 1 97.56 393 SER B O 1
ATOM 10672 N N . LYS B 1 394 ? 15.273 -21.047 -31.031 1 94.31 394 LYS B N 1
ATOM 10673 C CA . LYS B 1 394 ? 14.602 -20.109 -31.922 1 94.31 394 LYS B CA 1
ATOM 10674 C C . LYS B 1 394 ? 15.578 -19.516 -32.938 1 94.31 394 LYS B C 1
ATOM 10676 O O . LYS B 1 394 ? 15.164 -18.984 -33.969 1 94.31 394 LYS B O 1
ATOM 10681 N N . LYS B 1 395 ? 16.844 -19.625 -32.688 1 95.38 395 LYS B N 1
ATOM 10682 C CA . LYS B 1 395 ? 17.875 -19.094 -33.562 1 95.38 395 LYS B CA 1
ATOM 10683 C C . LYS B 1 395 ? 17.875 -19.812 -34.938 1 95.38 395 LYS B C 1
ATOM 10685 O O . LYS B 1 395 ? 18.422 -19.312 -35.906 1 95.38 395 LYS B O 1
ATOM 10690 N N . PHE B 1 396 ? 17.25 -20.922 -34.969 1 97.31 396 PHE B N 1
ATOM 10691 C CA . PHE B 1 396 ? 17.219 -21.703 -36.219 1 97.31 396 PHE B CA 1
ATOM 10692 C C . PHE B 1 396 ? 16.031 -21.312 -37.062 1 97.31 396 PHE B C 1
ATOM 10694 O O . PHE B 1 396 ? 15.82 -21.859 -38.156 1 97.31 396 PHE B O 1
ATOM 10701 N N . GLU B 1 397 ? 15.203 -20.516 -36.562 1 95.31 397 GLU B N 1
ATOM 10702 C CA . GLU B 1 397 ? 14.047 -20.062 -37.344 1 95.31 397 GLU B CA 1
ATOM 10703 C C . GLU B 1 397 ? 14.469 -19.531 -38.688 1 95.31 397 GLU B C 1
ATOM 10705 O O . GLU B 1 397 ? 15.367 -18.688 -38.781 1 95.31 397 GLU B O 1
ATOM 10710 N N . GLY B 1 398 ? 13.875 -19.938 -39.781 1 94 398 GLY B N 1
ATOM 10711 C CA . GLY B 1 398 ? 14.172 -19.5 -41.125 1 94 398 GLY B CA 1
ATOM 10712 C C . GLY B 1 398 ? 15.352 -20.234 -41.75 1 94 398 GLY B C 1
ATOM 10713 O O . GLY B 1 398 ? 15.68 -20.016 -42.906 1 94 398 GLY B O 1
ATOM 10714 N N . LYS B 1 399 ? 16.109 -21.094 -41.031 1 93.56 399 LYS B N 1
ATOM 10715 C CA . LYS B 1 399 ? 17.312 -21.75 -41.5 1 93.56 399 LYS B CA 1
ATOM 10716 C C . LYS B 1 399 ? 17.094 -23.25 -41.688 1 93.56 399 LYS B C 1
ATOM 10718 O O . LYS B 1 399 ? 18.031 -24 -41.969 1 93.56 399 LYS B O 1
ATOM 10723 N N . THR B 1 400 ? 15.867 -23.719 -41.406 1 97 400 THR B N 1
ATOM 10724 C CA . THR B 1 400 ? 15.555 -25.125 -41.5 1 97 400 THR B CA 1
ATOM 10725 C C . THR B 1 400 ? 14.883 -25.422 -42.844 1 97 400 THR B C 1
ATOM 10727 O O . THR B 1 400 ? 14.367 -24.516 -43.5 1 97 400 THR B O 1
ATOM 10730 N N . ASN B 1 401 ? 14.883 -26.719 -43.25 1 96.5 401 ASN B N 1
ATOM 10731 C CA . ASN B 1 401 ? 14.367 -27.047 -44.594 1 96.5 401 ASN B CA 1
ATOM 10732 C C . ASN B 1 401 ? 13.273 -28.109 -44.531 1 96.5 401 ASN B C 1
ATOM 10734 O O . ASN B 1 401 ? 12.719 -28.5 -45.562 1 96.5 401 ASN B O 1
ATOM 10738 N N . LEU B 1 402 ? 12.977 -28.656 -43.375 1 97.5 402 LEU B N 1
ATOM 10739 C CA . LEU B 1 402 ? 11.953 -29.688 -43.25 1 97.5 402 LEU B CA 1
ATOM 10740 C C . LEU B 1 402 ? 10.906 -29.281 -42.219 1 97.5 402 LEU B C 1
ATOM 10742 O O . LEU B 1 402 ? 11.148 -28.375 -41.406 1 97.5 402 LEU B O 1
ATOM 10746 N N . ALA B 1 403 ? 9.734 -29.922 -42.25 1 97.25 403 ALA B N 1
ATOM 10747 C CA . ALA B 1 403 ? 8.656 -29.703 -41.312 1 97.25 403 ALA B CA 1
ATOM 10748 C C . ALA B 1 403 ? 7.984 -31.016 -40.906 1 97.25 403 ALA B C 1
ATOM 10750 O O . ALA B 1 403 ? 7.684 -31.844 -41.75 1 97.25 403 ALA B O 1
ATOM 10751 N N . GLU B 1 404 ? 7.91 -31.25 -39.656 1 96.81 404 GLU B N 1
ATOM 10752 C CA . GLU B 1 404 ? 7.172 -32.406 -39.156 1 96.81 404 GLU B CA 1
ATOM 10753 C C . GLU B 1 404 ? 5.691 -32.312 -39.5 1 96.81 404 GLU B C 1
ATOM 10755 O O . GLU B 1 404 ? 5.082 -31.234 -39.344 1 96.81 404 GLU B O 1
ATOM 10760 N N . PRO B 1 405 ? 5.031 -33.281 -39.906 1 94.12 405 PRO B N 1
ATOM 10761 C CA . PRO B 1 405 ? 3.732 -33.188 -40.562 1 94.12 405 PRO B CA 1
ATOM 10762 C C . PRO B 1 405 ? 2.58 -32.969 -39.594 1 94.12 405 PRO B C 1
ATOM 10764 O O . PRO B 1 405 ? 1.535 -32.438 -40 1 94.12 405 PRO B O 1
ATOM 10767 N N . TRP B 1 406 ? 2.652 -33.375 -38.438 1 94.62 406 TRP B N 1
ATOM 10768 C CA . TRP B 1 406 ? 1.502 -33.375 -37.531 1 94.62 406 TRP B CA 1
ATOM 10769 C C . TRP B 1 406 ? 1.423 -32.062 -36.75 1 94.62 406 TRP B C 1
ATOM 10771 O O . TRP B 1 406 ? 0.353 -31.453 -36.656 1 94.62 406 TRP B O 1
ATOM 10781 N N . TYR B 1 407 ? 2.521 -31.641 -36.188 1 95.19 407 TYR B N 1
ATOM 10782 C CA . TYR B 1 407 ? 2.529 -30.438 -35.375 1 95.19 407 TYR B CA 1
ATOM 10783 C C . TYR B 1 407 ? 3.17 -29.281 -36.094 1 95.19 407 TYR B C 1
ATOM 10785 O O . TYR B 1 407 ? 3.09 -28.125 -35.656 1 95.19 407 TYR B O 1
ATOM 10793 N N . GLY B 1 408 ? 3.811 -29.531 -37.188 1 94.31 408 GLY B N 1
ATOM 10794 C CA . GLY B 1 408 ? 4.375 -28.484 -38 1 94.31 408 GLY B CA 1
ATOM 10795 C C . GLY B 1 408 ? 5.723 -28 -37.531 1 94.31 408 GLY B C 1
ATOM 10796 O O . GLY B 1 408 ? 6.137 -26.875 -37.844 1 94.31 408 GLY B O 1
ATOM 10797 N N . THR B 1 409 ? 6.496 -28.75 -36.75 1 97.44 409 THR B N 1
ATOM 10798 C CA . THR B 1 409 ? 7.797 -28.359 -36.219 1 97.44 409 THR B CA 1
ATOM 10799 C C . THR B 1 409 ? 8.828 -28.25 -37.344 1 97.44 409 THR B C 1
ATOM 10801 O O . THR B 1 409 ? 9.094 -29.219 -38.062 1 97.44 409 THR B O 1
ATOM 10804 N N . SER B 1 410 ? 9.367 -27.031 -37.5 1 97.94 410 SER B N 1
ATOM 10805 C CA . SER B 1 410 ? 10.438 -26.828 -38.469 1 97.94 410 SER B CA 1
ATOM 10806 C C . SER B 1 410 ? 11.758 -27.406 -37.969 1 97.94 410 SER B C 1
ATOM 10808 O O . SER B 1 410 ? 12.117 -27.219 -36.781 1 97.94 410 SER B O 1
ATOM 10810 N N . TYR B 1 411 ? 12.453 -28.172 -38.812 1 98.38 411 TYR B N 1
ATOM 10811 C CA . TYR B 1 411 ? 13.711 -28.766 -38.344 1 98.38 411 TYR B CA 1
ATOM 10812 C C . TYR B 1 411 ? 14.625 -29.047 -39.531 1 98.38 411 TYR B C 1
ATOM 10814 O O . TYR B 1 411 ? 14.227 -28.891 -40.688 1 98.38 411 TYR B O 1
ATOM 10822 N N . SER B 1 412 ? 15.883 -29.328 -39.281 1 98.31 412 SER B N 1
ATOM 10823 C CA . SER B 1 412 ? 16.875 -29.828 -40.219 1 98.31 412 SER B CA 1
ATOM 10824 C C . SER B 1 412 ? 17.688 -30.969 -39.625 1 98.31 412 SER B C 1
ATOM 10826 O O . SER B 1 412 ? 17.797 -31.094 -38.406 1 98.31 412 SER B O 1
ATOM 10828 N N . VAL B 1 413 ? 18.156 -31.891 -40.438 1 97.69 413 VAL B N 1
ATOM 10829 C CA . VAL B 1 413 ? 18.922 -33.031 -40 1 97.69 413 VAL B CA 1
ATOM 10830 C C . VAL B 1 413 ? 20.297 -33.062 -40.656 1 97.69 413 VAL B C 1
ATOM 10832 O O . VAL B 1 413 ? 20.422 -32.781 -41.844 1 97.69 413 VAL B O 1
ATOM 10835 N N . GLU B 1 414 ? 21.25 -33.219 -39.812 1 96.81 414 GLU B N 1
ATOM 10836 C CA . GLU B 1 414 ? 22.625 -33.375 -40.25 1 96.81 414 GLU B CA 1
ATOM 10837 C C . GLU B 1 414 ? 23.25 -34.656 -39.719 1 96.81 414 GLU B C 1
ATOM 10839 O O . GLU B 1 414 ? 22.875 -35.125 -38.625 1 96.81 414 GLU B O 1
ATOM 10844 N N . ALA B 1 415 ? 24.203 -35.25 -40.469 1 96.06 415 ALA B N 1
ATOM 10845 C CA . ALA B 1 415 ? 24.938 -36.406 -40 1 96.06 415 ALA B CA 1
ATOM 10846 C C . ALA B 1 415 ? 26.094 -36 -39.094 1 96.06 415 ALA B C 1
ATOM 10848 O O . ALA B 1 415 ? 26.766 -35 -39.344 1 96.06 415 ALA B O 1
ATOM 10849 N N . VAL B 1 416 ? 26.25 -36.781 -38.094 1 96.88 416 VAL B N 1
ATOM 10850 C CA . VAL B 1 416 ? 27.359 -36.562 -37.156 1 96.88 416 VAL B CA 1
ATOM 10851 C C . VAL B 1 416 ? 28.109 -37.844 -36.906 1 96.88 416 VAL B C 1
ATOM 10853 O O . VAL B 1 416 ? 27.953 -38.469 -35.844 1 96.88 416 VAL B O 1
ATOM 10856 N N . PRO B 1 417 ? 29.031 -38.188 -37.75 1 95.94 417 PRO B N 1
ATOM 10857 C CA . PRO B 1 417 ? 29.812 -39.406 -37.531 1 95.94 417 PRO B CA 1
ATOM 10858 C C . PRO B 1 417 ? 30.688 -39.312 -36.281 1 95.94 417 PRO B C 1
ATOM 10860 O O . PRO B 1 417 ? 30.938 -38.219 -35.75 1 95.94 417 PRO B O 1
ATOM 10863 N N . PRO B 1 418 ? 31.188 -40.375 -35.781 1 96.69 418 PRO B N 1
ATOM 10864 C CA . PRO B 1 418 ? 31.969 -40.438 -34.562 1 96.69 418 PRO B CA 1
ATOM 10865 C C . PRO B 1 418 ? 33.188 -39.531 -34.594 1 96.69 418 PRO B C 1
ATOM 10867 O O . PRO B 1 418 ? 33.625 -39 -33.562 1 96.69 418 PRO B O 1
ATOM 10870 N N . SER B 1 419 ? 33.75 -39.312 -35.75 1 96.69 419 SER B N 1
ATOM 10871 C CA . SER B 1 419 ? 34.906 -38.469 -35.875 1 96.69 419 SER B CA 1
ATOM 10872 C C . SER B 1 419 ? 34.594 -37.031 -35.469 1 96.69 419 SER B C 1
ATOM 10874 O O . SER B 1 419 ? 35.438 -36.344 -34.875 1 96.69 419 SER B O 1
ATOM 10876 N N . ILE B 1 420 ? 33.469 -36.625 -35.812 1 96.88 420 ILE B N 1
ATOM 10877 C CA . ILE B 1 420 ? 33.062 -35.281 -35.438 1 96.88 420 ILE B CA 1
ATOM 10878 C C . ILE B 1 420 ? 32.906 -35.156 -33.938 1 96.88 420 ILE B C 1
ATOM 10880 O O . ILE B 1 420 ? 33.375 -34.156 -33.344 1 96.88 420 ILE B O 1
ATOM 10884 N N . ILE B 1 421 ? 32.312 -36.125 -33.312 1 97.06 421 ILE B N 1
ATOM 10885 C CA . ILE B 1 421 ? 32.156 -36.125 -31.859 1 97.06 421 ILE B CA 1
ATOM 10886 C C . ILE B 1 421 ? 33.531 -36.156 -31.188 1 97.06 421 ILE B C 1
ATOM 10888 O O . ILE B 1 421 ? 33.719 -35.469 -30.172 1 97.06 421 ILE B O 1
ATOM 10892 N N . GLN B 1 422 ? 34.438 -36.906 -31.766 1 96.12 422 GLN B N 1
ATOM 10893 C CA . GLN B 1 422 ? 35.781 -36.969 -31.203 1 96.12 422 GLN B CA 1
ATOM 10894 C C . GLN B 1 422 ? 36.469 -35.594 -31.281 1 96.12 422 GLN B C 1
ATOM 10896 O O . GLN B 1 422 ? 37.188 -35.219 -30.359 1 96.12 422 GLN B O 1
ATOM 10901 N N . ASN B 1 423 ? 36.219 -35 -32.344 1 97.19 423 ASN B N 1
ATOM 10902 C CA . ASN B 1 423 ? 36.75 -33.656 -32.469 1 97.19 423 ASN B CA 1
ATOM 10903 C C . ASN B 1 423 ? 36.188 -32.719 -31.406 1 97.19 423 ASN B C 1
ATOM 10905 O O . ASN B 1 423 ? 36.906 -31.875 -30.875 1 97.19 423 ASN B O 1
ATOM 10909 N N . TRP B 1 424 ? 34.875 -32.844 -31.141 1 97.5 424 TRP B N 1
ATOM 10910 C CA . TRP B 1 424 ? 34.25 -32.031 -30.109 1 97.5 424 TRP B CA 1
ATOM 10911 C C . TRP B 1 424 ? 34.844 -32.344 -28.734 1 97.5 424 TRP B C 1
ATOM 10913 O O . TRP B 1 424 ? 35.062 -31.438 -27.922 1 97.5 424 TRP B O 1
ATOM 10923 N N . VAL B 1 425 ? 35.156 -33.594 -28.438 1 96.62 425 VAL B N 1
ATOM 10924 C CA . VAL B 1 425 ? 35.75 -34.031 -27.188 1 96.62 425 VAL B CA 1
ATOM 10925 C C . VAL B 1 425 ? 37.125 -33.406 -27.031 1 96.62 425 VAL B C 1
ATOM 10927 O O . VAL B 1 425 ? 37.469 -32.906 -25.953 1 96.62 425 VAL B O 1
ATOM 10930 N N . ASP B 1 426 ? 37.875 -33.406 -28.047 1 95.88 426 ASP B N 1
ATOM 10931 C CA . ASP B 1 426 ? 39.25 -32.938 -28 1 95.88 426 ASP B CA 1
ATOM 10932 C C . ASP B 1 426 ? 39.281 -31.422 -27.812 1 95.88 426 ASP B C 1
ATOM 10934 O O . ASP B 1 426 ? 40.219 -30.906 -27.172 1 95.88 426 ASP B O 1
ATOM 10938 N N . LYS B 1 427 ? 38.344 -30.797 -28.297 1 95.44 427 LYS B N 1
ATOM 10939 C CA . LYS B 1 427 ? 38.344 -29.344 -28.266 1 95.44 427 LYS B CA 1
ATOM 10940 C C . LYS B 1 427 ? 37.688 -28.828 -26.984 1 95.44 427 LYS B C 1
ATOM 10942 O O . LYS B 1 427 ? 37.906 -27.672 -26.609 1 95.44 427 LYS B O 1
ATOM 10947 N N . ALA B 1 428 ? 36.906 -29.609 -26.344 1 94.75 428 ALA B N 1
ATOM 10948 C CA . ALA B 1 428 ? 36.219 -29.172 -25.125 1 94.75 428 ALA B CA 1
ATOM 10949 C C . ALA B 1 428 ? 37.219 -28.781 -24.047 1 94.75 428 ALA B C 1
ATOM 10951 O O . ALA B 1 428 ? 38.312 -29.328 -23.984 1 94.75 428 ALA B O 1
ATOM 10952 N N . PRO B 1 429 ? 36.875 -27.828 -23.203 1 94.75 429 PRO B N 1
ATOM 10953 C CA . PRO B 1 429 ? 37.812 -27.375 -22.141 1 94.75 429 PRO B CA 1
ATOM 10954 C C . PRO B 1 429 ? 38.188 -28.5 -21.188 1 94.75 429 PRO B C 1
ATOM 10956 O O . PRO B 1 429 ? 37.375 -29.391 -20.906 1 94.75 429 PRO B O 1
ATOM 10959 N N . LYS B 1 430 ? 39.469 -28.281 -20.656 1 90.44 430 LYS B N 1
ATOM 10960 C CA . LYS B 1 430 ? 39.938 -29.266 -19.688 1 90.44 430 LYS B CA 1
ATOM 10961 C C . LYS B 1 430 ? 39.5 -28.906 -18.281 1 90.44 430 LYS B C 1
ATOM 10963 O O . LYS B 1 430 ? 40.031 -28 -17.656 1 90.44 430 LYS B O 1
ATOM 10968 N N . GLU B 1 431 ? 38.406 -29.469 -17.875 1 87.5 431 GLU B N 1
ATOM 10969 C CA . GLU B 1 431 ? 37.844 -29.25 -16.547 1 87.5 431 GLU B CA 1
ATOM 10970 C C . GLU B 1 431 ? 37.969 -30.5 -15.672 1 87.5 431 GLU B C 1
ATOM 10972 O O . GLU B 1 431 ? 38.219 -31.594 -16.172 1 87.5 431 GLU B O 1
ATOM 10977 N N . ASP B 1 432 ? 37.812 -30.266 -14.453 1 89.44 432 ASP B N 1
ATOM 10978 C CA . ASP B 1 432 ? 38 -31.359 -13.5 1 89.44 432 ASP B CA 1
ATOM 10979 C C . ASP B 1 432 ? 36.688 -32.094 -13.25 1 89.44 432 ASP B C 1
ATOM 10981 O O . ASP B 1 432 ? 36.031 -31.859 -12.242 1 89.44 432 ASP B O 1
ATOM 10985 N N . LEU B 1 433 ? 36.344 -33.031 -14.172 1 95.31 433 LEU B N 1
ATOM 10986 C CA . LEU B 1 433 ? 35.219 -33.906 -13.977 1 95.31 433 LEU B CA 1
ATOM 10987 C C . LEU B 1 433 ? 35.562 -35.062 -13.039 1 95.31 433 LEU B C 1
ATOM 10989 O O . LEU B 1 433 ? 36.688 -35.594 -13.094 1 95.31 433 LEU B O 1
ATOM 10993 N N . ASP B 1 434 ? 34.656 -35.312 -12.086 1 94.75 434 ASP B N 1
ATOM 10994 C CA . ASP B 1 434 ? 34.906 -36.344 -11.102 1 94.75 434 ASP B CA 1
ATOM 10995 C C . ASP B 1 434 ? 33.625 -37.031 -10.68 1 94.75 434 ASP B C 1
ATOM 10997 O O . ASP B 1 434 ? 32.531 -36.562 -10.984 1 94.75 434 ASP B O 1
ATOM 11001 N N . LEU B 1 435 ? 33.75 -38.25 -10.055 1 95.44 435 LEU B N 1
ATOM 11002 C CA . LEU B 1 435 ? 32.625 -38.906 -9.43 1 95.44 435 LEU B CA 1
ATOM 11003 C C . LEU B 1 435 ? 32.125 -38.156 -8.195 1 95.44 435 LEU B C 1
ATOM 11005 O O . LEU B 1 435 ? 32.906 -37.406 -7.582 1 95.44 435 LEU B O 1
ATOM 11009 N N . PRO B 1 436 ? 30.891 -38.25 -7.902 1 92.69 436 PRO B N 1
ATOM 11010 C CA . PRO B 1 436 ? 30.406 -37.594 -6.699 1 92.69 436 PRO B CA 1
ATOM 11011 C C . PRO B 1 436 ? 31.016 -38.156 -5.414 1 92.69 436 PRO B C 1
ATOM 11013 O O . PRO B 1 436 ? 31.438 -39.312 -5.387 1 92.69 436 PRO B O 1
ATOM 11016 N N . LYS B 1 437 ? 30.969 -37.25 -4.355 1 92 437 LYS B N 1
ATOM 11017 C CA . LYS B 1 437 ? 31.391 -37.688 -3.025 1 92 437 LYS B CA 1
ATOM 11018 C C . LYS B 1 437 ? 30.25 -38.375 -2.285 1 92 437 LYS B C 1
ATOM 11020 O O . LYS B 1 437 ? 29.109 -38.406 -2.77 1 92 437 LYS B O 1
ATOM 11025 N N . ARG B 1 438 ? 30.594 -38.938 -1.166 1 92.94 438 ARG B N 1
ATOM 11026 C CA . ARG B 1 438 ? 29.562 -39.594 -0.352 1 92.94 438 ARG B CA 1
ATOM 11027 C C . ARG B 1 438 ? 28.516 -38.594 0.125 1 92.94 438 ARG B C 1
ATOM 11029 O O . ARG B 1 438 ? 28.859 -37.469 0.473 1 92.94 438 ARG B O 1
ATOM 11036 N N . ASN B 1 439 ? 27.328 -39.031 0.082 1 93.31 439 ASN B N 1
ATOM 11037 C CA . ASN B 1 439 ? 26.219 -38.156 0.473 1 93.31 439 ASN B CA 1
ATOM 11038 C C . ASN B 1 439 ? 26.078 -38.094 1.991 1 93.31 439 ASN B C 1
ATOM 11040 O O . ASN B 1 439 ? 25.703 -39.062 2.641 1 93.31 439 ASN B O 1
ATOM 11044 N N . ILE B 1 440 ? 26.281 -36.969 2.547 1 89.25 440 ILE B N 1
ATOM 11045 C CA . ILE B 1 440 ? 26.328 -36.781 3.994 1 89.25 440 ILE B CA 1
ATOM 11046 C C . ILE B 1 440 ? 24.906 -36.625 4.539 1 89.25 440 ILE B C 1
ATOM 11048 O O . ILE B 1 440 ? 24.703 -36.656 5.754 1 89.25 440 ILE B O 1
ATOM 11052 N N . PHE B 1 441 ? 23.922 -36.531 3.711 1 92.06 441 PHE B N 1
ATOM 11053 C CA . PHE B 1 441 ? 22.578 -36.219 4.156 1 92.06 441 PHE B CA 1
ATOM 11054 C C . PHE B 1 441 ? 21.734 -37.469 4.262 1 92.06 441 PHE B C 1
ATOM 11056 O O . PHE B 1 441 ? 20.547 -37.406 4.598 1 92.06 441 PHE B O 1
ATOM 11063 N N . ILE B 1 442 ? 22.219 -38.594 3.928 1 93.69 442 ILE B N 1
ATOM 11064 C CA . ILE B 1 442 ? 21.484 -39.844 4.121 1 93.69 442 ILE B CA 1
ATOM 11065 C C . ILE B 1 442 ? 21.156 -40.031 5.598 1 93.69 442 ILE B C 1
ATOM 11067 O O . ILE B 1 442 ? 22.047 -39.969 6.453 1 93.69 442 ILE B O 1
ATOM 11071 N N . PRO B 1 443 ? 19.938 -40.25 5.93 1 93.06 443 PRO B N 1
ATOM 11072 C CA . PRO B 1 443 ? 19.578 -40.344 7.344 1 93.06 443 PRO B CA 1
ATOM 11073 C C . PRO B 1 443 ? 20.156 -41.562 8.031 1 93.06 443 PRO B C 1
ATOM 11075 O O . PRO B 1 443 ? 20.203 -42.656 7.441 1 93.06 443 PRO B O 1
ATOM 11078 N N . ASN B 1 444 ? 20.562 -41.406 9.234 1 90.38 444 ASN B N 1
ATOM 11079 C CA . ASN B 1 444 ? 21.062 -42.469 10.07 1 90.38 444 ASN B CA 1
ATOM 11080 C C . ASN B 1 444 ? 20.094 -42.812 11.188 1 90.38 444 ASN B C 1
ATOM 11082 O O . ASN B 1 444 ? 20.141 -43.938 11.734 1 90.38 444 ASN B O 1
ATOM 11086 N N . ASP B 1 445 ? 19.312 -41.938 11.516 1 93 445 ASP B N 1
ATOM 11087 C CA . ASP B 1 445 ? 18.328 -42.094 12.578 1 93 445 ASP B CA 1
ATOM 11088 C C . ASP B 1 445 ? 16.906 -41.906 12.047 1 93 445 ASP B C 1
ATOM 11090 O O . ASP B 1 445 ? 16.531 -40.781 11.672 1 93 445 ASP B O 1
ATOM 11094 N N . LEU B 1 446 ? 16.188 -42.969 12.047 1 95.06 446 LEU B N 1
ATOM 11095 C CA . LEU B 1 446 ? 14.805 -42.906 11.57 1 95.06 446 LEU B CA 1
ATOM 11096 C C . LEU B 1 446 ? 13.828 -43.219 12.703 1 95.06 446 LEU B C 1
ATOM 11098 O O . LEU B 1 446 ? 12.703 -43.656 12.453 1 95.06 446 LEU B O 1
ATOM 11102 N N . SER B 1 447 ? 14.266 -42.906 13.938 1 94.69 447 SER B N 1
ATOM 11103 C CA . SER B 1 447 ? 13.422 -43.188 15.094 1 94.69 447 SER B CA 1
ATOM 11104 C C . SER B 1 447 ? 12.305 -42.125 15.211 1 94.69 447 SER B C 1
ATOM 11106 O O . SER B 1 447 ? 12.477 -41 14.812 1 94.69 447 SER B O 1
ATOM 11108 N N . LEU B 1 448 ? 11.18 -42.531 15.766 1 94.38 448 LEU B N 1
ATOM 11109 C CA . LEU B 1 448 ? 10.047 -41.656 15.984 1 94.38 448 LEU B CA 1
ATOM 11110 C C . LEU B 1 448 ? 10.141 -40.969 17.344 1 94.38 448 LEU B C 1
ATOM 11112 O O . LEU B 1 448 ? 10.531 -41.594 18.328 1 94.38 448 LEU B O 1
ATOM 11116 N N . LYS B 1 449 ? 9.836 -39.812 17.344 1 90.69 449 LYS B N 1
ATOM 11117 C CA . LYS B 1 449 ? 9.891 -39.031 18.578 1 90.69 449 LYS B CA 1
ATOM 11118 C C . LYS B 1 449 ? 8.625 -39.219 19.406 1 90.69 449 LYS B C 1
ATOM 11120 O O . LYS B 1 449 ? 7.551 -39.5 18.859 1 90.69 449 LYS B O 1
ATOM 11125 N N . CYS B 1 450 ? 8.836 -39.062 20.719 1 83.25 450 CYS B N 1
ATOM 11126 C CA . CYS B 1 450 ? 7.707 -39.219 21.625 1 83.25 450 CYS B CA 1
ATOM 11127 C C . CYS B 1 450 ? 6.883 -37.969 21.719 1 83.25 450 CYS B C 1
ATOM 11129 O O . CYS B 1 450 ? 7.434 -36.875 21.859 1 83.25 450 CYS B O 1
ATOM 11131 N N . VAL B 1 451 ? 5.594 -38.156 21.5 1 80.88 451 VAL B N 1
ATOM 11132 C CA . VAL B 1 451 ? 4.684 -37 21.578 1 80.88 451 VAL B CA 1
ATOM 11133 C C . VAL B 1 451 ? 3.922 -37.031 22.906 1 80.88 451 VAL B C 1
ATOM 11135 O O . VAL B 1 451 ? 3.217 -38 23.188 1 80.88 451 VAL B O 1
ATOM 11138 N N . GLU B 1 452 ? 4.168 -36.125 23.797 1 71.69 452 GLU B N 1
ATOM 11139 C CA . GLU B 1 452 ? 3.502 -36.094 25.094 1 71.69 452 GLU B CA 1
ATOM 11140 C C . GLU B 1 452 ? 2.047 -35.656 24.953 1 71.69 452 GLU B C 1
ATOM 11142 O O . GLU B 1 452 ? 1.142 -36.312 25.469 1 71.69 452 GLU B O 1
ATOM 11147 N N . GLU B 1 453 ? 1.795 -34.5 24.359 1 72.31 453 GLU B N 1
ATOM 11148 C CA . GLU B 1 453 ? 0.453 -33.938 24.188 1 72.31 453 GLU B CA 1
ATOM 11149 C C . GLU B 1 453 ? -0.05 -34.156 22.766 1 72.31 453 GLU B C 1
ATOM 11151 O O . GLU B 1 453 ? 0.586 -33.688 21.812 1 72.31 453 GLU B O 1
ATOM 11156 N N . LYS B 1 454 ? -1.117 -34.906 22.828 1 78.56 454 LYS B N 1
ATOM 11157 C CA . LYS B 1 454 ? -1.691 -35.188 21.516 1 78.56 454 LYS B CA 1
ATOM 11158 C C . LYS B 1 454 ? -2.592 -34.062 21.062 1 78.56 454 LYS B C 1
ATOM 11160 O O . LYS B 1 454 ? -3.816 -34.156 21.156 1 78.56 454 LYS B O 1
ATOM 11165 N N . ALA B 1 455 ? -1.979 -33.031 20.516 1 83.38 455 ALA B N 1
ATOM 11166 C CA . ALA B 1 455 ? -2.707 -31.844 20.031 1 83.38 455 ALA B CA 1
ATOM 11167 C C . ALA B 1 455 ? -3.26 -32.062 18.625 1 83.38 455 ALA B C 1
ATOM 11169 O O . ALA B 1 455 ? -2.572 -32.625 17.766 1 83.38 455 ALA B O 1
ATOM 11170 N N . SER B 1 456 ? -4.527 -31.719 18.375 1 88.19 456 SER B N 1
ATOM 11171 C CA . SER B 1 456 ? -5.172 -31.906 17.078 1 88.19 456 SER B CA 1
ATOM 11172 C C . SER B 1 456 ? -4.926 -30.703 16.172 1 88.19 456 SER B C 1
ATOM 11174 O O . SER B 1 456 ? -5.07 -30.797 14.953 1 88.19 456 SER B O 1
ATOM 11176 N N . PHE B 1 457 ? -4.508 -29.625 16.766 1 94.56 457 PHE B N 1
ATOM 11177 C CA . PHE B 1 457 ? -4.305 -28.406 16.016 1 94.56 457 PHE B CA 1
ATOM 11178 C C . PHE B 1 457 ? -2.967 -27.766 16.359 1 94.56 457 PHE B C 1
ATOM 11180 O O . PHE B 1 457 ? -2.416 -28.016 17.438 1 94.56 457 PHE B O 1
ATOM 11187 N N . PRO B 1 458 ? -2.439 -26.922 15.422 1 95.75 458 PRO B N 1
ATOM 11188 C CA . PRO B 1 458 ? -1.201 -26.203 15.719 1 95.75 458 PRO B CA 1
ATOM 11189 C C . PRO B 1 458 ? -1.345 -25.266 16.922 1 95.75 458 PRO B C 1
ATOM 11191 O O . PRO B 1 458 ? -2.406 -24.656 17.109 1 95.75 458 PRO B O 1
ATOM 11194 N N . ALA B 1 459 ? -0.318 -25.156 17.641 1 94.38 459 ALA B N 1
ATOM 11195 C CA . ALA B 1 459 ? -0.268 -24.234 18.766 1 94.38 459 ALA B CA 1
ATOM 11196 C C . ALA B 1 459 ? 0.91 -23.266 18.625 1 94.38 459 ALA B C 1
ATOM 11198 O O . ALA B 1 459 ? 1.949 -23.625 18.062 1 94.38 459 ALA B O 1
ATOM 11199 N N . MET B 1 460 ? 0.705 -22.094 19.125 1 94.12 460 MET B N 1
ATOM 11200 C CA . MET B 1 460 ? 1.794 -21.125 19.109 1 94.12 460 MET B CA 1
ATOM 11201 C C . MET B 1 460 ? 2.801 -21.422 20.219 1 94.12 460 MET B C 1
ATOM 11203 O O . MET B 1 460 ? 2.465 -21.375 21.406 1 94.12 460 MET B O 1
ATOM 11207 N N . LEU B 1 461 ? 3.951 -21.719 19.875 1 94.12 461 LEU B N 1
ATOM 11208 C CA . LEU B 1 461 ? 4.977 -22.125 20.812 1 94.12 461 LEU B CA 1
ATOM 11209 C C . LEU B 1 461 ? 5.84 -20.938 21.234 1 94.12 461 LEU B C 1
ATOM 11211 O O . LEU B 1 461 ? 6.449 -20.953 22.312 1 94.12 461 LEU B O 1
ATOM 11215 N N . ARG B 1 462 ? 5.98 -20 20.328 1 94.06 462 ARG B N 1
ATOM 11216 C CA . ARG B 1 462 ? 6.859 -18.859 20.562 1 94.06 462 ARG B CA 1
ATOM 11217 C C . ARG B 1 462 ? 6.398 -17.641 19.766 1 94.06 462 ARG B C 1
ATOM 11219 O O . ARG B 1 462 ? 5.945 -17.766 18.641 1 94.06 462 ARG B O 1
ATOM 11226 N N . LYS B 1 463 ? 6.457 -16.469 20.438 1 92.88 463 LYS B N 1
ATOM 11227 C CA . LYS B 1 463 ? 6.172 -15.203 19.781 1 92.88 463 LYS B CA 1
ATOM 11228 C C . LYS B 1 463 ? 7.109 -14.102 20.281 1 92.88 463 LYS B C 1
ATOM 11230 O O . LYS B 1 463 ? 7.172 -13.828 21.484 1 92.88 463 LYS B O 1
ATOM 11235 N N . THR B 1 464 ? 7.852 -13.508 19.406 1 94.19 464 THR B N 1
ATOM 11236 C CA . THR B 1 464 ? 8.742 -12.391 19.672 1 94.19 464 THR B CA 1
ATOM 11237 C C . THR B 1 464 ? 8.555 -11.273 18.656 1 94.19 464 THR B C 1
ATOM 11239 O O . THR B 1 464 ? 7.652 -11.344 17.812 1 94.19 464 THR B O 1
ATOM 11242 N N . SER B 1 465 ? 9.336 -10.219 18.734 1 92.94 465 SER B N 1
ATOM 11243 C CA . SER B 1 465 ? 9.305 -9.156 17.734 1 92.94 465 SER B CA 1
ATOM 11244 C C . SER B 1 465 ? 9.93 -9.617 16.422 1 92.94 465 SER B C 1
ATOM 11246 O O . SER B 1 465 ? 9.727 -8.992 15.383 1 92.94 465 SER B O 1
ATOM 11248 N N . PHE B 1 466 ? 10.641 -10.789 16.531 1 95.25 466 PHE B N 1
ATOM 11249 C CA . PHE B 1 466 ? 11.391 -11.258 15.367 1 95.25 466 PHE B CA 1
ATOM 11250 C C . PHE B 1 466 ? 10.602 -12.312 14.602 1 95.25 466 PHE B C 1
ATOM 11252 O O . PHE B 1 466 ? 10.672 -12.375 13.375 1 95.25 466 PHE B O 1
ATOM 11259 N N . SER B 1 467 ? 9.891 -13.141 15.391 1 95.94 467 SER B N 1
ATOM 11260 C CA . SER B 1 467 ? 9.273 -14.281 14.727 1 95.94 467 SER B CA 1
ATOM 11261 C C . SER B 1 467 ? 8.109 -14.836 15.555 1 95.94 467 SER B C 1
ATOM 11263 O O . SER B 1 467 ? 7.922 -14.445 16.703 1 95.94 467 SER B O 1
ATOM 11265 N N . ARG B 1 468 ? 7.34 -15.625 14.93 1 95.75 468 ARG B N 1
ATOM 11266 C CA . ARG B 1 468 ? 6.281 -16.422 15.531 1 95.75 468 ARG B CA 1
ATOM 11267 C C . ARG B 1 468 ? 6.367 -17.875 15.078 1 95.75 468 ARG B C 1
ATOM 11269 O O . ARG B 1 468 ? 6.543 -18.156 13.891 1 95.75 468 ARG B O 1
ATOM 11276 N N . LEU B 1 469 ? 6.258 -18.844 16.016 1 97.62 469 LEU B N 1
ATOM 11277 C CA . LEU B 1 469 ? 6.406 -20.266 15.719 1 97.62 469 LEU B CA 1
ATOM 11278 C C . LEU B 1 469 ? 5.125 -21.031 16.047 1 97.62 469 LEU B C 1
ATOM 11280 O O . LEU B 1 469 ? 4.746 -21.141 17.203 1 97.62 469 LEU B O 1
ATOM 11284 N N . TRP B 1 470 ? 4.469 -21.469 14.977 1 97.25 470 TRP B N 1
ATOM 11285 C CA . TRP B 1 470 ? 3.393 -22.438 15.102 1 97.25 470 TRP B CA 1
ATOM 11286 C C . TRP B 1 470 ? 3.945 -23.859 15.07 1 97.25 470 TRP B C 1
ATOM 11288 O O . TRP B 1 470 ? 4.871 -24.156 14.32 1 97.25 470 TRP B O 1
ATOM 11298 N N . TYR B 1 471 ? 3.383 -24.766 15.93 1 96.19 471 TYR B N 1
ATOM 11299 C CA . TYR B 1 471 ? 3.936 -26.109 16.078 1 96.19 471 TYR B CA 1
ATOM 11300 C C . TYR B 1 471 ? 2.824 -27.141 16.203 1 96.19 471 TYR B C 1
ATOM 11302 O O . TYR B 1 471 ? 1.806 -26.906 16.844 1 96.19 471 TYR B O 1
ATOM 11310 N N . LYS B 1 472 ? 3.035 -28.266 15.516 1 96.12 472 LYS B N 1
ATOM 11311 C CA . LYS B 1 472 ? 2.156 -29.422 15.656 1 96.12 472 LYS B CA 1
ATOM 11312 C C . LYS B 1 472 ? 2.939 -30.734 15.516 1 96.12 472 LYS B C 1
ATOM 11314 O O . LYS B 1 472 ? 3.582 -30.969 14.492 1 96.12 472 LYS B O 1
ATOM 11319 N N . PRO B 1 473 ? 2.918 -31.594 16.453 1 93.88 473 PRO B N 1
ATOM 11320 C CA . PRO B 1 473 ? 3.568 -32.906 16.328 1 93.88 473 PRO B CA 1
ATOM 11321 C C . PRO B 1 473 ? 2.785 -33.875 15.445 1 93.88 473 PRO B C 1
ATOM 11323 O O . PRO B 1 473 ? 1.605 -33.625 15.172 1 93.88 473 PRO B O 1
ATOM 11326 N N . ASP B 1 474 ? 3.502 -34.906 14.93 1 93.38 474 ASP B N 1
ATOM 11327 C CA . ASP B 1 474 ? 2.822 -35.938 14.164 1 93.38 474 ASP B CA 1
ATOM 11328 C C . ASP B 1 474 ? 2.041 -36.875 15.078 1 93.38 474 ASP B C 1
ATOM 11330 O O . ASP B 1 474 ? 2.635 -37.656 15.836 1 93.38 474 ASP B O 1
ATOM 11334 N N . THR B 1 475 ? 0.841 -36.844 15.016 1 90.88 475 THR B N 1
ATOM 11335 C CA . THR B 1 475 ? 0.008 -37.688 15.867 1 90.88 475 THR B CA 1
ATOM 11336 C C . THR B 1 475 ? -0.799 -38.688 15.023 1 90.88 475 THR B C 1
ATOM 11338 O O . THR B 1 475 ? -1.674 -39.375 15.539 1 90.88 475 THR B O 1
ATOM 11341 N N . MET B 1 476 ? -0.514 -38.75 13.859 1 90.44 476 MET B N 1
ATOM 11342 C CA . MET B 1 476 ? -1.408 -39.531 13 1 90.44 476 MET B CA 1
ATOM 11343 C C . MET B 1 476 ? -0.616 -40.406 12.055 1 90.44 476 MET B C 1
ATOM 11345 O O . MET B 1 476 ? -1.018 -41.562 11.797 1 90.44 476 MET B O 1
ATOM 11349 N N . PHE B 1 477 ? 0.524 -40.062 11.547 1 92.06 477 PHE B N 1
ATOM 11350 C CA . PHE B 1 477 ? 1.192 -40.781 10.461 1 92.06 477 PHE B CA 1
ATOM 11351 C C . PHE B 1 477 ? 2.367 -41.594 10.992 1 92.06 477 PHE B C 1
ATOM 11353 O O . PHE B 1 477 ? 2.725 -42.625 10.414 1 92.06 477 PHE B O 1
ATOM 11360 N N . PHE B 1 478 ? 3.09 -41.094 11.984 1 92.31 478 PHE B N 1
ATOM 11361 C CA . PHE B 1 478 ? 4.195 -41.781 12.656 1 92.31 478 PHE B CA 1
ATOM 11362 C C . PHE B 1 478 ? 5.285 -42.156 11.664 1 92.31 478 PHE B C 1
ATOM 11364 O O . PHE B 1 478 ? 5.703 -43.312 11.594 1 92.31 478 PHE B O 1
ATOM 11371 N N . THR B 1 479 ? 5.691 -41.219 10.93 1 94.06 479 THR B N 1
ATOM 11372 C CA . THR B 1 479 ? 6.82 -41.344 10.016 1 94.06 479 THR B CA 1
ATOM 11373 C C . THR B 1 479 ? 7.973 -40.438 10.469 1 94.06 479 THR B C 1
ATOM 11375 O O . THR B 1 479 ? 7.762 -39.438 11.156 1 94.06 479 THR B O 1
ATOM 11378 N N . PRO B 1 480 ? 9.18 -40.812 10.164 1 95.94 480 PRO B N 1
ATOM 11379 C CA . PRO B 1 480 ? 10.328 -40 10.562 1 95.94 480 PRO B CA 1
ATOM 11380 C C . PRO B 1 480 ? 10.547 -38.812 9.641 1 95.94 480 PRO B C 1
ATOM 11382 O O . PRO B 1 480 ? 11.672 -38.562 9.203 1 95.94 480 PRO B O 1
ATOM 11385 N N . LYS B 1 481 ? 9.516 -38.094 9.367 1 96.31 481 LYS B N 1
ATOM 11386 C CA . LYS B 1 481 ? 9.547 -36.938 8.469 1 96.31 481 LYS B CA 1
ATOM 11387 C C . LYS B 1 481 ? 9.023 -35.688 9.172 1 96.31 481 LYS B C 1
ATOM 11389 O O . LYS B 1 481 ? 8.234 -35.781 10.109 1 96.31 481 LYS B O 1
ATOM 11394 N N . ALA B 1 482 ? 9.484 -34.562 8.719 1 96.19 482 ALA B N 1
ATOM 11395 C CA . ALA B 1 482 ? 9.062 -33.281 9.258 1 96.19 482 ALA B CA 1
ATOM 11396 C C . ALA B 1 482 ? 8.727 -32.312 8.141 1 96.19 482 ALA B C 1
ATOM 11398 O O . ALA B 1 482 ? 9.055 -32.531 6.977 1 96.19 482 ALA B O 1
ATOM 11399 N N . TYR B 1 483 ? 8.016 -31.312 8.477 1 97.06 483 TYR B N 1
ATOM 11400 C CA . TYR B 1 483 ? 7.562 -30.234 7.594 1 97.06 483 TYR B CA 1
ATOM 11401 C C . TYR B 1 483 ? 7.84 -28.875 8.203 1 97.06 483 TYR B C 1
ATOM 11403 O O . TYR B 1 483 ? 7.336 -28.562 9.289 1 97.06 483 TYR B O 1
ATOM 11411 N N . ILE B 1 484 ? 8.664 -28.078 7.512 1 97.69 484 ILE B N 1
ATOM 11412 C CA . ILE B 1 484 ? 9.023 -26.734 8 1 97.69 484 ILE B CA 1
ATOM 11413 C C . ILE B 1 484 ? 8.703 -25.703 6.93 1 97.69 484 ILE B C 1
ATOM 11415 O O . ILE B 1 484 ? 9.117 -25.844 5.773 1 97.69 484 ILE B O 1
ATOM 11419 N N . LYS B 1 485 ? 7.977 -24.703 7.262 1 97.62 485 LYS B N 1
ATOM 11420 C CA . LYS B 1 485 ? 7.73 -23.531 6.422 1 97.62 485 LYS B CA 1
ATOM 11421 C C . LYS B 1 485 ? 8.062 -22.234 7.164 1 97.62 485 LYS B C 1
ATOM 11423 O O . LYS B 1 485 ? 7.684 -22.062 8.328 1 97.62 485 LYS B O 1
ATOM 11428 N N . MET B 1 486 ? 8.781 -21.375 6.535 1 97.5 486 MET B N 1
ATOM 11429 C CA . MET B 1 486 ? 9.133 -20.078 7.102 1 97.5 486 MET B CA 1
ATOM 11430 C C . MET B 1 486 ? 8.891 -18.969 6.098 1 97.5 486 MET B C 1
ATOM 11432 O O . MET B 1 486 ? 9.547 -18.906 5.051 1 97.5 486 MET B O 1
ATOM 11436 N N . ASP B 1 487 ? 7.98 -18.078 6.383 1 97.19 487 ASP B N 1
ATOM 11437 C CA . ASP B 1 487 ? 7.738 -16.906 5.555 1 97.19 487 ASP B CA 1
ATOM 11438 C C . ASP B 1 487 ? 8.5 -15.695 6.086 1 97.19 487 ASP B C 1
ATOM 11440 O O . ASP B 1 487 ? 8.289 -15.266 7.223 1 97.19 487 ASP B O 1
ATOM 11444 N N . PHE B 1 488 ? 9.367 -15.18 5.316 1 97.75 488 PHE B N 1
ATOM 11445 C CA . PHE B 1 488 ? 10.031 -13.922 5.625 1 97.75 488 PHE B CA 1
ATOM 11446 C C . PHE B 1 488 ? 9.211 -12.734 5.129 1 97.75 488 PHE B C 1
ATOM 11448 O O . PHE B 1 488 ? 9.148 -12.484 3.922 1 97.75 488 PHE B O 1
ATOM 11455 N N . HIS B 1 489 ? 8.602 -12.07 6.078 1 96.62 489 HIS B N 1
ATOM 11456 C CA . HIS B 1 489 ? 7.848 -10.875 5.742 1 96.62 489 HIS B CA 1
ATOM 11457 C C . HIS B 1 489 ? 8.766 -9.664 5.609 1 96.62 489 HIS B C 1
ATOM 11459 O O . HIS B 1 489 ? 9.289 -9.164 6.605 1 96.62 489 HIS B O 1
ATOM 11465 N N . CYS B 1 490 ? 8.953 -9.242 4.441 1 96.81 490 CYS B N 1
ATOM 11466 C CA . CYS B 1 490 ? 9.758 -8.07 4.125 1 96.81 490 CYS B CA 1
ATOM 11467 C C . CYS B 1 490 ? 8.945 -7.055 3.328 1 96.81 490 CYS B C 1
ATOM 11469 O O . CYS B 1 490 ? 8.883 -7.129 2.1 1 96.81 490 CYS B O 1
ATOM 11471 N N . PRO B 1 491 ? 8.461 -6.004 3.918 1 94 491 PRO B N 1
ATOM 11472 C CA . PRO B 1 491 ? 7.559 -5.062 3.258 1 94 491 PRO B CA 1
ATOM 11473 C C . PRO B 1 491 ? 8.148 -4.473 1.978 1 94 491 PRO B C 1
ATOM 11475 O O . PRO B 1 491 ? 7.422 -4.223 1.014 1 94 491 PRO B O 1
ATOM 11478 N N . LEU B 1 492 ? 9.414 -4.297 1.899 1 94.25 492 LEU B N 1
ATOM 11479 C CA . LEU B 1 492 ? 10.062 -3.672 0.75 1 94.25 492 LEU B CA 1
ATOM 11480 C C . LEU B 1 492 ? 9.953 -4.559 -0.485 1 94.25 492 LEU B C 1
ATOM 11482 O O . LEU B 1 492 ? 10.07 -4.074 -1.613 1 94.25 492 LEU B O 1
ATOM 11486 N N . SER B 1 493 ? 9.719 -5.863 -0.334 1 95.75 493 SER B N 1
ATOM 11487 C CA . SER B 1 493 ? 9.758 -6.84 -1.415 1 95.75 493 SER B CA 1
ATOM 11488 C C . SER B 1 493 ? 8.719 -6.531 -2.48 1 95.75 493 SER B C 1
ATOM 11490 O O . SER B 1 493 ? 8.906 -6.84 -3.658 1 95.75 493 SER B O 1
ATOM 11492 N N . GLN B 1 494 ? 7.617 -5.91 -2.09 1 91.81 494 GLN B N 1
ATOM 11493 C CA . GLN B 1 494 ? 6.531 -5.664 -3.035 1 91.81 494 GLN B CA 1
ATOM 11494 C C . GLN B 1 494 ? 6.23 -4.172 -3.146 1 91.81 494 GLN B C 1
ATOM 11496 O O . GLN B 1 494 ? 5.121 -3.783 -3.521 1 91.81 494 GLN B O 1
ATOM 11501 N N . SER B 1 495 ? 7.223 -3.355 -2.826 1 91.25 495 SER B N 1
ATOM 11502 C CA . SER B 1 495 ? 7.004 -1.912 -2.807 1 91.25 495 SER B CA 1
ATOM 11503 C C . SER B 1 495 ? 6.973 -1.339 -4.219 1 91.25 495 SER B C 1
ATOM 11505 O O . SER B 1 495 ? 6.434 -0.254 -4.441 1 91.25 495 SER B O 1
ATOM 11507 N N . SER B 1 496 ? 7.539 -2.014 -5.211 1 93.25 496 SER B N 1
ATOM 11508 C CA . SER B 1 496 ? 7.594 -1.629 -6.617 1 93.25 496 SER B CA 1
ATOM 11509 C C . SER B 1 496 ? 7.871 -2.834 -7.508 1 93.25 496 SER B C 1
ATOM 11511 O O . SER B 1 496 ? 8.258 -3.898 -7.02 1 93.25 496 SER B O 1
ATOM 11513 N N . PRO B 1 497 ? 7.664 -2.689 -8.836 1 95 497 PRO B N 1
ATOM 11514 C CA . PRO B 1 497 ? 8.047 -3.783 -9.727 1 95 497 PRO B CA 1
ATOM 11515 C C . PRO B 1 497 ? 9.531 -4.137 -9.625 1 95 497 PRO B C 1
ATOM 11517 O O . PRO B 1 497 ? 9.891 -5.316 -9.664 1 95 497 PRO B O 1
ATOM 11520 N N . GLU B 1 498 ? 10.391 -3.156 -9.414 1 95.12 498 GLU B N 1
ATOM 11521 C CA . GLU B 1 498 ? 11.82 -3.383 -9.266 1 95.12 498 GLU B CA 1
ATOM 11522 C C . GLU B 1 498 ? 12.125 -4.211 -8.016 1 95.12 498 GLU B C 1
ATOM 11524 O O . GLU B 1 498 ? 12.93 -5.145 -8.062 1 95.12 498 GLU B O 1
ATOM 11529 N N . SER B 1 499 ? 11.445 -3.842 -6.938 1 95.25 499 SER B N 1
ATOM 11530 C CA . SER B 1 499 ? 11.641 -4.562 -5.684 1 95.25 499 SER B CA 1
ATOM 11531 C C . SER B 1 499 ? 11.211 -6.02 -5.809 1 95.25 499 SER B C 1
ATOM 11533 O O . SER B 1 499 ? 11.883 -6.918 -5.289 1 95.25 499 SER B O 1
ATOM 11535 N N . ALA B 1 500 ? 10.102 -6.23 -6.461 1 96.62 500 ALA B N 1
ATOM 11536 C CA . ALA B 1 500 ? 9.602 -7.59 -6.66 1 96.62 500 ALA B CA 1
ATOM 11537 C C . ALA B 1 500 ? 10.594 -8.422 -7.473 1 96.62 500 ALA B C 1
ATOM 11539 O O . ALA B 1 500 ? 10.867 -9.578 -7.133 1 96.62 500 ALA B O 1
ATOM 11540 N N . VAL B 1 501 ? 11.117 -7.848 -8.516 1 97.69 501 VAL B N 1
ATOM 11541 C CA . VAL B 1 501 ? 12.055 -8.539 -9.391 1 97.69 501 VAL B CA 1
ATOM 11542 C C . VAL B 1 501 ? 13.359 -8.812 -8.648 1 97.69 501 VAL B C 1
ATOM 11544 O O . VAL B 1 501 ? 13.898 -9.922 -8.727 1 97.69 501 VAL B O 1
ATOM 11547 N N . LEU B 1 502 ? 13.844 -7.855 -7.91 1 98.12 502 LEU B N 1
ATOM 11548 C CA . LEU B 1 502 ? 15.086 -8.023 -7.168 1 98.12 502 LEU B CA 1
ATOM 11549 C C . LEU B 1 502 ? 14.938 -9.102 -6.102 1 98.12 502 LEU B C 1
ATOM 11551 O O . LEU B 1 502 ? 15.883 -9.859 -5.844 1 98.12 502 LEU B O 1
ATOM 11555 N N . THR B 1 503 ? 13.781 -9.156 -5.469 1 98.25 503 THR B N 1
ATOM 11556 C CA . THR B 1 503 ? 13.531 -10.219 -4.5 1 98.25 503 THR B CA 1
ATOM 11557 C C . THR B 1 503 ? 13.547 -11.586 -5.18 1 98.25 503 THR B C 1
ATOM 11559 O O . THR B 1 503 ? 14.094 -12.547 -4.633 1 98.25 503 THR B O 1
ATOM 11562 N N . ASP B 1 504 ? 12.961 -11.641 -6.32 1 98.19 504 ASP B N 1
ATOM 11563 C CA . ASP B 1 504 ? 12.969 -12.883 -7.09 1 98.19 504 ASP B CA 1
ATOM 11564 C C . ASP B 1 504 ? 14.391 -13.273 -7.484 1 98.19 504 ASP B C 1
ATOM 11566 O O . ASP B 1 504 ? 14.781 -14.438 -7.359 1 98.19 504 ASP B O 1
ATOM 11570 N N . VAL B 1 505 ? 15.195 -12.344 -7.977 1 98.31 505 VAL B N 1
ATOM 11571 C CA . VAL B 1 505 ? 16.578 -12.594 -8.336 1 98.31 505 VAL B CA 1
ATOM 11572 C C . VAL B 1 505 ? 17.344 -13.109 -7.117 1 98.31 505 VAL B C 1
ATOM 11574 O O . VAL B 1 505 ? 18.125 -14.062 -7.219 1 98.31 505 VAL B O 1
ATOM 11577 N N . PHE B 1 506 ? 17.188 -12.469 -6.008 1 98 506 PHE B N 1
ATOM 11578 C CA . PHE B 1 506 ? 17.844 -12.859 -4.766 1 98 506 PHE B CA 1
ATOM 11579 C C . PHE B 1 506 ? 17.562 -14.32 -4.441 1 98 506 PHE B C 1
ATOM 11581 O O . PHE B 1 506 ? 18.5 -15.094 -4.176 1 98 506 PHE B O 1
ATOM 11588 N N . THR B 1 507 ? 16.234 -14.711 -4.414 1 98.25 507 THR B N 1
ATOM 11589 C CA . THR B 1 507 ? 15.867 -16.062 -4.035 1 98.25 507 THR B CA 1
ATOM 11590 C C . THR B 1 507 ? 16.422 -17.078 -5.035 1 98.25 507 THR B C 1
ATOM 11592 O O . THR B 1 507 ? 16.859 -18.156 -4.648 1 98.25 507 THR B O 1
ATOM 11595 N N . ARG B 1 508 ? 16.406 -16.812 -6.301 1 97.56 508 ARG B N 1
ATOM 11596 C CA . ARG B 1 508 ? 16.953 -17.703 -7.316 1 97.56 508 ARG B CA 1
ATOM 11597 C C . ARG B 1 508 ? 18.469 -17.828 -7.172 1 97.56 508 ARG B C 1
ATOM 11599 O O . ARG B 1 508 ? 19.016 -18.922 -7.336 1 97.56 508 ARG B O 1
ATOM 11606 N N . LEU B 1 509 ? 19.141 -16.703 -6.918 1 97.38 509 LEU B N 1
ATOM 11607 C CA . LEU B 1 509 ? 20.578 -16.734 -6.703 1 97.38 509 LEU B CA 1
ATOM 11608 C C . LEU B 1 509 ? 20.938 -17.578 -5.477 1 97.38 509 LEU B C 1
ATOM 11610 O O . LEU B 1 509 ? 21.906 -18.328 -5.496 1 97.38 509 LEU B O 1
ATOM 11614 N N . LEU B 1 510 ? 20.125 -17.375 -4.465 1 96.88 510 LEU B N 1
ATOM 11615 C CA . LEU B 1 510 ? 20.344 -18.156 -3.254 1 96.88 510 LEU B CA 1
ATOM 11616 C C . LEU B 1 510 ? 20.219 -19.656 -3.547 1 96.88 510 LEU B C 1
ATOM 11618 O O . LEU B 1 510 ? 21.062 -20.438 -3.105 1 96.88 510 LEU B O 1
ATOM 11622 N N . MET B 1 511 ? 19.203 -20.047 -4.242 1 96.12 511 MET B N 1
ATOM 11623 C CA . MET B 1 511 ? 19.031 -21.438 -4.629 1 96.12 511 MET B CA 1
ATOM 11624 C C . MET B 1 511 ? 20.188 -21.922 -5.484 1 96.12 511 MET B C 1
ATOM 11626 O O . MET B 1 511 ? 20.641 -23.047 -5.348 1 96.12 511 MET B O 1
ATOM 11630 N N . ASP B 1 512 ? 20.594 -21.062 -6.352 1 94.62 512 ASP B N 1
ATOM 11631 C CA . ASP B 1 512 ? 21.734 -21.359 -7.211 1 94.62 512 ASP B CA 1
ATOM 11632 C C . ASP B 1 512 ? 22.984 -21.625 -6.383 1 94.62 512 ASP B C 1
ATOM 11634 O O . ASP B 1 512 ? 23.734 -22.578 -6.648 1 94.62 512 ASP B O 1
ATOM 11638 N N . TYR B 1 513 ? 23.25 -20.812 -5.375 1 94.19 513 TYR B N 1
ATOM 11639 C CA . TYR B 1 513 ? 24.406 -20.969 -4.504 1 94.19 513 TYR B CA 1
ATOM 11640 C C . TYR B 1 513 ? 24.312 -22.266 -3.699 1 94.19 513 TYR B C 1
ATOM 11642 O O . TYR B 1 513 ? 25.328 -22.938 -3.496 1 94.19 513 TYR B O 1
ATOM 11650 N N . LEU B 1 514 ? 23.125 -22.578 -3.307 1 93.06 514 LEU B N 1
ATOM 11651 C CA . LEU B 1 514 ? 22.922 -23.703 -2.406 1 93.06 514 LEU B CA 1
ATOM 11652 C C . LEU B 1 514 ? 22.969 -25.016 -3.17 1 93.06 514 LEU B C 1
ATOM 11654 O O . LEU B 1 514 ? 23.25 -26.078 -2.584 1 93.06 514 LEU B O 1
ATOM 11658 N N . ASN B 1 515 ? 22.719 -25 -4.406 1 90 515 ASN B N 1
ATOM 11659 C CA . ASN B 1 515 ? 22.594 -26.219 -5.203 1 90 515 ASN B CA 1
ATOM 11660 C C . ASN B 1 515 ? 23.859 -27.078 -5.117 1 90 515 ASN B C 1
ATOM 11662 O O . ASN B 1 515 ? 23.781 -28.297 -5.023 1 90 515 ASN B O 1
ATOM 11666 N N . ASP B 1 516 ? 25.031 -26.531 -5.105 1 83 516 ASP B N 1
ATOM 11667 C CA . ASP B 1 516 ? 26.297 -27.25 -5.094 1 83 516 ASP B CA 1
ATOM 11668 C C . ASP B 1 516 ? 26.422 -28.125 -3.85 1 83 516 ASP B C 1
ATOM 11670 O O . ASP B 1 516 ? 26.938 -29.25 -3.92 1 83 516 ASP B O 1
ATOM 11674 N N . TYR B 1 517 ? 25.844 -27.594 -2.836 1 82.06 517 TYR B N 1
ATOM 11675 C CA . TYR B 1 517 ? 25.969 -28.266 -1.543 1 82.06 517 TYR B CA 1
ATOM 11676 C C . TYR B 1 517 ? 24.719 -29.062 -1.215 1 82.06 517 TYR B C 1
ATOM 11678 O O . TYR B 1 517 ? 24.797 -30.219 -0.792 1 82.06 517 TYR B O 1
ATOM 11686 N N . ALA B 1 518 ? 23.625 -28.578 -1.546 1 88.38 518 ALA B N 1
ATOM 11687 C CA . ALA B 1 518 ? 22.375 -29.109 -0.992 1 88.38 518 ALA B CA 1
ATOM 11688 C C . ALA B 1 518 ? 21.688 -30.047 -1.976 1 88.38 518 ALA B C 1
ATOM 11690 O O . ALA B 1 518 ? 20.641 -30.625 -1.67 1 88.38 518 ALA B O 1
ATOM 11691 N N . TYR B 1 519 ? 22.266 -30.266 -3.078 1 90.88 519 TYR B N 1
ATOM 11692 C CA . TYR B 1 519 ? 21.703 -31.25 -4.004 1 90.88 519 TYR B CA 1
ATOM 11693 C C . TYR B 1 519 ? 21.672 -32.625 -3.373 1 90.88 519 TYR B C 1
ATOM 11695 O O . TYR B 1 519 ? 20.719 -33.375 -3.57 1 90.88 519 TYR B O 1
ATOM 11703 N N . ASP B 1 520 ? 22.672 -32.938 -2.613 1 91.5 520 ASP B N 1
ATOM 11704 C CA . ASP B 1 520 ? 22.766 -34.219 -1.925 1 91.5 520 ASP B CA 1
ATOM 11705 C C . ASP B 1 520 ? 21.594 -34.438 -0.973 1 91.5 520 ASP B C 1
ATOM 11707 O O . ASP B 1 520 ? 21.125 -35.562 -0.778 1 91.5 520 ASP B O 1
ATOM 11711 N N . ALA B 1 521 ? 21.188 -33.375 -0.392 1 92.81 521 ALA B N 1
ATOM 11712 C CA . ALA B 1 521 ? 20.047 -33.469 0.501 1 92.81 521 ALA B CA 1
ATOM 11713 C C . ALA B 1 521 ? 18.797 -33.906 -0.255 1 92.81 521 ALA B C 1
ATOM 11715 O O . ALA B 1 521 ? 18.031 -34.75 0.225 1 92.81 521 ALA B O 1
ATOM 11716 N N . GLN B 1 522 ? 18.547 -33.406 -1.402 1 91.62 522 GLN B N 1
ATOM 11717 C CA . GLN B 1 522 ? 17.406 -33.75 -2.223 1 91.62 522 GLN B CA 1
ATOM 11718 C C . GLN B 1 522 ? 17.453 -35.219 -2.625 1 91.62 522 GLN B C 1
ATOM 11720 O O . GLN B 1 522 ? 16.438 -35.906 -2.609 1 91.62 522 GLN B O 1
ATOM 11725 N N . VAL B 1 523 ? 18.609 -35.625 -2.928 1 92.75 523 VAL B N 1
ATOM 11726 C CA . VAL B 1 523 ? 18.812 -37 -3.318 1 92.75 523 VAL B CA 1
ATOM 11727 C C . VAL B 1 523 ? 18.5 -37.938 -2.141 1 92.75 523 VAL B C 1
ATOM 11729 O O . VAL B 1 523 ? 17.969 -39.031 -2.326 1 92.75 523 VAL B O 1
ATOM 11732 N N . ALA B 1 524 ? 18.766 -37.438 -0.979 1 92.62 524 ALA B N 1
ATOM 11733 C CA . ALA B 1 524 ? 18.641 -38.25 0.224 1 92.62 524 ALA B CA 1
ATOM 11734 C C . ALA B 1 524 ? 17.234 -38.125 0.815 1 92.62 524 ALA B C 1
ATOM 11736 O O . ALA B 1 524 ? 16.984 -38.594 1.931 1 92.62 524 ALA B O 1
ATOM 11737 N N . GLY B 1 525 ? 16.344 -37.469 0.135 1 90.94 525 GLY B N 1
ATOM 11738 C CA . GLY B 1 525 ? 14.953 -37.438 0.575 1 90.94 525 GLY B CA 1
ATOM 11739 C C . GLY B 1 525 ? 14.609 -36.188 1.354 1 90.94 525 GLY B C 1
ATOM 11740 O O . GLY B 1 525 ? 13.586 -36.125 2.045 1 90.94 525 GLY B O 1
ATOM 11741 N N . LEU B 1 526 ? 15.398 -35.188 1.319 1 92.69 526 LEU B N 1
ATOM 11742 C CA . LEU B 1 526 ? 15.148 -33.906 1.941 1 92.69 526 LEU B CA 1
ATOM 11743 C C . LEU B 1 526 ? 14.906 -32.812 0.885 1 92.69 526 LEU B C 1
ATOM 11745 O O . LEU B 1 526 ? 15.859 -32.312 0.278 1 92.69 526 LEU B O 1
ATOM 11749 N N . TYR B 1 527 ? 13.688 -32.438 0.804 1 92.56 527 TYR B N 1
ATOM 11750 C CA . TYR B 1 527 ? 13.328 -31.391 -0.154 1 92.56 527 TYR B CA 1
ATOM 11751 C C . TYR B 1 527 ? 13.422 -30.016 0.479 1 92.56 527 TYR B C 1
ATOM 11753 O O . TYR B 1 527 ? 13.055 -29.828 1.641 1 92.56 527 TYR B O 1
ATOM 11761 N N . TYR B 1 528 ? 13.984 -29.062 -0.187 1 94.44 528 TYR B N 1
ATOM 11762 C CA . TYR B 1 528 ? 14 -27.688 0.269 1 94.44 528 TYR B CA 1
ATOM 11763 C C . TYR B 1 528 ? 13.773 -26.719 -0.893 1 94.44 528 TYR B C 1
ATOM 11765 O O . TYR B 1 528 ? 14.039 -27.062 -2.047 1 94.44 528 TYR B O 1
ATOM 11773 N N . ALA B 1 529 ? 13.18 -25.609 -0.643 1 96 529 ALA B N 1
ATOM 11774 C CA . ALA B 1 529 ? 12.961 -24.578 -1.652 1 96 529 ALA B CA 1
ATOM 11775 C C . ALA B 1 529 ? 12.93 -23.188 -1.018 1 96 529 ALA B C 1
ATOM 11777 O O . ALA B 1 529 ? 12.484 -23.031 0.122 1 96 529 ALA B O 1
ATOM 11778 N N . VAL B 1 530 ? 13.516 -22.203 -1.67 1 96.81 530 VAL B N 1
ATOM 11779 C CA . VAL B 1 530 ? 13.391 -20.797 -1.35 1 96.81 530 VAL B CA 1
ATOM 11780 C C . VAL B 1 530 ? 12.742 -20.047 -2.52 1 96.81 530 VAL B C 1
ATOM 11782 O O . VAL B 1 530 ? 13.305 -20 -3.617 1 96.81 530 VAL B O 1
ATOM 11785 N N . LYS B 1 531 ? 11.602 -19.5 -2.318 1 97.12 531 LYS B N 1
ATOM 11786 C CA . LYS B 1 531 ? 10.859 -18.828 -3.385 1 97.12 531 LYS B CA 1
ATOM 11787 C C . LYS B 1 531 ? 10.258 -17.516 -2.893 1 97.12 531 LYS B C 1
ATOM 11789 O O . LYS B 1 531 ? 9.945 -17.375 -1.71 1 97.12 531 LYS B O 1
ATOM 11794 N N . PRO B 1 532 ? 10.18 -16.578 -3.828 1 96.88 532 PRO B N 1
ATOM 11795 C CA . PRO B 1 532 ? 9.461 -15.375 -3.438 1 96.88 532 PRO B CA 1
ATOM 11796 C C . PRO B 1 532 ? 7.965 -15.617 -3.232 1 96.88 532 PRO B C 1
ATOM 11798 O O . PRO B 1 532 ? 7.414 -16.578 -3.762 1 96.88 532 PRO B O 1
ATOM 11801 N N . ASN B 1 533 ? 7.344 -14.844 -2.443 1 93.75 533 ASN B N 1
ATOM 11802 C CA . ASN B 1 533 ? 5.895 -14.828 -2.303 1 93.75 533 ASN B CA 1
ATOM 11803 C C . ASN B 1 533 ? 5.367 -13.422 -2.055 1 93.75 533 ASN B C 1
ATOM 11805 O O . ASN B 1 533 ? 6.07 -12.438 -2.312 1 93.75 533 ASN B O 1
ATOM 11809 N N . ASP B 1 534 ? 4.164 -13.234 -1.736 1 91.38 534 ASP B N 1
ATOM 11810 C CA . ASP B 1 534 ? 3.537 -11.922 -1.692 1 91.38 534 ASP B CA 1
ATOM 11811 C C . ASP B 1 534 ? 3.961 -11.156 -0.442 1 91.38 534 ASP B C 1
ATOM 11813 O O . ASP B 1 534 ? 3.668 -9.961 -0.309 1 91.38 534 ASP B O 1
ATOM 11817 N N . THR B 1 535 ? 4.691 -11.719 0.485 1 93.31 535 THR B N 1
ATOM 11818 C CA . THR B 1 535 ? 5.152 -11.047 1.698 1 93.31 535 THR B CA 1
ATOM 11819 C C . THR B 1 535 ? 6.656 -10.805 1.647 1 93.31 535 THR B C 1
ATOM 11821 O O . THR B 1 535 ? 7.195 -10.031 2.439 1 93.31 535 THR B O 1
ATOM 11824 N N . GLY B 1 536 ? 7.324 -11.477 0.928 1 96.44 536 GLY B N 1
ATOM 11825 C CA . GLY B 1 536 ? 8.773 -11.492 0.794 1 96.44 536 GLY B CA 1
ATOM 11826 C C . GLY B 1 536 ? 9.297 -12.75 0.122 1 96.44 536 GLY B C 1
ATOM 11827 O O . GLY B 1 536 ? 9.25 -12.867 -1.104 1 96.44 536 GLY B O 1
ATOM 11828 N N . PHE B 1 537 ? 9.695 -13.641 0.954 1 97.81 537 PHE B N 1
ATOM 11829 C CA . PHE B 1 537 ? 10.102 -14.938 0.422 1 97.81 537 PHE B CA 1
ATOM 11830 C C . PHE B 1 537 ? 9.898 -16.031 1.459 1 97.81 537 PHE B C 1
ATOM 11832 O O . PHE B 1 537 ? 9.648 -15.75 2.631 1 97.81 537 PHE B O 1
ATOM 11839 N N . GLN B 1 538 ? 9.914 -17.25 0.985 1 97.75 538 GLN B N 1
ATOM 11840 C CA . GLN B 1 538 ? 9.57 -18.406 1.818 1 97.75 538 GLN B CA 1
ATOM 11841 C C . GLN B 1 538 ? 10.641 -19.484 1.735 1 97.75 538 GLN B C 1
ATOM 11843 O O . GLN B 1 538 ? 11.172 -19.75 0.656 1 97.75 538 GLN B O 1
ATOM 11848 N N . VAL B 1 539 ? 10.977 -20.031 2.861 1 97.62 539 VAL B N 1
ATOM 11849 C CA . VAL B 1 539 ? 11.828 -21.203 2.953 1 97.62 539 VAL B CA 1
ATOM 11850 C C . VAL B 1 539 ? 10.984 -22.422 3.326 1 97.62 539 VAL B C 1
ATOM 11852 O O . VAL B 1 539 ? 10.266 -22.406 4.328 1 97.62 539 VAL B O 1
ATOM 11855 N N . THR B 1 540 ? 11.023 -23.438 2.504 1 97.12 540 THR B N 1
ATOM 11856 C CA . THR B 1 540 ? 10.281 -24.672 2.73 1 97.12 540 THR B CA 1
ATOM 11857 C C . THR B 1 540 ? 11.227 -25.859 2.814 1 97.12 540 THR B C 1
ATOM 11859 O O . THR B 1 540 ? 12.172 -25.969 2.029 1 97.12 540 THR B O 1
ATOM 11862 N N . MET B 1 541 ? 11.047 -26.703 3.797 1 96.31 541 MET B N 1
ATOM 11863 C CA . MET B 1 541 ? 11.781 -27.953 3.93 1 96.31 541 MET B CA 1
ATOM 11864 C C . MET B 1 541 ? 10.844 -29.109 4.301 1 96.31 541 MET B C 1
ATOM 11866 O O . MET B 1 541 ? 10.031 -28.984 5.223 1 96.31 541 MET B O 1
ATOM 11870 N N . VAL B 1 542 ? 10.938 -30.188 3.58 1 95.94 542 VAL B N 1
ATOM 11871 C CA . VAL B 1 542 ? 10.109 -31.359 3.83 1 95.94 542 VAL B CA 1
ATOM 11872 C C . VAL B 1 542 ? 10.945 -32.625 3.625 1 95.94 542 VAL B C 1
ATOM 11874 O O . VAL B 1 542 ? 11.758 -32.688 2.699 1 95.94 542 VAL B O 1
ATOM 11877 N N . GLY B 1 543 ? 10.852 -33.594 4.512 1 95.38 543 GLY B N 1
ATOM 11878 C CA . GLY B 1 543 ? 11.547 -34.844 4.379 1 95.38 543 GLY B CA 1
ATOM 11879 C C . GLY B 1 543 ? 11.969 -35.438 5.711 1 95.38 543 GLY B C 1
ATOM 11880 O O . GLY B 1 543 ? 11.328 -35.188 6.734 1 95.38 543 GLY B O 1
ATOM 11881 N N . PHE B 1 544 ? 12.984 -36.344 5.672 1 95.44 544 PHE B N 1
ATOM 11882 C CA . PHE B 1 544 ? 13.453 -37 6.879 1 95.44 544 PHE B CA 1
ATOM 11883 C C . PHE B 1 544 ? 14.047 -36 7.859 1 95.44 544 PHE B C 1
ATOM 11885 O O . PHE B 1 544 ? 14.828 -35.125 7.469 1 95.44 544 PHE B O 1
ATOM 11892 N N . ASN B 1 545 ? 13.742 -36.094 9.102 1 94 545 ASN B N 1
ATOM 11893 C CA . ASN B 1 545 ? 14.047 -35.062 10.078 1 94 545 ASN B CA 1
ATOM 11894 C C . ASN B 1 545 ? 15.492 -35.125 10.547 1 94 545 ASN B C 1
ATOM 11896 O O . ASN B 1 545 ? 16.031 -34.156 11.086 1 94 545 ASN B O 1
ATOM 11900 N N . ASP B 1 546 ? 16.141 -36.25 10.32 1 93.56 546 ASP B N 1
ATOM 11901 C CA . ASP B 1 546 ? 17.438 -36.5 10.93 1 93.56 546 ASP B CA 1
ATOM 11902 C C . ASP B 1 546 ? 18.438 -35.406 10.562 1 93.56 546 ASP B C 1
ATOM 11904 O O . ASP B 1 546 ? 19.203 -34.969 11.406 1 93.56 546 ASP B O 1
ATOM 11908 N N . LYS B 1 547 ? 18.5 -35.031 9.258 1 93.56 547 LYS B N 1
ATOM 11909 C CA . LYS B 1 547 ? 19.5 -34.062 8.789 1 93.56 547 LYS B CA 1
ATOM 11910 C C . LYS B 1 547 ? 18.844 -32.719 8.438 1 93.56 547 LYS B C 1
ATOM 11912 O O . LYS B 1 547 ? 19.469 -31.859 7.828 1 93.56 547 LYS B O 1
ATOM 11917 N N . MET B 1 548 ? 17.688 -32.5 8.805 1 94.12 548 MET B N 1
ATOM 11918 C CA . MET B 1 548 ? 16.922 -31.328 8.438 1 94.12 548 MET B CA 1
ATOM 11919 C C . MET B 1 548 ? 17.469 -30.078 9.125 1 94.12 548 MET B C 1
ATOM 11921 O O . MET B 1 548 ? 17.531 -29.016 8.523 1 94.12 548 MET B O 1
ATOM 11925 N N . ARG B 1 549 ? 17.844 -30.219 10.367 1 93.06 549 ARG B N 1
ATOM 11926 C CA . ARG B 1 549 ? 18.406 -29.094 11.109 1 93.06 549 ARG B CA 1
ATOM 11927 C C . ARG B 1 549 ? 19.688 -28.594 10.453 1 93.06 549 ARG B C 1
ATOM 11929 O O . ARG B 1 549 ? 19.891 -27.391 10.305 1 93.06 549 ARG B O 1
ATOM 11936 N N . THR B 1 550 ? 20.484 -29.484 10.039 1 92.38 550 THR B N 1
ATOM 11937 C CA . THR B 1 550 ? 21.75 -29.141 9.383 1 92.38 550 THR B CA 1
ATOM 11938 C C . THR B 1 550 ? 21.484 -28.375 8.086 1 92.38 550 THR B C 1
ATOM 11940 O O . THR B 1 550 ? 22.125 -27.359 7.816 1 92.38 550 THR B O 1
ATOM 11943 N N . LEU B 1 551 ? 20.594 -28.875 7.34 1 94.25 551 LEU B N 1
ATOM 11944 C CA . LEU B 1 551 ? 20.25 -28.219 6.086 1 94.25 551 LEU B CA 1
ATOM 11945 C C . LEU B 1 551 ? 19.688 -26.828 6.34 1 94.25 551 LEU B C 1
ATOM 11947 O O . LEU B 1 551 ? 20.062 -25.875 5.66 1 94.25 551 LEU B O 1
ATOM 11951 N N . LEU B 1 552 ? 18.766 -26.719 7.285 1 95.81 552 LEU B N 1
ATOM 11952 C CA . LEU B 1 552 ? 18.156 -25.438 7.602 1 95.81 552 LEU B CA 1
ATOM 11953 C C . LEU B 1 552 ? 19.188 -24.422 8.047 1 95.81 552 LEU B C 1
ATOM 11955 O O . LEU B 1 552 ? 19.156 -23.266 7.621 1 95.81 552 LEU B O 1
ATOM 11959 N N . GLU B 1 553 ? 20.094 -24.828 8.875 1 94.06 553 GLU B N 1
ATOM 11960 C CA . GLU B 1 553 ? 21.172 -23.938 9.352 1 94.06 553 GLU B CA 1
ATOM 11961 C C . GLU B 1 553 ? 22.047 -23.469 8.195 1 94.06 553 GLU B C 1
ATOM 11963 O O . GLU B 1 553 ? 22.5 -22.328 8.188 1 94.06 553 GLU B O 1
ATOM 11968 N N . THR B 1 554 ? 22.234 -24.328 7.305 1 93.31 554 THR B N 1
ATOM 11969 C CA . THR B 1 554 ? 23.016 -23.953 6.129 1 93.31 554 THR B CA 1
ATOM 11970 C C . THR B 1 554 ? 22.281 -22.891 5.312 1 93.31 554 THR B C 1
ATOM 11972 O O . THR B 1 554 ? 22.891 -21.906 4.887 1 93.31 554 THR B O 1
ATOM 11975 N N . VAL B 1 555 ? 21.031 -23.109 5.074 1 95.12 555 VAL B N 1
ATOM 11976 C CA . VAL B 1 555 ? 20.234 -22.156 4.305 1 95.12 555 VAL B CA 1
ATOM 11977 C C . VAL B 1 555 ? 20.219 -20.797 5 1 95.12 555 VAL B C 1
ATOM 11979 O O . VAL B 1 555 ? 20.453 -19.766 4.367 1 95.12 555 VAL B O 1
ATOM 11982 N N . ILE B 1 556 ? 20 -20.766 6.277 1 95.75 556 ILE B N 1
ATOM 11983 C CA . ILE B 1 556 ? 19.922 -19.547 7.07 1 95.75 556 ILE B CA 1
ATOM 11984 C C . ILE B 1 556 ? 21.297 -18.859 7.082 1 95.75 556 ILE B C 1
ATOM 11986 O O . ILE B 1 556 ? 21.375 -17.625 6.984 1 95.75 556 ILE B O 1
ATOM 11990 N N . GLY B 1 557 ? 22.328 -19.656 7.254 1 94.44 557 GLY B N 1
ATOM 11991 C CA . GLY B 1 557 ? 23.656 -19.094 7.191 1 94.44 557 GLY B CA 1
ATOM 11992 C C . GLY B 1 557 ? 23.953 -18.406 5.875 1 94.44 557 GLY B C 1
ATOM 11993 O O . GLY B 1 557 ? 24.578 -17.328 5.855 1 94.44 557 GLY B O 1
ATOM 11994 N N . LYS B 1 558 ? 23.469 -19.016 4.785 1 94.69 558 LYS B N 1
ATOM 11995 C CA . LYS B 1 558 ? 23.703 -18.438 3.465 1 94.69 558 LYS B CA 1
ATOM 11996 C C . LYS B 1 558 ? 22.906 -17.156 3.289 1 94.69 558 LYS B C 1
ATOM 11998 O O . LYS B 1 558 ? 23.328 -16.234 2.576 1 94.69 558 LYS B O 1
ATOM 12003 N N . ILE B 1 559 ? 21.734 -17.047 3.869 1 95.25 559 ILE B N 1
ATOM 12004 C CA . ILE B 1 559 ? 20.953 -15.812 3.846 1 95.25 559 ILE B CA 1
ATOM 12005 C C . ILE B 1 559 ? 21.703 -14.711 4.605 1 95.25 559 ILE B C 1
ATOM 12007 O O . ILE B 1 559 ? 21.812 -13.586 4.121 1 95.25 559 ILE B O 1
ATOM 12011 N N . ALA B 1 560 ? 22.234 -15.039 5.762 1 94.19 560 ALA B N 1
ATOM 12012 C CA . ALA B 1 560 ? 22.906 -14.078 6.633 1 94.19 560 ALA B CA 1
ATOM 12013 C C . ALA B 1 560 ? 24.172 -13.539 5.98 1 94.19 560 ALA B C 1
ATOM 12015 O O . ALA B 1 560 ? 24.516 -12.359 6.145 1 94.19 560 ALA B O 1
ATOM 12016 N N . GLU B 1 561 ? 24.859 -14.398 5.207 1 92.69 561 GLU B N 1
ATOM 12017 C CA . GLU B 1 561 ? 26.141 -14.023 4.629 1 92.69 561 GLU B CA 1
ATOM 12018 C C . GLU B 1 561 ? 26.047 -13.859 3.117 1 92.69 561 GLU B C 1
ATOM 12020 O O . GLU B 1 561 ? 27.031 -14 2.404 1 92.69 561 GLU B O 1
ATOM 12025 N N . PHE B 1 562 ? 24.938 -13.609 2.656 1 94.81 562 PHE B N 1
ATOM 12026 C CA . PHE B 1 562 ? 24.688 -13.586 1.22 1 94.81 562 PHE B CA 1
ATOM 12027 C C . PHE B 1 562 ? 25.531 -12.516 0.539 1 94.81 562 PHE B C 1
ATOM 12029 O O . PHE B 1 562 ? 25.609 -11.383 1.02 1 94.81 562 PHE B O 1
ATOM 12036 N N . GLU B 1 563 ? 26.188 -12.852 -0.547 1 94.94 563 GLU B N 1
ATOM 12037 C CA . GLU B 1 563 ? 26.938 -11.938 -1.399 1 94.94 563 GLU B CA 1
ATOM 12038 C C . GLU B 1 563 ? 26.562 -12.109 -2.867 1 94.94 563 GLU B C 1
ATOM 12040 O O . GLU B 1 563 ? 26.406 -13.234 -3.348 1 94.94 563 GLU B O 1
ATOM 12045 N N . VAL B 1 564 ? 26.453 -11.023 -3.594 1 97.12 564 VAL B N 1
ATOM 12046 C CA . VAL B 1 564 ? 26.016 -11.078 -4.984 1 97.12 564 VAL B CA 1
ATOM 12047 C C . VAL B 1 564 ? 27.203 -11.383 -5.887 1 97.12 564 VAL B C 1
ATOM 12049 O O . VAL B 1 564 ? 28.203 -10.641 -5.891 1 97.12 564 VAL B O 1
ATOM 12052 N N . LYS B 1 565 ? 27.172 -12.414 -6.566 1 96.12 565 LYS B N 1
ATOM 12053 C CA . LYS B 1 565 ? 28.141 -12.742 -7.609 1 96.12 565 LYS B CA 1
ATOM 12054 C C . LYS B 1 565 ? 27.641 -12.297 -8.977 1 96.12 565 LYS B C 1
ATOM 12056 O O . LYS B 1 565 ? 26.656 -12.852 -9.492 1 96.12 565 LYS B O 1
ATOM 12061 N N . ALA B 1 566 ? 28.344 -11.469 -9.625 1 95.94 566 ALA B N 1
ATOM 12062 C CA . ALA B 1 566 ? 27.891 -10.812 -10.844 1 95.94 566 ALA B CA 1
ATOM 12063 C C . ALA B 1 566 ? 27.703 -11.82 -11.977 1 95.94 566 ALA B C 1
ATOM 12065 O O . ALA B 1 566 ? 26.781 -11.68 -12.789 1 95.94 566 ALA B O 1
ATOM 12066 N N . ASP B 1 567 ? 28.562 -12.766 -12.102 1 94.31 567 ASP B N 1
ATOM 12067 C CA . ASP B 1 567 ? 28.469 -13.758 -13.172 1 94.31 567 ASP B CA 1
ATOM 12068 C C . ASP B 1 567 ? 27.203 -14.594 -13.039 1 94.31 567 ASP B C 1
ATOM 12070 O O . ASP B 1 567 ? 26.516 -14.852 -14.031 1 94.31 567 ASP B O 1
ATOM 12074 N N . ARG B 1 568 ? 26.938 -14.992 -11.797 1 95.12 568 ARG B N 1
ATOM 12075 C CA . ARG B 1 568 ? 25.734 -15.789 -11.57 1 95.12 568 ARG B CA 1
ATOM 12076 C C . ARG B 1 568 ? 24.484 -14.945 -11.727 1 95.12 568 ARG B C 1
ATOM 12078 O O . ARG B 1 568 ? 23.453 -15.43 -12.195 1 95.12 568 ARG B O 1
ATOM 12085 N N . PHE B 1 569 ? 24.609 -13.656 -11.32 1 97.38 569 PHE B N 1
ATOM 12086 C CA . PHE B 1 569 ? 23.5 -12.734 -11.508 1 97.38 569 PHE B CA 1
ATOM 12087 C C . PHE B 1 569 ? 23.109 -12.664 -12.984 1 97.38 569 PHE B C 1
ATOM 12089 O O . PHE B 1 569 ? 21.922 -12.68 -13.312 1 97.38 569 PHE B O 1
ATOM 12096 N N . SER B 1 570 ? 24.047 -12.633 -13.844 1 95.88 570 SER B N 1
ATOM 12097 C CA . SER B 1 570 ? 23.797 -12.516 -15.273 1 95.88 570 SER B CA 1
ATOM 12098 C C . SER B 1 570 ? 23.047 -13.734 -15.805 1 95.88 570 SER B C 1
ATOM 12100 O O . SER B 1 570 ? 22.172 -13.602 -16.656 1 95.88 570 SER B O 1
ATOM 12102 N N . VAL B 1 571 ? 23.391 -14.867 -15.359 1 95.31 571 VAL B N 1
ATOM 12103 C CA . VAL B 1 571 ? 22.75 -16.094 -15.797 1 95.31 571 VAL B CA 1
ATOM 12104 C C . VAL B 1 571 ? 21.281 -16.109 -15.336 1 95.31 571 VAL B C 1
ATOM 12106 O O . VAL B 1 571 ? 20.391 -16.453 -16.109 1 95.31 571 VAL B O 1
ATOM 12109 N N . ILE B 1 572 ? 21.062 -15.766 -14.078 1 96.88 572 ILE B N 1
ATOM 12110 C CA . ILE B 1 572 ? 19.703 -15.742 -13.523 1 96.88 572 ILE B CA 1
ATOM 12111 C C . ILE B 1 572 ? 18.859 -14.711 -14.273 1 96.88 572 ILE B C 1
ATOM 12113 O O . ILE B 1 572 ? 17.703 -14.969 -14.594 1 96.88 572 ILE B O 1
ATOM 12117 N N . LYS B 1 573 ? 19.438 -13.555 -14.477 1 97.06 573 LYS B N 1
ATOM 12118 C CA . LYS B 1 573 ? 18.75 -12.508 -15.219 1 97.06 573 LYS B CA 1
ATOM 12119 C C . LYS B 1 573 ? 18.328 -12.992 -16.609 1 97.06 573 LYS B C 1
ATOM 12121 O O . LYS B 1 573 ? 17.219 -12.727 -17.047 1 97.06 573 LYS B O 1
ATOM 12126 N N . GLU B 1 574 ? 19.188 -13.672 -17.297 1 95.94 574 GLU B N 1
ATOM 12127 C CA . GLU B 1 574 ? 18.875 -14.219 -18.625 1 95.94 574 GLU B CA 1
ATOM 12128 C C . GLU B 1 574 ? 17.703 -15.203 -18.547 1 95.94 574 GLU B C 1
ATOM 12130 O O . GLU B 1 574 ? 16.797 -15.156 -19.359 1 95.94 574 GLU B O 1
ATOM 12135 N N . ALA B 1 575 ? 17.828 -16.094 -17.609 1 95.38 575 ALA B N 1
ATOM 12136 C CA . ALA B 1 575 ? 16.781 -17.078 -17.438 1 95.38 575 ALA B CA 1
ATOM 12137 C C . ALA B 1 575 ? 15.43 -16.406 -17.172 1 95.38 575 ALA B C 1
ATOM 12139 O O . ALA B 1 575 ? 14.406 -16.812 -17.734 1 95.38 575 ALA B O 1
ATOM 12140 N N . MET B 1 576 ? 15.445 -15.469 -16.328 1 96.75 576 MET B N 1
ATOM 12141 C CA . MET B 1 576 ? 14.219 -14.742 -16 1 96.75 576 MET B CA 1
ATOM 12142 C C . MET B 1 576 ? 13.695 -13.984 -17.203 1 96.75 576 MET B C 1
ATOM 12144 O O . MET B 1 576 ? 12.484 -13.898 -17.422 1 96.75 576 MET B O 1
ATOM 12148 N N . THR B 1 577 ? 14.594 -13.352 -17.922 1 96.56 577 THR B N 1
ATOM 12149 C CA . THR B 1 577 ? 14.203 -12.633 -19.141 1 96.56 577 THR B CA 1
ATOM 12150 C C . THR B 1 577 ? 13.438 -13.539 -20.094 1 96.56 577 THR B C 1
ATOM 12152 O O . THR B 1 577 ? 12.383 -13.164 -20.609 1 96.56 577 THR B O 1
ATOM 12155 N N . LYS B 1 578 ? 13.953 -14.75 -20.312 1 94.69 578 LYS B N 1
ATOM 12156 C CA . LYS B 1 578 ? 13.273 -15.719 -21.172 1 94.69 578 LYS B CA 1
ATOM 12157 C C . LYS B 1 578 ? 11.922 -16.109 -20.594 1 94.69 578 LYS B C 1
ATOM 12159 O O . LYS B 1 578 ? 10.953 -16.297 -21.344 1 94.69 578 LYS B O 1
ATOM 12164 N N . GLU B 1 579 ? 11.883 -16.281 -19.328 1 94.88 579 GLU B N 1
ATOM 12165 C CA . GLU B 1 579 ? 10.625 -16.625 -18.688 1 94.88 579 GLU B CA 1
ATOM 12166 C C . GLU B 1 579 ? 9.578 -15.531 -18.906 1 94.88 579 GLU B C 1
ATOM 12168 O O . GLU B 1 579 ? 8.414 -15.828 -19.188 1 94.88 579 GLU B O 1
ATOM 12173 N N . TYR B 1 580 ? 9.969 -14.297 -18.734 1 94.94 580 TYR B N 1
ATOM 12174 C CA . TYR B 1 580 ? 9.055 -13.18 -18.953 1 94.94 580 TYR B CA 1
ATOM 12175 C C . TYR B 1 580 ? 8.617 -13.117 -20.422 1 94.94 580 TYR B C 1
ATOM 12177 O O . TYR B 1 580 ? 7.445 -12.883 -20.719 1 94.94 580 TYR B O 1
ATOM 12185 N N . GLU B 1 581 ? 9.539 -13.344 -21.312 1 92.88 581 GLU B N 1
ATOM 12186 C CA . GLU B 1 581 ? 9.219 -13.336 -22.734 1 92.88 581 GLU B CA 1
ATOM 12187 C C . GLU B 1 581 ? 8.219 -14.438 -23.078 1 92.88 581 GLU B C 1
ATOM 12189 O O . GLU B 1 581 ? 7.379 -14.266 -23.953 1 92.88 581 GLU B O 1
ATOM 12194 N N . ASN B 1 582 ? 8.359 -15.508 -22.391 1 92.81 582 ASN B N 1
ATOM 12195 C CA . ASN B 1 582 ? 7.535 -16.672 -22.672 1 92.81 582 ASN B CA 1
ATOM 12196 C C . ASN B 1 582 ? 6.137 -16.531 -22.094 1 92.81 582 ASN B C 1
ATOM 12198 O O . ASN B 1 582 ? 5.262 -17.359 -22.359 1 92.81 582 ASN B O 1
ATOM 12202 N N . PHE B 1 583 ? 5.953 -15.609 -21.297 1 89.69 583 PHE B N 1
ATOM 12203 C CA . PHE B 1 583 ? 4.617 -15.344 -20.781 1 89.69 583 PHE B CA 1
ATOM 12204 C C . PHE B 1 583 ? 3.627 -15.133 -21.922 1 89.69 583 PHE B C 1
ATOM 12206 O O . PHE B 1 583 ? 2.459 -15.516 -21.812 1 89.69 583 PHE B O 1
ATOM 12213 N N . LYS B 1 584 ? 4.07 -14.625 -22.953 1 86.81 584 LYS B N 1
ATOM 12214 C CA . LYS B 1 584 ? 3.227 -14.328 -24.109 1 86.81 584 LYS B CA 1
ATOM 12215 C C . LYS B 1 584 ? 2.723 -15.617 -24.766 1 86.81 584 LYS B C 1
ATOM 12217 O O . LYS B 1 584 ? 1.741 -15.594 -25.516 1 86.81 584 LYS B O 1
ATOM 12222 N N . PHE B 1 585 ? 3.385 -16.688 -24.469 1 88.94 585 PHE B N 1
ATOM 12223 C CA . PHE B 1 585 ? 3.049 -17.938 -25.141 1 88.94 585 PHE B CA 1
ATOM 12224 C C . PHE B 1 585 ? 2.23 -18.844 -24.234 1 88.94 585 PHE B C 1
ATOM 12226 O O . PHE B 1 585 ? 1.981 -20 -24.547 1 88.94 585 PHE B O 1
ATOM 12233 N N . ARG B 1 586 ? 1.812 -18.281 -23.125 1 90.88 586 ARG B N 1
ATOM 12234 C CA . ARG B 1 586 ? 0.89 -19.031 -22.281 1 90.88 586 ARG B CA 1
ATOM 12235 C C . ARG B 1 586 ? -0.451 -19.234 -22.969 1 90.88 586 ARG B C 1
ATOM 12237 O O . ARG B 1 586 ? -0.87 -18.406 -23.781 1 90.88 586 ARG B O 1
ATOM 12244 N N . GLN B 1 587 ? -1.086 -20.312 -22.594 1 92.12 587 GLN B N 1
ATOM 12245 C CA . GLN B 1 587 ? -2.395 -20.594 -23.172 1 92.12 587 GLN B CA 1
ATOM 12246 C C . GLN B 1 587 ? -3.426 -19.562 -22.734 1 92.12 587 GLN B C 1
ATOM 12248 O O . GLN B 1 587 ? -3.293 -18.953 -21.656 1 92.12 587 GLN B O 1
ATOM 12253 N N . PRO B 1 588 ? -4.395 -19.297 -23.562 1 94.62 588 PRO B N 1
ATOM 12254 C CA . PRO B 1 588 ? -5.391 -18.281 -23.266 1 94.62 588 PRO B CA 1
ATOM 12255 C C . PRO B 1 588 ? -6.062 -18.484 -21.906 1 94.62 588 PRO B C 1
ATOM 12257 O O . PRO B 1 588 ? -6.344 -17.531 -21.188 1 94.62 588 PRO B O 1
ATOM 12260 N N . TYR B 1 589 ? -6.348 -19.734 -21.5 1 95.44 589 TYR B N 1
ATOM 12261 C CA . TYR B 1 589 ? -6.996 -19.953 -20.219 1 95.44 589 TYR B CA 1
ATOM 12262 C C . TYR B 1 589 ? -6.082 -19.531 -19.062 1 95.44 589 TYR B C 1
ATOM 12264 O O . TYR B 1 589 ? -6.559 -19.109 -18.016 1 95.44 589 TYR B O 1
ATOM 12272 N N . GLN B 1 590 ? -4.805 -19.641 -19.266 1 96.12 590 GLN B N 1
ATOM 12273 C CA . GLN B 1 590 ? -3.859 -19.172 -18.25 1 96.12 590 GLN B CA 1
ATOM 12274 C C . GLN B 1 590 ? -3.838 -17.641 -18.203 1 96.12 590 GLN B C 1
ATOM 12276 O O . GLN B 1 590 ? -3.648 -17.062 -17.141 1 96.12 590 GLN B O 1
ATOM 12281 N N . GLN B 1 591 ? -4.051 -17.031 -19.312 1 96.19 591 GLN B N 1
ATOM 12282 C CA . GLN B 1 591 ? -4.035 -15.57 -19.391 1 96.19 591 GLN B CA 1
ATOM 12283 C C . GLN B 1 591 ? -5.25 -14.969 -18.688 1 96.19 591 GLN B C 1
ATOM 12285 O O . GLN B 1 591 ? -5.137 -13.953 -18 1 96.19 591 GLN B O 1
ATOM 12290 N N . VAL B 1 592 ? -6.398 -15.586 -18.922 1 97.69 592 VAL B N 1
ATOM 12291 C CA . VAL B 1 592 ? -7.586 -15.055 -18.266 1 97.69 592 VAL B CA 1
ATOM 12292 C C . VAL B 1 592 ? -7.43 -15.172 -16.75 1 97.69 592 VAL B C 1
ATOM 12294 O O . VAL B 1 592 ? -7.934 -14.328 -16 1 97.69 592 VAL B O 1
ATOM 12297 N N . LEU B 1 593 ? -6.805 -16.281 -16.297 1 97.19 593 LEU B N 1
ATOM 12298 C CA . LEU B 1 593 ? -6.566 -16.438 -14.859 1 97.19 593 LEU B CA 1
ATOM 12299 C C . LEU B 1 593 ? -5.625 -15.359 -14.344 1 97.19 593 LEU B C 1
ATOM 12301 O O . LEU B 1 593 ? -5.844 -14.797 -13.266 1 97.19 593 LEU B O 1
ATOM 12305 N N . TYR B 1 594 ? -4.625 -15.047 -15.109 1 96.38 594 TYR B N 1
ATOM 12306 C CA . TYR B 1 594 ? -3.67 -14 -14.75 1 96.38 594 TYR B CA 1
ATOM 12307 C C . TYR B 1 594 ? -4.359 -12.648 -14.617 1 96.38 594 TYR B C 1
ATOM 12309 O O . TYR B 1 594 ? -4.191 -11.953 -13.617 1 96.38 594 TYR B O 1
ATOM 12317 N N . TYR B 1 595 ? -5.172 -12.258 -15.57 1 97.5 595 TYR B N 1
ATOM 12318 C CA . TYR B 1 595 ? -5.828 -10.953 -15.57 1 97.5 595 TYR B CA 1
ATOM 12319 C C . TYR B 1 595 ? -6.82 -10.844 -14.422 1 97.5 595 TYR B C 1
ATOM 12321 O O . TYR B 1 595 ? -6.973 -9.773 -13.828 1 97.5 595 TYR B O 1
ATOM 12329 N N . CYS B 1 596 ? -7.465 -11.938 -14.141 1 97.81 596 CYS B N 1
ATOM 12330 C CA . CYS B 1 596 ? -8.414 -11.93 -13.039 1 97.81 596 CYS B CA 1
ATOM 12331 C C . CYS B 1 596 ? -7.719 -11.602 -11.719 1 97.81 596 CYS B C 1
ATOM 12333 O O . CYS B 1 596 ? -8.188 -10.75 -10.961 1 97.81 596 CYS B O 1
ATOM 12335 N N . SER B 1 597 ? -6.594 -12.234 -11.508 1 97.12 597 SER B N 1
ATOM 12336 C CA . SER B 1 597 ? -5.824 -11.969 -10.297 1 97.12 597 SER B CA 1
ATOM 12337 C C . SER B 1 597 ? -5.285 -10.547 -10.281 1 97.12 597 SER B C 1
ATOM 12339 O O . SER B 1 597 ? -5.301 -9.883 -9.242 1 97.12 597 SER B O 1
ATOM 12341 N N . LEU B 1 598 ? -4.82 -10.07 -11.422 1 97.06 598 LEU B N 1
ATOM 12342 C CA . LEU B 1 598 ? -4.266 -8.727 -11.531 1 97.06 598 LEU B CA 1
ATOM 12343 C C . LEU B 1 598 ? -5.316 -7.672 -11.195 1 97.06 598 LEU B C 1
ATOM 12345 O O . LEU B 1 598 ? -5.016 -6.672 -10.539 1 97.06 598 LEU B O 1
ATOM 12349 N N . ILE B 1 599 ? -6.57 -7.898 -11.594 1 97.5 599 ILE B N 1
ATOM 12350 C CA . ILE B 1 599 ? -7.656 -6.941 -11.422 1 97.5 599 ILE B CA 1
ATOM 12351 C C . ILE B 1 599 ? -8.141 -6.973 -9.977 1 97.5 599 ILE B C 1
ATOM 12353 O O . ILE B 1 599 ? -8.5 -5.938 -9.414 1 97.5 599 ILE B O 1
ATOM 12357 N N . LEU B 1 600 ? -8.109 -8.141 -9.312 1 97.62 600 LEU B N 1
ATOM 12358 C CA . LEU B 1 600 ? -8.766 -8.305 -8.023 1 97.62 600 LEU B CA 1
ATOM 12359 C C . LEU B 1 600 ? -7.801 -7.992 -6.883 1 97.62 600 LEU B C 1
ATOM 12361 O O . LEU B 1 600 ? -8.219 -7.555 -5.809 1 97.62 600 LEU B O 1
ATOM 12365 N N . GLU B 1 601 ? -6.543 -8.234 -7.062 1 96.19 601 GLU B N 1
ATOM 12366 C CA . GLU B 1 601 ? -5.582 -8.078 -5.977 1 96.19 601 GLU B CA 1
ATOM 12367 C C . GLU B 1 601 ? -5.023 -6.66 -5.938 1 96.19 601 GLU B C 1
ATOM 12369 O O . GLU B 1 601 ? -4.445 -6.188 -6.914 1 96.19 601 GLU B O 1
ATOM 12374 N N . ASP B 1 602 ? -5.086 -6 -4.812 1 92.19 602 ASP B N 1
ATOM 12375 C CA . ASP B 1 602 ? -4.738 -4.594 -4.648 1 92.19 602 ASP B CA 1
ATOM 12376 C C . ASP B 1 602 ? -3.244 -4.367 -4.879 1 92.19 602 ASP B C 1
ATOM 12378 O O . ASP B 1 602 ? -2.842 -3.318 -5.391 1 92.19 602 ASP B O 1
ATOM 12382 N N . GLN B 1 603 ? -2.383 -5.238 -4.457 1 86.69 603 GLN B N 1
ATOM 12383 C CA . GLN B 1 603 ? -0.943 -5.016 -4.551 1 86.69 603 GLN B CA 1
ATOM 12384 C C . GLN B 1 603 ? -0.295 -6.016 -5.504 1 86.69 603 GLN B C 1
ATOM 12386 O O . GLN B 1 603 ? 0.77 -6.562 -5.211 1 86.69 603 GLN B O 1
ATOM 12391 N N . ALA B 1 604 ? -0.849 -6.125 -6.672 1 92.62 604 ALA B N 1
ATOM 12392 C CA . ALA B 1 604 ? -0.261 -6.984 -7.695 1 92.62 604 ALA B CA 1
ATOM 12393 C C . ALA B 1 604 ? 0.405 -6.156 -8.789 1 92.62 604 ALA B C 1
ATOM 12395 O O . ALA B 1 604 ? -0.126 -5.125 -9.211 1 92.62 604 ALA B O 1
ATOM 12396 N N . TRP B 1 605 ? 1.668 -6.539 -9.203 1 95.5 605 TRP B N 1
ATOM 12397 C CA . TRP B 1 605 ? 2.381 -5.863 -10.281 1 95.5 605 TRP B CA 1
ATOM 12398 C C . TRP B 1 605 ? 2.254 -6.641 -11.586 1 95.5 605 TRP B C 1
ATOM 12400 O O . TRP B 1 605 ? 2.312 -7.875 -11.594 1 95.5 605 TRP B O 1
ATOM 12410 N N . PRO B 1 606 ? 2.021 -6.012 -12.695 1 95.62 606 PRO B N 1
ATOM 12411 C CA . PRO B 1 606 ? 1.909 -6.711 -13.969 1 95.62 606 PRO B CA 1
ATOM 12412 C C . PRO B 1 606 ? 3.252 -7.234 -14.477 1 95.62 606 PRO B C 1
ATOM 12414 O O . PRO B 1 606 ? 4.285 -6.598 -14.258 1 95.62 606 PRO B O 1
ATOM 12417 N N . TRP B 1 607 ? 3.221 -8.281 -15.195 1 94.31 607 TRP B N 1
ATOM 12418 C CA . TRP B 1 607 ? 4.434 -8.953 -15.648 1 94.31 607 TRP B CA 1
ATOM 12419 C C . TRP B 1 607 ? 5.238 -8.055 -16.578 1 94.31 607 TRP B C 1
ATOM 12421 O O . TRP B 1 607 ? 6.473 -8.102 -16.594 1 94.31 607 TRP B O 1
ATOM 12431 N N . ASP B 1 608 ? 4.605 -7.262 -17.406 1 94.56 608 ASP B N 1
ATOM 12432 C CA . ASP B 1 608 ? 5.305 -6.43 -18.375 1 94.56 608 ASP B CA 1
ATOM 12433 C C . ASP B 1 608 ? 6.113 -5.34 -17.672 1 94.56 608 ASP B C 1
ATOM 12435 O O . ASP B 1 608 ? 7.207 -4.984 -18.125 1 94.56 608 ASP B O 1
ATOM 12439 N N . GLU B 1 609 ? 5.559 -4.812 -16.609 1 95.38 609 GLU B N 1
ATOM 12440 C CA . GLU B 1 609 ? 6.316 -3.826 -15.844 1 95.38 609 GLU B CA 1
ATOM 12441 C C . GLU B 1 609 ? 7.477 -4.48 -15.109 1 95.38 609 GLU B C 1
ATOM 12443 O O . GLU B 1 609 ? 8.547 -3.885 -14.977 1 95.38 609 GLU B O 1
ATOM 12448 N N . GLU B 1 610 ? 7.27 -5.613 -14.555 1 96.31 610 GLU B N 1
ATOM 12449 C CA . GLU B 1 610 ? 8.375 -6.355 -13.945 1 96.31 610 GLU B CA 1
ATOM 12450 C C . GLU B 1 610 ? 9.461 -6.66 -14.977 1 96.31 610 GLU B C 1
ATOM 12452 O O . GLU B 1 610 ? 10.648 -6.555 -14.672 1 96.31 610 GLU B O 1
ATOM 12457 N N . PHE B 1 611 ? 9.023 -7.07 -16.219 1 96.5 611 PHE B N 1
ATOM 12458 C CA . PHE B 1 611 ? 9.961 -7.367 -17.281 1 96.5 611 PHE B CA 1
ATOM 12459 C C . PHE B 1 611 ? 10.781 -6.133 -17.656 1 96.5 611 PHE B C 1
ATOM 12461 O O . PHE B 1 611 ? 12 -6.215 -17.828 1 96.5 611 PHE B O 1
ATOM 12468 N N . SER B 1 612 ? 10.109 -5.008 -17.734 1 95.19 612 SER B N 1
ATOM 12469 C CA . SER B 1 612 ? 10.781 -3.746 -18.031 1 95.19 612 SER B CA 1
ATOM 12470 C C . SER B 1 612 ? 11.789 -3.391 -16.953 1 95.19 612 SER B C 1
ATOM 12472 O O . SER B 1 612 ? 12.875 -2.889 -17.234 1 95.19 612 SER B O 1
ATOM 12474 N N . ALA B 1 613 ? 11.438 -3.631 -15.75 1 94.5 613 ALA B N 1
ATOM 12475 C CA . ALA B 1 613 ? 12.328 -3.363 -14.625 1 94.5 613 ALA B CA 1
ATOM 12476 C C . ALA B 1 613 ? 13.586 -4.23 -14.695 1 94.5 613 ALA B C 1
ATOM 12478 O O . ALA B 1 613 ? 14.695 -3.748 -14.461 1 94.5 613 ALA B O 1
ATOM 12479 N N . LEU B 1 614 ? 13.406 -5.492 -14.984 1 96.56 614 LEU B N 1
ATOM 12480 C CA . LEU B 1 614 ? 14.516 -6.441 -15.031 1 96.56 614 LEU B CA 1
ATOM 12481 C C . LEU B 1 614 ? 15.57 -5.992 -16.031 1 96.56 614 LEU B C 1
ATOM 12483 O O . LEU B 1 614 ? 16.766 -6.152 -15.797 1 96.56 614 LEU B O 1
ATOM 12487 N N . SER B 1 615 ? 15.148 -5.449 -17.125 1 93.69 615 SER B N 1
ATOM 12488 C CA . SER B 1 615 ? 16.047 -5.082 -18.219 1 93.69 615 SER B CA 1
ATOM 12489 C C . SER B 1 615 ? 17.078 -4.059 -17.766 1 93.69 615 SER B C 1
ATOM 12491 O O . SER B 1 615 ? 18.219 -4.074 -18.234 1 93.69 615 SER B O 1
ATOM 12493 N N . HIS B 1 616 ? 16.781 -3.246 -16.766 1 90.06 616 HIS B N 1
ATOM 12494 C CA . HIS B 1 616 ? 17.672 -2.156 -16.359 1 90.06 616 HIS B CA 1
ATOM 12495 C C . HIS B 1 616 ? 18.391 -2.484 -15.07 1 90.06 616 HIS B C 1
ATOM 12497 O O . HIS B 1 616 ? 19.266 -1.723 -14.633 1 90.06 616 HIS B O 1
ATOM 12503 N N . LEU B 1 617 ? 18.094 -3.539 -14.477 1 95.12 617 LEU B N 1
ATOM 12504 C CA . LEU B 1 617 ? 18.688 -3.883 -13.188 1 95.12 617 LEU B CA 1
ATOM 12505 C C . LEU B 1 617 ? 20.031 -4.562 -13.375 1 95.12 617 LEU B C 1
ATOM 12507 O O . LEU B 1 617 ? 20.219 -5.34 -14.312 1 95.12 617 LEU B O 1
ATOM 12511 N N . GLU B 1 618 ? 20.953 -4.246 -12.539 1 96.31 618 GLU B N 1
ATOM 12512 C CA . GLU B 1 618 ? 22.297 -4.824 -12.516 1 96.31 618 GLU B CA 1
ATOM 12513 C C . GLU B 1 618 ? 22.594 -5.457 -11.156 1 96.31 618 GLU B C 1
ATOM 12515 O O . GLU B 1 618 ? 21.828 -5.285 -10.203 1 96.31 618 GLU B O 1
ATOM 12520 N N . ALA B 1 619 ? 23.719 -6.215 -11.117 1 97.5 619 ALA B N 1
ATOM 12521 C CA . ALA B 1 619 ? 24.125 -6.898 -9.891 1 97.5 619 ALA B CA 1
ATOM 12522 C C . ALA B 1 619 ? 24.297 -5.91 -8.742 1 97.5 619 ALA B C 1
ATOM 12524 O O . ALA B 1 619 ? 23.984 -6.227 -7.594 1 97.5 619 ALA B O 1
ATOM 12525 N N . SER B 1 620 ? 24.734 -4.762 -9 1 95.5 620 SER B N 1
ATOM 12526 C CA . SER B 1 620 ? 24.953 -3.734 -7.984 1 95.5 620 SER B CA 1
ATOM 12527 C C . SER B 1 620 ? 23.641 -3.307 -7.336 1 95.5 620 SER B C 1
ATOM 12529 O O . SER B 1 620 ? 23.609 -2.979 -6.148 1 95.5 620 SER B O 1
ATOM 12531 N N . ASP B 1 621 ? 22.594 -3.279 -8.102 1 94.69 621 ASP B N 1
ATOM 12532 C CA . ASP B 1 621 ? 21.281 -2.918 -7.566 1 94.69 621 ASP B CA 1
ATOM 12533 C C . ASP B 1 621 ? 20.844 -3.898 -6.48 1 94.69 621 ASP B C 1
ATOM 12535 O O . ASP B 1 621 ? 20.266 -3.496 -5.469 1 94.69 621 ASP B O 1
ATOM 12539 N N . LEU B 1 622 ? 21.078 -5.141 -6.75 1 97.19 622 LEU B N 1
ATOM 12540 C CA . LEU B 1 622 ? 20.75 -6.141 -5.746 1 97.19 622 LEU B CA 1
ATOM 12541 C C . LEU B 1 622 ? 21.609 -5.969 -4.5 1 97.19 622 LEU B C 1
ATOM 12543 O O . LEU B 1 622 ? 21.125 -6.152 -3.379 1 97.19 622 LEU B O 1
ATOM 12547 N N . GLY B 1 623 ? 22.875 -5.68 -4.688 1 95.62 623 GLY B N 1
ATOM 12548 C CA . GLY B 1 623 ? 23.766 -5.445 -3.564 1 95.62 623 GLY B CA 1
ATOM 12549 C C . GLY B 1 623 ? 23.297 -4.332 -2.65 1 95.62 623 GLY B C 1
ATOM 12550 O O . GLY B 1 623 ? 23.438 -4.418 -1.429 1 95.62 623 GLY B O 1
ATOM 12551 N N . ILE B 1 624 ? 22.719 -3.332 -3.189 1 91.38 624 ILE B N 1
ATOM 12552 C CA . ILE B 1 624 ? 22.219 -2.189 -2.434 1 91.38 624 ILE B CA 1
ATOM 12553 C C . ILE B 1 624 ? 20.844 -2.523 -1.843 1 91.38 624 ILE B C 1
ATOM 12555 O O . ILE B 1 624 ? 20.531 -2.121 -0.719 1 91.38 624 ILE B O 1
ATOM 12559 N N . PHE B 1 625 ? 20.109 -3.205 -2.533 1 94.62 625 PHE B N 1
ATOM 12560 C CA . PHE B 1 625 ? 18.719 -3.498 -2.211 1 94.62 625 PHE B CA 1
ATOM 12561 C C . PHE B 1 625 ? 18.625 -4.492 -1.059 1 94.62 625 PHE B C 1
ATOM 12563 O O . PHE B 1 625 ? 17.812 -4.328 -0.155 1 94.62 625 PHE B O 1
ATOM 12570 N N . LEU B 1 626 ? 19.375 -5.512 -1.095 1 95.38 626 LEU B N 1
ATOM 12571 C CA . LEU B 1 626 ? 19.203 -6.664 -0.219 1 95.38 626 LEU B CA 1
ATOM 12572 C C . LEU B 1 626 ? 19.328 -6.258 1.246 1 95.38 626 LEU B C 1
ATOM 12574 O O . LEU B 1 626 ? 18.484 -6.641 2.068 1 95.38 626 LEU B O 1
ATOM 12578 N N . PRO B 1 627 ? 20.359 -5.477 1.644 1 92.5 627 PRO B N 1
ATOM 12579 C CA . PRO B 1 627 ? 20.422 -5.051 3.045 1 92.5 627 PRO B CA 1
ATOM 12580 C C . PRO B 1 627 ? 19.172 -4.27 3.473 1 92.5 627 PRO B C 1
ATOM 12582 O O . PRO B 1 627 ? 18.734 -4.383 4.621 1 92.5 627 PRO B O 1
ATOM 12585 N N . ARG B 1 628 ? 18.625 -3.545 2.613 1 90.75 628 ARG B N 1
ATOM 12586 C CA . ARG B 1 628 ? 17.422 -2.777 2.914 1 90.75 628 ARG B CA 1
ATOM 12587 C C . ARG B 1 628 ? 16.219 -3.689 3.043 1 90.75 628 ARG B C 1
ATOM 12589 O O . ARG B 1 628 ? 15.336 -3.447 3.873 1 90.75 628 ARG B O 1
ATOM 12596 N N . LEU B 1 629 ? 16.141 -4.656 2.154 1 94.69 629 LEU B N 1
ATOM 12597 C CA . LEU B 1 629 ? 15.062 -5.633 2.213 1 94.69 629 LEU B CA 1
ATOM 12598 C C . LEU B 1 629 ? 15.016 -6.316 3.576 1 94.69 629 LEU B C 1
ATOM 12600 O O . LEU B 1 629 ? 13.953 -6.422 4.188 1 94.69 629 LEU B O 1
ATOM 12604 N N . LEU B 1 630 ? 16.188 -6.688 4.062 1 95.19 630 LEU B N 1
ATOM 12605 C CA . LEU B 1 630 ? 16.266 -7.5 5.273 1 95.19 630 LEU B CA 1
ATOM 12606 C C . LEU B 1 630 ? 16.281 -6.617 6.516 1 95.19 630 LEU B C 1
ATOM 12608 O O . LEU B 1 630 ? 16.094 -7.109 7.633 1 95.19 630 LEU B O 1
ATOM 12612 N N . SER B 1 631 ? 16.438 -5.297 6.34 1 90.75 631 SER B N 1
ATOM 12613 C CA . SER B 1 631 ? 16.484 -4.367 7.465 1 90.75 631 SER B CA 1
ATOM 12614 C C . SER B 1 631 ? 15.125 -4.254 8.141 1 90.75 631 SER B C 1
ATOM 12616 O O . SER B 1 631 ? 15 -3.648 9.211 1 90.75 631 SER B O 1
ATOM 12618 N N . LYS B 1 632 ? 14.133 -4.801 7.586 1 93.81 632 LYS B N 1
ATOM 12619 C CA . LYS B 1 632 ? 12.805 -4.973 8.164 1 93.81 632 LYS B CA 1
ATOM 12620 C C . LYS B 1 632 ? 12.242 -6.359 7.852 1 93.81 632 LYS B C 1
ATOM 12622 O O . LYS B 1 632 ? 11.781 -6.609 6.738 1 93.81 632 LYS B O 1
ATOM 12627 N N . THR B 1 633 ? 12.203 -7.199 8.844 1 96.38 633 THR B N 1
ATOM 12628 C CA . THR B 1 633 ? 11.844 -8.586 8.586 1 96.38 633 THR B CA 1
ATOM 12629 C C . THR B 1 633 ? 11.109 -9.188 9.773 1 96.38 633 THR B C 1
ATOM 12631 O O . THR B 1 633 ? 11.445 -8.898 10.93 1 96.38 633 THR B O 1
ATOM 12634 N N . PHE B 1 634 ? 10.102 -9.844 9.57 1 96.5 634 PHE B N 1
ATOM 12635 C CA . PHE B 1 634 ? 9.406 -10.703 10.523 1 96.5 634 PHE B CA 1
ATOM 12636 C C . PHE B 1 634 ? 9.242 -12.109 9.977 1 96.5 634 PHE B C 1
ATOM 12638 O O . PHE B 1 634 ? 8.844 -12.289 8.82 1 96.5 634 PHE B O 1
ATOM 12645 N N . ILE B 1 635 ? 9.5 -13.148 10.727 1 97.06 635 ILE B N 1
ATOM 12646 C CA . ILE B 1 635 ? 9.477 -14.508 10.211 1 97.06 635 ILE B CA 1
ATOM 12647 C C . ILE B 1 635 ? 8.289 -15.266 10.805 1 97.06 635 ILE B C 1
ATOM 12649 O O . ILE B 1 635 ? 8.195 -15.422 12.023 1 97.06 635 ILE B O 1
ATOM 12653 N N . GLU B 1 636 ? 7.363 -15.727 9.984 1 96.5 636 GLU B N 1
ATOM 12654 C CA . GLU B 1 636 ? 6.27 -16.625 10.352 1 96.5 636 GLU B CA 1
ATOM 12655 C C . GLU B 1 636 ? 6.645 -18.078 10.117 1 96.5 636 GLU B C 1
ATOM 12657 O O . GLU B 1 636 ? 6.844 -18.5 8.977 1 96.5 636 GLU B O 1
ATOM 12662 N N . CYS B 1 637 ? 6.68 -18.891 11.195 1 97.56 637 CYS B N 1
ATOM 12663 C CA . CYS B 1 637 ? 7.188 -20.25 11.094 1 97.56 637 CYS B CA 1
ATOM 12664 C C . CYS B 1 637 ? 6.094 -21.266 11.406 1 97.56 637 CYS B C 1
ATOM 12666 O O . CYS B 1 637 ? 5.258 -21.031 12.281 1 97.56 637 CYS B O 1
ATOM 12668 N N . TYR B 1 638 ? 6.152 -22.359 10.727 1 98.19 638 TYR B N 1
ATOM 12669 C CA . TYR B 1 638 ? 5.336 -23.531 11.016 1 98.19 638 TYR B CA 1
ATOM 12670 C C . TYR B 1 638 ? 6.176 -24.797 10.977 1 98.19 638 TYR B C 1
ATOM 12672 O O . TYR B 1 638 ? 6.801 -25.109 9.953 1 98.19 638 TYR B O 1
ATOM 12680 N N . PHE B 1 639 ? 6.285 -25.484 12.109 1 97.81 639 PHE B N 1
ATOM 12681 C CA . PHE B 1 639 ? 7 -26.734 12.242 1 97.81 639 PHE B CA 1
ATOM 12682 C C . PHE B 1 639 ? 6.035 -27.875 12.578 1 97.81 639 PHE B C 1
ATOM 12684 O O . PHE B 1 639 ? 5.246 -27.766 13.516 1 97.81 639 PHE B O 1
ATOM 12691 N N . ALA B 1 640 ? 6.086 -28.906 11.797 1 96.81 640 ALA B N 1
ATOM 12692 C CA . ALA B 1 640 ? 5.219 -30.047 12.039 1 96.81 640 ALA B CA 1
ATOM 12693 C C . ALA B 1 640 ? 5.953 -31.359 11.758 1 96.81 640 ALA B C 1
ATOM 12695 O O . ALA B 1 640 ? 6.918 -31.391 10.992 1 96.81 640 ALA B O 1
ATOM 12696 N N . GLY B 1 641 ? 5.48 -32.469 12.391 1 95.81 641 GLY B N 1
ATOM 12697 C CA . GLY B 1 641 ? 5.992 -33.812 12.109 1 95.81 641 GLY B CA 1
ATOM 12698 C C . GLY B 1 641 ? 6.852 -34.375 13.227 1 95.81 641 GLY B C 1
ATOM 12699 O O . GLY B 1 641 ? 6.551 -34.156 14.406 1 95.81 641 GLY B O 1
ATOM 12700 N N . ASN B 1 642 ? 7.887 -35.125 12.852 1 96.06 642 ASN B N 1
ATOM 12701 C CA . ASN B 1 642 ? 8.75 -35.844 13.789 1 96.06 642 ASN B CA 1
ATOM 12702 C C . ASN B 1 642 ? 9.828 -34.906 14.367 1 96.06 642 ASN B C 1
ATOM 12704 O O . ASN B 1 642 ? 11.016 -35.188 14.242 1 96.06 642 ASN B O 1
ATOM 12708 N N . ILE B 1 643 ? 9.344 -33.938 15.062 1 94.75 643 ILE B N 1
ATOM 12709 C CA . ILE B 1 643 ? 10.195 -32.969 15.727 1 94.75 643 ILE B CA 1
ATOM 12710 C C . ILE B 1 643 ? 9.609 -32.594 17.094 1 94.75 643 ILE B C 1
ATOM 12712 O O . ILE B 1 643 ? 8.391 -32.438 17.219 1 94.75 643 ILE B O 1
ATOM 12716 N N . GLU B 1 644 ? 10.398 -32.5 18.047 1 93.62 644 GLU B N 1
ATOM 12717 C CA . GLU B 1 644 ? 9.922 -32.188 19.391 1 93.62 644 GLU B CA 1
ATOM 12718 C C . GLU B 1 644 ? 9.734 -30.672 19.547 1 93.62 644 GLU B C 1
ATOM 12720 O O . GLU B 1 644 ? 10.391 -29.875 18.859 1 93.62 644 GLU B O 1
ATOM 12725 N N . ALA B 1 645 ? 8.867 -30.328 20.453 1 94 645 ALA B N 1
ATOM 12726 C CA . ALA B 1 645 ? 8.555 -28.922 20.703 1 94 645 ALA B CA 1
ATOM 12727 C C . ALA B 1 645 ? 9.812 -28.141 21.078 1 94 645 ALA B C 1
ATOM 12729 O O . ALA B 1 645 ? 10.047 -27.047 20.562 1 94 645 ALA B O 1
ATOM 12730 N N . ASN B 1 646 ? 10.609 -28.641 21.938 1 94 646 ASN B N 1
ATOM 12731 C CA . ASN B 1 646 ? 11.82 -27.953 22.391 1 94 646 ASN B CA 1
ATOM 12732 C C . ASN B 1 646 ? 12.844 -27.812 21.266 1 94 646 ASN B C 1
ATOM 12734 O O . ASN B 1 646 ? 13.547 -26.812 21.188 1 94 646 ASN B O 1
ATOM 12738 N N . GLU B 1 647 ? 12.891 -28.844 20.516 1 93.62 647 GLU B N 1
ATOM 12739 C CA . GLU B 1 647 ? 13.781 -28.781 19.359 1 93.62 647 GLU B CA 1
ATOM 12740 C C . GLU B 1 647 ? 13.375 -27.672 18.406 1 93.62 647 GLU B C 1
ATOM 12742 O O . GLU B 1 647 ? 14.219 -26.906 17.922 1 93.62 647 GLU B O 1
ATOM 12747 N N . ALA B 1 648 ? 12.094 -27.609 18.109 1 95.69 648 ALA B N 1
ATOM 12748 C CA . ALA B 1 648 ? 11.578 -26.547 17.234 1 95.69 648 ALA B CA 1
ATOM 12749 C C . ALA B 1 648 ? 11.883 -25.172 17.797 1 95.69 648 ALA B C 1
ATOM 12751 O O . ALA B 1 648 ? 12.32 -24.281 17.078 1 95.69 648 ALA B O 1
ATOM 12752 N N . LYS B 1 649 ? 11.688 -24.953 19.062 1 96.38 649 LYS B N 1
ATOM 12753 C CA . LYS B 1 649 ? 11.961 -23.688 19.719 1 96.38 649 LYS B CA 1
ATOM 12754 C C . LYS B 1 649 ? 13.438 -23.312 19.625 1 96.38 649 LYS B C 1
ATOM 12756 O O . LYS B 1 649 ? 13.773 -22.156 19.359 1 96.38 649 LYS B O 1
ATOM 12761 N N . ASN B 1 650 ? 14.273 -24.297 19.859 1 95.75 650 ASN B N 1
ATOM 12762 C CA . ASN B 1 650 ? 15.719 -24.062 19.828 1 95.75 650 ASN B CA 1
ATOM 12763 C C . ASN B 1 650 ? 16.188 -23.672 18.422 1 95.75 650 ASN B C 1
ATOM 12765 O O . ASN B 1 650 ? 17.078 -22.844 18.281 1 95.75 650 ASN B O 1
ATOM 12769 N N . ILE B 1 651 ? 15.578 -24.297 17.516 1 96.19 651 ILE B N 1
ATOM 12770 C CA . ILE B 1 651 ? 15.922 -23.984 16.141 1 96.19 651 ILE B CA 1
ATOM 12771 C C . ILE B 1 651 ? 15.578 -22.531 15.844 1 96.19 651 ILE B C 1
ATOM 12773 O O . ILE B 1 651 ? 16.391 -21.781 15.289 1 96.19 651 ILE B O 1
ATOM 12777 N N . VAL B 1 652 ? 14.383 -22.078 16.203 1 96.69 652 VAL B N 1
ATOM 12778 C CA . VAL B 1 652 ? 13.93 -20.719 15.93 1 96.69 652 VAL B CA 1
ATOM 12779 C C . VAL B 1 652 ? 14.766 -19.719 16.734 1 96.69 652 VAL B C 1
ATOM 12781 O O . VAL B 1 652 ? 15.086 -18.641 16.234 1 96.69 652 VAL B O 1
ATOM 12784 N N . HIS B 1 653 ? 15.125 -20.094 17.922 1 95.56 653 HIS B N 1
ATOM 12785 C CA . HIS B 1 653 ? 16.016 -19.25 18.719 1 95.56 653 HIS B CA 1
ATOM 12786 C C . HIS B 1 653 ? 17.344 -19.031 18.016 1 95.56 653 HIS B C 1
ATOM 12788 O O . HIS B 1 653 ? 17.859 -17.922 17.969 1 95.56 653 HIS B O 1
ATOM 12794 N N . HIS B 1 654 ? 17.844 -20.109 17.562 1 94.5 654 HIS B N 1
ATOM 12795 C CA . HIS B 1 654 ? 19.109 -20.031 16.859 1 94.5 654 HIS B CA 1
ATOM 12796 C C . HIS B 1 654 ? 18.984 -19.156 15.602 1 94.5 654 HIS B C 1
ATOM 12798 O O . HIS B 1 654 ? 19.875 -18.359 15.312 1 94.5 654 HIS B O 1
ATOM 12804 N N . LEU B 1 655 ? 17.938 -19.344 14.914 1 95.31 655 LEU B N 1
ATOM 12805 C CA . LEU B 1 655 ? 17.688 -18.547 13.727 1 95.31 655 LEU B CA 1
ATOM 12806 C C . LEU B 1 655 ? 17.641 -17.062 14.062 1 95.31 655 LEU B C 1
ATOM 12808 O O . LEU B 1 655 ? 18.188 -16.234 13.336 1 95.31 655 LEU B O 1
ATOM 12812 N N . GLU B 1 656 ? 16.922 -16.703 15.133 1 95.88 656 GLU B N 1
ATOM 12813 C CA . GLU B 1 656 ? 16.828 -15.312 15.578 1 95.88 656 GLU B CA 1
ATOM 12814 C C . GLU B 1 656 ? 18.219 -14.766 15.93 1 95.88 656 GLU B C 1
ATOM 12816 O O . GLU B 1 656 ? 18.531 -13.617 15.609 1 95.88 656 GLU B O 1
ATOM 12821 N N . ASP B 1 657 ? 19.031 -15.555 16.531 1 95.19 657 ASP B N 1
ATOM 12822 C CA . ASP B 1 657 ? 20.375 -15.133 16.938 1 95.19 657 ASP B CA 1
ATOM 12823 C C . ASP B 1 657 ? 21.25 -14.852 15.711 1 95.19 657 ASP B C 1
ATOM 12825 O O . ASP B 1 657 ? 21.984 -13.867 15.68 1 95.19 657 ASP B O 1
ATOM 12829 N N . VAL B 1 658 ? 21.094 -15.695 14.734 1 95.12 658 VAL B N 1
ATOM 12830 C CA . VAL B 1 658 ? 21.938 -15.586 13.547 1 95.12 658 VAL B CA 1
ATOM 12831 C C . VAL B 1 658 ? 21.5 -14.398 12.703 1 95.12 658 VAL B C 1
ATOM 12833 O O . VAL B 1 658 ? 22.328 -13.656 12.18 1 95.12 658 VAL B O 1
ATOM 12836 N N . LEU B 1 659 ? 20.234 -14.133 12.617 1 95.94 659 LEU B N 1
ATOM 12837 C CA . LEU B 1 659 ? 19.719 -13.164 11.656 1 95.94 659 LEU B CA 1
ATOM 12838 C C . LEU B 1 659 ? 19.531 -11.797 12.305 1 95.94 659 LEU B C 1
ATOM 12840 O O . LEU B 1 659 ? 19.672 -10.766 11.648 1 95.94 659 LEU B O 1
ATOM 12844 N N . PHE B 1 660 ? 19.172 -11.75 13.617 1 94.5 660 PHE B N 1
ATOM 12845 C CA . PHE B 1 660 ? 18.766 -10.492 14.227 1 94.5 660 PHE B CA 1
ATOM 12846 C C . PHE B 1 660 ? 19.766 -10.062 15.297 1 94.5 660 PHE B C 1
ATOM 12848 O O . PHE B 1 660 ? 19.953 -8.859 15.523 1 94.5 660 PHE B O 1
ATOM 12855 N N . ASN B 1 661 ? 20.375 -10.961 16.016 1 90.19 661 ASN B N 1
ATOM 12856 C CA . ASN B 1 661 ? 21.125 -10.609 17.219 1 90.19 661 ASN B CA 1
ATOM 12857 C C . ASN B 1 661 ? 22.641 -10.727 16.984 1 90.19 661 ASN B C 1
ATOM 12859 O O . ASN B 1 661 ? 23.422 -10.57 17.922 1 90.19 661 ASN B O 1
ATOM 12863 N N . ALA B 1 662 ? 23.016 -11.016 15.852 1 87.19 662 ALA B N 1
ATOM 12864 C CA . ALA B 1 662 ? 24.438 -11.047 15.547 1 87.19 662 ALA B CA 1
ATOM 12865 C C . ALA B 1 662 ? 25.031 -9.648 15.578 1 87.19 662 ALA B C 1
ATOM 12867 O O . ALA B 1 662 ? 24.312 -8.648 15.492 1 87.19 662 ALA B O 1
ATOM 12868 N N . PRO B 1 663 ? 26.312 -9.484 15.875 1 81.19 663 PRO B N 1
ATOM 12869 C CA . PRO B 1 663 ? 26.938 -8.156 15.883 1 81.19 663 PRO B CA 1
ATOM 12870 C C . PRO B 1 663 ? 26.656 -7.363 14.609 1 81.19 663 PRO B C 1
ATOM 12872 O O . PRO B 1 663 ? 26.359 -6.168 14.68 1 81.19 663 PRO B O 1
ATOM 12875 N N . ILE B 1 664 ? 26.844 -8.055 13.547 1 80.44 664 ILE B N 1
ATOM 12876 C CA . ILE B 1 664 ? 26.375 -7.5 12.273 1 80.44 664 ILE B CA 1
ATOM 12877 C C . ILE B 1 664 ? 25.109 -8.234 11.82 1 80.44 664 ILE B C 1
ATOM 12879 O O . ILE B 1 664 ? 25.188 -9.312 11.234 1 80.44 664 ILE B O 1
ATOM 12883 N N . SER B 1 665 ? 24.062 -7.578 12.266 1 81.81 665 SER B N 1
ATOM 12884 C CA . SER B 1 665 ? 22.812 -8.266 12.008 1 81.81 665 SER B CA 1
ATOM 12885 C C . SER B 1 665 ? 22.312 -8 10.594 1 81.81 665 SER B C 1
ATOM 12887 O O . SER B 1 665 ? 22.297 -6.852 10.141 1 81.81 665 SER B O 1
ATOM 12889 N N . ALA B 1 666 ? 21.953 -9.023 9.984 1 81.25 666 ALA B N 1
ATOM 12890 C CA . ALA B 1 666 ? 21.406 -8.922 8.633 1 81.25 666 ALA B CA 1
ATOM 12891 C C . ALA B 1 666 ? 19.984 -8.383 8.664 1 81.25 666 ALA B C 1
ATOM 12893 O O . ALA B 1 666 ? 19.562 -7.648 7.758 1 81.25 666 ALA B O 1
ATOM 12894 N N . CYS B 1 667 ? 19.25 -8.75 9.734 1 90.25 667 CYS B N 1
ATOM 12895 C CA . CYS B 1 667 ? 17.844 -8.422 9.797 1 90.25 667 CYS B CA 1
ATOM 12896 C C . CYS B 1 667 ? 17.547 -7.52 10.984 1 90.25 667 CYS B C 1
ATOM 12898 O O . CYS B 1 667 ? 18.281 -7.516 11.969 1 90.25 667 CYS B O 1
ATOM 12900 N N . LYS B 1 668 ? 16.594 -6.699 10.898 1 91.62 668 LYS B N 1
ATOM 12901 C CA . LYS B 1 668 ? 15.969 -5.945 11.984 1 91.62 668 LYS B CA 1
ATOM 12902 C C . LYS B 1 668 ? 14.461 -6.164 12 1 91.62 668 LYS B C 1
ATOM 12904 O O . LYS B 1 668 ? 13.852 -6.426 10.961 1 91.62 668 LYS B O 1
ATOM 12909 N N . PRO B 1 669 ? 13.883 -6.082 13.156 1 93.25 669 PRO B N 1
ATOM 12910 C CA . PRO B 1 669 ? 12.453 -6.387 13.258 1 93.25 669 PRO B CA 1
ATOM 12911 C C . PRO B 1 669 ? 11.578 -5.32 12.609 1 93.25 669 PRO B C 1
ATOM 12913 O O . PRO B 1 669 ? 12.016 -4.184 12.422 1 93.25 669 PRO B O 1
ATOM 12916 N N . LEU B 1 670 ? 10.328 -5.645 12.344 1 92.44 670 LEU B N 1
ATOM 12917 C CA . LEU B 1 670 ? 9.32 -4.73 11.82 1 92.44 670 LEU B CA 1
ATOM 12918 C C . LEU B 1 670 ? 8.734 -3.875 12.938 1 92.44 670 LEU B C 1
ATOM 12920 O O . LEU B 1 670 ? 8.609 -4.332 14.078 1 92.44 670 LEU B O 1
ATOM 12924 N N . SER B 1 671 ? 8.406 -2.668 12.5 1 91.06 671 SER B N 1
ATOM 12925 C CA . SER B 1 671 ? 7.527 -1.912 13.391 1 91.06 671 SER B CA 1
ATOM 12926 C C . SER B 1 671 ? 6.078 -2.363 13.258 1 91.06 671 SER B C 1
ATOM 12928 O O . SER B 1 671 ? 5.688 -2.912 12.227 1 91.06 671 SER B O 1
ATOM 12930 N N . PRO B 1 672 ? 5.258 -2.125 14.227 1 89.81 672 PRO B N 1
ATOM 12931 C CA . PRO B 1 672 ? 3.867 -2.586 14.203 1 89.81 672 PRO B CA 1
ATOM 12932 C C . PRO B 1 672 ? 3.096 -2.07 12.992 1 89.81 672 PRO B C 1
ATOM 12934 O O . PRO B 1 672 ? 2.266 -2.791 12.43 1 89.81 672 PRO B O 1
ATOM 12937 N N . SER B 1 673 ? 3.365 -0.909 12.555 1 92.44 673 SER B N 1
ATOM 12938 C CA . SER B 1 673 ? 2.611 -0.307 11.453 1 92.44 673 SER B CA 1
ATOM 12939 C C . SER B 1 673 ? 3.045 -0.874 10.109 1 92.44 673 SER B C 1
ATOM 12941 O O . SER B 1 673 ? 2.359 -0.688 9.102 1 92.44 673 SER B O 1
ATOM 12943 N N . GLN B 1 674 ? 4.094 -1.656 10.055 1 92.69 674 GLN B N 1
ATOM 12944 C CA . GLN B 1 674 ? 4.664 -2.094 8.789 1 92.69 674 GLN B CA 1
ATOM 12945 C C . GLN B 1 674 ? 4.238 -3.52 8.453 1 92.69 674 GLN B C 1
ATOM 12947 O O . GLN B 1 674 ? 4.562 -4.035 7.383 1 92.69 674 GLN B O 1
ATOM 12952 N N . HIS B 1 675 ? 3.52 -4.172 9.375 1 91.94 675 HIS B N 1
ATOM 12953 C CA . HIS B 1 675 ? 3.025 -5.508 9.062 1 91.94 675 HIS B CA 1
ATOM 12954 C C . HIS B 1 675 ? 2.146 -5.496 7.816 1 91.94 675 HIS B C 1
ATOM 12956 O O . HIS B 1 675 ? 1.424 -4.527 7.57 1 91.94 675 HIS B O 1
ATOM 12962 N N . LEU B 1 676 ? 2.182 -6.516 7.094 1 90.81 676 LEU B N 1
ATOM 12963 C CA . LEU B 1 676 ? 1.621 -6.555 5.75 1 90.81 676 LEU B CA 1
ATOM 12964 C C . LEU B 1 676 ? 0.151 -6.957 5.785 1 90.81 676 LEU B C 1
ATOM 12966 O O . LEU B 1 676 ? -0.285 -7.652 6.703 1 90.81 676 LEU B O 1
ATOM 12970 N N . ALA B 1 677 ? -0.607 -6.469 4.816 1 91.94 677 ALA B N 1
ATOM 12971 C CA . ALA B 1 677 ? -2 -6.832 4.57 1 91.94 677 ALA B CA 1
ATOM 12972 C C . ALA B 1 677 ? -2.191 -7.352 3.148 1 91.94 677 ALA B C 1
ATOM 12974 O O . ALA B 1 677 ? -1.349 -7.121 2.279 1 91.94 677 ALA B O 1
ATOM 12975 N N . LYS B 1 678 ? -3.109 -8.141 2.955 1 93.5 678 LYS B N 1
ATOM 12976 C CA . LYS B 1 678 ? -3.539 -8.594 1.637 1 93.5 678 LYS B CA 1
ATOM 12977 C C . LYS B 1 678 ? -5.016 -8.289 1.404 1 93.5 678 LYS B C 1
ATOM 12979 O O . LYS B 1 678 ? -5.887 -8.859 2.064 1 93.5 678 LYS B O 1
ATOM 12984 N N . ARG B 1 679 ? -5.254 -7.414 0.448 1 95.62 679 ARG B N 1
ATOM 12985 C CA . ARG B 1 679 ? -6.629 -6.973 0.242 1 95.62 679 ARG B CA 1
ATOM 12986 C C . ARG B 1 679 ? -7.109 -7.32 -1.163 1 95.62 679 ARG B C 1
ATOM 12988 O O . ARG B 1 679 ? -6.312 -7.371 -2.102 1 95.62 679 ARG B O 1
ATOM 12995 N N . ILE B 1 680 ? -8.43 -7.547 -1.256 1 97.56 680 ILE B N 1
ATOM 12996 C CA . ILE B 1 680 ? -9.078 -7.941 -2.504 1 97.56 680 ILE B CA 1
ATOM 12997 C C . ILE B 1 680 ? -10.156 -6.926 -2.869 1 97.56 680 ILE B C 1
ATOM 12999 O O . ILE B 1 680 ? -10.875 -6.438 -1.996 1 97.56 680 ILE B O 1
ATOM 13003 N N . VAL B 1 681 ? -10.281 -6.582 -4.113 1 97.88 681 VAL B N 1
ATOM 13004 C CA . VAL B 1 681 ? -11.273 -5.645 -4.633 1 97.88 681 VAL B CA 1
ATOM 13005 C C . VAL B 1 681 ? -12.68 -6.156 -4.328 1 97.88 681 VAL B C 1
ATOM 13007 O O . VAL B 1 681 ? -12.961 -7.344 -4.5 1 97.88 681 VAL B O 1
ATOM 13010 N N . LYS B 1 682 ? -13.578 -5.352 -3.857 1 97.5 682 LYS B N 1
ATOM 13011 C CA . LYS B 1 682 ? -14.992 -5.652 -3.676 1 97.5 682 LYS B CA 1
ATOM 13012 C C . LYS B 1 682 ? -15.82 -5.172 -4.867 1 97.5 682 LYS B C 1
ATOM 13014 O O . LYS B 1 682 ? -15.969 -3.969 -5.082 1 97.5 682 LYS B O 1
ATOM 13019 N N . LEU B 1 683 ? -16.281 -6.094 -5.609 1 97.56 683 LEU B N 1
ATOM 13020 C CA . LEU B 1 683 ? -17.078 -5.754 -6.785 1 97.56 683 LEU B CA 1
ATOM 13021 C C . LEU B 1 683 ? -18.438 -5.215 -6.383 1 97.56 683 LEU B C 1
ATOM 13023 O O . LEU B 1 683 ? -18.922 -5.496 -5.285 1 97.56 683 LEU B O 1
ATOM 13027 N N . GLU B 1 684 ? -19.062 -4.461 -7.23 1 94.31 684 GLU B N 1
ATOM 13028 C CA . GLU B 1 684 ? -20.359 -3.828 -6.945 1 94.31 684 GLU B CA 1
ATOM 13029 C C . GLU B 1 684 ? -21.516 -4.758 -7.285 1 94.31 684 GLU B C 1
ATOM 13031 O O . GLU B 1 684 ? -21.484 -5.449 -8.305 1 94.31 684 GLU B O 1
ATOM 13036 N N . LYS B 1 685 ? -22.484 -4.793 -6.438 1 92.94 685 LYS B N 1
ATOM 13037 C CA . LYS B 1 685 ? -23.656 -5.625 -6.676 1 92.94 685 LYS B CA 1
ATOM 13038 C C . LYS B 1 685 ? -24.484 -5.082 -7.836 1 92.94 685 LYS B C 1
ATOM 13040 O O . LYS B 1 685 ? -24.609 -3.867 -8.008 1 92.94 685 LYS B O 1
ATOM 13045 N N . GLY B 1 686 ? -24.953 -5.875 -8.633 1 88.69 686 GLY B N 1
ATOM 13046 C CA . GLY B 1 686 ? -25.875 -5.512 -9.703 1 88.69 686 GLY B CA 1
ATOM 13047 C C . GLY B 1 686 ? -25.172 -4.996 -10.945 1 88.69 686 GLY B C 1
ATOM 13048 O O . GLY B 1 686 ? -25.812 -4.562 -11.898 1 88.69 686 GLY B O 1
ATOM 13049 N N . LEU B 1 687 ? -23.859 -5.039 -10.922 1 89.62 687 LEU B N 1
ATOM 13050 C CA . LEU B 1 687 ? -23.094 -4.559 -12.062 1 89.62 687 LEU B CA 1
ATOM 13051 C C . LEU B 1 687 ? -22.188 -5.66 -12.617 1 89.62 687 LEU B C 1
ATOM 13053 O O . LEU B 1 687 ? -21.609 -6.43 -11.852 1 89.62 687 LEU B O 1
ATOM 13057 N N . ARG B 1 688 ? -22.156 -5.637 -13.945 1 93.56 688 ARG B N 1
ATOM 13058 C CA . ARG B 1 688 ? -21.297 -6.582 -14.633 1 93.56 688 ARG B CA 1
ATOM 13059 C C . ARG B 1 688 ? -20.047 -5.883 -15.195 1 93.56 688 ARG B C 1
ATOM 13061 O O . ARG B 1 688 ? -20.156 -5.074 -16.125 1 93.56 688 ARG B O 1
ATOM 13068 N N . TYR B 1 689 ? -18.922 -6.273 -14.656 1 96.5 689 TYR B N 1
ATOM 13069 C CA . TYR B 1 689 ? -17.656 -5.766 -15.195 1 96.5 689 TYR B CA 1
ATOM 13070 C C . TYR B 1 689 ? -17.078 -6.73 -16.219 1 96.5 689 TYR B C 1
ATOM 13072 O O . TYR B 1 689 ? -17.188 -7.949 -16.062 1 96.5 689 TYR B O 1
ATOM 13080 N N . TYR B 1 690 ? -16.5 -6.262 -17.266 1 97.06 690 TYR B N 1
ATOM 13081 C CA . TYR B 1 690 ? -15.797 -7.137 -18.203 1 97.06 690 TYR B CA 1
ATOM 13082 C C . TYR B 1 690 ? -14.531 -6.48 -18.734 1 97.06 690 TYR B C 1
ATOM 13084 O O . TYR B 1 690 ? -14.438 -5.254 -18.797 1 97.06 690 TYR B O 1
ATOM 13092 N N . TYR B 1 691 ? -13.508 -7.246 -19.031 1 97.75 691 TYR B N 1
ATOM 13093 C CA . TYR B 1 691 ? -12.203 -6.82 -19.547 1 97.75 691 TYR B CA 1
ATOM 13094 C C . TYR B 1 691 ? -11.82 -7.605 -20.797 1 97.75 691 TYR B C 1
ATOM 13096 O O . TYR B 1 691 ? -11.336 -8.734 -20.703 1 97.75 691 TYR B O 1
ATOM 13104 N N . PRO B 1 692 ? -11.984 -7.016 -21.938 1 97.31 692 PRO B N 1
ATOM 13105 C CA . PRO B 1 692 ? -11.539 -7.648 -23.172 1 97.31 692 PRO B CA 1
ATOM 13106 C C . PRO B 1 692 ? -10.062 -7.41 -23.469 1 97.31 692 PRO B C 1
ATOM 13108 O O . PRO B 1 692 ? -9.562 -6.297 -23.281 1 97.31 692 PRO B O 1
ATOM 13111 N N . ALA B 1 693 ? -9.375 -8.445 -23.828 1 96.12 693 ALA B N 1
ATOM 13112 C CA . ALA B 1 693 ? -7.973 -8.344 -24.203 1 96.12 693 ALA B CA 1
ATOM 13113 C C . ALA B 1 693 ? -7.645 -9.281 -25.359 1 96.12 693 ALA B C 1
ATOM 13115 O O . ALA B 1 693 ? -8.266 -10.336 -25.5 1 96.12 693 ALA B O 1
ATOM 13116 N N . MET B 1 694 ? -6.711 -8.875 -26.172 1 94.31 694 MET B N 1
ATOM 13117 C CA . MET B 1 694 ? -6.199 -9.773 -27.203 1 94.31 694 MET B CA 1
ATOM 13118 C C . MET B 1 694 ? -5.164 -10.734 -26.625 1 94.31 694 MET B C 1
ATOM 13120 O O . MET B 1 694 ? -4.387 -10.359 -25.75 1 94.31 694 MET B O 1
ATOM 13124 N N . CYS B 1 695 ? -5.246 -11.938 -27.109 1 92.56 695 CYS B N 1
ATOM 13125 C CA . CYS B 1 695 ? -4.242 -12.914 -26.703 1 92.56 695 CYS B CA 1
ATOM 13126 C C . CYS B 1 695 ? -2.834 -12.406 -27 1 92.56 695 CYS B C 1
ATOM 13128 O O . CYS B 1 695 ? -2.607 -11.781 -28.047 1 92.56 695 CYS B O 1
ATOM 13130 N N . SER B 1 696 ? -1.918 -12.68 -26.172 1 87.75 696 SER B N 1
ATOM 13131 C CA . SER B 1 696 ? -0.548 -12.203 -26.312 1 87.75 696 SER B CA 1
ATOM 13132 C C . SER B 1 696 ? 0.125 -12.812 -27.531 1 87.75 696 SER B C 1
ATOM 13134 O O . SER B 1 696 ? 0.927 -12.164 -28.203 1 87.75 696 SER B O 1
ATOM 13136 N N . ASN B 1 697 ? -0.15 -14.109 -27.812 1 87.38 697 ASN B N 1
ATOM 13137 C CA . ASN B 1 697 ? 0.294 -14.773 -29.031 1 87.38 697 ASN B CA 1
ATOM 13138 C C . ASN B 1 697 ? -0.777 -14.727 -30.109 1 87.38 697 ASN B C 1
ATOM 13140 O O . ASN B 1 697 ? -1.737 -15.5 -30.078 1 87.38 697 ASN B O 1
ATOM 13144 N N . HIS B 1 698 ? -0.552 -14.055 -31.062 1 83.88 698 HIS B N 1
ATOM 13145 C CA . HIS B 1 698 ? -1.562 -13.828 -32.094 1 83.88 698 HIS B CA 1
ATOM 13146 C C . HIS B 1 698 ? -1.788 -15.078 -32.938 1 83.88 698 HIS B C 1
ATOM 13148 O O . HIS B 1 698 ? -2.824 -15.211 -33.594 1 83.88 698 HIS B O 1
ATOM 13154 N N . GLN B 1 699 ? -0.897 -15.945 -32.875 1 84.69 699 GLN B N 1
ATOM 13155 C CA . GLN B 1 699 ? -1.02 -17.172 -33.688 1 84.69 699 GLN B CA 1
ATOM 13156 C C . GLN B 1 699 ? -1.912 -18.188 -32.969 1 84.69 699 GLN B C 1
ATOM 13158 O O . GLN B 1 699 ? -2.35 -19.172 -33.594 1 84.69 699 GLN B O 1
ATOM 13163 N N . ASP B 1 700 ? -2.191 -17.969 -31.719 1 88.69 700 ASP B N 1
ATOM 13164 C CA . ASP B 1 700 ? -3.07 -18.875 -31 1 88.69 700 ASP B CA 1
ATOM 13165 C C . ASP B 1 700 ? -4.523 -18.703 -31.438 1 88.69 700 ASP B C 1
ATOM 13167 O O . ASP B 1 700 ? -5.105 -17.625 -31.25 1 88.69 700 ASP B O 1
ATOM 13171 N N . GLU B 1 701 ? -5.086 -19.703 -31.891 1 90.62 701 GLU B N 1
ATOM 13172 C CA . GLU B 1 701 ? -6.445 -19.672 -32.438 1 90.62 701 GLU B CA 1
ATOM 13173 C C . GLU B 1 701 ? -7.48 -19.75 -31.312 1 90.62 701 GLU B C 1
ATOM 13175 O O . GLU B 1 701 ? -8.641 -19.391 -31.5 1 90.62 701 GLU B O 1
ATOM 13180 N N . ASN B 1 702 ? -7.078 -20.172 -30.125 1 92 702 ASN B N 1
ATOM 13181 C CA . ASN B 1 702 ? -8.008 -20.359 -29.016 1 92 702 ASN B CA 1
ATOM 13182 C C . ASN B 1 702 ? -8.328 -19.031 -28.328 1 92 702 ASN B C 1
ATOM 13184 O O . ASN B 1 702 ? -7.461 -18.172 -28.219 1 92 702 ASN B O 1
ATOM 13188 N N . SER B 1 703 ? -9.531 -18.859 -28.016 1 96.31 703 SER B N 1
ATOM 13189 C CA . SER B 1 703 ? -9.969 -17.812 -27.109 1 96.31 703 SER B CA 1
ATOM 13190 C C . SER B 1 703 ? -10.336 -18.375 -25.734 1 96.31 703 SER B C 1
ATOM 13192 O O . SER B 1 703 ? -10.398 -19.594 -25.562 1 96.31 703 SER B O 1
ATOM 13194 N N . ALA B 1 704 ? -10.484 -17.5 -24.75 1 97.88 704 ALA B N 1
ATOM 13195 C CA . ALA B 1 704 ? -10.82 -18.016 -23.422 1 97.88 704 ALA B CA 1
ATOM 13196 C C . ALA B 1 704 ? -11.695 -17.016 -22.672 1 97.88 704 ALA B C 1
ATOM 13198 O O . ALA B 1 704 ? -11.594 -15.812 -22.875 1 97.88 704 ALA B O 1
ATOM 13199 N N . LEU B 1 705 ? -12.539 -17.516 -21.812 1 98.44 705 LEU B N 1
ATOM 13200 C CA . LEU B 1 705 ? -13.422 -16.75 -20.938 1 98.44 705 LEU B CA 1
ATOM 13201 C C . LEU B 1 705 ? -13.273 -17.203 -19.5 1 98.44 705 LEU B C 1
ATOM 13203 O O . LEU B 1 705 ? -13.203 -18.406 -19.219 1 98.44 705 LEU B O 1
ATOM 13207 N N . LEU B 1 706 ? -13.125 -16.281 -18.625 1 98.56 706 LEU B N 1
ATOM 13208 C CA . LEU B 1 706 ? -13.32 -16.5 -17.203 1 98.56 706 LEU B CA 1
ATOM 13209 C C . LEU B 1 706 ? -14.477 -15.664 -16.672 1 98.56 706 LEU B C 1
ATOM 13211 O O . LEU B 1 706 ? -14.43 -14.438 -16.703 1 98.56 706 LEU B O 1
ATOM 13215 N N . HIS B 1 707 ? -15.523 -16.281 -16.375 1 98.5 707 HIS B N 1
ATOM 13216 C CA . HIS B 1 707 ? -16.703 -15.656 -15.766 1 98.5 707 HIS B CA 1
ATOM 13217 C C . HIS B 1 707 ? -16.719 -15.867 -14.258 1 98.5 707 HIS B C 1
ATOM 13219 O O . HIS B 1 707 ? -17.047 -16.953 -13.781 1 98.5 707 HIS B O 1
ATOM 13225 N N . TYR B 1 708 ? -16.391 -14.828 -13.5 1 98.44 708 TYR B N 1
ATOM 13226 C CA . TYR B 1 708 ? -16.25 -14.891 -12.055 1 98.44 708 TYR B CA 1
ATOM 13227 C C . TYR B 1 708 ? -17.422 -14.242 -11.352 1 98.44 708 TYR B C 1
ATOM 13229 O O . TYR B 1 708 ? -17.828 -13.125 -11.695 1 98.44 708 TYR B O 1
ATOM 13237 N N . ILE B 1 709 ? -18 -14.898 -10.414 1 98.31 709 ILE B N 1
ATOM 13238 C CA . ILE B 1 709 ? -19.062 -14.391 -9.555 1 98.31 709 ILE B CA 1
ATOM 13239 C C . ILE B 1 709 ? -18.562 -14.297 -8.117 1 98.31 709 ILE B C 1
ATOM 13241 O O . ILE B 1 709 ? -18.469 -15.312 -7.414 1 98.31 709 ILE B O 1
ATOM 13245 N N . GLN B 1 710 ? -18.266 -13.117 -7.645 1 98 710 GLN B N 1
ATOM 13246 C CA . GLN B 1 710 ? -17.812 -12.906 -6.277 1 98 710 GLN B CA 1
ATOM 13247 C C . GLN B 1 710 ? -18.984 -12.977 -5.293 1 98 710 GLN B C 1
ATOM 13249 O O . GLN B 1 710 ? -20.031 -12.375 -5.527 1 98 710 GLN B O 1
ATOM 13254 N N . THR B 1 711 ? -18.844 -13.648 -4.199 1 97.12 711 THR B N 1
ATOM 13255 C CA . THR B 1 711 ? -20 -13.836 -3.332 1 97.12 711 THR B CA 1
ATOM 13256 C C . THR B 1 711 ? -19.75 -13.211 -1.962 1 97.12 711 THR B C 1
ATOM 13258 O O . THR B 1 711 ? -20.406 -12.234 -1.593 1 97.12 711 THR B O 1
ATOM 13261 N N . HIS B 1 712 ? -18.766 -13.75 -1.183 1 96.62 712 HIS B N 1
ATOM 13262 C CA . HIS B 1 712 ? -18.625 -13.312 0.203 1 96.62 712 HIS B CA 1
ATOM 13263 C C . HIS B 1 712 ? -17.188 -13.445 0.683 1 96.62 712 HIS B C 1
ATOM 13265 O O . HIS B 1 712 ? -16.328 -13.953 -0.046 1 96.62 712 HIS B O 1
ATOM 13271 N N . GLN B 1 713 ? -16.969 -12.906 1.897 1 95 713 GLN B N 1
ATOM 13272 C CA . GLN B 1 713 ? -15.688 -13.094 2.566 1 95 713 GLN B CA 1
ATOM 13273 C C . GLN B 1 713 ? -15.805 -14.102 3.705 1 95 713 GLN B C 1
ATOM 13275 O O . GLN B 1 713 ? -16.5 -13.859 4.688 1 95 713 GLN B O 1
ATOM 13280 N N . ASP B 1 714 ? -15.18 -15.055 3.768 1 93.44 714 ASP B N 1
ATOM 13281 C CA . ASP B 1 714 ? -15.055 -16.219 4.641 1 93.44 714 ASP B CA 1
ATOM 13282 C C . ASP B 1 714 ? -16.141 -16.219 5.715 1 93.44 714 ASP B C 1
ATOM 13284 O O . ASP B 1 714 ? -16.047 -15.477 6.695 1 93.44 714 ASP B O 1
ATOM 13288 N N . ASN B 1 715 ? -17.109 -16.891 5.637 1 94.81 715 ASN B N 1
ATOM 13289 C CA . ASN B 1 715 ? -18.25 -17.172 6.496 1 94.81 715 ASN B CA 1
ATOM 13290 C C . ASN B 1 715 ? -18.625 -18.656 6.445 1 94.81 715 ASN B C 1
ATOM 13292 O O . ASN B 1 715 ? -18.875 -19.188 5.367 1 94.81 715 ASN B O 1
ATOM 13296 N N . VAL B 1 716 ? -18.688 -19.281 7.523 1 96.62 716 VAL B N 1
ATOM 13297 C CA . VAL B 1 716 ? -18.828 -20.734 7.59 1 96.62 716 VAL B CA 1
ATOM 13298 C C . VAL B 1 716 ? -20.031 -21.188 6.766 1 96.62 716 VAL B C 1
ATOM 13300 O O . VAL B 1 716 ? -19.906 -22.047 5.887 1 96.62 716 VAL B O 1
ATOM 13303 N N . LYS B 1 717 ? -21.172 -20.625 7 1 97.25 717 LYS B N 1
ATOM 13304 C CA . LYS B 1 717 ? -22.406 -21.031 6.32 1 97.25 717 LYS B CA 1
ATOM 13305 C C . LYS B 1 717 ? -22.312 -20.734 4.824 1 97.25 717 LYS B C 1
ATOM 13307 O O . LYS B 1 717 ? -22.672 -21.578 4 1 97.25 717 LYS B O 1
ATOM 13312 N N . GLN B 1 718 ? -21.844 -19.547 4.449 1 97.44 718 GLN B N 1
ATOM 13313 C CA . GLN B 1 718 ? -21.734 -19.172 3.043 1 97.44 718 GLN B CA 1
ATOM 13314 C C . GLN B 1 718 ? -20.719 -20.047 2.324 1 97.44 718 GLN B C 1
ATOM 13316 O O . GLN B 1 718 ? -20.891 -20.375 1.148 1 97.44 718 GLN B O 1
ATOM 13321 N N . ASN B 1 719 ? -19.656 -20.391 3.031 1 97.88 719 ASN B N 1
ATOM 13322 C CA . ASN B 1 719 ? -18.641 -21.266 2.453 1 97.88 719 ASN B CA 1
ATOM 13323 C C . ASN B 1 719 ? -19.234 -22.609 2.023 1 97.88 719 ASN B C 1
ATOM 13325 O O . ASN B 1 719 ? -19 -23.062 0.902 1 97.88 719 ASN B O 1
ATOM 13329 N N . VAL B 1 720 ? -19.969 -23.188 2.941 1 98.06 720 VAL B N 1
ATOM 13330 C CA . VAL B 1 720 ? -20.484 -24.531 2.668 1 98.06 720 VAL B CA 1
ATOM 13331 C C . VAL B 1 720 ? -21.547 -24.469 1.58 1 98.06 720 VAL B C 1
ATOM 13333 O O . VAL B 1 720 ? -21.719 -25.406 0.808 1 98.06 720 VAL B O 1
ATOM 13336 N N . LEU B 1 721 ? -22.312 -23.391 1.558 1 98.38 721 LEU B N 1
ATOM 13337 C CA . LEU B 1 721 ? -23.312 -23.219 0.504 1 98.38 721 LEU B CA 1
ATOM 13338 C C . LEU B 1 721 ? -22.641 -23.109 -0.862 1 98.38 721 LEU B C 1
ATOM 13340 O O . LEU B 1 721 ? -23.094 -23.703 -1.833 1 98.38 721 LEU B O 1
ATOM 13344 N N . LEU B 1 722 ? -21.578 -22.344 -0.956 1 98.12 722 LEU B N 1
ATOM 13345 C CA . LEU B 1 722 ? -20.828 -22.188 -2.201 1 98.12 722 LEU B CA 1
ATOM 13346 C C . LEU B 1 722 ? -20.234 -23.516 -2.646 1 98.12 722 LEU B C 1
ATOM 13348 O O . LEU B 1 722 ? -20.297 -23.875 -3.828 1 98.12 722 LEU B O 1
ATOM 13352 N N . GLN B 1 723 ? -19.625 -24.234 -1.73 1 97.38 723 GLN B N 1
ATOM 13353 C CA . GLN B 1 723 ? -19 -25.516 -2.041 1 97.38 723 GLN B CA 1
ATOM 13354 C C . GLN B 1 723 ? -20.047 -26.531 -2.539 1 97.38 723 GLN B C 1
ATOM 13356 O O . GLN B 1 723 ? -19.781 -27.266 -3.486 1 97.38 723 GLN B O 1
ATOM 13361 N N . LEU B 1 724 ? -21.156 -26.562 -1.838 1 97.12 724 LEU B N 1
ATOM 13362 C CA . LEU B 1 724 ? -22.219 -27.469 -2.232 1 97.12 724 LEU B CA 1
ATOM 13363 C C . LEU B 1 724 ? -22.75 -27.125 -3.619 1 97.12 724 LEU B C 1
ATOM 13365 O O . LEU B 1 724 ? -23 -28.016 -4.438 1 97.12 724 LEU B O 1
ATOM 13369 N N . LEU B 1 725 ? -22.922 -25.844 -3.85 1 97.12 725 LEU B N 1
ATOM 13370 C CA . LEU B 1 725 ? -23.375 -25.406 -5.16 1 97.12 725 LEU B CA 1
ATOM 13371 C C . LEU B 1 725 ? -22.391 -25.812 -6.25 1 97.12 725 LEU B C 1
ATOM 13373 O O . LEU B 1 725 ? -22.797 -26.25 -7.332 1 97.12 725 LEU B O 1
ATOM 13377 N N . ALA B 1 726 ? -21.125 -25.625 -6.023 1 96.06 726 ALA B N 1
ATOM 13378 C CA . ALA B 1 726 ? -20.094 -26.016 -6.98 1 96.06 726 ALA B CA 1
ATOM 13379 C C . ALA B 1 726 ? -20.125 -27.516 -7.246 1 96.06 726 ALA B C 1
ATOM 13381 O O . ALA B 1 726 ? -19.922 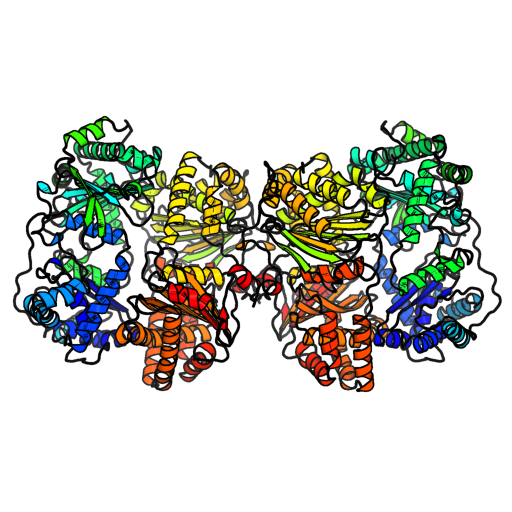-27.953 -8.383 1 96.06 726 ALA B O 1
ATOM 13382 N N . LEU B 1 727 ? -20.312 -28.266 -6.184 1 94 727 LEU B N 1
ATOM 13383 C CA . LEU B 1 727 ? -20.375 -29.719 -6.316 1 94 727 LEU B CA 1
ATOM 13384 C C . LEU B 1 727 ? -21.562 -30.125 -7.195 1 94 727 LEU B C 1
ATOM 13386 O O . LEU B 1 727 ? -21.406 -30.938 -8.109 1 94 727 LEU B O 1
ATOM 13390 N N . VAL B 1 728 ? -22.703 -29.562 -6.992 1 93.5 728 VAL B N 1
ATOM 13391 C CA . VAL B 1 728 ? -23.922 -29.906 -7.707 1 93.5 728 VAL B CA 1
ATOM 13392 C C . VAL B 1 728 ? -23.844 -29.438 -9.156 1 93.5 728 VAL B C 1
ATOM 13394 O O . VAL B 1 728 ? -24.359 -30.078 -10.062 1 93.5 728 VAL B O 1
ATOM 13397 N N . GLY B 1 729 ? -23.188 -28.312 -9.344 1 94.25 729 GLY B N 1
ATOM 13398 C CA . GLY B 1 729 ? -23.188 -27.672 -10.648 1 94.25 729 GLY B CA 1
ATOM 13399 C C . GLY B 1 729 ? -22.047 -28.141 -11.539 1 94.25 729 GLY B C 1
ATOM 13400 O O . GLY B 1 729 ? -22.094 -27.938 -12.758 1 94.25 729 GLY B O 1
ATOM 13401 N N . LYS B 1 730 ? -21.078 -28.781 -11.094 1 92.88 730 LYS B N 1
ATOM 13402 C CA . LYS B 1 730 ? -19.844 -29.109 -11.805 1 92.88 730 LYS B CA 1
ATOM 13403 C C . LYS B 1 730 ? -20.141 -29.969 -13.031 1 92.88 730 LYS B C 1
ATOM 13405 O O . LYS B 1 730 ? -19.75 -29.625 -14.148 1 92.88 730 LYS B O 1
ATOM 13410 N N . GLN B 1 731 ? -20.828 -31.094 -12.828 1 90.25 731 GLN B N 1
ATOM 13411 C CA . GLN B 1 731 ? -21.078 -32.031 -13.914 1 90.25 731 GLN B CA 1
ATOM 13412 C C . GLN B 1 731 ? -22.062 -31.469 -14.922 1 90.25 731 GLN B C 1
ATOM 13414 O O . GLN B 1 731 ? -21.859 -31.578 -16.125 1 90.25 731 GLN B O 1
ATOM 13419 N N . PRO B 1 732 ? -23.172 -30.875 -14.438 1 92.81 732 PRO B N 1
ATOM 13420 C CA . PRO B 1 732 ? -24.078 -30.25 -15.398 1 92.81 732 PRO B CA 1
ATOM 13421 C C . PRO B 1 732 ? -23.391 -29.203 -16.281 1 92.81 732 PRO B C 1
ATOM 13423 O O . PRO B 1 732 ? -23.672 -29.109 -17.469 1 92.81 732 PRO B O 1
ATOM 13426 N N . ALA B 1 733 ? -22.547 -28.438 -15.734 1 95.31 733 ALA B N 1
ATOM 13427 C CA . ALA B 1 733 ? -21.812 -27.438 -16.5 1 95.31 733 ALA B CA 1
ATOM 13428 C C . ALA B 1 733 ? -20.906 -28.094 -17.547 1 95.31 733 ALA B C 1
ATOM 13430 O O . ALA B 1 733 ? -20.891 -27.672 -18.703 1 95.31 733 ALA B O 1
ATOM 13431 N N . PHE B 1 734 ? -20.188 -29.031 -17.125 1 92.19 734 PHE B N 1
ATOM 13432 C CA . PHE B 1 734 ? -19.297 -29.75 -18.031 1 92.19 734 PHE B CA 1
ATOM 13433 C C . PHE B 1 734 ? -20.078 -30.359 -19.172 1 92.19 734 PHE B C 1
ATOM 13435 O O . PHE B 1 734 ? -19.703 -30.219 -20.344 1 92.19 734 PHE B O 1
ATOM 13442 N N . HIS B 1 735 ? -21.125 -31.094 -18.859 1 89.5 735 HIS B N 1
ATOM 13443 C CA . HIS B 1 735 ? -21.938 -31.781 -19.859 1 89.5 735 HIS B CA 1
ATOM 13444 C C . HIS B 1 735 ? -22.516 -30.797 -20.859 1 89.5 735 HIS B C 1
ATOM 13446 O O . HIS B 1 735 ? -22.438 -31.016 -22.078 1 89.5 735 HIS B O 1
ATOM 13452 N N . GLN B 1 736 ? -23.047 -29.719 -20.344 1 93.75 736 GLN B N 1
ATOM 13453 C CA . GLN B 1 736 ? -23.719 -28.766 -21.219 1 93.75 736 GLN B CA 1
ATOM 13454 C C . GLN B 1 736 ? -22.719 -28 -22.078 1 93.75 736 GLN B C 1
ATOM 13456 O O . GLN B 1 736 ? -22.875 -27.891 -23.297 1 93.75 736 GLN B O 1
ATOM 13461 N N . LEU B 1 737 ? -21.656 -27.453 -21.484 1 95.62 737 LEU B N 1
ATOM 13462 C CA . LEU B 1 737 ? -20.75 -26.531 -22.172 1 95.62 737 LEU B CA 1
ATOM 13463 C C . LEU B 1 737 ? -19.766 -27.312 -23.031 1 95.62 737 LEU B C 1
ATOM 13465 O O . LEU B 1 737 ? -19.422 -26.875 -24.141 1 95.62 737 LEU B O 1
ATOM 13469 N N . ARG B 1 738 ? -19.281 -28.422 -22.562 1 90.81 738 ARG B N 1
ATOM 13470 C CA . ARG B 1 738 ? -18.25 -29.172 -23.266 1 90.81 738 ARG B CA 1
ATOM 13471 C C . ARG B 1 738 ? -18.859 -30.203 -24.219 1 90.81 738 ARG B C 1
ATOM 13473 O O . ARG B 1 738 ? -18.5 -30.25 -25.391 1 90.81 738 ARG B O 1
ATOM 13480 N N . SER B 1 739 ? -19.828 -30.984 -23.75 1 86.19 739 SER B N 1
ATOM 13481 C CA . SER B 1 739 ? -20.312 -32.156 -24.5 1 86.19 739 SER B CA 1
ATOM 13482 C C . SER B 1 739 ? -21.422 -31.766 -25.469 1 86.19 739 SER B C 1
ATOM 13484 O O . SER B 1 739 ? -21.438 -32.188 -26.625 1 86.19 739 SER B O 1
ATOM 13486 N N . VAL B 1 740 ? -22.375 -31.016 -24.938 1 90 740 VAL B N 1
ATOM 13487 C CA . VAL B 1 740 ? -23.547 -30.703 -25.75 1 90 740 VAL B CA 1
ATOM 13488 C C . VAL B 1 740 ? -23.234 -29.547 -26.688 1 90 740 VAL B C 1
ATOM 13490 O O . VAL B 1 740 ? -23.391 -29.672 -27.906 1 90 740 VAL B O 1
ATOM 13493 N N . GLU B 1 741 ? -22.609 -28.484 -26.156 1 93.44 741 GLU B N 1
ATOM 13494 C CA . GLU B 1 741 ? -22.375 -27.312 -26.984 1 93.44 741 GLU B CA 1
ATOM 13495 C C . GLU B 1 741 ? -21.016 -27.375 -27.656 1 93.44 741 GLU B C 1
ATOM 13497 O O . GLU B 1 741 ? -20.75 -26.625 -28.594 1 93.44 741 GLU B O 1
ATOM 13502 N N . GLN B 1 742 ? -20.172 -28.234 -27.188 1 91.19 742 GLN B N 1
ATOM 13503 C CA . GLN B 1 742 ? -18.859 -28.469 -27.781 1 91.19 742 GLN B CA 1
ATOM 13504 C C . GLN B 1 742 ? -18.047 -27.172 -27.859 1 91.19 742 GLN B C 1
ATOM 13506 O O . GLN B 1 742 ? -17.484 -26.859 -28.906 1 91.19 742 GLN B O 1
ATOM 13511 N N . LEU B 1 743 ? -18.031 -26.469 -26.734 1 93.31 743 LEU B N 1
ATOM 13512 C CA . LEU B 1 743 ? -17.406 -25.156 -26.719 1 93.31 743 LEU B CA 1
ATOM 13513 C C . LEU B 1 743 ? -15.891 -25.281 -26.594 1 93.31 743 LEU B C 1
ATOM 13515 O O . LEU B 1 743 ? -15.156 -24.328 -26.844 1 93.31 743 LEU B O 1
ATOM 13519 N N . GLY B 1 744 ? -15.406 -26.422 -26.266 1 87.94 744 GLY B N 1
ATOM 13520 C CA . GLY B 1 744 ? -13.969 -26.609 -26.141 1 87.94 744 GLY B CA 1
ATOM 13521 C C . GLY B 1 744 ? -13.594 -27.734 -25.188 1 87.94 744 GLY B C 1
ATOM 13522 O O . GLY B 1 744 ? -14.461 -28.281 -24.5 1 87.94 744 GLY B O 1
ATOM 13523 N N . TYR B 1 745 ? -12.25 -27.953 -25.172 1 84.12 745 TYR B N 1
ATOM 13524 C CA . TYR B 1 745 ? -11.742 -29.031 -24.312 1 84.12 745 TYR B CA 1
ATOM 13525 C C . TYR B 1 745 ? -11.75 -28.609 -22.844 1 84.12 745 TYR B C 1
ATOM 13527 O O . TYR B 1 745 ? -12.055 -29.406 -21.969 1 84.12 745 TYR B O 1
ATOM 13535 N N . ILE B 1 746 ? -11.453 -27.391 -22.641 1 92.62 746 ILE B N 1
ATOM 13536 C CA . ILE B 1 746 ? -11.477 -26.859 -21.281 1 92.62 746 ILE B CA 1
ATOM 13537 C C . ILE B 1 746 ? -12.805 -26.141 -21.031 1 92.62 746 ILE B C 1
ATOM 13539 O O . ILE B 1 746 ? -13.047 -25.062 -21.594 1 92.62 746 ILE B O 1
ATOM 13543 N N . ALA B 1 747 ? -13.633 -26.594 -20.297 1 94.19 747 ALA B N 1
ATOM 13544 C CA . ALA B 1 747 ? -14.883 -26.031 -19.797 1 94.19 747 ALA B CA 1
ATOM 13545 C C . ALA B 1 747 ? -15.156 -26.484 -18.359 1 94.19 747 ALA B C 1
ATOM 13547 O O . ALA B 1 747 ? -15.609 -27.609 -18.141 1 94.19 747 ALA B O 1
ATOM 13548 N N . LEU B 1 748 ? -14.875 -25.562 -17.469 1 94.19 748 LEU B N 1
ATOM 13549 C CA . LEU B 1 748 ? -14.859 -25.969 -16.062 1 94.19 748 LEU B CA 1
ATOM 13550 C C . LEU B 1 748 ? -15.648 -24.984 -15.211 1 94.19 748 LEU B C 1
ATOM 13552 O O . LEU B 1 748 ? -15.688 -23.781 -15.5 1 94.19 748 LEU B O 1
ATOM 13556 N N . LEU B 1 749 ? -16.344 -25.531 -14.195 1 96.56 749 LEU B N 1
ATOM 13557 C CA . LEU B 1 749 ? -16.922 -24.766 -13.086 1 96.56 749 LEU B CA 1
ATOM 13558 C C . LEU B 1 749 ? -16.188 -25.078 -11.789 1 96.56 749 LEU B C 1
ATOM 13560 O O . LEU B 1 749 ? -16.062 -26.25 -11.406 1 96.56 749 LEU B O 1
ATOM 13564 N N . ARG B 1 750 ? -15.633 -24.062 -11.148 1 95.38 750 ARG B N 1
ATOM 13565 C CA . ARG B 1 750 ? -14.875 -24.25 -9.914 1 95.38 750 ARG B CA 1
ATOM 13566 C C . ARG B 1 750 ? -15.125 -23.094 -8.938 1 95.38 750 ARG B C 1
ATOM 13568 O O . ARG B 1 750 ? -15.633 -22.047 -9.336 1 95.38 750 ARG B O 1
ATOM 13575 N N . GLN B 1 751 ? -14.898 -23.406 -7.684 1 95.31 751 GLN B N 1
ATOM 13576 C CA . GLN B 1 751 ? -14.867 -22.328 -6.707 1 95.31 751 GLN B CA 1
ATOM 13577 C C . GLN B 1 751 ? -13.539 -21.578 -6.75 1 95.31 751 GLN B C 1
ATOM 13579 O O . GLN B 1 751 ? -12.539 -22.094 -7.242 1 95.31 751 GLN B O 1
ATOM 13584 N N . ARG B 1 752 ? -13.539 -20.391 -6.336 1 95.75 752 ARG B N 1
ATOM 13585 C CA . ARG B 1 752 ? -12.352 -19.547 -6.25 1 95.75 752 ARG B CA 1
ATOM 13586 C C . ARG B 1 752 ? -12.195 -18.953 -4.852 1 95.75 752 ARG B C 1
ATOM 13588 O O . ARG B 1 752 ? -13.188 -18.609 -4.207 1 95.75 752 ARG B O 1
ATOM 13595 N N . ASN B 1 753 ? -11.008 -18.906 -4.371 1 95.81 753 ASN B N 1
ATOM 13596 C CA . ASN B 1 753 ? -10.672 -18.328 -3.078 1 95.81 753 ASN B CA 1
ATOM 13597 C C . ASN B 1 753 ? -9.5 -17.344 -3.191 1 95.81 753 ASN B C 1
ATOM 13599 O O . ASN B 1 753 ? -8.375 -17.75 -3.479 1 95.81 753 ASN B O 1
ATOM 13603 N N . ASP B 1 754 ? -9.766 -16.125 -3.033 1 95.12 754 ASP B N 1
ATOM 13604 C CA . ASP B 1 754 ? -8.742 -15.086 -3.012 1 95.12 754 ASP B CA 1
ATOM 13605 C C . ASP B 1 754 ? -8.539 -14.547 -1.6 1 95.12 754 ASP B C 1
ATOM 13607 O O . ASP B 1 754 ? -9.156 -13.547 -1.218 1 95.12 754 ASP B O 1
ATOM 13611 N N . SER B 1 755 ? -7.676 -15.133 -0.872 1 93.25 755 SER B N 1
ATOM 13612 C CA . SER B 1 755 ? -7.348 -14.711 0.485 1 93.25 755 SER B CA 1
ATOM 13613 C C . SER B 1 755 ? -8.602 -14.531 1.329 1 93.25 755 SER B C 1
ATOM 13615 O O . SER B 1 755 ? -8.789 -13.484 1.961 1 93.25 755 SER B O 1
ATOM 13617 N N . GLY B 1 756 ? -9.5 -15.469 1.188 1 94.31 756 GLY B N 1
ATOM 13618 C CA . GLY B 1 756 ? -10.703 -15.484 2.006 1 94.31 756 GLY B CA 1
ATOM 13619 C C . GLY B 1 756 ? -11.93 -14.984 1.27 1 94.31 756 GLY B C 1
ATOM 13620 O O . GLY B 1 756 ? -13.062 -15.211 1.706 1 94.31 756 GLY B O 1
ATOM 13621 N N . VAL B 1 757 ? -11.734 -14.227 0.191 1 97.19 757 VAL B N 1
ATOM 13622 C CA . VAL B 1 757 ? -12.859 -13.797 -0.637 1 97.19 757 VAL B CA 1
ATOM 13623 C C . VAL B 1 757 ? -13.203 -14.898 -1.643 1 97.19 757 VAL B C 1
ATOM 13625 O O . VAL B 1 757 ? -12.367 -15.289 -2.453 1 97.19 757 VAL B O 1
ATOM 13628 N N . ARG B 1 758 ? -14.422 -15.344 -1.595 1 97.38 758 ARG B N 1
ATOM 13629 C CA . ARG B 1 758 ? -14.789 -16.547 -2.322 1 97.38 758 ARG B CA 1
ATOM 13630 C C . ARG B 1 758 ? -15.812 -16.25 -3.41 1 97.38 758 ARG B C 1
ATOM 13632 O O . ARG B 1 758 ? -16.484 -15.203 -3.369 1 97.38 758 ARG B O 1
ATOM 13639 N N . GLY B 1 759 ? -15.82 -17.156 -4.375 1 97.75 759 GLY B N 1
ATOM 13640 C CA . GLY B 1 759 ? -16.797 -17.062 -5.453 1 97.75 759 GLY B CA 1
ATOM 13641 C C . GLY B 1 759 ? -16.766 -18.25 -6.383 1 97.75 759 GLY B C 1
ATOM 13642 O O . GLY B 1 759 ? -16.156 -19.281 -6.066 1 97.75 759 GLY B O 1
ATOM 13643 N N . LEU B 1 760 ? -17.578 -18.156 -7.391 1 97.69 760 LEU B N 1
ATOM 13644 C CA . LEU B 1 760 ? -17.703 -19.172 -8.422 1 97.69 760 LEU B CA 1
ATOM 13645 C C . LEU B 1 760 ? -17.109 -18.703 -9.742 1 97.69 760 LEU B C 1
ATOM 13647 O O . LEU B 1 760 ? -17.219 -17.516 -10.078 1 97.69 760 LEU B O 1
ATOM 13651 N N . GLN B 1 761 ? -16.453 -19.625 -10.461 1 98.12 761 GLN B N 1
ATOM 13652 C CA . GLN B 1 761 ? -15.898 -19.188 -11.742 1 98.12 761 GLN B CA 1
ATOM 13653 C C . GLN B 1 761 ? -16.078 -20.266 -12.812 1 98.12 761 GLN B C 1
ATOM 13655 O O . GLN B 1 761 ? -16 -21.453 -12.531 1 98.12 761 GLN B O 1
ATOM 13660 N N . PHE B 1 762 ? -16.391 -19.859 -14.016 1 98.31 762 PHE B N 1
ATOM 13661 C CA . PHE B 1 762 ? -16.406 -20.656 -15.234 1 98.31 762 PHE B CA 1
ATOM 13662 C C . PHE B 1 762 ? -15.172 -20.359 -16.094 1 98.31 762 PHE B C 1
ATOM 13664 O O . PHE B 1 762 ? -14.828 -19.188 -16.297 1 98.31 762 PHE B O 1
ATOM 13671 N N . ILE B 1 763 ? -14.469 -21.297 -16.516 1 98.31 763 ILE B N 1
ATOM 13672 C CA . ILE B 1 763 ? -13.32 -21.156 -17.406 1 98.31 763 ILE B CA 1
ATOM 13673 C C . ILE B 1 763 ? -13.547 -21.953 -18.688 1 98.31 763 ILE B C 1
ATOM 13675 O O . ILE B 1 763 ? -13.758 -23.172 -18.641 1 98.31 763 ILE B O 1
ATOM 13679 N N . ILE B 1 764 ? -13.539 -21.328 -19.812 1 98.06 764 ILE B N 1
ATOM 13680 C CA . ILE B 1 764 ? -13.773 -21.984 -21.094 1 98.06 764 ILE B CA 1
ATOM 13681 C C . ILE B 1 764 ? -12.711 -21.547 -22.094 1 98.06 764 ILE B C 1
ATOM 13683 O O . ILE B 1 764 ? -12.461 -20.344 -22.266 1 98.06 764 ILE B O 1
ATOM 13687 N N . GLN B 1 765 ? -12.008 -22.391 -22.641 1 96.5 765 GLN B N 1
ATOM 13688 C CA . GLN B 1 765 ? -11.141 -22.141 -23.781 1 96.5 765 GLN B CA 1
ATOM 13689 C C . GLN B 1 765 ? -11.742 -22.719 -25.062 1 96.5 765 GLN B C 1
ATOM 13691 O O . GLN B 1 765 ? -12.117 -23.891 -25.109 1 96.5 765 GLN B O 1
ATOM 13696 N N . SER B 1 766 ? -11.852 -21.875 -26.125 1 94.94 766 SER B N 1
ATOM 13697 C CA . SER B 1 766 ? -12.656 -22.297 -27.266 1 94.94 766 SER B CA 1
ATOM 13698 C C . SER B 1 766 ? -12.109 -21.719 -28.562 1 94.94 766 SER B C 1
ATOM 13700 O O . SER B 1 766 ? -11.578 -20.594 -28.578 1 94.94 766 SER B O 1
ATOM 13702 N N . THR B 1 767 ? -12.234 -22.469 -29.656 1 92.12 767 THR B N 1
ATOM 13703 C CA . THR B 1 767 ? -12.031 -21.953 -31 1 92.12 767 THR B CA 1
ATOM 13704 C C . THR B 1 767 ? -13.375 -21.734 -31.703 1 92.12 767 THR B C 1
ATOM 13706 O O . THR B 1 767 ? -13.422 -21.141 -32.781 1 92.12 767 THR B O 1
ATOM 13709 N N . VAL B 1 768 ? -14.383 -22.094 -31.062 1 93.12 768 VAL B N 1
ATOM 13710 C CA . VAL B 1 768 ? -15.695 -22.156 -31.688 1 93.12 768 VAL B CA 1
ATOM 13711 C C . VAL B 1 768 ? -16.406 -20.812 -31.531 1 93.12 768 VAL B C 1
ATOM 13713 O O . VAL B 1 768 ? -17.031 -20.328 -32.469 1 93.12 768 VAL B O 1
ATOM 13716 N N . LYS B 1 769 ? -16.359 -20.297 -30.344 1 95.69 769 LYS B N 1
ATOM 13717 C CA . LYS B 1 769 ? -17.047 -19.031 -30.062 1 95.69 769 LYS B CA 1
ATOM 13718 C C . LYS B 1 769 ? -16.094 -18.016 -29.438 1 95.69 769 LYS B C 1
ATOM 13720 O O . LYS B 1 769 ? -15.156 -18.391 -28.75 1 95.69 769 LYS B O 1
ATOM 13725 N N . ASP B 1 770 ? -16.391 -16.75 -29.719 1 96.5 770 ASP B N 1
ATOM 13726 C CA . ASP B 1 770 ? -15.617 -15.703 -29.078 1 96.5 770 ASP B CA 1
ATOM 13727 C C . ASP B 1 770 ? -16.031 -15.523 -27.625 1 96.5 770 ASP B C 1
ATOM 13729 O O . ASP B 1 770 ? -17.109 -15.961 -27.219 1 96.5 770 ASP B O 1
ATOM 13733 N N . PRO B 1 771 ? -15.289 -14.898 -26.797 1 97.62 771 PRO B N 1
ATOM 13734 C CA . PRO B 1 771 ? -15.5 -14.82 -25.344 1 97.62 771 PRO B CA 1
ATOM 13735 C C . PRO B 1 771 ? -16.828 -14.164 -24.969 1 97.62 771 PRO B C 1
ATOM 13737 O O . PRO B 1 771 ? -17.469 -14.57 -24 1 97.62 771 PRO B O 1
ATOM 13740 N N . ALA B 1 772 ? -17.25 -13.117 -25.656 1 96.12 772 ALA B N 1
ATOM 13741 C CA . ALA B 1 772 ? -18.531 -12.492 -25.375 1 96.12 772 ALA B CA 1
ATOM 13742 C C . ALA B 1 772 ? -19.672 -13.492 -25.562 1 96.12 772 ALA B C 1
ATOM 13744 O O . ALA B 1 772 ? -20.609 -13.531 -24.75 1 96.12 772 ALA B O 1
ATOM 13745 N N . ASN B 1 773 ? -19.594 -14.211 -26.594 1 96.62 773 ASN B N 1
ATOM 13746 C CA . ASN B 1 773 ? -20.594 -15.242 -26.828 1 96.62 773 ASN B CA 1
ATOM 13747 C C . ASN B 1 773 ? -20.484 -16.375 -25.828 1 96.62 773 ASN B C 1
ATOM 13749 O O . ASN B 1 773 ? -21.484 -17 -25.469 1 96.62 773 ASN B O 1
ATOM 13753 N N . LEU B 1 774 ? -19.25 -16.75 -25.469 1 97.88 774 LEU B N 1
ATOM 13754 C CA . LEU B 1 774 ? -19.078 -17.719 -24.391 1 97.88 774 LEU B CA 1
ATOM 13755 C C . LEU B 1 774 ? -19.766 -17.266 -23.125 1 97.88 774 LEU B C 1
ATOM 13757 O O . LEU B 1 774 ? -20.375 -18.078 -22.406 1 97.88 774 LEU B O 1
ATOM 13761 N N . ASP B 1 775 ? -19.641 -16 -22.828 1 96.56 775 ASP B N 1
ATOM 13762 C CA . ASP B 1 775 ? -20.312 -15.422 -21.672 1 96.56 775 ASP B CA 1
ATOM 13763 C C . ASP B 1 775 ? -21.828 -15.625 -21.75 1 96.56 775 ASP B C 1
ATOM 13765 O O . ASP B 1 775 ? -22.469 -15.93 -20.734 1 96.56 775 ASP B O 1
ATOM 13769 N N . ALA B 1 776 ? -22.328 -15.422 -22.922 1 96.12 776 ALA B N 1
ATOM 13770 C CA . ALA B 1 776 ? -23.75 -15.633 -23.141 1 96.12 776 ALA B CA 1
ATOM 13771 C C . ALA B 1 776 ? -24.141 -17.094 -22.906 1 96.12 776 ALA B C 1
ATOM 13773 O O . ALA B 1 776 ? -25.234 -17.375 -22.406 1 96.12 776 ALA B O 1
ATOM 13774 N N . ARG B 1 777 ? -23.266 -17.953 -23.25 1 97.25 777 ARG B N 1
ATOM 13775 C CA . ARG B 1 777 ? -23.547 -19.375 -23.031 1 97.25 777 ARG B CA 1
ATOM 13776 C C . ARG B 1 777 ? -23.547 -19.719 -21.547 1 97.25 777 ARG B C 1
ATOM 13778 O O . ARG B 1 777 ? -24.297 -20.578 -21.109 1 97.25 777 ARG B O 1
ATOM 13785 N N . VAL B 1 778 ? -22.656 -19.094 -20.781 1 97.62 778 VAL B N 1
ATOM 13786 C CA . VAL B 1 778 ? -22.656 -19.281 -19.328 1 97.62 778 VAL B CA 1
ATOM 13787 C C . VAL B 1 778 ? -23.984 -18.812 -18.75 1 97.62 778 VAL B C 1
ATOM 13789 O O . VAL B 1 778 ? -24.562 -19.484 -17.891 1 97.62 778 VAL B O 1
ATOM 13792 N N . VAL B 1 779 ? -24.453 -17.703 -19.172 1 96.44 779 VAL B N 1
ATOM 13793 C CA . VAL B 1 779 ? -25.734 -17.172 -18.703 1 96.44 779 VAL B CA 1
ATOM 13794 C C . VAL B 1 779 ? -26.859 -18.141 -19.047 1 96.44 779 VAL B C 1
ATOM 13796 O O . VAL B 1 779 ? -27.75 -18.391 -18.234 1 96.44 779 VAL B O 1
ATOM 13799 N N . ASN B 1 780 ? -26.812 -18.656 -20.25 1 97.06 780 ASN B N 1
ATOM 13800 C CA . ASN B 1 780 ? -27.812 -19.641 -20.672 1 97.06 780 ASN B CA 1
ATOM 13801 C C . ASN B 1 780 ? -27.766 -20.875 -19.797 1 97.06 780 ASN B C 1
ATOM 13803 O O . ASN B 1 780 ? -28.797 -21.453 -19.469 1 97.06 780 ASN B O 1
ATOM 13807 N N . PHE B 1 781 ? -26.641 -21.344 -19.516 1 97.44 781 PHE B N 1
ATOM 13808 C CA . PHE B 1 781 ? -26.5 -22.484 -18.641 1 97.44 781 PHE B CA 1
ATOM 13809 C C . PHE B 1 781 ? -27.125 -22.203 -17.281 1 97.44 781 PHE B C 1
ATOM 13811 O O . PHE B 1 781 ? -27.812 -23.062 -16.719 1 97.44 781 PHE B O 1
ATOM 13818 N N . LEU B 1 782 ? -26.781 -21 -16.703 1 97.44 782 LEU B N 1
ATOM 13819 C CA . LEU B 1 782 ? -27.297 -20.641 -15.383 1 97.44 782 LEU B CA 1
ATOM 13820 C C . LEU B 1 782 ? -28.828 -20.641 -15.383 1 97.44 782 LEU B C 1
ATOM 13822 O O . LEU B 1 782 ? -29.453 -21.031 -14.391 1 97.44 782 LEU B O 1
ATOM 13826 N N . ASN B 1 783 ? -29.375 -20.219 -16.5 1 96.56 783 ASN B N 1
ATOM 13827 C CA . ASN B 1 783 ? -30.828 -20.281 -16.641 1 96.56 783 ASN B CA 1
ATOM 13828 C C . ASN B 1 783 ? -31.344 -21.719 -16.625 1 96.56 783 ASN B C 1
ATOM 13830 O O . ASN B 1 783 ? -32.344 -22.016 -15.953 1 96.56 783 ASN B O 1
ATOM 13834 N N . MET B 1 784 ? -30.672 -22.484 -17.328 1 95.44 784 MET B N 1
ATOM 13835 C CA . MET B 1 784 ? -31.047 -23.906 -17.375 1 95.44 784 MET B CA 1
ATOM 13836 C C . MET B 1 784 ? -30.859 -24.562 -16.016 1 95.44 784 MET B C 1
ATOM 13838 O O . MET B 1 784 ? -31.703 -25.344 -15.57 1 95.44 784 MET B O 1
ATOM 13842 N N . PHE B 1 785 ? -29.781 -24.281 -15.406 1 96.06 785 PHE B N 1
ATOM 13843 C CA . PHE B 1 785 ? -29.391 -24.875 -14.133 1 96.06 785 PHE B CA 1
ATOM 13844 C C . PHE B 1 785 ? -30.391 -24.516 -13.031 1 96.06 785 PHE B C 1
ATOM 13846 O O . PHE B 1 785 ? -30.594 -25.281 -12.094 1 96.06 785 PHE B O 1
ATOM 13853 N N . GLU B 1 786 ? -30.984 -23.344 -13.164 1 95.5 786 GLU B N 1
ATOM 13854 C CA . GLU B 1 786 ? -32.031 -22.922 -12.234 1 95.5 786 GLU B CA 1
ATOM 13855 C C . GLU B 1 786 ? -33.125 -23.969 -12.125 1 95.5 786 GLU B C 1
ATOM 13857 O O . GLU B 1 786 ? -33.531 -24.344 -11.023 1 95.5 786 GLU B O 1
ATOM 13862 N N . GLY B 1 787 ? -33.562 -24.453 -13.203 1 94.19 787 GLY B N 1
ATOM 13863 C CA . GLY B 1 787 ? -34.562 -25.516 -13.203 1 94.19 787 GLY B CA 1
ATOM 13864 C C . GLY B 1 787 ? -34.094 -26.781 -12.531 1 94.19 787 GLY B C 1
ATOM 13865 O O . GLY B 1 787 ? -34.844 -27.422 -11.789 1 94.19 787 GLY B O 1
ATOM 13866 N N . THR B 1 788 ? -32.875 -27.141 -12.805 1 91.62 788 THR B N 1
ATOM 13867 C CA . THR B 1 788 ? -32.281 -28.344 -12.211 1 91.62 788 THR B CA 1
ATOM 13868 C C . THR B 1 788 ? -32.219 -28.219 -10.688 1 91.62 788 THR B C 1
ATOM 13870 O O . THR B 1 788 ? -32.562 -29.156 -9.977 1 91.62 788 THR B O 1
ATOM 13873 N N . LEU B 1 789 ? -31.859 -27.078 -10.195 1 94.5 789 LEU B N 1
ATOM 13874 C CA . LEU B 1 789 ? -31.719 -26.844 -8.758 1 94.5 789 LEU B CA 1
ATOM 13875 C C . LEU B 1 789 ? -33.062 -26.844 -8.07 1 94.5 789 LEU B C 1
ATOM 13877 O O . LEU B 1 789 ? -33.219 -27.406 -6.992 1 94.5 789 LEU B O 1
ATOM 13881 N N . TYR B 1 790 ? -34.062 -26.219 -8.703 1 95.12 790 TYR B N 1
ATOM 13882 C CA . TYR B 1 790 ? -35.406 -26.109 -8.125 1 95.12 790 TYR B CA 1
ATOM 13883 C C . TYR B 1 790 ? -36.062 -27.469 -8.07 1 95.12 790 TYR B C 1
ATOM 13885 O O . TYR B 1 790 ? -36.875 -27.734 -7.176 1 95.12 790 TYR B O 1
ATOM 13893 N N . ASN B 1 791 ? -35.781 -28.328 -8.953 1 93.88 791 ASN B N 1
ATOM 13894 C CA . ASN B 1 791 ? -36.438 -29.625 -9.055 1 93.88 791 ASN B CA 1
ATOM 13895 C C . ASN B 1 791 ? -35.656 -30.703 -8.336 1 93.88 791 ASN B C 1
ATOM 13897 O O . ASN B 1 791 ? -36.031 -31.875 -8.383 1 93.88 791 ASN B O 1
ATOM 13901 N N . MET B 1 792 ? -34.594 -30.281 -7.742 1 93.5 792 MET B N 1
ATOM 13902 C CA . MET B 1 792 ? -33.812 -31.25 -6.984 1 93.5 792 MET B CA 1
ATOM 13903 C C . MET B 1 792 ? -34.625 -31.844 -5.84 1 93.5 792 MET B C 1
ATOM 13905 O O . MET B 1 792 ? -35.219 -31.094 -5.039 1 93.5 792 MET B O 1
ATOM 13909 N N . SER B 1 793 ? -34.719 -33.156 -5.707 1 94.62 793 SER B N 1
ATOM 13910 C CA . SER B 1 793 ? -35.469 -33.781 -4.633 1 94.62 793 SER B CA 1
ATOM 13911 C C . SER B 1 793 ? -34.719 -33.688 -3.305 1 94.62 793 SER B C 1
ATOM 13913 O O . SER B 1 793 ? -33.531 -33.438 -3.279 1 94.62 793 SER B O 1
ATOM 13915 N N . ASP B 1 794 ? -35.438 -33.906 -2.291 1 95.44 794 ASP B N 1
ATOM 13916 C CA . ASP B 1 794 ? -34.844 -33.875 -0.962 1 95.44 794 ASP B CA 1
ATOM 13917 C C . ASP B 1 794 ? -33.812 -35 -0.816 1 95.44 794 ASP B C 1
ATOM 13919 O O . ASP B 1 794 ? -32.781 -34.812 -0.148 1 95.44 794 ASP B O 1
ATOM 13923 N N . THR B 1 795 ? -34.125 -36.031 -1.473 1 94.25 795 THR B N 1
ATOM 13924 C CA . THR B 1 795 ? -33.219 -37.188 -1.407 1 94.25 795 THR B CA 1
ATOM 13925 C C . THR B 1 795 ? -31.891 -36.844 -2.117 1 94.25 795 THR B C 1
ATOM 13927 O O . THR B 1 795 ? -30.812 -37.188 -1.616 1 94.25 795 THR B O 1
ATOM 13930 N N . GLU B 1 796 ? -31.984 -36.281 -3.205 1 92.12 796 GLU B N 1
ATOM 13931 C CA . GLU B 1 796 ? -30.812 -35.875 -3.955 1 92.12 796 GLU B CA 1
ATOM 13932 C C . GLU B 1 796 ? -30 -34.812 -3.195 1 92.12 796 GLU B C 1
ATOM 13934 O O . GLU B 1 796 ? -28.766 -34.875 -3.193 1 92.12 796 GLU B O 1
ATOM 13939 N N . PHE B 1 797 ? -30.75 -33.906 -2.594 1 95.62 797 PHE B N 1
ATOM 13940 C CA . PHE B 1 797 ? -30.094 -32.875 -1.799 1 95.62 797 PHE B CA 1
ATOM 13941 C C . PHE B 1 797 ? -29.297 -33.5 -0.657 1 95.62 797 PHE B C 1
ATOM 13943 O O . PHE B 1 797 ? -28.125 -33.156 -0.463 1 95.62 797 PHE B O 1
ATOM 13950 N N . LYS B 1 798 ? -29.875 -34.312 0.042 1 95.69 798 LYS B N 1
ATOM 13951 C CA . LYS B 1 798 ? -29.219 -34.969 1.175 1 95.69 798 LYS B CA 1
ATOM 13952 C C . LYS B 1 798 ? -28.031 -35.781 0.718 1 95.69 798 LYS B C 1
ATOM 13954 O O . LYS B 1 798 ? -27.016 -35.875 1.428 1 95.69 798 LYS B O 1
ATOM 13959 N N . SER B 1 799 ? -28.219 -36.375 -0.384 1 92.75 799 SER B N 1
ATOM 13960 C CA . SER B 1 799 ? -27.125 -37.156 -0.945 1 92.75 799 SER B CA 1
ATOM 13961 C C . SER B 1 799 ? -25.922 -36.281 -1.248 1 92.75 799 SER B C 1
ATOM 13963 O O . SER B 1 799 ? -24.781 -36.656 -0.965 1 92.75 799 SER B O 1
ATOM 13965 N N . ASN B 1 800 ? -26.141 -35.188 -1.854 1 94.38 800 ASN B N 1
ATOM 13966 C CA . ASN B 1 800 ? -25.078 -34.25 -2.162 1 94.38 800 ASN B CA 1
ATOM 13967 C C . ASN B 1 800 ? -24.422 -33.688 -0.894 1 94.38 800 ASN B C 1
ATOM 13969 O O . ASN B 1 800 ? -23.203 -33.531 -0.843 1 94.38 800 ASN B O 1
ATOM 13973 N N . VAL B 1 801 ? -25.203 -33.344 0.067 1 97.31 801 VAL B N 1
ATOM 13974 C CA . VAL B 1 801 ? -24.688 -32.875 1.346 1 97.31 801 VAL B CA 1
ATOM 13975 C C . VAL B 1 801 ? -23.781 -33.938 1.96 1 97.31 801 VAL B C 1
ATOM 13977 O O . VAL B 1 801 ? -22.672 -33.625 2.42 1 97.31 801 VAL B O 1
ATOM 13980 N N . SER B 1 802 ? -24.297 -35.156 1.979 1 95.5 802 SER B N 1
ATOM 13981 C CA . SER B 1 802 ? -23.516 -36.25 2.533 1 95.5 802 SER B CA 1
ATOM 13982 C C . SER B 1 802 ? -22.219 -36.438 1.771 1 95.5 802 SER B C 1
ATOM 13984 O O . SER B 1 802 ? -21.188 -36.781 2.363 1 95.5 802 SER B O 1
ATOM 13986 N N . ALA B 1 803 ? -22.312 -36.406 0.518 1 93.88 803 ALA B N 1
ATOM 13987 C CA . ALA B 1 803 ? -21.109 -36.531 -0.307 1 93.88 803 ALA B CA 1
ATOM 13988 C C . ALA B 1 803 ? -20.062 -35.469 0.065 1 93.88 803 ALA B C 1
ATOM 13990 O O . ALA B 1 803 ? -18.875 -35.781 0.173 1 93.88 803 ALA B O 1
ATOM 13991 N N . LEU B 1 804 ? -20.484 -34.219 0.163 1 96.25 804 LEU B N 1
ATOM 13992 C CA . LEU B 1 804 ? -19.578 -33.156 0.516 1 96.25 804 LEU B CA 1
ATOM 13993 C C . LEU B 1 804 ? -19 -33.344 1.911 1 96.25 804 LEU B C 1
ATOM 13995 O O . LEU B 1 804 ? -17.828 -33.062 2.15 1 96.25 804 LEU B O 1
ATOM 13999 N N . ILE B 1 805 ? -19.812 -33.781 2.857 1 97.06 805 ILE B N 1
ATOM 14000 C CA . ILE B 1 805 ? -19.359 -34.062 4.211 1 97.06 805 ILE B CA 1
ATOM 14001 C C . ILE B 1 805 ? -18.25 -35.125 4.16 1 97.06 805 ILE B C 1
ATOM 14003 O O . ILE B 1 805 ? -17.203 -34.969 4.789 1 97.06 805 ILE B O 1
ATOM 14007 N N . ASP B 1 806 ? -18.5 -36.156 3.441 1 93.94 806 ASP B N 1
ATOM 14008 C CA . ASP B 1 806 ? -17.531 -37.25 3.332 1 93.94 806 ASP B CA 1
ATOM 14009 C C . ASP B 1 806 ? -16.219 -36.75 2.705 1 93.94 806 ASP B C 1
ATOM 14011 O O . ASP B 1 806 ? -15.141 -37.156 3.123 1 93.94 806 ASP B O 1
ATOM 14015 N N . MET B 1 807 ? -16.375 -36 1.707 1 93.25 807 MET B N 1
ATOM 14016 C CA . MET B 1 807 ? -15.188 -35.438 1.065 1 93.25 807 MET B CA 1
ATOM 14017 C C . MET B 1 807 ? -14.375 -34.594 2.061 1 93.25 807 MET B C 1
ATOM 14019 O O . MET B 1 807 ? -13.148 -34.719 2.092 1 93.25 807 MET B O 1
ATOM 14023 N N . LYS B 1 808 ? -15.023 -33.812 2.83 1 95.44 808 LYS B N 1
ATOM 14024 C CA . LYS B 1 808 ? -14.352 -32.938 3.785 1 95.44 808 LYS B CA 1
ATOM 14025 C C . LYS B 1 808 ? -13.734 -33.75 4.93 1 95.44 808 LYS B C 1
ATOM 14027 O O . LYS B 1 808 ? -12.758 -33.312 5.539 1 95.44 808 LYS B O 1
ATOM 14032 N N . LEU B 1 809 ? -14.367 -34.781 5.297 1 93.88 809 LEU B N 1
ATOM 14033 C CA . LEU B 1 809 ? -13.922 -35.562 6.453 1 93.88 809 LEU B CA 1
ATOM 14034 C C . LEU B 1 809 ? -12.859 -36.594 6.047 1 93.88 809 LEU B C 1
ATOM 14036 O O . LEU B 1 809 ? -12.352 -37.344 6.891 1 93.88 809 LEU B O 1
ATOM 14040 N N . GLU B 1 810 ? -12.578 -36.594 4.773 1 91.5 810 GLU B N 1
ATOM 14041 C CA . GLU B 1 810 ? -11.5 -37.5 4.348 1 91.5 810 GLU B CA 1
ATOM 14042 C C . GLU B 1 810 ? -10.219 -37.219 5.129 1 91.5 810 GLU B C 1
ATOM 14044 O O . GLU B 1 810 ? -9.82 -36.062 5.305 1 91.5 810 GLU B O 1
ATOM 14049 N N . LYS B 1 811 ? -9.633 -38.281 5.609 1 90.88 811 LYS B N 1
ATOM 14050 C CA . LYS B 1 811 ? -8.422 -38.156 6.406 1 90.88 811 LYS B CA 1
ATOM 14051 C C . LYS B 1 811 ? -7.242 -37.719 5.539 1 90.88 811 LYS B C 1
ATOM 14053 O O . LYS B 1 811 ? -7.172 -38.062 4.355 1 90.88 811 LYS B O 1
ATOM 14058 N N . TYR B 1 812 ? -6.348 -37.031 6.141 1 93.44 812 TYR B N 1
ATOM 14059 C CA . TYR B 1 812 ? -5.109 -36.719 5.449 1 93.44 812 TYR B CA 1
ATOM 14060 C C . TYR B 1 812 ? -4.277 -37.938 5.168 1 93.44 812 TYR B C 1
ATOM 14062 O O . TYR B 1 812 ? -4.191 -38.844 6.008 1 93.44 812 TYR B O 1
ATOM 14070 N N . LYS B 1 813 ? -3.641 -37.938 4.109 1 92.69 813 LYS B N 1
ATOM 14071 C CA . LYS B 1 813 ? -2.873 -39.125 3.709 1 92.69 813 LYS B CA 1
ATOM 14072 C C . LYS B 1 813 ? -1.446 -39.062 4.246 1 92.69 813 LYS B C 1
ATOM 14074 O O . LYS B 1 813 ? -0.791 -40.094 4.41 1 92.69 813 LYS B O 1
ATOM 14079 N N . ASN B 1 814 ? -0.924 -37.906 4.402 1 93.94 814 ASN B N 1
ATOM 14080 C CA . ASN B 1 814 ? 0.448 -37.719 4.859 1 93.94 814 ASN B CA 1
ATOM 14081 C C . ASN B 1 814 ? 0.632 -36.344 5.52 1 93.94 814 ASN B C 1
ATOM 14083 O O . ASN B 1 814 ? -0.297 -35.531 5.547 1 93.94 814 ASN B O 1
ATOM 14087 N N . ILE B 1 815 ? 1.78 -36.125 5.98 1 94 815 ILE B N 1
ATOM 14088 C CA . ILE B 1 815 ? 2.092 -34.938 6.75 1 94 815 ILE B CA 1
ATOM 14089 C C . ILE B 1 815 ? 2.074 -33.719 5.836 1 94 815 ILE B C 1
ATOM 14091 O O . ILE B 1 815 ? 1.702 -32.625 6.262 1 94 815 ILE B O 1
ATOM 14095 N N . ARG B 1 816 ? 2.477 -33.875 4.613 1 94 816 ARG B N 1
ATOM 14096 C CA . ARG B 1 816 ? 2.49 -32.781 3.662 1 94 816 ARG B CA 1
ATOM 14097 C C . ARG B 1 816 ? 1.085 -32.219 3.439 1 94 816 ARG B C 1
ATOM 14099 O O . ARG B 1 816 ? 0.881 -31.016 3.432 1 94 816 ARG B O 1
ATOM 14106 N N . GLU B 1 817 ? 0.158 -33.094 3.184 1 94.75 817 GLU B N 1
ATOM 14107 C CA . GLU B 1 817 ? -1.231 -32.688 2.961 1 94.75 817 GLU B CA 1
ATOM 14108 C C . GLU B 1 817 ? -1.807 -31.984 4.18 1 94.75 817 GLU B C 1
ATOM 14110 O O . GLU B 1 817 ? -2.459 -30.938 4.047 1 94.75 817 GLU B O 1
ATOM 14115 N N . GLU B 1 818 ? -1.588 -32.531 5.371 1 95.81 818 GLU B N 1
ATOM 14116 C CA . GLU B 1 818 ? -2.086 -31.938 6.602 1 95.81 818 GLU B CA 1
ATOM 14117 C C . GLU B 1 818 ? -1.452 -30.578 6.844 1 95.81 818 GLU B C 1
ATOM 14119 O O . GLU B 1 818 ? -2.146 -29.609 7.176 1 95.81 818 GLU B O 1
ATOM 14124 N N . SER B 1 819 ? -0.141 -30.562 6.664 1 96.44 819 SER B N 1
ATOM 14125 C CA . SER B 1 819 ? 0.597 -29.328 6.902 1 96.44 819 SER B CA 1
ATOM 14126 C C . SER B 1 819 ? 0.202 -28.25 5.902 1 96.44 819 SER B C 1
ATOM 14128 O O . SER B 1 819 ? 0.188 -27.062 6.238 1 96.44 819 SER B O 1
ATOM 14130 N N . ALA B 1 820 ? -0.068 -28.641 4.75 1 96.19 820 ALA B N 1
ATOM 14131 C CA . ALA B 1 820 ? -0.505 -27.688 3.742 1 96.19 820 ALA B CA 1
ATOM 14132 C C . ALA B 1 820 ? -1.799 -27 4.168 1 96.19 820 ALA B C 1
ATOM 14134 O O . ALA B 1 820 ? -1.972 -25.797 3.951 1 96.19 820 ALA B O 1
ATOM 14135 N N . PHE B 1 821 ? -2.68 -27.719 4.754 1 96.44 821 PHE B N 1
ATOM 14136 C CA . PHE B 1 821 ? -3.939 -27.156 5.223 1 96.44 821 PHE B CA 1
ATOM 14137 C C . PHE B 1 821 ? -3.695 -26.141 6.344 1 96.44 821 PHE B C 1
ATOM 14139 O O . PHE B 1 821 ? -4.184 -25.016 6.285 1 96.44 821 PHE B O 1
ATOM 14146 N N . PHE B 1 822 ? -2.959 -26.531 7.336 1 97.12 822 PHE B N 1
ATOM 14147 C CA . PHE B 1 822 ? -2.74 -25.656 8.492 1 97.12 822 PHE B CA 1
ATOM 14148 C C . PHE B 1 822 ? -1.923 -24.438 8.102 1 97.12 822 PHE B C 1
ATOM 14150 O O . PHE B 1 822 ? -2.184 -23.328 8.586 1 97.12 822 PHE B O 1
ATOM 14157 N N . TRP B 1 823 ? -0.943 -24.656 7.262 1 96.94 823 TRP B N 1
ATOM 14158 C CA . TRP B 1 823 ? -0.17 -23.516 6.789 1 96.94 823 TRP B CA 1
ATOM 14159 C C . TRP B 1 823 ? -1.056 -22.547 6.02 1 96.94 823 TRP B C 1
ATOM 14161 O O . TRP B 1 823 ? -0.868 -21.328 6.102 1 96.94 823 TRP B O 1
ATOM 14171 N N . GLY B 1 824 ? -1.964 -23.078 5.258 1 95.62 824 GLY B N 1
ATOM 14172 C CA . GLY B 1 824 ? -2.908 -22.219 4.559 1 95.62 824 GLY B CA 1
ATOM 14173 C C . GLY B 1 824 ? -3.664 -21.281 5.484 1 95.62 824 GLY B C 1
ATOM 14174 O O . GLY B 1 824 ? -3.818 -20.094 5.184 1 95.62 824 GLY B O 1
ATOM 14175 N N . GLU B 1 825 ? -4.117 -21.781 6.625 1 95.94 825 GLU B N 1
ATOM 14176 C CA . GLU B 1 825 ? -4.82 -20.984 7.625 1 95.94 825 GLU B CA 1
ATOM 14177 C C . GLU B 1 825 ? -3.9 -19.922 8.227 1 95.94 825 GLU B C 1
ATOM 14179 O O . GLU B 1 825 ? -4.32 -18.797 8.461 1 95.94 825 GLU B O 1
ATOM 14184 N N . ILE B 1 826 ? -2.654 -20.297 8.438 1 95.38 826 ILE B N 1
ATOM 14185 C CA . ILE B 1 826 ? -1.683 -19.391 9.047 1 95.38 826 ILE B CA 1
ATOM 14186 C C . ILE B 1 826 ? -1.318 -18.281 8.062 1 95.38 826 ILE B C 1
ATOM 14188 O O . ILE B 1 826 ? -1.331 -17.109 8.422 1 95.38 826 ILE B O 1
ATOM 14192 N N . SER B 1 827 ? -1.037 -18.672 6.816 1 93.88 827 SER B N 1
ATOM 14193 C CA . SER B 1 827 ? -0.58 -17.719 5.801 1 93.88 827 SER B CA 1
ATOM 14194 C C . SER B 1 827 ? -1.674 -16.719 5.441 1 93.88 827 SER B C 1
ATOM 14196 O O . SER B 1 827 ? -1.389 -15.555 5.172 1 93.88 827 SER B O 1
ATOM 14198 N N . GLU B 1 828 ? -2.947 -17.172 5.496 1 92.56 828 GLU B N 1
ATOM 14199 C CA . GLU B 1 828 ? -4.074 -16.297 5.184 1 92.56 828 GLU B CA 1
ATOM 14200 C C . GLU B 1 828 ? -4.453 -15.43 6.383 1 92.56 828 GLU B C 1
ATOM 14202 O O . GLU B 1 828 ? -5.074 -14.375 6.223 1 92.56 828 GLU B O 1
ATOM 14207 N N . GLY B 1 829 ? -4.137 -15.906 7.543 1 92.88 829 GLY B N 1
ATOM 14208 C CA . GLY B 1 829 ? -4.43 -15.156 8.758 1 92.88 829 GLY B CA 1
ATOM 14209 C C . GLY B 1 829 ? -5.773 -15.508 9.359 1 92.88 829 GLY B C 1
ATOM 14210 O O . GLY B 1 829 ? -6.191 -14.898 10.352 1 92.88 829 GLY B O 1
ATOM 14211 N N . THR B 1 830 ? -6.547 -16.453 8.852 1 92.81 830 THR B N 1
ATOM 14212 C CA . THR B 1 830 ? -7.852 -16.828 9.375 1 92.81 830 THR B CA 1
ATOM 14213 C C . THR B 1 830 ? -7.703 -17.609 10.68 1 92.81 830 THR B C 1
ATOM 14215 O O . THR B 1 830 ? -8.555 -17.516 11.57 1 92.81 830 THR B O 1
ATOM 14218 N N . LEU B 1 831 ? -6.668 -18.5 10.781 1 93.94 831 LEU B N 1
ATOM 14219 C CA . LEU B 1 831 ? -6.305 -19.281 11.961 1 93.94 831 LEU B CA 1
ATOM 14220 C C . LEU B 1 831 ? -7.465 -20.156 12.406 1 93.94 831 LEU B C 1
ATOM 14222 O O . LEU B 1 831 ? -7.68 -20.344 13.609 1 93.94 831 LEU B O 1
ATOM 14226 N N . LYS B 1 832 ? -8.297 -20.531 11.492 1 94.31 832 LYS B N 1
ATOM 14227 C CA . LYS B 1 832 ? -9.391 -21.453 11.773 1 94.31 832 LYS B CA 1
ATOM 14228 C C . LYS B 1 832 ? -8.953 -22.906 11.539 1 94.31 832 LYS B C 1
ATOM 14230 O O . LYS B 1 832 ? -9.398 -23.531 10.578 1 94.31 832 LYS B O 1
ATOM 14235 N N . PHE B 1 833 ? -8.32 -23.438 12.477 1 95.56 833 PHE B N 1
ATOM 14236 C CA . PHE B 1 833 ? -7.707 -24.75 12.328 1 95.56 833 PHE B CA 1
ATOM 14237 C C . PHE B 1 833 ? -8.766 -25.859 12.344 1 95.56 833 PHE B C 1
ATOM 14239 O O . PHE B 1 833 ? -8.539 -26.953 11.836 1 95.56 833 PHE B O 1
ATOM 14246 N N . ASP B 1 834 ? -9.93 -25.578 12.961 1 95.88 834 ASP B N 1
ATOM 14247 C CA . ASP B 1 834 ? -11.016 -26.547 13.023 1 95.88 834 ASP B CA 1
ATOM 14248 C C . ASP B 1 834 ? -12.039 -26.312 11.922 1 95.88 834 ASP B C 1
ATOM 14250 O O . ASP B 1 834 ? -13.227 -26.594 12.094 1 95.88 834 ASP B O 1
ATOM 14254 N N . ARG B 1 835 ? -11.688 -25.672 10.867 1 96.12 835 ARG B N 1
ATOM 14255 C CA . ARG B 1 835 ? -12.586 -25.297 9.781 1 96.12 835 ARG B CA 1
ATOM 14256 C C . ARG B 1 835 ? -13.367 -26.5 9.273 1 96.12 835 ARG B C 1
ATOM 14258 O O . ARG B 1 835 ? -14.578 -26.391 9.023 1 96.12 835 ARG B O 1
ATOM 14265 N N . LYS B 1 836 ? -12.734 -27.625 9.039 1 96.06 836 LYS B N 1
ATOM 14266 C CA . LYS B 1 836 ? -13.406 -28.828 8.539 1 96.06 836 LYS B CA 1
ATOM 14267 C C . LYS B 1 836 ? -14.562 -29.219 9.438 1 96.06 836 LYS B C 1
ATOM 14269 O O . LYS B 1 836 ? -15.672 -29.469 8.961 1 96.06 836 LYS B O 1
ATOM 14274 N N . GLN B 1 837 ? -14.305 -29.25 10.742 1 96.44 837 GLN B N 1
ATOM 14275 C CA . GLN B 1 837 ? -15.32 -29.656 11.711 1 96.44 837 GLN B CA 1
ATOM 14276 C C . GLN B 1 837 ? -16.469 -28.641 11.758 1 96.44 837 GLN B C 1
ATOM 14278 O O . GLN B 1 837 ? -17.641 -29.031 11.789 1 96.44 837 GLN B O 1
ATOM 14283 N N . GLU B 1 838 ? -16.109 -27.438 11.695 1 97.12 838 GLU B N 1
ATOM 14284 C CA . GLU B 1 838 ? -17.125 -26.391 11.75 1 97.12 838 GLU B CA 1
ATOM 14285 C C . GLU B 1 838 ? -18 -26.406 10.492 1 97.12 838 GLU B C 1
ATOM 14287 O O . GLU B 1 838 ? -19.219 -26.25 10.578 1 97.12 838 GLU B O 1
ATOM 14292 N N . GLU B 1 839 ? -17.391 -26.531 9.422 1 97.81 839 GLU B N 1
ATOM 14293 C CA . GLU B 1 839 ? -18.141 -26.531 8.172 1 97.81 839 GLU B CA 1
ATOM 14294 C C . GLU B 1 839 ? -19 -27.781 8.047 1 97.81 839 GLU B C 1
ATOM 14296 O O . GLU B 1 839 ? -20.094 -27.75 7.5 1 97.81 839 GLU B O 1
ATOM 14301 N N . VAL B 1 840 ? -18.531 -28.891 8.516 1 98.19 840 VAL B N 1
ATOM 14302 C CA . VAL B 1 840 ? -19.312 -30.125 8.508 1 98.19 840 VAL B CA 1
ATOM 14303 C C . VAL B 1 840 ? -20.531 -29.969 9.406 1 98.19 840 VAL B C 1
ATOM 14305 O O . VAL B 1 840 ? -21.625 -30.406 9.055 1 98.19 840 VAL B O 1
ATOM 14308 N N . ALA B 1 841 ? -20.281 -29.391 10.57 1 98.25 841 ALA B N 1
ATOM 14309 C CA . ALA B 1 841 ? -21.406 -29.125 11.469 1 98.25 841 ALA B CA 1
ATOM 14310 C C . ALA B 1 841 ? -22.453 -28.25 10.797 1 98.25 841 ALA B C 1
ATOM 14312 O O . ALA B 1 841 ? -23.656 -28.484 10.93 1 98.25 841 ALA B O 1
ATOM 14313 N N . ALA B 1 842 ? -21.984 -27.281 10.07 1 98.06 842 ALA B N 1
ATOM 14314 C CA . ALA B 1 842 ? -22.906 -26.391 9.352 1 98.06 842 ALA B CA 1
ATOM 14315 C C . ALA B 1 842 ? -23.625 -27.141 8.234 1 98.06 842 ALA B C 1
ATOM 14317 O O . ALA B 1 842 ? -24.812 -26.891 7.98 1 98.06 842 ALA B O 1
ATOM 14318 N N . LEU B 1 843 ? -22.938 -28.031 7.578 1 98.19 843 LEU B N 1
ATOM 14319 C CA . LEU B 1 843 ? -23.516 -28.812 6.5 1 98.19 843 LEU B CA 1
ATOM 14320 C C . LEU B 1 843 ? -24.625 -29.719 7.023 1 98.19 843 LEU B C 1
ATOM 14322 O O . LEU B 1 843 ? -25.656 -29.891 6.367 1 98.19 843 LEU B O 1
ATOM 14326 N N . ARG B 1 844 ? -24.438 -30.266 8.18 1 97.69 844 ARG B N 1
ATOM 14327 C CA . ARG B 1 844 ? -25.406 -31.188 8.758 1 97.69 844 ARG B CA 1
ATOM 14328 C C . ARG B 1 844 ? -26.719 -30.484 9.07 1 97.69 844 ARG B C 1
ATOM 14330 O O . ARG B 1 844 ? -27.781 -31.094 9.016 1 97.69 844 ARG B O 1
ATOM 14337 N N . GLU B 1 845 ? -26.641 -29.203 9.234 1 97.19 845 GLU B N 1
ATOM 14338 C CA . GLU B 1 845 ? -27.828 -28.438 9.602 1 97.19 845 GLU B CA 1
ATOM 14339 C C . GLU B 1 845 ? -28.422 -27.734 8.398 1 97.19 845 GLU B C 1
ATOM 14341 O O . GLU B 1 845 ? -29.484 -27.109 8.5 1 97.19 845 GLU B O 1
ATOM 14346 N N . LEU B 1 846 ? -27.828 -27.891 7.324 1 97.19 846 LEU B N 1
ATOM 14347 C CA . LEU B 1 846 ? -28.203 -27.109 6.145 1 97.19 846 LEU B CA 1
ATOM 14348 C C . LEU B 1 846 ? -29.531 -27.609 5.574 1 97.19 846 LEU B C 1
ATOM 14350 O O . LEU B 1 846 ? -29.766 -28.812 5.523 1 97.19 846 LEU B O 1
ATOM 14354 N N . LYS B 1 847 ? -30.469 -26.688 5.117 1 95.62 847 LYS B N 1
ATOM 14355 C CA . LYS B 1 847 ? -31.734 -27 4.449 1 95.62 847 LYS B CA 1
ATOM 14356 C C . LYS B 1 847 ? -31.656 -26.672 2.963 1 95.62 847 LYS B C 1
ATOM 14358 O O . LYS B 1 847 ? -30.938 -25.766 2.557 1 95.62 847 LYS B O 1
ATOM 14363 N N . LYS B 1 848 ? -32.344 -27.422 2.197 1 96.88 848 LYS B N 1
ATOM 14364 C CA . LYS B 1 848 ? -32.375 -27.25 0.748 1 96.88 848 LYS B CA 1
ATOM 14365 C C . LYS B 1 848 ? -32.75 -25.812 0.377 1 96.88 848 LYS B C 1
ATOM 14367 O O . LYS B 1 848 ? -32.188 -25.25 -0.561 1 96.88 848 LYS B O 1
ATOM 14372 N N . GLU B 1 849 ? -33.625 -25.188 1.135 1 96.88 849 GLU B N 1
ATOM 14373 C CA . GLU B 1 849 ? -34.062 -23.828 0.87 1 96.88 849 GLU B CA 1
ATOM 14374 C C . GLU B 1 849 ? -32.938 -22.828 0.969 1 96.88 849 GLU B C 1
ATOM 14376 O O . GLU B 1 849 ? -32.906 -21.812 0.255 1 96.88 849 GLU B O 1
ATOM 14381 N N . GLU B 1 850 ? -32.031 -23.094 1.806 1 97.56 850 GLU B N 1
ATOM 14382 C CA . GLU B 1 850 ? -30.891 -22.188 1.977 1 97.56 850 GLU B CA 1
ATOM 14383 C C . GLU B 1 850 ? -29.984 -22.203 0.744 1 97.56 850 GLU B C 1
ATOM 14385 O O . GLU B 1 850 ? -29.406 -21.172 0.384 1 97.56 850 GLU B O 1
ATOM 14390 N N . LEU B 1 851 ? -29.828 -23.391 0.183 1 97.75 851 LEU B N 1
ATOM 14391 C CA . LEU B 1 851 ? -29.047 -23.5 -1.048 1 97.75 851 LEU B CA 1
ATOM 14392 C C . LEU B 1 851 ? -29.719 -22.734 -2.178 1 97.75 851 LEU B C 1
ATOM 14394 O O . LEU B 1 851 ? -29.062 -22.016 -2.932 1 97.75 851 LEU B O 1
ATOM 14398 N N . ILE B 1 852 ? -31.016 -22.922 -2.26 1 97.56 852 ILE B N 1
ATOM 14399 C CA . ILE B 1 852 ? -31.797 -22.234 -3.291 1 97.56 852 ILE B CA 1
ATOM 14400 C C . ILE B 1 852 ? -31.734 -20.719 -3.072 1 97.56 852 ILE B C 1
ATOM 14402 O O . ILE B 1 852 ? -31.562 -19.953 -4.023 1 97.56 852 ILE B O 1
ATOM 14406 N N . ASP B 1 853 ? -31.828 -20.328 -1.849 1 97.56 853 ASP B N 1
ATOM 14407 C CA . ASP B 1 853 ? -31.75 -18.906 -1.521 1 97.56 853 ASP B CA 1
ATOM 14408 C C . ASP B 1 853 ? -30.375 -18.328 -1.883 1 97.56 853 ASP B C 1
ATOM 14410 O O . ASP B 1 853 ? -30.281 -17.219 -2.385 1 97.56 853 ASP B O 1
ATOM 14414 N N . PHE B 1 854 ? -29.375 -19.078 -1.551 1 97.94 854 PHE B N 1
ATOM 14415 C CA . PHE B 1 854 ? -28.031 -18.641 -1.884 1 97.94 854 PHE B CA 1
ATOM 14416 C C . PHE B 1 854 ? -27.875 -18.453 -3.389 1 97.94 854 PHE B C 1
ATOM 14418 O O . PHE B 1 854 ? -27.312 -17.438 -3.838 1 97.94 854 PHE B O 1
ATOM 14425 N N . PHE B 1 855 ? -28.359 -19.438 -4.141 1 98.06 855 PHE B N 1
ATOM 14426 C CA . PHE B 1 855 ? -28.328 -19.344 -5.594 1 98.06 855 PHE B CA 1
ATOM 14427 C C . PHE B 1 855 ? -29.141 -18.141 -6.074 1 98.06 855 PHE B C 1
ATOM 14429 O O . PHE B 1 855 ? -28.688 -17.375 -6.926 1 98.06 855 PHE B O 1
ATOM 14436 N N . ASN B 1 856 ? -30.266 -17.891 -5.48 1 97.44 856 ASN B N 1
ATOM 14437 C CA . ASN B 1 856 ? -31.172 -16.812 -5.875 1 97.44 856 ASN B CA 1
ATOM 14438 C C . ASN B 1 856 ? -30.578 -15.445 -5.547 1 97.44 856 ASN B C 1
ATOM 14440 O O . ASN B 1 856 ? -30.828 -14.477 -6.262 1 97.44 856 ASN B O 1
ATOM 14444 N N . ASP B 1 857 ? -29.812 -15.406 -4.559 1 96.19 857 ASP B N 1
ATOM 14445 C CA . ASP B 1 857 ? -29.312 -14.125 -4.07 1 96.19 857 ASP B CA 1
ATOM 14446 C C . ASP B 1 857 ? -28.016 -13.734 -4.77 1 96.19 857 ASP B C 1
ATOM 14448 O O . ASP B 1 857 ? -27.766 -12.555 -5.008 1 96.19 857 ASP B O 1
ATOM 14452 N N . HIS B 1 858 ? -27.156 -14.773 -5.105 1 96.5 858 HIS B N 1
ATOM 14453 C CA . HIS B 1 858 ? -25.781 -14.414 -5.469 1 96.5 858 HIS B CA 1
ATOM 14454 C C . HIS B 1 858 ? -25.453 -14.891 -6.875 1 96.5 858 HIS B C 1
ATOM 14456 O O . HIS B 1 858 ? -24.516 -14.375 -7.5 1 96.5 858 HIS B O 1
ATOM 14462 N N . VAL B 1 859 ? -26.141 -15.922 -7.477 1 97.06 859 VAL B N 1
ATOM 14463 C CA . VAL B 1 859 ? -25.594 -16.578 -8.656 1 97.06 859 VAL B CA 1
ATOM 14464 C C . VAL B 1 859 ? -26.594 -16.5 -9.805 1 97.06 859 VAL B C 1
ATOM 14466 O O . VAL B 1 859 ? -26.203 -16.312 -10.961 1 97.06 859 VAL B O 1
ATOM 14469 N N . LYS B 1 860 ? -27.875 -16.594 -9.492 1 95.81 860 LYS B N 1
ATOM 14470 C CA . LYS B 1 860 ? -28.938 -16.594 -10.484 1 95.81 860 LYS B CA 1
ATOM 14471 C C . LYS B 1 860 ? -28.797 -15.398 -11.43 1 95.81 860 LYS B C 1
ATOM 14473 O O . LYS B 1 860 ? -28.219 -14.375 -11.062 1 95.81 860 LYS B O 1
ATOM 14478 N N . VAL B 1 861 ? -29.328 -15.656 -12.641 1 93.56 861 VAL B N 1
ATOM 14479 C CA . VAL B 1 861 ? -29.344 -14.547 -13.586 1 93.56 861 VAL B CA 1
ATOM 14480 C C . VAL B 1 861 ? -30.141 -13.375 -13.008 1 93.56 861 VAL B C 1
ATOM 14482 O O . VAL B 1 861 ? -31.25 -13.562 -12.531 1 93.56 861 VAL B O 1
ATOM 14485 N N . ASN B 1 862 ? -29.547 -12.195 -12.797 1 89.75 862 ASN B N 1
ATOM 14486 C CA . ASN B 1 862 ? -30.141 -10.969 -12.281 1 89.75 862 ASN B CA 1
ATOM 14487 C C . ASN B 1 862 ? -30.359 -11.039 -10.773 1 89.75 862 ASN B C 1
ATOM 14489 O O . ASN B 1 862 ? -31.328 -10.484 -10.258 1 89.75 862 ASN B O 1
ATOM 14493 N N . ALA B 1 863 ? -29.609 -11.891 -10.18 1 94.31 863 ALA B N 1
ATOM 14494 C CA . ALA B 1 863 ? -29.688 -11.945 -8.719 1 94.31 863 ALA B CA 1
ATOM 14495 C C . ALA B 1 863 ? -29.391 -10.578 -8.102 1 94.31 863 ALA B C 1
ATOM 14497 O O . ALA B 1 863 ? -28.531 -9.844 -8.586 1 94.31 863 ALA B O 1
ATOM 14498 N N . PRO B 1 864 ? -30.031 -10.219 -6.957 1 92.81 864 PRO B N 1
ATOM 14499 C CA . PRO B 1 864 ? -29.906 -8.883 -6.359 1 92.81 864 PRO B CA 1
ATOM 14500 C C . PRO B 1 864 ? -28.5 -8.609 -5.836 1 92.81 864 PRO B C 1
ATOM 14502 O O . PRO B 1 864 ? -28.047 -7.457 -5.84 1 92.81 864 PRO B O 1
ATOM 14505 N N . GLN B 1 865 ? -27.812 -9.609 -5.355 1 93.88 865 GLN B N 1
ATOM 14506 C CA . GLN B 1 865 ? -26.5 -9.406 -4.754 1 93.88 865 GLN B CA 1
ATOM 14507 C C . GLN B 1 865 ? -25.391 -9.852 -5.695 1 93.88 865 GLN B C 1
ATOM 14509 O O . GLN B 1 865 ? -24.234 -10.016 -5.277 1 93.88 865 GLN B O 1
ATOM 14514 N N . LYS B 1 866 ? -25.734 -10.07 -6.941 1 94.81 866 LYS B N 1
ATOM 14515 C CA . LYS B 1 866 ? -24.781 -10.672 -7.879 1 94.81 866 LYS B CA 1
ATOM 14516 C C . LYS B 1 866 ? -23.672 -9.688 -8.25 1 94.81 866 LYS B C 1
ATOM 14518 O O . LYS B 1 866 ? -23.953 -8.523 -8.547 1 94.81 866 LYS B O 1
ATOM 14523 N N . LYS B 1 867 ? -22.422 -10.133 -8.172 1 95.88 867 LYS B N 1
ATOM 14524 C CA . LYS B 1 867 ? -21.219 -9.398 -8.555 1 95.88 867 LYS B CA 1
ATOM 14525 C C . LYS B 1 867 ? -20.438 -10.164 -9.617 1 95.88 867 LYS B C 1
ATOM 14527 O O . LYS B 1 867 ? -19.922 -11.258 -9.359 1 95.88 867 LYS B O 1
ATOM 14532 N N . ILE B 1 868 ? -20.25 -9.555 -10.789 1 97.31 868 ILE B N 1
ATOM 14533 C CA . ILE B 1 868 ? -19.688 -10.312 -11.898 1 97.31 868 ILE B CA 1
ATOM 14534 C C . ILE B 1 868 ? -18.438 -9.617 -12.422 1 97.31 868 ILE B C 1
ATOM 14536 O O . ILE B 1 868 ? -18.391 -8.391 -12.523 1 97.31 868 ILE B O 1
ATOM 14540 N N . LEU B 1 869 ? -17.422 -10.406 -12.711 1 98.19 869 LEU B N 1
ATOM 14541 C CA . LEU B 1 869 ? -16.219 -10.008 -13.453 1 98.19 869 LEU B CA 1
ATOM 14542 C C . LEU B 1 869 ? -15.938 -10.984 -14.586 1 98.19 869 LEU B C 1
ATOM 14544 O O . LEU B 1 869 ? -15.688 -12.172 -14.336 1 98.19 869 LEU B O 1
ATOM 14548 N N . SER B 1 870 ? -16.047 -10.523 -15.797 1 98.06 870 SER B N 1
ATOM 14549 C CA . SER B 1 870 ? -15.797 -11.344 -16.984 1 98.06 870 SER B CA 1
ATOM 14550 C C . SER B 1 870 ? -14.484 -10.969 -17.656 1 98.06 870 SER B C 1
ATOM 14552 O O . SER B 1 870 ? -14.312 -9.836 -18.109 1 98.06 870 SER B O 1
ATOM 14554 N N . ILE B 1 871 ? -13.539 -11.891 -17.656 1 98.56 871 ILE B N 1
ATOM 14555 C CA . ILE B 1 871 ? -12.281 -11.695 -18.375 1 98.56 871 ILE B CA 1
ATOM 14556 C C . ILE B 1 871 ? -12.359 -12.383 -19.734 1 98.56 871 ILE B C 1
ATOM 14558 O O . ILE B 1 871 ? -12.617 -13.586 -19.812 1 98.56 871 ILE B O 1
ATOM 14562 N N . GLN B 1 872 ? -12.062 -11.625 -20.75 1 98.31 872 GLN B N 1
ATOM 14563 C CA . GLN B 1 872 ? -12.242 -12.109 -22.125 1 98.31 872 GLN B CA 1
ATOM 14564 C C . GLN B 1 872 ? -10.945 -11.984 -22.922 1 98.31 872 GLN B C 1
ATOM 14566 O O . GLN B 1 872 ? -10.508 -10.883 -23.234 1 98.31 872 GLN B O 1
ATOM 14571 N N . VAL B 1 873 ? -10.359 -13.102 -23.234 1 97.88 873 VAL B N 1
ATOM 14572 C CA . VAL B 1 873 ? -9.148 -13.102 -24.047 1 97.88 873 VAL B CA 1
ATOM 14573 C C . VAL B 1 873 ? -9.461 -13.625 -25.453 1 97.88 873 VAL B C 1
ATOM 14575 O O . VAL B 1 873 ? -9.891 -14.773 -25.609 1 97.88 873 VAL B O 1
ATOM 14578 N N . TYR B 1 874 ? -9.273 -12.805 -26.453 1 97.5 874 TYR B N 1
ATOM 14579 C CA . TYR B 1 874 ? -9.617 -13.125 -27.844 1 97.5 874 TYR B CA 1
ATOM 14580 C C . TYR B 1 874 ? -8.406 -13.633 -28.609 1 97.5 874 TYR B C 1
ATOM 14582 O O . TYR B 1 874 ? -7.367 -12.961 -28.656 1 97.5 874 TYR B O 1
ATOM 14590 N N . GLY B 1 875 ? -8.539 -14.836 -29.156 1 94.25 875 GLY B N 1
ATOM 14591 C CA . GLY B 1 875 ? -7.488 -15.406 -29.984 1 94.25 875 GLY B CA 1
ATOM 14592 C C . GLY B 1 875 ? -7.535 -14.914 -31.422 1 94.25 875 GLY B C 1
ATOM 14593 O O . GLY B 1 875 ? -8.352 -14.062 -31.766 1 94.25 875 GLY B O 1
ATOM 14594 N N . GLY B 1 876 ? -6.617 -15.414 -32.25 1 91.12 876 GLY B N 1
ATOM 14595 C CA . GLY B 1 876 ? -6.473 -14.961 -33.625 1 91.12 876 GLY B CA 1
ATOM 14596 C C . GLY B 1 876 ? -7.734 -15.133 -34.438 1 91.12 876 GLY B C 1
ATOM 14597 O O . GLY B 1 876 ? -8.055 -14.289 -35.281 1 91.12 876 GLY B O 1
ATOM 14598 N N . LEU B 1 877 ? -8.516 -16.172 -34.188 1 92.56 877 LEU B N 1
ATOM 14599 C CA . LEU B 1 877 ? -9.719 -16.484 -34.969 1 92.56 877 LEU B CA 1
ATOM 14600 C C . LEU B 1 877 ? -10.828 -15.484 -34.656 1 92.56 877 LEU B C 1
ATOM 14602 O O . LEU B 1 877 ? -11.766 -15.336 -35.438 1 92.56 877 LEU B O 1
ATOM 14606 N N . HIS B 1 878 ? -10.711 -14.82 -33.531 1 95.81 878 HIS B N 1
ATOM 14607 C CA . HIS B 1 878 ? -11.789 -13.945 -33.094 1 95.81 878 HIS B CA 1
ATOM 14608 C C . HIS B 1 878 ? -11.328 -12.492 -33 1 95.81 878 HIS B C 1
ATOM 14610 O O . HIS B 1 878 ? -11.805 -11.727 -32.156 1 95.81 878 HIS B O 1
ATOM 14616 N N . SER B 1 879 ? -10.383 -12.086 -33.781 1 94.19 879 SER B N 1
ATOM 14617 C CA . SER B 1 879 ? -9.828 -10.734 -33.781 1 94.19 879 SER B CA 1
ATOM 14618 C C . SER B 1 879 ? -10.875 -9.711 -34.188 1 94.19 879 SER B C 1
ATOM 14620 O O . SER B 1 879 ? -10.891 -8.594 -33.688 1 94.19 879 SER B O 1
ATOM 14622 N N . ALA B 1 880 ? -11.758 -10.055 -35.094 1 94.44 880 ALA B N 1
ATOM 14623 C CA . ALA B 1 880 ? -12.812 -9.148 -35.562 1 94.44 880 ALA B CA 1
ATOM 14624 C C . ALA B 1 880 ? -13.812 -8.859 -34.469 1 94.44 880 ALA B C 1
ATOM 14626 O O . ALA B 1 880 ? -14.273 -7.73 -34.312 1 94.44 880 ALA B O 1
ATOM 14627 N N . GLU B 1 881 ? -14.133 -9.859 -33.75 1 95 881 GLU B N 1
ATOM 14628 C CA . GLU B 1 881 ? -15.055 -9.703 -32.625 1 95 881 GLU B CA 1
ATOM 14629 C C . GLU B 1 881 ? -14.461 -8.812 -31.531 1 95 881 GLU B C 1
ATOM 14631 O O . GLU B 1 881 ? -15.18 -8.047 -30.891 1 95 881 GLU B O 1
ATOM 14636 N N . TYR B 1 882 ? -13.188 -8.93 -31.359 1 95.19 882 TYR B N 1
ATOM 14637 C CA . TYR B 1 882 ? -12.5 -8.078 -30.391 1 95.19 882 TYR B CA 1
ATOM 14638 C C . TYR B 1 882 ? -12.633 -6.605 -30.766 1 95.19 882 TYR B C 1
ATOM 14640 O O . TYR B 1 882 ? -12.945 -5.77 -29.906 1 95.19 882 TYR B O 1
ATOM 14648 N N . GLU B 1 883 ? -12.414 -6.297 -31.984 1 94.44 883 GLU B N 1
ATOM 14649 C CA . GLU B 1 883 ? -12.516 -4.918 -32.438 1 94.44 883 GLU B CA 1
ATOM 14650 C C . GLU B 1 883 ? -13.93 -4.375 -32.25 1 94.44 883 GLU B C 1
ATOM 14652 O O . GLU B 1 883 ? -14.109 -3.209 -31.891 1 94.44 883 GLU B O 1
ATOM 14657 N N . THR B 1 884 ? -14.867 -5.223 -32.375 1 93.88 884 THR B N 1
ATOM 14658 C CA . THR B 1 884 ? -16.266 -4.824 -32.25 1 93.88 884 THR B CA 1
ATOM 14659 C C . THR B 1 884 ? -16.594 -4.496 -30.797 1 93.88 884 THR B C 1
ATOM 14661 O O . THR B 1 884 ? -17.234 -3.482 -30.516 1 93.88 884 THR B O 1
ATOM 14664 N N . ILE B 1 885 ? -16.156 -5.301 -29.891 1 92.81 885 ILE B N 1
ATOM 14665 C CA . ILE B 1 885 ? -16.516 -5.133 -28.484 1 92.81 885 ILE B CA 1
ATOM 14666 C C . ILE B 1 885 ? -15.828 -3.898 -27.922 1 92.81 885 ILE B C 1
ATOM 14668 O O . ILE B 1 885 ? -16.391 -3.205 -27.062 1 92.81 885 ILE B O 1
ATOM 14672 N N . VAL B 1 886 ? -14.648 -3.637 -28.344 1 90.31 886 VAL B N 1
ATOM 14673 C CA . VAL B 1 886 ? -13.883 -2.5 -27.844 1 90.31 886 VAL B CA 1
ATOM 14674 C C . VAL B 1 886 ? -14.484 -1.199 -28.375 1 90.31 886 VAL B C 1
ATOM 14676 O O . VAL B 1 886 ? -14.477 -0.177 -27.688 1 90.31 886 VAL B O 1
ATOM 14679 N N . GLN B 1 887 ? -15.078 -1.191 -29.531 1 90 887 GLN B N 1
ATOM 14680 C CA . GLN B 1 887 ? -15.602 0.01 -30.172 1 90 887 GLN B CA 1
ATOM 14681 C C . GLN B 1 887 ? -17.047 0.284 -29.75 1 90 887 GLN B C 1
ATOM 14683 O O . GLN B 1 887 ? -17.469 1.438 -29.703 1 90 887 GLN B O 1
ATOM 14688 N N . ASN B 1 888 ? -17.688 -0.768 -29.375 1 89 888 ASN B N 1
ATOM 14689 C CA . ASN B 1 888 ? -19.094 -0.615 -29.016 1 89 888 ASN B CA 1
ATOM 14690 C C . ASN B 1 888 ? -19.266 -0.135 -27.578 1 89 888 ASN B C 1
ATOM 14692 O O . ASN B 1 888 ? -18.406 -0.392 -26.734 1 89 888 ASN B O 1
ATOM 14696 N N . ALA B 1 889 ? -20.359 0.531 -27.406 1 85 889 ALA B N 1
ATOM 14697 C CA . ALA B 1 889 ? -20.719 0.93 -26.047 1 85 889 ALA B CA 1
ATOM 14698 C C . ALA B 1 889 ? -21.094 -0.282 -25.188 1 85 889 ALA B C 1
ATOM 14700 O O . ALA B 1 889 ? -21.688 -1.233 -25.688 1 85 889 ALA B O 1
ATOM 14701 N N . PRO B 1 890 ? -20.719 -0.287 -23.891 1 88.25 890 PRO B N 1
ATOM 14702 C CA . PRO B 1 890 ? -21.094 -1.405 -23.031 1 88.25 890 PRO B CA 1
ATOM 14703 C C . PRO B 1 890 ? -22.594 -1.609 -22.938 1 88.25 890 PRO B C 1
ATOM 14705 O O . PRO B 1 890 ? -23.359 -0.637 -22.922 1 88.25 890 PRO B O 1
ATOM 14708 N N . PRO B 1 891 ? -23 -2.771 -22.844 1 85.75 891 PRO B N 1
ATOM 14709 C CA . PRO B 1 891 ? -24.438 -3.041 -22.625 1 85.75 891 PRO B CA 1
ATOM 14710 C C . PRO B 1 891 ? -24.953 -2.463 -21.312 1 85.75 891 PRO B C 1
ATOM 14712 O O . PRO B 1 891 ? -24.156 -2.062 -20.453 1 85.75 891 PRO B O 1
ATOM 14715 N N . PRO B 1 892 ? -26.266 -2.398 -21.172 1 85.81 892 PRO B N 1
ATOM 14716 C CA . PRO B 1 892 ? -26.812 -1.873 -19.922 1 85.81 892 PRO B CA 1
ATOM 14717 C C . PRO B 1 892 ? -26.344 -2.639 -18.688 1 85.81 892 PRO B C 1
ATOM 14719 O O . PRO B 1 892 ? -26.203 -3.865 -18.734 1 85.81 892 PRO B O 1
ATOM 14722 N N . GLN B 1 893 ? -26.078 -1.995 -17.594 1 87.56 893 GLN B N 1
ATOM 14723 C CA . GLN B 1 893 ? -25.656 -2.541 -16.312 1 87.56 893 GLN B CA 1
ATOM 14724 C C . GLN B 1 893 ? -24.297 -3.232 -16.422 1 87.56 893 GLN B C 1
ATOM 14726 O O . GLN B 1 893 ? -24.047 -4.234 -15.75 1 87.56 893 GLN B O 1
ATOM 14731 N N . SER B 1 894 ? -23.625 -2.904 -17.484 1 91.94 894 SER B N 1
ATOM 14732 C CA . SER B 1 894 ? -22.281 -3.424 -17.656 1 91.94 894 SER B CA 1
ATOM 14733 C C . SER B 1 894 ? -21.25 -2.295 -17.719 1 91.94 894 SER B C 1
ATOM 14735 O O . SER B 1 894 ? -21.578 -1.172 -18.109 1 91.94 894 SER B O 1
ATOM 14737 N N . CYS B 1 895 ? -20.156 -2.598 -17.219 1 93.12 895 CYS B N 1
ATOM 14738 C CA . CYS B 1 895 ? -19.062 -1.635 -17.234 1 93.12 895 CYS B CA 1
ATOM 14739 C C . CYS B 1 895 ? -17.797 -2.26 -17.812 1 93.12 895 CYS B C 1
ATOM 14741 O O . CYS B 1 895 ? -17.328 -3.285 -17.312 1 93.12 895 CYS B O 1
ATOM 14743 N N . GLU B 1 896 ? -17.25 -1.688 -18.844 1 94.81 896 GLU B N 1
ATOM 14744 C CA . GLU B 1 896 ? -15.984 -2.141 -19.438 1 94.81 896 GLU B CA 1
ATOM 14745 C C . GLU B 1 896 ? -14.789 -1.618 -18.641 1 94.81 896 GLU B C 1
ATOM 14747 O O . GLU B 1 896 ? -14.727 -0.43 -18.312 1 94.81 896 GLU B O 1
ATOM 14752 N N . ILE B 1 897 ? -13.945 -2.439 -18.25 1 95.56 897 ILE B N 1
ATOM 14753 C CA . ILE B 1 897 ? -12.695 -2.031 -17.625 1 95.56 897 ILE B CA 1
ATOM 14754 C C . ILE B 1 897 ? -11.68 -1.652 -18.703 1 95.56 897 ILE B C 1
ATOM 14756 O O . ILE B 1 897 ? -11.039 -2.523 -19.297 1 95.56 897 ILE B O 1
ATOM 14760 N N . THR B 1 898 ? -11.445 -0.443 -18.891 1 92.56 898 THR B N 1
ATOM 14761 C CA . THR B 1 898 ? -10.547 0.034 -19.938 1 92.56 898 THR B CA 1
ATOM 14762 C C . THR B 1 898 ? -9.125 0.197 -19.406 1 92.56 898 THR B C 1
ATOM 14764 O O . THR B 1 898 ? -8.164 0.192 -20.172 1 92.56 898 THR B O 1
ATOM 14767 N N . ASP B 1 899 ? -9 0.404 -18.109 1 93.19 899 ASP B N 1
ATOM 14768 C CA . ASP B 1 899 ? -7.73 0.505 -17.391 1 93.19 899 ASP B CA 1
ATOM 14769 C C . ASP B 1 899 ? -7.77 -0.282 -16.078 1 93.19 899 ASP B C 1
ATOM 14771 O O . ASP B 1 899 ? -8.422 0.133 -15.125 1 93.19 899 ASP B O 1
ATOM 14775 N N . ILE B 1 900 ? -7.016 -1.283 -16.047 1 95.06 900 ILE B N 1
ATOM 14776 C CA . ILE B 1 900 ? -7.031 -2.211 -14.914 1 95.06 900 ILE B CA 1
ATOM 14777 C C . ILE B 1 900 ? -6.648 -1.472 -13.641 1 95.06 900 ILE B C 1
ATOM 14779 O O . ILE B 1 900 ? -7.262 -1.68 -12.586 1 95.06 900 ILE B O 1
ATOM 14783 N N . TYR B 1 901 ? -5.734 -0.6 -13.672 1 94.31 901 TYR B N 1
ATOM 14784 C CA . TYR B 1 901 ? -5.156 -0.001 -12.477 1 94.31 901 TYR B CA 1
ATOM 14785 C C . TYR B 1 901 ? -6.051 1.102 -11.922 1 94.31 901 TYR B C 1
ATOM 14787 O O . TYR B 1 901 ? -6.227 1.222 -10.711 1 94.31 901 TYR B O 1
ATOM 14795 N N . SER B 1 902 ? -6.609 1.925 -12.773 1 93.19 902 SER B N 1
ATOM 14796 C CA . SER B 1 902 ? -7.586 2.91 -12.32 1 93.19 902 SER B CA 1
ATOM 14797 C C . SER B 1 902 ? -8.812 2.236 -11.711 1 93.19 902 SER B C 1
ATOM 14799 O O . SER B 1 902 ? -9.391 2.74 -10.742 1 93.19 902 SER B O 1
ATOM 14801 N N . PHE B 1 903 ? -9.258 1.14 -12.344 1 95.25 903 PHE B N 1
ATOM 14802 C CA . PHE B 1 903 ? -10.375 0.366 -11.812 1 95.25 903 PHE B CA 1
ATOM 14803 C C . PHE B 1 903 ? -10.07 -0.121 -10.398 1 95.25 903 PHE B C 1
ATOM 14805 O O . PHE B 1 903 ? -10.883 0.062 -9.484 1 95.25 903 PHE B O 1
ATOM 14812 N N . ARG B 1 904 ? -8.922 -0.718 -10.258 1 94.88 904 ARG B N 1
ATOM 14813 C CA . ARG B 1 904 ? -8.508 -1.265 -8.969 1 94.88 904 ARG B CA 1
ATOM 14814 C C . ARG B 1 904 ? -8.477 -0.181 -7.895 1 94.88 904 ARG B C 1
ATOM 14816 O O . ARG B 1 904 ? -8.953 -0.393 -6.777 1 94.88 904 ARG B O 1
ATOM 14823 N N . ARG B 1 905 ? -7.957 0.986 -8.141 1 93.81 905 ARG B N 1
ATOM 14824 C CA . ARG B 1 905 ? -7.848 2.078 -7.176 1 93.81 905 ARG B CA 1
ATOM 14825 C C . ARG B 1 905 ? -9.219 2.646 -6.832 1 93.81 905 ARG B C 1
ATOM 14827 O O . ARG B 1 905 ? -9.445 3.105 -5.711 1 93.81 905 ARG B O 1
ATOM 14834 N N . SER B 1 906 ? -10.156 2.59 -7.766 1 94.38 906 SER B N 1
ATOM 14835 C CA . SER B 1 906 ? -11.453 3.244 -7.609 1 94.38 906 SER B CA 1
ATOM 14836 C C . SER B 1 906 ? -12.406 2.383 -6.789 1 94.38 906 SER B C 1
ATOM 14838 O O . SER B 1 906 ? -13.391 2.889 -6.242 1 94.38 906 SER B O 1
ATOM 14840 N N . ARG B 1 907 ? -12.133 1.096 -6.652 1 95.38 907 ARG B N 1
ATOM 14841 C CA . ARG B 1 907 ? -13.086 0.193 -6.016 1 95.38 907 ARG B CA 1
ATOM 14842 C C . ARG B 1 907 ? -12.781 0.038 -4.527 1 95.38 907 ARG B C 1
ATOM 14844 O O . ARG B 1 907 ? -11.625 0.161 -4.109 1 95.38 907 ARG B O 1
ATOM 14851 N N . PRO B 1 908 ? -13.867 -0.173 -3.721 1 96.31 908 PRO B N 1
ATOM 14852 C CA . PRO B 1 908 ? -13.617 -0.507 -2.314 1 96.31 908 PRO B CA 1
ATOM 14853 C C . PRO B 1 908 ? -12.883 -1.833 -2.145 1 96.31 908 PRO B C 1
ATOM 14855 O O . PRO B 1 908 ? -12.875 -2.662 -3.057 1 96.31 908 PRO B O 1
ATOM 14858 N N . LEU B 1 909 ? -12.211 -2.066 -1.014 1 97.56 909 LEU B N 1
ATOM 14859 C CA . LEU B 1 909 ? -11.453 -3.279 -0.722 1 97.56 909 LEU B CA 1
ATOM 14860 C C . LEU B 1 909 ? -12.016 -3.988 0.505 1 97.56 909 LEU B C 1
ATOM 14862 O O . LEU B 1 909 ? -12.5 -3.34 1.434 1 97.56 909 LEU B O 1
ATOM 14866 N N . TYR B 1 910 ? -11.969 -5.309 0.499 1 97.12 910 TYR B N 1
ATOM 14867 C CA . TYR B 1 910 ? -12.258 -6.09 1.695 1 97.12 910 TYR B CA 1
ATOM 14868 C C . TYR B 1 910 ? -11.172 -5.906 2.744 1 97.12 910 TYR B C 1
ATOM 14870 O O . TYR B 1 910 ? -10.047 -5.516 2.42 1 97.12 910 TYR B O 1
ATOM 14878 N N . GLY B 1 911 ? -11.555 -6.152 4.004 1 95.56 911 GLY B N 1
ATOM 14879 C CA . GLY B 1 911 ? -10.539 -6.207 5.047 1 95.56 911 GLY B CA 1
ATOM 14880 C C . GLY B 1 911 ? -9.578 -7.371 4.887 1 95.56 911 GLY B C 1
ATOM 14881 O O . GLY B 1 911 ? -9.914 -8.383 4.262 1 95.56 911 GLY B O 1
ATOM 14882 N N . SER B 1 912 ? -8.398 -7.227 5.41 1 95 912 SER B N 1
ATOM 14883 C CA . SER B 1 912 ? -7.387 -8.273 5.348 1 95 912 SER B CA 1
ATOM 14884 C C . SER B 1 912 ? -7.457 -9.188 6.57 1 95 912 SER B C 1
ATOM 14886 O O . SER B 1 912 ? -7.656 -8.711 7.691 1 95 912 SER B O 1
ATOM 14888 N N . PHE B 1 913 ? -7.414 -10.453 6.406 1 93.44 913 PHE B N 1
ATOM 14889 C CA . PHE B 1 913 ? -7.277 -11.375 7.523 1 93.44 913 PHE B CA 1
ATOM 14890 C C . PHE B 1 913 ? -5.848 -11.367 8.055 1 93.44 913 PHE B C 1
ATOM 14892 O O . PHE B 1 913 ? -5.629 -11.492 9.266 1 93.44 913 PHE B O 1
ATOM 14899 N N . ARG B 1 914 ? -4.977 -11.141 7.168 1 89.88 914 ARG B N 1
ATOM 14900 C CA . ARG B 1 914 ? -3.568 -11.078 7.539 1 89.88 914 ARG B CA 1
ATOM 14901 C C . ARG B 1 914 ? -3.266 -9.805 8.32 1 89.88 914 ARG B C 1
ATOM 14903 O O . ARG B 1 914 ? -3.535 -8.695 7.848 1 89.88 914 ARG B O 1
ATOM 14910 N N . GLY B 1 915 ? -2.627 -10.016 9.492 1 76.19 915 GLY B N 1
ATOM 14911 C CA . GLY B 1 915 ? -2.234 -8.883 10.305 1 76.19 915 GLY B CA 1
ATOM 14912 C C . GLY B 1 915 ? -3.408 -8.188 10.977 1 76.19 915 GLY B C 1
ATOM 14913 O O . GLY B 1 915 ? -3.229 -7.211 11.703 1 76.19 915 GLY B O 1
ATOM 14914 N N . GLY B 1 916 ? -4.586 -8.586 10.656 1 65.44 916 GLY B N 1
ATOM 14915 C CA . GLY B 1 916 ? -5.777 -7.918 11.156 1 65.44 916 GLY B CA 1
ATOM 14916 C C . GLY B 1 916 ? -6.609 -8.789 12.078 1 65.44 916 GLY B C 1
ATOM 14917 O O . GLY B 1 916 ? -6.156 -9.164 13.164 1 65.44 916 GLY B O 1
ATOM 14918 N N . VAL B 1 917 ? -7.797 -9.312 11.555 1 55.53 917 VAL B N 1
ATOM 14919 C CA . VAL B 1 917 ? -8.898 -9.977 12.25 1 55.53 917 VAL B CA 1
ATOM 14920 C C . VAL B 1 917 ? -8.367 -11.203 13 1 55.53 917 VAL B C 1
ATOM 14922 O O . VAL B 1 917 ? -8.719 -11.422 14.164 1 55.53 917 VAL B O 1
ATOM 14925 N N . GLY B 1 918 ? -7.617 -12.031 12.281 1 49.5 918 GLY B N 1
ATOM 14926 C CA . GLY B 1 918 ? -7.238 -13.297 12.883 1 49.5 918 GLY B CA 1
ATOM 14927 C C . GLY B 1 918 ? -6.328 -13.141 14.086 1 49.5 918 GLY B C 1
ATOM 14928 O O . GLY B 1 918 ? -6.148 -14.086 14.867 1 49.5 918 GLY B O 1
ATOM 14929 N N . GLN B 1 919 ? -5.719 -11.961 14.164 1 48.72 919 GLN B N 1
ATOM 14930 C CA . GLN B 1 919 ? -4.75 -11.734 15.227 1 48.72 919 GLN B CA 1
ATOM 14931 C C . GLN B 1 919 ? -5.289 -10.75 16.266 1 48.72 919 GLN B C 1
ATOM 14933 O O . GLN B 1 919 ? -4.695 -10.57 17.328 1 48.72 919 GLN B O 1
ATOM 14938 N N . MET B 1 920 ? -6.363 -9.992 15.867 1 45.31 920 MET B N 1
ATOM 14939 C CA . MET B 1 920 ? -6.996 -9.078 16.812 1 45.31 920 MET B CA 1
ATOM 14940 C C . MET B 1 920 ? -7.938 -9.828 17.75 1 45.31 920 MET B C 1
ATOM 14942 O O . MET B 1 920 ? -8.648 -10.742 17.312 1 45.31 920 MET B O 1
ATOM 14946 N N . LYS B 1 921 ? -7.59 -9.867 18.875 1 44.06 921 LYS B N 1
ATOM 14947 C CA . LYS B 1 921 ? -8.672 -10.203 19.797 1 44.06 921 LYS B CA 1
ATOM 14948 C C . LYS B 1 921 ? -9.883 -9.297 19.578 1 44.06 921 LYS B C 1
ATOM 14950 O O . LYS B 1 921 ? -9.812 -8.094 19.844 1 44.06 921 LYS B O 1
ATOM 14955 N N . LEU B 1 922 ? -10.727 -9.477 18.609 1 32.28 922 LEU B N 1
ATOM 14956 C CA . LEU B 1 922 ? -11.977 -8.734 18.562 1 32.28 922 LEU B CA 1
ATOM 14957 C C . LEU B 1 922 ? -12.852 -9.062 19.766 1 32.28 922 LEU B C 1
ATOM 14959 O O . LEU B 1 922 ? -13 -10.227 20.141 1 32.28 922 LEU B O 1
#

Sequence (1844 aa):
MNVSVGYFCDPDGLEGLAHFLEHMLFYASEKYPEEDSYSKYIAEHGGSTNAFTSSEHTNFYFDVNSDSLHDALDRFAQFFIKPLMSPDATLREIKAVDSENQKNLLSDPWRMSQLQKHLCAENHPYHKFSTGNWNTLEVKAKEKGLDTRLELIKFYDSHYSANLMQLVVYGKDSLDNLQNLVENKFCDIRDVGRKPFSFPGHPCTREHLQILVKAVPIKQGHTLRILFPITPNIRRYKEGPCKYISHLIGHEGEGSLFYILKKLGWAISLEAGEGDWSHDFSFFSVVIQLTDVGQEHMEDTVGLLFRYIKLLQTSGTPKWIFDELQAICETGFHYRDKSPPINYVVNISSNMQIFPPEDWLIASSVPSKFSPDAIQNILNELTPETVRIFWESKKFEGKTNLAEPWYGTSYSVEAVPPSIIQNWVDKAPKEDLDLPKRNIFIPNDLSLKCVEEKASFPAMLRKTSFSRLWYKPDTMFFTPKAYIKMDFHCPLSQSSPESAVLTDVFTRLLMDYLNDYAYDAQVAGLYYAVKPNDTGFQVTMVGFNDKMRTLLETVIGKIAEFEVKADRFSVIKEAMTKEYENFKFRQPYQQVLYYCSLILEDQAWPWDEEFSALSHLEASDLGIFLPRLLSKTFIECYFAGNIEANEAKNIVHHLEDVLFNAPISACKPLSPSQHLAKRIVKLEKGLRYYYPAMCSNHQDENSALLHYIQTHQDNVKQNVLLQLLALVGKQPAFHQLRSVEQLGYIALLRQRNDSGVRGLQFIIQSTVKDPANLDARVVNFLNMFEGTLYNMSDTEFKSNVSALIDMKLEKYKNIREESAFFWGEISEGTLKFDRKQEEVAALRELKKEELIDFFNDHVKVNAPQKKILSIQVYGGLHSAEYETIVQNAPPPQSCEITDIYSFRRSRPLYGSFRGGVGQMKLMNVSVGYFCDPDGLEGLAHFLEHMLFYASEKYPEEDSYSKYIAEHGGSTNAFTSSEHTNFYFDVNSDSLHDALDRFAQFFIKPLMSPDATLREIKAVDSENQKNLLSDPWRMSQLQKHLCAENHPYHKFSTGNWNTLEVKAKEKGLDTRLELIKFYDSHYSANLMQLVVYGKDSLDNLQNLVENKFCDIRDVGRKPFSFPGHPCTREHLQILVKAVPIKQGHTLRILFPITPNIRRYKEGPCKYISHLIGHEGEGSLFYILKKLGWAISLEAGEGDWSHDFSFFSVVIQLTDVGQEHMEDTVGLLFRYIKLLQTSGTPKWIFDELQAICETGFHYRDKSPPINYVVNISSNMQIFPPEDWLIASSVPSKFSPDAIQNILNELTPETVRIFWESKKFEGKTNLAEPWYGTSYSVEAVPPSIIQNWVDKAPKEDLDLPKRNIFIPNDLSLKCVEEKASFPAMLRKTSFSRLWYKPDTMFFTPKAYIKMDFHCPLSQSSPESAVLTDVFTRLLMDYLNDYAYDAQVAGLYYAVKPNDTGFQVTMVGFNDKMRTLLETVIGKIAEFEVKADRFSVIKEAMTKEYENFKFRQPYQQVLYYCSLILEDQAWPWDEEFSALSHLEASDLGIFLPRLLSKTFIECYFAGNIEANEAKNIVHHLEDVLFNAPISACKPLSPSQHLAKRIVKLEKGLRYYYPAMCSNHQDENSALLHYIQTHQDNVKQNVLLQLLALVGKQPAFHQLRSVEQLGYIALLRQRNDSGVRGLQFIIQSTVKDPANLDARVVNFLNMFEGTLYNMSDTEFKSNVSALIDMKLEKYKNIREESAFFWGEISEGTLKFDRKQEEVAALRELKKEELIDFFNDHVKVNAPQKKILSIQVYGGLHSAEYETIVQNAPPPQSCEITDIYSFRRSRPLYGSFRGGVGQMKL

Organism: Sorghum bicolor (NCBI:txid4558)

Solvent-accessible surface area (backbone atoms only — not comparable to full-atom values): 95813 Å² total; per-residue (Å²): 62,21,33,64,53,16,38,52,69,34,53,90,69,31,36,12,46,45,41,49,48,61,58,40,44,59,40,27,18,69,91,50,62,51,74,43,48,60,62,43,53,33,44,52,35,57,26,50,72,54,67,52,64,43,60,57,28,28,39,44,51,59,43,56,39,77,92,48,44,67,64,50,48,46,56,57,33,29,47,61,54,44,48,54,64,48,74,84,49,47,64,56,50,43,51,48,40,24,40,50,43,60,70,41,50,78,33,50,71,56,38,53,54,50,45,59,25,57,58,32,36,79,89,30,54,68,32,57,64,54,68,32,32,52,53,32,50,47,52,51,22,45,76,71,71,42,54,53,69,59,52,47,52,49,48,46,68,72,64,60,28,44,82,47,46,35,77,54,86,89,73,89,64,54,71,66,56,50,50,50,49,49,51,71,49,48,63,73,34,56,63,75,74,65,76,81,80,80,70,80,60,58,48,61,51,79,86,49,29,19,31,38,30,45,29,38,49,79,55,68,60,34,39,40,39,38,37,24,62,38,80,28,49,77,82,41,30,49,43,25,34,53,59,57,49,20,53,54,66,32,28,50,30,64,32,18,62,43,33,52,33,42,75,73,52,24,36,79,46,59,46,37,32,73,56,66,68,49,91,57,28,22,30,38,33,40,40,34,33,33,32,78,66,16,58,78,37,46,57,36,52,54,10,48,51,53,50,51,50,50,49,55,66,68,60,69,63,60,61,67,60,53,53,49,52,30,50,45,30,45,51,50,62,76,66,51,72,58,65,60,64,54,60,50,38,53,52,39,18,53,29,56,76,75,40,58,78,94,31,33,83,58,58,69,60,46,43,77,40,93,45,61,64,58,33,50,52,53,51,66,41,65,38,54,75,46,25,33,35,40,42,34,23,50,85,44,58,92,74,47,84,43,62,39,86,86,56,57,40,42,22,35,78,41,81,38,54,46,67,57,52,51,50,25,37,69,66,22,81,94,66,79,73,45,75,73,74,85,61,84,39,53,69,86,55,70,70,74,66,85,74,87,73,89,62,92,54,72,41,79,77,46,78,59,72,50,35,36,34,35,36,33,60,54,80,78,75,80,50,41,31,29,40,40,41,35,39,38,37,14,66,54,28,68,70,42,46,54,34,38,46,46,43,40,51,50,31,52,51,50,49,58,64,41,37,51,67,50,41,44,30,46,70,41,47,32,45,71,50,57,42,59,54,96,47,29,32,34,44,38,39,40,29,49,39,64,46,41,64,62,51,50,52,50,54,52,50,47,64,55,64,61,75,82,51,58,72,61,44,52,53,51,50,51,54,49,50,37,53,55,62,34,55,38,70,50,53,44,58,57,49,31,53,49,52,51,49,51,48,34,33,74,88,56,75,57,66,68,56,28,48,58,36,54,73,74,60,50,58,65,55,46,61,62,43,50,57,60,37,31,46,28,27,34,35,47,34,39,43,34,22,44,58,50,72,67,56,54,50,51,50,53,51,48,50,44,40,57,31,49,64,32,94,76,42,45,29,31,54,53,55,80,79,59,62,62,65,57,42,36,54,48,72,53,59,59,34,34,37,35,36,80,40,71,40,74,36,60,83,40,47,47,14,9,29,29,46,33,34,49,70,49,64,72,44,63,66,60,51,48,45,50,52,50,49,39,54,69,43,28,52,59,46,28,45,48,44,27,65,71,62,52,39,28,68,47,40,45,56,41,72,44,72,55,84,51,38,28,31,42,33,36,41,36,29,14,73,74,50,48,28,73,58,48,52,52,50,51,52,50,46,47,57,52,46,48,56,56,62,71,67,53,46,70,66,56,49,50,44,42,50,50,24,52,42,51,58,61,64,51,75,69,59,37,68,68,61,47,47,51,54,54,47,50,29,57,73,41,18,61,64,55,80,57,45,63,61,52,35,41,55,47,54,75,68,57,53,73,65,56,50,52,47,50,37,49,36,36,65,36,85,87,14,73,52,18,16,40,43,34,30,26,26,30,10,46,77,32,50,69,59,48,56,49,59,73,72,43,79,66,55,89,64,39,42,71,54,88,44,60,50,29,53,46,34,32,37,28,30,44,38,8,31,22,64,2,52,51,71,44,83,124,63,22,34,64,52,16,37,51,71,35,54,91,69,31,35,11,46,45,41,49,48,61,59,40,43,59,40,27,17,69,90,50,62,51,72,44,47,60,60,43,52,33,45,54,35,57,26,50,72,54,67,52,65,43,60,57,26,27,39,45,51,57,42,54,38,78,91,48,46,67,65,51,47,48,56,56,32,29,47,62,56,45,48,54,65,49,74,85,50,47,63,56,50,44,50,47,40,23,41,49,43,60,72,41,51,79,31,51,72,57,36,52,53,50,46,60,25,56,60,33,36,80,88,31,55,69,33,58,62,56,67,31,32,52,54,33,51,46,51,50,21,46,74,72,72,44,54,52,69,60,52,46,51,48,49,47,69,72,67,60,28,46,79,46,47,35,76,54,87,88,73,90,64,54,68,66,56,51,50,51,49,51,50,71,50,48,62,73,34,57,63,74,74,64,75,81,82,79,73,81,61,59,47,61,51,80,87,48,28,17,32,38,31,43,28,38,49,79,55,68,60,35,39,40,38,38,36,22,62,37,80,30,49,78,83,42,31,48,43,26,34,52,59,59,49,20,54,53,63,32,28,51,31,64,30,17,61,43,32,52,34,40,74,73,52,26,37,79,45,59,45,37,33,73,56,67,66,49,93,56,27,22,30,38,34,39,40,33,33,34,33,78,65,15,60,77,36,46,56,34,51,53,9,48,51,54,49,50,49,51,49,56,67,68,60,69,60,60,60,68,60,52,52,49,50,30,51,45,30,44,51,49,60,76,67,52,72,58,67,60,63,53,60,50,37,54,54,39,20,53,29,55,76,76,40,57,79,93,31,32,81,58,58,69,60,44,42,77,40,93,44,61,63,58,33,48,52,53,52,64,42,65,39,54,76,46,25,33,37,39,43,34,24,50,85,44,59,92,74,47,84,44,61,40,87,86,56,55,42,39,24,36,80,40,81,39,56,46,66,56,52,49,51,24,39,70,66,22,81,93,67,78,74,45,76,74,75,85,63,85,39,53,67,86,56,71,71,74,67,84,76,86,73,89,62,94,54,70,40,78,76,45,77,58,74,50,35,37,33,34,37,34,61,54,81,79,75,81,52,41,32,28,39,38,40,35,36,39,36,15,66,52,29,68,71,40,45,54,34,37,45,46,44,42,51,51,30,52,49,50,49,59,64,41,37,52,67,48,42,46,29,45,72,42,49,32,44,70,50,58,42,57,54,95,47,28,32,34,43,38,38,41,28,48,39,64,48,42,63,62,52,49,51,49,53,52,49,46,63,56,64,61,74,83,50,59,72,59,44,51,53,53,51,50,53,47,50,39,53,56,62,35,55,39,70,52,55,42,58,57,48,30,54,50,51,51,48,51,49,34,33,73,88,57,75,59,66,68,56,30,47,58,36,54,74,74,58,51,57,64,54,45,62,62,43,49,57,60,36,30,46,27,27,34,35,49,34,38,43,34,23,44,58,50,72,67,57,53,51,50,50,52,51,49,49,46,40,58,31,48,64,32,94,78,42,45,29,32,54,54,56,80,80,60,62,63,65,57,42,36,55,47,72,54,61,59,34,35,36,35,36,80,42,72,42,73,36,60,83,39,49,46,13,8,29,29,46,34,33,51,70,53,64,72,43,63,66,60,49,47,45,52,52,51,49,38,53,69,42,27,55,60,47,28,45,47,44,27,66,70,62,53,41,29,68,47,42,47,53,42,74,44,73,57,82,49,37,28,29,43,33,37,41,37,30,15,74,75,50,47,27,72,56,47,50,51,49,51,53,51,46,47,57,54,46,48,54,56,63,71,66,53,45,70,68,56,49,51,44,43,52,50,23,52,42,52,57,61,65,52,76,69,59,37,67,66,61,47,47,49,53,54,47,49,28,56,73,43,18,61,64,53,80,59,45,61,61,53,35,40,56,46,53,74,68,58,53,73,64,55,49,51,48,49,39,48,36,37,63,37,86,86,13,73,53,18,16,40,43,33,30,26,26,30,9,47,77,31,49,68,58,48,55,48,59,73,72,44,78,65,57,88,63,40,42,69,55,88,44,61,50,30,52,47,33,31,36,28,29,44,38,8,31,22,62,3,53,51,72,41,86,123

Foldseek 3Di:
DKFQAAQLPPDPLQAQLRVLLQLLLCAAFPVGRHGNPLVQLQLLQQKDWDKDGDNGMIDTFMDGFQVCVLVSLLRVLRSQQGRPSDPVQSVLSLLQLQQVLLLCLQPQVVQVCLVLLCLFAPVASSNTHGRHHCCSQPVSCVVVVHDSSVVSVVCSVQRGAPVRFFADDDHDDDPVVVVVSCCVRNVNRHHPPDDRDDGADDRHDLVSFQKEKEWEHNAAFKKKKKKFKFQDCLVVLLQPLQVLVQCQQQPCAPQHLVVVCVVVLFFDHKGWTWDDDDNRITMTMIMTTTFPVNLVLVLLSLLSSVVLLVVVLPVQSDVVSLVLLQLLLVVCLVQPFFDPVRVVRSQLRVLVSRDPPVCSRVRSSHRNDHDSPVNSRRSVSPASSGMYMYIYHNVCPPVADDFDDSSGMGMHMDGHHRVNSVVSNVPHDDDRRDTDDDQPQAFDDWAFDDDDDQDPAWDWLDDDLAETETEAEDDDSRGQKKKKKKDKAFLQCLVDLLSVLLLQLQQVVLCVVCCNPCVSNVSNFKDWGWGADPRGIMIIIIGRPRCRLVSVVVSLLCLFVPDQDQSSSVSSLSVVLSVLSCVLVDDQLVVLVVLVCLLWWLRDDDSVRSSVSSVPDGSVNSVVSQLNRQQEIHMYMYMYYRDDSVRSVVSVVVSCCSADVDPDHSHHGHDLVSFDFIWTFDFAFLFAEEEEDARSDQQSLKKKKKKKKWADFADLLLVLLQVLVQSSCFSLQCCVCCSVVVFRNDWGWDWDDDLRTITIITMTIGNPDFHVVVVVVVLVSLVVVLVVLVPQDPVSSVSSLVSVLSSLPDDDRDDVRLVVVQVSCVVSLVNPRCSSVSSNVSSVVDDSVVSNVSCQQEPHDSHRRIGIYMYIYHYNSCVVVSVVVVPDDDDPSYDYDPDSNVSSVPGDIDGGSRSPDSPDPD/DKFQAAQLPPDPLQAQLRVLLQQLLCAAFPVGRHGNPLVQLQLLQQKHWDKDGDNGMIDTFMDGFQVCVLVSLLRVLRSQQGRPSDPVQSVLSLLFLQQVLLLCLQPQVVQVCLVLLCLFAPVASSNTDGRHHCCRQPVSCVVVVHDSSVVSVVCSVQRGAPVRFFADDDHDDDPVVVVVSCCVRNVNRHHPPDDRDDGADDRHDLVSFQKEKEWEHNAAFKKKKKKFKFQDCLVVLLQPLQVLVQCQQQPCAPQHLVVVCVVVLFFDHKGWTWDDDDNRITMTMIMTTTFPVNLVLVLLSLLSSVVLLVVVLPVQSDCVSLVLLQLLLVVCLVQPFFDPVRVVRRQLRVLVNRDPPVCSRVRSSHRNDHDSPVNSRRSVSPASSGMYMYIYHNVCVPVADDFDDSSGMGMHMDGHHRVNSVVSNVPHDDDRHDTDDDQPQAFDDWAFDDDDDQDPAWDWLDDDLAETETEAEDDDSRGQKKKKKKDKAFLQCLVDLLSVLLLQLQQVVLCVVCCNPCVSNVSNFKDWGWGADPRGIMIIIIGRPRCRLVSVVVSLLCLFVPDQDQSSSVSSLSVVLSVLSCVLVDDQLVVLVVLVCLLWWLRDDDSVRSSVSSVPDGSVNSVVSQLNRQQEIHMYMYMYYRDDSVRSVVSVVVSCCSAPVDPDHSHDGHDLVSFDFIWTFDFAFLFAEEEEDARSDQVSLKKKKKKKKWADFADLLLVLLQVLVQSSCFSLQCCVCCSVVVFRNDWGWDWDDDLRTITIITMTIGNPDFHVVVVVVVLVSLVVVLVVLVPQDPVSSVSSLVSVLSSLPDDDRDPVRLSVVQVSCVVSLVNPRCSSVSSNVSSVVDDSVVSNVSCQQEPHDSHRRIGIYMYIYHYNSCVVVSVVVVPDDDDPSYDYCPDSNVSSVPGDIDGGSRSPDSPDPD

pLDDT: mean 94.25, std 5.16, range [32.28, 98.62]

Radius of gyration: 43.34 Å; Cα contacts (8 Å, |Δi|>4): 3513; chains: 2; bounding box: 81×128×99 Å